Protein AF-Q55A59-F1 (afdb_monomer_lite)

Sequence (1652 aa):
MNKILYYLLLFIFFFVHYLNSQPQQPQEQQREQQPRLQQSQDINNDIINIYVNSNYTNSNGNGTIVNPFQNLCVLNNLLPRLNNLNNTIIIINIGYGFYDIKKCTFSQLIIKNYNNITFIPYDFNNENNNNNNNNNNKIVLKNTYLIITNSTINFQNEIILNLNGFSFSFSHIEFNDGVEINFQGTLPTINYCNLKFKNSKFNFLYSTSHMECTNSLIEFIGSTLGGGEIIFYSGLEPIKDSGIIFRDNSFSIKNNLKMAVYKLHVENSVWIDSTVSSFSSIHFNETNIFKSQNQNDNQQQQQIEEDNPMFSLSNQDLFKINVILNIVNCKINYIDPHQGETSYSMISIFSSFQPVIQMISISNVEISGFNSKQPLIFQKGESSSLEINNVLIENCTSLQFIDSQSGDIKLSQMKFRNNKFKILIEIRNSNLYFYETGILCSDNNDIGLMVSFDTTTYLLTEDVETAITTTTYGRNNILLENLVFQCSGLFNFIKSDIRIESVRMESSFKNSLISLYNDCSAQISNSQLLSNSFESKSLFYINSSQLFIFNSDFSGSTASFVSAWKDSIIYLESTSWNKLFSKGKPNFIIEESYLHITNSTFDGVQSSSALIESYKSYIDISNTTINAFGSKSILYSESSQYVILSDLVLNGCFSQDQLFYIYQAQTVDIKRCIFNNNRGYGYNLFKFINCTTVNIEFTKFIGNSFSPLIQSYQSSLILQSITLIGNSGSFINSIGDVIVKVYNLTYTDNLITYDYLFVSENTRSIILNSITINNNYFNNFLFIFDNVSNLFFNDFTLSNNLLSEIDKNDTPMILFQNCQITSFINFNIINNSISKSLFKSTNSRLVFARLIFSSNQITGIDNSFIDSLTSNIIITNSIISNNNGNCKSLINLNACSLTIDSTNFQGNYFIQNGDGSIISYKSIINEKIGNNFFQISNSIFYNNFGKFGAVFSFYNFSLLNDTKYPIINNNSIFNNNSFISNTATQQGGVFYTKNFLFNLNSTLFNSNIFLNNIAFCGINFSSEFNKVIFKNKNVINGLNSLIEYNLLDYYGNIFTPLSTTVNISITRVSNMKSIIIPSVIIVGVGNFKYQFIGDFGENYIIETINGDNDDDNDNDDDKSNISFKETIMVLGCLQYQYFNETNDSCNYCSVDFSYSPSLKKCYQCDPDKISCLTSSVVTNDGYYLVNQDVSMVEECPVAMCLSNNTCLSNNSFGNLCFSCKDQFGNVIQSKNGIRCCSSFKPNLIIPILIIVYLIFGLSLSLLKYNLLEKPIGQIIIFLQINSVVFFSYSGVYILPLFRMSIDLFDGVCLFKGLNANYKFFISLFIITSLFFIGSTDITLNLLEFTLKRIFKFSNYPNFLNKILIGKVNQGKIYKWKSIWSLYQIFIIPLLFNSICFLISKTINNIDYLSIDFSINYKSKINQLCITLSIIIILMISLISIISIISFLIFKFKTLKRILKINNSNNNSNDNNNNNQNSNNRKLKSYFISKLNLIFLNFYRLQLQLNYKRNFKYWDNLILLKSLLLVILSISFIFNFSHFMTFVITIQIIYTTIHFLFNPIKKELLPITNFNNLTNLLQLIIFIISDSTLLKSVSLFNQGKILTSLSFLFSLFICFSYYYYYYYYYFKRNNFSTTTTTSTNNFDFKSNQLKKL

pLDDT: mean 79.29, std 17.42, range [23.52, 98.38]

Radius of gyration: 53.43 Å; chains: 1; bounding box: 137×122×156 Å

Organism: Dictyostelium discoideum (NCBI:txid44689)

Foldseek 3Di:
DCVVVVVVVVVVVVVVVVVDDDDDDDDDDDDDDDDDDDDDDDDDDLEAEAAAEQDPDFDADPVDHPHGHDHPLCCQVVQVVCLVPPPRAYEYAYEFDEHECVPHPDLEREAEAEAHYEYHYDYPDPPDDDDDDPDGSEAEYESYAYEHEQYEYEYEEEYEDAHDDPDDREHEYEYEYNYEYEYHYEEHAHARYEAEYYCYEYEHPDQAHEYEYELYEYEYALYEYYHHEYAYDYDPDHDPRHDYEYYHAYEYEHYEYEDPHAEDHYELYEYENYAYAYDDDDDDDDDDDDDDDDDDCPVVVVVPPPAHASAHADDPDPDQGEHEAHHYLYEYEYPPPDPDQRQEANEAHYDPDPDRAHEHAAENYEYEDAEHAYANHEEEDARYAYAYELYEYELHEYAEVYAYQHEEYHAYNYHYALYEYQEDYEDFNYEEHYYQYEDAVVRNYHHAADYDYPCVVPPVDPPNVPPVPPDPTDEYEYEAENYEDAAHHAHEDENYEEEHYQYEYHHDDQEARYEYDYAYAYEYELYEYHADDHPDYAVYEEENYEYAYYLYEYDDAQDAHYAYYDAYYYHAEAYEAEQYRYEPDANYEEEQYEYAHELYEYENHEHQDENYEEEQEEAAYENYEHYAYEHAEPYDYELHAEHYAYQYEYEQYEHQEAHYHYENYAEYYAYLYEHEQYEHAAYEPEEYENHAEHEHENYEYYNYYHAANYEYYQYAAYAYQYEYAQYEAEHYEAELYQEHEHYNYHHENYEYHPEEHYEYENHAEYYAENEEHEHYEYAAAHYYYENHAYAEAYNYEAYQYEHHHPDPDQHENYEEYLHADHEHYNAEYYAYEHAHAHYEYENHEYAYDAYEAELYEYEHAAYEPYAYYQYEYEHECYEHEQYEYAYQENYAEELYAYHYANYEAYNYAQAHHHNWENYEYEYDDPDPDPPHEYHHPPYEHYNAETAHASHYEYYDPDDDPPPDDDDDDPRHDDANYEAEQGEHEHYAFHYEYEPDDDDPPDCVVVRYHHYNTQYPHYSHYYYWFDDWDFDDAEEAAQDWDKTKMFGQTDVGGGQQPDWDWFWKWKAWPVPRDTDTFTWIQHGRMIMGIDRDQDAFWTKIKIWTPPDPPPVPDDDDPPPPDDIDIDMHTYHYDDAQWDQDPVPSDTFWDAFQWTAFPVVRDTDGADVVAWGDHGPQIKGAQQWADAPSGRVFIFGAFFQQAHMRRDGNDPQFDHDSRQWGAEPVRHTFQDFLFSHHAHEADLVVVCCLVPVPLVVLLLVLLVCLLCLLVDCNLVLLLLLLLLLQLCSRFAQQAQSVVSLQFPRHGHNYDHDRHCHLLNRLVNSVVSLVVSLVSSLDNVSLVVVVVVCVVPDDPVPPDPVNVVVVVCCVPPVVLSSVSSNLSSCLSSLLSLLLSLLQLQDWDDGPNFTARLRHNVDGNPDPSSVVSNVVSVVSVVVVVVVLVLVVVLVVVVVVVVVVVVVCVVVVVPDPDDDDDDDDDDDVCPVVVVVVVVSVVVSVSVVVNLVPDQFDPVQSCVSSVSVVLSSVSSNLSRNCSSPSVVSLVVNLVSLVVNLVVCLVPVGGDVVSVLVSVLSSLSSVLSSVLSCVLPDPVLVPDPRNVSSVVSNCSSVVSSVVSVVVSVVVVVVVVVVVVVVVVPPDDDDDDDDDDDDDDPDD

Secondary structure (DSSP, 8-state):
-HHHHHHHHHHHHHHHHTTS--------------------------EEEEEEES-SS----SSSSSSPPEEGGGHHHHHHHHTTSTTPEEEEEEESEEEEGGGSS-S-EEEES-S-EEEEEE-S-TT------TT---EEEES-EEEEES-EEEEES--BEE---SS---EEEEEESS-EEEEESS--EEESEEEEEES-EEEESSTT-EEEEES-EEEEES-EEESSEEEEE--SS--TT-EEEEESS-EEES-EEEE-SSEEEEES-EEES-EEE-------------------GGGTGGGSSS---TEEEEE-SS-----EEEEES-EEE---S--SS----SEEEEE-STT--EEEEEES-EEE--B-SS-SEEEE-TTEEEEEES-EEES-EEEEEEEESSEEEEEES-EEES-EEEEEEEESSEEEEEES-EE-GGGT-EEEEEEE-S-TTTTTSS-HHHHTTS--PPPEEEEEES-EEES--EEEEESEEEEEES-EEEE--SS-SEEEESS-EEEEES-EEEE---SSS-SEEEES-EEEEES-EEES--S--EEEESS-EEEEES-EEES-EESSS-SEEEESSEEEEES-EEES-EEEEEEEEEES-EEEEES-EEES-EEEEEEEEES-SEEEEES-EEES-EESS-SEEEES-SEEEEES-EEES-B-TT--SEEEES-SEEEEES-EEES-B-SSSEEEESSEEEEES-EEES-BS--EEEES-SEEEEEEEEEES-B--SS-SEEEES-SEEEEEEEEEES-EESS-SEEEES-SEEEEEEEEEES-EE--SSSS---SEEEES-SEEEEEEEEEES-EESS-SEEEES-EEEEEEEEEES-EE-STT--SEEEES-EEEEES-EEES-EESSSEEEEEES-EEEEES-EEES-EE-SSTT-EEEEEE--SSS--TT--EEEES-EEES-EEEESSSEEEE-------S---SS-TT-EEESEEEES-EEEEE-SS--EESS---TTSGGGTSEEEES-B-SBSSS----B---EEE--EE-TTSEEEEEEE--BSSSS--TT---EEEEEEEETTT--EEEEEEE--SSEEEEEEE--SSTT-EEEEEEE-----------TT------EEEEEE--PPTT-EEETTTTEEEPPPTTEEEETTTTEEEE--TTTEEEETTEEEEPTTEEEGGG-TT-EEEPPTTTEETTTEESSTTEESGGG-EEE-TTS-EE--EETTEEPSEE-GGGHHIIIIIIIHHHHHHHHHHTTSGGGSHHHHHHHHHHHHHHHTSS-TT--SGGGGGT-S--STTEES-TT--HHHHHHHHHHHHHHHHHHHHSSHHHHHHHHHHHHHS-GGG--HHHHHHHHHHHHHHHHHHHHHHHHHHHHHHHHHHHHHHHHH-EEEETTEEEETTEEEEETTSHHHHHHHHHHHHHHHHHHHHHHHHHHHHHHHHHHHHHHHHHHHHHTT------------STHHHHHHHHHHHHHHHHHHHHHHHHSSB-TT-TTHHHHHHHHHHHHHHHHHHTTT-HHHHHHHHHHHHHHHHHHHHHH--B-GGGHHHHHHHHHHHHHHHHHHHHHHSHHHHTS-HHHHHHHHHHHHHHHHHHHHHHHHHHHHHHHHHHHHHHTSS-----------------

InterPro domains:
  IPR011050 Pectin lyase fold/virulence factor [SSF51126] (580-807)

Structure (mmCIF, N/CA/C/O backbone):
data_AF-Q55A59-F1
#
_entry.id   AF-Q55A59-F1
#
loop_
_atom_site.group_PDB
_atom_site.id
_atom_site.type_symbol
_atom_site.label_atom_id
_atom_site.label_alt_id
_atom_site.label_comp_id
_atom_site.label_asym_id
_atom_site.label_entity_id
_atom_site.label_seq_id
_atom_site.pdbx_PDB_ins_code
_atom_site.Cartn_x
_atom_site.Cartn_y
_atom_site.Cartn_z
_atom_site.occupancy
_atom_site.B_iso_or_equiv
_atom_site.auth_seq_id
_atom_site.auth_comp_id
_atom_site.auth_asym_id
_atom_site.auth_atom_id
_atom_site.pdbx_PDB_model_num
ATOM 1 N N . MET A 1 1 ? -17.390 -33.786 27.239 1.00 31.56 1 MET A N 1
ATOM 2 C CA . MET A 1 1 ? -18.453 -33.951 26.225 1.00 31.56 1 MET A CA 1
ATOM 3 C C . MET A 1 1 ? -19.839 -33.622 26.749 1.00 31.56 1 MET A C 1
ATOM 5 O O . MET A 1 1 ? -20.341 -32.621 26.277 1.00 31.56 1 MET A O 1
ATOM 9 N N . ASN A 1 2 ? -20.445 -34.385 27.682 1.00 34.34 2 ASN A N 1
ATOM 10 C CA . ASN A 1 2 ? -21.840 -34.138 28.097 1.00 34.34 2 ASN A CA 1
ATOM 11 C C . ASN A 1 2 ? -22.106 -32.665 28.416 1.00 34.34 2 ASN A C 1
ATOM 13 O O . ASN A 1 2 ? -23.033 -32.135 27.840 1.00 34.34 2 ASN A O 1
ATOM 17 N N . LYS A 1 3 ? -21.242 -31.973 29.180 1.00 43.91 3 LYS A N 1
ATOM 18 C CA . LYS A 1 3 ? -21.375 -30.519 29.401 1.00 43.91 3 LYS A CA 1
ATOM 19 C C . LYS A 1 3 ? -21.380 -29.665 28.120 1.00 43.91 3 LYS A C 1
ATOM 21 O O . LYS A 1 3 ? -22.149 -28.731 28.065 1.00 43.91 3 LYS A O 1
ATOM 26 N N . ILE A 1 4 ? -20.599 -29.974 27.081 1.00 47.09 4 ILE A N 1
ATOM 27 C CA . ILE A 1 4 ? -20.575 -29.184 25.828 1.00 47.09 4 ILE A CA 1
ATOM 28 C C . ILE A 1 4 ? -21.780 -29.511 24.937 1.00 47.09 4 ILE A C 1
ATOM 30 O O . ILE A 1 4 ? -22.371 -28.605 24.369 1.00 47.09 4 ILE A O 1
ATOM 34 N N . LEU A 1 5 ? -22.201 -30.780 24.858 1.00 47.50 5 LEU A N 1
ATOM 35 C CA . LEU A 1 5 ? -23.457 -31.126 24.180 1.00 47.50 5 LEU A CA 1
ATOM 36 C C . LEU A 1 5 ? -24.667 -30.555 24.941 1.00 47.50 5 LEU A C 1
ATOM 38 O O . LEU A 1 5 ? -25.626 -30.137 24.318 1.00 47.50 5 LEU A O 1
ATOM 42 N N . TYR A 1 6 ? -24.590 -30.491 26.271 1.00 63.81 6 TYR A N 1
ATOM 43 C CA . TYR A 1 6 ? -25.559 -29.853 27.161 1.00 63.81 6 TYR A CA 1
ATOM 44 C C . TYR A 1 6 ? -25.541 -28.330 27.030 1.00 63.81 6 TYR A C 1
ATOM 46 O O . TYR A 1 6 ? -26.611 -27.757 27.040 1.00 63.81 6 TYR A O 1
ATOM 54 N N . TYR A 1 7 ? -24.391 -27.674 26.824 1.00 66.31 7 TYR A N 1
ATOM 55 C CA . TYR A 1 7 ? -24.338 -26.241 26.509 1.00 66.31 7 TYR A CA 1
ATOM 56 C C . TYR A 1 7 ? -24.849 -25.937 25.099 1.00 66.31 7 TYR A C 1
ATOM 58 O O . TYR A 1 7 ? -25.560 -24.960 24.932 1.00 66.31 7 TYR A O 1
ATOM 66 N N . LEU A 1 8 ? -24.571 -26.781 24.100 1.00 54.69 8 LEU A N 1
ATOM 67 C CA . LEU A 1 8 ? -25.116 -26.604 22.749 1.00 54.69 8 LEU A CA 1
ATOM 68 C C . LEU A 1 8 ? -26.631 -26.885 22.707 1.00 54.69 8 LEU A C 1
ATOM 70 O O . LEU A 1 8 ? -27.374 -26.173 22.042 1.00 54.69 8 LEU A O 1
ATOM 74 N N . LEU A 1 9 ? -27.101 -27.882 23.466 1.00 62.00 9 LEU A N 1
ATOM 75 C CA . LEU A 1 9 ? -28.528 -28.129 23.673 1.00 62.00 9 LEU A CA 1
ATOM 76 C C . LEU A 1 9 ? -29.180 -27.053 24.544 1.00 62.00 9 LEU A C 1
ATOM 78 O O . LEU A 1 9 ? -30.307 -26.704 24.244 1.00 62.00 9 LEU A O 1
ATOM 82 N N . LEU A 1 10 ? -28.507 -26.491 25.555 1.00 60.38 10 LEU A N 1
ATOM 83 C CA . LEU A 1 10 ? -28.996 -25.342 26.331 1.00 60.38 10 LEU A CA 1
ATOM 84 C C . LEU A 1 10 ? -29.062 -24.085 25.477 1.00 60.38 10 LEU A C 1
ATOM 86 O O . LEU A 1 10 ? -30.007 -23.334 25.630 1.00 60.38 10 LEU A O 1
ATOM 90 N N . PHE A 1 11 ? -28.108 -23.865 24.574 1.00 60.56 11 PHE A N 1
ATOM 91 C CA . PHE A 1 11 ? -28.152 -22.746 23.639 1.00 60.56 11 PHE A CA 1
ATOM 92 C C . PHE A 1 11 ? -29.380 -22.871 22.729 1.00 60.56 11 PHE A C 1
ATOM 94 O O . PHE A 1 11 ? -30.155 -21.932 22.622 1.00 60.56 11 PHE A O 1
ATOM 101 N N . ILE A 1 12 ? -29.640 -24.066 22.183 1.00 56.16 12 ILE A N 1
ATOM 102 C CA . ILE A 1 12 ? -30.866 -24.360 21.421 1.00 56.16 12 ILE A CA 1
ATOM 103 C C . ILE A 1 12 ? -32.127 -24.269 22.307 1.00 56.16 12 ILE A C 1
ATOM 105 O O . ILE A 1 12 ? -33.145 -23.754 21.861 1.00 56.16 12 ILE A O 1
ATOM 109 N N . PHE A 1 13 ? -32.078 -24.732 23.558 1.00 51.25 13 PHE A N 1
ATOM 110 C CA . PHE A 1 13 ? -33.215 -24.728 24.484 1.00 51.25 13 PHE A CA 1
ATOM 111 C C . PHE A 1 13 ? -33.576 -23.306 24.925 1.00 51.25 13 PHE A C 1
ATOM 113 O O . PHE A 1 13 ? -34.748 -22.958 24.895 1.00 51.25 13 PHE A O 1
ATOM 120 N N . PHE A 1 14 ? -32.591 -22.460 25.239 1.00 47.56 14 PHE A N 1
ATOM 121 C CA . PHE A 1 14 ? -32.787 -21.030 25.476 1.00 47.56 14 PHE A CA 1
ATOM 122 C C . PHE A 1 14 ? -33.260 -20.314 24.210 1.00 47.56 14 PHE A C 1
ATOM 124 O O . PHE A 1 14 ? -34.195 -19.535 24.303 1.00 47.56 14 PHE A O 1
ATOM 131 N N . PHE A 1 15 ? -32.709 -20.614 23.030 1.00 46.19 15 PHE A N 1
ATOM 132 C CA . PHE A 1 15 ? -33.165 -20.007 21.771 1.00 46.19 15 PHE A CA 1
ATOM 133 C C . PHE A 1 15 ? -34.629 -20.365 21.443 1.00 46.19 15 PHE A C 1
ATOM 135 O O . PHE A 1 15 ? -35.369 -19.531 20.936 1.00 46.19 15 PHE A O 1
ATOM 142 N N . VAL A 1 16 ? -35.085 -21.574 21.793 1.00 41.69 16 VAL A N 1
ATOM 143 C CA . VAL A 1 16 ? -36.499 -21.983 21.679 1.00 41.69 16 VAL A CA 1
ATOM 144 C C . VAL A 1 16 ? -37.368 -21.394 22.800 1.00 41.69 16 VAL A C 1
ATOM 146 O O . VAL A 1 16 ? -38.511 -21.022 22.548 1.00 41.69 16 VAL A O 1
ATOM 149 N N . HIS A 1 17 ? -36.848 -21.264 24.023 1.00 41.88 17 HIS A N 1
ATOM 150 C CA . HIS A 1 17 ? -37.567 -20.670 25.158 1.00 41.88 17 HIS A CA 1
ATOM 151 C C . HIS A 1 17 ? -37.701 -19.138 25.035 1.00 41.88 17 HIS A C 1
ATOM 153 O O . HIS A 1 17 ? -38.662 -18.563 25.538 1.00 41.88 17 HIS A O 1
ATOM 159 N N . TYR A 1 18 ? -36.778 -18.487 24.323 1.00 39.06 18 TYR A N 1
ATOM 160 C CA . TYR A 1 18 ? -36.802 -17.059 23.987 1.00 39.06 18 TYR A CA 1
ATOM 161 C C . TYR A 1 18 ? -37.830 -16.722 22.890 1.00 39.06 18 TYR A C 1
ATOM 163 O O . TYR A 1 18 ? -38.245 -15.577 22.762 1.00 39.06 18 TYR A O 1
ATOM 171 N N . LEU A 1 19 ? -38.288 -17.722 22.127 1.00 34.84 19 LEU A N 1
ATOM 172 C CA . LEU A 1 19 ? -39.308 -17.579 21.079 1.00 34.84 19 LEU A CA 1
ATOM 173 C C . LEU A 1 19 ? -40.729 -17.955 21.546 1.00 34.84 19 LEU A C 1
ATOM 175 O O . LEU A 1 19 ? -41.636 -18.028 20.723 1.00 34.84 19 LEU A O 1
ATOM 179 N N . ASN A 1 20 ? -40.936 -18.217 22.843 1.00 30.48 20 ASN A N 1
ATOM 180 C CA . ASN A 1 20 ? -42.210 -18.703 23.388 1.00 30.48 20 ASN A CA 1
ATOM 181 C C . ASN A 1 20 ? -42.540 -18.090 24.763 1.00 30.48 20 ASN A C 1
ATOM 183 O O . ASN A 1 20 ? -42.443 -18.762 25.787 1.00 30.48 20 ASN A O 1
ATOM 187 N N . SER A 1 21 ? -42.964 -16.821 24.800 1.00 28.66 21 SER A N 1
ATOM 188 C CA . SER A 1 21 ? -44.163 -16.376 25.552 1.00 28.66 21 SER A CA 1
ATOM 189 C C . SER A 1 21 ? -44.365 -14.854 25.493 1.00 28.66 21 SER A C 1
ATOM 191 O O . SER A 1 21 ? -43.389 -14.118 25.564 1.00 28.66 21 SER A O 1
ATOM 193 N N . GLN A 1 22 ? -45.644 -14.448 25.405 1.00 29.17 22 GLN A N 1
ATOM 194 C CA . GLN A 1 22 ? -46.297 -13.125 25.575 1.00 29.17 22 GLN A CA 1
ATOM 195 C C . GLN A 1 22 ? -47.315 -12.908 24.429 1.00 29.17 22 GLN A C 1
ATOM 197 O O . GLN A 1 22 ? -46.994 -13.211 23.281 1.00 29.17 22 GLN A O 1
ATOM 202 N N . PRO A 1 23 ? -48.499 -12.317 24.679 1.00 37.34 23 PRO A N 1
ATOM 203 C CA . PRO A 1 23 ? -49.411 -12.579 25.804 1.00 37.34 23 PRO A CA 1
ATOM 204 C C . PRO A 1 23 ? -50.877 -12.782 25.355 1.00 37.34 23 PRO A C 1
ATOM 206 O O . PRO A 1 23 ? -51.213 -12.490 24.212 1.00 37.34 23 PRO A O 1
ATOM 209 N N . GLN A 1 24 ? -51.775 -13.171 26.278 1.00 26.61 24 GLN A N 1
ATOM 210 C CA . GLN A 1 24 ? -53.164 -12.662 26.301 1.00 26.61 24 GLN A CA 1
ATOM 211 C C . GLN A 1 24 ? -53.931 -12.992 27.603 1.00 26.61 24 GLN A C 1
ATOM 213 O O . GLN A 1 24 ? -53.893 -14.111 28.107 1.00 26.61 24 GLN A O 1
ATOM 218 N N . GLN A 1 25 ? -54.643 -11.984 28.119 1.00 34.38 25 GLN A N 1
ATOM 219 C CA . GLN A 1 25 ? -55.876 -12.085 28.931 1.00 34.38 25 GLN A CA 1
ATOM 220 C C . GLN A 1 25 ? -57.093 -12.235 27.957 1.00 34.38 25 GLN A C 1
ATOM 222 O O . GLN A 1 25 ? -56.824 -12.186 26.752 1.00 34.38 25 GLN A O 1
ATOM 227 N N . PRO A 1 26 ? -58.394 -12.361 28.354 1.00 30.12 26 PRO A N 1
ATOM 228 C CA . PRO A 1 26 ? -59.006 -12.106 29.679 1.00 30.12 26 PRO A CA 1
ATOM 229 C C . PRO A 1 26 ? -60.181 -13.039 30.127 1.00 30.12 26 PRO A C 1
ATOM 231 O O . PRO A 1 26 ? -60.620 -13.878 29.353 1.00 30.12 26 PRO A O 1
ATOM 234 N N . GLN A 1 27 ? -60.732 -12.788 31.340 1.00 24.69 27 GLN A N 1
ATOM 235 C CA . GLN A 1 27 ? -62.158 -12.975 31.768 1.00 24.69 27 GLN A CA 1
ATOM 236 C C . GLN A 1 27 ? -62.797 -14.412 31.688 1.00 24.69 27 GLN A C 1
ATOM 238 O O . GLN A 1 27 ? -62.247 -15.305 31.064 1.00 24.69 27 GLN A O 1
ATOM 243 N N . GLU A 1 28 ? -63.922 -14.795 32.332 1.00 25.02 28 GLU A N 1
ATOM 244 C CA . GLU A 1 28 ? -64.811 -14.202 33.362 1.00 25.02 28 GLU A CA 1
ATOM 245 C C . GLU A 1 28 ? -65.681 -15.275 34.094 1.00 25.02 28 GLU A C 1
ATOM 247 O O . GLU A 1 28 ? -65.897 -16.343 33.533 1.00 25.02 28 GLU A O 1
ATOM 252 N N . GLN A 1 29 ? -66.299 -14.911 35.244 1.00 24.98 29 GLN A N 1
ATOM 253 C CA . GLN A 1 29 ? -67.600 -15.424 35.783 1.00 24.98 29 GLN A CA 1
ATOM 254 C C . GLN A 1 29 ? -67.709 -16.930 36.213 1.00 24.98 29 GLN A C 1
ATOM 256 O O . GLN A 1 29 ? -66.910 -17.756 35.803 1.00 24.98 29 GLN A O 1
ATOM 261 N N . GLN A 1 30 ? -68.635 -17.406 37.079 1.00 23.66 30 GLN A N 1
ATOM 262 C CA . GLN A 1 30 ? -69.711 -16.814 37.916 1.00 23.66 30 GLN A CA 1
ATOM 263 C C . GLN A 1 30 ? -70.076 -17.741 39.131 1.00 23.66 30 GLN A C 1
ATOM 265 O O . GLN A 1 30 ? -69.811 -18.933 39.056 1.00 23.66 30 GLN A O 1
ATOM 270 N N . ARG A 1 31 ? -70.686 -17.172 40.202 1.00 23.92 31 ARG A N 1
ATOM 271 C CA . ARG A 1 31 ? -71.825 -17.622 41.090 1.00 23.92 31 ARG A CA 1
ATOM 272 C C . ARG A 1 31 ? -72.152 -19.145 41.295 1.00 23.92 31 ARG A C 1
ATOM 274 O O . ARG A 1 31 ? -72.006 -19.928 40.376 1.00 23.92 31 ARG A O 1
ATOM 281 N N . GLU A 1 32 ? -72.717 -19.658 42.412 1.00 23.52 32 GLU A N 1
ATOM 282 C CA . GLU A 1 32 ? -73.348 -19.072 43.626 1.00 23.52 32 GLU A CA 1
ATOM 283 C C . GLU A 1 32 ? -73.580 -20.090 44.797 1.00 23.52 32 GLU A C 1
ATOM 285 O O . GLU A 1 32 ? -73.463 -21.295 44.604 1.00 23.52 32 GLU A O 1
ATOM 290 N N . GLN A 1 33 ? -74.071 -19.577 45.946 1.00 24.61 33 GLN A N 1
ATOM 291 C CA . GLN A 1 33 ? -74.935 -20.219 46.981 1.00 24.61 33 GLN A CA 1
ATOM 292 C C . GLN A 1 33 ? -74.371 -21.047 48.179 1.00 24.61 33 GLN A C 1
ATOM 294 O O . GLN A 1 33 ? -73.222 -21.466 48.244 1.00 24.61 33 GLN A O 1
ATOM 299 N N . GLN A 1 34 ? -75.236 -21.125 49.208 1.00 29.92 34 GLN A N 1
ATOM 300 C CA . GLN A 1 34 ? -75.095 -21.499 50.641 1.00 29.92 34 GLN A CA 1
ATOM 301 C C . GLN A 1 34 ? -75.624 -22.955 50.905 1.00 29.92 34 GLN A C 1
ATOM 303 O O . GLN A 1 34 ? -76.130 -23.508 49.928 1.00 29.92 34 GLN A O 1
ATOM 308 N N . PRO A 1 35 ? -75.606 -23.605 52.122 1.00 30.70 35 PRO A N 1
ATOM 309 C CA . PRO A 1 35 ? -75.804 -22.997 53.463 1.00 30.70 35 PRO A CA 1
ATOM 310 C C . PRO A 1 35 ? -75.235 -23.653 54.772 1.00 30.70 35 PRO A C 1
ATOM 312 O O . PRO A 1 35 ? -74.797 -24.794 54.806 1.00 30.70 35 PRO A O 1
ATOM 315 N N . ARG A 1 36 ? -75.316 -22.856 55.864 1.00 26.67 36 ARG A N 1
ATOM 316 C CA . ARG A 1 36 ? -75.706 -23.113 57.294 1.00 26.67 36 ARG A CA 1
ATOM 317 C C . ARG A 1 36 ? -75.899 -24.561 57.834 1.00 26.67 36 ARG A C 1
ATOM 319 O O . ARG A 1 36 ? -76.362 -25.422 57.103 1.00 26.67 36 ARG A O 1
ATOM 326 N N . LEU A 1 37 ? -75.790 -24.870 59.145 1.00 25.22 37 LEU A N 1
ATOM 327 C CA . LEU A 1 37 ? -75.522 -24.113 60.408 1.00 25.22 37 LEU A CA 1
ATOM 328 C C . LEU A 1 37 ? -74.273 -24.753 61.144 1.00 25.22 37 LEU A C 1
ATOM 330 O O . LEU A 1 37 ? -73.396 -25.201 60.418 1.00 25.22 37 LEU A O 1
ATOM 334 N N . GLN A 1 38 ? -74.023 -24.857 62.477 1.00 25.58 38 GLN A N 1
ATOM 335 C CA . GLN A 1 38 ? -74.731 -24.486 63.728 1.00 25.58 38 GLN A CA 1
ATOM 336 C C . GLN A 1 38 ? -73.847 -24.460 65.009 1.00 25.58 38 GLN A C 1
ATOM 338 O O . GLN A 1 38 ? -73.152 -25.432 65.259 1.00 25.58 38 GLN A O 1
ATOM 343 N N . GLN A 1 39 ? -74.036 -23.423 65.854 1.00 24.84 39 GLN A N 1
ATOM 344 C CA . GLN A 1 39 ? -73.789 -23.326 67.325 1.00 24.84 39 GLN A CA 1
ATOM 345 C C . GLN A 1 39 ? -72.353 -23.582 67.882 1.00 24.84 39 GLN A C 1
ATOM 347 O O . GLN A 1 39 ? -71.569 -24.312 67.299 1.00 24.84 39 GLN A O 1
ATOM 352 N N . SER A 1 40 ? -71.924 -22.976 69.005 1.00 25.61 40 SER A N 1
ATOM 353 C CA . SER A 1 40 ? -72.658 -22.229 70.052 1.00 25.61 40 SER A CA 1
ATOM 354 C C . SER A 1 40 ? -71.899 -21.022 70.654 1.00 25.61 40 SER A C 1
ATOM 356 O O . SER A 1 40 ? -70.745 -21.164 71.035 1.00 25.61 40 SER A O 1
ATOM 358 N N . GLN A 1 41 ? -72.643 -19.928 70.875 1.00 25.62 41 GLN A N 1
ATOM 359 C CA . GLN A 1 41 ? -72.556 -18.952 71.986 1.00 25.62 41 GLN A CA 1
ATOM 360 C C . GLN A 1 41 ? -71.324 -18.036 72.198 1.00 25.62 41 GLN A C 1
ATOM 362 O O . GLN A 1 41 ? -70.254 -18.458 72.615 1.00 25.62 41 GLN A O 1
ATOM 367 N N . ASP A 1 42 ? -71.616 -16.736 72.064 1.00 27.11 42 ASP A N 1
ATOM 368 C CA . ASP A 1 42 ? -71.374 -15.656 73.038 1.00 27.11 42 ASP A CA 1
ATOM 369 C C . ASP A 1 42 ? -69.942 -15.353 73.535 1.00 27.11 42 ASP A C 1
ATOM 371 O O . ASP A 1 42 ? -69.515 -15.830 74.583 1.00 27.11 42 ASP A O 1
ATOM 375 N N . ILE A 1 43 ? -69.288 -14.389 72.872 1.00 29.66 43 ILE A N 1
ATOM 376 C CA . ILE A 1 43 ? -68.856 -13.086 73.437 1.00 29.66 43 ILE A CA 1
ATOM 377 C C . ILE A 1 43 ? -68.587 -12.135 72.252 1.00 29.66 43 ILE A C 1
ATOM 379 O O . ILE A 1 43 ? -68.058 -12.559 71.229 1.00 29.66 43 ILE A O 1
ATOM 383 N N . ASN A 1 44 ? -68.982 -10.860 72.353 1.00 33.56 44 ASN A N 1
ATOM 384 C CA . ASN A 1 44 ? -68.814 -9.881 71.267 1.00 33.56 44 ASN A CA 1
ATOM 385 C C . ASN A 1 44 ? -67.525 -9.047 71.414 1.00 33.56 44 ASN A C 1
ATOM 387 O O . ASN A 1 44 ? -67.213 -8.586 72.511 1.00 33.56 44 ASN A O 1
ATOM 391 N N . ASN A 1 45 ? -66.910 -8.741 70.263 1.00 46.88 45 ASN A N 1
ATOM 392 C CA . ASN A 1 45 ? -65.852 -7.747 70.003 1.00 46.88 45 ASN A CA 1
ATOM 393 C C . ASN A 1 45 ? -64.402 -8.113 70.409 1.00 46.88 45 ASN A C 1
ATOM 395 O O . ASN A 1 45 ? -63.905 -7.662 71.438 1.00 46.88 45 ASN A O 1
ATOM 399 N N . ASP A 1 46 ? -63.657 -8.746 69.492 1.00 64.56 46 ASP A N 1
ATOM 400 C CA . ASP A 1 46 ? -62.188 -8.957 69.547 1.00 64.56 46 ASP A CA 1
ATOM 401 C C . ASP A 1 46 ? -61.335 -7.672 69.352 1.00 64.56 46 ASP A C 1
ATOM 403 O O . ASP A 1 46 ? -60.174 -7.727 68.932 1.00 64.56 46 ASP A O 1
ATOM 407 N N . ILE A 1 47 ? -61.909 -6.493 69.623 1.00 71.81 47 ILE A N 1
ATOM 408 C CA . ILE A 1 47 ? -61.275 -5.183 69.415 1.00 71.81 47 ILE A CA 1
ATOM 409 C C . ILE A 1 47 ? -60.873 -4.589 70.767 1.00 71.81 47 ILE A C 1
ATOM 411 O O . ILE A 1 47 ? -61.687 -3.999 71.484 1.00 71.81 47 ILE A O 1
ATOM 415 N N . ILE A 1 48 ? -59.588 -4.702 71.099 1.00 79.81 48 ILE A N 1
ATOM 416 C CA . ILE A 1 48 ? -59.025 -4.169 72.339 1.00 79.81 48 ILE A CA 1
ATOM 417 C C . ILE A 1 48 ? -58.652 -2.705 72.119 1.00 79.81 48 ILE A C 1
ATOM 419 O O . ILE A 1 48 ? -57.530 -2.374 71.736 1.00 79.81 48 ILE A O 1
ATOM 423 N N . ASN A 1 49 ? -59.600 -1.810 72.383 1.00 79.00 49 ASN A N 1
ATOM 424 C CA . ASN A 1 49 ? -59.288 -0.391 72.482 1.00 79.00 49 ASN A CA 1
ATOM 425 C C . ASN A 1 49 ? -58.438 -0.133 73.742 1.00 79.00 49 ASN A C 1
ATOM 427 O O . ASN A 1 49 ? -58.792 -0.585 74.828 1.00 79.00 49 ASN A O 1
ATOM 431 N N . ILE A 1 50 ? -57.345 0.617 73.626 1.00 84.38 50 ILE A N 1
ATOM 432 C CA . ILE A 1 50 ? -56.527 1.120 74.737 1.00 84.38 50 ILE A CA 1
ATOM 433 C C . ILE A 1 50 ? -56.503 2.637 74.613 1.00 84.38 50 ILE A C 1
ATOM 435 O O . ILE A 1 50 ? -56.094 3.152 73.578 1.00 84.38 50 ILE A O 1
ATOM 439 N N . TYR A 1 51 ? -56.929 3.355 75.646 1.00 82.69 51 TYR A N 1
ATOM 440 C CA . TYR A 1 51 ? -56.980 4.817 75.622 1.00 82.69 51 TYR A CA 1
ATOM 441 C C . TYR A 1 51 ? -55.813 5.401 76.419 1.00 82.69 51 TYR A C 1
ATOM 443 O O . TYR A 1 51 ? -55.543 4.949 77.531 1.00 82.69 51 TYR A O 1
ATOM 451 N N . VAL A 1 52 ? -55.118 6.393 75.863 1.00 82.69 52 VAL A N 1
ATOM 452 C CA . VAL A 1 52 ? -53.857 6.931 76.405 1.00 82.69 52 VAL A CA 1
ATOM 453 C C . VAL A 1 52 ? -53.950 8.450 76.583 1.00 82.69 52 VAL A C 1
ATOM 455 O O . VAL A 1 52 ? -54.506 9.131 75.726 1.00 82.69 52 VAL A O 1
ATOM 458 N N . ASN A 1 53 ? -53.419 8.986 77.687 1.00 81.19 53 ASN A N 1
ATOM 459 C CA . ASN A 1 53 ? -53.453 10.420 78.019 1.00 81.19 53 ASN A CA 1
ATOM 460 C C . ASN A 1 53 ? -52.079 10.905 78.531 1.00 81.19 53 ASN A C 1
ATOM 462 O O . ASN A 1 53 ? -51.362 10.162 79.206 1.00 81.19 53 ASN A O 1
ATOM 466 N N . SER A 1 54 ? -51.694 12.145 78.205 1.00 75.25 54 SER A N 1
ATOM 467 C CA . SER A 1 54 ? -50.426 12.767 78.614 1.00 75.25 54 SER A CA 1
ATOM 468 C C . SER A 1 54 ? -50.372 13.190 80.088 1.00 75.25 54 SER A C 1
ATOM 470 O O . SER A 1 54 ? -49.286 13.442 80.617 1.00 75.25 54 SER A O 1
ATOM 472 N N . ASN A 1 55 ? -51.517 13.291 80.768 1.00 69.06 55 ASN A N 1
ATOM 473 C CA . ASN A 1 55 ? -51.571 13.706 82.169 1.00 69.06 55 ASN A CA 1
ATOM 474 C C . ASN A 1 55 ? -51.114 12.582 83.115 1.00 69.06 55 ASN A C 1
ATOM 476 O O . ASN A 1 55 ? -51.694 11.502 83.171 1.00 69.06 55 ASN A O 1
ATOM 480 N N . TYR A 1 56 ? -50.076 12.862 83.910 1.00 60.31 56 TYR A N 1
ATOM 481 C CA . TYR A 1 56 ? -49.404 11.884 84.784 1.00 60.31 56 TYR A CA 1
ATOM 482 C C . TYR A 1 56 ? -50.229 11.429 85.995 1.00 60.31 56 TYR A C 1
ATOM 484 O O . TYR A 1 56 ? -49.868 10.465 86.665 1.00 60.31 56 TYR A O 1
ATOM 492 N N . THR A 1 57 ? -51.325 12.121 86.285 1.00 58.38 57 THR A N 1
ATOM 493 C CA . THR A 1 57 ? -52.293 11.776 87.324 1.00 58.38 57 THR A CA 1
ATOM 494 C C . THR A 1 57 ? -53.343 10.817 86.771 1.00 58.38 57 THR A C 1
ATOM 496 O O . THR A 1 57 ? -54.095 11.201 85.873 1.00 58.38 57 THR A O 1
ATOM 499 N N . ASN A 1 58 ? -53.447 9.615 87.350 1.00 52.62 58 ASN A N 1
ATOM 500 C CA . ASN A 1 58 ? -54.532 8.665 87.077 1.00 52.62 58 ASN A CA 1
ATOM 501 C C . ASN A 1 58 ? -55.895 9.371 87.180 1.00 52.62 58 ASN A C 1
ATOM 503 O O . ASN A 1 58 ? -56.349 9.697 88.275 1.00 52.62 58 ASN A O 1
ATOM 507 N N . SER A 1 59 ? -56.522 9.627 86.034 1.00 48.25 59 SER A N 1
ATOM 508 C CA . SER A 1 59 ? -57.786 10.353 85.914 1.00 48.25 59 SER A CA 1
ATOM 509 C C . SER A 1 59 ? -58.658 9.673 84.856 1.00 48.25 59 SER A C 1
ATOM 511 O O . SER A 1 59 ? -58.172 9.195 83.834 1.00 48.25 59 SER A O 1
ATOM 513 N N . ASN A 1 60 ? -59.935 9.516 85.197 1.00 47.97 60 ASN A N 1
ATOM 514 C CA . ASN A 1 60 ? -60.833 8.474 84.696 1.00 47.97 60 ASN A CA 1
ATOM 515 C C . ASN A 1 60 ? -60.942 8.326 83.169 1.00 47.97 60 ASN A C 1
ATOM 517 O O . ASN A 1 60 ? -61.232 9.295 82.481 1.00 47.97 60 ASN A O 1
ATOM 521 N N . GLY A 1 61 ? -60.928 7.062 82.725 1.00 52.53 61 GLY A N 1
ATOM 522 C CA . GLY A 1 61 ? -61.966 6.514 81.833 1.00 52.53 61 GLY A CA 1
ATOM 523 C C . GLY A 1 61 ? -61.949 6.899 80.351 1.00 52.53 61 GLY A C 1
ATOM 524 O O . GLY A 1 61 ? -62.081 8.059 79.999 1.00 52.53 61 GLY A O 1
ATOM 525 N N . ASN A 1 62 ? -61.964 5.891 79.478 1.00 50.25 62 ASN A N 1
ATOM 526 C CA . ASN A 1 62 ? -62.177 5.965 78.024 1.00 50.25 62 ASN A CA 1
ATOM 527 C C . ASN A 1 62 ? -63.545 6.528 77.551 1.00 50.25 62 ASN A C 1
ATOM 529 O O . ASN A 1 62 ? -64.124 6.016 76.594 1.00 50.25 62 ASN A O 1
ATOM 533 N N . GLY A 1 63 ? -64.155 7.459 78.281 1.00 50.81 63 GLY A N 1
ATOM 534 C CA . GLY A 1 63 ? -65.595 7.723 78.194 1.00 50.81 63 GLY A CA 1
ATOM 535 C C . GLY A 1 63 ? -66.460 6.626 78.837 1.00 50.81 63 GLY A C 1
ATOM 536 O O . GLY A 1 63 ? -67.680 6.742 78.853 1.00 50.81 63 GLY A O 1
ATOM 537 N N . THR A 1 64 ? -65.861 5.576 79.421 1.00 48.31 64 THR A N 1
ATOM 538 C CA . THR A 1 64 ? -66.565 4.580 80.250 1.00 48.31 64 THR A CA 1
ATOM 539 C C . THR A 1 64 ? -65.749 4.190 81.491 1.00 48.31 64 THR A C 1
ATOM 541 O O . THR A 1 64 ? -64.621 4.641 81.694 1.00 48.31 64 THR A O 1
ATOM 544 N N . ILE A 1 65 ? -66.328 3.340 82.343 1.00 53.72 65 ILE A N 1
ATOM 545 C CA . ILE A 1 65 ? -65.736 2.891 83.615 1.00 53.72 65 ILE A CA 1
ATOM 546 C C . ILE A 1 65 ? -64.761 1.709 83.427 1.00 53.72 65 ILE A C 1
ATOM 548 O O . ILE A 1 65 ? -63.889 1.491 84.265 1.00 53.72 65 ILE A O 1
ATOM 552 N N . VAL A 1 66 ? -64.885 0.941 82.339 1.00 57.94 66 VAL A N 1
ATOM 553 C CA . VAL A 1 66 ? -64.240 -0.384 82.208 1.00 57.94 66 VAL A CA 1
ATOM 554 C C . VAL A 1 66 ? -62.773 -0.302 81.761 1.00 57.94 66 VAL A C 1
ATOM 556 O O . VAL A 1 66 ? -62.020 -1.256 81.936 1.00 57.94 66 VAL A O 1
ATOM 559 N N . ASN A 1 67 ? -62.349 0.823 81.180 1.00 57.84 67 ASN A N 1
ATOM 560 C CA . ASN A 1 67 ? -61.052 0.941 80.515 1.00 57.84 67 ASN A CA 1
ATOM 561 C C . ASN A 1 67 ? -60.433 2.331 80.788 1.00 57.84 67 ASN A C 1
ATOM 563 O O . ASN A 1 67 ? -60.619 3.263 80.007 1.00 57.84 67 ASN A O 1
ATOM 567 N N . PRO A 1 68 ? -59.783 2.540 81.949 1.00 63.72 68 PRO A N 1
ATOM 568 C CA . PRO A 1 68 ? -59.264 3.853 82.333 1.00 63.72 68 PRO A CA 1
ATOM 569 C C . PRO A 1 68 ? -58.154 4.340 81.393 1.00 63.72 68 PRO A C 1
ATOM 571 O O . PRO A 1 68 ? -57.352 3.528 80.927 1.00 63.72 68 PRO A O 1
ATOM 574 N N . PHE A 1 69 ? -58.070 5.662 81.169 1.00 70.38 69 PHE A N 1
ATOM 575 C CA . PHE A 1 69 ? -56.948 6.270 80.446 1.00 70.38 69 PHE A CA 1
ATOM 576 C C . PHE A 1 69 ? -55.618 5.825 81.061 1.00 70.38 69 PHE A C 1
ATOM 578 O O . PHE A 1 69 ? -55.365 6.008 82.253 1.00 70.38 69 PHE A O 1
ATOM 585 N N . GLN A 1 70 ? -54.767 5.242 80.227 1.00 74.88 70 GLN A N 1
ATOM 586 C CA . GLN A 1 70 ? -53.434 4.805 80.596 1.00 74.88 70 GLN A CA 1
ATOM 587 C C . GLN A 1 70 ? -52.438 5.944 80.386 1.00 74.88 70 GLN A C 1
ATOM 589 O O . GLN A 1 70 ? -52.504 6.685 79.405 1.00 74.88 70 GLN A O 1
ATOM 594 N N . ASN A 1 71 ? -51.454 6.046 81.273 1.00 76.94 71 ASN A N 1
ATOM 595 C CA . ASN A 1 71 ? -50.236 6.783 80.959 1.00 76.94 71 ASN A CA 1
ATOM 596 C C . ASN A 1 71 ? -49.433 5.966 79.925 1.00 76.94 71 ASN A C 1
ATOM 598 O O . ASN A 1 71 ? -49.345 4.741 80.047 1.00 76.94 71 ASN A O 1
ATOM 602 N N . LEU A 1 72 ? -48.818 6.622 78.934 1.00 77.25 72 LEU A N 1
ATOM 603 C CA . LEU A 1 72 ? -47.977 5.985 77.908 1.00 77.25 72 LEU A CA 1
ATOM 604 C C . LEU A 1 72 ? -46.908 5.045 78.513 1.00 77.25 72 LEU A C 1
ATOM 606 O O . LEU A 1 72 ? -46.642 3.980 77.958 1.00 77.25 72 LEU A O 1
ATOM 610 N N . CYS A 1 73 ? -46.371 5.369 79.697 1.00 75.44 73 CYS A N 1
ATOM 611 C CA . CYS A 1 73 ? -45.425 4.520 80.433 1.00 75.44 73 CYS A CA 1
ATOM 612 C C . CYS A 1 73 ? -45.969 3.118 80.792 1.00 75.44 73 CYS A C 1
ATOM 614 O O . CYS A 1 73 ? -45.186 2.207 81.059 1.00 75.44 73 CYS A O 1
ATOM 616 N N . VAL A 1 74 ? -47.294 2.930 80.834 1.00 79.50 74 VAL A N 1
ATOM 617 C CA . VAL A 1 74 ? -47.951 1.674 81.243 1.00 79.50 74 VAL A CA 1
ATOM 618 C C . VAL A 1 74 ? -48.117 0.702 80.067 1.00 79.50 74 VAL A C 1
ATOM 620 O O . VAL A 1 74 ? -48.171 -0.507 80.293 1.00 79.50 74 VAL A O 1
ATOM 623 N N . LEU A 1 75 ? -48.101 1.177 78.811 1.00 80.62 75 LEU A N 1
ATOM 624 C CA . LEU A 1 75 ? -48.208 0.316 77.617 1.00 80.62 75 LEU A CA 1
ATOM 625 C C . LEU A 1 75 ? -47.149 -0.793 77.592 1.00 80.62 75 LEU A C 1
ATOM 627 O O . LEU A 1 75 ? -47.471 -1.929 77.253 1.00 80.62 75 LEU A O 1
ATOM 631 N N . ASN A 1 76 ? -45.924 -0.500 78.039 1.00 75.38 76 ASN A N 1
ATOM 632 C CA . ASN A 1 76 ? -44.824 -1.470 78.102 1.00 75.38 76 ASN A CA 1
ATOM 633 C C . ASN A 1 76 ? -45.112 -2.653 79.056 1.00 75.38 76 ASN A C 1
ATOM 635 O O . ASN A 1 76 ? -44.559 -3.734 78.888 1.00 75.38 76 ASN A O 1
ATOM 639 N N . ASN A 1 77 ? -46.004 -2.463 80.038 1.00 77.00 77 ASN A N 1
ATOM 640 C CA . ASN A 1 77 ? -46.464 -3.500 80.970 1.00 77.00 77 ASN A CA 1
ATOM 641 C C . ASN A 1 77 ? -47.811 -4.127 80.562 1.00 77.00 77 ASN A C 1
ATOM 643 O O . ASN A 1 77 ? -48.115 -5.245 80.985 1.00 77.00 77 ASN A O 1
ATOM 647 N N . LEU A 1 78 ? -48.630 -3.410 79.783 1.00 81.38 78 LEU A N 1
ATOM 648 C CA . LEU A 1 78 ? -49.931 -3.876 79.296 1.00 81.38 78 LEU A CA 1
ATOM 649 C C . LEU A 1 78 ? -49.800 -4.758 78.057 1.00 81.38 78 LEU A C 1
ATOM 651 O O . LEU A 1 78 ? -50.305 -5.878 78.071 1.00 81.38 78 LEU A O 1
ATOM 655 N N . LEU A 1 79 ? -49.110 -4.285 77.013 1.00 82.62 79 LEU A N 1
ATOM 656 C CA . LEU A 1 79 ? -49.030 -4.985 75.729 1.00 82.62 79 LEU A CA 1
ATOM 657 C C . LEU A 1 79 ? -48.544 -6.440 75.900 1.00 82.62 79 LEU A C 1
ATOM 659 O O . LEU A 1 79 ? -49.286 -7.337 75.495 1.00 82.62 79 LEU A O 1
ATOM 663 N N . PRO A 1 80 ? -47.431 -6.746 76.609 1.00 77.62 80 PRO A N 1
ATOM 664 C CA . PRO A 1 80 ? -46.970 -8.130 76.775 1.00 77.62 80 PRO A CA 1
ATOM 665 C C . PRO A 1 80 ? -47.971 -9.083 77.450 1.00 77.62 80 PRO A C 1
ATOM 667 O O . PRO A 1 80 ? -47.816 -10.294 77.331 1.00 77.62 80 PRO A O 1
ATOM 670 N N . ARG A 1 81 ? -48.993 -8.567 78.152 1.00 78.12 81 ARG A N 1
ATOM 671 C CA . ARG A 1 81 ? -50.074 -9.373 78.751 1.00 78.12 81 ARG A CA 1
ATOM 672 C C . ARG A 1 81 ? -51.199 -9.683 77.760 1.00 78.12 81 ARG A C 1
ATOM 674 O O . ARG A 1 81 ? -51.853 -10.711 77.903 1.00 78.12 81 ARG A O 1
ATOM 681 N N . LEU A 1 82 ? -51.412 -8.816 76.770 1.00 76.50 82 LEU A N 1
ATOM 682 C CA . LEU A 1 82 ? -52.396 -8.999 75.697 1.00 76.50 82 LEU A CA 1
ATOM 683 C C . LEU A 1 82 ? -51.892 -9.962 74.611 1.00 76.50 82 LEU A C 1
ATOM 685 O O . LEU A 1 82 ? -52.692 -10.612 73.950 1.00 76.50 82 LEU A O 1
ATOM 689 N N . ASN A 1 83 ? -50.571 -10.114 74.480 1.00 68.12 83 ASN A N 1
ATOM 690 C CA . ASN A 1 83 ? -49.894 -10.899 73.438 1.00 68.12 83 ASN A CA 1
ATOM 691 C C . ASN A 1 83 ? -50.206 -12.415 73.415 1.00 68.12 83 ASN A C 1
ATOM 693 O O . ASN A 1 83 ? -49.752 -13.127 72.527 1.00 68.12 83 ASN A O 1
ATOM 697 N N . ASN A 1 84 ? -50.968 -12.926 74.388 1.00 69.38 84 ASN A N 1
ATOM 698 C CA . ASN A 1 84 ? -51.466 -14.307 74.394 1.00 69.38 84 ASN A CA 1
ATOM 699 C C . ASN A 1 84 ? -52.820 -14.463 73.665 1.00 69.38 84 ASN A C 1
ATOM 701 O O . ASN A 1 84 ? -53.299 -15.585 73.502 1.00 69.38 84 ASN A O 1
ATOM 705 N N . LEU A 1 85 ? -53.460 -13.362 73.253 1.00 68.44 85 LEU A N 1
ATOM 706 C CA . LEU A 1 85 ? -54.769 -13.343 72.595 1.00 68.44 85 LEU A CA 1
ATOM 707 C C . LEU A 1 85 ? -54.614 -13.298 71.067 1.00 68.44 85 LEU A C 1
ATOM 709 O O . LEU A 1 85 ? -54.798 -12.257 70.428 1.00 68.44 85 LEU A O 1
ATOM 713 N N . ASN A 1 86 ? -54.268 -14.451 70.487 1.00 62.03 86 ASN A N 1
ATOM 714 C CA . ASN A 1 86 ? -54.180 -14.641 69.035 1.00 62.03 86 ASN A CA 1
ATOM 715 C C . ASN A 1 86 ? -55.430 -14.086 68.320 1.00 62.03 86 ASN A C 1
ATOM 717 O O . ASN A 1 86 ? -56.552 -14.360 68.734 1.00 62.03 86 ASN A O 1
ATOM 721 N N . ASN A 1 87 ? -55.214 -13.363 67.216 1.00 66.75 87 ASN A N 1
ATOM 722 C CA . ASN A 1 87 ? -56.221 -12.687 66.376 1.00 66.75 87 ASN A CA 1
ATOM 723 C C . ASN A 1 87 ? -56.929 -11.442 66.951 1.00 66.75 87 ASN A C 1
ATOM 725 O O . ASN A 1 87 ? -57.747 -10.868 66.235 1.00 66.75 87 ASN A O 1
ATOM 729 N N . THR A 1 88 ? -56.600 -10.956 68.152 1.00 71.31 88 THR A N 1
ATOM 730 C CA . THR A 1 88 ? -57.158 -9.667 68.617 1.00 71.31 88 THR A CA 1
ATOM 731 C C . THR A 1 88 ? -56.606 -8.473 67.830 1.00 71.31 88 THR A C 1
ATOM 733 O O . THR A 1 88 ? -55.418 -8.420 67.504 1.00 71.31 88 THR A O 1
ATOM 736 N N . ILE A 1 89 ? -57.473 -7.500 67.531 1.00 78.19 89 ILE A N 1
ATOM 737 C CA . ILE A 1 89 ? -57.083 -6.214 66.934 1.00 78.19 89 ILE A CA 1
ATOM 738 C C . ILE A 1 89 ? -56.947 -5.205 68.071 1.00 78.19 89 ILE A C 1
ATOM 740 O O . ILE A 1 89 ? -57.915 -4.936 68.784 1.00 78.19 89 ILE A O 1
ATOM 744 N N . ILE A 1 90 ? -55.757 -4.634 68.249 1.00 85.50 90 ILE A N 1
ATOM 745 C CA . ILE A 1 90 ? -55.509 -3.646 69.306 1.00 85.50 90 ILE A CA 1
ATOM 746 C C . ILE A 1 90 ? -55.619 -2.245 68.702 1.00 85.50 90 ILE A C 1
ATOM 748 O O . ILE A 1 90 ? -54.882 -1.913 67.778 1.00 85.50 90 ILE A O 1
ATOM 752 N N . ILE A 1 91 ? -56.511 -1.406 69.230 1.00 84.38 91 ILE A N 1
ATOM 753 C CA . ILE A 1 91 ? -56.675 -0.013 68.791 1.00 84.38 91 ILE A CA 1
ATOM 754 C C . ILE A 1 91 ? -56.184 0.919 69.898 1.00 84.38 91 ILE A C 1
ATOM 756 O O . ILE A 1 91 ? -56.820 1.048 70.941 1.00 84.38 91 ILE A O 1
ATOM 760 N N . ILE A 1 92 ? -55.049 1.578 69.694 1.00 86.62 92 ILE A N 1
ATOM 761 C CA . ILE A 1 92 ? -54.455 2.489 70.674 1.00 86.62 92 ILE A CA 1
ATOM 762 C C . ILE A 1 92 ? -54.915 3.916 70.354 1.00 86.62 92 ILE A C 1
ATOM 764 O O . ILE A 1 92 ? -54.361 4.596 69.491 1.00 86.62 92 ILE A O 1
ATOM 768 N N . ASN A 1 93 ? -55.953 4.347 71.068 1.00 83.50 93 ASN A N 1
ATOM 769 C CA . ASN A 1 93 ? -56.541 5.680 71.013 1.00 83.50 93 ASN A CA 1
ATOM 770 C C . ASN A 1 93 ? -55.679 6.633 71.858 1.00 83.50 93 ASN A C 1
ATOM 772 O O . ASN A 1 93 ? -55.789 6.653 73.087 1.00 83.50 93 ASN A O 1
ATOM 776 N N . ILE A 1 94 ? -54.787 7.396 71.228 1.00 82.88 94 ILE A N 1
ATOM 777 C CA . ILE A 1 94 ? -53.895 8.332 71.926 1.00 82.88 94 ILE A CA 1
ATOM 778 C C . ILE A 1 94 ? -54.525 9.722 71.924 1.00 82.88 94 ILE A C 1
ATOM 780 O O . ILE A 1 94 ? -54.770 10.303 70.872 1.00 82.88 94 ILE A O 1
ATOM 784 N N . GLY A 1 95 ? -54.766 10.285 73.105 1.00 81.19 95 GLY A N 1
ATOM 785 C CA . GLY A 1 95 ? -55.278 11.644 73.225 1.00 81.19 95 GLY A CA 1
ATOM 786 C C . GLY A 1 95 ? -54.262 12.705 72.795 1.00 81.19 95 GLY A C 1
ATOM 787 O O . GLY A 1 95 ? -53.063 12.545 73.048 1.00 81.19 95 GLY A O 1
ATOM 788 N N . TYR A 1 96 ? -54.723 13.808 72.198 1.00 77.06 96 TYR A N 1
ATOM 789 C CA . TYR A 1 96 ? -53.865 14.967 71.909 1.00 77.06 96 TYR A CA 1
ATOM 790 C C . TYR A 1 96 ? -53.155 15.476 73.179 1.00 77.06 96 TYR A C 1
ATOM 792 O O . TYR A 1 96 ? -53.769 15.575 74.243 1.00 77.06 96 TYR A O 1
ATOM 800 N N . GLY A 1 97 ? -51.856 15.788 73.088 1.00 78.00 97 GLY A N 1
ATOM 801 C CA . GLY A 1 97 ? -51.044 16.153 74.256 1.00 78.00 97 GLY A CA 1
ATOM 802 C C . GLY A 1 97 ? -49.552 15.821 74.134 1.00 78.00 97 GLY A C 1
ATOM 803 O O . GLY A 1 97 ? -49.104 15.221 73.158 1.00 78.00 97 GLY A O 1
ATOM 804 N N . PHE A 1 98 ? -48.773 16.218 75.149 1.00 73.81 98 PHE A N 1
ATOM 805 C CA . PHE A 1 98 ? -47.307 16.094 75.186 1.00 73.81 98 PHE A CA 1
ATOM 806 C C . PHE A 1 98 ? -46.837 14.939 76.086 1.00 73.81 98 PHE A C 1
ATOM 808 O O . PHE A 1 98 ? -46.995 14.975 77.307 1.00 73.81 98 PHE A O 1
ATOM 815 N N . TYR A 1 99 ? -46.179 13.945 75.494 1.00 78.19 99 TYR A N 1
ATOM 816 C CA . TYR A 1 99 ? -45.743 12.707 76.137 1.00 78.19 99 TYR A CA 1
ATOM 817 C C . TYR A 1 99 ? -44.210 12.612 76.189 1.00 78.19 99 TYR A C 1
ATOM 819 O O . TYR A 1 99 ? -43.564 12.368 75.174 1.00 78.19 99 TYR A O 1
ATOM 827 N N . ASP A 1 100 ? -43.615 12.770 77.373 1.00 74.69 100 ASP A N 1
ATOM 828 C CA . ASP A 1 100 ? -42.157 12.722 77.571 1.00 74.69 100 ASP A CA 1
ATOM 829 C C . ASP A 1 100 ? -41.712 11.452 78.322 1.00 74.69 100 ASP A C 1
ATOM 831 O O . ASP A 1 100 ? -41.899 11.337 79.537 1.00 74.69 100 ASP A O 1
ATOM 835 N N . ILE A 1 101 ? -41.085 10.506 77.613 1.00 72.75 101 ILE A N 1
ATOM 836 C CA . ILE A 1 101 ? -40.689 9.206 78.183 1.00 72.75 101 ILE A CA 1
ATOM 837 C C . ILE A 1 101 ? -39.547 9.317 79.214 1.00 72.75 101 ILE A C 1
ATOM 839 O O . ILE A 1 101 ? -39.386 8.400 80.019 1.00 72.75 101 ILE A O 1
ATOM 843 N N . LYS A 1 102 ? -38.846 10.460 79.356 1.00 68.44 102 LYS A N 1
ATOM 844 C CA . LYS A 1 102 ? -37.893 10.665 80.479 1.00 68.44 102 LYS A CA 1
ATOM 845 C C . LYS A 1 102 ? -38.560 10.633 81.869 1.00 68.44 102 LYS A C 1
ATOM 847 O O . LYS A 1 102 ? -37.852 10.605 82.871 1.00 68.44 102 LYS A O 1
ATOM 852 N N . LYS A 1 103 ? -39.899 10.617 81.949 1.00 68.75 103 LYS A N 1
ATOM 853 C CA . LYS A 1 103 ? -40.672 10.407 83.190 1.00 68.75 103 LYS A CA 1
ATOM 854 C C . LYS A 1 103 ? -41.107 8.951 83.424 1.00 68.75 103 LYS A C 1
ATOM 856 O O . LYS A 1 103 ? -41.670 8.658 84.477 1.00 68.75 103 LYS A O 1
ATOM 861 N N . CYS A 1 104 ? -40.859 8.041 82.483 1.00 70.19 104 CYS A N 1
ATOM 862 C CA . CYS A 1 104 ? -41.098 6.611 82.656 1.00 70.19 104 CYS A CA 1
ATOM 863 C C . CYS A 1 104 ? -39.893 5.934 83.332 1.00 70.19 104 CYS A C 1
ATOM 865 O O . CYS A 1 104 ? -38.745 6.285 83.077 1.00 70.19 104 CYS A O 1
ATOM 867 N N . THR A 1 105 ? -40.132 4.896 84.139 1.00 66.69 105 THR A N 1
ATOM 868 C CA . THR A 1 105 ? -39.061 4.069 84.743 1.00 66.69 105 THR A CA 1
ATOM 869 C C . THR A 1 105 ? -38.317 3.188 83.735 1.00 66.69 105 THR A C 1
ATOM 871 O O . THR A 1 105 ? -37.314 2.570 84.081 1.00 66.69 105 THR A O 1
ATOM 874 N N . PHE A 1 106 ? -38.815 3.107 82.501 1.00 64.75 106 PHE A N 1
ATOM 875 C CA . PHE A 1 106 ? -38.224 2.363 81.397 1.00 64.75 106 PHE A CA 1
ATOM 876 C C . PHE A 1 106 ? -37.929 3.350 80.274 1.00 64.75 106 PHE A C 1
ATOM 878 O O . PHE A 1 106 ? -38.832 4.047 79.815 1.00 64.75 106 PHE A O 1
ATOM 885 N N . SER A 1 107 ? -36.678 3.396 79.822 1.00 65.50 107 SER A N 1
ATOM 886 C CA . SER A 1 107 ? -36.251 4.255 78.713 1.00 65.50 107 SER A CA 1
ATOM 887 C C . SER A 1 107 ? -36.715 3.754 77.343 1.00 65.50 107 SER A C 1
ATOM 889 O O . SER A 1 107 ? -36.591 4.494 76.373 1.00 65.50 107 SER A O 1
ATOM 891 N N . GLN A 1 108 ? -37.230 2.521 77.258 1.00 75.44 108 GLN A N 1
ATOM 892 C CA . GLN A 1 108 ? -37.581 1.827 76.019 1.00 75.44 108 GLN A CA 1
ATOM 893 C C . GLN A 1 108 ? -39.017 1.287 76.072 1.00 75.44 108 GLN A C 1
ATOM 895 O O . GLN A 1 108 ? -39.393 0.635 77.049 1.00 75.44 108 GLN A O 1
ATOM 900 N N . LEU A 1 109 ? -39.788 1.511 75.006 1.00 80.44 109 LEU A N 1
ATOM 901 C CA . LEU A 1 109 ? -41.090 0.889 74.747 1.00 80.44 109 LEU A CA 1
ATOM 902 C C . LEU A 1 109 ? -40.909 -0.210 73.689 1.00 80.44 109 LEU A C 1
ATOM 904 O O . LEU A 1 109 ? -40.316 0.048 72.642 1.00 80.44 109 LEU A O 1
ATOM 908 N N . ILE A 1 110 ? -41.392 -1.428 73.958 1.00 81.94 110 ILE A N 1
ATOM 909 C CA . ILE A 1 110 ? -41.190 -2.586 73.074 1.00 81.94 110 ILE A CA 1
ATOM 910 C C . ILE A 1 110 ? -42.530 -3.200 72.648 1.00 81.94 110 ILE A C 1
ATOM 912 O O . ILE A 1 110 ? -43.349 -3.592 73.479 1.00 81.94 110 ILE A O 1
ATOM 916 N N . ILE A 1 111 ? -42.721 -3.332 71.336 1.00 83.75 111 ILE A N 1
ATOM 917 C CA . ILE A 1 111 ? -43.883 -3.954 70.689 1.00 83.75 111 ILE A CA 1
ATOM 918 C C . ILE A 1 111 ? -43.400 -5.189 69.907 1.00 83.75 111 ILE A C 1
ATOM 920 O O . ILE A 1 111 ? -42.370 -5.147 69.234 1.00 83.75 111 ILE A O 1
ATOM 924 N N . LYS A 1 112 ? -44.088 -6.330 70.026 1.00 84.62 112 LYS A N 1
ATOM 925 C CA . LYS A 1 112 ? -43.634 -7.613 69.469 1.00 84.62 112 LYS A CA 1
ATOM 926 C C . LYS A 1 112 ? -44.776 -8.594 69.201 1.00 84.62 112 LYS A C 1
ATOM 928 O O . LYS A 1 112 ? -45.489 -8.909 70.145 1.00 84.62 112 LYS A O 1
ATOM 933 N N . ASN A 1 113 ? -44.824 -9.174 67.998 1.00 84.25 113 ASN A N 1
ATOM 934 C CA . ASN A 1 113 ? -45.709 -10.281 67.587 1.00 84.25 113 ASN A CA 1
ATOM 935 C C . ASN A 1 113 ? -47.225 -9.969 67.479 1.00 84.25 113 ASN A C 1
ATOM 937 O O . ASN A 1 113 ? -48.035 -10.866 67.701 1.00 84.25 113 ASN A O 1
ATOM 941 N N . TYR A 1 114 ? -47.638 -8.749 67.110 1.00 83.62 114 TYR A N 1
ATOM 942 C CA . TYR A 1 114 ? -49.067 -8.405 66.984 1.00 83.62 114 TYR A CA 1
ATOM 943 C C . TYR A 1 114 ? -49.566 -8.399 65.534 1.00 83.62 114 TYR A C 1
ATOM 945 O O . TYR A 1 114 ? -49.098 -7.616 64.710 1.00 83.62 114 TYR A O 1
ATOM 953 N N . ASN A 1 115 ? -50.594 -9.204 65.242 1.00 79.38 115 ASN A N 1
ATOM 954 C CA . ASN A 1 115 ? -51.182 -9.317 63.899 1.00 79.38 115 ASN A CA 1
ATOM 955 C C . ASN A 1 115 ? -51.723 -7.985 63.342 1.00 79.38 115 ASN A C 1
ATOM 957 O O . ASN A 1 115 ? -51.687 -7.791 62.129 1.00 79.38 115 ASN A O 1
ATOM 961 N N . ASN A 1 116 ? -52.244 -7.095 64.199 1.00 82.50 116 ASN A N 1
ATOM 962 C CA . ASN A 1 116 ? -52.691 -5.748 63.831 1.00 82.50 116 ASN A CA 1
ATOM 963 C C . ASN A 1 116 ? -52.803 -4.837 65.074 1.00 82.50 116 ASN A C 1
ATOM 965 O O . ASN A 1 116 ? -53.640 -5.077 65.950 1.00 82.50 116 ASN A O 1
ATOM 969 N N . ILE A 1 117 ? -51.990 -3.779 65.127 1.00 87.56 117 ILE A N 1
ATOM 970 C CA . ILE A 1 117 ? -52.171 -2.632 66.028 1.00 87.56 117 ILE A CA 1
ATOM 971 C C . ILE A 1 117 ? -52.560 -1.416 65.188 1.00 87.56 117 ILE A C 1
ATOM 973 O O . ILE A 1 117 ? -51.844 -1.054 64.262 1.00 87.56 117 ILE A O 1
ATOM 977 N N . THR A 1 118 ? -53.647 -0.732 65.530 1.00 83.81 118 THR A N 1
ATOM 978 C CA . THR A 1 118 ? -54.023 0.542 64.901 1.00 83.81 118 THR A CA 1
ATOM 979 C C . THR A 1 118 ? -53.884 1.683 65.905 1.00 83.81 118 THR A C 1
ATOM 981 O O . THR A 1 118 ? -54.513 1.653 66.958 1.00 83.81 118 THR A O 1
ATOM 984 N N . PHE A 1 119 ? -53.066 2.690 65.606 1.00 84.69 119 PHE A N 1
ATOM 985 C CA . PHE A 1 119 ? -52.977 3.923 66.393 1.00 84.69 119 PHE A CA 1
ATOM 986 C C . PHE A 1 119 ? -53.925 4.976 65.815 1.00 84.69 119 PHE A C 1
ATOM 988 O O . PHE A 1 119 ? -53.911 5.217 64.607 1.00 84.69 119 PHE A O 1
ATOM 995 N N . ILE A 1 120 ? -54.722 5.605 66.682 1.00 81.00 120 ILE A N 1
ATOM 996 C CA . ILE A 1 120 ? -55.710 6.628 66.311 1.00 81.00 120 ILE A CA 1
ATOM 997 C C . ILE A 1 120 ? -55.580 7.821 67.275 1.00 81.00 120 ILE A C 1
ATOM 999 O O . ILE A 1 120 ? -55.611 7.603 68.490 1.00 81.00 120 ILE A O 1
ATOM 1003 N N . PRO A 1 121 ? -55.447 9.073 66.800 1.00 74.44 121 PRO A N 1
ATOM 1004 C CA . PRO A 1 121 ? -55.563 10.251 67.645 1.00 74.44 121 PRO A CA 1
ATOM 1005 C C . PRO A 1 121 ? -57.009 10.469 68.093 1.00 74.44 121 PRO A C 1
ATOM 1007 O O . PRO A 1 121 ? -57.945 10.390 67.297 1.00 74.44 121 PRO A O 1
ATOM 1010 N N . TYR A 1 122 ? -57.181 10.767 69.377 1.00 76.69 122 TYR A N 1
ATOM 1011 C CA . TYR A 1 122 ? -58.475 10.926 70.031 1.00 76.69 122 TYR A CA 1
ATOM 1012 C C . TYR A 1 122 ? -58.629 12.346 70.596 1.00 76.69 122 TYR A C 1
ATOM 1014 O O . TYR A 1 122 ? -57.770 12.824 71.341 1.00 76.69 122 TYR A O 1
ATOM 1022 N N . ASP A 1 123 ? -59.737 13.016 70.273 1.00 71.19 123 ASP A N 1
ATOM 1023 C CA . ASP A 1 123 ? -60.118 14.276 70.918 1.00 71.19 123 ASP A CA 1
ATOM 1024 C C . ASP A 1 123 ? -60.966 13.991 72.165 1.00 71.19 123 ASP A C 1
ATOM 1026 O O . ASP A 1 123 ? -61.942 13.243 72.113 1.00 71.19 123 ASP A O 1
ATOM 1030 N N . PHE A 1 124 ? -60.607 14.609 73.288 1.00 67.06 124 PHE A N 1
ATOM 1031 C CA . PHE A 1 124 ? -61.331 14.479 74.549 1.00 67.06 124 PHE A CA 1
ATOM 1032 C C . PHE A 1 124 ? -62.621 15.322 74.609 1.00 67.06 124 PHE A C 1
ATOM 1034 O O . PHE A 1 124 ? -63.453 15.060 75.473 1.00 67.06 124 PHE A O 1
ATOM 1041 N N . ASN A 1 125 ? -62.785 16.336 73.748 1.00 61.47 125 ASN A N 1
ATOM 1042 C CA . ASN A 1 125 ? -63.711 17.457 73.983 1.00 61.47 125 ASN A CA 1
ATOM 1043 C C . ASN A 1 125 ? -64.957 17.514 73.074 1.00 61.47 125 ASN A C 1
ATOM 1045 O O . ASN A 1 125 ? -65.705 18.492 73.134 1.00 61.47 125 ASN A O 1
ATOM 1049 N N . ASN A 1 126 ? -65.207 16.505 72.235 1.00 52.81 126 ASN A N 1
ATOM 1050 C CA . ASN A 1 126 ? -66.132 16.604 71.092 1.00 52.81 126 ASN A CA 1
ATOM 1051 C C . ASN A 1 126 ? -67.653 16.557 71.423 1.00 52.81 126 ASN A C 1
ATOM 1053 O O . ASN A 1 126 ? -68.442 16.025 70.647 1.00 52.81 126 ASN A O 1
ATOM 1057 N N . GLU A 1 127 ? -68.075 17.115 72.566 1.00 51.91 127 GLU A N 1
ATOM 1058 C CA . GLU A 1 127 ? -69.490 17.304 72.953 1.00 51.91 127 GLU A CA 1
ATOM 1059 C C . GLU A 1 127 ? -69.906 18.782 73.132 1.00 51.91 127 GLU A C 1
ATOM 1061 O O . GLU A 1 127 ? -71.083 19.055 73.360 1.00 51.91 127 GLU A O 1
ATOM 1066 N N . ASN A 1 128 ? -68.998 19.763 73.002 1.00 48.47 128 ASN A N 1
ATOM 1067 C CA . ASN A 1 128 ? -69.348 21.191 73.104 1.00 48.47 128 ASN A CA 1
ATOM 1068 C C . ASN A 1 128 ? -68.891 22.017 71.892 1.00 48.47 128 ASN A C 1
ATOM 1070 O O . ASN A 1 128 ? -67.729 22.398 71.772 1.00 48.47 128 ASN A O 1
ATOM 1074 N N . ASN A 1 129 ? -69.849 22.368 71.031 1.00 40.97 129 ASN A N 1
ATOM 1075 C CA . ASN A 1 129 ? -69.654 23.291 69.911 1.00 40.97 129 ASN A CA 1
ATOM 1076 C C . ASN A 1 129 ? -69.456 24.737 70.404 1.00 40.97 129 ASN A C 1
ATOM 1078 O O . ASN A 1 129 ? -70.431 25.439 70.675 1.00 40.97 129 ASN A O 1
ATOM 1082 N N . ASN A 1 130 ? -68.210 25.219 70.453 1.00 44.84 130 ASN A N 1
ATOM 1083 C CA . ASN A 1 130 ? -67.927 26.650 70.311 1.00 44.84 130 ASN A CA 1
ATOM 1084 C C . ASN A 1 130 ? -66.500 26.914 69.801 1.00 44.84 130 ASN A C 1
ATOM 1086 O O . ASN A 1 130 ? -65.567 26.186 70.127 1.00 44.84 130 ASN A O 1
ATOM 1090 N N . ASN A 1 131 ? -66.350 27.945 68.968 1.00 40.94 131 ASN A N 1
ATOM 1091 C CA . ASN A 1 131 ? -65.148 28.175 68.158 1.00 40.94 131 ASN A CA 1
ATOM 1092 C C . ASN A 1 131 ? -63.997 28.892 68.896 1.00 40.94 131 ASN A C 1
ATOM 1094 O O . ASN A 1 131 ? -64.189 29.510 69.941 1.00 40.94 131 ASN A O 1
ATOM 1098 N N . ASN A 1 132 ? -62.829 28.895 68.239 1.00 40.38 132 ASN A N 1
ATOM 1099 C CA . ASN A 1 132 ? -61.607 29.657 68.544 1.00 40.38 132 ASN A CA 1
ATOM 1100 C C . ASN A 1 132 ? -60.751 29.191 69.737 1.00 40.38 132 ASN A C 1
ATOM 1102 O O . ASN A 1 132 ? -60.615 29.900 70.732 1.00 40.38 132 ASN A O 1
ATOM 1106 N N . ASN A 1 133 ? -60.002 28.097 69.536 1.00 46.62 133 ASN A N 1
ATOM 1107 C CA . ASN A 1 133 ? -58.563 28.118 69.847 1.00 46.62 133 ASN A CA 1
ATOM 1108 C C . ASN A 1 133 ? -57.769 27.067 69.036 1.00 46.62 133 ASN A C 1
ATOM 1110 O O . ASN A 1 133 ? -57.422 25.993 69.529 1.00 46.62 133 ASN A O 1
ATOM 1114 N N . ASN A 1 134 ? -57.476 27.374 67.767 1.00 46.06 134 ASN A N 1
ATOM 1115 C CA . ASN A 1 134 ? -56.616 26.534 66.926 1.00 46.06 134 ASN A CA 1
ATOM 1116 C C . ASN A 1 134 ? -55.176 26.539 67.466 1.00 46.06 134 ASN A C 1
ATOM 1118 O O . ASN A 1 134 ? -54.550 27.594 67.440 1.00 46.06 134 ASN A O 1
ATOM 1122 N N . ASN A 1 135 ? -54.662 25.379 67.910 1.00 52.34 135 ASN A N 1
ATOM 1123 C CA . ASN A 1 135 ? -53.225 25.014 67.865 1.00 52.34 135 ASN A CA 1
ATOM 1124 C C . ASN A 1 135 ? -52.890 23.616 68.442 1.00 52.34 135 ASN A C 1
ATOM 1126 O O . ASN A 1 135 ? -51.832 23.076 68.124 1.00 52.34 135 ASN A O 1
ATOM 1130 N N . ASN A 1 136 ? -53.751 23.009 69.272 1.00 56.28 136 ASN A N 1
ATOM 1131 C CA . ASN A 1 136 ? -53.367 21.862 70.122 1.00 56.28 136 ASN A CA 1
ATOM 1132 C C . ASN A 1 136 ? -53.791 20.457 69.633 1.00 56.28 136 ASN A C 1
ATOM 1134 O O . ASN A 1 136 ? -53.614 19.492 70.376 1.00 56.28 136 ASN A O 1
ATOM 1138 N N . ASN A 1 137 ? -54.296 20.297 68.406 1.00 64.12 137 ASN A N 1
ATOM 1139 C CA . ASN A 1 137 ? -54.798 19.013 67.873 1.00 64.12 137 ASN A CA 1
ATOM 1140 C C . ASN A 1 137 ? -53.661 18.064 67.432 1.00 64.12 137 ASN A C 1
ATOM 1142 O O . ASN A 1 137 ? -53.677 17.527 66.329 1.00 64.12 137 ASN A O 1
ATOM 1146 N N . LYS A 1 138 ? -52.617 17.920 68.256 1.00 67.00 138 LYS A N 1
ATOM 1147 C CA . LYS A 1 138 ? -51.363 17.235 67.917 1.00 67.00 138 LYS A CA 1
ATOM 1148 C C . LYS A 1 138 ? -50.921 16.353 69.089 1.00 67.00 138 LYS A C 1
ATOM 1150 O O . LYS A 1 138 ? -50.741 16.827 70.211 1.00 67.00 138 LYS A O 1
ATOM 1155 N N . ILE A 1 139 ? -50.740 15.055 68.842 1.00 72.25 139 ILE A N 1
ATOM 1156 C CA . ILE A 1 139 ? -49.982 14.173 69.746 1.00 72.25 139 ILE A CA 1
ATOM 1157 C C . ILE A 1 139 ? -48.512 14.542 69.590 1.00 72.25 139 ILE A C 1
ATOM 1159 O O . ILE A 1 139 ? -48.046 14.594 68.461 1.00 72.25 139 ILE A O 1
ATOM 1163 N N . VAL A 1 140 ? -47.777 14.747 70.682 1.00 70.44 140 VAL A N 1
ATOM 1164 C CA . VAL A 1 140 ? -46.324 14.964 70.654 1.00 70.44 140 VAL A CA 1
ATOM 1165 C C . VAL A 1 140 ? -45.623 13.919 71.512 1.00 70.44 140 VAL A C 1
ATOM 1167 O O . VAL A 1 140 ? -45.694 13.985 72.739 1.00 70.44 140 VAL A O 1
ATOM 1170 N N . LEU A 1 141 ? -44.911 12.977 70.886 1.00 73.06 141 LEU A N 1
ATOM 1171 C CA . LEU A 1 141 ? -43.980 12.091 71.599 1.00 73.06 141 LEU A CA 1
ATOM 1172 C C . LEU A 1 141 ? -42.591 12.739 71.719 1.00 73.06 141 LEU A C 1
ATOM 1174 O O . LEU A 1 141 ? -42.106 13.365 70.775 1.00 73.06 141 LEU A O 1
ATOM 1178 N N . LYS A 1 142 ? -41.950 12.579 72.883 1.00 67.62 142 LYS A N 1
ATOM 1179 C CA . LYS A 1 142 ? -40.658 13.182 73.233 1.00 67.62 142 LYS A CA 1
ATOM 1180 C C . LYS A 1 142 ? -39.748 12.208 74.000 1.00 67.62 142 LYS A C 1
ATOM 1182 O O . LYS A 1 142 ? -40.217 11.424 74.827 1.00 67.62 142 LYS A O 1
ATOM 1187 N N . ASN A 1 143 ? -38.437 12.295 73.738 1.00 67.31 143 ASN A N 1
ATOM 1188 C CA . ASN A 1 143 ? -37.371 11.474 74.340 1.00 67.31 143 ASN A CA 1
ATOM 1189 C C . ASN A 1 143 ? -37.617 9.952 74.239 1.00 67.31 143 ASN A C 1
ATOM 1191 O O . ASN A 1 143 ? -37.526 9.227 75.229 1.00 67.31 143 ASN A O 1
ATOM 1195 N N . THR A 1 144 ? -37.992 9.478 73.054 1.00 70.56 144 THR A N 1
ATOM 1196 C CA . THR A 1 144 ? -38.558 8.139 72.838 1.00 70.56 144 THR A CA 1
ATOM 1197 C C . THR A 1 144 ? -37.492 7.140 72.371 1.00 70.56 144 THR A C 1
ATOM 1199 O O . THR A 1 144 ? -36.738 7.424 71.441 1.00 70.56 144 THR A O 1
ATOM 1202 N N . TYR A 1 145 ? -37.462 5.942 72.958 1.00 77.56 145 TYR A N 1
ATOM 1203 C CA . TYR A 1 145 ? -36.790 4.778 72.372 1.00 77.56 145 TYR A CA 1
ATOM 1204 C C . TYR A 1 145 ? -37.844 3.689 72.144 1.00 77.56 145 TYR A C 1
ATOM 1206 O O . TYR A 1 145 ? -38.459 3.222 73.104 1.00 77.56 145 TYR A O 1
ATOM 1214 N N . LEU A 1 146 ? -38.110 3.329 70.890 1.00 80.88 146 LEU A N 1
ATOM 1215 C CA . LEU A 1 146 ? -39.235 2.471 70.501 1.00 80.88 146 LEU A CA 1
ATOM 1216 C C . LEU A 1 146 ? -38.743 1.339 69.602 1.00 80.88 146 LEU A C 1
ATOM 1218 O O . LEU A 1 146 ? -38.356 1.592 68.467 1.00 80.88 146 LEU A O 1
ATOM 1222 N N . ILE A 1 147 ? -38.785 0.100 70.093 1.00 83.81 147 ILE A N 1
ATOM 1223 C CA . ILE A 1 147 ? -38.533 -1.088 69.266 1.00 83.81 147 ILE A CA 1
ATOM 1224 C C . ILE A 1 147 ? -39.870 -1.745 68.936 1.00 83.81 147 ILE A C 1
ATOM 1226 O O . ILE A 1 147 ? -40.679 -2.014 69.824 1.00 83.81 147 ILE A O 1
ATOM 1230 N N . ILE A 1 148 ? -40.077 -2.072 67.667 1.00 84.75 148 ILE A N 1
ATOM 1231 C CA . ILE A 1 148 ? -41.225 -2.832 67.181 1.00 84.75 148 ILE A CA 1
ATOM 1232 C C . ILE A 1 148 ? -40.709 -4.040 66.407 1.00 84.75 148 ILE A C 1
ATOM 1234 O O . ILE A 1 148 ? -39.785 -3.913 65.611 1.00 84.75 148 ILE A O 1
ATOM 1238 N N . THR A 1 149 ? -41.290 -5.220 66.633 1.00 86.44 149 THR A N 1
ATOM 1239 C CA . THR A 1 149 ? -40.884 -6.452 65.941 1.00 86.44 149 THR A CA 1
ATOM 1240 C C . THR A 1 149 ? -42.062 -7.286 65.457 1.00 86.44 149 THR A C 1
ATOM 1242 O O . THR A 1 149 ? -43.042 -7.431 66.191 1.00 86.44 149 THR A O 1
ATOM 1245 N N . ASN A 1 150 ? -41.961 -7.860 64.250 1.00 84.88 150 ASN A N 1
ATOM 1246 C CA . ASN A 1 150 ? -42.898 -8.856 63.709 1.00 84.88 150 ASN A CA 1
ATOM 1247 C C . ASN A 1 150 ? -44.383 -8.507 63.963 1.00 84.88 150 ASN A C 1
ATOM 1249 O O . ASN A 1 150 ? -45.083 -9.235 64.665 1.00 84.88 150 ASN A O 1
ATOM 1253 N N . SER A 1 151 ? -44.828 -7.318 63.544 1.00 87.12 151 SER A N 1
ATOM 1254 C CA . SER A 1 151 ? -46.172 -6.797 63.848 1.00 87.12 151 SER A CA 1
ATOM 1255 C C . SER A 1 151 ? -46.712 -5.921 62.716 1.00 87.12 151 SER A C 1
ATOM 1257 O O . SER A 1 151 ? -45.966 -5.097 62.192 1.00 87.12 151 SER A O 1
ATOM 1259 N N . THR A 1 152 ? -48.002 -6.013 62.394 1.00 86.81 152 THR A N 1
ATOM 1260 C CA . THR A 1 152 ? -48.649 -5.046 61.485 1.00 86.81 152 THR A CA 1
ATOM 1261 C C . THR A 1 152 ? -49.097 -3.822 62.275 1.00 86.81 152 THR A C 1
ATOM 1263 O O . THR A 1 152 ? -49.742 -3.969 63.317 1.00 86.81 152 THR A O 1
ATOM 1266 N N . ILE A 1 153 ? -48.790 -2.619 61.791 1.00 85.88 153 ILE A N 1
ATOM 1267 C CA . ILE A 1 153 ? -49.174 -1.355 62.422 1.00 85.88 153 ILE A CA 1
ATOM 1268 C C . ILE A 1 153 ? -49.854 -0.434 61.420 1.00 85.88 153 ILE A C 1
ATOM 1270 O O . ILE A 1 153 ? -49.265 -0.048 60.417 1.00 85.88 153 ILE A O 1
ATOM 1274 N N . ASN A 1 154 ? -51.070 -0.011 61.738 1.00 81.31 154 ASN A N 1
ATOM 1275 C CA . ASN A 1 154 ? -51.779 1.011 60.986 1.00 81.31 154 ASN A CA 1
ATOM 1276 C C . ASN A 1 154 ? -51.746 2.329 61.768 1.00 81.31 154 ASN A C 1
ATOM 1278 O O . ASN A 1 154 ? -52.081 2.360 62.953 1.00 81.31 154 ASN A O 1
ATOM 1282 N N . PHE A 1 155 ? -51.372 3.422 61.113 1.00 79.44 155 PHE A N 1
ATOM 1283 C CA . PHE A 1 155 ? -51.461 4.769 61.675 1.00 79.44 155 PHE A CA 1
ATOM 1284 C C . PHE A 1 155 ? -52.572 5.532 60.960 1.00 79.44 155 PHE A C 1
ATOM 1286 O O . PHE A 1 155 ? -52.485 5.759 59.752 1.00 79.44 155 PHE A O 1
ATOM 1293 N N . GLN A 1 156 ? -53.615 5.914 61.696 1.00 74.88 156 GLN A N 1
ATOM 1294 C CA . GLN A 1 156 ? -54.707 6.739 61.184 1.00 74.88 156 GLN A CA 1
ATOM 1295 C C . GLN A 1 156 ? -54.541 8.180 61.675 1.00 74.88 156 GLN A C 1
ATOM 1297 O O . GLN A 1 156 ? -54.285 8.392 62.856 1.00 74.88 156 GLN A O 1
ATOM 1302 N N . ASN A 1 157 ? -54.743 9.155 60.783 1.00 66.44 157 ASN A N 1
ATOM 1303 C CA . ASN A 1 157 ? -54.665 10.602 61.059 1.00 66.44 157 ASN A CA 1
ATOM 1304 C C . ASN A 1 157 ? -53.300 11.099 61.619 1.00 66.44 157 ASN A C 1
ATOM 1306 O O . ASN A 1 157 ? -52.295 10.390 61.593 1.00 66.44 157 ASN A O 1
ATOM 1310 N N . GLU A 1 158 ? -53.252 12.367 62.040 1.00 61.25 158 GLU A N 1
ATOM 1311 C CA . GLU A 1 158 ? -52.023 13.118 62.343 1.00 61.25 158 GLU A CA 1
ATOM 1312 C C . GLU A 1 158 ? -51.388 12.724 63.698 1.00 61.25 158 GLU A C 1
ATOM 1314 O O . GLU A 1 158 ? -52.009 12.865 64.755 1.00 61.25 158 GLU A O 1
ATOM 1319 N N . ILE A 1 159 ? -50.127 12.267 63.689 1.00 63.94 159 ILE A N 1
ATOM 1320 C CA . ILE A 1 159 ? -49.346 11.949 64.902 1.00 63.94 159 ILE A CA 1
ATOM 1321 C C . ILE A 1 159 ? -47.947 12.560 64.795 1.00 63.94 159 ILE A C 1
ATOM 1323 O O . ILE A 1 159 ? -47.179 12.202 63.907 1.00 63.94 159 ILE A O 1
ATOM 1327 N N . ILE A 1 160 ? -47.581 13.437 65.733 1.00 58.34 160 ILE A N 1
ATOM 1328 C CA . ILE A 1 160 ? -46.320 14.179 65.687 1.00 58.34 160 ILE A CA 1
ATOM 1329 C C . ILE A 1 160 ? -45.276 13.605 66.664 1.00 58.34 160 ILE A C 1
ATOM 1331 O O . ILE A 1 160 ? -45.510 13.358 67.849 1.00 58.34 160 ILE A O 1
ATOM 1335 N N . LEU A 1 161 ? -44.059 13.426 66.160 1.00 58.84 161 LEU A N 1
ATOM 1336 C CA . LEU A 1 161 ? -42.883 12.949 66.883 1.00 58.84 161 LEU A CA 1
ATOM 1337 C C . LEU A 1 161 ? -41.902 14.119 67.064 1.00 58.84 161 LEU A C 1
ATOM 1339 O O . LEU A 1 161 ? -40.817 14.157 66.483 1.00 58.84 161 LEU A O 1
ATOM 1343 N N . ASN A 1 162 ? -42.318 15.123 67.845 1.00 48.88 162 ASN A N 1
ATOM 1344 C CA . ASN A 1 162 ? -41.570 16.366 68.049 1.00 48.88 162 ASN A CA 1
ATOM 1345 C C . ASN A 1 162 ? -40.700 16.306 69.318 1.00 48.88 162 ASN A C 1
ATOM 1347 O O . ASN A 1 162 ? -41.101 16.719 70.409 1.00 48.88 162 ASN A O 1
ATOM 1351 N N . LEU A 1 163 ? -39.476 15.799 69.162 1.00 54.59 163 LEU A N 1
ATOM 1352 C CA . LEU A 1 163 ? -38.592 15.361 70.250 1.00 54.59 163 LEU A CA 1
ATOM 1353 C C . LEU A 1 163 ? -37.833 16.513 70.958 1.00 54.59 163 LEU A C 1
ATOM 1355 O O . LEU A 1 163 ? -36.761 16.312 71.526 1.00 54.59 163 LEU A O 1
ATOM 1359 N N . ASN A 1 164 ? -38.362 17.738 70.928 1.00 39.00 164 ASN A N 1
ATOM 1360 C CA . ASN A 1 164 ? -37.553 18.948 71.085 1.00 39.00 164 ASN A CA 1
ATOM 1361 C C . ASN A 1 164 ? -37.262 19.347 72.551 1.00 39.00 164 ASN A C 1
ATOM 1363 O O . ASN A 1 164 ? -38.173 19.555 73.361 1.00 39.00 164 ASN A O 1
ATOM 1367 N N . GLY A 1 165 ? -35.982 19.490 72.905 1.00 41.31 165 GLY A N 1
ATOM 1368 C CA . GLY A 1 165 ? -35.512 19.985 74.203 1.00 41.31 165 GLY A CA 1
ATOM 1369 C C . GLY A 1 165 ? -33.984 20.066 74.268 1.00 41.31 165 GLY A C 1
ATOM 1370 O O . GLY A 1 165 ? -33.307 19.123 73.873 1.00 41.31 165 GLY A O 1
ATOM 1371 N N . PHE A 1 166 ? -33.442 21.181 74.769 1.00 36.62 166 PHE A N 1
ATOM 1372 C CA . PHE A 1 166 ? -32.010 21.515 74.722 1.00 36.62 166 PHE A CA 1
ATOM 1373 C C . PHE A 1 166 ? -31.108 20.562 75.537 1.00 36.62 166 PHE A C 1
ATOM 1375 O O . PHE A 1 166 ? -30.759 20.831 76.685 1.00 36.62 166 PHE A O 1
ATOM 1382 N N . SER A 1 167 ? -30.734 19.426 74.948 1.00 39.94 167 SER A N 1
ATOM 1383 C CA . SER A 1 167 ? -29.519 18.636 75.229 1.00 39.94 167 SER A CA 1
ATOM 1384 C C . SER A 1 167 ? -29.482 17.415 74.304 1.00 39.94 167 SER A C 1
ATOM 1386 O O . SER A 1 167 ? -30.451 16.656 74.239 1.00 39.94 167 SER A O 1
ATOM 1388 N N . PHE A 1 168 ? -28.363 17.214 73.597 1.00 44.88 168 PHE A N 1
ATOM 1389 C CA . PHE A 1 168 ? -28.189 16.155 72.594 1.00 44.88 168 PHE A CA 1
ATOM 1390 C C . PHE A 1 168 ? -28.512 14.761 73.160 1.00 44.88 168 PHE A C 1
ATOM 1392 O O . PHE A 1 168 ? -27.696 14.136 73.834 1.00 44.88 168 PHE A O 1
ATOM 1399 N N . SER A 1 169 ? -29.720 14.270 72.884 1.00 47.03 169 SER A N 1
ATOM 1400 C CA . SER A 1 169 ? -30.172 12.932 73.263 1.00 47.03 169 SER A CA 1
ATOM 1401 C C . SER A 1 169 ? -31.037 12.356 72.143 1.00 47.03 169 SER A C 1
ATOM 1403 O O . SER A 1 169 ? -32.252 12.535 72.114 1.00 47.03 169 SER A O 1
ATOM 1405 N N . PHE A 1 170 ? -30.369 11.699 71.188 1.00 55.03 170 PHE A N 1
ATOM 1406 C CA . PHE A 1 170 ? -30.999 11.059 70.035 1.00 55.03 170 PHE A CA 1
ATOM 1407 C C . PHE A 1 170 ? -32.101 10.096 70.486 1.00 55.03 170 PHE A C 1
ATOM 1409 O O . PHE A 1 170 ? -31.849 9.152 71.235 1.00 55.03 170 PHE A O 1
ATOM 1416 N N . SER A 1 171 ? -33.318 10.339 70.010 1.00 61.97 171 SER A N 1
ATOM 1417 C CA . SER A 1 171 ? -34.429 9.398 70.149 1.00 61.97 171 SER A CA 1
ATOM 1418 C C . SER A 1 171 ? -34.388 8.419 68.980 1.00 61.97 171 SER A C 1
ATOM 1420 O O . SER A 1 171 ? -34.086 8.816 67.852 1.00 61.97 171 SER A O 1
ATOM 1422 N N . HIS A 1 172 ? -34.650 7.145 69.249 1.00 76.12 172 HIS A N 1
ATOM 1423 C CA . HIS A 1 172 ? -34.368 6.056 68.318 1.00 76.12 172 HIS A CA 1
ATOM 1424 C C . HIS A 1 172 ? -35.579 5.141 68.174 1.00 76.12 172 HIS A C 1
ATOM 1426 O O . HIS A 1 172 ? -36.146 4.691 69.170 1.00 76.12 172 HIS A O 1
ATOM 1432 N N . ILE A 1 173 ? -35.989 4.888 66.937 1.00 84.12 173 ILE A N 1
ATOM 1433 C CA . ILE A 1 173 ? -37.170 4.086 66.628 1.00 84.12 173 ILE A CA 1
ATOM 1434 C C . ILE A 1 173 ? -36.742 3.000 65.643 1.00 84.12 173 ILE A C 1
ATOM 1436 O O . ILE A 1 173 ? -36.216 3.313 64.581 1.00 84.12 173 ILE A O 1
ATOM 1440 N N . GLU A 1 174 ? -36.938 1.734 65.999 1.00 86.12 174 GLU A N 1
ATOM 1441 C CA . GLU A 1 174 ? -36.424 0.577 65.264 1.00 86.12 174 GLU A CA 1
ATOM 1442 C C . GLU A 1 174 ? -37.552 -0.440 65.004 1.00 86.12 174 GLU A C 1
ATOM 1444 O O . GLU A 1 174 ? -38.145 -0.981 65.937 1.00 86.12 174 GLU A O 1
ATOM 1449 N N . PHE A 1 175 ? -37.856 -0.703 63.732 1.00 88.44 175 PHE A N 1
ATOM 1450 C CA . PHE A 1 175 ? -38.902 -1.618 63.270 1.00 88.44 175 PHE A CA 1
ATOM 1451 C C . PHE A 1 175 ? -38.263 -2.840 62.588 1.00 88.44 175 PHE A C 1
ATOM 1453 O O . PHE A 1 175 ? -37.877 -2.769 61.418 1.00 88.44 175 PHE A O 1
ATOM 1460 N N . ASN A 1 176 ? -38.155 -3.964 63.300 1.00 87.12 176 ASN A N 1
ATOM 1461 C CA . ASN A 1 176 ? -37.372 -5.129 62.873 1.00 87.12 176 ASN A CA 1
ATOM 1462 C C . ASN A 1 176 ? -38.212 -6.375 62.549 1.00 87.12 176 ASN A C 1
ATOM 1464 O O . ASN A 1 176 ? -39.169 -6.701 63.246 1.00 87.12 176 ASN A O 1
ATOM 1468 N N . ASP A 1 177 ? -37.741 -7.156 61.579 1.00 83.12 177 ASP A N 1
ATOM 1469 C CA . ASP A 1 177 ? -38.105 -8.558 61.354 1.00 83.12 177 ASP A CA 1
ATOM 1470 C C . ASP A 1 177 ? -39.614 -8.770 61.153 1.00 83.12 177 ASP A C 1
ATOM 1472 O O . ASP A 1 177 ? -40.308 -9.289 62.026 1.00 83.12 177 ASP A O 1
ATOM 1476 N N . GLY A 1 178 ? -40.125 -8.372 59.984 1.00 81.62 178 GLY A N 1
ATOM 1477 C CA . GLY A 1 178 ? -41.514 -8.610 59.581 1.00 81.62 178 GLY A CA 1
ATOM 1478 C C . GLY A 1 178 ? -42.522 -7.595 60.123 1.00 81.62 178 GLY A C 1
ATOM 1479 O O . GLY A 1 178 ? -43.694 -7.932 60.274 1.00 81.62 178 GLY A O 1
ATOM 1480 N N . VAL A 1 179 ? -42.102 -6.367 60.447 1.00 86.00 179 VAL A N 1
ATOM 1481 C CA . VAL A 1 179 ? -43.060 -5.279 60.707 1.00 86.00 179 VAL A CA 1
ATOM 1482 C C . VAL A 1 179 ? -43.624 -4.782 59.380 1.00 86.00 179 VAL A C 1
ATOM 1484 O O . VAL A 1 179 ? -42.857 -4.478 58.470 1.00 86.00 179 VAL A O 1
ATOM 1487 N N . GLU A 1 180 ? -44.945 -4.652 59.275 1.00 88.19 180 GLU A N 1
ATOM 1488 C CA . GLU A 1 180 ? -45.603 -3.960 58.161 1.00 88.19 180 GLU A CA 1
ATOM 1489 C C . GLU A 1 180 ? -46.328 -2.720 58.686 1.00 88.19 180 GLU A C 1
ATOM 1491 O O . GLU A 1 180 ? -47.244 -2.835 59.494 1.00 88.19 180 GLU A O 1
ATOM 1496 N N . ILE A 1 181 ? -45.919 -1.533 58.239 1.00 85.44 181 ILE A N 1
ATOM 1497 C CA . ILE A 1 181 ? -46.551 -0.265 58.604 1.00 85.44 181 ILE A CA 1
ATOM 1498 C C . ILE A 1 181 ? -47.391 0.243 57.441 1.00 85.44 181 ILE A C 1
ATOM 1500 O O . ILE A 1 181 ? -46.892 0.358 56.323 1.00 85.44 181 ILE A O 1
ATOM 1504 N N . ASN A 1 182 ? -48.639 0.607 57.723 1.00 83.50 182 ASN A N 1
ATOM 1505 C CA . ASN A 1 182 ? -49.540 1.252 56.780 1.00 83.50 182 ASN A CA 1
ATOM 1506 C C . ASN A 1 182 ? -49.960 2.625 57.320 1.00 83.50 182 ASN A C 1
ATOM 1508 O O . ASN A 1 182 ? -50.606 2.710 58.367 1.00 83.50 182 ASN A O 1
ATOM 1512 N N . PHE A 1 183 ? -49.634 3.702 56.608 1.00 79.12 183 PHE A N 1
ATOM 1513 C CA . PHE A 1 183 ? -50.156 5.034 56.930 1.00 79.12 183 PHE A CA 1
ATOM 1514 C C . PHE A 1 183 ? -51.460 5.312 56.174 1.00 79.12 183 PHE A C 1
ATOM 1516 O O . PHE A 1 183 ? -51.531 5.155 54.954 1.00 79.12 183 PHE A O 1
ATOM 1523 N N . GLN A 1 184 ? -52.487 5.735 56.916 1.00 71.69 184 GLN A N 1
ATOM 1524 C CA . GLN A 1 184 ? -53.837 6.029 56.436 1.00 71.69 184 GLN A CA 1
ATOM 1525 C C . GLN A 1 184 ? -54.289 7.414 56.931 1.00 71.69 184 GLN A C 1
ATOM 1527 O O . GLN A 1 184 ? -55.129 7.540 57.823 1.00 71.69 184 GLN A O 1
ATOM 1532 N N . GLY A 1 185 ? -53.713 8.476 56.369 1.00 68.12 185 GLY A N 1
ATOM 1533 C CA . GLY A 1 185 ? -54.047 9.847 56.754 1.00 68.12 185 GLY A CA 1
ATOM 1534 C C . GLY A 1 185 ? -52.998 10.871 56.336 1.00 68.12 185 GLY A C 1
ATOM 1535 O O . GLY A 1 185 ? -52.193 10.627 55.435 1.00 68.12 185 GLY A O 1
ATOM 1536 N N . THR A 1 186 ? -53.025 12.022 57.001 1.00 55.94 186 THR A N 1
ATOM 1537 C CA . THR A 1 186 ? -52.155 13.179 56.759 1.00 55.94 186 THR A CA 1
ATOM 1538 C C . THR A 1 186 ? -51.085 13.334 57.841 1.00 55.94 186 THR A C 1
ATOM 1540 O O . THR A 1 186 ? -51.398 13.269 59.028 1.00 55.94 186 THR A O 1
ATOM 1543 N N . LEU A 1 187 ? -49.858 13.655 57.418 1.00 61.75 187 LEU A N 1
ATOM 1544 C CA . LEU A 1 187 ? -48.845 14.386 58.194 1.00 61.75 187 LEU A CA 1
ATOM 1545 C C . LEU A 1 187 ? -48.388 13.810 59.556 1.00 61.75 187 LEU A C 1
ATOM 1547 O O . LEU A 1 187 ? -48.457 14.490 60.582 1.00 61.75 187 LEU A O 1
ATOM 1551 N N . PRO A 1 188 ? -47.778 12.612 59.606 1.00 67.38 188 PRO A N 1
ATOM 1552 C CA . PRO A 1 188 ? -46.774 12.357 60.631 1.00 67.38 188 PRO A CA 1
ATOM 1553 C C . PRO A 1 188 ? -45.569 13.293 60.433 1.00 67.38 188 PRO A C 1
ATOM 1555 O O . PRO A 1 188 ? -44.894 13.217 59.406 1.00 67.38 188 PRO A O 1
ATOM 1558 N N . THR A 1 189 ? -45.278 14.157 61.411 1.00 72.88 189 THR A N 1
ATOM 1559 C CA . THR A 1 189 ? -44.081 15.023 61.399 1.00 72.88 189 THR A CA 1
ATOM 1560 C C . THR A 1 189 ? -43.063 14.550 62.437 1.00 72.88 189 THR A C 1
ATOM 1562 O O . THR A 1 189 ? -43.422 14.215 63.568 1.00 72.88 189 THR A O 1
ATOM 1565 N N . ILE A 1 190 ? -41.789 14.451 62.051 1.00 75.06 190 ILE A N 1
ATOM 1566 C CA . ILE A 1 190 ? -40.752 13.732 62.803 1.00 75.06 190 ILE A CA 1
ATOM 1567 C C . ILE A 1 190 ? -39.516 14.615 62.965 1.00 75.06 190 ILE A C 1
ATOM 1569 O O . ILE A 1 190 ? -38.823 14.911 61.997 1.00 75.06 190 ILE A O 1
ATOM 1573 N N . ASN A 1 191 ? -39.211 15.025 64.197 1.00 75.38 191 ASN A N 1
ATOM 1574 C CA . ASN A 1 191 ? -38.174 16.024 64.458 1.00 75.38 191 ASN A CA 1
ATOM 1575 C C . ASN A 1 191 ? -37.053 15.449 65.323 1.00 75.38 191 ASN A C 1
ATOM 1577 O O . ASN A 1 191 ? -37.309 15.092 66.470 1.00 75.38 191 ASN A O 1
ATOM 1581 N N . TYR A 1 192 ? -35.812 15.450 64.822 1.00 76.06 192 TYR A N 1
ATOM 1582 C CA . TYR A 1 192 ? -34.600 14.993 65.529 1.00 76.06 192 TYR A CA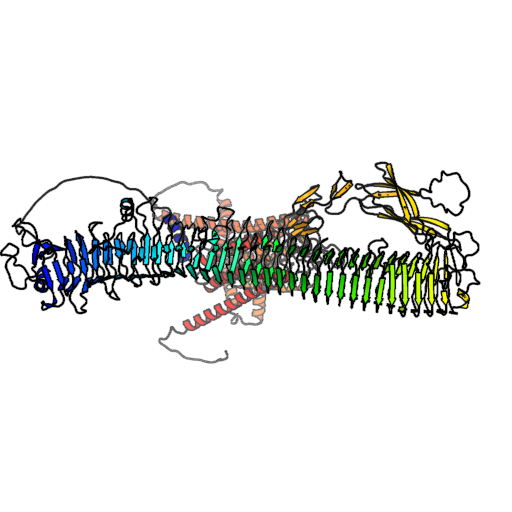 1
ATOM 1583 C C . TYR A 1 192 ? -34.580 13.491 65.908 1.00 76.06 192 TYR A C 1
ATOM 1585 O O . TYR A 1 192 ? -34.121 13.114 66.992 1.00 76.06 192 TYR A O 1
ATOM 1593 N N . CYS A 1 193 ? -35.070 12.613 65.024 1.00 76.56 193 CYS A N 1
ATOM 1594 C CA . CYS A 1 193 ? -35.142 11.163 65.250 1.00 76.56 193 CYS A CA 1
ATOM 1595 C C . CYS A 1 193 ? -34.084 10.362 64.462 1.00 76.56 193 CYS A C 1
ATOM 1597 O O . CYS A 1 193 ? -33.644 10.780 63.394 1.00 76.56 193 CYS A O 1
ATOM 1599 N N . ASN A 1 194 ? -33.716 9.179 64.965 1.00 83.00 194 ASN A N 1
ATOM 1600 C CA . ASN A 1 194 ? -33.021 8.129 64.215 1.00 83.00 194 ASN A CA 1
ATOM 1601 C C . ASN A 1 194 ? -33.973 6.932 64.036 1.00 83.00 194 ASN A C 1
ATOM 1603 O O . ASN A 1 194 ? -34.137 6.123 64.954 1.00 83.00 194 ASN A O 1
ATOM 1607 N N . LEU A 1 195 ? -34.620 6.863 62.873 1.00 87.44 195 LEU A N 1
ATOM 1608 C CA . LEU A 1 195 ? -35.545 5.808 62.457 1.00 87.44 195 LEU A CA 1
ATOM 1609 C C . LEU A 1 195 ? -34.797 4.689 61.735 1.00 87.44 195 LEU A C 1
ATOM 1611 O O . LEU A 1 195 ? -33.978 4.961 60.860 1.00 87.44 195 LEU A O 1
ATOM 1615 N N . LYS A 1 196 ? -35.122 3.433 62.039 1.00 89.00 196 LYS A N 1
ATOM 1616 C CA . LYS A 1 196 ? -34.587 2.258 61.347 1.00 89.00 196 LYS A CA 1
ATOM 1617 C C . LYS A 1 196 ? -35.684 1.261 61.018 1.00 89.00 196 LYS A C 1
ATOM 1619 O O . LYS A 1 196 ? -36.446 0.861 61.891 1.00 89.00 196 LYS A O 1
ATOM 1624 N N . PHE A 1 197 ? -35.724 0.822 59.770 1.00 90.25 197 PHE A N 1
ATOM 1625 C CA . PHE A 1 197 ? -36.582 -0.242 59.269 1.00 90.25 197 PHE A CA 1
ATOM 1626 C C . PHE A 1 197 ? -35.686 -1.399 58.846 1.00 90.25 197 PHE A C 1
ATOM 1628 O O . PHE A 1 197 ? -34.819 -1.217 57.993 1.00 90.25 197 PHE A O 1
ATOM 1635 N N . LYS A 1 198 ? -35.862 -2.580 59.438 1.00 89.50 198 LYS A N 1
ATOM 1636 C CA . LYS A 1 198 ? -35.049 -3.765 59.152 1.00 89.50 198 LYS A CA 1
ATOM 1637 C C . LYS A 1 198 ? -35.927 -4.962 58.822 1.00 89.50 198 LYS A C 1
ATOM 1639 O O . LYS A 1 198 ? -36.735 -5.351 59.655 1.00 89.50 198 LYS A O 1
ATOM 1644 N N . ASN A 1 199 ? -35.739 -5.588 57.661 1.00 88.81 199 ASN A N 1
ATOM 1645 C CA . ASN A 1 199 ? -36.567 -6.710 57.198 1.00 88.81 199 ASN A CA 1
ATOM 1646 C C . ASN A 1 199 ? -38.083 -6.399 57.271 1.00 88.81 199 ASN A C 1
ATOM 1648 O O . ASN A 1 199 ? -38.879 -7.266 57.634 1.00 88.81 199 ASN A O 1
ATOM 1652 N N . SER A 1 200 ? -38.466 -5.148 57.000 1.00 90.81 200 SER A N 1
ATOM 1653 C CA . SER A 1 200 ? -39.801 -4.594 57.267 1.00 90.81 200 SER A CA 1
ATOM 1654 C C . SER A 1 200 ? -40.419 -3.969 56.011 1.00 90.81 200 SER A C 1
ATOM 1656 O O . SER A 1 200 ? -39.744 -3.760 55.001 1.00 90.81 200 SER A O 1
ATOM 1658 N N . LYS A 1 201 ? -41.719 -3.679 56.056 1.00 88.81 201 LYS A N 1
ATOM 1659 C CA . LYS A 1 201 ? -42.500 -3.092 54.963 1.00 88.81 201 LYS A CA 1
ATOM 1660 C C . LYS A 1 201 ? -43.158 -1.799 55.422 1.00 88.81 201 LYS A C 1
ATOM 1662 O O . LYS A 1 201 ? -43.730 -1.745 56.505 1.00 88.81 201 LYS A O 1
ATOM 1667 N N . PHE A 1 202 ? -43.061 -0.759 54.609 1.00 88.19 202 PHE A N 1
ATOM 1668 C CA . PHE A 1 202 ? -43.649 0.547 54.855 1.00 88.19 202 PHE A CA 1
ATOM 1669 C C . PHE A 1 202 ? -44.475 0.938 53.634 1.00 88.19 202 PHE A C 1
ATOM 1671 O O . PHE A 1 202 ? -43.926 1.133 52.550 1.00 88.19 202 PHE A O 1
ATOM 1678 N N . ASN A 1 203 ? -45.789 1.047 53.811 1.00 84.06 203 ASN A N 1
ATOM 1679 C CA . ASN A 1 203 ? -46.723 1.424 52.760 1.00 84.06 203 ASN A CA 1
ATOM 1680 C C . ASN A 1 203 ? -47.438 2.726 53.134 1.00 84.06 203 ASN A C 1
ATOM 1682 O O . ASN A 1 203 ? -47.992 2.853 54.232 1.00 84.06 203 ASN A O 1
ATOM 1686 N N . PHE A 1 204 ? -47.530 3.655 52.191 1.00 81.62 204 PHE A N 1
ATOM 1687 C CA . PHE A 1 204 ? -48.550 4.698 52.237 1.00 81.62 204 PHE A CA 1
ATOM 1688 C C . PHE A 1 204 ? -49.786 4.191 51.481 1.00 81.62 204 PHE A C 1
ATOM 1690 O O . PHE A 1 204 ? -49.686 3.791 50.323 1.00 81.62 204 PHE A O 1
ATOM 1697 N N . LEU A 1 205 ? -50.959 4.166 52.126 1.00 78.00 205 LEU A N 1
ATOM 1698 C CA . LEU A 1 205 ? -52.178 3.608 51.512 1.00 78.00 205 LEU A CA 1
ATOM 1699 C C . LEU A 1 205 ? -52.834 4.539 50.479 1.00 78.00 205 LEU A C 1
ATOM 1701 O O . LEU A 1 205 ? -53.695 4.095 49.720 1.00 78.00 205 LEU A O 1
ATOM 1705 N N . TYR A 1 206 ? -52.419 5.806 50.431 1.00 74.56 206 TYR A N 1
ATOM 1706 C CA . TYR A 1 206 ? -52.846 6.794 49.444 1.00 74.56 206 TYR A CA 1
ATOM 1707 C C . TYR A 1 206 ? -51.620 7.528 48.895 1.00 74.56 206 TYR A C 1
ATOM 1709 O O . TYR A 1 206 ? -50.710 7.862 49.652 1.00 74.56 206 TYR A O 1
ATOM 1717 N N . SER A 1 207 ? -51.612 7.832 47.595 1.00 68.56 207 SER A N 1
ATOM 1718 C CA . SER A 1 207 ? -50.519 8.565 46.936 1.00 68.56 207 SER A CA 1
ATOM 1719 C C . SER A 1 207 ? -50.310 9.982 47.483 1.00 68.56 207 SER A C 1
ATOM 1721 O O . SER A 1 207 ? -49.204 10.499 47.415 1.00 68.56 207 SER A O 1
ATOM 1723 N N . THR A 1 208 ? -51.349 10.593 48.058 1.00 71.88 208 THR A N 1
ATOM 1724 C CA . THR A 1 208 ? -51.314 11.938 48.656 1.00 71.88 208 THR A CA 1
ATOM 1725 C C . THR A 1 208 ? -50.823 11.963 50.109 1.00 71.88 208 THR A C 1
ATOM 1727 O O . THR A 1 208 ? -50.664 13.041 50.688 1.00 71.88 208 THR A O 1
ATOM 1730 N N . SER A 1 209 ? -50.628 10.801 50.744 1.00 75.50 209 SER A N 1
ATOM 1731 C CA . SER A 1 209 ? -50.122 10.735 52.116 1.00 75.50 209 SER A CA 1
ATOM 1732 C C . SER A 1 209 ? -48.615 10.988 52.135 1.00 75.50 209 SER A C 1
ATOM 1734 O O . SER A 1 209 ? -47.849 10.266 51.497 1.00 75.50 209 SER A O 1
ATOM 1736 N N . HIS A 1 210 ? -48.205 11.997 52.906 1.00 80.44 210 HIS A N 1
ATOM 1737 C CA . HIS A 1 210 ? -46.813 12.408 53.065 1.00 80.44 210 HIS A CA 1
ATOM 1738 C C . HIS A 1 210 ? -46.378 12.435 54.537 1.00 80.44 210 HIS A C 1
ATOM 1740 O O . HIS A 1 210 ? -47.192 12.695 55.426 1.00 80.44 210 HIS A O 1
ATOM 1746 N N . MET A 1 211 ? -45.094 12.166 54.786 1.00 83.69 211 MET A N 1
ATOM 1747 C CA . MET A 1 211 ? -44.429 12.224 56.096 1.00 83.69 211 MET A CA 1
ATOM 1748 C C . MET A 1 211 ? -43.405 13.359 56.127 1.00 83.69 211 MET A C 1
ATOM 1750 O O . MET A 1 211 ? -42.541 13.403 55.263 1.00 83.69 211 MET A O 1
ATOM 1754 N N . GLU A 1 212 ? -43.423 14.224 57.139 1.00 83.31 212 GLU A N 1
ATOM 1755 C CA . GLU A 1 212 ? -42.419 15.288 57.299 1.00 83.31 212 GLU A CA 1
ATOM 1756 C C . GLU A 1 212 ? -41.309 14.890 58.282 1.00 83.31 212 GLU A C 1
ATOM 1758 O O . GLU A 1 212 ? -41.560 14.222 59.282 1.00 83.31 212 GLU A O 1
ATOM 1763 N N . CYS A 1 213 ? -40.071 15.313 58.026 1.00 82.19 213 CYS A N 1
ATOM 1764 C CA . CYS A 1 213 ? -38.872 14.878 58.743 1.00 82.19 213 CYS A CA 1
ATOM 1765 C C . CYS A 1 213 ? -37.871 16.033 58.938 1.00 82.19 213 CYS A C 1
ATOM 1767 O O . CYS A 1 213 ? -37.027 16.283 58.078 1.00 82.19 213 CYS A O 1
ATOM 1769 N N . THR A 1 214 ? -37.904 16.735 60.078 1.00 79.69 214 THR A N 1
ATOM 1770 C CA . THR A 1 214 ? -36.883 17.755 60.393 1.00 79.69 214 THR A CA 1
ATOM 1771 C C . THR A 1 214 ? -35.648 17.115 61.044 1.00 79.69 214 THR A C 1
ATOM 1773 O O . THR A 1 214 ? -35.775 16.304 61.968 1.00 79.69 214 THR A O 1
ATOM 1776 N N . ASN A 1 215 ? -34.441 17.467 60.577 1.00 75.88 215 ASN A N 1
ATOM 1777 C CA . ASN A 1 215 ? -33.148 17.107 61.198 1.00 75.88 215 ASN A CA 1
ATOM 1778 C C . ASN A 1 215 ? -32.994 15.623 61.627 1.00 75.88 215 ASN A C 1
ATOM 1780 O O . ASN A 1 215 ? -32.362 15.320 62.642 1.00 75.88 215 ASN A O 1
ATOM 1784 N N . SER A 1 216 ? -33.588 14.695 60.875 1.00 82.50 216 SER A N 1
ATOM 1785 C CA . SER A 1 216 ? -33.677 13.271 61.231 1.00 82.50 216 SER A CA 1
ATOM 1786 C C . SER A 1 216 ? -32.819 12.387 60.318 1.00 82.50 216 SER A C 1
ATOM 1788 O O . SER A 1 216 ? -32.425 12.794 59.225 1.00 82.50 216 SER A O 1
ATOM 1790 N N . LEU A 1 217 ? -32.530 11.171 60.779 1.00 85.81 217 LEU A N 1
ATOM 1791 C CA . LEU A 1 217 ? -31.901 10.096 60.011 1.00 85.81 217 LEU A CA 1
ATOM 1792 C C . LEU A 1 217 ? -32.906 8.951 59.853 1.00 85.81 217 LEU A C 1
ATOM 1794 O O . LEU A 1 217 ? -33.459 8.496 60.855 1.00 85.81 217 LEU A O 1
ATOM 1798 N N . ILE A 1 218 ? -33.117 8.468 58.627 1.00 88.44 218 ILE A N 1
ATOM 1799 C CA . ILE A 1 218 ? -33.903 7.255 58.358 1.00 88.44 218 ILE A CA 1
ATOM 1800 C C . ILE A 1 218 ? -33.023 6.203 57.681 1.00 88.44 218 ILE A C 1
ATOM 1802 O O . ILE A 1 218 ? -32.440 6.477 56.638 1.00 88.44 218 ILE A O 1
ATOM 1806 N N . GLU A 1 219 ? -32.950 4.992 58.236 1.00 89.69 219 GLU A N 1
ATOM 1807 C CA . GLU A 1 219 ? -32.280 3.843 57.617 1.00 89.69 219 GLU A CA 1
ATOM 1808 C C . GLU A 1 219 ? -33.283 2.745 57.230 1.00 89.69 219 GLU A C 1
ATOM 1810 O O . GLU A 1 219 ? -33.980 2.208 58.087 1.00 89.69 219 GLU A O 1
ATOM 1815 N N . PHE A 1 220 ? -33.304 2.337 55.964 1.00 91.12 220 PHE A N 1
ATOM 1816 C CA . PHE A 1 220 ? -33.958 1.118 55.487 1.00 91.12 220 PHE A CA 1
ATOM 1817 C C . PHE A 1 220 ? -32.905 0.023 55.278 1.00 91.12 220 PHE A C 1
ATOM 1819 O O . PHE A 1 220 ? -31.859 0.257 54.675 1.00 91.12 220 PHE A O 1
ATOM 1826 N N . ILE A 1 221 ? -33.158 -1.173 55.805 1.00 90.81 221 ILE A N 1
ATOM 1827 C CA . ILE A 1 221 ? -32.226 -2.304 55.859 1.00 90.81 221 ILE A CA 1
ATOM 1828 C C . ILE A 1 221 ? -33.008 -3.558 55.448 1.00 90.81 221 ILE A C 1
ATOM 1830 O O . ILE A 1 221 ? -33.910 -3.976 56.171 1.00 90.81 221 ILE A O 1
ATOM 1834 N N . GLY A 1 222 ? -32.758 -4.129 54.268 1.00 88.38 222 GLY A N 1
ATOM 1835 C CA . GLY A 1 222 ? -33.568 -5.233 53.724 1.00 88.38 222 GLY A CA 1
ATOM 1836 C C . GLY A 1 222 ? -35.079 -4.966 53.721 1.00 88.38 222 GLY A C 1
ATOM 1837 O O . GLY A 1 222 ? -35.865 -5.885 53.942 1.00 88.38 222 GLY A O 1
ATOM 1838 N N . SER A 1 223 ? -35.488 -3.700 53.587 1.00 92.50 223 SER A N 1
ATOM 1839 C CA . SER A 1 223 ? -36.865 -3.252 53.829 1.00 92.50 223 SER A CA 1
ATOM 1840 C C . SER A 1 223 ? -37.519 -2.674 52.577 1.00 92.50 223 SER A C 1
ATOM 1842 O O . SER A 1 223 ? -36.850 -2.143 51.695 1.00 92.50 223 SER A O 1
ATOM 1844 N N . THR A 1 224 ? -38.841 -2.778 52.495 1.00 89.19 224 THR A N 1
ATOM 1845 C CA . THR A 1 224 ? -39.655 -2.290 51.372 1.00 89.19 224 THR A CA 1
ATOM 1846 C C . THR A 1 224 ? -40.322 -0.966 51.738 1.00 89.19 224 THR A C 1
ATOM 1848 O O . THR A 1 224 ? -40.958 -0.873 52.784 1.00 89.19 224 THR A O 1
ATOM 1851 N N . LEU A 1 225 ? -40.198 0.042 50.875 1.00 90.38 225 LEU A N 1
ATOM 1852 C CA . LEU A 1 225 ? -40.914 1.318 50.937 1.00 90.38 225 LEU A CA 1
ATOM 1853 C C . LEU A 1 225 ? -41.770 1.446 49.667 1.00 90.38 225 LEU A C 1
ATOM 1855 O O . LEU A 1 225 ? -41.220 1.359 48.563 1.00 90.38 225 LEU A O 1
ATOM 1859 N N . GLY A 1 226 ? -43.087 1.609 49.813 1.00 84.44 226 GLY A N 1
ATOM 1860 C CA . GLY A 1 226 ? -44.031 1.599 48.690 1.00 84.44 226 GLY A CA 1
ATOM 1861 C C . GLY A 1 226 ? -45.130 2.664 48.753 1.00 84.44 226 GLY A C 1
ATOM 1862 O O . GLY A 1 226 ? -45.940 2.673 49.685 1.00 84.44 226 GLY A O 1
ATOM 1863 N N . GLY A 1 227 ? -45.208 3.476 47.695 1.00 75.94 227 GLY A N 1
ATOM 1864 C CA . GLY A 1 227 ? -46.173 4.564 47.527 1.00 75.94 227 GLY A CA 1
ATOM 1865 C C . GLY A 1 227 ? -45.890 5.800 48.390 1.00 75.94 227 GLY A C 1
ATOM 1866 O O . GLY A 1 227 ? -45.135 5.745 49.352 1.00 75.94 227 GLY A O 1
ATOM 1867 N N . GLY A 1 228 ? -46.570 6.909 48.087 1.00 80.81 228 GLY A N 1
ATOM 1868 C CA . GLY A 1 228 ? -46.596 8.111 48.931 1.00 80.81 228 GLY A CA 1
ATOM 1869 C C . GLY A 1 228 ? -45.292 8.909 48.967 1.00 80.81 228 GLY A C 1
ATOM 1870 O O . GLY A 1 228 ? -44.413 8.752 48.119 1.00 80.81 228 GLY A O 1
ATOM 1871 N N . GLU A 1 229 ? -45.194 9.821 49.933 1.00 84.12 229 GLU A N 1
ATOM 1872 C CA . GLU A 1 229 ? -44.212 10.909 49.917 1.00 84.12 229 GLU A CA 1
ATOM 1873 C C . GLU A 1 229 ? -43.514 11.107 51.279 1.00 84.12 229 GLU A C 1
ATOM 1875 O O . GLU A 1 229 ? -44.102 10.905 52.341 1.00 84.12 229 GLU A O 1
ATOM 1880 N N . ILE A 1 230 ? -42.238 11.505 51.278 1.00 85.44 230 ILE A N 1
ATOM 1881 C CA . ILE A 1 230 ? -41.492 11.838 52.505 1.00 85.44 230 ILE A CA 1
ATOM 1882 C C . ILE A 1 230 ? -40.732 13.146 52.291 1.00 85.44 230 ILE A C 1
ATOM 1884 O O . ILE A 1 230 ? -39.894 13.219 51.400 1.00 85.44 230 ILE A O 1
ATOM 1888 N N . ILE A 1 231 ? -41.014 14.156 53.113 1.00 84.25 231 ILE A N 1
ATOM 1889 C CA . ILE A 1 231 ? -40.489 15.521 53.042 1.00 84.25 231 ILE A CA 1
ATOM 1890 C C . ILE A 1 231 ? -39.478 15.752 54.165 1.00 84.25 231 ILE A C 1
ATOM 1892 O O . ILE A 1 231 ? -39.832 15.709 55.338 1.00 84.25 231 ILE A O 1
ATOM 1896 N N . PHE A 1 232 ? -38.221 16.037 53.837 1.00 80.25 232 PHE A N 1
ATOM 1897 C CA . PHE A 1 232 ? -37.184 16.357 54.816 1.00 80.25 232 PHE A CA 1
ATOM 1898 C C . PHE A 1 232 ? -36.895 17.853 54.851 1.00 80.25 232 PHE A C 1
ATOM 1900 O O . PHE A 1 232 ? -36.626 18.450 53.812 1.00 80.25 232 PHE A O 1
ATOM 1907 N N . TYR A 1 233 ? -36.837 18.420 56.055 1.00 77.88 233 TYR A N 1
ATOM 1908 C CA . TYR A 1 233 ? -36.466 19.815 56.292 1.00 77.88 233 TYR A CA 1
ATOM 1909 C C . TYR A 1 233 ? -35.172 19.914 57.112 1.00 77.88 233 TYR A C 1
ATOM 1911 O O . TYR A 1 233 ? -34.981 19.201 58.104 1.00 77.88 233 TYR A O 1
ATOM 1919 N N . SER A 1 234 ? -34.302 20.853 56.754 1.00 65.31 234 SER A N 1
ATOM 1920 C CA . SER A 1 234 ? -33.160 21.247 57.579 1.00 65.31 234 SER A CA 1
ATOM 1921 C C . SER A 1 234 ? -33.548 22.303 58.613 1.00 65.31 234 SER A C 1
ATOM 1923 O O . SER A 1 234 ? -34.196 23.293 58.278 1.00 65.31 234 SER A O 1
ATOM 1925 N N . GLY A 1 235 ? -33.087 22.150 59.855 1.00 67.69 235 GLY A N 1
ATOM 1926 C CA . GLY A 1 235 ? -33.055 23.264 60.808 1.00 67.69 235 GLY A CA 1
ATOM 1927 C C . GLY A 1 235 ? -31.875 24.212 60.553 1.00 67.69 235 GLY A C 1
ATOM 1928 O O . GLY A 1 235 ? -30.945 23.871 59.828 1.00 67.69 235 GLY A O 1
ATOM 1929 N N . LEU A 1 236 ? -31.892 25.381 61.206 1.00 66.19 236 LEU A N 1
ATOM 1930 C CA . LEU A 1 236 ? -30.874 26.440 61.059 1.00 66.19 236 LEU A CA 1
ATOM 1931 C C . LEU A 1 236 ? -29.431 25.985 61.354 1.00 66.19 236 LEU A C 1
ATOM 1933 O O . LEU A 1 236 ? -28.492 26.537 60.789 1.00 66.19 236 LEU A O 1
ATOM 1937 N N . GLU A 1 237 ? -29.255 24.980 62.216 1.00 63.97 237 GLU A N 1
ATOM 1938 C CA . GLU A 1 237 ? -27.986 24.271 62.395 1.00 63.97 237 GLU A CA 1
ATOM 1939 C C . GLU A 1 237 ? -28.150 22.811 61.926 1.00 63.97 237 GLU A C 1
ATOM 1941 O O . GLU A 1 237 ? -28.924 22.058 62.535 1.00 63.97 237 GLU A O 1
ATOM 1946 N N . PRO A 1 238 ? -27.460 22.390 60.849 1.00 59.62 238 PRO A N 1
ATOM 1947 C CA . PRO A 1 238 ? -27.619 21.057 60.280 1.00 59.62 238 PRO A CA 1
ATOM 1948 C C . PRO A 1 238 ? -26.864 19.992 61.085 1.00 59.62 238 PRO A C 1
ATOM 1950 O O . PRO A 1 238 ? -25.656 20.091 61.315 1.00 59.62 238 PRO A O 1
ATOM 1953 N N . ILE A 1 239 ? -27.556 18.918 61.477 1.00 63.56 239 ILE A N 1
ATOM 1954 C CA . ILE A 1 239 ? -26.916 17.782 62.156 1.00 63.56 239 ILE A CA 1
ATOM 1955 C C . ILE A 1 239 ? -26.150 16.944 61.128 1.00 63.56 239 ILE A C 1
ATOM 1957 O O . ILE A 1 239 ? -26.718 16.490 60.133 1.00 63.56 239 ILE A O 1
ATOM 1961 N N . LYS A 1 240 ? -24.864 16.707 61.410 1.00 61.72 240 LYS A N 1
ATOM 1962 C CA . LYS A 1 240 ? -23.851 16.149 60.493 1.00 61.72 240 LYS A CA 1
ATOM 1963 C C . LYS A 1 240 ? -24.173 14.770 59.887 1.00 61.72 240 LYS A C 1
ATOM 1965 O O . LYS A 1 240 ? -23.588 14.414 58.870 1.00 61.72 240 LYS A O 1
ATOM 1970 N N . ASP A 1 241 ? -25.106 14.035 60.488 1.00 67.50 241 ASP A N 1
ATOM 1971 C CA . ASP A 1 241 ? -25.521 12.682 60.093 1.00 67.50 241 ASP A CA 1
ATOM 1972 C C . ASP A 1 241 ? -27.034 12.579 59.786 1.00 67.50 241 ASP A C 1
ATOM 1974 O O . ASP A 1 241 ? -27.601 11.489 59.809 1.00 67.50 241 ASP A O 1
ATOM 1978 N N . SER A 1 242 ? -27.709 13.705 59.519 1.00 75.00 242 SER A N 1
ATOM 1979 C CA . SER A 1 242 ? -29.115 13.722 59.072 1.00 75.00 242 SER A CA 1
ATOM 1980 C C . SER A 1 242 ? -29.244 13.402 57.572 1.00 75.00 242 SER A C 1
ATOM 1982 O O . SER A 1 242 ? -28.381 13.778 56.775 1.00 75.00 242 SER A O 1
ATOM 1984 N N . GLY A 1 243 ? -30.302 12.680 57.181 1.00 81.38 243 GLY A N 1
ATOM 1985 C CA . GLY A 1 243 ? -30.479 12.174 55.813 1.00 81.38 243 GLY A CA 1
ATOM 1986 C C . GLY A 1 243 ? -31.236 10.842 55.714 1.00 81.38 243 GLY A C 1
ATOM 1987 O O . GLY A 1 243 ? -31.910 10.423 56.657 1.00 81.38 243 GLY A O 1
ATOM 1988 N N . ILE A 1 244 ? -31.101 10.159 54.572 1.00 86.56 244 ILE A N 1
ATOM 1989 C CA . ILE A 1 244 ? -31.693 8.831 54.324 1.00 86.56 244 ILE A CA 1
ATOM 1990 C C . ILE A 1 244 ? -30.605 7.828 53.935 1.00 86.56 244 ILE A C 1
ATOM 1992 O O . ILE A 1 244 ? -29.708 8.134 53.146 1.00 86.56 244 ILE A O 1
ATOM 1996 N N . ILE A 1 245 ? -30.712 6.611 54.462 1.00 88.06 245 ILE A N 1
ATOM 1997 C CA . ILE A 1 245 ? -29.883 5.458 54.121 1.00 88.06 245 ILE A CA 1
ATOM 1998 C C . ILE A 1 245 ? -30.790 4.312 53.656 1.00 88.06 245 ILE A C 1
ATOM 2000 O O . ILE A 1 245 ? -31.748 3.974 54.342 1.00 88.06 245 ILE A O 1
ATOM 2004 N N . PHE A 1 246 ? -30.469 3.666 52.538 1.00 90.25 246 PHE A N 1
ATOM 2005 C CA . PHE A 1 246 ? -31.030 2.367 52.142 1.00 90.25 246 PHE A CA 1
ATOM 2006 C C . PHE A 1 246 ? -29.891 1.345 52.058 1.00 90.25 246 PHE A C 1
ATOM 2008 O O . PHE A 1 246 ? -28.815 1.688 51.576 1.00 90.25 246 PHE A O 1
ATOM 2015 N N . ARG A 1 247 ? -30.097 0.111 52.531 1.00 89.62 247 ARG A N 1
ATOM 2016 C CA . ARG A 1 247 ? -29.106 -0.980 52.483 1.00 89.62 247 ARG A CA 1
ATOM 2017 C C . ARG A 1 247 ? -29.716 -2.385 52.482 1.00 89.62 247 ARG A C 1
ATOM 2019 O O . ARG A 1 247 ? -30.915 -2.563 52.688 1.00 89.62 247 ARG A O 1
ATOM 2026 N N . ASP A 1 248 ? -28.860 -3.382 52.278 1.00 84.62 248 ASP A N 1
ATOM 2027 C CA . ASP A 1 248 ? -29.080 -4.816 52.523 1.00 84.62 248 ASP A CA 1
ATOM 2028 C C . ASP A 1 248 ? -30.285 -5.461 51.804 1.00 84.62 248 ASP A C 1
ATOM 2030 O O . ASP A 1 248 ? -30.993 -6.282 52.381 1.00 84.62 248 ASP A O 1
ATOM 2034 N N . ASN A 1 249 ? -30.473 -5.159 50.515 1.00 84.81 249 ASN A N 1
ATOM 2035 C CA . ASN A 1 249 ? -31.617 -5.547 49.669 1.00 84.81 249 ASN A CA 1
ATOM 2036 C C . ASN A 1 249 ? -32.917 -4.811 50.025 1.00 84.81 249 ASN A C 1
ATOM 2038 O O . ASN A 1 249 ? -33.992 -5.410 50.053 1.00 84.81 249 ASN A O 1
ATOM 2042 N N . SER A 1 250 ? -32.827 -3.508 50.305 1.00 90.12 250 SER A N 1
ATOM 2043 C CA . SER A 1 250 ? -34.021 -2.663 50.411 1.00 90.12 250 SER A CA 1
ATOM 2044 C C . SER A 1 250 ? -34.624 -2.367 49.034 1.00 90.12 250 SER A C 1
ATOM 2046 O O . SER A 1 250 ? -33.923 -2.340 48.021 1.00 90.12 250 SER A O 1
ATOM 2048 N N . PHE A 1 251 ? -35.933 -2.132 49.002 1.00 88.19 251 PHE A N 1
ATOM 2049 C CA . PHE A 1 251 ? -36.710 -1.849 47.796 1.00 88.19 251 PHE A CA 1
ATOM 2050 C C . PHE A 1 251 ? -37.456 -0.521 47.948 1.00 88.19 251 PHE A C 1
ATOM 2052 O O . PHE A 1 251 ? -38.129 -0.307 48.955 1.00 88.19 251 PHE A O 1
ATOM 2059 N N . SER A 1 252 ? -37.382 0.337 46.933 1.00 87.81 252 SER A N 1
ATOM 2060 C CA . SER A 1 252 ? -38.134 1.592 46.829 1.00 87.81 252 SER A CA 1
ATOM 2061 C C . SER A 1 252 ? -39.017 1.527 45.581 1.00 87.81 252 SER A C 1
ATOM 2063 O O . SER A 1 252 ? -38.489 1.350 44.484 1.00 87.81 252 SER A O 1
ATOM 2065 N N . ILE A 1 253 ? -40.342 1.623 45.736 1.00 85.06 253 ILE A N 1
ATOM 2066 C CA . ILE A 1 253 ? -41.312 1.506 44.635 1.00 85.06 253 ILE A CA 1
ATOM 2067 C C . ILE A 1 253 ? -42.314 2.671 44.662 1.00 85.06 253 ILE A C 1
ATOM 2069 O O . ILE A 1 253 ? -43.138 2.743 45.574 1.00 85.06 253 ILE A O 1
ATOM 2073 N N . LYS A 1 254 ? -42.303 3.524 43.627 1.00 82.38 254 LYS A N 1
ATOM 2074 C CA . LYS A 1 254 ? -43.256 4.640 43.419 1.00 82.38 254 LYS A CA 1
ATOM 2075 C C . LYS A 1 254 ? -43.402 5.578 44.633 1.00 82.38 254 LYS A C 1
ATOM 2077 O O . LYS A 1 254 ? -44.512 5.963 44.997 1.00 82.38 254 LYS A O 1
ATOM 2082 N N . ASN A 1 255 ? -42.277 5.922 45.260 1.00 83.56 255 ASN A N 1
ATOM 2083 C CA . ASN A 1 255 ? -42.193 6.872 46.378 1.00 83.56 255 ASN A CA 1
ATOM 2084 C C . ASN A 1 255 ? -41.710 8.249 45.892 1.00 83.56 255 ASN A C 1
ATOM 2086 O O . ASN A 1 255 ? -40.875 8.291 44.994 1.00 83.56 255 ASN A O 1
ATOM 2090 N N . ASN A 1 256 ? -42.131 9.343 46.533 1.00 83.88 256 ASN A N 1
ATOM 2091 C CA . ASN A 1 256 ? -41.617 10.696 46.280 1.00 83.88 256 ASN A CA 1
ATOM 2092 C C . ASN A 1 256 ? -40.830 11.232 47.490 1.00 83.88 256 ASN A C 1
ATOM 2094 O O . ASN A 1 256 ? -41.408 11.593 48.513 1.00 83.88 256 ASN A O 1
ATOM 2098 N N . LEU A 1 257 ? -39.500 11.266 47.414 1.00 86.12 257 LEU A N 1
ATOM 2099 C CA . LEU A 1 257 ? -38.632 11.691 48.518 1.00 86.12 257 LEU A CA 1
ATOM 2100 C C . LEU A 1 257 ? -38.215 13.158 48.347 1.00 86.12 257 LEU A C 1
ATOM 2102 O O . LEU A 1 257 ? -37.205 13.471 47.716 1.00 86.12 257 LEU A O 1
ATOM 2106 N N . LYS A 1 258 ? -38.995 14.065 48.931 1.00 83.31 258 LYS A N 1
ATOM 2107 C CA . LYS A 1 258 ? -38.719 15.502 48.959 1.00 83.31 258 LYS A CA 1
ATOM 2108 C C . LYS A 1 258 ? -37.623 15.798 50.002 1.00 83.31 258 LYS A C 1
ATOM 2110 O O . LYS A 1 258 ? -37.787 15.442 51.164 1.00 83.31 258 LYS A O 1
ATOM 2115 N N . MET A 1 259 ? -36.485 16.409 49.651 1.00 76.38 259 MET A N 1
ATOM 2116 C CA . MET A 1 259 ? -35.314 16.495 50.553 1.00 76.38 259 MET A CA 1
ATOM 2117 C C . MET A 1 259 ? -34.594 17.853 50.606 1.00 76.38 259 MET A C 1
ATOM 2119 O O . MET A 1 259 ? -33.885 18.215 49.677 1.00 76.38 259 MET A O 1
ATOM 2123 N N . ALA A 1 260 ? -34.625 18.536 51.754 1.00 66.62 260 ALA A N 1
ATOM 2124 C CA . ALA A 1 260 ? -33.750 19.679 52.067 1.00 66.62 260 ALA A CA 1
ATOM 2125 C C . ALA A 1 260 ? -32.536 19.301 52.955 1.00 66.62 260 ALA A C 1
ATOM 2127 O O . ALA A 1 260 ? -32.020 20.133 53.698 1.00 66.62 260 ALA A O 1
ATOM 2128 N N . VAL A 1 261 ? -32.109 18.028 52.959 1.00 59.12 261 VAL A N 1
ATOM 2129 C CA . VAL A 1 261 ? -31.145 17.478 53.939 1.00 59.12 261 VAL A CA 1
ATOM 2130 C C . VAL A 1 261 ? -30.019 16.681 53.255 1.00 59.12 261 VAL A C 1
ATOM 2132 O O . VAL A 1 261 ? -30.193 16.091 52.195 1.00 59.12 261 VAL A O 1
ATOM 2135 N N . TYR A 1 262 ? -28.838 16.694 53.873 1.00 65.06 262 TYR A N 1
ATOM 2136 C CA . TYR A 1 262 ? -27.526 16.718 53.205 1.00 65.06 262 TYR A CA 1
ATOM 2137 C C . TYR A 1 262 ? -26.977 15.397 52.669 1.00 65.06 262 TYR A C 1
ATOM 2139 O O . TYR A 1 262 ? -25.955 15.411 51.979 1.00 65.06 262 TYR A O 1
ATOM 2147 N N . LYS A 1 263 ? -27.601 14.261 52.992 1.00 76.19 263 LYS A N 1
ATOM 2148 C CA . LYS A 1 263 ? -27.086 12.941 52.617 1.00 76.19 263 LYS A CA 1
ATOM 2149 C C . LYS A 1 263 ? -28.196 11.974 52.213 1.00 76.19 263 LYS A C 1
ATOM 2151 O O . LYS A 1 263 ? -29.034 11.606 53.035 1.00 76.19 263 LYS A O 1
ATOM 2156 N N . LEU A 1 264 ? -28.130 11.491 50.976 1.00 85.88 264 LEU A N 1
ATOM 2157 C CA . LEU A 1 264 ? -28.848 10.302 50.519 1.00 85.88 264 LEU A CA 1
ATOM 2158 C C . LEU A 1 264 ? -27.815 9.220 50.183 1.00 85.88 264 LEU A C 1
ATOM 2160 O O . LEU A 1 264 ? -27.017 9.384 49.263 1.00 85.88 264 LEU A O 1
ATOM 2164 N N . HIS A 1 265 ? -27.801 8.129 50.953 1.00 87.94 265 HIS A N 1
ATOM 2165 C CA . HIS A 1 265 ? -26.902 6.985 50.755 1.00 87.94 265 HIS A CA 1
ATOM 2166 C C . HIS A 1 265 ? -27.722 5.737 50.436 1.00 87.94 265 HIS A C 1
ATOM 2168 O O . HIS A 1 265 ? -28.346 5.148 51.313 1.00 87.94 265 HIS A O 1
ATOM 2174 N N . VAL A 1 266 ? -27.727 5.324 49.178 1.00 87.94 266 VAL A N 1
ATOM 2175 C CA . VAL A 1 266 ? -28.440 4.143 48.697 1.00 87.94 266 VAL A CA 1
ATOM 2176 C C . VAL A 1 266 ? -27.417 3.044 48.437 1.00 87.94 266 VAL A C 1
ATOM 2178 O O . VAL A 1 266 ? -26.525 3.214 47.619 1.00 87.94 266 VAL A O 1
ATOM 2181 N N . GLU A 1 267 ? -27.523 1.915 49.123 1.00 88.69 267 GLU A N 1
ATOM 2182 C CA . GLU A 1 267 ? -26.584 0.798 49.022 1.00 88.69 267 GLU A CA 1
ATOM 2183 C C . GLU A 1 267 ? -27.341 -0.519 48.806 1.00 88.69 267 GLU A C 1
ATOM 2185 O O . GLU A 1 267 ? -28.428 -0.688 49.351 1.00 88.69 267 GLU A O 1
ATOM 2190 N N . ASN A 1 268 ? -26.802 -1.469 48.035 1.00 86.62 268 ASN A N 1
ATOM 2191 C CA . ASN A 1 268 ? -27.340 -2.835 47.888 1.00 86.62 268 ASN A CA 1
ATOM 2192 C C . ASN A 1 268 ? -28.879 -2.882 47.681 1.00 86.62 268 ASN A C 1
ATOM 2194 O O . ASN A 1 268 ? -29.543 -3.690 48.327 1.00 86.62 268 ASN A O 1
ATOM 2198 N N . SER A 1 269 ? -29.479 -1.976 46.897 1.00 89.56 269 SER A N 1
ATOM 2199 C CA . SER A 1 269 ? -30.941 -1.744 46.885 1.00 89.56 269 SER A CA 1
ATOM 2200 C C . SER A 1 269 ? -31.545 -1.696 45.478 1.00 89.56 269 SER A C 1
ATOM 2202 O O . SER A 1 269 ? -30.850 -1.431 44.499 1.00 89.56 269 SER A O 1
ATOM 2204 N N . VAL A 1 270 ? -32.858 -1.923 45.377 1.00 88.12 270 VAL A N 1
ATOM 2205 C CA . VAL A 1 270 ? -33.619 -1.905 44.115 1.00 88.12 270 VAL A CA 1
ATOM 2206 C C . VAL A 1 270 ? -34.616 -0.746 44.110 1.00 88.12 270 VAL A C 1
ATOM 2208 O O . VAL A 1 270 ? -35.390 -0.586 45.051 1.00 88.12 270 VAL A O 1
ATOM 2211 N N . TRP A 1 271 ? -34.601 0.067 43.058 1.00 89.69 271 TRP A N 1
ATOM 2212 C CA . TRP A 1 271 ? -35.461 1.239 42.891 1.00 89.69 271 TRP A CA 1
ATOM 2213 C C . TRP A 1 271 ? -36.292 1.109 41.616 1.00 89.69 271 TRP A C 1
ATOM 2215 O O . TRP A 1 271 ? -35.758 0.778 40.556 1.00 89.69 271 TRP A O 1
ATOM 2225 N N . ILE A 1 272 ? -37.599 1.349 41.743 1.00 86.12 272 ILE A N 1
ATOM 2226 C CA . ILE A 1 272 ? -38.584 1.261 40.663 1.00 86.12 272 ILE A CA 1
ATOM 2227 C C . ILE A 1 272 ? -39.491 2.492 40.738 1.00 86.12 272 ILE A C 1
ATOM 2229 O O . ILE A 1 272 ? -40.285 2.622 41.669 1.00 86.12 272 ILE A O 1
ATOM 2233 N N . ASP A 1 273 ? -39.374 3.387 39.761 1.00 80.44 273 ASP A N 1
ATOM 2234 C CA . ASP A 1 273 ? -40.238 4.567 39.579 1.00 80.44 273 ASP A CA 1
ATOM 2235 C C . ASP A 1 273 ? -40.354 5.508 40.806 1.00 80.44 273 ASP A C 1
ATOM 2237 O O . ASP A 1 273 ? -41.354 6.208 40.955 1.00 80.44 273 ASP A O 1
ATOM 2241 N N . SER A 1 274 ? -39.371 5.510 41.714 1.00 83.94 274 SER A N 1
ATOM 2242 C CA . SER A 1 274 ? -39.361 6.376 42.905 1.00 83.94 274 SER A CA 1
ATOM 2243 C C . SER A 1 274 ? -38.560 7.649 42.659 1.00 83.94 274 SER A C 1
ATOM 2245 O O . SER A 1 274 ? -37.353 7.566 42.439 1.00 83.94 274 SER A O 1
ATOM 2247 N N . THR A 1 275 ? -39.204 8.808 42.755 1.00 82.56 275 THR A N 1
ATOM 2248 C CA . THR A 1 275 ? -38.571 10.123 42.634 1.00 82.56 275 THR A CA 1
ATOM 2249 C C . THR A 1 275 ? -37.911 10.582 43.935 1.00 82.56 275 THR A C 1
ATOM 2251 O O . THR A 1 275 ? -38.334 10.257 45.046 1.00 82.56 275 THR A O 1
ATOM 2254 N N . VAL A 1 276 ? -36.875 11.403 43.794 1.00 83.81 276 VAL A N 1
ATOM 2255 C CA . VAL A 1 276 ? -36.249 12.200 44.853 1.00 83.81 276 VAL A CA 1
ATOM 2256 C C . VAL A 1 276 ? -36.157 13.626 44.333 1.00 83.81 276 VAL A C 1
ATOM 2258 O O . VAL A 1 276 ? -35.746 13.823 43.195 1.00 83.81 276 VAL A O 1
ATOM 2261 N N . SER A 1 277 ? -36.525 14.626 45.127 1.00 79.81 277 SER A N 1
ATOM 2262 C CA . SER A 1 277 ? -36.519 16.030 44.694 1.00 79.81 277 SER A CA 1
ATOM 2263 C C . SER A 1 277 ? -36.143 16.963 45.843 1.00 79.81 277 SER A C 1
ATOM 2265 O O . SER A 1 277 ? -36.739 16.894 46.912 1.00 79.81 277 SER A O 1
ATOM 2267 N N . SER A 1 278 ? -35.148 17.838 45.685 1.00 71.62 278 SER A N 1
ATOM 2268 C CA . SER A 1 278 ? -34.808 18.812 46.731 1.00 71.62 278 SER A CA 1
ATOM 2269 C C . SER A 1 278 ? -35.614 20.102 46.610 1.00 71.62 278 SER A C 1
ATOM 2271 O O . SER A 1 278 ? -35.731 20.686 45.535 1.00 71.62 278 SER A O 1
ATOM 2273 N N . PHE A 1 279 ? -36.160 20.558 47.738 1.00 63.59 279 PHE A N 1
ATOM 2274 C CA . PHE A 1 279 ? -37.055 21.712 47.786 1.00 63.59 279 PHE A CA 1
ATOM 2275 C C . PHE A 1 279 ? -36.294 22.966 48.184 1.00 63.59 279 PHE A C 1
ATOM 2277 O O . PHE A 1 279 ? -35.858 23.097 49.326 1.00 63.59 279 PHE A O 1
ATOM 2284 N N . SER A 1 280 ? -36.187 23.897 47.241 1.00 48.25 280 SER A N 1
ATOM 2285 C CA . SER A 1 280 ? -35.939 25.302 47.535 1.00 48.25 280 SER A CA 1
ATOM 2286 C C . SER A 1 280 ? -37.255 26.008 47.868 1.00 48.25 280 SER A C 1
ATOM 2288 O O . SER A 1 280 ? -38.292 25.761 47.253 1.00 48.25 280 SER A O 1
ATOM 2290 N N . SER A 1 281 ? -37.197 26.918 48.840 1.00 43.81 281 SER A N 1
ATOM 2291 C CA . SER A 1 281 ? -38.283 27.814 49.271 1.00 43.81 281 SER A CA 1
ATOM 2292 C C . SER A 1 281 ? -39.649 27.188 49.636 1.00 43.81 281 SER A C 1
ATOM 2294 O O . SER A 1 281 ? -40.540 27.032 48.807 1.00 43.81 281 SER A O 1
ATOM 2296 N N . ILE A 1 282 ? -39.904 27.063 50.943 1.00 34.44 282 ILE A N 1
ATOM 2297 C CA . ILE A 1 282 ? -41.183 27.522 51.515 1.00 34.44 282 ILE A CA 1
ATOM 2298 C C . ILE A 1 282 ? -40.843 28.532 52.609 1.00 34.44 282 ILE A C 1
ATOM 2300 O O . ILE A 1 282 ? -40.312 28.172 53.657 1.00 34.44 282 ILE A O 1
ATOM 2304 N N . HIS A 1 283 ? -41.134 29.811 52.365 1.00 33.12 283 HIS A N 1
ATOM 2305 C CA . HIS A 1 283 ? -40.833 30.895 53.299 1.00 33.12 283 HIS A CA 1
ATOM 2306 C C . HIS A 1 283 ? -42.065 31.800 53.435 1.00 33.12 283 HIS A C 1
ATOM 2308 O O . HIS A 1 283 ? -42.390 32.557 52.524 1.00 33.12 283 HIS A O 1
ATOM 2314 N N . PHE A 1 284 ? -42.773 31.702 54.565 1.00 29.19 284 PHE A N 1
ATOM 2315 C CA . PHE A 1 284 ? -44.007 32.452 54.825 1.00 29.19 284 PHE A CA 1
ATOM 2316 C C . PHE A 1 284 ? -43.897 33.329 56.080 1.00 29.19 284 PHE A C 1
ATOM 2318 O O . PHE A 1 284 ? -44.297 32.906 57.159 1.00 29.19 284 PHE A O 1
ATOM 2325 N N . ASN A 1 285 ? -43.454 34.578 55.866 1.00 27.47 285 ASN A N 1
ATOM 2326 C CA . ASN A 1 285 ? -43.663 35.767 56.714 1.00 27.47 285 ASN A CA 1
ATOM 2327 C C . ASN A 1 285 ? -43.131 35.717 58.174 1.00 27.47 285 ASN A C 1
ATOM 2329 O O . ASN A 1 285 ? -42.810 34.670 58.716 1.00 27.47 285 ASN A O 1
ATOM 2333 N N . GLU A 1 286 ? -42.933 36.838 58.873 1.00 26.30 286 GLU A N 1
ATOM 2334 C CA . GLU A 1 286 ? -43.226 38.261 58.602 1.00 26.30 286 GLU A CA 1
ATOM 2335 C C . GLU A 1 286 ? -41.890 39.061 58.628 1.00 26.30 286 GLU A C 1
ATOM 2337 O O . GLU A 1 286 ? -40.952 38.644 59.296 1.00 26.30 286 GLU A O 1
ATOM 2342 N N . THR A 1 287 ? -41.654 40.183 57.930 1.00 27.34 287 THR A N 1
ATOM 2343 C CA . THR A 1 287 ? -42.504 41.375 57.731 1.00 27.34 287 THR A CA 1
ATOM 2344 C C . THR A 1 287 ? -42.069 42.248 56.527 1.00 27.34 287 THR A C 1
ATOM 2346 O O . THR A 1 287 ? -40.891 42.564 56.406 1.00 27.34 287 THR A O 1
ATOM 2349 N N . ASN A 1 288 ? -43.053 42.801 55.798 1.00 26.95 288 ASN A N 1
ATOM 2350 C CA . ASN A 1 288 ? -43.080 44.134 55.142 1.00 26.95 288 ASN A CA 1
ATOM 2351 C C . ASN A 1 288 ? -42.084 44.566 54.021 1.00 26.95 288 ASN A C 1
ATOM 2353 O O . ASN A 1 288 ? -40.901 44.758 54.267 1.00 26.95 288 ASN A O 1
ATOM 2357 N N . ILE A 1 289 ? -42.687 45.037 52.901 1.00 27.19 289 ILE A N 1
ATOM 2358 C CA . ILE A 1 289 ? -42.200 46.065 51.928 1.00 27.19 289 ILE A CA 1
ATOM 2359 C C . ILE A 1 289 ? -41.109 45.576 50.928 1.00 27.19 289 ILE A C 1
ATOM 2361 O O . ILE A 1 289 ? -40.182 44.891 51.322 1.00 27.19 289 ILE A O 1
ATOM 2365 N N . PHE A 1 290 ? -41.121 45.868 49.610 1.00 30.05 290 PHE A N 1
ATOM 2366 C CA . PHE A 1 290 ? -41.889 46.816 48.763 1.00 30.05 290 PHE A CA 1
ATOM 2367 C C . PHE A 1 290 ? -42.523 46.123 47.525 1.00 30.05 290 PHE A C 1
ATOM 2369 O O . PHE A 1 290 ? -42.143 45.021 47.145 1.00 30.05 290 PHE A O 1
ATOM 2376 N N . LYS A 1 291 ? -43.470 46.796 46.854 1.00 28.81 291 LYS A N 1
ATOM 2377 C CA . LYS A 1 291 ? -44.112 46.356 45.595 1.00 28.81 291 LYS A CA 1
ATOM 2378 C C . LYS A 1 291 ? -43.216 46.525 44.356 1.00 28.81 291 LYS A C 1
ATOM 2380 O O . LYS A 1 291 ? -42.654 47.599 44.161 1.00 28.81 291 LYS A O 1
ATOM 2385 N N . SER A 1 292 ? -43.313 45.589 43.413 1.00 31.27 292 SER A N 1
ATOM 2386 C CA . SER A 1 292 ? -43.429 45.916 41.980 1.00 31.27 292 SER A CA 1
ATOM 2387 C C . SER A 1 292 ? -44.412 44.939 41.316 1.00 31.27 292 SER A C 1
ATOM 2389 O O . SER A 1 292 ? -44.715 43.899 41.896 1.00 31.27 292 SER A O 1
ATOM 2391 N N . GLN A 1 293 ? -44.988 45.302 40.168 1.00 28.50 293 GLN A N 1
ATOM 2392 C CA . GLN A 1 293 ? -46.001 44.500 39.474 1.00 28.50 293 GLN A CA 1
ATOM 2393 C C . GLN A 1 293 ? -45.486 44.052 38.108 1.00 28.50 293 GLN A C 1
ATOM 2395 O O . GLN A 1 293 ? -45.045 44.887 37.324 1.00 28.50 293 GLN A O 1
ATOM 2400 N N . ASN A 1 294 ? -45.688 42.778 37.785 1.00 33.94 294 ASN A N 1
ATOM 2401 C CA . ASN A 1 294 ? -46.190 42.362 36.478 1.00 33.94 294 ASN A CA 1
ATOM 2402 C C . ASN A 1 294 ? -46.980 41.057 36.642 1.00 33.94 294 ASN A C 1
ATOM 2404 O O . ASN A 1 294 ? -46.851 40.372 37.653 1.00 33.94 294 ASN A O 1
ATOM 2408 N N . GLN A 1 295 ? -47.882 40.773 35.705 1.00 32.78 295 GLN A N 1
ATOM 2409 C CA . GLN A 1 295 ? -48.846 39.675 35.809 1.00 32.78 295 GLN A CA 1
ATOM 2410 C C . GLN A 1 295 ? -48.477 38.571 34.812 1.00 32.78 295 GLN A C 1
ATOM 2412 O O . GLN A 1 295 ? -48.419 38.879 33.626 1.00 32.78 295 GLN A O 1
ATOM 2417 N N . ASN A 1 296 ? -48.262 37.330 35.283 1.00 37.00 296 ASN A N 1
ATOM 2418 C CA . ASN A 1 296 ? -48.546 36.068 34.557 1.00 37.00 296 ASN A CA 1
ATOM 2419 C C . ASN A 1 296 ? -48.189 34.777 35.337 1.00 37.00 296 ASN A C 1
ATOM 2421 O O . ASN A 1 296 ? -48.668 33.705 34.970 1.00 37.00 296 ASN A O 1
ATOM 2425 N N . ASP A 1 297 ? -47.403 34.852 36.414 1.00 39.97 297 ASP A N 1
ATOM 2426 C CA . ASP A 1 297 ? -46.713 33.685 37.009 1.00 39.97 297 ASP A CA 1
ATOM 2427 C C . ASP A 1 297 ? -47.615 32.561 37.570 1.00 39.97 297 ASP A C 1
ATOM 2429 O O . ASP A 1 297 ? -47.154 31.432 37.751 1.00 39.97 297 ASP A O 1
ATOM 2433 N N . ASN A 1 298 ? -48.917 32.807 37.765 1.00 41.47 298 ASN A N 1
ATOM 2434 C CA . ASN A 1 298 ? -49.875 31.802 38.250 1.00 41.47 298 ASN A CA 1
ATOM 2435 C C . ASN A 1 298 ? -50.043 30.577 37.325 1.00 41.47 298 ASN A C 1
ATOM 2437 O O . ASN A 1 298 ? -50.596 29.577 37.773 1.00 41.47 298 ASN A O 1
ATOM 2441 N N . GLN A 1 299 ? -49.584 30.620 36.066 1.00 45.06 299 GLN A N 1
ATOM 2442 C CA . GLN A 1 299 ? -49.528 29.423 35.210 1.00 45.06 299 GLN A CA 1
ATOM 2443 C C . GLN A 1 299 ? -48.210 28.641 35.317 1.00 45.06 299 GLN A C 1
ATOM 2445 O O . GLN A 1 299 ? -48.195 27.468 34.963 1.00 45.06 299 GLN A O 1
ATOM 2450 N N . GLN A 1 300 ? -47.122 29.231 35.827 1.00 44.00 300 GLN A N 1
ATOM 2451 C CA . GLN A 1 300 ? -45.842 28.519 35.939 1.00 44.00 300 GLN A CA 1
ATOM 2452 C C . GLN A 1 300 ? -45.772 27.626 37.182 1.00 44.00 300 GLN A C 1
ATOM 2454 O O . GLN A 1 300 ? -45.233 26.529 37.096 1.00 44.00 300 GLN A O 1
ATOM 2459 N N . GLN A 1 301 ? -46.360 28.026 38.316 1.00 43.81 301 GLN A N 1
ATOM 2460 C CA . GLN A 1 301 ? -46.306 27.201 39.534 1.00 43.81 301 GLN A CA 1
ATOM 2461 C C . GLN A 1 301 ? -47.140 25.912 39.441 1.00 43.81 301 GLN A C 1
ATOM 2463 O O . GLN A 1 301 ? -46.685 24.872 39.905 1.00 43.81 301 GLN A O 1
ATOM 2468 N N . GLN A 1 302 ? -48.305 25.929 38.779 1.00 43.91 302 GLN A N 1
ATOM 2469 C CA . GLN A 1 302 ? -49.117 24.711 38.599 1.00 43.91 302 GLN A CA 1
ATOM 2470 C C . GLN A 1 302 ? -48.542 23.721 37.571 1.00 43.91 302 GLN A C 1
ATOM 2472 O O . GLN A 1 302 ? -49.028 22.600 37.486 1.00 43.91 302 GLN A O 1
ATOM 2477 N N . GLN A 1 303 ? -47.508 24.100 36.811 1.00 43.22 303 GLN A N 1
ATOM 2478 C CA . GLN A 1 303 ? -46.870 23.231 35.812 1.00 43.22 303 GLN A CA 1
ATOM 2479 C C . GLN A 1 303 ? -45.551 22.599 36.309 1.00 43.22 303 GLN A C 1
ATOM 2481 O O . GLN A 1 303 ? -44.820 22.002 35.525 1.00 43.22 303 GLN A O 1
ATOM 2486 N N . ILE A 1 304 ? -45.240 22.739 37.606 1.00 47.28 304 ILE A N 1
ATOM 2487 C CA . ILE A 1 304 ? -44.013 22.227 38.250 1.00 47.28 304 ILE A CA 1
ATOM 2488 C C . ILE A 1 304 ? -44.283 20.984 39.128 1.00 47.28 304 ILE A C 1
ATOM 2490 O O . ILE A 1 304 ? -43.358 20.232 39.435 1.00 47.28 304 ILE A O 1
ATOM 2494 N N . GLU A 1 305 ? -45.534 20.734 39.532 1.00 46.75 305 GLU A N 1
ATOM 2495 C CA . GLU A 1 305 ? -45.844 19.693 40.527 1.00 46.75 305 GLU A CA 1
ATOM 2496 C C . GLU A 1 305 ? -46.006 18.271 39.959 1.00 46.75 305 GLU A C 1
ATOM 2498 O O . GLU A 1 305 ? -45.715 17.313 40.673 1.00 46.75 305 GLU A O 1
ATOM 2503 N N . GLU A 1 306 ? -46.436 18.100 38.702 1.00 48.78 306 GLU A N 1
ATOM 2504 C CA . GLU A 1 306 ? -46.830 16.774 38.180 1.00 48.78 306 GLU A CA 1
ATOM 2505 C C . GLU A 1 306 ? -45.675 15.924 37.617 1.00 48.78 306 GLU A C 1
ATOM 2507 O O . GLU A 1 306 ? -45.831 14.712 37.486 1.00 48.78 306 GLU A O 1
ATOM 2512 N N . ASP A 1 307 ? -44.522 16.522 37.293 1.00 54.88 307 ASP A N 1
ATOM 2513 C CA . ASP A 1 307 ? -43.577 15.926 36.334 1.00 54.88 307 ASP A CA 1
ATOM 2514 C C . ASP A 1 307 ? -42.107 16.176 36.765 1.00 54.88 307 ASP A C 1
ATOM 2516 O O . ASP A 1 307 ? -41.478 17.177 36.417 1.00 54.88 307 ASP A O 1
ATOM 2520 N N . ASN A 1 308 ? -41.569 15.296 37.626 1.00 66.56 308 ASN A N 1
ATOM 2521 C CA . ASN A 1 308 ? -40.274 15.474 38.308 1.00 66.56 308 ASN A CA 1
ATOM 2522 C C . ASN A 1 308 ? -39.219 14.398 37.943 1.00 66.56 308 ASN A C 1
ATOM 2524 O O . ASN A 1 308 ? -39.562 13.220 37.824 1.00 66.56 308 ASN A O 1
ATOM 2528 N N . PRO A 1 309 ? -37.917 14.758 37.849 1.00 73.56 309 PRO A N 1
ATOM 2529 C CA . PRO A 1 309 ? -36.812 13.805 37.698 1.00 73.56 309 PRO A CA 1
ATOM 2530 C C . PRO A 1 309 ? -36.761 12.727 38.789 1.00 73.56 309 PRO A C 1
ATOM 2532 O O . PRO A 1 309 ? -37.137 12.965 39.938 1.00 73.56 309 PRO A O 1
ATOM 2535 N N . MET A 1 310 ? -36.192 11.558 38.466 1.00 81.75 310 MET A N 1
ATOM 2536 C CA . MET A 1 310 ? -36.029 10.475 39.448 1.00 81.75 310 MET A CA 1
ATOM 2537 C C . MET A 1 310 ? -35.059 10.855 40.588 1.00 81.75 310 MET A C 1
ATOM 2539 O O . MET A 1 310 ? -35.246 10.422 41.720 1.00 81.75 310 MET A O 1
ATOM 2543 N N . PHE A 1 311 ? -34.077 11.719 40.316 1.00 86.06 311 PHE A N 1
ATOM 2544 C CA . PHE A 1 311 ? -33.277 12.437 41.310 1.00 86.06 311 PHE A CA 1
ATOM 2545 C C . PHE A 1 311 ? -33.088 13.904 40.882 1.00 86.06 311 PHE A C 1
ATOM 2547 O O . PHE A 1 311 ? -32.188 14.210 40.104 1.00 86.06 311 PHE A O 1
ATOM 2554 N N . SER A 1 312 ? -33.909 14.823 41.389 1.00 85.62 312 SER A N 1
ATOM 2555 C CA . SER A 1 312 ? -33.757 16.273 41.212 1.00 85.62 312 SER A CA 1
ATOM 2556 C C . SER A 1 312 ? -33.024 16.888 42.411 1.00 85.62 312 SER A C 1
ATOM 2558 O O . SER A 1 312 ? -33.516 16.850 43.536 1.00 85.62 312 SER A O 1
ATOM 2560 N N . LEU A 1 313 ? -31.831 17.438 42.183 1.00 81.94 313 LEU A N 1
ATOM 2561 C CA . LEU A 1 313 ? -30.932 18.005 43.190 1.00 81.94 313 LEU A CA 1
ATOM 2562 C C . LEU A 1 313 ? -30.655 19.486 42.901 1.00 81.94 313 LEU A C 1
ATOM 2564 O O . LEU A 1 313 ? -29.581 19.862 42.428 1.00 81.94 313 LEU A O 1
ATOM 2568 N N . SER A 1 314 ? -31.632 20.340 43.192 1.00 76.75 314 SER A N 1
ATOM 2569 C CA . SER A 1 314 ? -31.495 21.797 43.208 1.00 76.75 314 SER A CA 1
ATOM 2570 C C . SER A 1 314 ? -31.022 22.345 44.556 1.00 76.75 314 SER A C 1
ATOM 2572 O O . SER A 1 314 ? -31.605 22.046 45.598 1.00 76.75 314 SER A O 1
ATOM 2574 N N . ASN A 1 315 ? -30.019 23.227 44.522 1.00 68.56 315 ASN A N 1
ATOM 2575 C CA . ASN A 1 315 ? -29.730 24.188 45.584 1.00 68.56 315 ASN A CA 1
ATOM 2576 C C . ASN A 1 315 ? -29.905 25.620 45.049 1.00 68.56 315 ASN A C 1
ATOM 2578 O O . ASN A 1 315 ? -29.128 26.059 44.197 1.00 68.56 315 ASN A O 1
ATOM 2582 N N . GLN A 1 316 ? -30.915 26.327 45.565 1.00 63.12 316 GLN A N 1
ATOM 2583 C CA . GLN A 1 316 ? -31.211 27.733 45.254 1.00 63.12 316 GLN A CA 1
ATOM 2584 C C . GLN A 1 316 ? -31.133 28.644 46.495 1.00 63.12 316 GLN A C 1
ATOM 2586 O O . GLN A 1 316 ? -31.443 29.829 46.394 1.00 63.12 316 GLN A O 1
ATOM 2591 N N . ASP A 1 317 ? -30.731 28.122 47.656 1.00 57.62 317 ASP A N 1
ATOM 2592 C CA . ASP A 1 317 ? -30.717 28.874 48.913 1.00 57.62 317 ASP A CA 1
ATOM 2593 C C . ASP A 1 317 ? -29.301 29.351 49.284 1.00 57.62 317 ASP A C 1
ATOM 2595 O O . ASP A 1 317 ? -28.290 28.717 48.983 1.00 57.62 317 ASP A O 1
ATOM 2599 N N . LEU A 1 318 ? -29.223 30.494 49.974 1.00 54.38 318 LEU A N 1
ATOM 2600 C CA . LEU A 1 318 ? -27.980 31.232 50.270 1.00 54.38 318 LEU A CA 1
ATOM 2601 C C . LEU A 1 318 ? -27.006 30.533 51.246 1.00 54.38 318 LEU A C 1
ATOM 2603 O O . LEU A 1 318 ? -25.967 31.099 51.602 1.00 54.38 318 LEU A O 1
ATOM 2607 N N . PHE A 1 319 ? -27.318 29.324 51.711 1.00 56.38 319 PHE A N 1
ATOM 2608 C CA . PHE A 1 319 ? -26.569 28.641 52.763 1.00 56.38 319 PHE A CA 1
ATOM 2609 C C . PHE A 1 319 ? -25.505 27.690 52.193 1.00 56.38 319 PHE A C 1
ATOM 2611 O O . PHE A 1 319 ? -25.785 26.791 51.401 1.00 56.38 319 PHE A O 1
ATOM 2618 N N . LYS A 1 320 ? -24.252 27.867 52.635 1.00 56.00 320 LYS A N 1
ATOM 2619 C CA . LYS A 1 320 ? -23.095 27.063 52.203 1.00 56.00 320 LYS A CA 1
ATOM 2620 C C . LYS A 1 320 ? -23.110 25.657 52.815 1.00 56.00 320 LYS A C 1
ATOM 2622 O O . LYS A 1 320 ? -22.411 25.420 53.800 1.00 56.00 320 LYS A O 1
ATOM 2627 N N . ILE A 1 321 ? -23.890 24.732 52.258 1.00 59.06 321 ILE A N 1
ATOM 2628 C CA . ILE A 1 321 ? -24.000 23.370 52.800 1.00 59.06 321 ILE A CA 1
ATOM 2629 C C . ILE A 1 321 ? -24.002 22.328 51.676 1.00 59.06 321 ILE A C 1
ATOM 2631 O O . ILE A 1 321 ? -24.833 22.368 50.775 1.00 59.06 321 ILE A O 1
ATOM 2635 N N . ASN A 1 322 ? -23.043 21.402 51.727 1.00 64.25 322 ASN A N 1
ATOM 2636 C CA . ASN A 1 322 ? -22.826 20.400 50.683 1.00 64.25 322 ASN A CA 1
ATOM 2637 C C . ASN A 1 322 ? -23.979 19.386 50.623 1.00 64.25 322 ASN A C 1
ATOM 2639 O O . ASN A 1 322 ? -24.394 18.858 51.655 1.00 64.25 322 ASN A O 1
ATOM 2643 N N . VAL A 1 323 ? -24.425 19.056 49.409 1.00 72.25 323 VAL A N 1
ATOM 2644 C CA . VAL A 1 323 ? -25.370 17.959 49.148 1.00 72.25 323 VAL A CA 1
ATOM 2645 C C . VAL A 1 323 ? -24.577 16.744 48.675 1.00 72.25 323 VAL A C 1
ATOM 2647 O O . VAL A 1 323 ? -23.773 16.858 47.748 1.00 72.25 323 VAL A O 1
ATOM 2650 N N . ILE A 1 324 ? -24.790 15.591 49.315 1.00 77.56 324 ILE A N 1
ATOM 2651 C CA . ILE A 1 324 ? -24.113 14.334 48.986 1.00 77.56 324 ILE A CA 1
ATOM 2652 C C . ILE A 1 324 ? -25.148 13.274 48.597 1.00 77.56 324 ILE A C 1
ATOM 2654 O O . ILE A 1 324 ? -25.924 12.811 49.437 1.00 77.56 324 ILE A O 1
ATOM 2658 N N . LEU A 1 325 ? -25.108 12.845 47.335 1.00 85.44 325 LEU A N 1
ATOM 2659 C CA . LEU A 1 325 ? -25.799 11.649 46.852 1.00 85.44 325 LEU A CA 1
ATOM 2660 C C . LEU A 1 325 ? -24.763 10.542 46.648 1.00 85.44 325 LEU A C 1
ATOM 2662 O O . LEU A 1 325 ? -23.766 10.742 45.962 1.00 85.44 325 LEU A O 1
ATOM 2666 N N . ASN A 1 326 ? -24.996 9.373 47.232 1.00 87.50 326 ASN A N 1
ATOM 2667 C CA . ASN A 1 326 ? -24.158 8.196 47.045 1.00 87.50 326 ASN A CA 1
ATOM 2668 C C . ASN A 1 326 ? -25.045 6.987 46.741 1.00 87.50 326 ASN A C 1
ATOM 2670 O O . ASN A 1 326 ? -25.877 6.626 47.570 1.00 87.50 326 ASN A O 1
ATOM 2674 N N . ILE A 1 327 ? -24.884 6.370 45.573 1.00 90.12 327 ILE A N 1
ATOM 2675 C CA . ILE A 1 327 ? -25.630 5.187 45.130 1.00 90.12 327 ILE A CA 1
ATOM 2676 C C . ILE A 1 327 ? -24.616 4.071 44.867 1.00 90.12 327 ILE A C 1
ATOM 2678 O O . ILE A 1 327 ? -23.705 4.252 44.069 1.00 90.12 327 ILE A O 1
ATOM 2682 N N . VAL A 1 328 ? -24.743 2.925 45.537 1.00 89.56 328 VAL A N 1
ATOM 2683 C CA . VAL A 1 328 ? -23.723 1.864 45.588 1.00 89.56 328 VAL A CA 1
ATOM 2684 C C . VAL A 1 328 ? -24.371 0.485 45.429 1.00 89.56 328 VAL A C 1
ATOM 2686 O O . VAL A 1 328 ? -25.310 0.162 46.150 1.00 89.56 328 VAL A O 1
ATOM 2689 N N . ASN A 1 329 ? -23.879 -0.375 44.533 1.00 87.88 329 ASN A N 1
ATOM 2690 C CA . ASN A 1 329 ? -24.369 -1.759 44.350 1.00 87.88 329 ASN A CA 1
ATOM 2691 C C . ASN A 1 329 ? -25.898 -1.865 44.099 1.00 87.88 329 ASN A C 1
ATOM 2693 O O . ASN A 1 329 ? -26.545 -2.803 44.571 1.00 87.88 329 ASN A O 1
ATOM 2697 N N . CYS A 1 330 ? -26.507 -0.876 43.441 1.00 90.56 330 CYS A N 1
ATOM 2698 C CA . CYS A 1 330 ? -27.966 -0.777 43.301 1.00 90.56 330 CYS A CA 1
ATOM 2699 C C . CYS A 1 330 ? -28.478 -1.215 41.925 1.00 90.56 330 CYS A C 1
ATOM 2701 O O . CYS A 1 330 ? -27.734 -1.231 40.948 1.00 90.56 330 CYS A O 1
ATOM 2703 N N . LYS A 1 331 ? -29.782 -1.496 41.832 1.00 89.75 331 LYS A N 1
ATOM 2704 C CA . LYS A 1 331 ? -30.496 -1.643 40.560 1.00 89.75 331 LYS A CA 1
ATOM 2705 C C . LYS A 1 331 ? -31.598 -0.595 40.439 1.00 89.75 331 LYS A C 1
ATOM 2707 O O . LYS A 1 331 ? -32.492 -0.543 41.277 1.00 89.75 331 LYS A O 1
ATOM 2712 N N . ILE A 1 332 ? -31.533 0.214 39.390 1.00 89.94 332 ILE A N 1
ATOM 2713 C CA . ILE A 1 332 ? -32.514 1.228 39.015 1.00 89.94 332 ILE A CA 1
ATOM 2714 C C . ILE A 1 332 ? -33.243 0.731 37.766 1.00 89.94 332 ILE A C 1
ATOM 2716 O O . ILE A 1 332 ? -32.647 0.598 36.695 1.00 89.94 332 ILE A O 1
ATOM 2720 N N . ASN A 1 333 ? -34.542 0.483 37.901 1.00 85.12 333 ASN A N 1
ATOM 2721 C CA . ASN A 1 333 ? -35.425 0.180 36.784 1.00 85.12 333 ASN A CA 1
ATOM 2722 C C . ASN A 1 333 ? -36.412 1.333 36.615 1.00 85.12 333 ASN A C 1
ATOM 2724 O O . ASN A 1 333 ? -37.239 1.568 37.492 1.00 85.12 333 ASN A O 1
ATOM 2728 N N . TYR A 1 334 ? -36.344 2.019 35.479 1.00 81.31 334 TYR A N 1
ATOM 2729 C CA . TYR A 1 334 ? -37.353 2.992 35.079 1.00 81.31 334 TYR A CA 1
ATOM 2730 C C . TYR A 1 334 ? -38.414 2.265 34.247 1.00 81.31 334 TYR A C 1
ATOM 2732 O O . TYR A 1 334 ? -38.123 1.780 33.153 1.00 81.31 334 TYR A O 1
ATOM 2740 N N . ILE A 1 335 ? -39.624 2.124 34.784 1.00 75.12 335 ILE A N 1
ATOM 2741 C CA . ILE A 1 335 ? -40.768 1.495 34.119 1.00 75.12 335 ILE A CA 1
ATOM 2742 C C . ILE A 1 335 ? -41.751 2.612 33.775 1.00 75.12 335 ILE A C 1
ATOM 2744 O O . ILE A 1 335 ? -42.753 2.808 34.460 1.00 75.12 335 ILE A O 1
ATOM 2748 N N . ASP A 1 336 ? -41.403 3.349 32.715 1.00 64.38 336 ASP A N 1
ATOM 2749 C CA . ASP A 1 336 ? -42.129 4.513 32.192 1.00 64.38 336 ASP A CA 1
ATOM 2750 C C . ASP A 1 336 ? -43.664 4.375 32.349 1.00 64.38 336 ASP A C 1
ATOM 2752 O O . ASP A 1 336 ? -44.287 3.563 31.652 1.00 64.38 336 ASP A O 1
ATOM 2756 N N . PRO A 1 337 ? -44.288 5.133 33.275 1.00 53.91 337 PRO A N 1
ATOM 2757 C CA . PRO A 1 337 ? -45.726 5.066 33.500 1.00 53.91 337 PRO A CA 1
ATOM 2758 C C . PRO A 1 337 ? -46.528 5.816 32.426 1.00 53.91 337 PRO A C 1
ATOM 2760 O O . PRO A 1 337 ? -47.738 5.593 32.316 1.00 53.91 337 PRO A O 1
ATOM 2763 N N . HIS A 1 338 ? -45.891 6.697 31.645 1.00 58.22 338 HIS A N 1
ATOM 2764 C CA . HIS A 1 338 ? -46.554 7.654 30.768 1.00 58.22 338 HIS A CA 1
ATOM 2765 C C . HIS A 1 338 ? -45.773 7.852 29.462 1.00 58.22 338 HIS A C 1
ATOM 2767 O O . HIS A 1 338 ? -44.906 8.713 29.365 1.00 58.22 338 HIS A O 1
ATOM 2773 N N . GLN A 1 339 ? -46.213 7.158 28.404 1.00 56.72 339 GLN A N 1
ATOM 2774 C CA . GLN A 1 339 ? -45.725 7.289 27.016 1.00 56.72 339 GLN A CA 1
ATOM 2775 C C . GLN A 1 339 ? -46.052 8.658 26.355 1.00 56.72 339 GLN A C 1
ATOM 2777 O O . GLN A 1 339 ? -46.304 8.735 25.150 1.00 56.72 339 GLN A O 1
ATOM 2782 N N . GLY A 1 340 ? -46.129 9.732 27.145 1.00 52.66 340 GLY A N 1
ATOM 2783 C CA . GLY A 1 340 ? -46.359 11.111 26.729 1.00 52.66 340 GLY A CA 1
ATOM 2784 C C . GLY A 1 340 ? -45.058 11.851 26.407 1.00 52.66 340 GLY A C 1
ATOM 2785 O O . GLY A 1 340 ? -43.955 11.360 26.627 1.00 52.66 340 GLY A O 1
ATOM 2786 N N . GLU A 1 341 ? -45.175 13.056 25.849 1.00 55.41 341 GLU A N 1
ATOM 2787 C CA . GLU A 1 341 ? -44.012 13.773 25.306 1.00 55.41 341 GLU A CA 1
ATOM 2788 C C . GLU A 1 341 ? -43.189 14.560 26.345 1.00 55.41 341 GLU A C 1
ATOM 2790 O O . GLU A 1 341 ? -42.149 15.112 25.982 1.00 55.41 341 GLU A O 1
ATOM 2795 N N . THR A 1 342 ? -43.614 14.595 27.613 1.00 57.28 342 THR A N 1
ATOM 2796 C CA . THR A 1 342 ? -42.967 15.319 28.724 1.00 57.28 342 THR A CA 1
ATOM 2797 C C . THR A 1 342 ? -42.015 14.441 29.543 1.00 57.28 342 THR A C 1
ATOM 2799 O O . THR A 1 342 ? -41.879 14.601 30.741 1.00 57.28 342 THR A O 1
ATOM 2802 N N . SER A 1 343 ? -41.298 13.510 28.916 1.00 59.31 343 SER A N 1
ATOM 2803 C CA . SER A 1 343 ? -40.305 12.669 29.602 1.00 59.31 343 SER A CA 1
ATOM 2804 C C . SER A 1 343 ? -39.121 13.500 30.148 1.00 59.31 343 SER A C 1
ATOM 2806 O O . SER A 1 343 ? -38.350 14.038 29.350 1.00 59.31 343 SER A O 1
ATOM 2808 N N . TYR A 1 344 ? -38.939 13.590 31.470 1.00 75.25 344 TYR A N 1
ATOM 2809 C CA . TYR A 1 344 ? -37.831 14.324 32.115 1.00 75.25 344 TYR A CA 1
ATOM 2810 C C . TYR A 1 344 ? -36.515 13.517 32.148 1.00 75.25 344 TYR A C 1
ATOM 2812 O O . TYR A 1 344 ? -36.436 12.381 31.671 1.00 75.25 344 TYR A O 1
ATOM 2820 N N . SER A 1 345 ? -35.454 14.122 32.690 1.00 83.38 345 SER A N 1
ATOM 2821 C CA . SER A 1 345 ? -34.187 13.452 33.008 1.00 83.38 345 SER A CA 1
ATOM 2822 C C . SER A 1 345 ? -34.332 12.467 34.170 1.00 83.38 345 SER A C 1
ATOM 2824 O O . SER A 1 345 ? -35.138 12.682 35.074 1.00 83.38 345 SER A O 1
ATOM 2826 N N . MET A 1 346 ? -33.519 11.404 34.208 1.00 86.25 346 MET A N 1
ATOM 2827 C CA . MET A 1 346 ? -33.474 10.520 35.382 1.00 86.25 346 MET A CA 1
ATOM 2828 C C . MET A 1 346 ? -32.797 11.222 36.563 1.00 86.25 346 MET A C 1
ATOM 2830 O O . MET A 1 346 ? -33.271 11.114 37.689 1.00 86.25 346 MET A O 1
ATOM 2834 N N . ILE A 1 347 ? -31.712 11.952 36.312 1.00 88.62 347 ILE A N 1
ATOM 2835 C CA . ILE A 1 347 ? -30.996 12.756 37.306 1.00 88.62 347 ILE A CA 1
ATOM 2836 C C . ILE A 1 347 ? -30.938 14.196 36.790 1.00 88.62 347 ILE A C 1
ATOM 2838 O O . ILE A 1 347 ? -30.581 14.403 35.635 1.00 88.62 347 ILE A O 1
ATOM 2842 N N . SER A 1 348 ? -31.239 15.180 37.633 1.00 87.56 348 SER A N 1
ATOM 2843 C CA . SER A 1 348 ? -31.081 16.608 37.336 1.00 87.56 348 SER A CA 1
ATOM 2844 C C . SER A 1 348 ? -30.389 17.308 38.494 1.00 87.56 348 SER A C 1
ATOM 2846 O O . SER A 1 348 ? -30.782 17.137 39.642 1.00 87.56 348 SER A O 1
ATOM 2848 N N . ILE A 1 349 ? -29.365 18.107 38.211 1.00 85.12 349 ILE A N 1
ATOM 2849 C CA . ILE A 1 349 ? -28.488 18.704 39.219 1.00 85.12 349 ILE A CA 1
ATOM 2850 C C . ILE A 1 349 ? -28.407 20.203 38.947 1.00 85.12 349 ILE A C 1
ATOM 2852 O O . ILE A 1 349 ? -27.967 20.612 37.873 1.00 85.12 349 ILE A O 1
ATOM 2856 N N . PHE A 1 350 ? -28.811 21.023 39.915 1.00 82.00 350 PHE A N 1
ATOM 2857 C CA . PHE A 1 350 ? -28.770 22.480 39.813 1.00 82.00 350 PHE A CA 1
ATOM 2858 C C . PHE A 1 350 ? -28.055 23.080 41.032 1.00 82.00 350 PHE A C 1
ATOM 2860 O O . PHE A 1 350 ? -28.464 22.872 42.175 1.00 82.00 350 PHE A O 1
ATOM 2867 N N . SER A 1 351 ? -27.024 23.884 40.794 1.00 75.25 351 SER A N 1
ATOM 2868 C CA . SER A 1 351 ? -26.381 24.748 41.786 1.00 75.25 351 SER A CA 1
ATOM 2869 C C . SER A 1 351 ? -26.234 26.146 41.197 1.00 75.25 351 SER A C 1
ATOM 2871 O O . SER A 1 351 ? -25.491 26.355 40.237 1.00 75.25 351 SER A O 1
ATOM 2873 N N . SER A 1 352 ? -26.959 27.111 41.766 1.00 68.38 352 SER A N 1
ATOM 2874 C CA . SER A 1 352 ? -26.909 28.517 41.342 1.00 68.38 352 SER A CA 1
ATOM 2875 C C . SER A 1 352 ? -25.914 29.370 42.138 1.00 68.38 352 SER A C 1
ATOM 2877 O O . SER A 1 352 ? -25.797 30.562 41.864 1.00 68.38 352 SER A O 1
ATOM 2879 N N . PHE A 1 353 ? -25.201 28.795 43.116 1.00 61.38 353 PHE A N 1
ATOM 2880 C CA . PHE A 1 353 ? -24.333 29.540 44.035 1.00 61.38 353 PHE A CA 1
ATOM 2881 C C . PHE A 1 353 ? -22.991 28.840 44.291 1.00 61.38 353 PHE A C 1
ATOM 2883 O O . PHE A 1 353 ? -22.928 27.761 44.882 1.00 61.38 353 PHE A O 1
ATOM 2890 N N . GLN A 1 354 ? -21.889 29.502 43.922 1.00 58.97 354 GLN A N 1
ATOM 2891 C CA . GLN A 1 354 ? -20.563 29.125 44.414 1.00 58.97 354 GLN A CA 1
ATOM 2892 C C . GLN A 1 354 ? -20.396 29.488 45.908 1.00 58.97 354 GLN A C 1
ATOM 2894 O O . GLN A 1 354 ? -20.922 30.513 46.350 1.00 58.97 354 GLN A O 1
ATOM 2899 N N . PRO A 1 355 ? -19.575 28.755 46.688 1.00 51.50 355 PRO A N 1
ATOM 2900 C CA . PRO A 1 355 ? -18.916 27.490 46.378 1.00 51.50 355 PRO A CA 1
ATOM 2901 C C . PRO A 1 355 ? -19.566 26.364 47.200 1.00 51.50 355 PRO A C 1
ATOM 2903 O O . PRO A 1 355 ? -19.093 26.037 48.291 1.00 51.50 355 PRO A O 1
ATOM 2906 N N . VAL A 1 356 ? -20.672 25.799 46.710 1.00 58.34 356 VAL A N 1
ATOM 2907 C CA . VAL A 1 356 ? -21.343 24.665 47.364 1.00 58.34 356 VAL A CA 1
ATOM 2908 C C . VAL A 1 356 ? -21.016 23.389 46.607 1.00 58.34 356 VAL A C 1
ATOM 2910 O O . VAL A 1 356 ? -21.505 23.174 45.501 1.00 58.34 356 VAL A O 1
ATOM 2913 N N . ILE A 1 357 ? -20.196 22.535 47.223 1.00 58.03 357 ILE A N 1
ATOM 2914 C CA . ILE A 1 357 ? -19.774 21.277 46.610 1.00 58.03 357 ILE A CA 1
ATOM 2915 C C . ILE A 1 357 ? -20.944 20.293 46.674 1.00 58.03 357 ILE A C 1
ATOM 2917 O O . ILE A 1 357 ? -21.218 19.698 47.718 1.00 58.03 357 ILE A O 1
ATOM 2921 N N . GLN A 1 358 ? -21.628 20.121 45.546 1.00 66.81 358 GLN A N 1
ATOM 2922 C CA . GLN A 1 358 ? -22.533 18.997 45.326 1.00 66.81 358 GLN A CA 1
ATOM 2923 C C . GLN A 1 358 ? -21.685 17.813 44.853 1.00 66.81 358 GLN A C 1
ATOM 2925 O O . GLN A 1 358 ? -21.072 17.899 43.792 1.00 66.81 358 GLN A O 1
ATOM 2930 N N . MET A 1 359 ? -21.621 16.732 45.633 1.00 75.81 359 MET A N 1
ATOM 2931 C CA . MET A 1 359 ? -20.931 15.495 45.242 1.00 75.81 359 MET A CA 1
ATOM 2932 C C . MET A 1 359 ? -21.947 14.381 45.033 1.00 75.81 359 MET A C 1
ATOM 2934 O O . MET A 1 359 ? -22.687 14.018 45.948 1.00 75.81 359 MET A O 1
ATOM 2938 N N . ILE A 1 360 ? -21.956 13.827 43.827 1.00 85.38 360 ILE A N 1
ATOM 2939 C CA . ILE A 1 360 ? -22.833 12.732 43.427 1.00 85.38 360 ILE A CA 1
ATOM 2940 C C . ILE A 1 360 ? -21.941 11.565 43.027 1.00 85.38 360 ILE A C 1
ATOM 2942 O O . ILE A 1 360 ? -21.162 11.695 42.093 1.00 85.38 360 ILE A O 1
ATOM 2946 N N . SER A 1 361 ? -22.042 10.440 43.730 1.00 89.50 361 SER A N 1
ATOM 2947 C CA . SER A 1 361 ? -21.309 9.212 43.421 1.00 89.50 361 SER A CA 1
ATOM 2948 C C . SER A 1 361 ? -22.283 8.081 43.097 1.00 89.50 361 SER A C 1
ATOM 2950 O O . SER A 1 361 ? -23.244 7.851 43.831 1.00 89.50 361 SER A O 1
ATOM 2952 N N . ILE A 1 362 ? -22.058 7.386 41.983 1.00 92.44 362 ILE A N 1
ATOM 2953 C CA . ILE A 1 362 ? -22.894 6.293 41.477 1.00 92.44 362 ILE A CA 1
ATOM 2954 C C . ILE A 1 362 ? -21.964 5.125 41.138 1.00 92.44 362 ILE A C 1
ATOM 2956 O O . ILE A 1 362 ? -21.274 5.155 40.124 1.00 92.44 362 ILE A O 1
ATOM 2960 N N . SER A 1 363 ? -21.912 4.096 41.983 1.00 92.50 363 SER A N 1
ATOM 2961 C CA . SER A 1 363 ? -20.944 2.999 41.882 1.00 92.50 363 SER A CA 1
ATOM 2962 C C . SER A 1 363 ? -21.579 1.604 41.877 1.00 92.50 363 SER A C 1
ATOM 2964 O O . SER A 1 363 ? -22.497 1.314 42.642 1.00 92.50 363 SER A O 1
ATOM 2966 N N . ASN A 1 364 ? -21.090 0.707 41.015 1.00 91.56 364 ASN A N 1
ATOM 2967 C CA . ASN A 1 364 ? -21.592 -0.670 40.866 1.00 91.56 364 ASN A CA 1
ATOM 2968 C C . ASN A 1 364 ? -23.117 -0.756 40.600 1.00 91.56 364 ASN A C 1
ATOM 2970 O O . ASN A 1 364 ? -23.778 -1.676 41.083 1.00 91.56 364 ASN A O 1
ATOM 2974 N N . VAL A 1 365 ? -23.693 0.223 39.894 1.00 92.25 365 VAL A N 1
ATOM 2975 C CA . VAL A 1 365 ? -25.147 0.326 39.661 1.00 92.25 365 VAL A CA 1
ATOM 2976 C C . VAL A 1 365 ? -25.546 -0.302 38.324 1.00 92.25 365 VAL A C 1
ATOM 2978 O O . VAL A 1 365 ? -24.834 -0.174 37.333 1.00 92.25 365 VAL A O 1
ATOM 2981 N N . GLU A 1 366 ? -26.706 -0.948 38.274 1.00 93.69 366 GLU A N 1
ATOM 2982 C CA . GLU A 1 366 ? -27.393 -1.322 37.035 1.00 93.69 366 GLU A CA 1
ATOM 2983 C C . GLU A 1 366 ? -28.558 -0.350 36.789 1.00 93.69 366 GLU A C 1
ATOM 2985 O O . GLU A 1 366 ? -29.447 -0.246 37.629 1.00 93.69 366 GLU A O 1
ATOM 2990 N N . ILE A 1 367 ? -28.563 0.364 35.662 1.00 93.62 367 ILE A N 1
ATOM 2991 C CA . ILE A 1 367 ? -29.617 1.302 35.245 1.00 93.62 367 ILE A CA 1
ATOM 2992 C C . ILE A 1 367 ? -30.292 0.740 33.992 1.00 93.62 367 ILE A C 1
ATOM 2994 O O . ILE A 1 367 ? -29.608 0.435 33.015 1.00 93.62 367 ILE A O 1
ATOM 2998 N N . SER A 1 368 ? -31.622 0.616 33.988 1.00 92.50 368 SER A N 1
ATOM 2999 C CA . SER A 1 368 ? -32.353 0.095 32.826 1.00 92.50 368 SER A CA 1
ATOM 3000 C C . SER A 1 368 ? -33.718 0.744 32.582 1.00 92.50 368 SER A C 1
ATOM 3002 O O . SER A 1 368 ? -34.367 1.223 33.513 1.00 92.50 368 SER A O 1
ATOM 3004 N N . GLY A 1 369 ? -34.157 0.729 31.317 1.00 86.94 369 GLY A N 1
ATOM 3005 C CA . GLY A 1 369 ? -35.530 1.057 30.897 1.00 86.94 369 GLY A CA 1
ATOM 3006 C C . GLY A 1 369 ? -35.854 2.539 30.660 1.00 86.94 369 GLY A C 1
ATOM 3007 O O . GLY A 1 369 ? -36.982 2.858 30.295 1.00 86.94 369 GLY A O 1
ATOM 3008 N N . PHE A 1 370 ? -34.896 3.454 30.829 1.00 88.00 370 PHE A N 1
ATOM 3009 C CA . PHE A 1 370 ? -35.128 4.889 30.625 1.00 88.00 370 PHE A CA 1
ATOM 3010 C C . PHE A 1 370 ? -35.344 5.221 29.141 1.00 88.00 370 PHE A C 1
ATOM 3012 O O . PHE A 1 370 ? -34.419 5.077 28.345 1.00 88.00 370 PHE A O 1
ATOM 3019 N N . ASN A 1 371 ? -36.539 5.693 28.781 1.00 87.56 371 ASN A N 1
ATOM 3020 C CA . ASN A 1 371 ? -36.911 6.089 27.422 1.00 87.56 371 ASN A CA 1
ATOM 3021 C C . ASN A 1 371 ? -37.418 7.539 27.427 1.00 87.56 371 ASN A C 1
ATOM 3023 O O . ASN A 1 371 ? -38.493 7.805 27.953 1.00 87.56 371 ASN A O 1
ATOM 3027 N N . SER A 1 372 ? -36.637 8.477 26.887 1.00 84.44 372 SER A N 1
ATOM 3028 C CA . SER A 1 372 ? -36.884 9.918 27.027 1.00 84.44 372 SER A CA 1
ATOM 3029 C C . SER A 1 372 ? -36.378 10.729 25.827 1.00 84.44 372 SER A C 1
ATOM 3031 O O . SER A 1 372 ? -35.513 10.290 25.068 1.00 84.44 372 SER A O 1
ATOM 3033 N N . LYS A 1 373 ? -36.893 11.952 25.660 1.00 85.69 373 LYS A N 1
ATOM 3034 C CA . LYS A 1 373 ? -36.303 12.993 24.793 1.00 85.69 373 LYS A CA 1
ATOM 3035 C C . LYS A 1 373 ? -35.354 13.944 25.543 1.00 85.69 373 LYS A C 1
ATOM 3037 O O . LYS A 1 373 ? -34.746 14.791 24.896 1.00 85.69 373 LYS A O 1
ATOM 3042 N N . GLN A 1 374 ? -35.235 13.827 26.864 1.00 87.44 374 GLN A N 1
ATOM 3043 C CA . GLN A 1 374 ? -34.346 14.629 27.717 1.00 87.44 374 GLN A CA 1
ATOM 3044 C C . GLN A 1 374 ? -33.087 13.834 28.101 1.00 87.44 374 GLN A C 1
ATOM 3046 O O . GLN A 1 374 ? -33.132 12.604 28.058 1.00 87.44 374 GLN A O 1
ATOM 3051 N N . PRO A 1 375 ? -31.969 14.487 28.480 1.00 90.62 375 PRO A N 1
ATOM 3052 C CA . PRO A 1 375 ? -30.750 13.803 28.915 1.00 90.62 375 PRO A CA 1
ATOM 3053 C C . PRO A 1 375 ? -31.011 12.862 30.099 1.00 90.62 375 PRO A C 1
ATOM 3055 O O . PRO A 1 375 ? -31.790 13.204 30.986 1.00 90.62 375 PRO A O 1
ATOM 3058 N N . LEU A 1 376 ? -30.335 11.707 30.168 1.00 91.88 376 LEU A N 1
ATOM 3059 C CA . LEU A 1 376 ? -30.482 10.784 31.307 1.00 91.88 376 LEU A CA 1
ATOM 3060 C C . LEU A 1 376 ? -29.965 11.436 32.603 1.00 91.88 376 LEU A C 1
ATOM 3062 O O . LEU A 1 376 ? -30.607 11.315 33.645 1.00 91.88 376 LEU A O 1
ATOM 3066 N N . ILE A 1 377 ? -28.869 12.194 32.518 1.00 93.06 377 ILE A N 1
ATOM 3067 C CA . ILE A 1 377 ? -28.324 13.028 33.593 1.00 93.06 377 ILE A CA 1
ATOM 3068 C C . ILE A 1 377 ? -28.168 14.469 33.090 1.00 93.06 377 ILE A C 1
ATOM 3070 O O . ILE A 1 377 ? -27.467 14.713 32.113 1.00 93.06 377 ILE A O 1
ATOM 3074 N N . PHE A 1 378 ? -28.777 15.429 33.776 1.00 91.75 378 PHE A N 1
ATOM 3075 C CA . PHE A 1 378 ? -28.594 16.862 33.554 1.00 91.75 378 PHE A CA 1
ATOM 3076 C C . PHE A 1 378 ? -27.798 17.484 34.709 1.00 91.75 378 PHE A C 1
ATOM 3078 O O . PHE A 1 378 ? -28.097 17.225 35.875 1.00 91.75 378 PHE A O 1
ATOM 3085 N N . GLN A 1 379 ? -26.816 18.332 34.408 1.00 90.19 379 GLN A N 1
ATOM 3086 C CA . GLN A 1 379 ? -25.943 18.980 35.386 1.00 90.19 379 GLN A CA 1
ATOM 3087 C C . GLN A 1 379 ? -25.773 20.473 35.089 1.00 90.19 379 GLN A C 1
ATOM 3089 O O . GLN A 1 379 ? -25.567 20.883 33.950 1.00 90.19 379 GLN A O 1
ATOM 3094 N N . LYS A 1 380 ? -25.860 21.320 36.117 1.00 85.50 380 LYS A N 1
ATOM 3095 C CA . LYS A 1 380 ? -25.716 22.773 35.984 1.00 85.50 380 LYS A CA 1
ATOM 3096 C C . LYS A 1 380 ? -25.231 23.405 37.284 1.00 85.50 380 LYS A C 1
ATOM 3098 O O . LYS A 1 380 ? -26.035 23.657 38.178 1.00 85.50 380 LYS A O 1
ATOM 3103 N N . GLY A 1 381 ? -23.944 23.730 37.369 1.00 79.81 381 GLY A N 1
ATOM 3104 C CA . GLY A 1 381 ? -23.419 24.593 38.425 1.00 79.81 381 GLY A CA 1
ATOM 3105 C C . GLY A 1 381 ? -21.928 24.399 38.671 1.00 79.81 381 GLY A C 1
ATOM 3106 O O . GLY A 1 381 ? -21.462 23.280 38.872 1.00 79.81 381 GLY A O 1
ATOM 3107 N N . GLU A 1 382 ? -21.185 25.503 38.742 1.00 71.12 382 GLU A N 1
ATOM 3108 C CA . GLU A 1 382 ? -19.712 25.558 38.655 1.00 71.12 382 GLU A CA 1
ATOM 3109 C C . GLU A 1 382 ? -18.949 24.881 39.810 1.00 71.12 382 GLU A C 1
ATOM 3111 O O . GLU A 1 382 ? -17.726 24.819 39.791 1.00 71.12 382 GLU A O 1
ATOM 3116 N N . SER A 1 383 ? -19.657 24.376 40.824 1.00 75.31 383 SER A N 1
ATOM 3117 C CA . SER A 1 383 ? -19.095 23.615 41.954 1.00 75.31 383 SER A CA 1
ATOM 3118 C C . SER A 1 383 ? -19.747 22.234 42.145 1.00 75.31 383 SER A C 1
ATOM 3120 O O . SER A 1 383 ? -19.598 21.612 43.195 1.00 75.31 383 SER A O 1
ATOM 3122 N N . SER A 1 384 ? -20.459 21.735 41.130 1.00 82.62 384 SER A N 1
ATOM 3123 C CA . SER A 1 384 ? -21.002 20.372 41.105 1.00 82.62 384 SER A CA 1
ATOM 3124 C C . SER A 1 384 ? -19.959 19.351 40.628 1.00 82.62 384 SER A C 1
ATOM 3126 O O . SER A 1 384 ? -19.142 19.643 39.754 1.00 82.62 384 SER A O 1
ATOM 3128 N N . SER A 1 385 ? -19.977 18.152 41.212 1.00 87.88 385 SER A N 1
ATOM 3129 C CA . SER A 1 385 ? -19.072 17.046 40.895 1.00 87.88 385 SER A CA 1
ATOM 3130 C C . SER A 1 385 ? -19.850 15.731 40.805 1.00 87.88 385 SER A C 1
ATOM 3132 O O . SER A 1 385 ? -20.501 15.314 41.767 1.00 87.88 385 SER A O 1
ATOM 3134 N N . LEU A 1 386 ? -19.784 15.091 39.639 1.00 92.75 386 LEU A N 1
ATOM 3135 C CA . LEU A 1 386 ? -20.482 13.853 39.300 1.00 92.75 386 LEU A CA 1
ATOM 3136 C C . LEU A 1 386 ? -19.462 12.731 39.081 1.00 92.75 386 LEU A C 1
ATOM 3138 O O . LEU A 1 386 ? -18.634 12.829 38.184 1.00 92.75 386 LEU A O 1
ATOM 3142 N N . GLU A 1 387 ? -19.528 11.657 39.863 1.00 94.06 387 GLU A N 1
ATOM 3143 C CA . GLU A 1 387 ? -18.665 10.478 39.756 1.00 94.06 387 GLU A CA 1
ATOM 3144 C C . GLU A 1 387 ? -19.497 9.211 39.503 1.00 94.06 387 GLU A C 1
ATOM 3146 O O . GLU A 1 387 ? -20.386 8.868 40.278 1.00 94.06 387 GLU A O 1
ATOM 3151 N N . ILE A 1 388 ? -19.208 8.497 38.415 1.00 94.25 388 ILE A N 1
ATOM 3152 C CA . ILE A 1 388 ? -19.918 7.289 37.980 1.00 94.25 388 ILE A CA 1
ATOM 3153 C C . ILE A 1 388 ? -18.889 6.174 37.752 1.00 94.25 388 ILE A C 1
ATOM 3155 O O . ILE A 1 388 ? -17.960 6.345 36.964 1.00 94.25 388 ILE A O 1
ATOM 3159 N N . ASN A 1 389 ? -19.025 5.038 38.438 1.00 95.00 389 ASN A N 1
ATOM 3160 C CA . ASN A 1 389 ? -18.005 3.984 38.492 1.00 95.00 389 ASN A CA 1
ATOM 3161 C C . ASN A 1 389 ? -18.605 2.570 38.377 1.00 95.00 389 ASN A C 1
ATOM 3163 O O . ASN A 1 389 ? -19.478 2.188 39.151 1.00 95.00 389 ASN A O 1
ATOM 3167 N N . ASN A 1 390 ? -18.137 1.765 37.422 1.00 94.19 390 ASN A N 1
ATOM 3168 C CA . ASN A 1 390 ? -18.584 0.384 37.191 1.00 94.19 390 ASN A CA 1
ATOM 3169 C C . ASN A 1 390 ? -20.118 0.259 37.048 1.00 94.19 390 ASN A C 1
ATOM 3171 O O . ASN A 1 390 ? -20.744 -0.653 37.588 1.00 94.19 390 ASN A O 1
ATOM 3175 N N . VAL A 1 391 ? -20.729 1.201 36.324 1.00 94.00 391 VAL A N 1
ATOM 3176 C CA . VAL A 1 391 ? -22.176 1.225 36.066 1.00 94.00 391 VAL A CA 1
ATOM 3177 C C . VAL A 1 391 ? -22.510 0.501 34.760 1.00 94.00 391 VAL A C 1
ATOM 3179 O O . VAL A 1 391 ? -21.883 0.742 33.728 1.00 94.00 391 VAL A O 1
ATOM 3182 N N . LEU A 1 392 ? -23.505 -0.385 34.804 1.00 94.94 392 LEU A N 1
ATOM 3183 C CA . LEU A 1 392 ? -24.130 -0.993 33.630 1.00 94.94 392 LEU A CA 1
ATOM 3184 C C . LEU A 1 392 ? -25.384 -0.194 33.268 1.00 94.94 392 LEU A C 1
ATOM 3186 O O . LEU A 1 392 ? -26.277 -0.053 34.096 1.00 94.94 392 LEU A O 1
ATOM 3190 N N . ILE A 1 393 ? -25.465 0.285 32.031 1.00 94.19 393 ILE A N 1
ATOM 3191 C CA . ILE A 1 393 ? -26.652 0.939 31.476 1.00 94.19 393 ILE A CA 1
ATOM 3192 C C . ILE A 1 393 ? -27.198 0.033 30.373 1.00 94.19 393 ILE A C 1
ATOM 3194 O O . ILE A 1 393 ? -26.480 -0.229 29.401 1.00 94.19 393 ILE A O 1
ATOM 3198 N N . GLU A 1 394 ? -28.433 -0.462 30.505 1.00 94.00 394 GLU A N 1
ATOM 3199 C CA . GLU A 1 394 ? -29.040 -1.311 29.474 1.00 94.00 394 GLU A CA 1
ATOM 3200 C C . GLU A 1 394 ? -30.484 -0.979 29.063 1.00 94.00 394 GLU A C 1
ATOM 3202 O O . GLU A 1 394 ? -31.380 -0.774 29.881 1.00 94.00 394 GLU A O 1
ATOM 3207 N N . ASN A 1 395 ? -30.718 -1.031 27.747 1.00 93.12 395 ASN A N 1
ATOM 3208 C CA . ASN A 1 395 ? -32.001 -0.774 27.087 1.00 93.12 395 ASN A CA 1
ATOM 3209 C C . ASN A 1 395 ? -32.548 0.656 27.314 1.00 93.12 395 ASN A C 1
ATOM 3211 O O . ASN A 1 395 ? -33.762 0.848 27.363 1.00 93.12 395 ASN A O 1
ATOM 3215 N N . CYS A 1 396 ? -31.668 1.652 27.462 1.00 92.38 396 CYS A N 1
ATOM 3216 C CA . CYS A 1 396 ? -32.036 3.062 27.610 1.00 92.38 396 CYS A CA 1
ATOM 3217 C C . CYS A 1 396 ? -31.979 3.812 26.265 1.00 92.38 396 CYS A C 1
ATOM 3219 O O . CYS A 1 396 ? -31.030 3.669 25.491 1.00 92.38 396 CYS A O 1
ATOM 3221 N N . THR A 1 397 ? -32.968 4.661 26.001 1.00 91.38 397 THR A N 1
ATOM 3222 C CA . THR A 1 397 ? -33.112 5.461 24.779 1.00 91.38 397 THR A CA 1
ATOM 3223 C C . THR A 1 397 ? -33.300 6.938 25.140 1.00 91.38 397 THR A C 1
ATOM 3225 O O . THR A 1 397 ? -34.247 7.289 25.834 1.00 91.38 397 THR A O 1
ATOM 3228 N N . SER A 1 398 ? -32.378 7.811 24.722 1.00 90.88 398 SER A N 1
ATOM 3229 C CA . SER A 1 398 ? -32.318 9.208 25.186 1.00 90.88 398 SER A CA 1
ATOM 3230 C C . SER A 1 398 ? -31.699 10.170 24.157 1.00 90.88 398 SER A C 1
ATOM 3232 O O . SER A 1 398 ? -31.011 9.752 23.220 1.00 90.88 398 SER A O 1
ATOM 3234 N N . LEU A 1 399 ? -31.908 11.479 24.342 1.00 89.25 399 LEU A N 1
ATOM 3235 C CA . LEU A 1 399 ? -31.213 12.522 23.582 1.00 89.25 399 LEU A CA 1
ATOM 3236 C C . LEU A 1 399 ? -29.725 12.570 23.957 1.00 89.25 399 LEU A C 1
ATOM 3238 O O . LEU A 1 399 ? -28.887 12.304 23.094 1.00 89.25 399 LEU A O 1
ATOM 3242 N N . GLN A 1 400 ? -29.403 12.826 25.230 1.00 92.62 400 GLN A N 1
ATOM 3243 C CA . GLN A 1 400 ? -28.051 12.660 25.773 1.00 92.62 400 GLN A CA 1
ATOM 3244 C C . GLN A 1 400 ? -27.995 11.615 26.904 1.00 92.62 400 GLN A C 1
ATOM 3246 O O . GLN A 1 400 ? -29.008 11.344 27.553 1.00 92.62 400 GLN A O 1
ATOM 3251 N N . PHE A 1 401 ? -26.835 11.018 27.188 1.00 93.88 401 PHE A N 1
ATOM 3252 C CA . PHE A 1 401 ? -26.645 10.323 28.472 1.00 93.88 401 PHE A CA 1
ATOM 3253 C C . PHE A 1 401 ? -26.302 11.329 29.584 1.00 93.88 401 PHE A C 1
ATOM 3255 O O . PHE A 1 401 ? -26.922 11.273 30.642 1.00 93.88 401 PHE A O 1
ATOM 3262 N N . ILE A 1 402 ? -25.416 12.294 29.320 1.00 94.56 402 ILE A N 1
ATOM 3263 C CA . ILE A 1 402 ? -25.146 13.451 30.191 1.00 94.56 402 ILE A CA 1
ATOM 3264 C C . ILE A 1 402 ? -25.277 14.752 29.379 1.00 94.56 402 ILE A C 1
ATOM 3266 O O . ILE A 1 402 ? -24.773 14.805 28.261 1.00 94.56 402 ILE A O 1
ATOM 3270 N N . ASP A 1 403 ? -25.889 15.799 29.941 1.00 93.06 403 ASP A N 1
ATOM 3271 C CA . ASP A 1 403 ? -25.698 17.212 29.552 1.00 93.06 403 ASP A CA 1
ATOM 3272 C C . ASP A 1 403 ? -25.233 18.001 30.782 1.00 93.06 403 ASP A C 1
ATOM 3274 O O . ASP A 1 403 ? -25.933 18.022 31.793 1.00 93.06 403 ASP A O 1
ATOM 3278 N N . SER A 1 404 ? -24.052 18.623 30.720 1.00 92.06 404 SER A N 1
ATOM 3279 C CA . SER A 1 404 ? -23.482 19.412 31.817 1.00 92.06 404 SER A CA 1
ATOM 3280 C C . SER A 1 404 ? -23.148 20.835 31.393 1.00 92.06 404 SER A C 1
ATOM 3282 O O . SER A 1 404 ? -22.292 21.064 30.542 1.00 92.06 404 SER A O 1
ATOM 3284 N N . GLN A 1 405 ? -23.775 21.810 32.048 1.00 88.31 405 GLN A N 1
ATOM 3285 C CA . GLN A 1 405 ? -23.602 23.239 31.784 1.00 88.31 405 GLN A CA 1
ATOM 3286 C C . GLN A 1 405 ? -22.482 23.891 32.613 1.00 88.31 405 GLN A C 1
ATOM 3288 O O . GLN A 1 405 ? -22.064 25.002 32.278 1.00 88.31 405 GLN A O 1
ATOM 3293 N N . SER A 1 406 ? -22.026 23.222 33.680 1.00 86.00 406 SER A N 1
ATOM 3294 C CA . SER A 1 406 ? -20.761 23.470 34.391 1.00 86.00 406 SER A CA 1
ATOM 3295 C C . SER A 1 406 ? -20.553 22.460 35.529 1.00 86.00 406 SER A C 1
ATOM 3297 O O . SER A 1 406 ? -21.530 22.029 36.146 1.00 86.00 406 SER A O 1
ATOM 3299 N N . GLY A 1 407 ? -19.291 22.120 35.828 1.00 87.19 407 GLY A N 1
ATOM 3300 C CA . GLY A 1 407 ? -18.892 21.210 36.917 1.00 87.19 407 GLY A CA 1
ATOM 3301 C C . GLY A 1 407 ? -17.780 20.220 36.536 1.00 87.19 407 GLY A C 1
ATOM 3302 O O . GLY A 1 407 ? -17.255 20.258 35.425 1.00 87.19 407 GLY A O 1
ATOM 3303 N N . ASP A 1 408 ? -17.431 19.319 37.455 1.00 90.25 408 ASP A N 1
ATOM 3304 C CA . ASP A 1 408 ? -16.552 18.168 37.197 1.00 90.25 408 ASP A CA 1
ATOM 3305 C C . ASP A 1 408 ? -17.385 16.907 36.909 1.00 90.25 408 ASP A C 1
ATOM 3307 O O . ASP A 1 408 ? -18.341 16.610 37.629 1.00 90.25 408 ASP A O 1
ATOM 3311 N N . ILE A 1 409 ? -16.977 16.118 35.912 1.00 94.19 409 ILE A N 1
ATOM 3312 C CA . ILE A 1 409 ? -17.589 14.834 35.543 1.00 94.19 409 ILE A CA 1
ATOM 3313 C C . ILE A 1 409 ? -16.504 13.755 35.524 1.00 94.19 409 ILE A C 1
ATOM 3315 O O . ILE A 1 409 ? -15.518 13.881 34.805 1.00 94.19 409 ILE A O 1
ATOM 3319 N N . LYS A 1 410 ? -16.685 12.670 36.276 1.00 95.06 410 LYS A N 1
ATOM 3320 C CA . LYS A 1 410 ? -15.784 11.514 36.352 1.00 95.06 410 LYS A CA 1
ATOM 3321 C C . LYS A 1 410 ? -16.555 10.244 36.029 1.00 95.06 410 LYS A C 1
ATOM 3323 O O . LYS A 1 410 ? -17.507 9.902 36.718 1.00 95.06 410 LYS A O 1
ATOM 3328 N N . LEU A 1 411 ? -16.136 9.525 35.001 1.00 95.38 411 LEU A N 1
ATOM 3329 C CA . LEU A 1 411 ? -16.776 8.311 34.504 1.00 95.38 411 LEU A CA 1
ATOM 3330 C C . LEU A 1 411 ? -15.738 7.190 34.475 1.00 95.38 411 LEU A C 1
ATOM 3332 O O . LEU A 1 411 ? -14.635 7.395 33.979 1.00 95.38 411 LEU A O 1
ATOM 3336 N N . SER A 1 412 ? -16.054 6.005 34.987 1.00 94.81 412 SER A N 1
ATOM 3337 C CA . SER A 1 412 ? -15.105 4.888 35.071 1.00 94.81 412 SER A CA 1
ATOM 3338 C C . SER A 1 412 ? -15.789 3.523 34.955 1.00 94.81 412 SER A C 1
ATOM 3340 O O . SER A 1 412 ? -16.912 3.340 35.420 1.00 94.81 412 SER A O 1
ATOM 3342 N N . GLN A 1 413 ? -15.120 2.554 34.318 1.00 93.38 413 GLN A N 1
ATOM 3343 C CA . GLN A 1 413 ? -15.530 1.137 34.222 1.00 93.38 413 GLN A CA 1
ATOM 3344 C C . GLN A 1 413 ? -16.962 0.865 33.697 1.00 93.38 413 GLN A C 1
ATOM 3346 O O . GLN A 1 413 ? -17.517 -0.225 33.919 1.00 93.38 413 GLN A O 1
ATOM 3351 N N . MET A 1 414 ? -17.576 1.833 33.008 1.00 94.06 414 MET A N 1
ATOM 3352 C CA . MET A 1 414 ? -18.971 1.752 32.574 1.00 94.06 414 MET A CA 1
ATOM 3353 C C . MET A 1 414 ? -19.167 0.714 31.462 1.00 94.06 414 MET A C 1
ATOM 3355 O O . MET A 1 414 ? -18.227 0.324 30.763 1.00 94.06 414 MET A O 1
ATOM 3359 N N . LYS A 1 415 ? -20.406 0.241 31.314 1.00 93.12 415 LYS A N 1
ATOM 3360 C CA . LYS A 1 415 ? -20.810 -0.764 30.323 1.00 93.12 415 LYS A CA 1
ATOM 3361 C C . LYS A 1 415 ? -22.160 -0.371 29.735 1.00 93.12 415 LYS A C 1
ATOM 3363 O O . LYS A 1 415 ? -23.071 -0.010 30.476 1.00 93.12 415 LYS A O 1
ATOM 3368 N N . PHE A 1 416 ? -22.293 -0.472 28.418 1.00 93.25 416 PHE A N 1
ATOM 3369 C CA . PHE A 1 416 ? -23.487 -0.060 27.680 1.00 93.25 416 PHE A CA 1
ATOM 3370 C C . PHE A 1 416 ? -24.024 -1.224 26.847 1.00 93.25 416 PHE A C 1
ATOM 3372 O O . PHE A 1 416 ? -23.247 -1.905 26.179 1.00 93.25 416 PHE A O 1
ATOM 3379 N N . ARG A 1 417 ? -25.342 -1.447 26.854 1.00 93.06 417 ARG A N 1
ATOM 3380 C CA . ARG A 1 417 ? -25.992 -2.528 26.105 1.00 93.06 417 ARG A CA 1
ATOM 3381 C C . ARG A 1 417 ? -27.392 -2.151 25.612 1.00 93.06 417 ARG A C 1
ATOM 3383 O O . ARG A 1 417 ? -28.224 -1.702 26.390 1.00 93.06 417 ARG A O 1
ATOM 3390 N N . ASN A 1 418 ? -27.681 -2.391 24.335 1.00 93.38 418 ASN A N 1
ATOM 3391 C CA . ASN A 1 418 ? -28.937 -2.062 23.651 1.00 93.38 418 ASN A CA 1
ATOM 3392 C C . ASN A 1 418 ? -29.374 -0.585 23.808 1.00 93.38 418 ASN A C 1
ATOM 3394 O O . ASN A 1 418 ? -30.570 -0.299 23.763 1.00 93.38 418 ASN A O 1
ATOM 3398 N N . ASN A 1 419 ? -28.447 0.350 24.049 1.00 92.44 419 ASN A N 1
ATOM 3399 C CA . ASN A 1 419 ? -28.803 1.752 24.276 1.00 92.44 419 ASN A CA 1
ATOM 3400 C C . ASN A 1 419 ? -28.846 2.559 22.975 1.00 92.44 419 ASN A C 1
ATOM 3402 O O . ASN A 1 419 ? -28.101 2.274 22.037 1.00 92.44 419 ASN A O 1
ATOM 3406 N N . LYS A 1 420 ? -29.645 3.628 22.950 1.00 92.06 420 LYS A N 1
ATOM 3407 C CA . LYS A 1 420 ? -29.685 4.600 21.849 1.00 92.06 420 LYS A CA 1
ATOM 3408 C C . LYS A 1 420 ? -29.530 6.017 22.390 1.00 92.06 420 LYS A C 1
ATOM 3410 O O . LYS A 1 420 ? -30.420 6.507 23.079 1.00 92.06 420 LYS A O 1
ATOM 3415 N N . PHE A 1 421 ? -28.433 6.682 22.046 1.00 91.31 421 PHE A N 1
ATOM 3416 C CA . PHE A 1 421 ? -28.131 8.049 22.466 1.00 91.31 421 PHE A CA 1
ATOM 3417 C C . PHE A 1 421 ? -27.821 8.915 21.240 1.00 91.31 421 PHE A C 1
ATOM 3419 O O . PHE A 1 421 ? -26.959 8.568 20.433 1.00 91.31 421 PHE A O 1
ATOM 3426 N N . LYS A 1 422 ? -28.473 10.075 21.078 1.00 88.75 422 LYS A N 1
ATOM 3427 C CA . LYS A 1 422 ? -28.057 11.018 20.017 1.00 88.75 422 LYS A CA 1
ATOM 3428 C C . LYS A 1 422 ? -26.662 11.580 20.324 1.00 88.75 422 LYS A C 1
ATOM 3430 O O . LYS A 1 422 ? -25.859 11.739 19.407 1.00 88.75 422 LYS A O 1
ATOM 3435 N N . ILE A 1 423 ? -26.381 11.833 21.602 1.00 90.81 423 ILE A N 1
ATOM 3436 C CA . ILE A 1 423 ? -25.095 12.279 22.151 1.00 90.81 423 ILE A CA 1
ATOM 3437 C C . ILE A 1 423 ? -24.808 11.443 23.407 1.00 90.81 423 ILE A C 1
ATOM 3439 O O . ILE A 1 423 ? -25.716 11.217 24.195 1.00 90.81 423 ILE A O 1
ATOM 3443 N N . LEU A 1 424 ? -23.589 10.967 23.652 1.00 92.88 424 LEU A N 1
ATOM 3444 C CA . LEU A 1 424 ? -23.275 10.349 24.945 1.00 92.88 424 LEU A CA 1
ATOM 3445 C C . LEU A 1 424 ? -23.101 11.443 26.008 1.00 92.88 424 LEU A C 1
ATOM 3447 O O . LEU A 1 424 ? -23.807 11.442 27.011 1.00 92.88 424 LEU A O 1
ATOM 3451 N N . ILE A 1 425 ? -22.209 12.405 25.768 1.00 94.06 425 ILE A N 1
ATOM 3452 C CA . ILE A 1 425 ? -21.916 13.485 26.714 1.00 94.06 425 ILE A CA 1
ATOM 3453 C C . ILE A 1 425 ? -21.996 14.835 25.998 1.00 94.06 425 ILE A C 1
ATOM 3455 O O . ILE A 1 425 ? -21.299 15.071 25.013 1.00 94.06 425 ILE A O 1
ATOM 3459 N N . GLU A 1 426 ? -22.816 15.738 26.515 1.00 92.94 426 GLU A N 1
ATOM 3460 C CA . GLU A 1 426 ? -22.799 17.154 26.176 1.00 92.94 426 GLU A CA 1
ATOM 3461 C C . GLU A 1 426 ? -22.175 17.947 27.331 1.00 92.94 426 GLU A C 1
ATOM 3463 O O . GLU A 1 426 ? -22.470 17.692 28.500 1.00 92.94 426 GLU A O 1
ATOM 3468 N N . ILE A 1 427 ? -21.263 18.868 27.016 1.00 91.25 427 ILE A N 1
ATOM 3469 C CA . ILE A 1 427 ? -20.548 19.683 28.005 1.00 91.25 427 ILE A CA 1
ATOM 3470 C C . ILE A 1 427 ? -20.499 21.154 27.607 1.00 91.25 427 ILE A C 1
ATOM 3472 O O . ILE A 1 427 ? -20.426 21.518 26.436 1.00 91.25 427 ILE A O 1
ATOM 3476 N N . ARG A 1 428 ? -20.521 22.007 28.628 1.00 86.12 428 ARG A N 1
ATOM 3477 C CA . ARG A 1 428 ? -20.345 23.461 28.597 1.00 86.12 428 ARG A CA 1
ATOM 3478 C C . ARG A 1 428 ? -19.649 23.821 29.919 1.00 86.12 428 ARG A C 1
ATOM 3480 O O . ARG A 1 428 ? -20.058 23.298 30.952 1.00 86.12 428 ARG A O 1
ATOM 3487 N N . ASN A 1 429 ? -18.589 24.636 29.905 1.00 85.50 429 ASN A N 1
ATOM 3488 C CA . ASN A 1 429 ? -17.810 25.046 31.096 1.00 85.50 429 ASN A CA 1
ATOM 3489 C C . ASN A 1 429 ? -17.565 23.917 32.139 1.00 85.50 429 ASN A C 1
ATOM 3491 O O . ASN A 1 429 ? -17.697 24.143 33.344 1.00 85.50 429 ASN A O 1
ATOM 3495 N N . SER A 1 430 ? -17.275 22.693 31.686 1.00 90.12 430 SER A N 1
ATOM 3496 C CA . SER A 1 430 ? -17.221 21.479 32.517 1.00 90.12 430 SER A CA 1
ATOM 3497 C C . SER A 1 430 ? -15.942 20.688 32.259 1.00 90.12 430 SER A C 1
ATOM 3499 O O . SER A 1 430 ? -15.551 20.523 31.105 1.00 90.12 430 SER A O 1
ATOM 3501 N N . ASN A 1 431 ? -15.326 20.139 33.306 1.00 92.81 431 ASN A N 1
ATOM 3502 C CA . ASN A 1 431 ? -14.230 19.183 33.152 1.00 92.81 431 ASN A CA 1
ATOM 3503 C C . ASN A 1 431 ? -14.789 17.761 33.010 1.00 92.81 431 ASN A C 1
ATOM 3505 O O . ASN A 1 431 ? -15.740 17.395 33.700 1.00 92.81 431 ASN A O 1
ATOM 3509 N N . LEU A 1 432 ? -14.181 16.944 32.152 1.00 95.19 432 LEU A N 1
ATOM 3510 C CA . LEU A 1 432 ? -14.589 15.561 31.901 1.00 95.19 432 LEU A CA 1
ATOM 3511 C C . LEU A 1 432 ? -13.396 14.617 32.054 1.00 95.19 432 LEU A C 1
ATOM 3513 O O . LEU A 1 432 ? -12.384 14.775 31.385 1.00 95.19 432 LEU A O 1
ATOM 3517 N N . TYR A 1 433 ? -13.542 13.588 32.876 1.00 96.25 433 TYR A N 1
ATOM 3518 C CA . TYR A 1 433 ? -12.558 12.536 33.089 1.00 96.25 433 TYR A CA 1
ATOM 3519 C C . TYR A 1 433 ? -13.234 11.183 32.828 1.00 96.25 433 TYR A C 1
ATOM 3521 O O . TYR A 1 433 ? -14.198 10.846 33.510 1.00 96.25 433 TYR A O 1
ATOM 3529 N N . PHE A 1 434 ? -12.784 10.413 31.839 1.00 95.00 434 PHE A N 1
ATOM 3530 C CA . PHE A 1 434 ? -13.449 9.188 31.387 1.00 95.00 434 PHE A CA 1
ATOM 3531 C C . PHE A 1 434 ? -12.444 8.033 31.289 1.00 95.00 434 PHE A C 1
ATOM 3533 O O . PHE A 1 434 ? -11.514 8.089 30.491 1.00 95.00 434 PHE A O 1
ATOM 3540 N N . TYR A 1 435 ? -12.648 6.985 32.089 1.00 94.69 435 TYR A N 1
ATOM 3541 C CA . TYR A 1 435 ? -11.691 5.908 32.341 1.00 94.69 435 TYR A CA 1
ATOM 3542 C C . TYR A 1 435 ? -12.254 4.505 32.060 1.00 94.69 435 TYR A C 1
ATOM 3544 O O . TYR A 1 435 ? -13.440 4.239 32.281 1.00 94.69 435 TYR A O 1
ATOM 3552 N N . GLU A 1 436 ? -11.384 3.578 31.648 1.00 92.38 436 GLU A N 1
ATOM 3553 C CA . GLU A 1 436 ? -11.574 2.110 31.700 1.00 92.38 436 GLU A CA 1
ATOM 3554 C C . GLU A 1 436 ? -12.907 1.572 31.122 1.00 92.38 436 GLU A C 1
ATOM 3556 O O . GLU A 1 436 ? -13.408 0.525 31.535 1.00 92.38 436 GLU A O 1
ATOM 3561 N N . THR A 1 437 ? -13.528 2.298 30.189 1.00 91.81 437 THR A N 1
ATOM 3562 C CA . THR A 1 437 ? -14.897 2.038 29.717 1.00 91.81 437 THR A CA 1
ATOM 3563 C C . THR A 1 437 ? -14.908 1.430 28.317 1.00 91.81 437 THR A C 1
ATOM 3565 O O . THR A 1 437 ? -14.191 1.875 27.419 1.00 91.81 437 THR A O 1
ATOM 3568 N N . GLY A 1 438 ? -15.759 0.416 28.133 1.00 87.81 438 GLY A N 1
ATOM 3569 C CA . GLY A 1 438 ? -15.979 -0.262 26.859 1.00 87.81 438 GLY A CA 1
ATOM 3570 C C . GLY A 1 438 ? -17.369 0.021 26.288 1.00 87.81 438 GLY A C 1
ATOM 3571 O O . GLY A 1 438 ? -18.379 -0.258 26.934 1.00 87.81 438 GLY A O 1
ATOM 3572 N N . ILE A 1 439 ? -17.415 0.523 25.056 1.00 90.06 439 ILE A N 1
ATOM 3573 C CA . ILE A 1 439 ? -18.620 0.626 24.229 1.00 90.06 439 ILE A CA 1
ATOM 3574 C C . ILE A 1 439 ? -18.368 -0.215 22.983 1.00 90.06 439 ILE A C 1
ATOM 3576 O O . ILE A 1 439 ? -17.467 0.097 22.207 1.00 90.06 439 ILE A O 1
ATOM 3580 N N . LEU A 1 440 ? -19.132 -1.293 22.804 1.00 88.75 440 LEU A N 1
ATOM 3581 C CA . LEU A 1 440 ? -18.921 -2.253 21.721 1.00 88.75 440 LEU A CA 1
ATOM 3582 C C . LEU A 1 440 ? -20.121 -2.275 20.764 1.00 88.75 440 LEU A C 1
ATOM 3584 O O . LEU A 1 440 ? -21.273 -2.327 21.204 1.00 88.75 440 LEU A O 1
ATOM 3588 N N . CYS A 1 441 ? -19.858 -2.338 19.453 1.00 80.88 441 CYS A N 1
ATOM 3589 C CA . CYS A 1 441 ? -20.892 -2.547 18.430 1.00 80.88 441 CYS A CA 1
ATOM 3590 C C . CYS A 1 441 ? -21.689 -3.845 18.675 1.00 80.88 441 CYS A C 1
ATOM 3592 O O . CYS A 1 441 ? -22.873 -3.919 18.360 1.00 80.88 441 CYS A O 1
ATOM 3594 N N . SER A 1 442 ? -21.039 -4.881 19.230 1.00 85.94 442 SER A N 1
ATOM 3595 C CA . SER A 1 442 ? -21.650 -6.189 19.516 1.00 85.94 442 SER A CA 1
ATOM 3596 C C . SER A 1 442 ? -22.772 -6.135 20.548 1.00 85.94 442 SER A C 1
ATOM 3598 O O . SER A 1 442 ? -23.601 -7.042 20.588 1.00 85.94 442 SER A O 1
ATOM 3600 N N . ASP A 1 443 ? -22.795 -5.082 21.363 1.00 89.12 443 ASP A N 1
ATOM 3601 C CA . ASP A 1 443 ? -23.779 -4.884 22.421 1.00 89.12 443 ASP A CA 1
ATOM 3602 C C . ASP A 1 443 ? -24.952 -4.002 21.950 1.00 89.12 443 ASP A C 1
ATOM 3604 O O . ASP A 1 443 ? -25.722 -3.526 22.774 1.00 89.12 443 ASP A O 1
ATOM 3608 N N . ASN A 1 444 ? -25.110 -3.801 20.631 1.00 89.06 444 ASN A N 1
ATOM 3609 C CA . ASN A 1 444 ? -26.195 -3.052 19.974 1.00 89.06 444 ASN A CA 1
ATOM 3610 C C . ASN A 1 444 ? -26.387 -1.609 20.479 1.00 89.06 444 ASN A C 1
ATOM 3612 O O . ASN A 1 444 ? -27.521 -1.143 20.605 1.00 89.06 444 ASN A O 1
ATOM 3616 N N . ASN A 1 445 ? -25.301 -0.897 20.785 1.00 88.06 445 ASN A N 1
ATOM 3617 C CA . ASN A 1 445 ? -25.380 0.521 21.135 1.00 88.06 445 ASN A CA 1
ATOM 3618 C C . ASN A 1 445 ? -25.380 1.397 19.872 1.00 88.06 445 ASN A C 1
ATOM 3620 O O . ASN A 1 445 ? -24.544 1.215 18.989 1.00 88.06 445 ASN A O 1
ATOM 3624 N N . ASP A 1 446 ? -26.291 2.366 19.813 1.00 87.31 446 ASP A N 1
ATOM 3625 C CA . ASP A 1 446 ? -26.442 3.336 18.725 1.00 87.31 446 ASP A CA 1
ATOM 3626 C C . ASP A 1 446 ? -26.181 4.748 19.274 1.00 87.31 446 ASP A C 1
ATOM 3628 O O . ASP A 1 446 ? -27.025 5.317 19.969 1.00 87.31 446 ASP A O 1
ATOM 3632 N N . ILE A 1 447 ? -24.972 5.273 19.039 1.00 87.06 447 ILE A N 1
ATOM 3633 C CA . ILE A 1 447 ? -24.473 6.523 19.634 1.00 87.06 447 ILE A CA 1
ATOM 3634 C C . ILE A 1 447 ? -24.022 7.482 18.526 1.00 87.06 447 ILE A C 1
ATOM 3636 O O . ILE A 1 447 ? -23.016 7.238 17.861 1.00 87.06 447 ILE A O 1
ATOM 3640 N N . GLY A 1 448 ? -24.757 8.581 18.327 1.00 82.44 448 GLY A N 1
ATOM 3641 C CA . GLY A 1 448 ? -24.523 9.517 17.215 1.00 82.44 448 GLY A CA 1
ATOM 3642 C C . GLY A 1 448 ? -23.313 10.446 17.395 1.00 82.44 448 GLY A C 1
ATOM 3643 O O . GLY A 1 448 ? -22.538 10.662 16.460 1.00 82.44 448 GLY A O 1
ATOM 3644 N N . LEU A 1 449 ? -23.136 10.976 18.604 1.00 86.94 449 LEU A N 1
ATOM 3645 C CA . LEU A 1 449 ? -22.012 11.809 19.042 1.00 86.94 449 LEU A CA 1
ATOM 3646 C C . LEU A 1 449 ? -21.485 11.258 20.374 1.00 86.94 449 LEU A C 1
ATOM 3648 O O . LEU A 1 449 ? -22.276 10.842 21.214 1.00 86.94 449 LEU A O 1
ATOM 3652 N N . MET A 1 450 ? -20.171 11.249 20.586 1.00 89.56 450 MET A N 1
ATOM 3653 C CA . MET A 1 450 ? -19.555 10.813 21.846 1.00 89.56 450 MET A CA 1
ATOM 3654 C C . MET A 1 450 ? -19.393 11.975 22.828 1.00 89.56 450 MET A C 1
ATOM 3656 O O . MET A 1 450 ? -19.876 11.896 23.954 1.00 89.56 450 MET A O 1
ATOM 3660 N N . VAL A 1 451 ? -18.770 13.071 22.393 1.00 89.06 451 VAL A N 1
ATOM 3661 C CA . VAL A 1 451 ? -18.695 14.317 23.169 1.00 89.06 451 VAL A CA 1
ATOM 3662 C C . VAL A 1 451 ? -19.088 15.477 22.266 1.00 89.06 451 VAL A C 1
ATOM 3664 O O . VAL A 1 451 ? -18.589 15.577 21.146 1.00 89.06 451 VAL A O 1
ATOM 3667 N N . SER A 1 452 ? -19.970 16.354 22.735 1.00 85.06 452 SER A N 1
ATOM 3668 C CA . SER A 1 452 ? -20.325 17.582 22.025 1.00 85.06 452 SER A CA 1
ATOM 3669 C C . SER A 1 452 ? -20.329 18.777 22.968 1.00 85.06 452 SER A C 1
ATOM 3671 O O . SER A 1 452 ? -20.783 18.683 24.103 1.00 85.06 452 SER A O 1
ATOM 3673 N N . PHE A 1 453 ? -19.909 19.929 22.459 1.00 78.56 453 PHE A N 1
ATOM 3674 C CA . PHE A 1 453 ? -20.418 21.210 22.946 1.00 78.56 453 PHE A CA 1
ATOM 3675 C C . PHE A 1 453 ? -21.730 21.524 22.223 1.00 78.56 453 PHE A C 1
ATOM 3677 O O . PHE A 1 453 ? -21.941 21.045 21.097 1.00 78.56 453 PHE A O 1
ATOM 3684 N N . ASP A 1 454 ? -22.608 22.319 22.840 1.00 65.88 454 ASP A N 1
ATOM 3685 C CA . ASP A 1 454 ? -23.844 22.748 22.183 1.00 65.88 454 ASP A CA 1
ATOM 3686 C C . ASP A 1 454 ? -23.527 23.663 21.001 1.00 65.88 454 ASP A C 1
ATOM 3688 O O . ASP A 1 454 ? -23.218 24.848 21.119 1.00 65.88 454 ASP A O 1
ATOM 3692 N N . THR A 1 455 ? -23.570 23.035 19.839 1.00 55.34 455 THR A N 1
ATOM 3693 C CA . THR A 1 455 ? -23.314 23.608 18.524 1.00 55.34 455 THR A CA 1
ATOM 3694 C C . THR A 1 455 ? -24.571 23.546 17.661 1.00 55.34 455 THR A C 1
ATOM 3696 O O . THR A 1 455 ? -24.550 23.957 16.501 1.00 55.34 455 THR A O 1
ATOM 3699 N N . THR A 1 456 ? -25.683 23.054 18.221 1.00 53.72 456 THR A N 1
ATOM 3700 C CA . THR A 1 456 ? -26.933 22.807 17.492 1.00 53.72 456 THR A CA 1
ATOM 3701 C C . THR A 1 456 ? -27.635 24.099 17.078 1.00 53.72 456 THR A C 1
ATOM 3703 O O . THR A 1 456 ? -28.350 24.115 16.079 1.00 53.72 456 THR A O 1
ATOM 3706 N N . THR A 1 457 ? -27.355 25.191 17.789 1.00 53.47 457 THR A N 1
ATOM 3707 C CA . THR A 1 457 ? -27.768 26.566 17.484 1.00 53.47 457 THR A CA 1
ATOM 3708 C C . THR A 1 457 ? -26.839 27.304 16.513 1.00 53.47 457 THR A C 1
ATOM 3710 O O . THR A 1 457 ? -27.266 28.302 15.942 1.00 53.47 457 THR A O 1
ATOM 3713 N N . TYR A 1 458 ? -25.599 26.836 16.301 1.00 50.12 458 TYR A N 1
ATOM 3714 C CA . TYR A 1 458 ? -24.562 27.583 15.564 1.00 50.12 458 TYR A CA 1
ATOM 3715 C C . TYR A 1 458 ? -24.115 26.939 14.241 1.00 50.12 458 TYR A C 1
ATOM 3717 O O . TYR A 1 458 ? -23.771 27.655 13.307 1.00 50.12 458 TYR A O 1
ATOM 3725 N N . LEU A 1 459 ? -24.156 25.608 14.103 1.00 48.28 459 LEU A N 1
ATOM 3726 C CA . LEU A 1 459 ? -23.704 24.898 12.887 1.00 48.28 459 LEU A CA 1
ATOM 3727 C C . LEU A 1 459 ? -24.684 24.958 11.693 1.00 48.28 459 LEU A C 1
ATOM 3729 O O . LEU A 1 459 ? -24.481 24.257 10.703 1.00 48.28 459 LEU A O 1
ATOM 3733 N N . LEU A 1 460 ? -25.751 25.761 11.777 1.00 50.34 460 LEU A N 1
ATOM 3734 C CA . LEU A 1 460 ? -26.751 25.942 10.710 1.00 50.34 460 LEU A CA 1
ATOM 3735 C C . LEU A 1 460 ? -26.676 27.311 10.011 1.00 50.34 460 LEU A C 1
ATOM 3737 O O . LEU A 1 460 ? -27.450 27.564 9.091 1.00 50.34 460 LEU A O 1
ATOM 3741 N N . THR A 1 461 ? -25.749 28.178 10.419 1.00 49.47 461 THR A N 1
ATOM 3742 C CA . THR A 1 461 ? -25.490 29.491 9.810 1.00 49.47 461 THR A CA 1
ATOM 3743 C C . THR A 1 461 ? -24.016 29.599 9.450 1.00 49.47 461 THR A C 1
ATOM 3745 O O . THR A 1 461 ? -23.170 29.350 10.304 1.00 49.47 461 THR A O 1
ATOM 3748 N N . GLU A 1 462 ? -23.697 29.979 8.213 1.00 52.56 462 GLU A N 1
ATOM 3749 C CA . GLU A 1 462 ? -22.309 30.003 7.720 1.00 52.56 462 GLU A CA 1
ATOM 3750 C C . GLU A 1 462 ? -21.450 31.103 8.399 1.00 52.56 462 GLU A C 1
ATOM 3752 O O . GLU A 1 462 ? -20.237 30.946 8.520 1.00 52.56 462 GLU A O 1
ATOM 3757 N N . ASP A 1 463 ? -22.076 32.143 8.969 1.00 52.44 463 ASP A N 1
ATOM 3758 C CA . ASP A 1 463 ? -21.444 33.281 9.673 1.00 52.44 463 ASP A CA 1
ATOM 3759 C C . ASP A 1 463 ? -20.969 32.984 11.122 1.00 52.44 463 ASP A C 1
ATOM 3761 O O . ASP A 1 463 ? -21.115 33.808 12.037 1.00 52.44 463 ASP A O 1
ATOM 3765 N N . VAL A 1 464 ? -20.375 31.805 11.350 1.00 51.53 464 VAL A N 1
ATOM 3766 C CA . VAL A 1 464 ? -19.963 31.292 12.680 1.00 51.53 464 VAL A CA 1
ATOM 3767 C C . VAL A 1 464 ? -19.026 32.246 13.447 1.00 51.53 464 VAL A C 1
ATOM 3769 O O . VAL A 1 464 ? -19.022 32.254 14.679 1.00 51.53 464 VAL A O 1
ATOM 3772 N N . GLU A 1 465 ? -18.251 33.084 12.751 1.00 55.38 465 GLU A N 1
ATOM 3773 C CA . GLU A 1 465 ? -17.271 33.994 13.369 1.00 55.38 465 GLU A CA 1
ATOM 3774 C C . GLU A 1 465 ? -17.907 35.108 14.218 1.00 55.38 465 GLU A C 1
ATOM 3776 O O . GLU A 1 465 ? -17.285 35.592 15.163 1.00 55.38 465 GLU A O 1
ATOM 3781 N N . THR A 1 466 ? -19.151 35.507 13.935 1.00 53.59 466 THR A N 1
ATOM 3782 C CA . THR A 1 466 ? -19.772 36.657 14.618 1.00 53.59 466 THR A CA 1
ATOM 3783 C C . THR A 1 466 ? -20.253 36.323 16.036 1.00 53.59 466 THR A C 1
ATOM 3785 O O . THR A 1 466 ? -19.965 37.058 16.985 1.00 53.59 466 THR A O 1
ATOM 3788 N N . ALA A 1 467 ? -20.947 35.195 16.209 1.00 52.78 467 ALA A N 1
ATOM 3789 C CA . ALA A 1 467 ? -21.660 34.863 17.446 1.00 52.78 467 ALA A CA 1
ATOM 3790 C C . ALA A 1 467 ? -20.750 34.480 18.632 1.00 52.78 467 ALA A C 1
ATOM 3792 O O . ALA A 1 467 ? -21.109 34.702 19.788 1.00 52.78 467 ALA A O 1
ATOM 3793 N N . ILE A 1 468 ? -19.552 33.946 18.367 1.00 54.28 468 ILE A N 1
ATOM 3794 C CA . ILE A 1 468 ? -18.646 33.393 19.396 1.00 54.28 468 ILE A CA 1
ATOM 3795 C C . ILE A 1 468 ? -17.983 34.494 20.257 1.00 54.28 468 ILE A C 1
ATOM 3797 O O . ILE A 1 468 ? -17.407 34.216 21.311 1.00 54.28 468 ILE A O 1
ATOM 3801 N N . THR A 1 469 ? -18.091 35.759 19.845 1.00 55.03 469 THR A N 1
ATOM 3802 C CA . THR A 1 469 ? -17.405 36.905 20.466 1.00 55.03 469 THR A CA 1
ATOM 3803 C C . THR A 1 469 ? -17.992 37.373 21.804 1.00 55.03 469 THR A C 1
ATOM 3805 O O . THR A 1 469 ? -17.286 38.029 22.568 1.00 55.03 469 THR A O 1
ATOM 3808 N N . THR A 1 470 ? -19.253 37.051 22.117 1.00 53.31 470 THR A N 1
ATOM 3809 C CA . THR A 1 470 ? -19.982 37.660 23.255 1.00 53.31 470 THR A CA 1
ATOM 3810 C C . THR A 1 470 ? -20.078 36.794 24.514 1.00 53.31 470 THR A C 1
ATOM 3812 O O . THR A 1 470 ? -20.345 37.318 25.594 1.00 53.31 470 THR A O 1
ATOM 3815 N N . THR A 1 471 ? -19.833 35.485 24.416 1.00 57.59 471 THR A N 1
ATOM 3816 C CA . THR A 1 471 ? -19.946 34.538 25.539 1.00 57.59 471 THR A CA 1
ATOM 3817 C C . THR A 1 471 ? -18.578 34.035 25.994 1.00 57.59 471 THR A C 1
ATOM 3819 O O . THR A 1 471 ? -17.918 33.253 25.303 1.00 57.59 471 THR A O 1
ATOM 3822 N N . THR A 1 472 ? -18.157 34.444 27.193 1.00 60.31 472 THR A N 1
ATOM 3823 C CA . THR A 1 472 ? -16.906 34.007 27.831 1.00 60.31 472 THR A CA 1
ATOM 3824 C C . THR A 1 472 ? -17.024 32.585 28.386 1.00 60.31 472 THR A C 1
ATOM 3826 O O . THR A 1 472 ? -17.165 32.383 29.593 1.00 60.31 472 THR A O 1
ATOM 3829 N N . TYR A 1 473 ? -16.976 31.588 27.502 1.00 64.69 473 TYR A N 1
ATOM 3830 C CA . TYR A 1 473 ? -16.796 30.191 27.898 1.00 64.69 473 TYR A CA 1
ATOM 3831 C C . TYR A 1 473 ? -15.432 29.990 28.574 1.00 64.69 473 TYR A C 1
ATOM 3833 O O . TYR A 1 473 ? -14.418 30.518 28.110 1.00 64.69 473 TYR A O 1
ATOM 3841 N N . GLY A 1 474 ? -15.419 29.221 29.663 1.00 73.44 474 GLY A N 1
ATOM 3842 C CA . GLY A 1 474 ? -14.197 28.783 30.332 1.00 73.44 474 GLY A CA 1
ATOM 3843 C C . GLY A 1 474 ? -13.505 27.667 29.548 1.00 73.44 474 GLY A C 1
ATOM 3844 O O . GLY A 1 474 ? -14.144 26.962 28.766 1.00 73.44 474 GLY A O 1
ATOM 3845 N N . ARG A 1 475 ? -12.194 27.499 29.762 1.00 84.88 475 ARG A N 1
ATOM 3846 C CA . ARG A 1 475 ? -11.421 26.423 29.128 1.00 84.88 475 ARG A CA 1
ATOM 3847 C C . ARG A 1 475 ? -11.700 25.097 29.838 1.00 84.88 475 ARG A C 1
ATOM 3849 O O . ARG A 1 475 ? -11.478 24.987 31.041 1.00 84.88 475 ARG A O 1
ATOM 3856 N N . ASN A 1 476 ? -12.214 24.120 29.100 1.00 90.38 476 ASN A N 1
ATOM 3857 C CA . ASN A 1 476 ? -12.640 22.822 29.634 1.00 90.38 476 ASN A CA 1
ATOM 3858 C C . ASN A 1 476 ? -11.455 21.847 29.658 1.00 90.38 476 ASN A C 1
ATOM 3860 O O . ASN A 1 476 ? -10.753 21.750 28.653 1.00 90.38 476 ASN A O 1
ATOM 3864 N N . ASN A 1 477 ? -11.249 21.098 30.746 1.00 93.88 477 ASN A N 1
ATOM 3865 C CA . ASN A 1 477 ? -10.229 20.043 30.803 1.00 93.88 477 ASN A CA 1
ATOM 3866 C C . ASN A 1 477 ? -10.882 18.678 30.559 1.00 93.88 477 ASN A C 1
ATOM 3868 O O . ASN A 1 477 ? -11.809 18.300 31.272 1.00 93.88 477 ASN A O 1
ATOM 3872 N N . ILE A 1 478 ? -10.406 17.933 29.565 1.00 95.56 478 ILE A N 1
ATOM 3873 C CA . ILE A 1 478 ? -11.000 16.671 29.117 1.00 95.56 478 ILE A CA 1
ATOM 3874 C C . ILE A 1 478 ? -9.917 15.588 29.093 1.00 95.56 478 ILE A C 1
ATOM 3876 O O . ILE A 1 478 ? -8.942 15.710 28.362 1.00 95.56 478 ILE A O 1
ATOM 3880 N N . LEU A 1 479 ? -10.082 14.510 29.856 1.00 96.44 479 LEU A N 1
ATOM 3881 C CA . LEU A 1 479 ? -9.185 13.353 29.890 1.00 96.44 479 LEU A CA 1
ATOM 3882 C C . LEU A 1 479 ? -9.967 12.077 29.557 1.00 96.44 479 LEU A C 1
ATOM 3884 O O . LEU A 1 479 ? -10.923 11.738 30.248 1.00 96.44 479 LEU A O 1
ATOM 3888 N N . LEU A 1 480 ? -9.555 11.369 28.508 1.00 95.69 480 LEU A N 1
ATOM 3889 C CA . LEU A 1 480 ? -10.130 10.109 28.039 1.00 95.69 480 LEU A CA 1
ATOM 3890 C C . LEU A 1 480 ? -9.038 9.028 28.100 1.00 95.69 480 LEU A C 1
ATOM 3892 O O . LEU A 1 480 ? -8.099 9.084 27.314 1.00 95.69 480 LEU A O 1
ATOM 3896 N N . GLU A 1 481 ? -9.119 8.059 29.010 1.00 95.69 481 GLU A N 1
ATOM 3897 C CA . GLU A 1 481 ? -8.013 7.129 29.289 1.00 95.69 481 GLU A CA 1
ATOM 3898 C C . GLU A 1 481 ? -8.454 5.650 29.365 1.00 95.69 481 GLU A C 1
ATOM 3900 O O . GLU A 1 481 ? -9.453 5.303 29.996 1.00 95.69 481 GLU A O 1
ATOM 3905 N N . ASN A 1 482 ? -7.677 4.747 28.751 1.00 94.75 482 ASN A N 1
ATOM 3906 C CA . ASN A 1 482 ? -7.907 3.290 28.749 1.00 94.75 482 ASN A CA 1
ATOM 3907 C C . ASN A 1 482 ? -9.307 2.889 28.217 1.00 94.75 482 ASN A C 1
ATOM 3909 O O . ASN A 1 482 ? -9.943 1.964 28.728 1.00 94.75 482 ASN A O 1
ATOM 3913 N N . LEU A 1 483 ? -9.807 3.605 27.203 1.00 94.19 483 LEU A N 1
ATOM 3914 C CA . LEU A 1 483 ? -11.150 3.422 26.636 1.00 94.19 483 LEU A CA 1
ATOM 3915 C C . LEU A 1 483 ? -11.150 2.518 25.397 1.00 94.19 483 LEU A C 1
ATOM 3917 O O . LEU A 1 483 ? -10.217 2.539 24.594 1.00 94.19 483 LEU A O 1
ATOM 3921 N N . VAL A 1 484 ? -12.237 1.772 25.192 1.00 92.06 484 VAL A N 1
ATOM 3922 C CA . VAL A 1 484 ? -12.473 1.000 23.961 1.00 92.06 484 VAL A CA 1
ATOM 3923 C C . VAL A 1 484 ? -13.816 1.400 23.368 1.00 92.06 484 VAL A C 1
ATOM 3925 O O . VAL A 1 484 ? -14.865 1.061 23.909 1.00 92.06 484 VAL A O 1
ATOM 3928 N N . PHE A 1 485 ? -13.781 2.085 22.228 1.00 88.75 485 PHE A N 1
ATOM 3929 C CA . PHE A 1 485 ? -14.960 2.450 21.455 1.00 88.75 485 PHE A CA 1
ATOM 3930 C C . PHE A 1 485 ? -14.976 1.689 20.127 1.00 88.75 485 PHE A C 1
ATOM 3932 O O . PHE A 1 485 ? -14.207 1.998 19.221 1.00 88.75 485 PHE A O 1
ATOM 3939 N N . GLN A 1 486 ? -15.886 0.733 19.975 1.00 82.56 486 GLN A N 1
ATOM 3940 C CA . GLN A 1 486 ? -16.305 0.230 18.670 1.00 82.56 486 GLN A CA 1
ATOM 3941 C C . GLN A 1 486 ? -17.682 0.829 18.375 1.00 82.56 486 GLN A C 1
ATOM 3943 O O . GLN A 1 486 ? -18.575 0.727 19.214 1.00 82.56 486 GLN A O 1
ATOM 3948 N N . CYS A 1 487 ? -17.852 1.435 17.198 1.00 73.62 487 CYS A N 1
ATOM 3949 C CA . CYS A 1 487 ? -18.996 2.285 16.852 1.00 73.62 487 CYS A CA 1
ATOM 3950 C C . CYS A 1 487 ? -19.008 3.622 17.630 1.00 73.62 487 CYS A C 1
ATOM 3952 O O . CYS A 1 487 ? -20.032 4.035 18.171 1.00 73.62 487 CYS A O 1
ATOM 3954 N N . SER A 1 488 ? -17.874 4.339 17.649 1.00 72.12 488 SER A N 1
ATOM 3955 C CA . SER A 1 488 ? -17.811 5.729 18.133 1.00 72.12 488 SER A CA 1
ATOM 3956 C C . SER A 1 488 ? -18.432 6.738 17.163 1.00 72.12 488 SER A C 1
ATOM 3958 O O . SER A 1 488 ? -17.913 6.953 16.062 1.00 72.12 488 SER A O 1
ATOM 3960 N N . GLY A 1 489 ? -19.490 7.409 17.628 1.00 76.25 489 GLY A N 1
ATOM 3961 C CA . GLY A 1 489 ? -19.954 8.687 17.087 1.00 76.25 489 GLY A CA 1
ATOM 3962 C C . GLY A 1 489 ? -18.926 9.814 17.270 1.00 76.25 489 GLY A C 1
ATOM 3963 O O . GLY A 1 489 ? -17.887 9.633 17.906 1.00 76.25 489 GLY A O 1
ATOM 3964 N N . LEU A 1 490 ? -19.211 10.987 16.700 1.00 84.12 490 LEU A N 1
ATOM 3965 C CA . LEU A 1 490 ? -18.225 12.074 16.589 1.00 84.12 490 LEU A CA 1
ATOM 3966 C C . LEU A 1 490 ? -17.947 12.773 17.931 1.00 84.12 490 LEU A C 1
ATOM 3968 O O . LEU A 1 490 ? -18.830 12.888 18.780 1.00 84.12 490 LEU A O 1
ATOM 3972 N N . PHE A 1 491 ? -16.743 13.315 18.073 1.00 90.38 491 PHE A N 1
ATOM 3973 C CA . PHE A 1 491 ? -16.317 14.203 19.147 1.00 90.38 491 PHE A CA 1
ATOM 3974 C C . PHE A 1 491 ? -16.142 15.621 18.583 1.00 90.38 491 PHE A C 1
ATOM 3976 O O . PHE A 1 491 ? -15.352 15.827 17.663 1.00 90.38 491 PHE A O 1
ATOM 3983 N N . ASN A 1 492 ? -16.839 16.609 19.138 1.00 90.50 492 ASN A N 1
ATOM 3984 C CA . ASN A 1 492 ? -16.677 18.021 18.792 1.00 90.50 492 ASN A CA 1
ATOM 3985 C C . ASN A 1 492 ? -16.236 18.791 20.039 1.00 90.50 492 ASN A C 1
ATOM 3987 O O . ASN A 1 492 ? -16.956 18.786 21.036 1.00 90.50 492 ASN A O 1
ATOM 3991 N N . PHE A 1 493 ? -15.093 19.476 19.967 1.00 91.81 493 PHE A N 1
ATOM 3992 C CA . PHE A 1 493 ? -14.501 20.233 21.070 1.00 91.81 493 PHE A CA 1
ATOM 3993 C C . PHE A 1 493 ? -14.322 21.716 20.706 1.00 91.81 493 PHE A C 1
ATOM 3995 O O . PHE A 1 493 ? -13.911 22.041 19.590 1.00 91.81 493 PHE A O 1
ATOM 4002 N N . ILE A 1 494 ? -14.614 22.613 21.653 1.00 90.00 494 ILE A N 1
ATOM 4003 C CA . ILE A 1 494 ? -14.437 24.071 21.520 1.00 90.00 494 ILE A CA 1
ATOM 4004 C C . ILE A 1 494 ? -13.737 24.592 22.781 1.00 90.00 494 ILE A C 1
ATOM 4006 O O . ILE A 1 494 ? -14.116 24.169 23.873 1.00 90.00 494 ILE A O 1
ATOM 4010 N N . LYS A 1 495 ? -12.735 25.483 22.661 1.00 89.75 495 LYS A N 1
ATOM 4011 C CA . LYS A 1 495 ? -12.001 26.090 23.799 1.00 89.75 495 LYS A CA 1
ATOM 4012 C C . LYS A 1 495 ? -11.693 25.086 24.926 1.00 89.75 495 LYS A C 1
ATOM 4014 O O . LYS A 1 495 ? -12.119 25.251 26.069 1.00 89.75 495 LYS A O 1
ATOM 4019 N N . SER A 1 496 ? -11.029 23.984 24.586 1.00 93.25 496 SER A N 1
ATOM 4020 C CA . SER A 1 496 ? -10.833 22.838 25.483 1.00 93.25 496 SER A CA 1
ATOM 4021 C C . SER A 1 496 ? -9.413 22.284 25.408 1.00 93.25 496 SER A C 1
ATOM 4023 O O . SER A 1 496 ? -8.844 22.196 24.322 1.00 93.25 496 SER A O 1
ATOM 4025 N N . ASP A 1 497 ? -8.878 21.864 26.553 1.00 95.50 497 ASP A N 1
ATOM 4026 C CA . ASP A 1 497 ? -7.674 21.041 26.652 1.00 95.50 497 ASP A CA 1
ATOM 4027 C C . ASP A 1 497 ? -8.087 19.576 26.760 1.00 95.50 497 ASP A C 1
ATOM 4029 O O . ASP A 1 497 ? -8.687 19.163 27.751 1.00 95.50 497 ASP A O 1
ATOM 4033 N N . ILE A 1 498 ? -7.795 18.793 25.725 1.00 96.31 498 ILE A N 1
ATOM 4034 C CA . ILE A 1 498 ? -8.171 17.385 25.613 1.00 96.31 498 ILE A CA 1
ATOM 4035 C C . ILE A 1 498 ? -6.919 16.516 25.700 1.00 96.31 498 ILE A C 1
ATOM 4037 O O . ILE A 1 498 ? -5.922 16.792 25.042 1.00 96.31 498 ILE A O 1
ATOM 4041 N N . ARG A 1 499 ? -6.975 15.423 26.459 1.00 97.06 499 ARG A N 1
ATOM 4042 C CA . ARG A 1 499 ? -5.939 14.392 26.526 1.00 97.06 499 ARG A CA 1
ATOM 4043 C C . ARG A 1 499 ? -6.578 13.014 26.364 1.00 97.06 499 ARG A C 1
ATOM 4045 O O . ARG A 1 499 ? -7.520 12.686 27.077 1.00 97.06 499 ARG A O 1
ATOM 4052 N N . ILE A 1 500 ? -6.102 12.225 25.406 1.00 95.56 500 ILE A N 1
ATOM 4053 C CA . ILE A 1 500 ? -6.660 10.924 25.016 1.00 95.56 500 ILE A CA 1
ATOM 4054 C C . ILE A 1 500 ? -5.544 9.882 25.104 1.00 95.56 500 ILE A C 1
ATOM 4056 O O . ILE A 1 500 ? -4.633 9.911 24.285 1.00 95.56 500 ILE A O 1
ATOM 4060 N N . GLU A 1 501 ? -5.578 8.980 26.082 1.00 95.88 501 GLU A N 1
ATOM 4061 C CA . GLU A 1 501 ? -4.462 8.071 26.386 1.00 95.88 501 GLU A CA 1
ATOM 4062 C C . GLU A 1 501 ? -4.890 6.601 26.349 1.00 95.88 501 GLU A C 1
ATOM 4064 O O . GLU A 1 501 ? -5.894 6.214 26.948 1.00 95.88 501 GLU A O 1
ATOM 4069 N N . SER A 1 502 ? -4.113 5.749 25.677 1.00 95.62 502 SER A N 1
ATOM 4070 C CA . SER A 1 502 ? -4.361 4.296 25.627 1.00 95.62 502 SER A CA 1
ATOM 4071 C C . SER A 1 502 ? -5.763 3.920 25.106 1.00 95.62 502 SER A C 1
ATOM 4073 O O . SER A 1 502 ? -6.347 2.920 25.528 1.00 95.62 502 SER A O 1
ATOM 4075 N N . VAL A 1 503 ? -6.336 4.729 24.206 1.00 93.12 503 VAL A N 1
ATOM 4076 C CA . VAL A 1 503 ? -7.697 4.544 23.684 1.00 93.12 503 VAL A CA 1
ATOM 4077 C C . VAL A 1 503 ? -7.684 3.746 22.382 1.00 93.12 503 VAL A C 1
ATOM 4079 O O . VAL A 1 503 ? -6.901 4.025 21.476 1.00 93.12 503 VAL A O 1
ATOM 4082 N N . ARG A 1 504 ? -8.607 2.789 22.240 1.00 93.12 504 ARG A N 1
ATOM 4083 C CA . ARG A 1 504 ? -8.904 2.115 20.967 1.00 93.12 504 ARG A CA 1
ATOM 4084 C C . ARG A 1 504 ? -10.217 2.627 20.382 1.00 93.12 504 ARG A C 1
ATOM 4086 O O . ARG A 1 504 ? -11.257 2.503 21.023 1.00 93.12 504 ARG A O 1
ATOM 4093 N N . MET A 1 505 ? -10.180 3.152 19.160 1.00 88.69 505 MET A N 1
ATOM 4094 C CA . MET A 1 505 ? -11.357 3.614 18.413 1.00 88.69 505 MET A CA 1
ATOM 4095 C C . MET A 1 505 ? -11.534 2.834 17.110 1.00 88.69 505 MET A C 1
ATOM 4097 O O . MET A 1 505 ? -10.600 2.723 16.320 1.00 88.69 505 MET A O 1
ATOM 4101 N N . GLU A 1 506 ? -12.749 2.347 16.864 1.00 82.94 506 GLU A N 1
ATOM 4102 C CA . GLU A 1 506 ? -13.173 1.701 15.619 1.00 82.94 506 GLU A CA 1
ATOM 4103 C C . GLU A 1 506 ? -14.465 2.371 15.129 1.00 82.94 506 GLU A C 1
ATOM 4105 O O . GLU A 1 506 ? -15.529 2.199 15.730 1.00 82.94 506 GLU A O 1
ATOM 4110 N N . SER A 1 507 ? -14.375 3.173 14.062 1.00 69.06 507 SER A N 1
ATOM 4111 C CA . SER A 1 507 ? -15.483 4.022 13.590 1.00 69.06 507 SER A CA 1
ATOM 4112 C C . SER A 1 507 ? -16.062 3.574 12.241 1.00 69.06 507 SER A C 1
ATOM 4114 O O . SER A 1 507 ? -15.368 2.985 11.408 1.00 69.06 507 SER A O 1
ATOM 4116 N N . SER A 1 508 ? -17.352 3.866 12.047 1.00 63.12 508 SER A N 1
ATOM 4117 C CA . SER A 1 508 ? -18.190 3.469 10.904 1.00 63.12 508 SER A CA 1
ATOM 4118 C C . SER A 1 508 ? -19.110 4.598 10.394 1.00 63.12 508 SER A C 1
ATOM 4120 O O . SER A 1 508 ? -20.077 4.343 9.673 1.00 63.12 508 SER A O 1
ATOM 4122 N N . PHE A 1 509 ? -18.852 5.851 10.791 1.00 60.59 509 PHE A N 1
ATOM 4123 C CA . PHE A 1 509 ? -19.737 6.999 10.545 1.00 60.59 509 PHE A CA 1
ATOM 4124 C C . PHE A 1 509 ? -19.290 7.853 9.343 1.00 60.59 509 PHE A C 1
ATOM 4126 O O . PHE A 1 509 ? -18.191 7.707 8.825 1.00 60.59 509 PHE A O 1
ATOM 4133 N N . LYS A 1 510 ? -20.153 8.763 8.865 1.00 57.16 510 LYS A N 1
ATOM 4134 C CA . LYS A 1 510 ? -19.926 9.529 7.616 1.00 57.16 510 LYS A CA 1
ATOM 4135 C C . LYS A 1 510 ? -19.183 10.869 7.767 1.00 57.16 510 LYS A C 1
ATOM 4137 O O . LYS A 1 510 ? -18.872 11.491 6.753 1.00 57.16 510 LYS A O 1
ATOM 4142 N N . ASN A 1 511 ? -18.951 11.338 8.992 1.00 66.62 511 ASN A N 1
ATOM 4143 C CA . ASN A 1 511 ? -18.414 12.672 9.308 1.00 66.62 511 ASN A CA 1
ATOM 4144 C C . ASN A 1 511 ? -17.058 12.583 10.034 1.00 66.62 511 ASN A C 1
ATOM 4146 O O . ASN A 1 511 ? -16.657 11.498 10.435 1.00 66.62 511 ASN A O 1
ATOM 4150 N N . SER A 1 512 ? -16.378 13.718 10.223 1.00 73.25 512 SER A N 1
ATOM 4151 C CA . SER A 1 512 ? -15.114 13.802 10.968 1.00 73.25 512 SER A CA 1
ATOM 4152 C C . SER A 1 512 ? -15.251 13.290 12.402 1.00 73.25 512 SER A C 1
ATOM 4154 O O . SER A 1 512 ? -16.170 13.695 13.110 1.00 73.25 512 SER A O 1
ATOM 4156 N N . LEU A 1 513 ? -14.354 12.391 12.823 1.00 84.75 513 LEU A N 1
ATOM 4157 C CA . LEU A 1 513 ? -14.452 11.714 14.120 1.00 84.75 513 LEU A CA 1
ATOM 4158 C C . LEU A 1 513 ? -14.096 12.643 15.281 1.00 84.75 513 LEU A C 1
ATOM 4160 O O . LEU A 1 513 ? -14.761 12.576 16.306 1.00 84.75 513 LEU A O 1
ATOM 4164 N N . ILE A 1 514 ? -13.074 13.487 15.138 1.00 90.81 514 ILE A N 1
ATOM 4165 C CA . ILE A 1 514 ? -12.666 14.478 16.142 1.00 90.81 514 ILE A CA 1
ATOM 4166 C C . ILE A 1 514 ? -12.578 15.849 15.465 1.00 90.81 514 ILE A C 1
ATOM 4168 O O . ILE A 1 514 ? -11.838 16.019 14.498 1.00 90.81 514 ILE A O 1
ATOM 4172 N N . SER A 1 515 ? -13.316 16.830 15.976 1.00 92.38 515 SER A N 1
ATOM 4173 C CA . SER A 1 515 ? -13.333 18.203 15.461 1.00 92.38 515 SER A CA 1
ATOM 4174 C C . SER A 1 515 ? -12.895 19.184 16.553 1.00 92.38 515 SER A C 1
ATOM 4176 O O . SER A 1 515 ? -13.466 19.177 17.643 1.00 92.38 515 SER A O 1
ATOM 4178 N N . LEU A 1 516 ? -11.898 20.021 16.262 1.00 94.00 516 LEU A N 1
ATOM 4179 C CA . LEU A 1 516 ? -11.283 20.992 17.171 1.00 94.00 516 LEU A CA 1
ATOM 4180 C C . LEU A 1 516 ? -11.501 22.413 16.642 1.00 94.00 516 LEU A C 1
ATOM 4182 O O . LEU A 1 516 ? -11.131 22.708 15.503 1.00 94.00 516 LEU A O 1
ATOM 4186 N N . TYR A 1 517 ? -12.069 23.287 17.472 1.00 91.62 517 TYR A N 1
ATOM 4187 C CA . TYR A 1 517 ? -12.340 24.679 17.113 1.00 91.62 517 TYR A CA 1
ATOM 4188 C C . TYR A 1 517 ? -11.874 25.645 18.207 1.00 91.62 517 TYR A C 1
ATOM 4190 O O . TYR A 1 517 ? -12.140 25.412 19.389 1.00 91.62 517 TYR A O 1
ATOM 4198 N N . ASN A 1 518 ? -11.292 26.771 17.785 1.00 86.88 518 ASN A N 1
ATOM 4199 C CA . ASN A 1 518 ? -11.036 27.980 18.578 1.00 86.88 518 ASN A CA 1
ATOM 4200 C C . ASN A 1 518 ? -10.291 27.717 19.901 1.00 86.88 518 ASN A C 1
ATOM 4202 O O . ASN A 1 518 ? -10.911 27.447 20.930 1.00 86.88 518 ASN A O 1
ATOM 4206 N N . ASP A 1 519 ? -8.963 27.830 19.876 1.00 90.69 519 ASP A N 1
ATOM 4207 C CA . ASP A 1 519 ? -8.069 27.674 21.035 1.00 90.69 519 ASP A CA 1
ATOM 4208 C C . ASP A 1 519 ? -8.136 26.293 21.722 1.00 90.69 519 ASP A C 1
ATOM 4210 O O . ASP A 1 519 ? -7.713 26.144 22.873 1.00 90.69 519 ASP A O 1
ATOM 4214 N N . CYS A 1 520 ? -8.647 25.259 21.039 1.00 94.69 520 CYS A N 1
ATOM 4215 C CA . CYS A 1 520 ? -8.514 23.886 21.524 1.00 94.69 520 CYS A CA 1
ATOM 4216 C C . CYS A 1 520 ? -7.056 23.425 21.468 1.00 94.69 520 CYS A C 1
ATOM 4218 O O . CYS A 1 520 ? -6.330 23.748 20.528 1.00 94.69 520 CYS A O 1
ATOM 4220 N N . SER A 1 521 ? -6.662 22.587 22.424 1.00 96.25 521 SER A N 1
ATOM 4221 C CA . SER A 1 521 ? -5.426 21.809 22.363 1.00 96.25 521 SER A CA 1
ATOM 4222 C C . SER A 1 521 ? -5.732 20.355 22.689 1.00 96.25 521 SER A C 1
ATOM 4224 O O . SER A 1 521 ? -6.241 20.058 23.764 1.00 96.25 521 SER A O 1
ATOM 4226 N N . ALA A 1 522 ? -5.468 19.444 21.756 1.00 96.69 522 ALA A N 1
ATOM 4227 C CA . ALA A 1 522 ? -5.722 18.020 21.925 1.00 96.69 522 ALA A CA 1
ATOM 4228 C C . ALA A 1 522 ? -4.412 17.228 21.904 1.00 96.69 522 ALA A C 1
ATOM 4230 O O . ALA A 1 522 ? -3.678 17.275 20.924 1.00 96.69 522 ALA A O 1
ATOM 4231 N N . GLN A 1 523 ? -4.141 16.459 22.953 1.00 97.56 523 GLN A N 1
ATOM 4232 C CA . GLN A 1 523 ? -3.056 15.488 23.028 1.00 97.56 523 GLN A CA 1
ATOM 4233 C C . GLN A 1 523 ? -3.623 14.070 22.918 1.00 97.56 523 GLN A C 1
ATOM 4235 O O . GLN A 1 523 ? -4.519 13.697 23.667 1.00 97.56 523 GLN A O 1
ATOM 4240 N N . ILE A 1 524 ? -3.075 13.250 22.028 1.00 96.50 524 ILE A N 1
ATOM 4241 C CA . ILE A 1 524 ? -3.408 11.829 21.884 1.00 96.50 524 ILE A CA 1
ATOM 4242 C C . ILE A 1 524 ? -2.134 11.020 22.133 1.00 96.50 524 ILE A C 1
ATOM 4244 O O . ILE A 1 524 ? -1.091 11.343 21.571 1.00 96.50 524 ILE A O 1
ATOM 4248 N N . SER A 1 525 ? -2.181 9.990 22.975 1.00 96.81 525 SER A N 1
ATOM 4249 C CA . SER A 1 525 ? -1.027 9.151 23.309 1.00 96.81 525 SER A CA 1
ATOM 4250 C C . SER A 1 525 ? -1.383 7.662 23.344 1.00 96.81 525 SER A C 1
ATOM 4252 O O . SER A 1 525 ? -2.498 7.280 23.708 1.00 96.81 525 SER A O 1
ATOM 4254 N N . ASN A 1 526 ? -0.428 6.804 22.968 1.00 96.81 526 ASN A N 1
ATOM 4255 C CA . ASN A 1 526 ? -0.487 5.339 23.119 1.00 96.81 526 ASN A CA 1
ATOM 4256 C C . ASN A 1 526 ? -1.761 4.670 22.539 1.00 96.81 526 ASN A C 1
ATOM 4258 O O . ASN A 1 526 ? -2.183 3.618 23.018 1.00 96.81 526 ASN A O 1
ATOM 4262 N N . SER A 1 527 ? -2.418 5.298 21.558 1.00 95.38 527 SER A N 1
ATOM 4263 C CA . SER A 1 527 ? -3.791 4.978 21.140 1.00 95.38 527 SER A CA 1
ATOM 4264 C C . SER A 1 527 ? -3.840 4.245 19.794 1.00 95.38 527 SER A C 1
ATOM 4266 O O . SER A 1 527 ? -2.952 4.400 18.959 1.00 95.38 527 SER A O 1
ATOM 4268 N N . GLN A 1 528 ? -4.895 3.460 19.555 1.00 93.12 528 GLN A N 1
ATOM 4269 C CA . GLN A 1 528 ? -5.106 2.704 18.315 1.00 93.12 528 GLN A CA 1
ATOM 4270 C C . GLN A 1 528 ? -6.382 3.163 17.597 1.00 93.12 528 GLN A C 1
ATOM 4272 O O . GLN A 1 528 ? -7.480 3.046 18.140 1.00 93.12 528 GLN A O 1
ATOM 4277 N N . LEU A 1 529 ? -6.262 3.631 16.353 1.00 88.94 529 LEU A N 1
ATOM 4278 C CA . LEU A 1 529 ? -7.387 4.108 15.549 1.00 88.94 529 LEU A CA 1
ATOM 4279 C C . LEU A 1 529 ? -7.566 3.266 14.276 1.00 88.94 529 LEU A C 1
ATOM 4281 O O . LEU A 1 529 ? -6.702 3.205 13.398 1.00 88.94 529 LEU A O 1
ATOM 4285 N N . LEU A 1 530 ? -8.731 2.628 14.184 1.00 82.25 530 LEU A N 1
ATOM 4286 C CA . LEU A 1 530 ? -9.194 1.807 13.068 1.00 82.25 530 LEU A CA 1
ATOM 4287 C C . LEU A 1 530 ? -10.371 2.512 12.381 1.00 82.25 530 LEU A C 1
ATOM 4289 O O . LEU A 1 530 ? -11.361 2.885 13.012 1.00 82.25 530 LEU A O 1
ATOM 4293 N N . SER A 1 531 ? -10.256 2.703 11.071 1.00 70.06 531 SER A N 1
ATOM 4294 C CA . SER A 1 531 ? -11.189 3.499 10.269 1.00 70.06 531 SER A CA 1
ATOM 4295 C C . SER A 1 531 ? -11.707 2.666 9.102 1.00 70.06 531 SER A C 1
ATOM 4297 O O . SER A 1 531 ? -10.917 2.219 8.274 1.00 70.06 531 SER A O 1
ATOM 4299 N N . ASN A 1 532 ? -13.026 2.471 9.025 1.00 62.97 532 ASN A N 1
ATOM 4300 C CA . ASN A 1 532 ? -13.679 1.804 7.901 1.00 62.97 532 ASN A CA 1
ATOM 4301 C C . ASN A 1 532 ? -14.574 2.805 7.151 1.00 62.97 532 ASN A C 1
ATOM 4303 O O . ASN A 1 532 ? -15.707 3.062 7.550 1.00 62.97 532 ASN A O 1
ATOM 4307 N N . SER A 1 533 ? -14.053 3.329 6.037 1.00 54.38 533 SER A N 1
ATOM 4308 C CA . SER A 1 533 ? -14.754 4.142 5.026 1.00 54.38 533 SER A CA 1
ATOM 4309 C C . SER A 1 533 ? -15.515 5.393 5.500 1.00 54.38 533 SER A C 1
ATOM 4311 O O . SER A 1 533 ? -16.732 5.364 5.674 1.00 54.38 533 SER A O 1
ATOM 4313 N N . PHE A 1 534 ? -14.823 6.540 5.531 1.00 57.84 534 PHE A N 1
ATOM 4314 C CA . PHE A 1 534 ? -15.459 7.863 5.441 1.00 57.84 534 PHE A CA 1
ATOM 4315 C C . PHE A 1 534 ? -15.402 8.358 3.982 1.00 57.84 534 PHE A C 1
ATOM 4317 O O . PHE A 1 534 ? -14.326 8.657 3.473 1.00 57.84 534 PHE A O 1
ATOM 4324 N N . GLU A 1 535 ? -16.544 8.486 3.300 1.00 58.88 535 GLU A N 1
ATOM 4325 C CA . GLU A 1 535 ? -16.587 8.896 1.878 1.00 58.88 535 GLU A CA 1
ATOM 4326 C C . GLU A 1 535 ? -16.426 10.415 1.635 1.00 58.88 535 GLU A C 1
ATOM 4328 O O . GLU A 1 535 ? -16.471 10.849 0.486 1.00 58.88 535 GLU A O 1
ATOM 4333 N N . SER A 1 536 ? -16.285 11.261 2.671 1.00 61.31 536 SER A N 1
ATOM 4334 C CA . SER A 1 536 ? -16.315 12.725 2.459 1.00 61.31 536 SER A CA 1
ATOM 4335 C C . SER A 1 536 ? -15.452 13.624 3.358 1.00 61.31 536 SER A C 1
ATOM 4337 O O . SER A 1 536 ? -15.073 14.703 2.890 1.00 61.31 536 SER A O 1
ATOM 4339 N N . LYS A 1 537 ? -15.117 13.235 4.598 1.00 72.56 537 LYS A N 1
ATOM 4340 C CA . LYS A 1 537 ? -14.442 14.101 5.593 1.00 72.56 537 LYS A CA 1
ATOM 4341 C C . LYS A 1 537 ? -13.205 13.444 6.218 1.00 72.56 537 LYS A C 1
ATOM 4343 O O . LYS A 1 537 ? -13.033 12.232 6.118 1.00 72.56 537 LYS A O 1
ATOM 4348 N N . SER A 1 538 ? -12.347 14.264 6.824 1.00 85.81 538 SER A N 1
ATOM 4349 C CA . SER A 1 538 ? -11.121 13.847 7.511 1.00 85.81 538 SER A CA 1
ATOM 4350 C C . SER A 1 538 ? -11.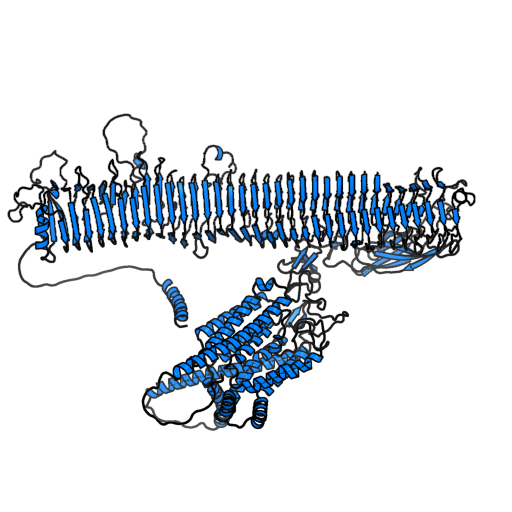394 13.298 8.914 1.00 85.81 538 SER A C 1
ATOM 4352 O O . SER A 1 538 ? -12.327 13.746 9.574 1.00 85.81 538 SER A O 1
ATOM 4354 N N . LEU A 1 539 ? -10.576 12.354 9.394 1.00 87.31 539 LEU A N 1
ATOM 4355 C CA . LEU A 1 539 ? -10.692 11.792 10.750 1.00 87.31 539 LEU A CA 1
ATOM 4356 C C . LEU A 1 539 ? -10.618 12.881 11.840 1.00 87.31 539 LEU A C 1
ATOM 4358 O O . LEU A 1 539 ? -11.424 12.880 12.769 1.00 87.31 539 LEU A O 1
ATOM 4362 N N . PHE A 1 540 ? -9.691 13.821 11.669 1.00 91.81 540 PHE A N 1
ATOM 4363 C CA . PHE A 1 540 ? -9.502 15.039 12.443 1.00 91.81 540 PHE A CA 1
ATOM 4364 C C . PHE A 1 540 ? -9.861 16.264 11.592 1.00 91.81 540 PHE A C 1
ATOM 4366 O O . PHE A 1 540 ? -9.409 16.393 10.449 1.00 91.81 540 PHE A O 1
ATOM 4373 N N . TYR A 1 541 ? -10.633 17.186 12.156 1.00 93.12 541 TYR A N 1
ATOM 4374 C CA . TYR A 1 541 ? -10.854 18.530 11.621 1.00 93.12 541 TYR A CA 1
ATOM 4375 C C . TYR A 1 541 ? -10.356 19.556 12.642 1.00 93.12 541 TYR A C 1
ATOM 4377 O O . TYR A 1 541 ? -10.659 19.425 13.825 1.00 93.12 541 TYR A O 1
ATOM 4385 N N . ILE A 1 542 ? -9.573 20.545 12.213 1.00 95.06 542 ILE A N 1
ATOM 4386 C CA . ILE A 1 542 ? -8.853 21.465 13.102 1.00 95.06 542 ILE A CA 1
ATOM 4387 C C . ILE A 1 542 ? -8.960 22.884 12.540 1.00 95.06 542 ILE A C 1
ATOM 4389 O O . ILE A 1 542 ? -8.601 23.121 11.389 1.00 95.06 542 ILE A O 1
ATOM 4393 N N . ASN A 1 543 ? -9.458 23.823 13.340 1.00 94.19 543 ASN A N 1
ATOM 4394 C CA . ASN A 1 543 ? -9.600 25.225 12.952 1.00 94.19 543 ASN A CA 1
ATOM 4395 C C . ASN A 1 543 ? -9.155 26.131 14.109 1.00 94.19 543 ASN A C 1
ATOM 4397 O O . ASN A 1 543 ? -9.745 26.072 15.195 1.00 94.19 543 ASN A O 1
ATOM 4401 N N . SER A 1 544 ? -8.093 26.913 13.891 1.00 95.50 544 SER A N 1
ATOM 4402 C CA . SER A 1 544 ? -7.400 27.714 14.916 1.00 95.50 544 SER A CA 1
ATOM 4403 C C . SER A 1 544 ? -7.226 26.956 16.237 1.00 95.50 544 SER A C 1
ATOM 4405 O O . SER A 1 544 ? -7.731 27.360 17.285 1.00 95.50 544 SER A O 1
ATOM 4407 N N . SER A 1 545 ? -6.618 25.768 16.158 1.00 96.88 545 SER A N 1
ATOM 4408 C CA . SER A 1 545 ? -6.477 24.817 17.271 1.00 96.88 545 SER A CA 1
ATOM 4409 C C . SER A 1 545 ? -5.222 23.946 17.128 1.00 96.88 545 SER A C 1
ATOM 4411 O O . SER A 1 545 ? -4.598 23.892 16.069 1.00 96.88 545 SER A O 1
ATOM 4413 N N . GLN A 1 546 ? -4.845 23.252 18.202 1.00 97.81 546 GLN A N 1
ATOM 4414 C CA . GLN A 1 546 ? -3.631 22.439 18.290 1.00 97.81 546 GLN A CA 1
ATOM 4415 C C . GLN A 1 546 ? -3.967 20.944 18.433 1.00 97.81 546 GLN A C 1
ATOM 4417 O O . GLN A 1 546 ? -4.871 20.579 19.186 1.00 97.81 546 GLN A O 1
ATOM 4422 N N . LEU A 1 547 ? -3.230 20.073 17.739 1.00 97.62 547 LEU A N 1
ATOM 4423 C CA . LEU A 1 547 ? -3.335 18.614 17.824 1.00 97.62 547 LEU A CA 1
ATOM 4424 C C . LEU A 1 547 ? -1.942 17.978 17.909 1.00 97.62 547 LEU A C 1
ATOM 4426 O O . LEU A 1 547 ? -1.162 18.030 16.961 1.00 97.62 547 LEU A O 1
ATOM 4430 N N . PHE A 1 548 ? -1.667 17.314 19.023 1.00 98.06 548 PHE A N 1
ATOM 4431 C CA . PHE A 1 548 ? -0.454 16.555 19.288 1.00 98.06 548 PHE A CA 1
ATOM 4432 C C . PHE A 1 548 ? -0.797 15.062 19.343 1.00 98.06 548 PHE A C 1
ATOM 4434 O O . PHE A 1 548 ? -1.724 14.673 20.051 1.00 98.06 548 PHE A O 1
ATOM 4441 N N . ILE A 1 549 ? -0.068 14.209 18.626 1.00 97.25 549 ILE A N 1
ATOM 4442 C CA . ILE A 1 549 ? -0.282 12.755 18.611 1.00 97.25 549 ILE A CA 1
ATOM 4443 C C . ILE A 1 549 ? 1.052 12.046 18.844 1.00 97.25 549 ILE A C 1
ATOM 4445 O O . ILE A 1 549 ? 1.993 12.239 18.083 1.00 97.25 549 ILE A O 1
ATOM 4449 N N . PHE A 1 550 ? 1.109 11.200 19.869 1.00 97.44 550 PHE A N 1
ATOM 4450 C CA . PHE A 1 550 ? 2.301 10.496 20.337 1.00 97.44 550 PHE A CA 1
ATOM 4451 C C . PHE A 1 550 ? 2.076 8.977 20.342 1.00 97.44 550 PHE A C 1
ATOM 4453 O O . PHE A 1 550 ? 1.011 8.517 20.760 1.00 97.44 550 PHE A O 1
ATOM 4460 N N . ASN A 1 551 ? 3.076 8.179 19.956 1.00 97.00 551 ASN A N 1
ATOM 4461 C CA . ASN A 1 551 ? 3.108 6.715 20.162 1.00 97.00 551 ASN A CA 1
ATOM 4462 C C . ASN A 1 551 ? 1.827 5.965 19.718 1.00 97.00 551 ASN A C 1
ATOM 4464 O O . ASN A 1 551 ? 1.382 5.049 20.409 1.00 97.00 551 ASN A O 1
ATOM 4468 N N . SER A 1 552 ? 1.166 6.401 18.640 1.00 96.31 552 SER A N 1
ATOM 4469 C CA . SER A 1 552 ? -0.191 5.946 18.286 1.00 96.31 552 SER A CA 1
ATOM 4470 C C . SER A 1 552 ? -0.263 5.288 16.904 1.00 96.31 552 SER A C 1
ATOM 4472 O O . SER A 1 552 ? 0.389 5.735 15.958 1.00 96.31 552 SER A O 1
ATOM 4474 N N . ASP A 1 553 ? -1.094 4.249 16.798 1.00 93.56 553 ASP A N 1
ATOM 4475 C CA . ASP A 1 553 ? -1.228 3.363 15.638 1.00 93.56 553 ASP A CA 1
ATOM 4476 C C . ASP A 1 553 ? -2.528 3.628 14.863 1.00 93.56 553 ASP A C 1
ATOM 4478 O O . ASP A 1 553 ? -3.633 3.385 15.353 1.00 93.56 553 ASP A O 1
ATOM 4482 N N . PHE A 1 554 ? -2.402 4.034 13.604 1.00 91.38 554 PHE A N 1
ATOM 4483 C CA . PHE A 1 554 ? -3.497 4.243 12.660 1.00 91.38 554 PHE A CA 1
ATOM 4484 C C . PHE A 1 554 ? -3.497 3.135 11.610 1.00 91.38 554 PHE A C 1
ATOM 4486 O O . PHE A 1 554 ? -2.456 2.823 11.023 1.00 91.38 554 PHE A O 1
ATOM 4493 N N . SER A 1 555 ? -4.655 2.528 11.328 1.00 87.75 555 SER A N 1
ATOM 4494 C CA . SER A 1 555 ? -4.720 1.499 10.281 1.00 87.75 555 SER A CA 1
ATOM 4495 C C . SER A 1 555 ? -6.071 1.339 9.581 1.00 87.75 555 SER A C 1
ATOM 4497 O O . SER A 1 555 ? -7.130 1.654 10.125 1.00 87.75 555 SER A O 1
ATOM 4499 N N . GLY A 1 556 ? -6.016 0.863 8.331 1.00 75.12 556 GLY A N 1
ATOM 4500 C CA . GLY A 1 556 ? -7.178 0.494 7.507 1.00 75.12 556 GLY A CA 1
ATOM 4501 C C . GLY A 1 556 ? -7.969 1.651 6.882 1.00 75.12 556 GLY A C 1
ATOM 4502 O O . GLY A 1 556 ? -8.808 1.404 6.019 1.00 75.12 556 GLY A O 1
ATOM 4503 N N . SER A 1 557 ? -7.696 2.901 7.274 1.00 75.56 557 SER A N 1
ATOM 4504 C CA . SER A 1 557 ? -8.469 4.069 6.835 1.00 75.56 557 SER A CA 1
ATOM 4505 C C . SER A 1 557 ? -8.471 4.250 5.321 1.00 75.56 557 SER A C 1
ATOM 4507 O O . SER A 1 557 ? -7.415 4.409 4.707 1.00 75.56 557 SER A O 1
ATOM 4509 N N . THR A 1 558 ? -9.664 4.355 4.733 1.00 72.69 558 THR A N 1
ATOM 4510 C CA . THR A 1 558 ? -9.841 4.723 3.317 1.00 72.69 558 THR A CA 1
ATOM 4511 C C . THR A 1 558 ? -10.122 6.220 3.116 1.00 72.69 558 THR A C 1
ATOM 4513 O O . THR A 1 558 ? -10.707 6.617 2.107 1.00 72.69 558 THR A O 1
ATOM 4516 N N . ALA A 1 559 ? -9.796 7.043 4.115 1.00 71.25 559 ALA A N 1
ATOM 4517 C CA . ALA A 1 559 ? -10.222 8.433 4.220 1.00 71.25 559 ALA A CA 1
ATOM 4518 C C . ALA A 1 559 ? -9.053 9.394 4.465 1.00 71.25 559 ALA A C 1
ATOM 4520 O O . ALA A 1 559 ? -7.951 8.992 4.853 1.00 71.25 559 ALA A O 1
ATOM 4521 N N . SER A 1 560 ? -9.341 10.687 4.305 1.00 83.38 560 SER A N 1
ATOM 4522 C CA . SER A 1 560 ? -8.480 11.754 4.808 1.00 83.38 560 SER A CA 1
ATOM 4523 C C . SER A 1 560 ? -8.320 11.640 6.333 1.00 83.38 560 SER A C 1
ATOM 4525 O O . SER A 1 560 ? -9.237 11.206 7.035 1.00 83.38 560 SER A O 1
ATOM 4527 N N . PHE A 1 561 ? -7.160 12.013 6.865 1.00 87.62 561 PHE A N 1
ATOM 4528 C CA . PHE A 1 561 ? -6.863 11.968 8.296 1.00 87.62 561 PHE A CA 1
ATOM 4529 C C . PHE A 1 561 ? -6.920 13.332 8.952 1.00 87.62 561 PHE A C 1
ATOM 4531 O O . PHE A 1 561 ? -7.571 13.445 9.978 1.00 87.62 561 PHE A O 1
ATOM 4538 N N . VAL A 1 562 ? -6.292 14.357 8.385 1.00 92.81 562 VAL A N 1
ATOM 4539 C CA . VAL A 1 562 ? -6.256 15.699 8.980 1.00 92.81 562 VAL A CA 1
ATOM 4540 C C . VAL A 1 562 ? -6.707 16.722 7.953 1.00 92.81 562 VAL A C 1
ATOM 4542 O O . VAL A 1 562 ? -6.235 16.712 6.820 1.00 92.81 562 VAL A O 1
ATOM 4545 N N . SER A 1 563 ? -7.588 17.626 8.368 1.00 94.12 563 SER A N 1
ATOM 4546 C CA . SER A 1 563 ? -7.874 18.873 7.661 1.00 94.12 563 SER A CA 1
ATOM 4547 C C . SER A 1 563 ? -7.697 20.019 8.653 1.00 94.12 563 SER A C 1
ATOM 4549 O O . SER A 1 563 ? -8.371 20.035 9.683 1.00 94.12 563 SER A O 1
ATOM 4551 N N . ALA A 1 564 ? -6.744 20.908 8.380 1.00 96.25 564 ALA A N 1
ATOM 4552 C CA . ALA A 1 564 ? -6.262 21.936 9.295 1.00 96.25 564 ALA A CA 1
ATOM 4553 C C . ALA A 1 564 ? -6.260 23.321 8.642 1.00 96.25 564 ALA A C 1
ATOM 4555 O O . ALA A 1 564 ? -5.797 23.460 7.510 1.00 96.25 564 ALA A O 1
ATOM 4556 N N . TRP A 1 565 ? -6.758 24.319 9.376 1.00 94.94 565 TRP A N 1
ATOM 4557 C CA . TRP A 1 565 ? -7.049 25.662 8.868 1.00 94.94 565 TRP A CA 1
ATOM 4558 C C . TRP A 1 565 ? -6.674 26.752 9.884 1.00 94.94 565 TRP A C 1
ATOM 4560 O O . TRP A 1 565 ? -6.791 26.524 11.094 1.00 94.94 565 TRP A O 1
ATOM 4570 N N . LYS A 1 566 ? -6.318 27.949 9.393 1.00 92.12 566 LYS A N 1
ATOM 4571 C CA . LYS A 1 566 ? -6.191 29.208 10.161 1.00 92.12 566 LYS A CA 1
ATOM 4572 C C . LYS A 1 566 ? -5.315 29.097 11.419 1.00 92.12 566 LYS A C 1
ATOM 4574 O O . LYS A 1 566 ? -5.837 28.989 12.528 1.00 92.12 566 LYS A O 1
ATOM 4579 N N . ASP A 1 567 ? -3.996 29.122 11.247 1.00 94.56 567 ASP A N 1
ATOM 4580 C CA . ASP A 1 567 ? -2.979 29.054 12.309 1.00 94.56 567 ASP A CA 1
ATOM 4581 C C . ASP A 1 567 ? -3.068 27.790 13.197 1.00 94.56 567 ASP A C 1
ATOM 4583 O O . ASP A 1 567 ? -2.653 27.785 14.359 1.00 94.56 567 ASP A O 1
ATOM 4587 N N . SER A 1 568 ? -3.600 26.683 12.662 1.00 97.31 568 SER A N 1
ATOM 4588 C CA . SER A 1 568 ? -3.650 25.410 13.392 1.00 97.31 568 SER A CA 1
ATOM 4589 C C . SER A 1 568 ? -2.267 24.760 13.500 1.00 97.31 568 SER A C 1
ATOM 4591 O O . SER A 1 568 ? -1.456 24.843 12.578 1.00 97.31 568 SER A O 1
ATOM 4593 N N . ILE A 1 569 ? -2.002 24.064 14.609 1.00 97.75 569 ILE A N 1
ATOM 4594 C CA . ILE A 1 569 ? -0.711 23.408 14.887 1.00 97.75 569 ILE A CA 1
ATOM 4595 C C . ILE A 1 569 ? -0.917 21.900 15.000 1.00 97.75 569 ILE A C 1
ATOM 4597 O O . ILE A 1 569 ? -1.708 21.441 15.819 1.00 97.75 569 ILE A O 1
ATOM 4601 N N . ILE A 1 570 ? -0.190 21.120 14.203 1.00 97.94 570 ILE A N 1
ATOM 4602 C CA . ILE A 1 570 ? -0.284 19.661 14.163 1.00 97.94 570 ILE A CA 1
ATOM 4603 C C . ILE A 1 570 ? 1.102 19.067 14.392 1.00 97.94 570 ILE A C 1
ATOM 4605 O O . ILE A 1 570 ? 2.049 19.396 13.681 1.00 97.94 570 ILE A O 1
ATOM 4609 N N . TYR A 1 571 ? 1.213 18.192 15.387 1.00 97.94 571 TYR A N 1
ATOM 4610 C CA . TYR A 1 571 ? 2.468 17.600 15.838 1.00 97.94 571 TYR A CA 1
ATOM 4611 C C . TYR A 1 571 ? 2.310 16.083 15.976 1.00 97.94 571 TYR A C 1
ATOM 4613 O O . TYR A 1 571 ? 1.560 15.613 16.829 1.00 97.94 571 TYR A O 1
ATOM 4621 N N . LEU A 1 572 ? 2.983 15.306 15.130 1.00 97.62 572 LEU A N 1
ATOM 4622 C CA . LEU A 1 572 ? 2.862 13.845 15.075 1.00 97.62 572 LEU A CA 1
ATOM 4623 C C . LEU A 1 572 ? 4.210 13.205 15.423 1.00 97.62 572 LEU A C 1
ATOM 4625 O O . LEU A 1 572 ? 5.140 13.283 14.629 1.00 97.62 572 LEU A O 1
ATOM 4629 N N . GLU A 1 573 ? 4.330 12.554 16.578 1.00 97.69 573 GLU A N 1
ATOM 4630 C CA . GLU A 1 573 ? 5.564 11.911 17.041 1.00 97.69 573 GLU A CA 1
ATOM 4631 C C . GLU A 1 573 ? 5.394 10.400 17.260 1.00 97.69 573 GLU A C 1
ATOM 4633 O O . GLU A 1 573 ? 4.470 9.943 17.935 1.00 97.69 573 GLU A O 1
ATOM 4638 N N . SER A 1 574 ? 6.345 9.610 16.751 1.00 97.25 574 SER A N 1
ATOM 4639 C CA . SER A 1 574 ? 6.422 8.157 16.990 1.00 97.25 574 SER A CA 1
ATOM 4640 C C . SER A 1 574 ? 5.126 7.412 16.628 1.00 97.25 574 SER A C 1
ATOM 4642 O O . SER A 1 574 ? 4.730 6.453 17.287 1.00 97.25 574 SER A O 1
ATOM 4644 N N . THR A 1 575 ? 4.435 7.878 15.586 1.00 96.56 575 THR A N 1
ATOM 4645 C CA . THR A 1 575 ? 3.160 7.318 15.112 1.00 96.56 575 THR A CA 1
ATOM 4646 C C . THR A 1 575 ? 3.374 6.254 14.033 1.00 96.56 575 THR A C 1
ATOM 4648 O O . THR A 1 575 ? 4.356 6.317 13.286 1.00 96.56 575 THR A O 1
ATOM 4651 N N . SER A 1 576 ? 2.465 5.280 13.917 1.00 95.38 576 SER A N 1
ATOM 4652 C CA . SER A 1 576 ? 2.466 4.310 12.811 1.00 95.38 576 SER A CA 1
ATOM 4653 C C . SER A 1 576 ? 1.190 4.391 11.971 1.00 95.38 576 SER A C 1
ATOM 4655 O O . SER A 1 576 ? 0.095 4.569 12.497 1.00 95.38 576 SER A O 1
ATOM 4657 N N . TRP A 1 577 ? 1.331 4.284 10.649 1.00 92.69 577 TRP A N 1
ATOM 4658 C CA . TRP A 1 577 ? 0.264 4.519 9.674 1.00 92.69 577 TRP A CA 1
ATOM 4659 C C . TRP A 1 577 ? 0.242 3.389 8.640 1.00 92.69 577 TRP A C 1
ATOM 4661 O O . TRP A 1 577 ? 0.952 3.427 7.634 1.00 92.69 577 TRP A O 1
ATOM 4671 N N . ASN A 1 578 ? -0.560 2.357 8.900 1.00 89.69 578 ASN A N 1
ATOM 4672 C CA . ASN A 1 578 ? -0.481 1.075 8.197 1.00 89.69 578 ASN A CA 1
ATOM 4673 C C . ASN A 1 578 ? -1.704 0.827 7.301 1.00 89.69 578 ASN A C 1
ATOM 4675 O O . ASN A 1 578 ? -2.837 0.786 7.788 1.00 89.69 578 ASN A O 1
ATOM 4679 N N . LYS A 1 579 ? -1.479 0.552 6.010 1.00 84.12 579 LYS A N 1
ATOM 4680 C CA . LYS A 1 579 ? -2.525 0.232 5.015 1.00 84.12 579 LYS A CA 1
ATOM 4681 C C . LYS A 1 579 ? -3.581 1.332 4.895 1.00 84.12 579 LYS A C 1
ATOM 4683 O O . LYS A 1 579 ? -4.751 1.136 5.228 1.00 84.12 579 LYS A O 1
ATOM 4688 N N . LEU A 1 580 ? -3.138 2.500 4.445 1.00 81.25 580 LEU A N 1
ATOM 4689 C CA . LEU A 1 580 ? -3.998 3.655 4.190 1.00 81.25 580 LEU A CA 1
ATOM 4690 C C . LEU A 1 580 ? -4.459 3.634 2.727 1.00 81.25 580 LEU A C 1
ATOM 4692 O O . LEU A 1 580 ? -3.647 3.327 1.858 1.00 81.25 580 LEU A O 1
ATOM 4696 N N . PHE A 1 581 ? -5.728 3.945 2.447 1.00 76.06 581 PHE A N 1
ATOM 4697 C CA . PHE A 1 581 ? -6.317 3.749 1.112 1.00 76.06 581 PHE A CA 1
ATOM 4698 C C . PHE A 1 581 ? -7.260 4.886 0.671 1.00 76.06 581 PHE A C 1
ATOM 4700 O O . PHE A 1 581 ? -8.466 4.685 0.514 1.00 76.06 581 PHE A O 1
ATOM 4707 N N . SER A 1 582 ? -6.750 6.109 0.502 1.00 72.94 582 SER A N 1
ATOM 4708 C CA . SER A 1 582 ? -7.612 7.260 0.188 1.00 72.94 582 SER A CA 1
ATOM 4709 C C . SER A 1 582 ? -8.103 7.274 -1.266 1.00 72.94 582 SER A C 1
ATOM 4711 O O . SER A 1 582 ? -7.334 7.081 -2.211 1.00 72.94 582 SER A O 1
ATOM 4713 N N . LYS A 1 583 ? -9.392 7.569 -1.467 1.00 74.88 583 LYS A N 1
ATOM 4714 C CA . LYS A 1 583 ? -9.981 7.811 -2.792 1.00 74.88 583 LYS A CA 1
ATOM 4715 C C . LYS A 1 583 ? -10.330 9.290 -2.950 1.00 74.88 583 LYS A C 1
ATOM 4717 O O . LYS A 1 583 ? -11.287 9.776 -2.359 1.00 74.88 583 LYS A O 1
ATOM 4722 N N . GLY A 1 584 ? -9.557 9.990 -3.777 1.00 77.44 584 GLY A N 1
ATOM 4723 C CA . GLY A 1 584 ? -9.855 11.339 -4.266 1.00 77.44 584 GLY A CA 1
ATOM 4724 C C . GLY A 1 584 ? -9.591 12.506 -3.310 1.00 77.44 584 GLY A C 1
ATOM 4725 O O . GLY A 1 584 ? -9.916 13.630 -3.681 1.00 77.44 584 GLY A O 1
ATOM 4726 N N . LYS A 1 585 ? -9.034 12.284 -2.110 1.00 83.81 585 LYS A N 1
ATOM 4727 C CA . LYS A 1 585 ? -8.697 13.353 -1.150 1.00 83.81 585 LYS A CA 1
ATOM 4728 C C . LYS A 1 585 ? -7.374 13.088 -0.418 1.00 83.81 585 LYS A C 1
ATOM 4730 O O . LYS A 1 585 ? -7.169 11.949 0.010 1.00 83.81 585 LYS A O 1
ATOM 4735 N N . PRO A 1 586 ? -6.522 14.104 -0.188 1.00 89.56 586 PRO A N 1
ATOM 4736 C CA . PRO A 1 586 ? -5.279 13.928 0.556 1.00 89.56 586 PRO A CA 1
ATOM 4737 C C . PRO A 1 586 ? -5.486 13.396 1.974 1.00 89.56 586 PRO A C 1
ATOM 4739 O O . PRO A 1 586 ? -6.510 13.651 2.617 1.00 89.56 586 PRO A O 1
ATOM 4742 N N . ASN A 1 587 ? -4.492 12.674 2.490 1.00 89.88 587 ASN A N 1
ATOM 4743 C CA . ASN A 1 587 ? -4.511 12.192 3.870 1.00 89.88 587 ASN A CA 1
ATOM 4744 C C . ASN A 1 587 ? -4.298 13.330 4.883 1.00 89.88 587 ASN A C 1
ATOM 4746 O O . ASN A 1 587 ? -4.906 13.300 5.948 1.00 89.88 587 ASN A O 1
ATOM 4750 N N . PHE A 1 588 ? -3.526 14.355 4.539 1.00 93.88 588 PHE A N 1
ATOM 4751 C CA . PHE A 1 588 ? -3.354 15.575 5.324 1.00 93.88 588 PHE A CA 1
ATOM 4752 C C . PHE A 1 588 ? -3.606 16.774 4.406 1.00 93.88 588 PHE A C 1
ATOM 4754 O O . PHE A 1 588 ? -3.001 16.859 3.342 1.00 93.88 588 PHE A O 1
ATOM 4761 N N . ILE A 1 589 ? -4.506 17.672 4.802 1.00 95.12 589 ILE A N 1
ATOM 4762 C CA . ILE A 1 589 ? -4.833 18.926 4.112 1.00 95.12 589 ILE A CA 1
ATOM 4763 C C . ILE A 1 589 ? -4.510 20.054 5.093 1.00 95.12 589 ILE A C 1
ATOM 4765 O O . ILE A 1 589 ? -5.151 20.136 6.142 1.00 95.12 589 ILE A O 1
ATOM 4769 N N . ILE A 1 590 ? -3.494 20.867 4.796 1.00 96.56 590 ILE A N 1
ATOM 4770 C CA . ILE A 1 590 ? -2.913 21.844 5.731 1.00 96.56 590 ILE A CA 1
ATOM 4771 C C . ILE A 1 590 ? -2.912 23.242 5.093 1.00 96.56 590 ILE A C 1
ATOM 4773 O O . ILE A 1 590 ? -2.049 23.552 4.270 1.00 96.56 590 ILE A O 1
ATOM 4777 N N . GLU A 1 591 ? -3.848 24.104 5.484 1.00 96.38 591 GLU A N 1
ATOM 4778 C CA . GLU A 1 591 ? -3.995 25.460 4.940 1.00 96.38 591 GLU A CA 1
ATOM 4779 C C . GLU A 1 591 ? -3.722 26.533 6.002 1.00 96.38 591 GLU A C 1
ATOM 4781 O O . GLU A 1 591 ? -4.299 26.509 7.092 1.00 96.38 591 GLU A O 1
ATOM 4786 N N . GLU A 1 592 ? -2.810 27.459 5.685 1.00 96.75 592 GLU A N 1
ATOM 4787 C CA . GLU A 1 592 ? -2.372 28.557 6.563 1.00 96.75 592 GLU A CA 1
ATOM 4788 C C . GLU A 1 592 ? -2.039 28.064 7.986 1.00 96.75 592 GLU A C 1
ATOM 4790 O O . GLU A 1 592 ? -2.470 28.642 8.976 1.00 96.75 592 GLU A O 1
ATOM 4795 N N . SER A 1 593 ? -1.338 26.927 8.086 1.00 97.56 593 SER A N 1
ATOM 4796 C CA . SER A 1 593 ? -1.169 26.152 9.327 1.00 97.56 593 SER A CA 1
ATOM 4797 C C . SER A 1 593 ? 0.242 25.544 9.452 1.00 97.56 593 SER A C 1
ATOM 4799 O O . SER A 1 593 ? 1.073 25.646 8.549 1.00 97.56 593 SER A O 1
ATOM 4801 N N . TYR A 1 594 ? 0.534 24.895 10.581 1.00 97.81 594 TYR A N 1
ATOM 4802 C CA . TYR A 1 594 ? 1.810 24.241 10.889 1.00 97.81 594 TYR A CA 1
ATOM 4803 C C . TYR A 1 594 ? 1.630 22.721 11.021 1.00 97.81 594 TYR A C 1
ATOM 4805 O O . TYR A 1 594 ? 0.820 22.265 11.827 1.00 97.81 594 TYR A O 1
ATOM 4813 N N . LEU A 1 595 ? 2.413 21.930 10.283 1.00 97.69 595 LEU A N 1
ATOM 4814 C CA . LEU A 1 595 ? 2.483 20.470 10.414 1.00 97.69 595 LEU A CA 1
ATOM 4815 C C . LEU A 1 595 ? 3.931 20.027 10.655 1.00 97.69 595 LEU A C 1
ATOM 4817 O O . LEU A 1 595 ? 4.788 20.201 9.790 1.00 97.69 595 LEU A O 1
ATOM 4821 N N . HIS A 1 596 ? 4.169 19.382 11.795 1.00 97.88 596 HIS A N 1
ATOM 4822 C CA . HIS A 1 596 ? 5.412 18.692 12.126 1.00 97.88 596 HIS A CA 1
ATOM 4823 C C . HIS A 1 596 ? 5.161 17.191 12.302 1.00 97.88 596 HIS A C 1
ATOM 4825 O O . HIS A 1 596 ? 4.253 16.781 13.029 1.00 97.88 596 HIS A O 1
ATOM 4831 N N . ILE A 1 597 ? 5.985 16.366 11.660 1.00 97.94 597 ILE A N 1
ATOM 4832 C CA . ILE A 1 597 ? 5.976 14.905 11.775 1.00 97.94 597 ILE A CA 1
ATOM 4833 C C . ILE A 1 597 ? 7.379 14.454 12.177 1.00 97.94 597 ILE A C 1
ATOM 4835 O O . ILE A 1 597 ? 8.342 14.777 11.490 1.00 97.94 597 ILE A O 1
ATOM 4839 N N . THR A 1 598 ? 7.511 13.692 13.261 1.00 98.06 598 THR A N 1
ATOM 4840 C CA . THR A 1 598 ? 8.793 13.158 13.731 1.00 98.06 598 THR A CA 1
ATOM 4841 C C . THR A 1 598 ? 8.720 11.696 14.156 1.00 98.06 598 THR A C 1
ATOM 4843 O O . THR A 1 598 ? 7.660 11.193 14.536 1.00 98.06 598 THR A O 1
ATOM 4846 N N . ASN A 1 599 ? 9.853 10.994 14.077 1.00 97.50 599 ASN A N 1
ATOM 4847 C CA . ASN A 1 599 ? 10.057 9.616 14.553 1.00 97.50 599 ASN A CA 1
ATOM 4848 C C . ASN A 1 599 ? 9.027 8.576 14.032 1.00 97.50 599 ASN A C 1
ATOM 4850 O O . ASN A 1 599 ? 8.885 7.500 14.609 1.00 97.50 599 ASN A O 1
ATOM 4854 N N . SER A 1 600 ? 8.272 8.892 12.972 1.00 97.81 600 SER A N 1
ATOM 4855 C CA . SER A 1 600 ? 7.035 8.186 12.600 1.00 97.81 600 SER A CA 1
ATOM 4856 C C . SER A 1 600 ? 7.221 7.210 11.431 1.00 97.81 600 SER A C 1
ATOM 4858 O O . SER A 1 600 ? 8.249 7.194 10.752 1.00 97.81 600 SER A O 1
ATOM 4860 N N . THR A 1 601 ? 6.225 6.357 11.187 1.00 96.88 601 THR A N 1
ATOM 4861 C CA . THR A 1 601 ? 6.288 5.277 10.191 1.00 96.88 601 THR A CA 1
ATOM 4862 C C . THR A 1 601 ? 5.009 5.199 9.355 1.00 96.88 601 THR A C 1
ATOM 4864 O O . THR A 1 601 ? 3.907 5.177 9.893 1.00 96.88 601 THR A O 1
ATOM 4867 N N . PHE A 1 602 ? 5.142 5.132 8.032 1.00 95.00 602 PHE A N 1
ATOM 4868 C CA . PHE A 1 602 ? 4.044 4.903 7.089 1.00 95.00 602 PHE A CA 1
ATOM 4869 C C . PHE A 1 602 ? 4.344 3.631 6.286 1.00 95.00 602 PHE A C 1
ATOM 4871 O O . PHE A 1 602 ? 5.449 3.501 5.756 1.00 95.00 602 PHE A O 1
ATOM 4878 N N . ASP A 1 603 ? 3.394 2.699 6.182 1.00 91.75 603 ASP A N 1
ATOM 4879 C CA . ASP A 1 603 ? 3.572 1.440 5.441 1.00 91.75 603 ASP A CA 1
ATOM 4880 C C . ASP A 1 603 ? 2.331 1.067 4.615 1.00 91.75 603 ASP A C 1
ATOM 4882 O O . ASP A 1 603 ? 1.207 1.002 5.124 1.00 91.75 603 ASP A O 1
ATOM 4886 N N . GLY A 1 604 ? 2.539 0.814 3.320 1.00 83.06 604 GLY A N 1
ATOM 4887 C CA . GLY A 1 604 ? 1.491 0.382 2.392 1.00 83.06 604 GLY A CA 1
ATOM 4888 C C . GLY A 1 604 ? 0.403 1.434 2.155 1.00 83.06 604 GLY A C 1
ATOM 4889 O O . GLY A 1 604 ? -0.784 1.119 2.228 1.00 83.06 604 GLY A O 1
ATOM 4890 N N . VAL A 1 605 ? 0.796 2.685 1.907 1.00 84.44 605 VAL A N 1
ATOM 4891 C CA . VAL A 1 605 ? -0.130 3.794 1.624 1.00 84.44 605 VAL A CA 1
ATOM 4892 C C . VAL A 1 605 ? -0.485 3.856 0.137 1.00 84.44 605 VAL A C 1
ATOM 4894 O O . VAL A 1 605 ? 0.394 3.964 -0.714 1.00 84.44 605 VAL A O 1
ATOM 4897 N N . GLN A 1 606 ? -1.775 3.890 -0.182 1.00 80.00 606 GLN A N 1
ATOM 4898 C CA . GLN A 1 606 ? -2.295 4.184 -1.518 1.00 80.00 606 GLN A CA 1
ATOM 4899 C C . GLN A 1 606 ? -3.311 5.337 -1.411 1.00 80.00 606 GLN A C 1
ATOM 4901 O O . GLN A 1 606 ? -4.119 5.385 -0.486 1.00 80.00 606 GLN A O 1
ATOM 4906 N N . SER A 1 607 ? -3.242 6.323 -2.305 1.00 77.44 607 SER A N 1
ATOM 4907 C CA . SER A 1 607 ? -4.075 7.539 -2.254 1.00 77.44 607 SER A CA 1
ATOM 4908 C C . SER A 1 607 ? -4.243 8.080 -3.667 1.00 77.44 607 SER A C 1
ATOM 4910 O O . SER A 1 607 ? -3.245 8.411 -4.277 1.00 77.44 607 SER A O 1
ATOM 4912 N N . SER A 1 608 ? -5.435 8.233 -4.249 1.00 80.81 608 SER A N 1
ATOM 4913 C CA . SER A 1 608 ? -5.528 8.768 -5.634 1.00 80.81 608 SER A CA 1
ATOM 4914 C C . SER A 1 608 ? -5.251 10.291 -5.752 1.00 80.81 608 SER A C 1
ATOM 4916 O O . SER A 1 608 ? -5.765 10.961 -6.647 1.00 80.81 608 SER A O 1
ATOM 4918 N N . SER A 1 609 ? -4.482 10.838 -4.812 1.00 86.94 609 SER A N 1
ATOM 4919 C CA . SER A 1 609 ? -4.185 12.243 -4.512 1.00 86.94 609 SER A CA 1
ATOM 4920 C C . SER A 1 609 ? -2.842 12.304 -3.755 1.00 86.94 609 SER A C 1
ATOM 4922 O O . SER A 1 609 ? -2.130 11.300 -3.688 1.00 86.94 609 SER A O 1
ATOM 4924 N N . ALA A 1 610 ? -2.461 13.447 -3.182 1.00 90.94 610 ALA A N 1
ATOM 4925 C CA . ALA A 1 610 ? -1.273 13.503 -2.329 1.00 90.94 610 ALA A CA 1
ATOM 4926 C C . ALA A 1 610 ? -1.444 12.703 -1.008 1.00 90.94 610 ALA A C 1
ATOM 4928 O O . ALA A 1 610 ? -2.567 12.391 -0.599 1.00 90.94 610 ALA A O 1
ATOM 4929 N N . LEU A 1 611 ? -0.347 12.391 -0.304 1.00 92.44 611 LEU A N 1
ATOM 4930 C CA . LEU A 1 611 ? -0.401 12.093 1.137 1.00 92.44 611 LEU A CA 1
ATOM 4931 C C . LEU A 1 611 ? -0.660 13.400 1.898 1.00 92.44 611 LEU A C 1
ATOM 4933 O O . LEU A 1 611 ? -1.643 13.485 2.627 1.00 92.44 611 LEU A O 1
ATOM 4937 N N . ILE A 1 612 ? 0.190 14.408 1.694 1.00 95.31 612 ILE A N 1
ATOM 4938 C CA . ILE A 1 612 ? 0.086 15.747 2.283 1.00 95.31 612 ILE A CA 1
ATOM 4939 C C . ILE A 1 612 ? -0.152 16.761 1.161 1.00 95.31 612 ILE A C 1
ATOM 4941 O O . ILE A 1 612 ? 0.621 16.825 0.208 1.00 95.31 612 ILE A O 1
ATOM 4945 N N . GLU A 1 613 ? -1.198 17.568 1.295 1.00 95.88 613 GLU A N 1
ATOM 4946 C CA . GLU A 1 613 ? -1.496 18.732 0.461 1.00 95.88 613 GLU A CA 1
ATOM 4947 C C . GLU A 1 613 ? -1.475 19.984 1.351 1.00 95.88 613 GLU A C 1
ATOM 4949 O O . GLU A 1 613 ? -2.031 19.983 2.452 1.00 95.88 613 GLU A O 1
ATOM 4954 N N . SER A 1 614 ? -0.748 21.017 0.924 1.00 96.31 614 SER A N 1
ATOM 4955 C CA . SER A 1 614 ? -0.306 22.116 1.787 1.00 96.31 614 SER A CA 1
ATOM 4956 C C . SER A 1 614 ? -0.389 23.466 1.078 1.00 96.31 614 SER A C 1
ATOM 4958 O O . SER A 1 614 ? 0.230 23.645 0.030 1.00 96.31 614 SER A O 1
ATOM 4960 N N . TYR A 1 615 ? -1.066 24.440 1.685 1.00 96.62 615 TYR A N 1
ATOM 4961 C CA . TYR A 1 615 ? -1.258 25.789 1.141 1.00 96.62 615 TYR A CA 1
ATOM 4962 C C . TYR A 1 615 ? -0.799 26.854 2.145 1.00 96.62 615 TYR A C 1
ATOM 4964 O O . TYR A 1 615 ? -1.316 26.915 3.256 1.00 96.62 615 TYR A O 1
ATOM 4972 N N . LYS A 1 616 ? 0.168 27.702 1.761 1.00 95.88 616 LYS A N 1
ATOM 4973 C CA . LYS A 1 616 ? 0.738 28.806 2.577 1.00 95.88 616 LYS A CA 1
ATOM 4974 C C . LYS A 1 616 ? 1.258 28.410 3.976 1.00 95.88 616 LYS A C 1
ATOM 4976 O O . LYS A 1 616 ? 1.421 29.264 4.845 1.00 95.88 616 LYS A O 1
ATOM 4981 N N . SER A 1 617 ? 1.546 27.131 4.185 1.00 96.88 617 SER A N 1
ATOM 4982 C CA . SER A 1 617 ? 1.778 26.527 5.502 1.00 96.88 617 SER A CA 1
ATOM 4983 C C . SER A 1 617 ? 3.266 26.411 5.869 1.00 96.88 617 SER A C 1
ATOM 4985 O O . SER A 1 617 ? 4.156 26.797 5.105 1.00 96.88 617 SER A O 1
ATOM 4987 N N . TYR A 1 618 ? 3.541 25.871 7.056 1.00 97.62 618 TYR A N 1
ATOM 4988 C CA . TYR A 1 618 ? 4.860 25.407 7.493 1.00 97.62 618 TYR A CA 1
ATOM 4989 C C . TYR A 1 618 ? 4.834 23.878 7.596 1.00 97.62 618 TYR A C 1
ATOM 4991 O O . TYR A 1 618 ? 4.021 23.334 8.343 1.00 97.62 618 TYR A O 1
ATOM 4999 N N . ILE A 1 619 ? 5.715 23.189 6.869 1.00 97.94 619 ILE A N 1
ATOM 5000 C CA . ILE A 1 619 ? 5.806 21.721 6.854 1.00 97.94 619 ILE A CA 1
ATOM 5001 C C . ILE A 1 619 ? 7.194 21.283 7.330 1.00 97.94 619 ILE A C 1
ATOM 5003 O O . ILE A 1 619 ? 8.195 21.711 6.760 1.00 97.94 619 ILE A O 1
ATOM 5007 N N . ASP A 1 620 ? 7.259 20.391 8.317 1.00 98.00 620 ASP A N 1
ATOM 5008 C CA . ASP A 1 620 ? 8.493 19.746 8.783 1.00 98.00 620 ASP A CA 1
ATOM 5009 C C . ASP A 1 620 ? 8.282 18.235 8.960 1.00 98.00 620 ASP A C 1
ATOM 5011 O O . ASP A 1 620 ? 7.347 17.794 9.626 1.00 98.00 620 ASP A O 1
ATOM 5015 N N . ILE A 1 621 ? 9.133 17.424 8.332 1.00 97.94 621 ILE A N 1
ATOM 5016 C CA . ILE A 1 621 ? 9.097 15.961 8.414 1.00 97.94 621 ILE A CA 1
ATOM 5017 C C . ILE A 1 621 ? 10.499 15.470 8.773 1.00 97.94 621 ILE A C 1
ATOM 5019 O O . ILE A 1 621 ? 11.385 15.416 7.919 1.00 97.94 621 ILE A O 1
ATOM 5023 N N . SER A 1 622 ? 10.690 15.092 10.034 1.00 97.38 622 SER A N 1
ATOM 5024 C CA . SER A 1 622 ? 11.954 14.637 10.618 1.00 97.38 622 SER A CA 1
ATOM 5025 C C . SER A 1 622 ? 11.932 13.139 10.971 1.00 97.38 622 SER A C 1
ATOM 5027 O O . SER A 1 622 ? 10.866 12.583 11.232 1.00 97.38 622 SER A O 1
ATOM 5029 N N . ASN A 1 623 ? 13.084 12.452 10.979 1.00 97.31 623 ASN A N 1
ATOM 5030 C CA . ASN A 1 623 ? 13.279 11.069 11.480 1.00 97.31 623 ASN A CA 1
ATOM 5031 C C . ASN A 1 623 ? 12.231 10.014 11.032 1.00 97.31 623 ASN A C 1
ATOM 5033 O O . ASN A 1 623 ? 11.995 9.023 11.724 1.00 97.31 623 ASN A O 1
ATOM 5037 N N . THR A 1 624 ? 11.550 10.231 9.909 1.00 97.94 624 THR A N 1
ATOM 5038 C CA . THR A 1 624 ? 10.338 9.486 9.537 1.00 97.94 624 THR A CA 1
ATOM 5039 C C . THR A 1 624 ? 10.655 8.436 8.477 1.00 97.94 624 THR A C 1
ATOM 5041 O O . THR A 1 624 ? 11.545 8.625 7.649 1.00 97.94 624 THR A O 1
ATOM 5044 N N . THR A 1 625 ? 9.931 7.317 8.475 1.00 97.69 625 THR A N 1
ATOM 5045 C CA . THR A 1 625 ? 10.050 6.280 7.439 1.00 97.69 625 THR A CA 1
ATOM 5046 C C . THR A 1 625 ? 8.754 6.143 6.644 1.00 97.69 625 THR A C 1
ATOM 5048 O O . THR A 1 625 ? 7.664 6.167 7.214 1.00 97.69 625 THR A O 1
ATOM 5051 N N . ILE A 1 626 ? 8.861 6.000 5.324 1.00 96.12 626 ILE A N 1
ATOM 5052 C CA . ILE A 1 626 ? 7.728 5.784 4.418 1.00 96.12 626 ILE A CA 1
ATOM 5053 C C . ILE A 1 626 ? 8.065 4.597 3.511 1.00 96.12 626 ILE A C 1
ATOM 5055 O O . ILE A 1 626 ? 9.012 4.647 2.723 1.00 96.12 626 ILE A O 1
ATOM 5059 N N . ASN A 1 627 ? 7.292 3.520 3.637 1.00 92.88 627 ASN A N 1
ATOM 5060 C CA . ASN A 1 627 ? 7.447 2.271 2.902 1.00 92.88 627 ASN A CA 1
ATOM 5061 C C . ASN A 1 627 ? 6.260 2.056 1.954 1.00 92.88 627 ASN A C 1
ATOM 5063 O O . ASN A 1 627 ? 5.104 2.225 2.344 1.00 92.88 627 ASN A O 1
ATOM 5067 N N . ALA A 1 628 ? 6.550 1.642 0.717 1.00 81.94 628 ALA A N 1
ATOM 5068 C CA . ALA A 1 628 ? 5.550 1.196 -0.258 1.00 81.94 628 ALA A CA 1
ATOM 5069 C C . ALA A 1 628 ? 4.352 2.159 -0.468 1.00 81.94 628 ALA A C 1
ATOM 5071 O O . ALA A 1 628 ? 3.226 1.714 -0.696 1.00 81.94 628 ALA A O 1
ATOM 5072 N N . PHE A 1 629 ? 4.587 3.477 -0.416 1.00 83.62 629 PHE A N 1
ATOM 5073 C CA . PHE A 1 629 ? 3.627 4.468 -0.913 1.00 83.62 629 PHE A CA 1
ATOM 5074 C C . PHE A 1 629 ? 3.430 4.260 -2.421 1.00 83.62 629 PHE A C 1
ATOM 5076 O O . PHE A 1 629 ? 4.420 4.150 -3.137 1.00 83.62 629 PHE A O 1
ATOM 5083 N N . GLY A 1 630 ? 2.195 4.213 -2.921 1.00 71.50 630 GLY A N 1
ATOM 5084 C CA . GLY A 1 630 ? 1.910 3.960 -4.337 1.00 71.50 630 GLY A CA 1
ATOM 5085 C C . GLY A 1 630 ? 0.789 4.838 -4.874 1.00 71.50 630 GLY A C 1
ATOM 5086 O O . GLY A 1 630 ? -0.369 4.502 -4.643 1.00 71.50 630 GLY A O 1
ATOM 5087 N N . SER A 1 631 ? 1.111 5.952 -5.555 1.00 72.25 631 SER A N 1
ATOM 5088 C CA . SER A 1 631 ? 0.122 6.804 -6.262 1.00 72.25 631 SER A CA 1
ATOM 5089 C C . SER A 1 631 ? 0.693 8.062 -6.956 1.00 72.25 631 SER A C 1
ATOM 5091 O O . SER A 1 631 ? 1.299 7.918 -8.009 1.00 72.25 631 SER A O 1
ATOM 5093 N N . LYS A 1 632 ? 0.451 9.280 -6.432 1.00 84.62 632 LYS A N 1
ATOM 5094 C CA . LYS A 1 632 ? 0.718 10.593 -7.059 1.00 84.62 632 LYS A CA 1
ATOM 5095 C C . LYS A 1 632 ? 1.888 11.333 -6.406 1.00 84.62 632 LYS A C 1
ATOM 5097 O O . LYS A 1 632 ? 2.909 11.549 -7.044 1.00 84.62 632 LYS A O 1
ATOM 5102 N N . SER A 1 633 ? 1.722 11.734 -5.146 1.00 92.00 633 SER A N 1
ATOM 5103 C CA . SER A 1 633 ? 2.659 12.614 -4.436 1.00 92.00 633 SER A CA 1
ATOM 5104 C C . SER A 1 633 ? 2.627 12.323 -2.942 1.00 92.00 633 SER A C 1
ATOM 5106 O O . SER A 1 633 ? 1.566 12.085 -2.377 1.00 92.00 633 SER A O 1
ATOM 5108 N N . ILE A 1 634 ? 3.769 12.390 -2.270 1.00 94.19 634 ILE A N 1
ATOM 5109 C CA . ILE A 1 634 ? 3.836 12.414 -0.805 1.00 94.19 634 ILE A CA 1
ATOM 5110 C C . ILE A 1 634 ? 3.592 13.836 -0.297 1.00 94.19 634 ILE A C 1
ATOM 5112 O O . ILE A 1 634 ? 2.877 14.013 0.684 1.00 94.19 634 ILE A O 1
ATOM 5116 N N . LEU A 1 635 ? 4.113 14.846 -0.996 1.00 95.88 635 LEU A N 1
ATOM 5117 C CA . LEU A 1 635 ? 3.851 16.249 -0.692 1.00 95.88 635 LEU A CA 1
ATOM 5118 C C . LEU A 1 635 ? 3.476 17.013 -1.964 1.00 95.88 635 LEU A C 1
ATOM 5120 O O . LEU A 1 635 ? 4.255 17.047 -2.915 1.00 95.88 635 LEU A O 1
ATOM 5124 N N . TYR A 1 636 ? 2.313 17.658 -1.939 1.00 96.25 636 TYR A N 1
ATOM 5125 C CA . TYR A 1 636 ? 1.976 18.807 -2.773 1.00 96.25 636 TYR A CA 1
ATOM 5126 C C . TYR A 1 636 ? 1.992 20.044 -1.868 1.00 96.25 636 TYR A C 1
ATOM 5128 O O . TYR A 1 636 ? 1.310 20.062 -0.845 1.00 96.25 636 TYR A O 1
ATOM 5136 N N . SER A 1 637 ? 2.794 21.057 -2.195 1.00 96.62 637 SER A N 1
ATOM 5137 C CA . SER A 1 637 ? 2.954 22.255 -1.365 1.00 96.62 637 SER A CA 1
ATOM 5138 C C . SER A 1 637 ? 2.990 23.524 -2.210 1.00 96.62 637 SER A C 1
ATOM 5140 O O . SER A 1 637 ? 3.811 23.643 -3.118 1.00 96.62 637 SER A O 1
ATOM 5142 N N . GLU A 1 638 ? 2.111 24.477 -1.908 1.00 96.19 638 GLU A N 1
ATOM 5143 C CA . GLU A 1 638 ? 1.886 25.686 -2.701 1.00 96.19 638 GLU A CA 1
ATOM 5144 C C . GLU A 1 638 ? 1.987 26.945 -1.825 1.00 96.19 638 GLU A C 1
ATOM 5146 O O . GLU A 1 638 ? 1.350 27.047 -0.774 1.00 96.19 638 GLU A O 1
ATOM 5151 N N . SER A 1 639 ? 2.854 27.883 -2.221 1.00 94.75 639 SER A N 1
ATOM 5152 C CA . SER A 1 639 ? 3.151 29.159 -1.540 1.00 94.75 639 SER A CA 1
ATOM 5153 C C . SER A 1 639 ? 3.530 29.040 -0.049 1.00 94.75 639 SER A C 1
ATOM 5155 O O . SER A 1 639 ? 3.448 30.014 0.698 1.00 94.75 639 SER A O 1
ATOM 5157 N N . SER A 1 640 ? 3.939 27.849 0.400 1.00 91.81 640 SER A N 1
ATOM 5158 C CA . SER A 1 640 ? 4.270 27.545 1.800 1.00 91.81 640 SER A CA 1
ATOM 5159 C C . SER A 1 640 ? 5.561 28.239 2.248 1.00 91.81 640 SER A C 1
ATOM 5161 O O . SER A 1 640 ? 6.526 28.322 1.492 1.00 91.81 640 SER A O 1
ATOM 5163 N N . GLN A 1 641 ? 5.613 28.747 3.481 1.00 90.81 641 GLN A N 1
ATOM 5164 C CA . GLN A 1 641 ? 6.762 29.542 3.937 1.00 90.81 641 GLN A CA 1
ATOM 5165 C C . GLN A 1 641 ? 8.031 28.680 4.031 1.00 90.81 641 GLN A C 1
ATOM 5167 O O . GLN A 1 641 ? 9.072 29.028 3.470 1.00 90.81 641 GLN A O 1
ATOM 5172 N N . TYR A 1 642 ? 7.917 27.520 4.679 1.00 95.38 642 TYR A N 1
ATOM 5173 C CA . TYR A 1 642 ? 9.021 26.590 4.901 1.00 95.38 642 TYR A CA 1
ATOM 5174 C C . TYR A 1 642 ? 8.580 25.152 4.629 1.00 95.38 642 TYR A C 1
ATOM 5176 O O . TYR A 1 642 ? 7.497 24.738 5.048 1.00 95.38 642 TYR A O 1
ATOM 5184 N N . VAL A 1 643 ? 9.444 24.391 3.955 1.00 97.62 643 VAL A N 1
ATOM 5185 C CA . VAL A 1 643 ? 9.317 22.936 3.805 1.00 97.62 643 VAL A CA 1
ATOM 5186 C C . VAL A 1 643 ? 10.633 22.285 4.221 1.00 97.62 643 VAL A C 1
ATOM 5188 O O . VAL A 1 643 ? 11.641 22.416 3.527 1.00 97.62 643 VAL A O 1
ATOM 5191 N N . ILE A 1 644 ? 10.626 21.584 5.351 1.00 98.12 644 ILE A N 1
ATOM 5192 C CA . ILE A 1 644 ? 11.788 20.907 5.927 1.00 98.12 644 ILE A CA 1
ATOM 5193 C C . ILE A 1 644 ? 11.573 19.393 5.846 1.00 98.12 644 ILE A C 1
ATOM 5195 O O . ILE A 1 644 ? 10.542 18.876 6.268 1.00 98.12 644 ILE A O 1
ATOM 5199 N N . LEU A 1 645 ? 12.552 18.673 5.302 1.00 98.06 645 LEU A N 1
ATOM 5200 C CA . LEU A 1 645 ? 12.601 17.210 5.284 1.00 98.06 645 LEU A CA 1
ATOM 5201 C C . LEU A 1 645 ? 13.944 16.788 5.891 1.00 98.06 645 LEU A C 1
ATOM 5203 O O . LEU A 1 645 ? 14.992 17.057 5.308 1.00 98.06 645 LEU A O 1
ATOM 5207 N N . SER A 1 646 ? 13.958 16.149 7.059 1.00 97.75 646 SER A N 1
ATOM 5208 C CA . SER A 1 646 ? 15.198 15.758 7.743 1.00 97.75 646 SER A CA 1
ATOM 5209 C C . SER A 1 646 ? 15.219 14.281 8.135 1.00 97.75 646 SER A C 1
ATOM 5211 O O . SER A 1 646 ? 14.237 13.737 8.620 1.00 97.75 646 SER A O 1
ATOM 5213 N N . ASP A 1 647 ? 16.333 13.593 7.871 1.00 97.62 647 ASP A N 1
ATOM 5214 C CA . ASP A 1 647 ? 16.543 12.173 8.213 1.00 97.62 647 ASP A CA 1
ATOM 5215 C C . ASP A 1 647 ? 15.416 11.225 7.715 1.00 97.62 647 ASP A C 1
ATOM 5217 O O . ASP A 1 647 ? 15.225 10.124 8.232 1.00 97.62 647 ASP A O 1
ATOM 5221 N N . LEU A 1 648 ? 14.671 11.649 6.684 1.00 97.81 648 LEU A N 1
ATOM 5222 C CA . LEU A 1 648 ? 13.548 10.928 6.083 1.00 97.81 648 LEU A CA 1
ATOM 5223 C C . LEU A 1 648 ? 14.053 9.711 5.300 1.00 97.81 648 LEU A C 1
ATOM 5225 O O . LEU A 1 648 ? 14.888 9.849 4.403 1.00 97.81 648 LEU A O 1
ATOM 5229 N N . VAL A 1 649 ? 13.504 8.530 5.584 1.00 98.06 649 VAL A N 1
ATOM 5230 C CA . VAL A 1 649 ? 13.802 7.285 4.863 1.00 98.06 649 VAL A CA 1
ATOM 5231 C C . VAL A 1 649 ? 12.611 6.879 4.001 1.00 98.06 649 VAL A C 1
ATOM 5233 O O . VAL A 1 649 ? 11.547 6.535 4.508 1.00 98.06 649 VAL A O 1
ATOM 5236 N N . LEU A 1 650 ? 12.802 6.874 2.686 1.00 96.56 650 LEU A N 1
ATOM 5237 C CA . LEU A 1 650 ? 11.781 6.538 1.698 1.00 96.56 650 LEU A CA 1
ATOM 5238 C C . LEU A 1 650 ? 12.154 5.255 0.967 1.00 96.56 650 LEU A C 1
ATOM 5240 O O . LEU A 1 650 ? 13.199 5.212 0.323 1.00 96.56 650 LEU A O 1
ATOM 5244 N N . ASN A 1 651 ? 11.333 4.211 1.066 1.00 95.50 651 ASN A N 1
ATOM 5245 C CA . ASN A 1 651 ? 11.718 2.860 0.664 1.00 95.50 651 ASN A CA 1
ATOM 5246 C C . ASN A 1 651 ? 10.659 2.168 -0.212 1.00 95.50 651 ASN A C 1
ATOM 5248 O O . ASN A 1 651 ? 9.533 1.923 0.221 1.00 95.50 651 ASN A O 1
ATOM 5252 N N . GLY A 1 652 ? 11.036 1.812 -1.443 1.00 89.25 652 GLY A N 1
ATOM 5253 C CA . GLY A 1 652 ? 10.205 1.022 -2.360 1.00 89.25 652 GLY A CA 1
ATOM 5254 C C . GLY A 1 652 ? 8.903 1.695 -2.812 1.00 89.25 652 GLY A C 1
ATOM 5255 O O . GLY A 1 652 ? 7.978 1.001 -3.228 1.00 89.25 652 GLY A O 1
ATOM 5256 N N . CYS A 1 653 ? 8.803 3.021 -2.712 1.00 90.12 653 CYS A N 1
ATOM 5257 C CA . CYS A 1 653 ? 7.610 3.774 -3.094 1.00 90.12 653 CYS A CA 1
ATOM 5258 C C . CYS A 1 653 ? 7.511 3.949 -4.617 1.00 90.12 653 CYS A C 1
ATOM 5260 O O . CYS A 1 653 ? 8.523 4.029 -5.313 1.00 90.12 653 CYS A O 1
ATOM 5262 N N . PHE A 1 654 ? 6.292 4.032 -5.137 1.00 83.88 654 PHE A N 1
ATOM 5263 C CA . PHE A 1 654 ? 5.962 4.127 -6.553 1.00 83.88 654 PHE A CA 1
ATOM 5264 C C . PHE A 1 654 ? 5.103 5.370 -6.844 1.00 83.88 654 PHE A C 1
ATOM 5266 O O . PHE A 1 654 ? 4.171 5.677 -6.097 1.00 83.88 654 PHE A O 1
ATOM 5273 N N . SER A 1 655 ? 5.382 6.058 -7.954 1.00 83.06 655 SER A N 1
ATOM 5274 C CA . SER A 1 655 ? 4.728 7.317 -8.317 1.00 83.06 655 SER A CA 1
ATOM 5275 C C . SER A 1 655 ? 4.336 7.426 -9.794 1.00 83.06 655 SER A C 1
ATOM 5277 O O . SER A 1 655 ? 5.087 7.041 -10.689 1.00 83.06 655 SER A O 1
ATOM 5279 N N . GLN A 1 656 ? 3.161 8.008 -10.022 1.00 78.00 656 GLN A N 1
ATOM 5280 C CA . GLN A 1 656 ? 2.561 8.402 -11.304 1.00 78.00 656 GLN A CA 1
ATOM 5281 C C . GLN A 1 656 ? 2.572 9.927 -11.501 1.00 78.00 656 GLN A C 1
ATOM 5283 O O . GLN A 1 656 ? 1.980 10.440 -12.443 1.00 78.00 656 GLN A O 1
ATOM 5288 N N . ASP A 1 657 ? 3.157 10.654 -10.556 1.00 86.88 657 ASP A N 1
ATOM 5289 C CA . ASP A 1 657 ? 3.327 12.102 -10.578 1.00 86.88 657 ASP A CA 1
ATOM 5290 C C . ASP A 1 657 ? 4.593 12.432 -9.763 1.00 86.88 657 ASP A C 1
ATOM 5292 O O . ASP A 1 657 ? 5.330 11.527 -9.345 1.00 86.88 657 ASP A O 1
ATOM 5296 N N . GLN A 1 658 ? 4.893 13.710 -9.549 1.00 91.62 658 GLN A N 1
ATOM 5297 C CA . GLN A 1 658 ? 6.069 14.086 -8.760 1.00 91.62 658 GLN A CA 1
ATOM 5298 C C . GLN A 1 658 ? 5.876 13.734 -7.274 1.00 91.62 658 GLN A C 1
ATOM 5300 O O . GLN A 1 658 ? 4.906 14.181 -6.661 1.00 91.62 658 GLN A O 1
ATOM 5305 N N . LEU A 1 659 ? 6.799 12.963 -6.674 1.00 93.12 659 LEU A N 1
ATOM 5306 C CA . LEU A 1 659 ? 6.666 12.545 -5.265 1.00 93.12 659 LEU A CA 1
ATOM 5307 C C . LEU A 1 659 ? 6.671 13.738 -4.299 1.00 93.12 659 LEU A C 1
ATOM 5309 O O . LEU A 1 659 ? 5.910 13.744 -3.333 1.00 93.12 659 LEU A O 1
ATOM 5313 N N . PHE A 1 660 ? 7.486 14.751 -4.576 1.00 96.19 660 PHE A N 1
ATOM 5314 C CA . PHE A 1 660 ? 7.481 16.030 -3.876 1.00 96.19 660 PHE A CA 1
ATOM 5315 C C . PHE A 1 660 ? 7.320 17.153 -4.902 1.00 96.19 660 PHE A C 1
ATOM 5317 O O . PHE A 1 660 ? 8.250 17.454 -5.654 1.00 96.19 660 PHE A O 1
ATOM 5324 N N . TYR A 1 661 ? 6.137 17.760 -4.931 1.00 96.88 661 TYR A N 1
ATOM 5325 C CA . TYR A 1 661 ? 5.818 18.944 -5.721 1.00 96.88 661 TYR A CA 1
ATOM 5326 C C . TYR A 1 661 ? 5.766 20.162 -4.799 1.00 96.88 661 TYR A C 1
ATOM 5328 O O . TYR A 1 661 ? 4.957 20.201 -3.871 1.00 96.88 661 TYR A O 1
ATOM 5336 N N . ILE A 1 662 ? 6.643 21.141 -5.027 1.00 97.75 662 ILE A N 1
ATOM 5337 C CA . ILE A 1 662 ? 6.744 22.341 -4.191 1.00 97.75 662 ILE A CA 1
ATOM 5338 C C . ILE A 1 662 ? 6.808 23.580 -5.092 1.00 97.75 662 ILE A C 1
ATOM 5340 O O . ILE A 1 662 ? 7.719 23.732 -5.907 1.00 97.75 662 ILE A O 1
ATOM 5344 N N . TYR A 1 663 ? 5.832 24.471 -4.932 1.00 97.19 663 TYR A N 1
ATOM 5345 C CA . TYR A 1 663 ? 5.625 25.673 -5.735 1.00 97.19 663 TYR A CA 1
ATOM 5346 C C . TYR A 1 663 ? 5.641 26.922 -4.844 1.00 97.19 663 TYR A C 1
ATOM 5348 O O . TYR A 1 663 ? 4.971 26.961 -3.816 1.00 97.19 663 TYR A O 1
ATOM 5356 N N . GLN A 1 664 ? 6.398 27.952 -5.234 1.00 96.12 664 GLN A N 1
ATOM 5357 C CA . GLN A 1 664 ? 6.524 29.247 -4.541 1.00 96.12 664 GLN A CA 1
ATOM 5358 C C . GLN A 1 664 ? 6.940 29.183 -3.056 1.00 96.12 664 GLN A C 1
ATOM 5360 O O . GLN A 1 664 ? 6.653 30.103 -2.290 1.00 96.12 664 GLN A O 1
ATOM 5365 N N . ALA A 1 665 ? 7.634 28.126 -2.624 1.00 95.31 665 ALA A N 1
ATOM 5366 C CA . ALA A 1 665 ? 8.134 28.069 -1.250 1.00 95.31 665 ALA A CA 1
ATOM 5367 C C . ALA A 1 665 ? 9.263 29.086 -0.996 1.00 95.31 665 ALA A C 1
ATOM 5369 O O . ALA A 1 665 ? 10.131 29.274 -1.855 1.00 95.31 665 ALA A O 1
ATOM 5370 N N . GLN A 1 666 ? 9.307 29.722 0.183 1.00 94.31 666 GLN A N 1
ATOM 5371 C CA . GLN A 1 666 ? 10.413 30.645 0.485 1.00 94.31 666 GLN A CA 1
ATOM 5372 C C . GLN A 1 666 ? 11.714 29.860 0.692 1.00 94.31 666 GLN A C 1
ATOM 5374 O O . GLN A 1 666 ? 12.700 30.108 -0.007 1.00 94.31 666 GLN A O 1
ATOM 5379 N N . THR A 1 667 ? 11.701 28.879 1.598 1.00 96.31 667 THR A N 1
ATOM 5380 C CA . THR A 1 667 ? 12.847 27.996 1.872 1.00 96.31 667 THR A CA 1
ATOM 5381 C C . THR A 1 667 ? 12.427 26.530 1.843 1.00 96.31 667 THR A C 1
ATOM 5383 O O . THR A 1 667 ? 11.471 26.140 2.516 1.00 96.31 667 THR A O 1
ATOM 5386 N N . VAL A 1 668 ? 13.177 25.708 1.108 1.00 98.00 668 VAL A N 1
ATOM 5387 C CA . VAL A 1 668 ? 13.071 24.243 1.135 1.00 98.00 668 VAL A CA 1
ATOM 5388 C C . VAL A 1 668 ? 14.400 23.651 1.596 1.00 98.00 668 VAL A C 1
ATOM 5390 O O . VAL A 1 668 ? 15.440 23.971 1.025 1.00 98.00 668 VAL A O 1
ATOM 5393 N N . ASP A 1 669 ? 14.374 22.793 2.613 1.00 98.00 669 ASP A N 1
ATOM 5394 C CA . ASP A 1 669 ? 15.568 22.329 3.328 1.00 98.00 669 ASP A CA 1
ATOM 5395 C C . ASP A 1 669 ? 15.496 20.797 3.520 1.00 98.00 669 ASP A C 1
ATOM 5397 O O . ASP A 1 669 ? 14.666 20.293 4.272 1.00 98.00 669 ASP A O 1
ATOM 5401 N N . ILE A 1 670 ? 16.331 20.033 2.806 1.00 98.19 670 ILE A N 1
ATOM 5402 C CA . ILE A 1 670 ? 16.268 18.561 2.718 1.00 98.19 670 ILE A CA 1
ATOM 5403 C C . ILE A 1 670 ? 17.587 17.956 3.210 1.00 98.19 670 ILE A C 1
ATOM 5405 O O . ILE A 1 670 ? 18.600 18.003 2.517 1.00 98.19 670 ILE A O 1
ATOM 5409 N N . LYS A 1 671 ? 17.622 17.401 4.422 1.00 97.94 671 LYS A N 1
ATOM 5410 C CA . LYS A 1 671 ? 18.875 17.119 5.145 1.00 97.94 671 LYS A CA 1
ATOM 5411 C C . LYS A 1 671 ? 18.967 15.657 5.587 1.00 97.94 671 LYS A C 1
ATOM 5413 O O . LYS A 1 671 ? 18.038 15.131 6.183 1.00 97.94 671 LYS A O 1
ATOM 5418 N N . ARG A 1 672 ? 20.097 14.991 5.312 1.00 98.06 672 ARG A N 1
ATOM 5419 C CA . ARG A 1 672 ? 20.417 13.602 5.734 1.00 98.06 672 ARG A CA 1
ATOM 5420 C C . ARG A 1 672 ? 19.424 12.507 5.286 1.00 98.06 672 ARG A C 1
ATOM 5422 O O . ARG A 1 672 ? 19.438 11.403 5.825 1.00 98.06 672 ARG A O 1
ATOM 5429 N N . CYS A 1 673 ? 18.576 12.777 4.297 1.00 98.38 673 CYS A N 1
ATOM 5430 C CA . CYS A 1 673 ? 17.522 11.854 3.864 1.00 98.38 673 CYS A CA 1
ATOM 5431 C C . CYS A 1 673 ? 18.080 10.641 3.086 1.00 98.38 673 CYS A C 1
ATOM 5433 O O . CYS A 1 673 ? 19.171 10.701 2.509 1.00 98.38 673 CYS A O 1
ATOM 5435 N N . ILE A 1 674 ? 17.329 9.535 3.039 1.00 98.38 674 ILE A N 1
ATOM 5436 C CA . ILE A 1 674 ? 17.688 8.298 2.326 1.00 98.38 674 ILE A CA 1
ATOM 5437 C C . ILE A 1 674 ? 16.512 7.831 1.461 1.00 98.38 674 ILE A C 1
ATOM 5439 O O . ILE A 1 674 ? 15.519 7.313 1.964 1.00 98.38 674 ILE A O 1
ATOM 5443 N N . PHE A 1 675 ? 16.657 7.933 0.144 1.00 97.44 675 PHE A N 1
ATOM 5444 C CA . PHE A 1 675 ? 15.686 7.454 -0.839 1.00 97.44 675 PHE A CA 1
ATOM 5445 C C . PHE A 1 675 ? 16.190 6.128 -1.421 1.00 97.44 675 PHE A C 1
ATOM 5447 O O . PHE A 1 675 ? 17.198 6.114 -2.120 1.00 97.44 675 PHE A O 1
ATOM 5454 N N . ASN A 1 676 ? 15.521 5.016 -1.124 1.00 96.31 676 ASN A N 1
ATOM 5455 C CA . ASN A 1 676 ? 15.904 3.650 -1.478 1.00 96.31 676 ASN A CA 1
ATOM 5456 C C . ASN A 1 676 ? 14.856 2.951 -2.374 1.00 96.31 676 ASN A C 1
ATOM 5458 O O . ASN A 1 676 ? 13.705 2.789 -1.979 1.00 96.31 676 ASN A O 1
ATOM 5462 N N . ASN A 1 677 ? 15.253 2.454 -3.547 1.00 92.94 677 ASN A N 1
ATOM 5463 C CA . ASN A 1 677 ? 14.438 1.640 -4.467 1.00 92.94 677 ASN A CA 1
ATOM 5464 C C . ASN A 1 677 ? 13.102 2.261 -4.942 1.00 92.94 677 ASN A C 1
ATOM 5466 O O . ASN A 1 677 ? 12.223 1.532 -5.410 1.00 92.94 677 ASN A O 1
ATOM 5470 N N . ASN A 1 678 ? 12.926 3.582 -4.838 1.00 93.38 678 ASN A N 1
ATOM 5471 C CA . ASN A 1 678 ? 11.682 4.253 -5.231 1.00 93.38 678 ASN A CA 1
ATOM 5472 C C . ASN A 1 678 ? 11.598 4.419 -6.763 1.00 93.38 678 ASN A C 1
ATOM 5474 O O . ASN A 1 678 ? 12.622 4.496 -7.445 1.00 93.38 678 ASN A O 1
ATOM 5478 N N . ARG A 1 679 ? 10.391 4.476 -7.335 1.00 88.38 679 ARG A N 1
ATOM 5479 C CA . ARG A 1 679 ? 10.165 4.434 -8.792 1.00 88.38 679 ARG A CA 1
ATOM 5480 C C . ARG A 1 679 ? 9.138 5.465 -9.262 1.00 88.38 679 ARG A C 1
ATOM 5482 O O . ARG A 1 679 ? 8.096 5.615 -8.634 1.00 88.38 679 ARG A O 1
ATOM 5489 N N . GLY A 1 680 ? 9.389 6.093 -10.405 1.00 84.25 680 GLY A N 1
ATOM 5490 C CA . GLY A 1 680 ? 8.456 6.982 -11.096 1.00 84.25 680 GLY A CA 1
ATOM 5491 C C . GLY A 1 680 ? 8.810 7.087 -12.574 1.00 84.25 680 GLY A C 1
ATOM 5492 O O . GLY A 1 680 ? 9.586 7.948 -12.983 1.00 84.25 680 GLY A O 1
ATOM 5493 N N . TYR A 1 681 ? 8.258 6.180 -13.381 1.00 72.00 681 TYR A N 1
ATOM 5494 C CA . TYR A 1 681 ? 8.565 6.077 -14.809 1.00 72.00 681 TYR A CA 1
ATOM 5495 C C . TYR A 1 681 ? 8.069 7.317 -15.570 1.00 72.00 681 TYR A C 1
ATOM 5497 O O . TYR A 1 681 ? 6.869 7.470 -15.778 1.00 72.00 681 TYR A O 1
ATOM 5505 N N . GLY A 1 682 ? 8.997 8.188 -15.982 1.00 79.56 682 GLY A N 1
ATOM 5506 C CA . GLY A 1 682 ? 8.689 9.464 -16.646 1.00 79.56 682 GLY A CA 1
ATOM 5507 C C . GLY A 1 682 ? 8.322 10.615 -15.699 1.00 79.56 682 GLY A C 1
ATOM 5508 O O . GLY A 1 682 ? 7.826 11.638 -16.162 1.00 79.56 682 GLY A O 1
ATOM 5509 N N . TYR A 1 683 ? 8.554 10.458 -14.391 1.00 89.75 683 TYR A N 1
ATOM 5510 C CA . TYR A 1 683 ? 8.248 11.462 -13.369 1.00 89.75 683 TYR A CA 1
ATOM 5511 C C . TYR A 1 683 ? 9.467 11.776 -12.498 1.00 89.75 683 TYR A C 1
ATOM 5513 O O . TYR A 1 683 ? 10.501 11.102 -12.569 1.00 89.75 683 TYR A O 1
ATOM 5521 N N . ASN A 1 684 ? 9.314 12.789 -11.641 1.00 93.31 684 ASN A N 1
ATOM 5522 C CA . ASN A 1 684 ? 10.377 13.281 -10.772 1.00 93.31 684 ASN A CA 1
ATOM 5523 C C . ASN A 1 684 ? 10.215 12.793 -9.330 1.00 93.31 684 ASN A C 1
ATOM 5525 O O . ASN A 1 684 ? 9.095 12.638 -8.840 1.00 93.31 684 ASN A O 1
ATOM 5529 N N . LEU A 1 685 ? 11.327 12.645 -8.609 1.00 95.12 685 LEU A N 1
ATOM 5530 C CA . LEU A 1 685 ? 11.278 12.492 -7.152 1.00 95.12 685 LEU A CA 1
ATOM 5531 C C . LEU A 1 685 ? 11.003 13.860 -6.494 1.00 95.12 685 LEU A C 1
ATOM 5533 O O . LEU A 1 685 ? 10.129 13.955 -5.638 1.00 95.12 685 LEU A O 1
ATOM 5537 N N . PHE A 1 686 ? 11.656 14.923 -6.972 1.00 97.12 686 PHE A N 1
ATOM 5538 C CA . PHE A 1 686 ? 11.439 16.316 -6.572 1.00 97.12 686 PHE A CA 1
ATOM 5539 C C . PHE A 1 686 ? 11.123 17.218 -7.768 1.00 97.12 686 PHE A C 1
ATOM 5541 O O . PHE A 1 686 ? 11.757 17.109 -8.819 1.00 97.12 686 PHE A O 1
ATOM 5548 N N . LYS A 1 687 ? 10.198 18.165 -7.590 1.00 97.38 687 LYS A N 1
ATOM 5549 C CA . LYS A 1 687 ? 9.973 19.287 -8.506 1.00 97.38 687 LYS A CA 1
ATOM 5550 C C . LYS A 1 687 ? 9.765 20.576 -7.722 1.00 97.38 687 LYS A C 1
ATOM 5552 O O . LYS A 1 687 ? 8.775 20.713 -7.006 1.00 97.38 687 LYS A O 1
ATOM 5557 N N . PHE A 1 688 ? 10.702 21.500 -7.888 1.00 97.75 688 PHE A N 1
ATOM 5558 C CA . PHE A 1 688 ? 10.689 22.828 -7.288 1.00 97.75 688 PHE A CA 1
ATOM 5559 C C . PHE A 1 688 ? 10.350 23.867 -8.359 1.00 97.75 688 PHE A C 1
ATOM 5561 O O . PHE A 1 688 ? 10.887 23.809 -9.467 1.00 97.75 688 PHE A O 1
ATOM 5568 N N . ILE A 1 689 ? 9.458 24.807 -8.051 1.00 97.06 689 ILE A N 1
ATOM 5569 C CA . ILE A 1 689 ? 9.056 25.879 -8.968 1.00 97.06 689 ILE A CA 1
ATOM 5570 C C . ILE A 1 689 ? 9.004 27.197 -8.199 1.00 97.06 689 ILE A C 1
ATOM 5572 O O . ILE A 1 689 ? 8.284 27.304 -7.208 1.00 97.06 689 ILE A O 1
ATOM 5576 N N . ASN A 1 690 ? 9.722 28.211 -8.680 1.00 96.31 690 ASN A N 1
ATOM 5577 C CA . ASN A 1 690 ? 9.755 29.568 -8.125 1.00 96.31 690 ASN A CA 1
ATOM 5578 C C . ASN A 1 690 ? 10.117 29.601 -6.622 1.00 96.31 690 ASN A C 1
ATOM 5580 O O . ASN A 1 690 ? 9.657 30.472 -5.882 1.00 96.31 690 ASN A O 1
ATOM 5584 N N . CYS A 1 691 ? 10.915 28.637 -6.153 1.00 96.50 691 CYS A N 1
ATOM 5585 C CA . CYS A 1 691 ? 11.321 28.512 -4.757 1.00 96.50 691 CYS A CA 1
ATOM 5586 C C . CYS A 1 691 ? 12.554 29.381 -4.485 1.00 96.50 691 CYS A C 1
ATOM 5588 O O . CYS A 1 691 ? 13.592 29.202 -5.128 1.00 96.50 691 CYS A O 1
ATOM 5590 N N . THR A 1 692 ? 12.481 30.318 -3.530 1.00 95.81 692 THR A N 1
ATOM 5591 C CA . THR A 1 692 ? 13.542 31.344 -3.412 1.00 95.81 692 THR A CA 1
ATOM 5592 C C . THR A 1 692 ? 14.890 30.734 -3.025 1.00 95.81 692 THR A C 1
ATOM 5594 O O . THR A 1 692 ? 15.921 31.121 -3.582 1.00 95.81 692 THR A O 1
ATOM 5597 N N . THR A 1 693 ? 14.868 29.715 -2.158 1.00 96.31 693 THR A N 1
ATOM 5598 C CA . THR A 1 693 ? 16.000 28.831 -1.860 1.00 96.31 693 THR A CA 1
ATOM 5599 C C . THR A 1 693 ? 15.546 27.377 -1.723 1.00 96.31 693 THR A C 1
ATOM 5601 O O . THR A 1 693 ? 14.520 27.083 -1.109 1.00 96.31 693 THR A O 1
ATOM 5604 N N . VAL A 1 694 ? 16.330 26.461 -2.293 1.00 98.06 694 VAL A N 1
ATOM 5605 C CA . VAL A 1 694 ? 16.185 25.009 -2.158 1.00 98.06 694 VAL A CA 1
ATOM 5606 C C . VAL A 1 694 ? 17.554 24.437 -1.819 1.00 98.06 694 VAL A C 1
ATOM 5608 O O . VAL A 1 694 ? 18.509 24.635 -2.567 1.00 98.06 694 VAL A O 1
ATOM 5611 N N . ASN A 1 695 ? 17.660 23.729 -0.703 1.00 98.00 695 ASN A N 1
ATOM 5612 C CA . ASN A 1 695 ? 18.915 23.219 -0.173 1.00 98.00 695 ASN A CA 1
ATOM 5613 C C . ASN A 1 695 ? 18.786 21.726 0.147 1.00 98.00 695 ASN A C 1
ATOM 5615 O O . ASN A 1 695 ? 17.899 21.334 0.900 1.00 98.00 695 ASN A O 1
ATOM 5619 N N . ILE A 1 696 ? 19.655 20.888 -0.419 1.00 98.19 696 ILE A N 1
ATOM 5620 C CA . ILE A 1 696 ? 19.680 19.442 -0.177 1.00 98.19 696 ILE A CA 1
ATOM 5621 C C . ILE A 1 696 ? 21.069 19.050 0.325 1.00 98.19 696 ILE A C 1
ATOM 5623 O O . ILE A 1 696 ? 22.051 19.161 -0.406 1.00 98.19 696 ILE A O 1
ATOM 5627 N N . GLU A 1 697 ? 21.167 18.560 1.559 1.00 98.06 697 GLU A N 1
ATOM 5628 C CA . GLU A 1 697 ? 22.438 18.247 2.215 1.00 98.06 697 GLU A CA 1
ATOM 5629 C C . GLU A 1 697 ? 22.513 16.788 2.692 1.00 98.06 697 GLU A C 1
ATOM 5631 O O . GLU A 1 697 ? 21.524 16.216 3.157 1.00 98.06 697 GLU A O 1
ATOM 5636 N N . PHE A 1 698 ? 23.708 16.190 2.639 1.00 97.69 698 PHE A N 1
ATOM 5637 C CA . PHE A 1 698 ? 24.062 14.888 3.241 1.00 97.69 698 PHE A CA 1
ATOM 5638 C C . PHE A 1 698 ? 23.153 13.708 2.838 1.00 97.69 698 PHE A C 1
ATOM 5640 O O . PHE A 1 698 ? 23.045 12.714 3.557 1.00 97.69 698 PHE A O 1
ATOM 5647 N N . THR A 1 699 ? 22.472 13.833 1.700 1.00 98.06 699 THR A N 1
ATOM 5648 C CA . THR A 1 699 ? 21.338 12.994 1.299 1.00 98.06 699 THR A CA 1
ATOM 5649 C C . THR A 1 699 ? 21.760 11.889 0.326 1.00 98.06 699 THR A C 1
ATOM 5651 O O . THR A 1 699 ? 22.641 12.078 -0.518 1.00 98.06 699 THR A O 1
ATOM 5654 N N . LYS A 1 700 ? 21.132 10.713 0.448 1.00 98.06 700 LYS A N 1
ATOM 5655 C CA . LYS A 1 700 ? 21.469 9.497 -0.305 1.00 98.06 700 LYS A CA 1
ATOM 5656 C C . LYS A 1 700 ? 20.320 9.044 -1.200 1.00 98.06 700 LYS A C 1
ATOM 5658 O O . LYS A 1 700 ? 19.197 8.881 -0.732 1.00 98.06 700 LYS A O 1
ATOM 5663 N N . PHE A 1 701 ? 20.632 8.742 -2.455 1.00 96.44 701 PHE A N 1
ATOM 5664 C CA . PHE A 1 701 ? 19.728 8.120 -3.419 1.00 96.44 701 PHE A CA 1
ATOM 5665 C C . PHE A 1 701 ? 20.293 6.744 -3.799 1.00 96.44 701 PHE A C 1
ATOM 5667 O O . PHE A 1 701 ? 21.390 6.642 -4.345 1.00 96.44 701 PHE A O 1
ATOM 5674 N N . ILE A 1 702 ? 19.574 5.672 -3.480 1.00 96.31 702 ILE A N 1
ATOM 5675 C CA . ILE A 1 702 ? 19.980 4.282 -3.694 1.00 96.31 702 ILE A CA 1
ATOM 5676 C C . ILE A 1 702 ? 18.909 3.573 -4.532 1.00 96.31 702 ILE A C 1
ATOM 5678 O O . ILE A 1 702 ? 17.748 3.549 -4.140 1.00 96.31 702 ILE A O 1
ATOM 5682 N N . GLY A 1 703 ? 19.263 2.975 -5.671 1.00 91.19 703 GLY A N 1
ATOM 5683 C CA . GLY A 1 703 ? 18.360 2.089 -6.427 1.00 91.19 703 GLY A CA 1
ATOM 5684 C C . GLY A 1 703 ? 17.099 2.733 -7.030 1.00 91.19 703 GLY A C 1
ATOM 5685 O O . GLY A 1 703 ? 16.185 2.011 -7.425 1.00 91.19 703 GLY A O 1
ATOM 5686 N N . ASN A 1 704 ? 16.988 4.066 -7.064 1.00 92.19 704 ASN A N 1
ATOM 5687 C CA . ASN A 1 704 ? 15.768 4.738 -7.521 1.00 92.19 704 ASN A CA 1
ATOM 5688 C C . ASN A 1 704 ? 15.643 4.745 -9.059 1.00 92.19 704 ASN A C 1
ATOM 5690 O O . ASN A 1 704 ? 16.617 4.531 -9.780 1.00 92.19 704 ASN A O 1
ATOM 5694 N N . SER A 1 705 ? 14.436 5.006 -9.566 1.00 89.75 705 SER A N 1
ATOM 5695 C CA . SER A 1 705 ? 14.123 5.061 -11.005 1.00 89.75 705 SER A CA 1
ATOM 5696 C C . SER A 1 705 ? 13.160 6.210 -11.332 1.00 89.75 705 SER A C 1
ATOM 5698 O O . SER A 1 705 ? 11.968 5.996 -11.535 1.00 89.75 705 SER A O 1
ATOM 5700 N N . PHE A 1 706 ? 13.691 7.435 -11.349 1.00 90.12 706 PHE A N 1
ATOM 5701 C CA . PHE A 1 706 ? 13.002 8.673 -11.749 1.00 90.12 706 PHE A CA 1
ATOM 5702 C C . PHE A 1 706 ? 13.820 9.359 -12.844 1.00 90.12 706 PHE A C 1
ATOM 5704 O O . PHE A 1 706 ? 15.029 9.155 -12.918 1.00 90.12 706 PHE A O 1
ATOM 5711 N N . SER A 1 707 ? 13.186 10.174 -13.687 1.00 88.88 707 SER A N 1
ATOM 5712 C CA . SER A 1 707 ? 13.883 10.861 -14.779 1.00 88.88 707 SER A CA 1
ATOM 5713 C C . SER A 1 707 ? 13.268 12.246 -15.010 1.00 88.88 707 SER A C 1
ATOM 5715 O O . SER A 1 707 ? 12.272 12.335 -15.727 1.00 88.88 707 SER A O 1
ATOM 5717 N N . PRO A 1 708 ? 13.828 13.330 -14.432 1.00 93.19 708 PRO A N 1
ATOM 5718 C CA . PRO A 1 708 ? 14.935 13.401 -13.464 1.00 93.19 708 PRO A CA 1
ATOM 5719 C C . PRO A 1 708 ? 14.532 13.180 -11.995 1.00 93.19 708 PRO A C 1
ATOM 5721 O O . PRO A 1 708 ? 13.422 13.493 -11.586 1.00 93.19 708 PRO A O 1
ATOM 5724 N N . LEU A 1 709 ? 15.471 12.755 -11.144 1.00 94.31 709 LEU A N 1
ATOM 5725 C CA . LEU A 1 709 ? 15.300 12.753 -9.682 1.00 94.31 709 LEU A CA 1
ATOM 5726 C C . LEU A 1 709 ? 14.952 14.149 -9.135 1.00 94.31 709 LEU A C 1
ATOM 5728 O O . LEU A 1 709 ? 14.072 14.262 -8.288 1.00 94.31 709 LEU A O 1
ATOM 5732 N N . ILE A 1 710 ? 15.607 15.204 -9.619 1.00 96.62 710 ILE A N 1
ATOM 5733 C CA . ILE A 1 710 ? 15.363 16.595 -9.224 1.00 96.62 710 ILE A CA 1
ATOM 5734 C C . ILE A 1 710 ? 15.035 17.422 -10.467 1.00 96.62 710 ILE A C 1
ATOM 5736 O O . ILE A 1 710 ? 15.833 17.496 -11.400 1.00 96.62 710 ILE A O 1
ATOM 5740 N N . GLN A 1 711 ? 13.893 18.102 -10.456 1.00 96.69 711 GLN A N 1
ATOM 5741 C CA . GLN A 1 711 ? 13.568 19.154 -11.412 1.00 96.69 711 GLN A CA 1
ATOM 5742 C C . GLN A 1 711 ? 13.416 20.495 -10.684 1.00 96.69 711 GLN A C 1
ATOM 5744 O O . GLN A 1 711 ? 12.824 20.556 -9.608 1.00 96.69 711 GLN A O 1
ATOM 5749 N N . SER A 1 712 ? 13.953 21.563 -11.263 1.00 97.62 712 SER A N 1
ATOM 5750 C CA . SER A 1 712 ? 13.949 22.915 -10.703 1.00 97.62 712 SER A CA 1
ATOM 5751 C C . SER A 1 712 ? 13.589 23.932 -11.782 1.00 97.62 712 SER A C 1
ATOM 5753 O O . SER A 1 712 ? 14.071 23.837 -12.912 1.00 97.62 712 SER A O 1
ATOM 5755 N N . TYR A 1 713 ? 12.732 24.889 -11.433 1.00 96.88 713 TYR A N 1
ATOM 5756 C CA . TYR A 1 713 ? 12.344 26.010 -12.284 1.00 96.88 713 TYR A CA 1
ATOM 5757 C C . TYR A 1 713 ? 12.453 27.323 -11.508 1.00 96.88 713 TYR A C 1
ATOM 5759 O O . TYR A 1 713 ? 11.888 27.432 -10.416 1.00 96.88 713 TYR A O 1
ATOM 5767 N N . GLN A 1 714 ? 13.117 28.330 -12.083 1.00 96.56 714 GLN A N 1
ATOM 5768 C CA . GLN A 1 714 ? 13.195 29.709 -11.560 1.00 96.56 714 GLN A CA 1
ATOM 5769 C C . GLN A 1 714 ? 13.532 29.820 -10.055 1.00 96.56 714 GLN A C 1
ATOM 5771 O O . GLN A 1 714 ? 13.056 30.716 -9.359 1.00 96.56 714 GLN A O 1
ATOM 5776 N N . SER A 1 715 ? 14.344 28.895 -9.543 1.00 97.12 715 SER A N 1
ATOM 5777 C CA . SER A 1 715 ? 14.667 28.733 -8.121 1.00 97.12 715 SER A CA 1
ATOM 5778 C C . SER A 1 715 ? 16.164 28.962 -7.846 1.00 97.12 715 SER A C 1
ATOM 5780 O O . SER A 1 715 ? 16.955 29.189 -8.767 1.00 97.12 715 SER A O 1
ATOM 5782 N N . SER A 1 716 ? 16.582 28.906 -6.576 1.00 97.44 716 SER A N 1
ATOM 5783 C CA . SER A 1 716 ? 18.008 28.861 -6.194 1.00 97.44 716 SER A CA 1
ATOM 5784 C C . SER A 1 716 ? 18.346 27.505 -5.572 1.00 97.44 716 SER A C 1
ATOM 5786 O O . SER A 1 716 ? 18.052 27.286 -4.398 1.00 97.44 716 SER A O 1
ATOM 5788 N N . LEU A 1 717 ? 18.960 26.601 -6.339 1.00 97.81 717 LEU A N 1
ATOM 5789 C CA . LEU A 1 717 ? 19.230 25.222 -5.920 1.00 97.81 717 LEU A CA 1
ATOM 5790 C C . LEU A 1 717 ? 20.651 25.058 -5.355 1.00 97.81 717 LEU A C 1
ATOM 5792 O O . LEU A 1 717 ? 21.641 25.439 -5.982 1.00 97.81 717 LEU A O 1
ATOM 5796 N N . ILE A 1 718 ? 20.765 24.441 -4.182 1.00 98.12 718 ILE A N 1
ATOM 5797 C CA . ILE A 1 718 ? 22.023 24.101 -3.514 1.00 98.12 718 ILE A CA 1
ATOM 5798 C C . ILE A 1 718 ? 21.987 22.618 -3.147 1.00 98.12 718 ILE A C 1
ATOM 5800 O O . ILE A 1 718 ? 21.056 22.158 -2.497 1.00 98.12 718 ILE A O 1
ATOM 5804 N N . LEU A 1 719 ? 23.006 21.869 -3.559 1.00 97.81 719 LEU A N 1
ATOM 5805 C CA . LEU A 1 719 ? 23.189 20.452 -3.264 1.00 97.81 719 LEU A CA 1
ATOM 5806 C C . LEU A 1 719 ? 24.558 20.257 -2.600 1.00 97.81 719 LEU A C 1
ATOM 5808 O O . LEU A 1 719 ? 25.566 20.735 -3.122 1.00 97.81 719 LEU A O 1
ATOM 5812 N N . GLN A 1 720 ? 24.626 19.552 -1.472 1.00 97.69 720 GLN A N 1
ATOM 5813 C CA . GLN A 1 720 ? 25.859 19.380 -0.701 1.00 97.69 720 GLN A CA 1
ATOM 5814 C C . GLN A 1 720 ? 26.000 17.962 -0.135 1.00 97.69 720 GLN A C 1
ATOM 5816 O O . GLN A 1 720 ? 25.111 17.464 0.546 1.00 97.69 720 GLN A O 1
ATOM 5821 N N . SER A 1 721 ? 27.153 17.324 -0.346 1.00 97.50 721 SER A N 1
ATOM 5822 C CA . SER A 1 721 ? 27.479 15.999 0.210 1.00 97.50 721 SER A CA 1
ATOM 5823 C C . SER A 1 721 ? 26.457 14.920 -0.184 1.00 97.50 721 SER A C 1
ATOM 5825 O O . SER A 1 721 ? 25.959 14.181 0.664 1.00 97.50 721 SER A O 1
ATOM 5827 N N . ILE A 1 722 ? 26.112 14.866 -1.474 1.00 97.56 722 ILE A N 1
ATOM 5828 C CA . ILE A 1 722 ? 25.104 13.951 -2.026 1.00 97.56 722 ILE A CA 1
ATOM 5829 C C . ILE A 1 722 ? 25.756 12.650 -2.515 1.00 97.56 722 ILE A C 1
ATOM 5831 O O . ILE A 1 722 ? 26.818 12.677 -3.142 1.00 97.56 722 ILE A O 1
ATOM 5835 N N . THR A 1 723 ? 25.089 11.514 -2.293 1.00 96.69 723 THR A N 1
ATOM 5836 C CA . THR A 1 723 ? 25.536 10.192 -2.769 1.00 96.69 723 THR A CA 1
ATOM 5837 C C . THR A 1 723 ? 24.452 9.479 -3.578 1.00 96.69 723 THR A C 1
ATOM 5839 O O . THR A 1 723 ? 23.333 9.315 -3.097 1.00 96.69 723 THR A O 1
ATOM 5842 N N . LEU A 1 724 ? 24.792 9.008 -4.781 1.00 95.06 724 LEU A N 1
ATOM 5843 C CA . LEU A 1 724 ? 23.923 8.253 -5.687 1.00 95.06 724 LEU A CA 1
ATOM 5844 C C . LEU A 1 724 ? 24.528 6.882 -6.018 1.00 95.06 724 LEU A C 1
ATOM 5846 O O . LEU A 1 724 ? 25.585 6.819 -6.646 1.00 95.06 724 LEU A O 1
ATOM 5850 N N . ILE A 1 725 ? 23.849 5.799 -5.623 1.00 94.12 725 ILE A N 1
ATOM 5851 C CA . ILE A 1 725 ? 24.288 4.409 -5.832 1.00 94.12 725 ILE A CA 1
ATOM 5852 C C . ILE A 1 725 ? 23.206 3.587 -6.543 1.00 94.12 725 ILE A C 1
ATOM 5854 O O . ILE A 1 725 ? 22.088 3.481 -6.044 1.00 94.12 725 ILE A O 1
ATOM 5858 N N . GLY A 1 726 ? 23.527 2.942 -7.667 1.00 89.31 726 GLY A N 1
ATOM 5859 C CA . GLY A 1 726 ? 22.632 1.962 -8.307 1.00 89.31 726 GLY A CA 1
ATOM 5860 C C . GLY A 1 726 ? 21.293 2.498 -8.838 1.00 89.31 726 GLY A C 1
ATOM 5861 O O . GLY A 1 726 ? 20.399 1.704 -9.116 1.00 89.31 726 GLY A O 1
ATOM 5862 N N . ASN A 1 727 ? 21.120 3.818 -8.952 1.00 90.81 727 ASN A N 1
ATOM 5863 C CA . ASN A 1 727 ? 19.921 4.440 -9.520 1.00 90.81 727 ASN A CA 1
ATOM 5864 C C . ASN A 1 727 ? 19.885 4.282 -11.053 1.00 90.81 727 ASN A C 1
ATOM 5866 O O . ASN A 1 727 ? 20.876 3.902 -11.679 1.00 90.81 727 ASN A O 1
ATOM 5870 N N . SER A 1 728 ? 18.741 4.623 -11.642 1.00 86.44 728 SER A N 1
ATOM 5871 C CA . SER A 1 728 ? 18.483 4.675 -13.085 1.00 86.44 728 SER A CA 1
ATOM 5872 C C . SER A 1 728 ? 17.641 5.908 -13.431 1.00 86.44 728 SER A C 1
ATOM 5874 O O . SER A 1 728 ? 16.891 6.400 -12.585 1.00 86.44 728 SER A O 1
ATOM 5876 N N . GLY A 1 729 ? 17.754 6.393 -14.669 1.00 86.50 729 GLY A N 1
ATOM 5877 C CA . GLY A 1 729 ? 17.183 7.680 -15.087 1.00 86.50 729 GLY A CA 1
ATOM 5878 C C . GLY A 1 729 ? 18.005 8.900 -14.656 1.00 86.50 729 GLY A C 1
ATOM 5879 O O . GLY A 1 729 ? 19.081 8.772 -14.070 1.00 86.50 729 GLY A O 1
ATOM 5880 N N . SER A 1 730 ? 17.537 10.087 -15.043 1.00 90.25 730 SER A N 1
ATOM 5881 C CA . SER A 1 730 ? 18.301 11.334 -14.921 1.00 90.25 730 SER A CA 1
ATOM 5882 C C . SER A 1 730 ? 18.408 11.861 -13.480 1.00 90.25 730 SER A C 1
ATOM 5884 O O . SER A 1 730 ? 17.541 11.600 -12.650 1.00 90.25 730 SER A O 1
ATOM 5886 N N . PHE A 1 731 ? 19.437 12.658 -13.158 1.00 92.94 731 PHE A N 1
ATOM 5887 C CA . PHE A 1 731 ? 19.605 13.230 -11.810 1.00 92.94 731 PHE A CA 1
ATOM 5888 C C . PHE A 1 731 ? 18.995 14.632 -11.674 1.00 92.94 731 PHE A C 1
ATOM 5890 O O . PHE A 1 731 ? 18.151 14.819 -10.803 1.00 92.94 731 PHE A O 1
ATOM 5897 N N . ILE A 1 732 ? 19.379 15.604 -12.511 1.00 95.31 732 ILE A N 1
ATOM 5898 C CA . ILE A 1 732 ? 18.947 17.014 -12.379 1.00 95.31 732 ILE A CA 1
ATOM 5899 C C . ILE A 1 732 ? 18.441 17.577 -13.712 1.00 95.31 732 ILE A C 1
ATOM 5901 O O . ILE A 1 732 ? 19.043 17.333 -14.754 1.00 95.31 732 ILE A O 1
ATOM 5905 N N . ASN A 1 733 ? 17.376 18.380 -13.667 1.00 95.69 733 ASN A N 1
ATOM 5906 C CA . ASN A 1 733 ? 16.973 19.312 -14.723 1.00 95.69 733 ASN A CA 1
ATOM 5907 C C . ASN A 1 733 ? 16.664 20.688 -14.098 1.00 95.69 733 ASN A C 1
ATOM 5909 O O . ASN A 1 733 ? 15.934 20.754 -13.112 1.00 95.69 733 ASN A O 1
ATOM 5913 N N . SER A 1 734 ? 17.236 21.763 -14.638 1.00 96.38 734 SER A N 1
ATOM 5914 C CA . SER A 1 734 ? 17.225 23.119 -14.074 1.00 96.38 734 SER A CA 1
ATOM 5915 C C . SER A 1 734 ? 16.883 24.151 -15.153 1.00 96.38 734 SER A C 1
ATOM 5917 O O . SER A 1 734 ? 17.691 24.385 -16.048 1.00 96.38 734 SER A O 1
ATOM 5919 N N . ILE A 1 735 ? 15.706 24.777 -15.090 1.00 96.25 735 ILE A N 1
ATOM 5920 C CA . ILE A 1 735 ? 15.195 25.637 -16.170 1.00 96.25 735 ILE A CA 1
ATOM 5921 C C . ILE A 1 735 ? 14.947 27.060 -15.651 1.00 96.25 735 ILE A C 1
ATOM 5923 O O . ILE A 1 735 ? 14.021 27.326 -14.880 1.00 96.25 735 ILE A O 1
ATOM 5927 N N . GLY A 1 736 ? 15.782 27.998 -16.101 1.00 95.25 736 GLY A N 1
ATOM 5928 C CA . GLY A 1 736 ? 15.717 29.415 -15.740 1.00 95.25 736 GLY A CA 1
ATOM 5929 C C . GLY A 1 736 ? 16.085 29.714 -14.283 1.00 95.25 736 GLY A C 1
ATOM 5930 O O . GLY A 1 736 ? 15.654 30.737 -13.756 1.00 95.25 736 GLY A O 1
ATOM 5931 N N . ASP A 1 737 ? 16.835 28.832 -13.615 1.00 96.12 737 ASP A N 1
ATOM 5932 C CA . ASP A 1 737 ? 17.208 29.007 -12.208 1.00 96.12 737 ASP A CA 1
ATOM 5933 C C . ASP A 1 737 ? 18.160 30.202 -12.010 1.00 96.12 737 ASP A C 1
ATOM 5935 O O . ASP A 1 737 ? 19.006 30.538 -12.849 1.00 96.12 737 ASP A O 1
ATOM 5939 N N . VAL A 1 738 ? 18.057 30.839 -10.843 1.00 93.94 738 VAL A N 1
ATOM 5940 C CA . VAL A 1 738 ? 18.904 31.981 -10.467 1.00 93.94 738 VAL A CA 1
ATOM 5941 C C . VAL A 1 738 ? 20.339 31.522 -10.205 1.00 93.94 738 VAL A C 1
ATOM 5943 O O . VAL A 1 738 ? 21.294 32.215 -10.565 1.00 93.94 738 VAL A O 1
ATOM 5946 N N . ILE A 1 739 ? 20.498 30.355 -9.577 1.00 95.81 739 ILE A N 1
ATOM 5947 C CA . ILE A 1 739 ? 21.790 29.714 -9.338 1.00 95.81 739 ILE A CA 1
ATOM 5948 C C . ILE A 1 739 ? 21.609 28.223 -9.029 1.00 95.81 739 ILE A C 1
ATOM 5950 O O . ILE A 1 739 ? 20.682 27.852 -8.310 1.00 95.81 739 ILE A O 1
ATOM 5954 N N . VAL A 1 740 ? 22.528 27.385 -9.514 1.00 97.50 740 VAL A N 1
ATOM 5955 C CA . VAL A 1 740 ? 22.657 25.977 -9.107 1.00 97.50 740 VAL A CA 1
ATOM 5956 C C . VAL A 1 740 ? 24.051 25.737 -8.534 1.00 97.50 740 VAL A C 1
ATOM 5958 O O . VAL A 1 740 ? 25.061 26.028 -9.175 1.00 97.50 740 VAL A O 1
ATOM 5961 N N . LYS A 1 741 ? 24.131 25.194 -7.320 1.00 97.75 741 LYS A N 1
ATOM 5962 C CA . LYS A 1 741 ? 25.390 24.814 -6.665 1.00 97.75 741 LYS A CA 1
ATOM 5963 C C . LYS A 1 741 ? 25.380 23.330 -6.334 1.00 97.75 741 LYS A C 1
ATOM 5965 O O . LYS A 1 741 ? 24.407 22.845 -5.769 1.00 97.75 741 LYS A O 1
ATOM 5970 N N . VAL A 1 742 ? 26.473 22.632 -6.619 1.00 97.44 742 VAL A N 1
ATOM 5971 C CA . VAL A 1 742 ? 26.678 21.233 -6.237 1.00 97.44 742 VAL A CA 1
ATOM 5972 C C . VAL A 1 742 ? 28.060 21.076 -5.615 1.00 97.44 742 VAL A C 1
ATOM 5974 O O . VAL A 1 742 ? 29.071 21.359 -6.255 1.00 97.44 742 VAL A O 1
ATOM 5977 N N . TYR A 1 743 ? 28.093 20.611 -4.370 1.00 97.62 743 TYR A N 1
ATOM 5978 C CA . TYR A 1 743 ? 29.295 20.384 -3.573 1.00 97.62 743 TYR A CA 1
ATOM 5979 C C . TYR A 1 743 ? 29.378 18.916 -3.142 1.00 97.62 743 TYR A C 1
ATOM 5981 O O . TYR A 1 743 ? 28.385 18.362 -2.670 1.00 97.62 743 TYR A O 1
ATOM 5989 N N . ASN A 1 744 ? 30.561 18.300 -3.214 1.00 97.00 744 ASN A N 1
ATOM 5990 C CA . ASN A 1 744 ? 30.824 16.953 -2.679 1.00 97.00 744 ASN A CA 1
ATOM 5991 C C . ASN A 1 744 ? 29.858 15.874 -3.228 1.00 97.00 744 ASN A C 1
ATOM 5993 O O . ASN A 1 744 ? 29.270 15.107 -2.462 1.00 97.00 744 ASN A O 1
ATOM 5997 N N . LEU A 1 745 ? 29.646 15.835 -4.547 1.00 96.62 745 LEU A N 1
ATOM 5998 C CA . LEU A 1 745 ? 28.777 14.840 -5.191 1.00 96.62 745 LEU A CA 1
ATOM 5999 C C . LEU A 1 745 ? 29.527 13.523 -5.418 1.00 96.62 745 LEU A C 1
ATOM 6001 O O . LEU A 1 745 ? 30.627 13.514 -5.967 1.00 96.62 745 LEU A O 1
ATOM 6005 N N . THR A 1 746 ? 28.888 12.405 -5.080 1.00 96.12 746 THR A N 1
ATOM 6006 C CA . THR A 1 746 ? 29.379 11.046 -5.347 1.00 96.12 746 THR A CA 1
ATOM 6007 C C . THR A 1 746 ? 28.334 10.253 -6.131 1.00 96.12 746 THR A C 1
ATOM 6009 O O . THR A 1 746 ? 27.204 10.108 -5.678 1.00 96.12 746 THR A O 1
ATOM 6012 N N . TYR A 1 747 ? 28.689 9.758 -7.318 1.00 93.62 747 TYR A N 1
ATOM 6013 C CA . TYR A 1 747 ? 27.789 9.029 -8.221 1.00 93.62 747 TYR A CA 1
ATOM 6014 C C . TYR A 1 747 ? 28.469 7.728 -8.678 1.00 93.62 747 TYR A C 1
ATOM 6016 O O . TYR A 1 747 ? 29.404 7.761 -9.487 1.00 93.62 747 TYR A O 1
ATOM 6024 N N . THR A 1 748 ? 28.057 6.587 -8.116 1.00 93.19 748 THR A N 1
ATOM 6025 C CA . THR A 1 748 ? 28.749 5.297 -8.287 1.00 93.19 748 THR A CA 1
ATOM 6026 C C . THR A 1 748 ? 27.843 4.106 -8.583 1.00 93.19 748 THR A C 1
ATOM 6028 O O . THR A 1 748 ? 26.779 3.962 -7.990 1.00 93.19 748 THR A O 1
ATOM 6031 N N . ASP A 1 749 ? 28.299 3.211 -9.462 1.00 88.38 749 ASP A N 1
ATOM 6032 C CA . ASP A 1 749 ? 27.634 1.939 -9.794 1.00 88.38 749 ASP A CA 1
ATOM 6033 C C . ASP A 1 749 ? 26.159 2.088 -10.269 1.00 88.38 749 ASP A C 1
ATOM 6035 O O . ASP A 1 749 ? 25.353 1.168 -10.129 1.00 88.38 749 ASP A O 1
ATOM 6039 N N . ASN A 1 750 ? 25.776 3.253 -10.813 1.00 83.38 750 ASN A N 1
ATOM 6040 C CA . ASN A 1 750 ? 24.433 3.529 -11.347 1.00 83.38 750 ASN A CA 1
ATOM 6041 C C . ASN A 1 750 ? 24.259 2.949 -12.768 1.00 83.38 750 ASN A C 1
ATOM 6043 O O . ASN A 1 750 ? 25.222 2.832 -13.537 1.00 83.38 750 ASN A O 1
ATOM 6047 N N . LEU A 1 751 ? 23.017 2.607 -13.124 1.00 70.38 751 LEU A N 1
ATOM 6048 C CA . LEU A 1 751 ? 22.663 1.843 -14.323 1.00 70.38 751 LEU A CA 1
ATOM 6049 C C . LEU A 1 751 ? 21.654 2.601 -15.200 1.00 70.38 751 LEU A C 1
ATOM 6051 O O . LEU A 1 751 ? 20.493 2.718 -14.825 1.00 70.38 751 LEU A O 1
ATOM 6055 N N . ILE A 1 752 ? 22.068 2.993 -16.411 1.00 62.00 752 ILE A N 1
ATOM 6056 C CA . ILE A 1 752 ? 21.195 3.493 -17.492 1.00 62.00 752 ILE A CA 1
ATOM 6057 C C . ILE A 1 752 ? 20.477 4.808 -17.126 1.00 62.00 752 ILE A C 1
ATOM 6059 O O . ILE A 1 752 ? 19.376 4.842 -16.571 1.00 62.00 752 ILE A O 1
ATOM 6063 N N . THR A 1 753 ? 21.089 5.925 -17.514 1.00 60.78 753 THR A N 1
ATOM 6064 C CA . THR A 1 753 ? 20.431 7.237 -17.596 1.00 60.78 753 THR A CA 1
ATOM 6065 C C . THR A 1 753 ? 19.667 7.323 -18.919 1.00 60.78 753 THR A C 1
ATOM 6067 O O . THR A 1 753 ? 20.290 7.480 -19.971 1.00 60.78 753 THR A O 1
ATOM 6070 N N . TYR A 1 754 ? 18.334 7.204 -18.891 1.00 60.50 754 TYR A N 1
ATOM 6071 C CA . TYR A 1 754 ? 17.505 7.201 -20.109 1.00 60.50 754 TYR A CA 1
ATOM 6072 C C . TYR A 1 754 ? 17.820 8.390 -21.040 1.00 60.50 754 TYR A C 1
ATOM 6074 O O . TYR A 1 754 ? 18.104 8.186 -22.223 1.00 60.50 754 TYR A O 1
ATOM 6082 N N . ASP A 1 755 ? 17.880 9.603 -20.481 1.00 76.62 755 ASP A N 1
ATOM 6083 C CA . ASP A 1 755 ? 17.956 10.844 -21.260 1.00 76.62 755 ASP A CA 1
ATOM 6084 C C . ASP A 1 755 ? 19.251 11.631 -21.003 1.00 76.62 755 ASP A C 1
ATOM 6086 O O . ASP A 1 755 ? 19.987 11.944 -21.940 1.00 76.62 755 ASP A O 1
ATOM 6090 N N . TYR A 1 756 ? 19.553 11.935 -19.738 1.00 89.56 756 TYR A N 1
ATOM 6091 C CA . TYR A 1 756 ? 20.700 12.751 -19.324 1.00 89.56 756 TYR A CA 1
ATOM 6092 C C . TYR A 1 756 ? 21.152 12.397 -17.895 1.00 89.56 756 TYR A C 1
ATOM 6094 O O . TYR A 1 756 ? 20.412 11.741 -17.173 1.00 89.56 756 TYR A O 1
ATOM 6102 N N . LEU A 1 757 ? 22.316 12.854 -17.415 1.00 90.50 757 LEU A N 1
ATOM 6103 C CA . LEU A 1 757 ? 22.568 12.928 -15.963 1.00 90.50 757 LEU A CA 1
ATOM 6104 C C . LEU A 1 757 ? 22.149 14.307 -15.415 1.00 90.50 757 LEU A C 1
ATOM 6106 O O . LEU A 1 757 ? 21.414 14.369 -14.430 1.00 90.50 757 LEU A O 1
ATOM 6110 N N . PHE A 1 758 ? 22.535 15.402 -16.071 1.00 93.69 758 PHE A N 1
ATOM 6111 C CA . PHE A 1 758 ? 22.250 16.778 -15.641 1.00 93.69 758 PHE A CA 1
ATOM 6112 C C . PHE A 1 758 ? 21.867 17.662 -16.840 1.00 93.69 758 PHE A C 1
ATOM 6114 O O . PHE A 1 758 ? 22.607 17.721 -17.817 1.00 93.69 758 PHE A O 1
ATOM 6121 N N . VAL A 1 759 ? 20.758 18.395 -16.758 1.00 94.56 759 VAL A N 1
ATOM 6122 C CA . VAL A 1 759 ? 20.360 19.437 -17.725 1.00 94.56 759 VAL A CA 1
ATOM 6123 C C . VAL A 1 759 ? 20.265 20.777 -17.014 1.00 94.56 759 VAL A C 1
ATOM 6125 O O . VAL A 1 759 ? 19.736 20.850 -15.903 1.00 94.56 759 VAL A O 1
ATOM 6128 N N . SER A 1 760 ? 20.720 21.846 -17.666 1.00 95.50 760 SER A N 1
ATOM 6129 C CA . SER A 1 760 ? 20.339 23.197 -17.281 1.00 95.50 760 SER A CA 1
ATOM 6130 C C . SER A 1 760 ? 20.195 24.150 -18.469 1.00 95.50 760 SER A C 1
ATOM 6132 O O . SER A 1 760 ? 21.078 24.244 -19.318 1.00 95.50 760 SER A O 1
ATOM 6134 N N . GLU A 1 761 ? 19.080 24.871 -18.514 1.00 95.19 761 GLU A N 1
ATOM 6135 C CA . GLU A 1 761 ? 18.682 25.749 -19.616 1.00 95.19 761 GLU A CA 1
ATOM 6136 C C . GLU A 1 761 ? 18.362 27.145 -19.078 1.00 95.19 761 GLU A C 1
ATOM 6138 O O . GLU A 1 761 ? 17.573 27.290 -18.147 1.00 95.19 761 GLU A O 1
ATOM 6143 N N . ASN A 1 762 ? 18.939 28.192 -19.669 1.00 95.38 762 ASN A N 1
ATOM 6144 C CA . ASN A 1 762 ? 18.710 29.602 -19.309 1.00 95.38 762 ASN A CA 1
ATOM 6145 C C . ASN A 1 762 ? 19.054 29.970 -17.845 1.00 95.38 762 ASN A C 1
ATOM 6147 O O . ASN A 1 762 ? 18.730 31.063 -17.378 1.00 95.38 762 ASN A O 1
ATOM 6151 N N . THR A 1 763 ? 19.725 29.076 -17.117 1.00 94.69 763 THR A N 1
ATOM 6152 C CA . THR A 1 763 ? 20.137 29.266 -15.723 1.00 94.69 763 THR A CA 1
ATOM 6153 C C . THR A 1 763 ? 21.331 30.208 -15.628 1.00 94.69 763 THR A C 1
ATOM 6155 O O . THR A 1 763 ? 22.335 30.059 -16.328 1.00 94.69 763 THR A O 1
ATOM 6158 N N . ARG A 1 764 ? 21.258 31.196 -14.731 1.00 93.12 764 ARG A N 1
ATOM 6159 C CA . ARG A 1 764 ? 22.237 32.294 -14.708 1.00 93.12 764 ARG A CA 1
ATOM 6160 C C . ARG A 1 764 ? 23.639 31.838 -14.298 1.00 93.12 764 ARG A C 1
ATOM 6162 O O . ARG A 1 764 ? 24.608 32.285 -14.911 1.00 93.12 764 ARG A O 1
ATOM 6169 N N . SER A 1 765 ? 23.777 31.005 -13.269 1.00 95.56 765 SER A N 1
ATOM 6170 C CA . SER A 1 765 ? 25.085 30.588 -12.743 1.00 95.56 765 SER A CA 1
ATOM 6171 C C . SER A 1 765 ? 25.058 29.158 -12.214 1.00 95.56 765 SER A C 1
ATOM 6173 O O . SER A 1 765 ? 24.127 28.783 -11.502 1.00 95.56 765 SER A O 1
ATOM 6175 N N . ILE A 1 766 ? 26.085 28.371 -12.536 1.00 96.88 766 ILE A N 1
ATOM 6176 C CA . ILE A 1 766 ? 26.215 26.973 -12.121 1.00 96.88 766 ILE A CA 1
ATOM 6177 C C . ILE A 1 766 ? 27.622 26.728 -11.566 1.00 96.88 766 ILE A C 1
ATOM 6179 O O . ILE A 1 766 ? 28.624 27.064 -12.199 1.00 96.88 766 ILE A O 1
ATOM 6183 N N . ILE A 1 767 ? 27.704 26.131 -10.376 1.00 97.06 767 ILE A N 1
ATOM 6184 C CA . ILE A 1 767 ? 28.961 25.811 -9.688 1.00 97.06 767 ILE A CA 1
ATOM 6185 C C . ILE A 1 767 ? 28.947 24.332 -9.298 1.00 97.06 767 ILE A C 1
ATOM 6187 O O . ILE A 1 767 ? 28.122 23.915 -8.489 1.00 97.06 767 ILE A O 1
ATOM 6191 N N . LEU A 1 768 ? 29.881 23.556 -9.843 1.00 96.62 768 LEU A N 1
ATOM 6192 C CA . LEU A 1 768 ? 30.065 22.128 -9.598 1.00 96.62 768 LEU A CA 1
ATOM 6193 C C . LEU A 1 768 ? 31.457 21.924 -8.983 1.00 96.62 768 LEU A C 1
ATOM 6195 O O . LEU A 1 768 ? 32.467 22.164 -9.642 1.00 96.62 768 LEU A O 1
ATOM 6199 N N . ASN A 1 769 ? 31.521 21.532 -7.710 1.00 96.88 769 ASN A N 1
ATOM 6200 C CA . ASN A 1 769 ? 32.759 21.492 -6.928 1.00 96.88 769 ASN A CA 1
ATOM 6201 C C . ASN A 1 769 ? 32.907 20.174 -6.151 1.00 96.88 769 ASN A C 1
ATOM 6203 O O . ASN A 1 769 ? 31.962 19.739 -5.489 1.00 96.88 769 ASN A O 1
ATOM 6207 N N . SER A 1 770 ? 34.095 19.565 -6.185 1.00 96.62 770 SER A N 1
ATOM 6208 C CA . SER A 1 770 ? 34.386 18.280 -5.524 1.00 96.62 770 SER A CA 1
ATOM 6209 C C . SER A 1 770 ? 33.437 17.161 -5.986 1.00 96.62 770 SER A C 1
ATOM 6211 O O . SER A 1 770 ? 32.669 16.602 -5.201 1.00 96.62 770 SER A O 1
ATOM 6213 N N . ILE A 1 771 ? 33.435 16.861 -7.285 1.00 96.81 771 ILE A N 1
ATOM 6214 C CA . ILE A 1 771 ? 32.491 15.923 -7.918 1.00 96.81 771 ILE A CA 1
ATOM 6215 C C . ILE A 1 771 ? 33.209 14.621 -8.290 1.00 96.81 771 ILE A C 1
ATOM 6217 O O . ILE A 1 771 ? 34.264 14.664 -8.914 1.00 96.81 771 ILE A O 1
ATOM 6221 N N . THR A 1 772 ? 32.640 13.458 -7.959 1.00 96.31 772 THR A N 1
ATOM 6222 C CA . THR A 1 772 ? 33.191 12.137 -8.318 1.00 96.31 772 THR A CA 1
ATOM 6223 C C . THR A 1 772 ? 32.136 11.242 -8.972 1.00 96.31 772 THR A C 1
ATOM 6225 O O . THR A 1 772 ? 31.116 10.927 -8.360 1.00 96.31 772 THR A O 1
ATOM 6228 N N . ILE A 1 773 ? 32.407 10.792 -10.200 1.00 94.75 773 ILE A N 1
ATOM 6229 C CA . ILE A 1 773 ? 31.551 9.910 -11.007 1.00 94.75 773 ILE A CA 1
ATOM 6230 C C . ILE A 1 773 ? 32.360 8.658 -11.386 1.00 94.75 773 ILE A C 1
ATOM 6232 O O . ILE A 1 773 ? 33.282 8.746 -12.200 1.00 94.75 773 ILE A O 1
ATOM 6236 N N . ASN A 1 774 ? 32.045 7.493 -10.805 1.00 94.38 774 ASN A N 1
ATOM 6237 C CA . ASN A 1 774 ? 32.862 6.278 -10.959 1.00 94.38 774 ASN A CA 1
ATOM 6238 C C . ASN A 1 774 ? 32.067 4.965 -11.153 1.00 94.38 774 ASN A C 1
ATOM 6240 O O . ASN A 1 774 ? 31.083 4.747 -10.458 1.00 94.38 774 ASN A O 1
ATOM 6244 N N . ASN A 1 775 ? 32.532 4.057 -12.025 1.00 92.31 775 ASN A N 1
ATOM 6245 C CA . ASN A 1 775 ? 31.926 2.735 -12.321 1.00 92.31 775 ASN A CA 1
ATOM 6246 C C . ASN A 1 775 ? 30.492 2.738 -12.921 1.00 92.31 775 ASN A C 1
ATOM 6248 O O . ASN A 1 775 ? 29.777 1.743 -12.810 1.00 92.31 775 ASN A O 1
ATOM 6252 N N . ASN A 1 776 ? 30.016 3.823 -13.533 1.00 90.25 776 ASN A N 1
ATOM 6253 C CA . ASN A 1 776 ? 28.630 3.899 -14.024 1.00 90.25 776 ASN A CA 1
ATOM 6254 C C . ASN A 1 776 ? 28.500 3.487 -15.502 1.00 90.25 776 ASN A C 1
ATOM 6256 O O . ASN A 1 776 ? 29.456 3.607 -16.275 1.00 90.25 776 ASN A O 1
ATOM 6260 N N . TYR A 1 777 ? 27.292 3.074 -15.902 1.00 86.75 777 TYR A N 1
ATOM 6261 C CA . TYR A 1 777 ? 26.919 2.870 -17.306 1.00 86.75 777 TYR A CA 1
ATOM 6262 C C . TYR A 1 777 ? 25.964 3.970 -17.787 1.00 86.75 777 TYR A C 1
ATOM 6264 O O . TYR A 1 777 ? 24.829 4.063 -17.312 1.00 86.75 777 TYR A O 1
ATOM 6272 N N . PHE A 1 778 ? 26.422 4.770 -18.751 1.00 86.19 778 PHE A N 1
ATOM 6273 C CA . PHE A 1 778 ? 25.654 5.832 -19.405 1.00 86.19 778 PHE A CA 1
ATOM 6274 C C . PHE A 1 778 ? 25.406 5.457 -20.870 1.00 86.19 778 PHE A C 1
ATOM 6276 O O . PHE A 1 778 ? 26.282 4.884 -21.509 1.00 86.19 778 PHE A O 1
ATOM 6283 N N . ASN A 1 779 ? 24.238 5.790 -21.415 1.00 83.88 779 ASN A N 1
ATOM 6284 C CA . ASN A 1 779 ? 23.827 5.457 -22.792 1.00 83.88 779 ASN A CA 1
ATOM 6285 C C . ASN A 1 779 ? 23.396 6.680 -23.626 1.00 83.88 779 ASN A C 1
ATOM 6287 O O . ASN A 1 779 ? 23.080 6.549 -24.811 1.00 83.88 779 ASN A O 1
ATOM 6291 N N . ASN A 1 780 ? 23.333 7.849 -22.990 1.00 84.31 780 ASN A N 1
ATOM 6292 C CA . ASN A 1 780 ? 22.864 9.114 -23.547 1.00 84.31 780 ASN A CA 1
ATOM 6293 C C . ASN A 1 780 ? 23.645 10.265 -22.878 1.00 84.31 780 ASN A C 1
ATOM 6295 O O . ASN A 1 780 ? 24.751 10.022 -22.397 1.00 84.31 780 ASN A O 1
ATOM 6299 N N . PHE A 1 781 ? 23.127 11.495 -22.839 1.00 84.31 781 PHE A N 1
ATOM 6300 C CA . PHE A 1 781 ? 23.862 12.637 -22.285 1.00 84.31 781 PHE A CA 1
ATOM 6301 C C . PHE A 1 781 ? 24.311 12.421 -20.817 1.00 84.31 781 PHE A C 1
ATOM 6303 O O . PHE A 1 781 ? 23.634 11.812 -19.993 1.00 84.31 781 PHE A O 1
ATOM 6310 N N . LEU A 1 782 ? 25.452 12.999 -20.461 1.00 88.38 782 LEU A N 1
ATOM 6311 C CA . LEU A 1 782 ? 25.929 13.208 -19.095 1.00 88.38 782 LEU A CA 1
ATOM 6312 C C . LEU A 1 782 ? 25.557 14.629 -18.630 1.00 88.38 782 LEU A C 1
ATOM 6314 O O . LEU A 1 782 ? 24.907 14.794 -17.604 1.00 88.38 782 LEU A O 1
ATOM 6318 N N . PHE A 1 783 ? 25.888 15.663 -19.402 1.00 92.94 783 PHE A N 1
ATOM 6319 C CA . PHE A 1 783 ? 25.522 17.046 -19.086 1.00 92.94 783 PHE A CA 1
ATOM 6320 C C . PHE A 1 783 ? 24.974 17.787 -20.317 1.00 92.94 783 PHE A C 1
ATOM 6322 O O . PHE A 1 783 ? 25.484 17.620 -21.422 1.00 92.94 783 PHE A O 1
ATOM 6329 N N . ILE A 1 784 ? 23.978 18.651 -20.130 1.00 94.06 784 ILE A N 1
ATOM 6330 C CA . ILE A 1 784 ? 23.519 19.625 -21.130 1.00 94.06 784 ILE A CA 1
ATOM 6331 C C . ILE A 1 784 ? 23.439 20.996 -20.463 1.00 94.06 784 ILE A C 1
ATOM 6333 O O . ILE A 1 784 ? 22.850 21.125 -19.390 1.00 94.06 784 ILE A O 1
ATOM 6337 N N . PHE A 1 785 ? 24.007 22.009 -21.110 1.00 95.81 785 PHE A N 1
ATOM 6338 C CA . PHE A 1 785 ? 23.941 23.404 -20.693 1.00 95.81 785 PHE A CA 1
ATOM 6339 C C . PHE A 1 785 ? 23.573 24.282 -21.894 1.00 95.81 785 PHE A C 1
ATOM 6341 O O . PHE A 1 785 ? 24.343 24.338 -22.852 1.00 95.81 785 PHE A O 1
ATOM 6348 N N . ASP A 1 786 ? 22.437 24.982 -21.846 1.00 95.06 786 ASP A N 1
ATOM 6349 C CA . ASP A 1 786 ? 22.046 25.982 -22.854 1.00 95.06 786 ASP A CA 1
ATOM 6350 C C . ASP A 1 786 ? 21.846 27.364 -22.218 1.00 95.06 786 ASP A C 1
ATOM 6352 O O . ASP A 1 786 ? 21.245 27.495 -21.151 1.00 95.06 786 ASP A O 1
ATOM 6356 N N . ASN A 1 787 ? 22.368 28.405 -22.868 1.00 95.44 787 ASN A N 1
ATOM 6357 C CA . ASN A 1 787 ? 22.300 29.816 -22.457 1.00 95.44 787 ASN A CA 1
ATOM 6358 C C . ASN A 1 787 ? 22.803 30.110 -21.020 1.00 95.44 787 ASN A C 1
ATOM 6360 O O . ASN A 1 787 ? 22.423 31.114 -20.413 1.00 95.44 787 ASN A O 1
ATOM 6364 N N . VAL A 1 788 ? 23.683 29.266 -20.465 1.00 94.88 788 VAL A N 1
ATOM 6365 C CA . VAL A 1 788 ? 24.251 29.445 -19.115 1.00 94.88 788 VAL A CA 1
ATOM 6366 C C . VAL A 1 788 ? 25.340 30.525 -19.120 1.00 94.88 788 VAL A C 1
ATOM 6368 O O . VAL A 1 788 ? 26.351 30.405 -19.815 1.00 94.88 788 VAL A O 1
ATOM 6371 N N . SER A 1 789 ? 25.178 31.592 -18.326 1.00 90.81 789 SER A N 1
ATOM 6372 C CA . SER A 1 789 ? 26.131 32.719 -18.367 1.00 90.81 789 SER A CA 1
ATOM 6373 C C . SER A 1 789 ? 27.479 32.400 -17.706 1.00 90.81 789 SER A C 1
ATOM 6375 O O . SER A 1 789 ? 28.526 32.807 -18.204 1.00 90.81 789 SER A O 1
ATOM 6377 N N . ASN A 1 790 ? 27.475 31.653 -16.600 1.00 93.00 790 ASN A N 1
ATOM 6378 C CA . ASN A 1 790 ? 28.683 31.298 -15.857 1.00 93.00 790 ASN A CA 1
ATOM 6379 C C . ASN A 1 790 ? 28.601 29.842 -15.384 1.00 93.00 790 ASN A C 1
ATOM 6381 O O . ASN A 1 790 ? 27.663 29.482 -14.672 1.00 93.00 790 ASN A O 1
ATOM 6385 N N . LEU A 1 791 ? 29.586 29.024 -15.753 1.00 94.94 791 LEU A N 1
ATOM 6386 C CA . LEU A 1 791 ? 29.648 27.601 -15.424 1.00 94.94 791 LEU A CA 1
ATOM 6387 C C . LEU A 1 791 ? 31.049 27.221 -14.926 1.00 94.94 791 LEU A C 1
ATOM 6389 O O . LEU A 1 791 ? 32.033 27.295 -15.663 1.00 94.94 791 LEU A O 1
ATOM 6393 N N . PHE A 1 792 ? 31.140 26.802 -13.665 1.00 96.25 792 PHE A N 1
ATOM 6394 C CA . PHE A 1 792 ? 32.403 26.485 -12.997 1.00 96.25 792 PHE A CA 1
ATOM 6395 C C . PHE A 1 792 ? 32.458 25.009 -12.596 1.00 96.25 792 PHE A C 1
ATOM 6397 O O . PHE A 1 792 ? 31.628 24.558 -11.809 1.00 96.25 792 PHE A O 1
ATOM 6404 N N . PHE A 1 793 ? 33.463 24.283 -13.084 1.00 95.38 793 PHE A N 1
ATOM 6405 C CA . PHE A 1 793 ? 33.825 22.941 -12.630 1.00 95.38 793 PHE A CA 1
ATOM 6406 C C . PHE A 1 793 ? 35.158 22.997 -11.880 1.00 95.38 793 PHE A C 1
ATOM 6408 O O . PHE A 1 793 ? 36.191 23.285 -12.485 1.00 95.38 793 PHE A O 1
ATOM 6415 N N . ASN A 1 794 ? 35.143 22.674 -10.591 1.00 94.81 794 ASN A N 1
ATOM 6416 C CA . ASN A 1 794 ? 36.324 22.619 -9.732 1.00 94.81 794 ASN A CA 1
ATOM 6417 C C . ASN A 1 794 ? 36.454 21.214 -9.121 1.00 94.81 794 ASN A C 1
ATOM 6419 O O . ASN A 1 794 ? 35.467 20.664 -8.632 1.00 94.81 794 ASN A O 1
ATOM 6423 N N . ASP A 1 795 ? 37.660 20.640 -9.130 1.00 96.00 795 ASP A N 1
ATOM 6424 C CA . ASP A 1 795 ? 37.973 19.349 -8.492 1.00 96.00 795 ASP A CA 1
ATOM 6425 C C . ASP A 1 795 ? 36.980 18.232 -8.889 1.00 96.00 795 ASP A C 1
ATOM 6427 O O . ASP A 1 795 ? 36.278 17.637 -8.068 1.00 96.00 795 ASP A O 1
ATOM 6431 N N . PHE A 1 796 ? 36.888 17.973 -10.196 1.00 96.06 796 PHE A N 1
ATOM 6432 C CA . PHE A 1 796 ? 35.934 17.036 -10.799 1.00 96.06 796 PHE A CA 1
ATOM 6433 C C . PHE A 1 796 ? 36.658 15.780 -11.294 1.00 96.06 796 PHE A C 1
ATOM 6435 O O . PHE A 1 796 ? 37.662 15.884 -11.996 1.00 96.06 796 PHE A O 1
ATOM 6442 N N . THR A 1 797 ? 36.146 14.590 -10.975 1.00 96.25 797 THR A N 1
ATOM 6443 C CA . THR A 1 797 ? 36.739 13.301 -11.366 1.00 96.25 797 THR A CA 1
ATOM 6444 C C . THR A 1 797 ? 35.708 12.359 -11.993 1.00 96.25 797 THR A C 1
ATOM 6446 O O . THR A 1 797 ? 34.691 12.034 -11.382 1.00 96.25 797 THR A O 1
ATOM 6449 N N . LEU A 1 798 ? 36.004 11.885 -13.204 1.00 94.94 798 LEU A N 1
ATOM 6450 C CA . LEU A 1 798 ? 35.240 10.908 -13.982 1.00 94.94 798 LEU A CA 1
ATOM 6451 C C . LEU A 1 798 ? 36.128 9.679 -14.226 1.00 94.94 798 LEU A C 1
ATOM 6453 O O . LEU A 1 798 ? 37.102 9.776 -14.975 1.00 94.94 798 LEU A O 1
ATOM 6457 N N . SER A 1 799 ? 35.835 8.534 -13.604 1.00 95.00 799 SER A N 1
ATOM 6458 C CA . SER A 1 799 ? 36.710 7.352 -13.692 1.00 95.00 799 SER A CA 1
ATOM 6459 C C . SER A 1 799 ? 36.017 6.007 -13.909 1.00 95.00 799 SER A C 1
ATOM 6461 O O . SER A 1 799 ? 34.981 5.720 -13.321 1.00 95.00 799 SER A O 1
ATOM 6463 N N . ASN A 1 800 ? 36.628 5.133 -14.714 1.00 93.56 800 ASN A N 1
ATOM 6464 C CA . ASN A 1 800 ? 36.173 3.750 -14.937 1.00 93.56 800 ASN A CA 1
ATOM 6465 C C . ASN A 1 800 ? 34.703 3.612 -15.420 1.00 93.56 800 ASN A C 1
ATOM 6467 O O . ASN A 1 800 ? 34.082 2.570 -15.212 1.00 93.56 800 ASN A O 1
ATOM 6471 N N . ASN A 1 801 ? 34.113 4.648 -16.028 1.00 91.44 801 ASN A N 1
ATOM 6472 C CA . ASN A 1 801 ? 32.734 4.607 -16.532 1.00 91.44 801 ASN A CA 1
ATOM 6473 C C . ASN A 1 801 ? 32.681 4.050 -17.963 1.00 91.44 801 ASN A C 1
ATOM 6475 O O . ASN A 1 801 ? 33.620 4.227 -18.745 1.00 91.44 801 ASN A O 1
ATOM 6479 N N . LEU A 1 802 ? 31.553 3.433 -18.318 1.00 87.81 802 LEU A N 1
ATOM 6480 C CA . LEU A 1 802 ? 31.237 2.988 -19.675 1.00 87.81 802 LEU A CA 1
ATOM 6481 C C . LEU A 1 802 ? 30.132 3.888 -20.247 1.00 87.81 802 LEU A C 1
ATOM 6483 O O . LEU A 1 802 ? 28.956 3.740 -19.923 1.00 87.81 802 LEU A O 1
ATOM 6487 N N . LEU A 1 803 ? 30.540 4.847 -21.073 1.00 87.44 803 LEU A N 1
ATOM 6488 C CA . LEU A 1 803 ? 29.697 5.835 -21.744 1.00 87.44 803 LEU A CA 1
ATOM 6489 C C . LEU A 1 803 ? 29.410 5.322 -23.162 1.00 87.44 803 LEU A C 1
ATOM 6491 O O . LEU A 1 803 ? 30.203 5.522 -24.074 1.00 87.44 803 LEU A O 1
ATOM 6495 N N . SER A 1 804 ? 28.320 4.580 -23.319 1.00 80.94 804 SER A N 1
ATOM 6496 C CA . SER A 1 804 ? 27.980 3.755 -24.479 1.00 80.94 804 SER A CA 1
ATOM 6497 C C . SER A 1 804 ? 26.972 4.428 -25.427 1.00 80.94 804 SER A C 1
ATOM 6499 O O . SER A 1 804 ? 26.266 5.367 -25.063 1.00 80.94 804 SER A O 1
ATOM 6501 N N . GLU A 1 805 ? 26.879 3.925 -26.655 1.00 70.00 805 GLU A N 1
ATOM 6502 C CA . GLU A 1 805 ? 25.950 4.350 -27.699 1.00 70.00 805 GLU A CA 1
ATOM 6503 C C . GLU A 1 805 ? 24.941 3.226 -27.947 1.00 70.00 805 GLU A C 1
ATOM 6505 O O . GLU A 1 805 ? 25.280 2.188 -28.515 1.00 70.00 805 GLU A O 1
ATOM 6510 N N . ILE A 1 806 ? 23.697 3.430 -27.505 1.00 61.66 806 ILE A N 1
ATOM 6511 C CA . ILE A 1 806 ? 22.572 2.540 -27.839 1.00 61.66 806 ILE A CA 1
ATOM 6512 C C . ILE A 1 806 ? 21.855 3.028 -29.109 1.00 61.66 806 ILE A C 1
ATOM 6514 O O . ILE A 1 806 ? 21.396 2.217 -29.910 1.00 61.66 806 ILE A O 1
ATOM 6518 N N . ASP A 1 807 ? 21.811 4.346 -29.317 1.00 60.69 807 ASP A N 1
ATOM 6519 C CA . ASP A 1 807 ? 21.137 4.993 -30.444 1.00 60.69 807 ASP A CA 1
ATOM 6520 C C . ASP A 1 807 ? 22.123 5.765 -31.326 1.00 60.69 807 ASP A C 1
ATOM 6522 O O . ASP A 1 807 ? 22.841 6.634 -30.820 1.00 60.69 807 ASP A O 1
ATOM 6526 N N . LYS A 1 808 ? 22.072 5.499 -32.645 1.00 57.97 808 LYS A N 1
ATOM 6527 C CA . LYS A 1 808 ? 22.886 6.113 -33.721 1.00 57.97 808 LYS A CA 1
ATOM 6528 C C . LYS A 1 808 ? 22.542 7.590 -33.986 1.00 57.97 808 LYS A C 1
ATOM 6530 O O . LYS A 1 808 ? 22.300 7.982 -35.128 1.00 57.97 808 LYS A O 1
ATOM 6535 N N . ASN A 1 809 ? 22.363 8.391 -32.946 1.00 61.03 809 ASN A N 1
ATOM 6536 C CA . ASN A 1 809 ? 22.337 9.849 -33.024 1.00 61.03 809 ASN A CA 1
ATOM 6537 C C . ASN A 1 809 ? 23.611 10.350 -32.336 1.00 61.03 809 ASN A C 1
ATOM 6539 O O . ASN A 1 809 ? 23.886 9.927 -31.206 1.00 61.03 809 ASN A O 1
ATOM 6543 N N . ASP A 1 810 ? 24.319 11.287 -32.976 1.00 63.66 810 ASP A N 1
ATOM 6544 C CA . ASP A 1 810 ? 25.523 11.969 -32.462 1.00 63.66 810 ASP A CA 1
ATOM 6545 C C . ASP A 1 810 ? 25.195 12.932 -31.296 1.00 63.66 810 ASP A C 1
ATOM 6547 O O . ASP A 1 810 ? 25.559 14.112 -31.297 1.00 63.66 810 ASP A O 1
ATOM 6551 N N . THR A 1 811 ? 24.464 12.443 -30.288 1.00 68.88 811 THR A N 1
ATOM 6552 C CA . THR A 1 811 ? 24.257 13.144 -29.023 1.00 68.88 811 THR A CA 1
ATOM 6553 C C . THR A 1 811 ? 25.554 13.076 -28.215 1.00 68.88 811 THR A C 1
ATOM 6555 O O . THR A 1 811 ? 25.995 11.984 -27.862 1.00 68.88 811 THR A O 1
ATOM 6558 N N . PRO A 1 812 ? 26.222 14.207 -27.943 1.00 78.25 812 PRO A N 1
ATOM 6559 C CA . PRO A 1 812 ? 27.432 14.208 -27.132 1.00 78.25 812 PRO A CA 1
ATOM 6560 C C . PRO A 1 812 ? 27.108 13.822 -25.688 1.00 78.25 812 PRO A C 1
ATOM 6562 O O . PRO A 1 812 ? 25.986 13.991 -25.219 1.00 78.25 812 PRO A O 1
ATOM 6565 N N . MET A 1 813 ? 28.110 13.379 -24.940 1.00 85.44 813 MET A N 1
ATOM 6566 C CA . MET A 1 813 ? 27.959 13.170 -23.503 1.00 85.44 813 MET A CA 1
ATOM 6567 C C . MET A 1 813 ? 27.845 14.513 -22.765 1.00 85.44 813 MET A C 1
ATOM 6569 O O . MET A 1 813 ? 27.117 14.607 -21.791 1.00 85.44 813 MET A O 1
ATOM 6573 N N . ILE A 1 814 ? 28.515 15.578 -23.197 1.00 91.44 814 ILE A N 1
ATOM 6574 C CA . ILE A 1 814 ? 28.459 16.885 -22.530 1.00 91.44 814 ILE A CA 1
ATOM 6575 C C . ILE A 1 814 ? 28.240 17.972 -23.575 1.00 91.44 814 ILE A C 1
ATOM 6577 O O . ILE A 1 814 ? 29.134 18.218 -24.375 1.00 91.44 814 ILE A O 1
ATOM 6581 N N . LEU A 1 815 ? 27.083 18.631 -23.569 1.00 92.50 815 LEU A N 1
ATOM 6582 C CA . LEU A 1 815 ? 26.740 19.706 -24.503 1.00 92.50 815 LEU A CA 1
ATOM 6583 C C . LEU A 1 815 ? 26.804 21.085 -23.828 1.00 92.50 815 LEU A C 1
ATOM 6585 O O . LEU A 1 815 ? 26.200 21.281 -22.776 1.00 92.50 815 LEU A O 1
ATOM 6589 N N . PHE A 1 816 ? 27.481 22.042 -24.467 1.00 94.00 816 PHE A N 1
ATOM 6590 C CA . PHE A 1 816 ? 27.444 23.469 -24.131 1.00 94.00 816 PHE A CA 1
ATOM 6591 C C . PHE A 1 816 ? 26.922 24.282 -25.314 1.00 94.00 816 PHE A C 1
ATOM 6593 O O . PHE A 1 816 ? 27.520 24.265 -26.392 1.00 94.00 816 PHE A O 1
ATOM 6600 N N . GLN A 1 817 ? 25.854 25.039 -25.108 1.00 93.25 817 GLN A N 1
ATOM 6601 C CA . GLN A 1 817 ? 25.262 25.909 -26.112 1.00 93.25 817 GLN A CA 1
ATOM 6602 C C . GLN A 1 817 ? 25.153 27.335 -25.561 1.00 93.25 817 GLN A C 1
ATOM 6604 O O . GLN A 1 817 ? 24.688 27.559 -24.444 1.00 93.25 817 GLN A O 1
ATOM 6609 N N . ASN A 1 818 ? 25.682 28.301 -26.320 1.00 93.50 818 ASN A N 1
ATOM 6610 C CA . ASN A 1 818 ? 25.707 29.733 -25.989 1.00 93.50 818 ASN A CA 1
ATOM 6611 C C . ASN A 1 818 ? 26.288 30.077 -24.589 1.00 93.50 818 ASN A C 1
ATOM 6613 O O . ASN A 1 818 ? 25.960 31.115 -24.010 1.00 93.50 818 ASN A O 1
ATOM 6617 N N . CYS A 1 819 ? 27.145 29.222 -24.015 1.00 93.75 819 CYS A N 1
ATOM 6618 C CA . CYS A 1 819 ? 27.659 29.393 -22.653 1.00 93.75 819 CYS A CA 1
ATOM 6619 C C . CYS A 1 819 ? 28.801 30.425 -22.608 1.00 93.75 819 CYS A C 1
ATOM 6621 O O . CYS A 1 819 ? 29.903 30.171 -23.109 1.00 93.75 819 CYS A O 1
ATOM 6623 N N . GLN A 1 820 ? 28.552 31.587 -21.989 1.00 89.38 820 GLN A N 1
ATOM 6624 C CA . GLN A 1 820 ? 29.436 32.764 -22.091 1.00 89.38 820 GLN A CA 1
ATOM 6625 C C . GLN A 1 820 ? 30.817 32.552 -21.451 1.00 89.38 820 GLN A C 1
ATOM 6627 O O . GLN A 1 820 ? 31.829 32.971 -22.018 1.00 89.38 820 GLN A O 1
ATOM 6632 N N . ILE A 1 821 ? 30.871 31.912 -20.277 1.00 88.00 821 ILE A N 1
ATOM 6633 C CA . ILE A 1 821 ? 32.111 31.491 -19.612 1.00 88.00 821 ILE A CA 1
ATOM 6634 C C . ILE A 1 821 ? 31.894 30.117 -18.971 1.00 88.00 821 ILE A C 1
ATOM 6636 O O . ILE A 1 821 ? 31.152 29.989 -17.999 1.00 88.00 821 ILE A O 1
ATOM 6640 N N . THR A 1 822 ? 32.592 29.104 -19.484 1.00 90.50 822 THR A N 1
ATOM 6641 C CA . THR A 1 822 ? 32.727 27.780 -18.864 1.00 90.50 822 THR A CA 1
ATOM 6642 C C . THR A 1 822 ? 34.190 27.536 -18.506 1.00 90.50 822 THR A C 1
ATOM 6644 O O . THR A 1 822 ? 35.058 27.621 -19.377 1.00 90.50 822 THR A O 1
ATOM 6647 N N . SER A 1 823 ? 34.488 27.213 -17.248 1.00 93.69 823 SER A N 1
ATOM 6648 C CA . SER A 1 823 ? 35.855 26.905 -16.804 1.00 93.69 823 SER A CA 1
ATOM 6649 C C . SER A 1 823 ? 35.943 25.590 -16.040 1.00 93.69 823 SER A C 1
ATOM 6651 O O . SER A 1 823 ? 35.126 25.330 -15.158 1.00 93.69 823 SER A O 1
ATOM 6653 N N . PHE A 1 824 ? 36.987 24.818 -16.334 1.00 93.94 824 PHE A N 1
ATOM 6654 C CA . PHE A 1 824 ? 37.325 23.551 -15.701 1.00 93.94 824 PHE A CA 1
ATOM 6655 C C . PHE A 1 824 ? 38.695 23.673 -15.037 1.00 93.94 824 PHE A C 1
ATOM 6657 O O . PHE A 1 824 ? 39.698 23.906 -15.716 1.00 93.94 824 PHE A O 1
ATOM 6664 N N . ILE A 1 825 ? 38.736 23.510 -13.718 1.00 93.94 825 ILE A N 1
ATOM 6665 C CA . ILE A 1 825 ? 39.943 23.580 -12.897 1.00 93.94 825 ILE A CA 1
ATOM 6666 C C . ILE A 1 825 ? 40.080 22.249 -12.159 1.00 93.94 825 ILE A C 1
ATOM 6668 O O . ILE A 1 825 ? 39.169 21.849 -11.439 1.00 93.94 825 ILE A O 1
ATOM 6672 N N . ASN A 1 826 ? 41.222 21.571 -12.319 1.00 94.19 826 ASN A N 1
ATOM 6673 C CA . ASN A 1 826 ? 41.469 20.231 -11.756 1.00 94.19 826 ASN A CA 1
ATOM 6674 C C . ASN A 1 826 ? 40.428 19.203 -12.243 1.00 94.19 826 ASN A C 1
ATOM 6676 O O . ASN A 1 826 ? 39.708 18.587 -11.455 1.00 94.19 826 ASN A O 1
ATOM 6680 N N . PHE A 1 827 ? 40.322 19.060 -13.564 1.00 94.31 827 PHE A N 1
ATOM 6681 C CA . PHE A 1 827 ? 39.375 18.145 -14.200 1.00 94.31 827 PHE A CA 1
ATOM 6682 C C . PHE A 1 827 ? 40.082 16.833 -14.557 1.00 94.31 827 PHE A C 1
ATOM 6684 O O . PHE A 1 827 ? 40.998 16.833 -15.376 1.00 94.31 827 PHE A O 1
ATOM 6691 N N . ASN A 1 828 ? 39.666 15.720 -13.958 1.00 95.62 828 ASN A N 1
ATOM 6692 C CA . ASN A 1 828 ? 40.297 14.411 -14.111 1.00 95.62 828 ASN A CA 1
ATOM 6693 C C . ASN A 1 828 ? 39.348 13.446 -14.832 1.00 95.62 828 ASN A C 1
ATOM 6695 O O . ASN A 1 828 ? 38.259 13.160 -14.340 1.00 95.62 828 ASN A O 1
ATOM 6699 N N . ILE A 1 829 ? 39.758 12.902 -15.976 1.00 94.94 829 ILE A N 1
ATOM 6700 C CA . ILE A 1 829 ? 39.006 11.896 -16.734 1.00 94.94 829 ILE A CA 1
ATOM 6701 C C . ILE A 1 829 ? 39.945 10.719 -17.011 1.00 94.94 829 ILE A C 1
ATOM 6703 O O . ILE A 1 829 ? 40.873 10.842 -17.814 1.00 94.94 829 ILE A O 1
ATOM 6707 N N . ILE A 1 830 ? 39.739 9.598 -16.311 1.00 95.00 830 ILE A N 1
ATOM 6708 C CA . ILE A 1 830 ? 40.719 8.503 -16.228 1.00 95.00 830 ILE A CA 1
ATOM 6709 C C . ILE A 1 830 ? 40.061 7.127 -16.442 1.00 95.00 830 ILE A C 1
ATOM 6711 O O . ILE A 1 830 ? 39.086 6.796 -15.773 1.00 95.00 830 ILE A O 1
ATOM 6715 N N . ASN A 1 831 ? 40.622 6.285 -17.316 1.00 94.19 831 ASN A N 1
ATOM 6716 C CA . ASN A 1 831 ? 40.178 4.895 -17.562 1.00 94.19 831 ASN A CA 1
ATOM 6717 C C . ASN A 1 831 ? 38.711 4.720 -18.033 1.00 94.19 831 ASN A C 1
ATOM 6719 O O . ASN A 1 831 ? 38.125 3.656 -17.833 1.00 94.19 831 ASN A O 1
ATOM 6723 N N . ASN A 1 832 ? 38.070 5.731 -18.624 1.00 93.31 832 ASN A N 1
ATOM 6724 C CA . ASN A 1 832 ? 36.691 5.600 -19.114 1.00 93.31 832 ASN A CA 1
ATOM 6725 C C . ASN A 1 832 ? 36.664 5.002 -20.525 1.00 93.31 832 ASN A C 1
ATOM 6727 O O . ASN A 1 832 ? 37.533 5.299 -21.344 1.00 93.31 832 ASN A O 1
ATOM 6731 N N . SER A 1 833 ? 35.635 4.216 -20.838 1.00 90.88 833 SER A N 1
ATOM 6732 C CA . SER A 1 833 ? 35.336 3.781 -22.206 1.00 90.88 833 SER A CA 1
ATOM 6733 C C . SER A 1 833 ? 34.191 4.640 -22.746 1.00 90.88 833 SER A C 1
ATOM 6735 O O . SER A 1 833 ? 33.149 4.744 -22.101 1.00 90.88 833 SER A O 1
ATOM 6737 N N . ILE A 1 834 ? 34.410 5.328 -23.868 1.00 89.56 834 ILE A N 1
ATOM 6738 C CA . ILE A 1 834 ? 33.595 6.457 -24.334 1.00 89.56 834 ILE A CA 1
ATOM 6739 C C . ILE A 1 834 ? 33.230 6.256 -25.810 1.00 89.56 834 ILE A C 1
ATOM 6741 O O . ILE A 1 834 ? 34.034 6.537 -26.688 1.00 89.56 834 ILE A O 1
ATOM 6745 N N . SER A 1 835 ? 32.031 5.768 -26.118 1.00 86.50 835 SER A N 1
ATOM 6746 C CA . SER A 1 835 ? 31.577 5.528 -27.496 1.00 86.50 835 SER A CA 1
ATOM 6747 C C . SER A 1 835 ? 30.712 6.652 -28.085 1.00 86.50 835 SER A C 1
ATOM 6749 O O . SER A 1 835 ? 29.973 6.411 -29.032 1.00 86.50 835 SER A O 1
ATOM 6751 N N . LYS A 1 836 ? 30.788 7.863 -27.520 1.00 82.12 836 LYS A N 1
ATOM 6752 C CA . LYS A 1 836 ? 30.190 9.111 -28.032 1.00 82.12 836 LYS A CA 1
ATOM 6753 C C . LYS A 1 836 ? 31.175 10.273 -27.852 1.00 82.12 836 LYS A C 1
ATOM 6755 O O . LYS A 1 836 ? 32.113 10.140 -27.064 1.00 82.12 836 LYS A O 1
ATOM 6760 N N . SER A 1 837 ? 30.983 11.414 -28.519 1.00 87.19 837 SER A N 1
ATOM 6761 C CA . SER A 1 837 ? 31.814 12.598 -28.242 1.00 87.19 837 SER A CA 1
ATOM 6762 C C . SER A 1 837 ? 31.675 13.035 -26.782 1.00 87.19 837 SER A C 1
ATOM 6764 O O . SER A 1 837 ? 30.550 13.219 -26.319 1.00 87.19 837 SER A O 1
ATOM 6766 N N . LEU A 1 838 ? 32.780 13.197 -26.040 1.00 89.62 838 LEU A N 1
ATOM 6767 C CA . LEU A 1 838 ? 32.692 13.485 -24.602 1.00 89.62 838 LEU A CA 1
ATOM 6768 C C . LEU A 1 838 ? 32.184 14.904 -24.352 1.00 89.62 838 LEU A C 1
ATOM 6770 O O . LEU A 1 838 ? 31.185 15.064 -23.666 1.00 89.62 838 LEU A O 1
ATOM 6774 N N . PHE A 1 839 ? 32.840 15.914 -24.917 1.00 91.56 839 PHE A N 1
ATOM 6775 C CA . PHE A 1 839 ? 32.383 17.300 -24.910 1.00 91.56 839 PHE A CA 1
ATOM 6776 C C . PHE A 1 839 ? 31.929 17.719 -26.308 1.00 91.56 839 PHE A C 1
ATOM 6778 O O . PHE A 1 839 ? 32.556 17.357 -27.301 1.00 91.56 839 PHE A O 1
ATOM 6785 N N . LYS A 1 840 ? 30.897 18.559 -26.380 1.00 91.69 840 LYS A N 1
ATOM 6786 C CA . LYS A 1 840 ? 30.500 19.310 -27.566 1.00 91.69 840 LYS A CA 1
ATOM 6787 C C . LYS A 1 840 ? 30.172 20.749 -27.195 1.00 91.69 840 LYS A C 1
ATOM 6789 O O . LYS A 1 840 ? 29.550 20.983 -26.160 1.00 91.69 840 LYS A O 1
ATOM 6794 N N . SER A 1 841 ? 30.575 21.714 -28.015 1.00 92.88 841 SER A N 1
ATOM 6795 C CA . SER A 1 841 ? 30.293 23.131 -27.755 1.00 92.88 841 SER A CA 1
ATOM 6796 C C . SER A 1 841 ? 29.913 23.923 -28.999 1.00 92.88 841 SER A C 1
ATOM 6798 O O . SER A 1 841 ? 30.544 23.789 -30.041 1.00 92.88 841 SER A O 1
ATOM 6800 N N . THR A 1 842 ? 28.903 24.780 -28.872 1.00 91.75 842 THR A N 1
ATOM 6801 C CA . THR A 1 842 ? 28.412 25.694 -29.917 1.00 91.75 842 THR A CA 1
ATOM 6802 C C . THR A 1 842 ? 28.319 27.109 -29.337 1.00 91.75 842 THR A C 1
ATOM 6804 O O . THR A 1 842 ? 27.742 27.275 -28.256 1.00 91.75 842 THR A O 1
ATOM 6807 N N . ASN A 1 843 ? 28.877 28.125 -30.008 1.00 91.31 843 ASN A N 1
ATOM 6808 C CA . ASN A 1 843 ? 28.893 29.532 -29.548 1.00 91.31 843 ASN A CA 1
ATOM 6809 C C . ASN A 1 843 ? 29.360 29.742 -28.084 1.00 91.31 843 ASN A C 1
ATOM 6811 O O . ASN A 1 843 ? 28.887 30.650 -27.401 1.00 91.31 843 ASN A O 1
ATOM 6815 N N . SER A 1 844 ? 30.239 28.883 -27.560 1.00 94.38 844 SER A N 1
ATOM 6816 C CA . SER A 1 844 ? 30.572 28.841 -26.127 1.00 94.38 844 SER A CA 1
ATOM 6817 C C . SER A 1 844 ? 32.054 29.118 -25.864 1.00 94.38 844 SER A C 1
ATOM 6819 O O . SER A 1 844 ? 32.907 28.897 -26.725 1.00 94.38 844 SER A O 1
ATOM 6821 N N . ARG A 1 845 ? 32.400 29.567 -24.651 1.00 94.12 845 ARG A N 1
ATOM 6822 C CA . ARG A 1 845 ? 33.800 29.719 -24.218 1.00 94.12 845 ARG A CA 1
ATOM 6823 C C . ARG A 1 845 ? 34.167 28.648 -23.197 1.00 94.12 845 ARG A C 1
ATOM 6825 O O . ARG A 1 845 ? 33.687 28.705 -22.069 1.00 94.12 845 ARG A O 1
ATOM 6832 N N . LEU A 1 846 ? 35.040 27.714 -23.573 1.00 94.56 846 LEU A N 1
ATOM 6833 C CA . LEU A 1 846 ? 35.548 26.652 -22.700 1.00 94.56 846 LEU A CA 1
ATOM 6834 C C . LEU A 1 846 ? 36.997 26.941 -22.284 1.00 94.56 846 LEU A C 1
ATOM 6836 O O . LEU A 1 846 ? 37.852 27.184 -23.135 1.00 94.56 846 LEU A O 1
ATOM 6840 N N . VAL A 1 847 ? 37.291 26.876 -20.986 1.00 95.12 847 VAL A N 1
ATOM 6841 C CA . VAL A 1 847 ? 38.639 27.091 -20.435 1.00 95.12 847 VAL A CA 1
ATOM 6842 C C . VAL A 1 847 ? 39.044 25.902 -19.567 1.00 95.12 847 VAL A C 1
ATOM 6844 O O . VAL A 1 847 ? 38.589 25.774 -18.435 1.00 95.12 847 VAL A O 1
ATOM 6847 N N . PHE A 1 848 ? 39.915 25.041 -20.085 1.00 94.75 848 PHE A N 1
ATOM 6848 C CA . PHE A 1 848 ? 40.499 23.905 -19.375 1.00 94.75 848 PHE A CA 1
ATOM 6849 C C . PHE A 1 848 ? 41.859 24.298 -18.779 1.00 94.75 848 PHE A C 1
ATOM 6851 O O . PHE A 1 848 ? 42.795 24.650 -19.504 1.00 94.75 848 PHE A O 1
ATOM 6858 N N . ALA A 1 849 ? 41.982 24.218 -17.454 1.00 95.00 849 ALA A N 1
ATOM 6859 C CA . ALA A 1 849 ? 43.212 24.491 -16.720 1.00 95.00 849 ALA A CA 1
ATOM 6860 C C . ALA A 1 849 ? 43.529 23.330 -15.767 1.00 95.00 849 ALA A C 1
ATOM 6862 O O . ALA A 1 849 ? 42.730 22.994 -14.891 1.00 95.00 849 ALA A O 1
ATOM 6863 N N . ARG A 1 850 ? 44.718 22.728 -15.917 1.00 95.25 850 ARG A N 1
ATOM 6864 C CA . ARG A 1 850 ? 45.115 21.513 -15.173 1.00 95.25 850 ARG A CA 1
ATOM 6865 C C . ARG A 1 850 ? 44.131 20.350 -15.399 1.00 95.25 850 ARG A C 1
ATOM 6867 O O . ARG A 1 850 ? 43.679 19.709 -14.453 1.00 95.25 850 ARG A O 1
ATOM 6874 N N . LEU A 1 851 ? 43.778 20.110 -16.664 1.00 96.06 851 LEU A N 1
ATOM 6875 C CA . LEU A 1 851 ? 43.045 18.923 -17.112 1.00 96.06 851 LEU A CA 1
ATOM 6876 C C . LEU A 1 851 ? 43.995 17.715 -17.142 1.00 96.06 851 LEU A C 1
ATOM 6878 O O . LEU A 1 851 ? 45.099 17.807 -17.683 1.00 96.06 851 LEU A O 1
ATOM 6882 N N . ILE A 1 852 ? 43.537 16.577 -16.624 1.00 95.88 852 ILE A N 1
ATOM 6883 C CA . ILE A 1 852 ? 44.155 15.260 -16.800 1.00 95.88 852 ILE A CA 1
ATOM 6884 C C . ILE A 1 852 ? 43.160 14.385 -17.567 1.00 95.88 852 ILE A C 1
ATOM 6886 O O . ILE A 1 852 ? 42.181 13.907 -16.998 1.00 95.88 852 ILE A O 1
ATOM 6890 N N . PHE A 1 853 ? 43.407 14.168 -18.859 1.00 94.56 853 PHE A N 1
ATOM 6891 C CA . PHE A 1 853 ? 42.642 13.241 -19.698 1.00 94.56 853 PHE A CA 1
ATOM 6892 C C . PHE A 1 853 ? 43.537 12.048 -20.041 1.00 94.56 853 PHE A C 1
ATOM 6894 O O . PHE A 1 853 ? 44.393 12.163 -20.923 1.00 94.56 853 PHE A O 1
ATOM 6901 N N . SER A 1 854 ? 43.409 10.922 -19.327 1.00 94.19 854 SER A N 1
ATOM 6902 C CA . SER A 1 854 ? 44.344 9.804 -19.504 1.00 94.19 854 SER A CA 1
ATOM 6903 C C . SER A 1 854 ? 43.758 8.392 -19.501 1.00 94.19 854 SER A C 1
ATOM 6905 O O . SER A 1 854 ? 42.812 8.065 -18.786 1.00 94.19 854 SER A O 1
ATOM 6907 N N . SER A 1 855 ? 44.374 7.525 -20.309 1.00 94.12 855 SER A N 1
ATOM 6908 C CA . SER A 1 855 ? 44.053 6.092 -20.417 1.00 94.12 855 SER A CA 1
ATOM 6909 C C . SER A 1 855 ? 42.592 5.783 -20.794 1.00 94.12 855 SER A C 1
ATOM 6911 O O . SER A 1 855 ? 42.094 4.695 -20.506 1.00 94.12 855 SER A O 1
ATOM 6913 N N . ASN A 1 856 ? 41.881 6.725 -21.423 1.00 94.12 856 ASN A N 1
ATOM 6914 C CA . ASN A 1 856 ? 40.497 6.533 -21.863 1.00 94.12 856 ASN A CA 1
ATOM 6915 C C . ASN A 1 856 ? 40.441 5.821 -23.227 1.00 94.12 856 ASN A C 1
ATOM 6917 O O . ASN A 1 856 ? 41.324 5.999 -24.068 1.00 94.12 856 ASN A O 1
ATOM 6921 N N . GLN A 1 857 ? 39.381 5.045 -23.459 1.00 90.69 857 GLN A N 1
ATOM 6922 C CA . GLN A 1 857 ? 39.137 4.310 -24.701 1.00 90.69 857 GLN A CA 1
ATOM 6923 C C . GLN A 1 857 ? 37.966 4.936 -25.478 1.00 90.69 857 GLN A C 1
ATOM 6925 O O . GLN A 1 857 ? 36.813 4.692 -25.134 1.00 90.69 857 GLN A O 1
ATOM 6930 N N . ILE A 1 858 ? 38.226 5.713 -26.531 1.00 88.25 858 ILE A N 1
ATOM 6931 C CA . ILE A 1 858 ? 37.176 6.375 -27.326 1.00 88.25 858 ILE A CA 1
ATOM 6932 C C . ILE A 1 858 ? 36.753 5.495 -28.514 1.00 88.25 858 ILE A C 1
ATOM 6934 O O . ILE A 1 858 ? 37.585 5.008 -29.270 1.00 88.25 858 ILE A O 1
ATOM 6938 N N . THR A 1 859 ? 35.462 5.260 -28.718 1.00 81.44 859 THR A N 1
ATOM 6939 C CA . THR A 1 859 ? 34.937 4.399 -29.797 1.00 81.44 859 THR A CA 1
ATOM 6940 C C . THR A 1 859 ? 33.792 5.080 -30.558 1.00 81.44 859 THR A C 1
ATOM 6942 O O . THR A 1 859 ? 33.377 6.178 -30.198 1.00 81.44 859 THR A O 1
ATOM 6945 N N . GLY A 1 860 ? 33.318 4.467 -31.649 1.00 75.94 860 GLY A N 1
ATOM 6946 C CA . GLY A 1 860 ? 32.355 5.072 -32.583 1.00 75.94 860 GLY A CA 1
ATOM 6947 C C . GLY A 1 860 ? 33.015 6.048 -33.572 1.00 75.94 860 GLY A C 1
ATOM 6948 O O . GLY A 1 860 ? 33.952 6.762 -33.227 1.00 75.94 860 GLY A O 1
ATOM 6949 N N . ILE A 1 861 ? 32.571 6.023 -34.832 1.00 69.75 861 ILE A N 1
ATOM 6950 C CA . ILE A 1 861 ? 33.310 6.577 -35.986 1.00 69.75 861 ILE A CA 1
ATOM 6951 C C . ILE A 1 861 ? 33.498 8.093 -35.895 1.00 69.75 861 ILE A C 1
ATOM 6953 O O . ILE A 1 861 ? 34.588 8.591 -36.176 1.00 69.75 861 ILE A O 1
ATOM 6957 N N . ASP A 1 862 ? 32.454 8.812 -35.498 1.00 73.31 862 ASP A N 1
ATOM 6958 C CA . ASP A 1 862 ? 32.358 10.263 -35.660 1.00 73.31 862 ASP A CA 1
ATOM 6959 C C . ASP A 1 862 ? 32.738 11.060 -34.400 1.00 73.31 862 ASP A C 1
ATOM 6961 O O . ASP A 1 862 ? 32.739 12.289 -34.412 1.00 73.31 862 ASP A O 1
ATOM 6965 N N . ASN A 1 863 ? 33.130 10.349 -33.341 1.00 77.75 863 ASN A N 1
ATOM 6966 C CA . ASN A 1 863 ? 33.302 10.890 -31.998 1.00 77.75 863 ASN A CA 1
ATOM 6967 C C . ASN A 1 863 ? 34.647 11.601 -31.751 1.00 77.75 863 ASN A C 1
ATOM 6969 O O . ASN A 1 863 ? 35.634 11.388 -32.461 1.00 77.75 863 ASN A O 1
ATOM 6973 N N . SER A 1 864 ? 34.697 12.399 -30.682 1.00 85.75 864 SER A N 1
ATOM 6974 C CA . SER A 1 864 ? 35.916 13.028 -30.157 1.00 85.75 864 SER A CA 1
ATOM 6975 C C . SER A 1 864 ? 35.821 13.375 -28.664 1.00 85.75 864 SER A C 1
ATOM 6977 O O . SER A 1 864 ? 34.741 13.472 -28.091 1.00 85.75 864 SER A O 1
ATOM 6979 N N . PHE A 1 865 ? 36.950 13.590 -27.983 1.00 86.88 865 PHE A N 1
ATOM 6980 C CA . PHE A 1 865 ? 36.940 14.124 -26.613 1.00 86.88 865 PHE A CA 1
ATOM 6981 C C . PHE A 1 865 ? 36.354 15.549 -26.556 1.00 86.88 865 PHE A C 1
ATOM 6983 O O . PHE A 1 865 ? 35.629 15.855 -25.613 1.00 86.88 865 PHE A O 1
ATOM 6990 N N . ILE A 1 866 ? 36.589 16.388 -27.573 1.00 90.00 866 ILE A N 1
ATOM 6991 C CA . ILE A 1 866 ? 35.901 17.678 -27.773 1.00 90.00 866 ILE A CA 1
ATOM 6992 C C . ILE A 1 866 ? 35.431 17.785 -29.231 1.00 90.00 866 ILE A C 1
ATOM 6994 O O . ILE A 1 866 ? 36.244 17.608 -30.133 1.00 90.00 866 ILE A O 1
ATOM 6998 N N . ASP A 1 867 ? 34.161 18.106 -29.480 1.00 90.19 867 ASP A N 1
ATOM 6999 C CA . ASP A 1 867 ? 33.590 18.432 -30.799 1.00 90.19 867 ASP A CA 1
ATOM 7000 C C . ASP A 1 867 ? 32.995 19.849 -30.793 1.00 90.19 867 ASP A C 1
ATOM 7002 O O . ASP A 1 867 ? 32.078 20.140 -30.037 1.00 90.19 867 ASP A O 1
ATOM 7006 N N . SER A 1 868 ? 33.508 20.783 -31.582 1.00 90.69 868 SER A N 1
ATOM 7007 C CA . SER A 1 868 ? 33.207 22.200 -31.364 1.00 90.69 868 SER A CA 1
ATOM 7008 C C . SER A 1 868 ? 32.784 22.935 -32.627 1.00 90.69 868 SER A C 1
ATOM 7010 O O . SER A 1 868 ? 33.232 22.617 -33.725 1.00 90.69 868 SER A O 1
ATOM 7012 N N . LEU A 1 869 ? 31.923 23.932 -32.451 1.00 89.19 869 LEU A N 1
ATOM 7013 C CA . LEU A 1 869 ? 31.403 24.836 -33.466 1.00 89.19 869 LEU A CA 1
ATOM 7014 C C . LEU A 1 869 ? 31.458 26.273 -32.927 1.00 89.19 869 LEU A C 1
ATOM 7016 O O . LEU A 1 869 ? 31.027 26.506 -31.794 1.00 89.19 869 LEU A O 1
ATOM 7020 N N . THR A 1 870 ? 31.992 27.220 -33.708 1.00 88.00 870 THR A N 1
ATOM 7021 C CA . THR A 1 870 ? 31.910 28.682 -33.447 1.00 88.00 870 THR A CA 1
ATOM 7022 C C . THR A 1 870 ? 32.265 29.118 -32.013 1.00 88.00 870 THR A C 1
ATOM 7024 O O . THR A 1 870 ? 31.740 30.094 -31.478 1.00 88.00 870 THR A O 1
ATOM 7027 N N . SER A 1 871 ? 33.154 28.372 -31.356 1.00 91.81 871 SER A N 1
ATOM 7028 C CA . SER A 1 871 ? 33.445 28.468 -29.921 1.00 91.81 871 SER A CA 1
ATOM 7029 C C . SER A 1 871 ? 34.897 28.872 -29.665 1.00 91.81 871 SER A C 1
ATOM 7031 O O . SER A 1 871 ? 35.752 28.766 -30.541 1.00 91.81 871 SER A O 1
ATOM 7033 N N . ASN A 1 872 ? 35.203 29.312 -28.446 1.00 91.56 872 ASN A N 1
ATOM 7034 C CA . ASN A 1 872 ? 36.564 29.635 -28.013 1.00 91.56 872 ASN A CA 1
ATOM 7035 C C . ASN A 1 872 ? 37.030 28.602 -26.977 1.00 91.56 872 ASN A C 1
ATOM 7037 O O . ASN A 1 872 ? 36.494 28.563 -25.869 1.00 91.56 872 ASN A O 1
ATOM 7041 N N . ILE A 1 873 ? 37.998 27.759 -27.343 1.00 93.69 873 ILE A N 1
ATOM 7042 C CA . ILE A 1 873 ? 38.545 26.694 -26.496 1.00 93.69 873 ILE A CA 1
ATOM 7043 C C . ILE A 1 873 ? 39.977 27.037 -26.098 1.00 93.69 873 ILE A C 1
ATOM 7045 O O . ILE A 1 873 ? 40.860 27.173 -26.942 1.00 93.69 873 ILE A O 1
ATOM 7049 N N . ILE A 1 874 ? 40.212 27.110 -24.792 1.00 94.69 874 ILE A N 1
ATOM 7050 C CA . ILE A 1 874 ? 41.520 27.365 -24.190 1.00 94.69 874 ILE A CA 1
ATOM 7051 C C . ILE A 1 874 ? 41.911 26.136 -23.364 1.00 94.69 874 ILE A C 1
ATOM 7053 O O . ILE A 1 874 ? 41.164 25.739 -22.472 1.00 94.69 874 ILE A O 1
ATOM 7057 N N . ILE A 1 875 ? 43.073 25.542 -23.636 1.00 95.06 875 ILE A N 1
ATOM 7058 C CA . ILE A 1 875 ? 43.658 24.421 -22.887 1.00 95.06 875 ILE A CA 1
ATOM 7059 C C . ILE A 1 875 ? 45.044 24.852 -22.399 1.00 95.06 875 ILE A C 1
ATOM 7061 O O . ILE A 1 875 ? 45.905 25.212 -23.200 1.00 95.06 875 ILE A O 1
ATOM 7065 N N . THR A 1 876 ? 45.265 24.829 -21.084 1.00 95.69 876 THR A N 1
ATOM 7066 C CA . THR A 1 876 ? 46.546 25.242 -20.481 1.00 95.69 876 THR A CA 1
ATOM 7067 C C . THR A 1 876 ? 46.999 24.303 -19.371 1.00 95.69 876 THR A C 1
ATOM 7069 O O . THR A 1 876 ? 46.172 23.759 -18.629 1.00 95.69 876 THR A O 1
ATOM 7072 N N . ASN A 1 877 ? 48.318 24.138 -19.220 1.00 95.69 877 ASN A N 1
ATOM 7073 C CA . ASN A 1 877 ? 48.945 23.392 -18.117 1.00 95.69 877 ASN A CA 1
ATOM 7074 C C . ASN A 1 877 ? 48.359 21.978 -17.925 1.00 95.69 877 ASN A C 1
ATOM 7076 O O . ASN A 1 877 ? 48.100 21.557 -16.798 1.00 95.69 877 ASN A O 1
ATOM 7080 N N . SER A 1 878 ? 48.052 21.290 -19.028 1.00 96.75 878 SER A N 1
ATOM 7081 C CA . SER A 1 878 ? 47.234 20.070 -19.037 1.00 96.75 878 SER A CA 1
ATOM 7082 C C . SER A 1 878 ? 47.991 18.850 -19.575 1.00 96.75 878 SER A C 1
ATOM 7084 O O . SER A 1 878 ? 48.983 18.976 -20.297 1.00 96.75 878 SER A O 1
ATOM 7086 N N . ILE A 1 879 ? 47.523 17.654 -19.212 1.00 95.38 879 ILE A N 1
ATOM 7087 C CA . ILE A 1 879 ? 48.119 16.367 -19.591 1.00 95.38 879 ILE A CA 1
ATOM 7088 C C . ILE A 1 879 ? 47.056 15.513 -20.278 1.00 95.38 879 ILE A C 1
ATOM 7090 O O . ILE A 1 879 ? 46.020 15.193 -19.696 1.00 95.38 879 ILE A O 1
ATOM 7094 N N . ILE A 1 880 ? 47.331 15.136 -21.523 1.00 95.25 880 ILE A N 1
ATOM 7095 C CA . ILE A 1 880 ? 46.426 14.386 -22.391 1.00 95.25 880 ILE A CA 1
ATOM 7096 C C . ILE A 1 880 ? 47.202 13.164 -22.897 1.00 95.25 880 ILE A C 1
ATOM 7098 O O . ILE A 1 880 ? 48.006 13.277 -23.826 1.00 95.25 880 ILE A O 1
ATOM 7102 N N . SER A 1 881 ? 47.050 12.006 -22.243 1.00 93.94 881 SER A N 1
ATOM 7103 C CA . SER A 1 881 ? 47.981 10.885 -22.444 1.00 93.94 881 SER A CA 1
ATOM 7104 C C . SER A 1 881 ? 47.402 9.468 -22.436 1.00 93.94 881 SER A C 1
ATOM 7106 O O . SER A 1 881 ? 46.477 9.141 -21.700 1.00 93.94 881 SER A O 1
ATOM 7108 N N . ASN A 1 882 ? 48.005 8.583 -23.235 1.00 92.88 882 ASN A N 1
ATOM 7109 C CA . ASN A 1 882 ? 47.662 7.158 -23.353 1.00 92.88 882 ASN A CA 1
ATOM 7110 C C . ASN A 1 882 ? 46.200 6.869 -23.761 1.00 92.88 882 ASN A C 1
ATOM 7112 O O . ASN A 1 882 ? 45.704 5.767 -23.528 1.00 92.88 882 ASN A O 1
ATOM 7116 N N . ASN A 1 883 ? 45.484 7.838 -24.342 1.00 92.50 883 ASN A N 1
ATOM 7117 C CA . ASN A 1 883 ? 44.096 7.642 -24.760 1.00 92.50 883 ASN A CA 1
ATOM 7118 C C . ASN A 1 883 ? 44.054 6.938 -26.120 1.00 92.50 883 ASN A C 1
ATOM 7120 O O . ASN A 1 883 ? 44.701 7.375 -27.069 1.00 92.50 883 ASN A O 1
ATOM 7124 N N . ASN A 1 884 ? 43.294 5.857 -26.220 1.00 87.94 884 ASN A N 1
ATOM 7125 C CA . ASN A 1 884 ? 43.221 4.988 -27.395 1.00 87.94 884 ASN A CA 1
ATOM 7126 C C . ASN A 1 884 ? 41.833 5.124 -28.026 1.00 87.94 884 ASN A C 1
ATOM 7128 O O . ASN A 1 884 ? 40.849 5.161 -27.292 1.00 87.94 884 ASN A O 1
ATOM 7132 N N . GLY A 1 885 ? 41.708 5.184 -29.349 1.00 81.44 885 GLY A N 1
ATOM 7133 C CA . GLY A 1 885 ? 40.396 5.273 -29.954 1.00 81.44 885 GLY A CA 1
ATOM 7134 C C . GLY A 1 885 ? 40.234 5.012 -31.446 1.00 81.44 885 GLY A C 1
ATOM 7135 O O . GLY A 1 885 ? 41.157 4.988 -32.259 1.00 81.44 885 GLY A O 1
ATOM 7136 N N . ASN A 1 886 ? 38.960 4.826 -31.776 1.00 77.62 886 ASN A N 1
ATOM 7137 C CA . ASN A 1 886 ? 38.439 4.429 -33.074 1.00 77.62 886 ASN A CA 1
ATOM 7138 C C . ASN A 1 886 ? 37.464 5.496 -33.597 1.00 77.62 886 ASN A C 1
ATOM 7140 O O . ASN A 1 886 ? 36.336 5.155 -33.957 1.00 77.62 886 ASN A O 1
ATOM 7144 N N . CYS A 1 887 ? 37.865 6.770 -33.593 1.00 78.50 887 CYS A N 1
ATOM 7145 C CA . CYS A 1 887 ? 36.978 7.910 -33.849 1.00 78.50 887 CYS A CA 1
ATOM 7146 C C . CYS A 1 887 ? 37.662 9.051 -34.631 1.00 78.50 887 CYS A C 1
ATOM 7148 O O . CYS A 1 887 ? 38.880 9.032 -34.818 1.00 78.50 887 CYS A O 1
ATOM 7150 N N . LYS A 1 888 ? 36.872 10.031 -35.101 1.00 75.44 888 LYS A N 1
ATOM 7151 C CA . LYS A 1 888 ? 37.295 11.110 -36.014 1.00 75.44 888 LYS A CA 1
ATOM 7152 C C . LYS A 1 888 ? 38.488 11.918 -35.529 1.00 75.44 888 LYS A C 1
ATOM 7154 O O . LYS A 1 888 ? 39.340 12.237 -36.342 1.00 75.44 888 LYS A O 1
ATOM 7159 N N . SER A 1 889 ? 38.569 12.255 -34.254 1.00 87.31 889 SER A N 1
ATOM 7160 C CA . SER A 1 889 ? 39.784 12.827 -33.670 1.00 87.31 889 SER A CA 1
ATOM 7161 C C . SER A 1 889 ? 39.686 12.823 -32.152 1.00 87.31 889 SER A C 1
ATOM 7163 O O . SER A 1 889 ? 38.643 12.488 -31.595 1.00 87.31 889 SER A O 1
ATOM 7165 N N . LEU A 1 890 ? 40.743 13.231 -31.450 1.00 88.62 890 LEU A N 1
ATOM 7166 C CA . LEU A 1 890 ? 40.613 13.537 -30.025 1.00 88.62 890 LEU A CA 1
ATOM 7167 C C . LEU A 1 890 ? 39.921 14.900 -29.813 1.00 88.62 890 LEU A C 1
ATOM 7169 O O . LEU A 1 890 ? 39.100 15.053 -28.919 1.00 88.62 890 LEU A O 1
ATOM 7173 N N . ILE A 1 891 ? 40.191 15.890 -30.654 1.00 91.81 891 ILE A N 1
ATOM 7174 C CA . ILE A 1 891 ? 39.599 17.230 -30.630 1.00 91.81 891 ILE A CA 1
ATOM 7175 C C . ILE A 1 891 ? 39.157 17.558 -32.062 1.00 91.81 891 ILE A C 1
ATOM 7177 O O . ILE A 1 891 ? 39.927 17.374 -33.000 1.00 91.81 891 ILE A O 1
ATOM 7181 N N . ASN A 1 892 ? 37.923 18.006 -32.262 1.00 90.12 892 ASN A N 1
ATOM 7182 C CA . ASN A 1 892 ? 37.345 18.392 -33.549 1.00 90.12 892 ASN A CA 1
ATOM 7183 C C . ASN A 1 892 ? 36.778 19.811 -33.436 1.00 90.12 892 ASN A C 1
ATOM 7185 O O . ASN A 1 892 ? 36.077 20.116 -32.475 1.00 90.12 892 ASN A O 1
ATOM 7189 N N . LEU A 1 893 ? 37.114 20.691 -34.379 1.00 89.50 893 LEU A N 1
ATOM 7190 C CA . LEU A 1 893 ? 36.889 22.134 -34.271 1.00 89.50 893 LEU A CA 1
ATOM 7191 C C . LEU A 1 893 ? 36.375 22.691 -35.600 1.00 89.50 893 LEU A C 1
ATOM 7193 O O . LEU A 1 893 ? 37.106 22.699 -36.584 1.00 89.50 893 LEU A O 1
ATOM 7197 N N . ASN A 1 894 ? 35.147 23.195 -35.633 1.00 87.50 894 ASN A N 1
ATOM 7198 C CA . ASN A 1 894 ? 34.510 23.765 -36.816 1.00 87.50 894 ASN A CA 1
ATOM 7199 C C . ASN A 1 894 ? 34.360 25.283 -36.613 1.00 87.50 894 ASN A C 1
ATOM 7201 O O . ASN A 1 894 ? 33.533 25.729 -35.821 1.00 87.50 894 ASN A O 1
ATOM 7205 N N . ALA A 1 895 ? 35.176 26.086 -37.299 1.00 85.12 895 ALA A N 1
ATOM 7206 C CA . ALA A 1 895 ? 35.210 27.546 -37.163 1.00 85.12 895 ALA A CA 1
ATOM 7207 C C . ALA A 1 895 ? 35.343 28.036 -35.701 1.00 85.12 895 ALA A C 1
ATOM 7209 O O . ALA A 1 895 ? 34.688 28.992 -35.298 1.00 85.12 895 ALA A O 1
ATOM 7210 N N . CYS A 1 896 ? 36.178 27.367 -34.900 1.00 88.50 896 CYS A N 1
ATOM 7211 C CA . CYS A 1 896 ? 36.463 27.748 -33.512 1.00 88.50 896 CYS A CA 1
ATOM 7212 C C . CYS A 1 896 ? 37.775 28.528 -33.390 1.00 88.50 896 CYS A C 1
ATOM 7214 O O . CYS A 1 896 ? 38.688 28.355 -34.201 1.00 88.50 896 CYS A O 1
ATOM 7216 N N . SER A 1 897 ? 37.926 29.286 -32.307 1.00 89.50 897 SER A N 1
ATOM 7217 C CA . SER A 1 897 ? 39.243 29.720 -31.837 1.00 89.50 897 SER A CA 1
ATOM 7218 C C . SER A 1 897 ? 39.816 28.711 -30.849 1.00 89.50 897 SER A C 1
ATOM 7220 O O . SER A 1 897 ? 39.114 28.237 -29.955 1.00 89.50 897 SER A O 1
ATOM 7222 N N . LEU A 1 898 ? 41.096 28.383 -31.019 1.00 92.00 898 LEU A N 1
ATOM 7223 C CA . LEU A 1 898 ? 41.827 27.427 -30.193 1.00 92.00 898 LEU A CA 1
ATOM 7224 C C . LEU A 1 898 ? 43.061 28.091 -29.580 1.00 92.00 898 LEU A C 1
ATOM 7226 O O . LEU A 1 898 ? 43.875 28.682 -30.287 1.00 92.00 898 LEU A O 1
ATOM 7230 N N . THR A 1 899 ? 43.255 27.917 -28.278 1.00 93.44 899 THR A N 1
ATOM 7231 C CA . THR A 1 899 ? 44.530 28.183 -27.608 1.00 93.44 899 THR A CA 1
ATOM 7232 C C . THR A 1 899 ? 44.992 26.929 -26.881 1.00 93.44 899 THR A C 1
ATOM 7234 O O . THR A 1 899 ? 44.277 26.419 -26.022 1.00 93.44 899 THR A O 1
ATOM 7237 N N . ILE A 1 900 ? 46.189 26.445 -27.206 1.00 93.31 900 ILE A N 1
ATOM 7238 C CA . ILE A 1 900 ? 46.884 25.388 -26.469 1.00 93.31 900 ILE A CA 1
ATOM 7239 C C . ILE A 1 900 ? 48.242 25.942 -26.053 1.00 93.31 900 ILE A C 1
ATOM 7241 O O . ILE A 1 900 ? 49.062 26.267 -26.911 1.00 93.31 900 ILE A O 1
ATOM 7245 N N . ASP A 1 901 ? 48.485 26.027 -24.748 1.00 94.88 901 ASP A N 1
ATOM 7246 C CA . ASP A 1 901 ? 49.800 26.386 -24.213 1.00 94.88 901 ASP A CA 1
ATOM 7247 C C . ASP A 1 901 ? 50.237 25.444 -23.085 1.00 94.88 901 ASP A C 1
ATOM 7249 O O . ASP A 1 901 ? 49.408 24.934 -22.321 1.00 94.88 901 ASP A O 1
ATOM 7253 N N . SER A 1 902 ? 51.550 25.211 -22.983 1.00 95.31 902 SER A N 1
ATOM 7254 C CA . SER A 1 902 ? 52.187 24.470 -21.884 1.00 95.31 902 SER A CA 1
ATOM 7255 C C . SER A 1 902 ? 51.505 23.122 -21.587 1.00 95.31 902 SER A C 1
ATOM 7257 O O . SER A 1 902 ? 51.233 22.779 -20.436 1.00 95.31 902 SER A O 1
ATOM 7259 N N . THR A 1 903 ? 51.149 22.379 -22.640 1.00 95.75 903 THR A N 1
ATOM 7260 C CA . THR A 1 903 ? 50.314 21.167 -22.572 1.00 95.75 903 THR A CA 1
ATOM 7261 C C . THR A 1 903 ? 51.023 19.977 -23.229 1.00 95.75 903 THR A C 1
ATOM 7263 O O . THR A 1 903 ? 51.693 20.124 -24.253 1.00 95.75 903 THR A O 1
ATOM 7266 N N . ASN A 1 904 ? 50.893 18.785 -22.634 1.00 94.31 904 ASN A N 1
ATOM 7267 C CA . ASN A 1 904 ? 51.532 17.554 -23.115 1.00 94.31 904 ASN A CA 1
ATOM 7268 C C . ASN A 1 904 ? 50.501 16.574 -23.702 1.00 94.31 904 ASN A C 1
ATOM 7270 O O . ASN A 1 904 ? 49.646 16.064 -22.974 1.00 94.31 904 ASN A O 1
ATOM 7274 N N . PHE A 1 905 ? 50.630 16.280 -24.996 1.00 93.75 905 PHE A N 1
ATOM 7275 C CA . PHE A 1 905 ? 49.910 15.238 -25.725 1.00 93.75 905 PHE A CA 1
ATOM 7276 C C . PHE A 1 905 ? 50.845 14.043 -25.965 1.00 93.75 905 PHE A C 1
ATOM 7278 O O . PHE A 1 905 ? 51.709 14.086 -26.846 1.00 93.75 905 PHE A O 1
ATOM 7285 N N . GLN A 1 906 ? 50.675 12.966 -25.196 1.00 94.00 906 GLN A N 1
ATOM 7286 C CA . GLN A 1 906 ? 51.615 11.840 -25.182 1.00 94.00 906 GLN A CA 1
ATOM 7287 C C . GLN A 1 906 ? 50.941 10.473 -25.347 1.00 94.00 906 GLN A C 1
ATOM 7289 O O . GLN A 1 906 ? 50.142 10.071 -24.508 1.00 94.00 906 GLN A O 1
ATOM 7294 N N . GLY A 1 907 ? 51.335 9.695 -26.357 1.00 91.12 907 GLY A N 1
ATOM 7295 C CA . GLY A 1 907 ? 50.907 8.294 -26.482 1.00 91.12 907 GLY A CA 1
ATOM 7296 C C . GLY A 1 907 ? 49.426 8.097 -26.832 1.00 91.12 907 GLY A C 1
ATOM 7297 O O . GLY A 1 907 ? 48.873 7.037 -26.551 1.00 91.12 907 GLY A O 1
ATOM 7298 N N . ASN A 1 908 ? 48.761 9.110 -27.392 1.00 92.62 908 ASN A N 1
ATOM 7299 C CA . ASN A 1 908 ? 47.365 9.009 -27.824 1.00 92.62 908 ASN A CA 1
ATOM 7300 C C . ASN A 1 908 ? 47.278 8.258 -29.168 1.00 92.62 908 ASN A C 1
ATOM 7302 O O . ASN A 1 908 ? 48.163 8.427 -29.997 1.00 92.62 908 ASN A O 1
ATOM 7306 N N . TYR A 1 909 ? 46.256 7.433 -29.409 1.00 88.94 909 TYR A N 1
ATOM 7307 C CA . TYR A 1 909 ? 46.247 6.454 -30.511 1.00 88.94 909 TYR A CA 1
ATOM 7308 C C . TYR A 1 909 ? 44.889 6.398 -31.230 1.00 88.94 909 TYR A C 1
ATOM 7310 O O . TYR A 1 909 ? 43.983 5.728 -30.756 1.00 88.94 909 TYR A O 1
ATOM 7318 N N . PHE A 1 910 ? 44.736 7.091 -32.363 1.00 85.31 910 PHE A N 1
ATOM 7319 C CA . PHE A 1 910 ? 43.449 7.357 -33.033 1.00 85.31 910 PHE A CA 1
ATOM 7320 C C . PHE A 1 910 ? 43.411 6.854 -34.488 1.00 85.31 910 PHE A C 1
ATOM 7322 O O . PHE A 1 910 ? 43.280 7.621 -35.438 1.00 85.31 910 PHE A O 1
ATOM 7329 N N . ILE A 1 911 ? 43.591 5.544 -34.689 1.00 73.75 911 ILE A N 1
ATOM 7330 C CA . ILE A 1 911 ? 43.985 5.005 -36.006 1.00 73.75 911 ILE A CA 1
ATOM 7331 C C . ILE A 1 911 ? 42.848 4.444 -36.883 1.00 73.75 911 ILE A C 1
ATOM 7333 O O . ILE A 1 911 ? 43.036 4.302 -38.087 1.00 73.75 911 ILE A O 1
ATOM 7337 N N . GLN A 1 912 ? 41.690 4.065 -36.325 1.00 66.69 912 GLN A N 1
ATOM 7338 C CA . GLN A 1 912 ? 40.777 3.149 -37.046 1.00 66.69 912 GLN A CA 1
ATOM 7339 C C . GLN A 1 912 ? 39.705 3.840 -37.911 1.00 66.69 912 GLN A C 1
ATOM 7341 O O . GLN A 1 912 ? 39.422 3.368 -39.011 1.00 66.69 912 GLN A O 1
ATOM 7346 N N . ASN A 1 913 ? 39.128 4.968 -37.478 1.00 55.81 913 ASN A N 1
ATOM 7347 C CA . ASN A 1 913 ? 37.942 5.567 -38.114 1.00 55.81 913 ASN A CA 1
ATOM 7348 C C . ASN A 1 913 ? 38.070 7.076 -38.360 1.00 55.81 913 ASN A C 1
ATOM 7350 O O . ASN A 1 913 ? 38.956 7.726 -37.819 1.00 55.81 913 ASN A O 1
ATOM 7354 N N . GLY A 1 914 ? 37.168 7.615 -39.191 1.00 61.12 914 GLY A N 1
ATOM 7355 C CA . GLY A 1 914 ? 37.050 9.054 -39.438 1.00 61.12 914 GLY A CA 1
ATOM 7356 C C . GLY A 1 914 ? 38.343 9.706 -39.932 1.00 61.12 914 GLY A C 1
ATOM 7357 O O . GLY A 1 914 ? 39.090 9.074 -40.682 1.00 61.12 914 GLY A O 1
ATOM 7358 N N . ASP A 1 915 ? 38.583 10.938 -39.485 1.00 63.44 915 ASP A N 1
ATOM 7359 C CA . ASP A 1 915 ? 39.748 11.771 -39.810 1.00 63.44 915 ASP A CA 1
ATOM 7360 C C . ASP A 1 915 ? 41.012 11.347 -39.011 1.00 63.44 915 ASP A C 1
ATOM 7362 O O . ASP A 1 915 ? 42.134 11.622 -39.409 1.00 63.44 915 ASP A O 1
ATOM 7366 N N . GLY A 1 916 ? 40.841 10.639 -37.893 1.00 64.75 916 GLY A N 1
ATOM 7367 C CA . GLY A 1 916 ? 41.840 10.135 -36.944 1.00 64.75 916 GLY A CA 1
ATOM 7368 C C . GLY A 1 916 ? 43.038 11.020 -36.573 1.00 64.75 916 GLY A C 1
ATOM 7369 O O . GLY A 1 916 ? 44.082 10.469 -36.241 1.00 64.75 916 GLY A O 1
ATOM 7370 N N . SER A 1 917 ? 42.964 12.348 -36.622 1.00 84.31 917 SER A N 1
ATOM 7371 C CA . SER A 1 917 ? 44.021 13.200 -36.047 1.00 84.31 917 SER A CA 1
ATOM 7372 C C . SER A 1 917 ? 43.864 13.341 -34.528 1.00 84.31 917 SER A C 1
ATOM 7374 O O . SER A 1 917 ? 42.823 12.996 -33.969 1.00 84.31 917 SER A O 1
ATOM 7376 N N . ILE A 1 918 ? 44.852 13.897 -33.815 1.00 88.25 918 ILE A N 1
ATOM 7377 C CA . ILE A 1 918 ? 44.561 14.380 -32.452 1.00 88.25 918 ILE A CA 1
ATOM 7378 C C . ILE A 1 918 ? 43.622 15.586 -32.547 1.00 88.25 918 ILE A C 1
ATOM 7380 O O . ILE A 1 918 ? 42.664 15.661 -31.790 1.00 88.25 918 ILE A O 1
ATOM 7384 N N . ILE A 1 919 ? 43.877 16.523 -33.464 1.00 90.69 919 ILE A N 1
ATOM 7385 C CA . ILE A 1 919 ? 43.187 17.810 -33.556 1.00 90.69 919 ILE A CA 1
ATOM 7386 C C . ILE A 1 919 ? 42.748 18.077 -35.005 1.00 90.69 919 ILE A C 1
ATOM 7388 O O . ILE A 1 919 ? 43.516 18.526 -35.857 1.00 90.69 919 ILE A O 1
ATOM 7392 N N . SER A 1 920 ? 41.470 17.838 -35.269 1.00 89.12 920 SER A N 1
ATOM 7393 C CA . SER A 1 920 ? 40.790 18.197 -36.508 1.00 89.12 920 SER A CA 1
ATOM 7394 C C . SER A 1 920 ? 40.309 19.649 -36.450 1.00 89.12 920 SER A C 1
ATOM 7396 O O . SER A 1 920 ? 39.694 20.062 -35.466 1.00 89.12 920 SER A O 1
ATOM 7398 N N . TYR A 1 921 ? 40.569 20.416 -37.510 1.00 85.69 921 TYR A N 1
ATOM 7399 C CA . TYR A 1 921 ? 40.137 21.803 -37.667 1.00 85.69 921 TYR A CA 1
ATOM 7400 C C . TYR A 1 921 ? 39.486 22.023 -39.040 1.00 85.69 921 TYR A C 1
ATOM 7402 O O . TYR A 1 921 ? 40.068 21.703 -40.078 1.00 85.69 921 TYR A O 1
ATOM 7410 N N . LYS A 1 922 ? 38.283 22.594 -39.071 1.00 83.44 922 LYS A N 1
ATOM 7411 C CA . LYS A 1 922 ? 37.463 22.773 -40.276 1.00 83.44 922 LYS A CA 1
ATOM 7412 C C . LYS A 1 922 ? 36.988 24.216 -40.365 1.00 83.44 922 LYS A C 1
ATOM 7414 O O . LYS A 1 922 ? 36.517 24.761 -39.370 1.00 83.44 922 LYS A O 1
ATOM 7419 N N . SER A 1 923 ? 37.094 24.839 -41.535 1.00 74.50 923 SER A N 1
ATOM 7420 C CA . SER A 1 923 ? 36.485 26.154 -41.760 1.00 74.50 923 SER A CA 1
ATOM 7421 C C . SER A 1 923 ? 35.023 26.028 -42.196 1.00 74.50 923 SER A C 1
ATOM 7423 O O . SER A 1 923 ? 34.629 25.031 -42.804 1.00 74.50 923 SER A O 1
ATOM 7425 N N . ILE A 1 924 ? 34.232 27.065 -41.921 1.00 68.44 924 ILE A N 1
ATOM 7426 C CA . ILE A 1 924 ? 32.890 27.256 -42.484 1.00 68.44 924 ILE A CA 1
ATOM 7427 C C . ILE A 1 924 ? 33.024 28.308 -43.585 1.00 68.44 924 ILE A C 1
ATOM 7429 O O . ILE A 1 924 ? 33.488 29.415 -43.330 1.00 68.44 924 ILE A O 1
ATOM 7433 N N . ILE A 1 925 ? 32.663 27.946 -44.817 1.00 58.31 925 ILE A N 1
ATOM 7434 C CA . ILE A 1 925 ? 32.984 28.736 -46.019 1.00 58.31 925 ILE A CA 1
ATOM 7435 C C . ILE A 1 925 ? 32.071 29.973 -46.175 1.00 58.31 925 ILE A C 1
ATOM 7437 O O . ILE A 1 925 ? 32.489 30.972 -46.753 1.00 58.31 925 ILE A O 1
ATOM 7441 N N . ASN A 1 926 ? 30.850 29.939 -45.626 1.00 57.59 926 ASN A N 1
ATOM 7442 C CA . ASN A 1 926 ? 29.771 30.856 -46.028 1.00 57.59 926 ASN A CA 1
ATOM 7443 C C . ASN A 1 926 ? 29.477 32.022 -45.062 1.00 57.59 926 ASN A C 1
ATOM 7445 O O . ASN A 1 926 ? 28.622 32.851 -45.372 1.00 57.59 926 ASN A O 1
ATOM 7449 N N . GLU A 1 927 ? 30.147 32.125 -43.910 1.00 56.56 927 GLU A N 1
ATOM 7450 C CA . GLU A 1 927 ? 29.851 33.161 -42.907 1.00 56.56 927 GLU A CA 1
ATOM 7451 C C . GLU A 1 927 ? 31.018 34.139 -42.708 1.00 56.56 927 GLU A C 1
ATOM 7453 O O . GLU A 1 927 ? 32.182 33.747 -42.649 1.00 56.56 927 GLU A O 1
ATOM 7458 N N . LYS A 1 928 ? 30.714 35.435 -42.532 1.00 54.38 928 LYS A N 1
ATOM 7459 C CA . LYS A 1 928 ? 31.707 36.506 -42.287 1.00 54.38 928 LYS A CA 1
ATOM 7460 C C . LYS A 1 928 ? 32.285 36.490 -40.856 1.00 54.38 928 LYS A C 1
ATOM 7462 O O . LYS A 1 928 ? 32.509 37.546 -40.263 1.00 54.38 928 LYS A O 1
ATOM 7467 N N . ILE A 1 929 ? 32.531 35.308 -40.288 1.00 54.44 929 ILE A N 1
ATOM 7468 C CA . ILE A 1 929 ? 33.084 35.137 -38.937 1.00 54.44 929 ILE A CA 1
ATOM 7469 C C . ILE A 1 929 ? 34.602 35.356 -38.979 1.00 54.44 929 ILE A C 1
ATOM 7471 O O . ILE A 1 929 ? 35.411 34.430 -39.052 1.00 54.44 929 ILE A O 1
ATOM 7475 N N . GLY A 1 930 ? 34.992 36.630 -38.936 1.00 54.50 930 GLY A N 1
ATOM 7476 C CA . GLY A 1 930 ? 36.350 37.020 -38.568 1.00 54.50 930 GLY A CA 1
ATOM 7477 C C . GLY A 1 930 ? 36.662 36.656 -37.110 1.00 54.50 930 GLY A C 1
ATOM 7478 O O . GLY A 1 930 ? 35.760 36.473 -36.298 1.00 54.50 930 GLY A O 1
ATOM 7479 N N . ASN A 1 931 ? 37.954 36.621 -36.773 1.00 66.12 931 ASN A N 1
ATOM 7480 C CA . ASN A 1 931 ? 38.513 36.316 -35.442 1.00 66.12 931 ASN A CA 1
ATOM 7481 C C . ASN A 1 931 ? 38.589 34.836 -35.025 1.00 66.12 931 ASN A C 1
ATOM 7483 O O . ASN A 1 931 ? 38.975 34.569 -33.887 1.00 66.12 931 ASN A O 1
ATOM 7487 N N . ASN A 1 932 ? 38.352 33.885 -35.930 1.00 75.44 932 ASN A N 1
ATOM 7488 C CA . ASN A 1 932 ? 38.790 32.499 -35.729 1.00 75.44 932 ASN A CA 1
ATOM 7489 C C . ASN A 1 932 ? 40.321 32.399 -35.879 1.00 75.44 932 ASN A C 1
ATOM 7491 O O . ASN A 1 932 ? 40.883 32.974 -36.816 1.00 75.44 932 ASN A O 1
ATOM 7495 N N . PHE A 1 933 ? 41.005 31.724 -34.949 1.00 82.50 933 PHE A N 1
ATOM 7496 C CA . PHE A 1 933 ? 42.464 31.519 -34.970 1.00 82.50 933 PHE A CA 1
ATOM 7497 C C . PHE A 1 933 ? 42.894 30.265 -34.193 1.00 82.50 933 PHE A C 1
ATOM 7499 O O . PHE A 1 933 ? 42.153 29.762 -33.349 1.00 82.50 933 PHE A O 1
ATOM 7506 N N . PHE A 1 934 ? 44.121 29.792 -34.417 1.00 85.06 934 PHE A N 1
ATOM 7507 C CA . PHE A 1 934 ? 44.760 28.777 -33.570 1.00 85.06 934 PHE A CA 1
ATOM 7508 C C . PHE A 1 934 ? 46.103 29.275 -33.024 1.00 85.06 934 PHE A C 1
ATOM 7510 O O . PHE A 1 934 ? 47.032 29.543 -33.776 1.00 85.06 934 PHE A O 1
ATOM 7517 N N . GLN A 1 935 ? 46.229 29.379 -31.703 1.00 89.25 935 GLN A N 1
ATOM 7518 C CA . GLN A 1 935 ? 47.489 29.672 -31.022 1.00 89.25 935 GLN A CA 1
ATOM 7519 C C . GLN A 1 935 ? 47.957 28.408 -30.302 1.00 89.25 935 GLN A C 1
ATOM 7521 O O . GLN A 1 935 ? 47.346 27.985 -29.324 1.00 89.25 935 GLN A O 1
ATOM 7526 N N . ILE A 1 936 ? 49.025 27.789 -30.799 1.00 89.44 936 ILE A N 1
ATOM 7527 C CA . ILE A 1 936 ? 49.571 26.540 -30.265 1.00 89.44 936 ILE A CA 1
ATOM 7528 C C . ILE A 1 936 ? 51.047 26.785 -29.952 1.00 89.44 936 ILE A C 1
ATOM 7530 O O . ILE A 1 936 ? 51.870 26.956 -30.859 1.00 89.44 936 ILE A O 1
ATOM 7534 N N . SER A 1 937 ? 51.366 26.854 -28.660 1.00 92.00 937 SER A N 1
ATOM 7535 C CA . SER A 1 937 ? 52.690 27.226 -28.159 1.00 92.00 937 SER A CA 1
ATOM 7536 C C . SER A 1 937 ? 53.200 26.312 -27.050 1.00 92.00 937 SER A C 1
ATOM 7538 O O . SER A 1 937 ? 52.427 25.738 -26.282 1.00 92.00 937 SER A O 1
ATOM 7540 N N . ASN A 1 938 ? 54.529 26.188 -26.962 1.00 93.31 938 ASN A N 1
ATOM 7541 C CA . ASN A 1 938 ? 55.247 25.533 -25.857 1.00 93.31 938 ASN A CA 1
ATOM 7542 C C . ASN A 1 938 ? 54.755 24.106 -25.531 1.00 93.31 938 ASN A C 1
ATOM 7544 O O . ASN A 1 938 ? 54.860 23.655 -24.390 1.00 93.31 938 ASN A O 1
ATOM 7548 N N . SER A 1 939 ? 54.170 23.411 -26.512 1.00 95.44 939 SER A N 1
ATOM 7549 C CA . SER A 1 939 ? 53.438 22.163 -26.297 1.00 95.44 939 SER A CA 1
ATOM 7550 C C . SER A 1 939 ? 54.139 20.970 -26.944 1.00 95.44 939 SER A C 1
ATOM 7552 O O . SER A 1 939 ? 54.799 21.075 -27.985 1.00 95.44 939 SER A O 1
ATOM 7554 N N . ILE A 1 940 ? 54.017 19.814 -26.292 1.00 93.62 940 ILE A N 1
ATOM 7555 C CA . ILE A 1 940 ? 54.721 18.583 -26.661 1.00 93.62 940 ILE A CA 1
ATOM 7556 C C . ILE A 1 940 ? 53.715 17.590 -27.235 1.00 93.62 940 ILE A C 1
ATOM 7558 O O . ILE A 1 940 ? 52.693 17.308 -26.616 1.00 93.62 940 ILE A O 1
ATOM 7562 N N . PHE A 1 941 ? 54.033 17.045 -28.406 1.00 93.50 941 PHE A N 1
ATOM 7563 C CA . PHE A 1 941 ? 53.256 16.039 -29.118 1.00 93.50 941 PHE A CA 1
ATOM 7564 C C . PHE A 1 941 ? 54.171 14.837 -29.389 1.00 93.50 941 PHE A C 1
ATOM 7566 O O . PHE A 1 941 ? 54.927 14.815 -30.367 1.00 93.50 941 PHE A O 1
ATOM 7573 N N . TYR A 1 942 ? 54.149 13.866 -28.472 1.00 93.00 942 TYR A N 1
ATOM 7574 C CA . TYR A 1 942 ? 55.091 12.745 -28.422 1.00 93.00 942 TYR A CA 1
ATOM 7575 C C . TYR A 1 942 ? 54.412 11.372 -28.563 1.00 93.00 942 TYR A C 1
ATOM 7577 O O . TYR A 1 942 ? 53.484 11.054 -27.819 1.00 93.00 942 TYR A O 1
ATOM 7585 N N . ASN A 1 943 ? 54.917 10.524 -29.468 1.00 91.62 943 ASN A N 1
ATOM 7586 C CA . ASN A 1 943 ? 54.432 9.153 -29.704 1.00 91.62 943 ASN A CA 1
ATOM 7587 C C . ASN A 1 943 ? 52.908 9.054 -29.947 1.00 91.62 943 ASN A C 1
ATOM 7589 O O . ASN A 1 943 ? 52.285 8.082 -29.521 1.00 91.62 943 ASN A O 1
ATOM 7593 N N . ASN A 1 944 ? 52.273 10.047 -30.576 1.00 91.62 944 ASN A N 1
ATOM 7594 C CA . ASN A 1 944 ? 50.845 9.957 -30.888 1.00 91.62 944 ASN A CA 1
ATOM 7595 C C . ASN A 1 944 ? 50.621 9.277 -32.242 1.00 91.62 944 ASN A C 1
ATOM 7597 O O . ASN A 1 944 ? 51.397 9.452 -33.178 1.00 91.62 944 ASN A O 1
ATOM 7601 N N . PHE A 1 945 ? 49.549 8.511 -32.365 1.00 88.56 945 PHE A N 1
ATOM 7602 C CA . PHE A 1 945 ? 49.189 7.781 -33.570 1.00 88.56 945 PHE A CA 1
ATOM 7603 C C . PHE A 1 945 ? 47.833 8.259 -34.072 1.00 88.56 945 PHE A C 1
ATOM 7605 O O . PHE A 1 945 ? 46.949 8.563 -33.273 1.00 88.56 945 PHE A O 1
ATOM 7612 N N . GLY A 1 946 ? 47.655 8.283 -35.388 1.00 86.69 946 GLY A N 1
ATOM 7613 C CA . GLY A 1 946 ? 46.421 8.746 -36.012 1.00 86.69 946 GLY A CA 1
ATOM 7614 C C . GLY A 1 946 ? 46.077 8.023 -37.307 1.00 86.69 946 GLY A C 1
ATOM 7615 O O . GLY A 1 946 ? 46.782 7.106 -37.731 1.00 86.69 946 GLY A O 1
ATOM 7616 N N . LYS A 1 947 ? 44.997 8.445 -37.960 1.00 77.62 947 LYS A N 1
ATOM 7617 C CA . LYS A 1 947 ? 44.563 7.947 -39.271 1.00 77.62 947 LYS A CA 1
ATOM 7618 C C . LYS A 1 947 ? 44.948 8.910 -40.388 1.00 77.62 947 LYS A C 1
ATOM 7620 O O . LYS A 1 947 ? 45.725 8.506 -41.256 1.00 77.62 947 LYS A O 1
ATOM 7625 N N . PHE A 1 948 ? 44.499 10.167 -40.318 1.00 75.06 948 PHE A N 1
ATOM 7626 C CA . PHE A 1 948 ? 44.922 11.231 -41.225 1.00 75.06 948 PHE A CA 1
ATOM 7627 C C . PHE A 1 948 ? 45.548 12.410 -40.470 1.00 75.06 948 PHE A C 1
ATOM 7629 O O . PHE A 1 948 ? 44.851 13.139 -39.774 1.00 75.06 948 PHE A O 1
ATOM 7636 N N . GLY A 1 949 ? 46.861 12.615 -40.606 1.00 79.44 949 GLY A N 1
ATOM 7637 C CA . GLY A 1 949 ? 47.609 13.610 -39.829 1.00 79.44 949 GLY A CA 1
ATOM 7638 C C . GLY A 1 949 ? 47.696 13.242 -38.347 1.00 79.44 949 GLY A C 1
ATOM 7639 O O . GLY A 1 949 ? 46.813 13.591 -37.572 1.00 79.44 949 GLY A O 1
ATOM 7640 N N . ALA A 1 950 ? 48.765 12.569 -37.899 1.00 83.94 950 ALA A N 1
ATOM 7641 C CA . ALA A 1 950 ? 48.837 12.010 -36.537 1.00 83.94 950 ALA A CA 1
ATOM 7642 C C . ALA A 1 950 ? 48.834 13.038 -35.393 1.00 83.94 950 ALA A C 1
ATOM 7644 O O . ALA A 1 950 ? 48.838 12.644 -34.229 1.00 83.94 950 ALA A O 1
ATOM 7645 N N . VAL A 1 951 ? 48.818 14.338 -35.706 1.00 88.81 951 VAL A N 1
ATOM 7646 C CA . VAL A 1 951 ? 48.507 15.397 -34.742 1.00 88.81 951 VAL A CA 1
ATOM 7647 C C . VAL A 1 951 ? 47.398 16.312 -35.256 1.00 88.81 951 VAL A C 1
ATOM 7649 O O . VAL A 1 951 ? 46.465 16.560 -34.500 1.00 88.81 951 VAL A O 1
ATOM 7652 N N . PHE A 1 952 ? 47.433 16.765 -36.514 1.00 88.25 952 PHE A N 1
ATOM 7653 C CA . PHE A 1 952 ? 46.461 17.721 -37.056 1.00 88.25 952 PHE A CA 1
ATOM 7654 C C . PHE A 1 952 ? 45.840 17.298 -38.388 1.00 88.25 952 PHE A C 1
ATOM 7656 O O . PHE A 1 952 ? 46.518 16.778 -39.267 1.00 88.25 952 PHE A O 1
ATOM 7663 N N . SER A 1 953 ? 44.576 17.653 -38.611 1.00 87.06 953 SER A N 1
ATOM 7664 C CA . SER A 1 953 ? 43.924 17.518 -39.922 1.00 87.06 953 SER A CA 1
ATOM 7665 C C . SER A 1 953 ? 43.066 18.742 -40.235 1.00 87.06 953 SER A C 1
ATOM 7667 O O . SER A 1 953 ? 42.263 19.148 -39.399 1.00 87.06 953 SER A O 1
ATOM 7669 N N . PHE A 1 954 ? 43.209 19.314 -41.431 1.00 83.12 954 PHE A N 1
ATOM 7670 C CA . PHE A 1 954 ? 42.592 20.581 -41.828 1.00 83.12 954 PHE A CA 1
ATOM 7671 C C . PHE A 1 954 ? 41.594 20.409 -42.982 1.00 83.12 954 PHE A C 1
ATOM 7673 O O . PHE A 1 954 ? 41.870 19.708 -43.956 1.00 83.12 954 PHE A O 1
ATOM 7680 N N . TYR A 1 955 ? 40.443 21.079 -42.896 1.00 74.69 955 TYR A N 1
ATOM 7681 C CA . TYR A 1 955 ? 39.311 20.886 -43.810 1.00 74.69 955 TYR A CA 1
ATOM 7682 C C . TYR A 1 955 ? 38.698 22.205 -44.303 1.00 74.69 955 TYR A C 1
ATOM 7684 O O . TYR A 1 955 ? 38.552 23.152 -43.530 1.00 74.69 955 TYR A O 1
ATOM 7692 N N . ASN A 1 956 ? 38.248 22.210 -45.563 1.00 66.62 956 ASN A N 1
ATOM 7693 C CA . ASN A 1 956 ? 37.365 23.226 -46.155 1.00 66.62 956 ASN A CA 1
ATOM 7694 C C . ASN A 1 956 ? 37.933 24.664 -46.173 1.00 66.62 956 ASN A C 1
ATOM 7696 O O . ASN A 1 956 ? 37.219 25.623 -45.895 1.00 66.62 956 ASN A O 1
ATOM 7700 N N . PHE A 1 957 ? 39.214 24.827 -46.521 1.00 66.25 957 PHE A N 1
ATOM 7701 C CA . PHE A 1 957 ? 39.858 26.148 -46.661 1.00 66.25 957 PHE A CA 1
ATOM 7702 C C . PHE A 1 957 ? 39.845 26.730 -48.084 1.00 66.25 957 PHE A C 1
ATOM 7704 O O . PHE A 1 957 ? 40.395 27.804 -48.316 1.00 66.25 957 PHE A O 1
ATOM 7711 N N . SER A 1 958 ? 39.221 26.040 -49.034 1.00 50.19 958 SER A N 1
ATOM 7712 C CA . SER A 1 958 ? 39.238 26.359 -50.460 1.00 50.19 958 SER A CA 1
ATOM 7713 C C . SER A 1 958 ? 37.831 26.602 -50.996 1.00 50.19 958 SER A C 1
ATOM 7715 O O . SER A 1 958 ? 37.053 25.667 -51.148 1.00 50.19 958 SER A O 1
ATOM 7717 N N . LEU A 1 959 ? 37.530 27.875 -51.278 1.00 49.50 959 LEU A N 1
ATOM 7718 C CA . LEU A 1 959 ? 36.557 28.323 -52.297 1.00 49.50 959 LEU A CA 1
ATOM 7719 C C . LEU A 1 959 ? 36.597 29.846 -52.562 1.00 49.50 959 LEU A C 1
ATOM 7721 O O . LEU A 1 959 ? 35.720 30.398 -53.218 1.00 49.50 959 LEU A O 1
ATOM 7725 N N . LEU A 1 960 ? 37.633 30.546 -52.085 1.00 47.97 960 LEU A N 1
ATOM 7726 C CA . LEU A 1 960 ? 37.920 31.926 -52.475 1.00 47.97 960 LEU A CA 1
ATOM 7727 C C . LEU A 1 960 ? 39.050 31.897 -53.509 1.00 47.97 960 LEU A C 1
ATOM 7729 O O . LEU A 1 960 ? 40.184 31.566 -53.171 1.00 47.97 960 LEU A O 1
ATOM 7733 N N . ASN A 1 961 ? 38.733 32.245 -54.761 1.00 46.06 961 ASN A N 1
ATOM 7734 C CA . ASN A 1 961 ? 39.626 32.167 -55.933 1.00 46.06 961 ASN A CA 1
ATOM 7735 C C . ASN A 1 961 ? 40.819 33.153 -55.924 1.00 46.06 961 ASN A C 1
ATOM 7737 O O . ASN A 1 961 ? 41.476 33.356 -56.944 1.00 46.06 961 ASN A O 1
ATOM 7741 N N . ASP A 1 962 ? 41.131 33.755 -54.778 1.00 48.28 962 ASP A N 1
ATOM 7742 C CA . ASP A 1 962 ? 42.338 34.553 -54.590 1.00 48.28 962 ASP A CA 1
ATOM 7743 C C . ASP A 1 962 ? 43.538 33.619 -54.371 1.00 48.28 962 ASP A C 1
ATOM 7745 O O . ASP A 1 962 ? 43.601 32.868 -53.394 1.00 48.28 962 ASP A O 1
ATOM 7749 N N . THR A 1 963 ? 44.550 33.681 -55.240 1.00 46.38 963 THR A N 1
ATOM 7750 C CA . THR A 1 963 ? 45.765 32.842 -55.163 1.00 46.38 963 THR A CA 1
ATOM 7751 C C . THR A 1 963 ? 46.735 33.303 -54.056 1.00 46.38 963 THR A C 1
ATOM 7753 O O . THR A 1 963 ? 47.952 33.348 -54.247 1.00 46.38 963 THR A O 1
ATOM 7756 N N . LYS A 1 964 ? 46.193 33.721 -52.904 1.00 44.97 964 LYS A N 1
ATOM 7757 C CA . LYS A 1 964 ? 46.869 34.400 -51.789 1.00 44.97 964 LYS A CA 1
ATOM 7758 C C . LYS A 1 964 ? 46.312 33.976 -50.420 1.00 44.97 964 LYS A C 1
ATOM 7760 O O . LYS A 1 964 ? 46.036 34.827 -49.578 1.00 44.97 964 LYS A O 1
ATOM 7765 N N . TYR A 1 965 ? 46.222 32.672 -50.153 1.00 51.12 965 TYR A N 1
ATOM 7766 C CA . TYR A 1 965 ? 45.899 32.157 -48.811 1.00 51.12 965 TYR A CA 1
ATOM 7767 C C . TYR A 1 965 ? 47.102 31.533 -48.082 1.00 51.12 965 TYR A C 1
ATOM 7769 O O . TYR A 1 965 ? 47.196 30.311 -47.951 1.00 51.12 965 TYR A O 1
ATOM 7777 N N . PRO A 1 966 ? 48.026 32.352 -47.539 1.00 44.69 966 PRO A N 1
ATOM 7778 C CA . PRO A 1 966 ? 48.833 31.936 -46.406 1.00 44.69 966 PRO A CA 1
ATOM 7779 C C . PRO A 1 966 ? 47.959 31.951 -45.142 1.00 44.69 966 PRO A C 1
ATOM 7781 O O . PRO A 1 966 ? 47.470 32.998 -44.736 1.00 44.69 966 PRO A O 1
ATOM 7784 N N . ILE A 1 967 ? 47.773 30.777 -44.537 1.00 52.19 967 ILE A N 1
ATOM 7785 C CA . ILE A 1 967 ? 47.432 30.556 -43.119 1.00 52.19 967 ILE A CA 1
ATOM 7786 C C . ILE A 1 967 ? 46.554 31.649 -42.462 1.00 52.19 967 ILE A C 1
ATOM 7788 O O . ILE A 1 967 ? 47.018 32.447 -41.658 1.00 52.19 967 ILE A O 1
ATOM 7792 N N . ILE A 1 968 ? 45.256 31.613 -42.777 1.00 54.81 968 ILE A N 1
ATOM 7793 C CA . ILE A 1 968 ? 44.161 31.638 -41.787 1.00 54.81 968 ILE A CA 1
ATOM 7794 C C . ILE A 1 968 ? 44.401 32.580 -40.583 1.00 54.81 968 ILE A C 1
ATOM 7796 O O . ILE A 1 968 ? 44.651 32.102 -39.480 1.00 54.81 968 ILE A O 1
ATOM 7800 N N . ASN A 1 969 ? 44.241 33.898 -40.774 1.00 62.03 969 ASN A N 1
ATOM 7801 C CA . ASN A 1 969 ? 44.339 34.945 -39.735 1.00 62.03 969 ASN A CA 1
ATOM 7802 C C . ASN A 1 969 ? 45.758 35.141 -39.138 1.00 62.03 969 ASN A C 1
ATOM 7804 O O . ASN A 1 969 ? 46.372 34.212 -38.628 1.00 62.03 969 ASN A O 1
ATOM 7808 N N . ASN A 1 970 ? 46.246 36.390 -39.099 1.00 67.50 970 ASN A N 1
ATOM 7809 C CA . ASN A 1 970 ? 47.561 36.753 -38.538 1.00 67.50 970 ASN A CA 1
ATOM 7810 C C . ASN A 1 970 ? 47.758 36.344 -37.063 1.00 67.50 970 ASN A C 1
ATOM 7812 O O . ASN A 1 970 ? 48.895 36.260 -36.604 1.00 67.50 970 ASN A O 1
ATOM 7816 N N . ASN A 1 971 ? 46.673 36.098 -36.322 1.00 73.38 971 ASN A N 1
ATOM 7817 C CA . ASN A 1 971 ? 46.724 35.610 -34.941 1.00 73.38 971 ASN A CA 1
ATOM 7818 C C . ASN A 1 971 ? 47.017 34.098 -34.833 1.00 73.38 971 ASN A C 1
ATOM 7820 O O . ASN A 1 971 ? 47.224 33.601 -33.726 1.00 73.38 971 ASN A O 1
ATOM 7824 N N . SER A 1 972 ? 47.008 33.353 -35.943 1.00 78.81 972 SER A N 1
ATOM 7825 C CA . SER A 1 972 ? 47.240 31.907 -35.947 1.00 78.81 972 SER A CA 1
ATOM 7826 C C . SER A 1 972 ? 48.732 31.577 -35.951 1.00 78.81 972 SER A C 1
ATOM 7828 O O . SER A 1 972 ? 49.455 31.869 -36.903 1.00 78.81 972 SER A O 1
ATOM 7830 N N . ILE A 1 973 ? 49.205 30.962 -34.868 1.00 82.56 973 ILE A N 1
ATOM 7831 C CA . ILE A 1 973 ? 50.626 30.786 -34.561 1.00 82.56 973 ILE A CA 1
ATOM 7832 C C . ILE A 1 973 ? 50.885 29.349 -34.099 1.00 82.56 973 ILE A C 1
ATOM 7834 O O . ILE A 1 973 ? 50.368 28.914 -33.072 1.00 82.56 973 ILE A O 1
ATOM 7838 N N . PHE A 1 974 ? 51.775 28.655 -34.812 1.00 82.06 974 PHE A N 1
ATOM 7839 C CA . PHE A 1 974 ? 52.501 27.485 -34.312 1.00 82.06 974 PHE A CA 1
ATOM 7840 C C . PHE A 1 974 ? 53.929 27.913 -33.958 1.00 82.06 974 PHE A C 1
ATOM 7842 O O . PHE A 1 974 ? 54.701 28.256 -34.858 1.00 82.06 974 PHE A O 1
ATOM 7849 N N . ASN A 1 975 ? 54.298 27.909 -32.677 1.00 86.12 975 ASN A N 1
ATOM 7850 C CA . ASN A 1 975 ? 55.636 28.321 -32.245 1.00 86.12 975 ASN A CA 1
ATOM 7851 C C . ASN A 1 975 ? 56.152 27.495 -31.060 1.00 86.12 975 ASN A C 1
ATOM 7853 O O . ASN A 1 975 ? 55.444 27.328 -30.069 1.00 86.12 975 ASN A O 1
ATOM 7857 N N . ASN A 1 976 ? 57.407 27.046 -31.132 1.00 88.62 976 ASN A N 1
ATOM 7858 C CA . ASN A 1 976 ? 58.090 26.313 -30.063 1.00 88.62 976 ASN A CA 1
ATOM 7859 C C . ASN A 1 976 ? 57.367 25.013 -29.642 1.00 88.62 976 ASN A C 1
ATOM 7861 O O . ASN A 1 976 ? 57.295 24.682 -28.459 1.00 88.62 976 ASN A O 1
ATOM 7865 N N . ASN A 1 977 ? 56.808 24.275 -30.610 1.00 91.56 977 ASN A N 1
ATOM 7866 C CA . ASN A 1 977 ? 56.205 22.959 -30.372 1.00 91.56 977 ASN A CA 1
ATOM 7867 C C . ASN A 1 977 ? 57.131 21.825 -30.823 1.00 91.56 977 ASN A C 1
ATOM 7869 O O . ASN A 1 977 ? 57.922 21.978 -31.758 1.00 91.56 977 ASN A O 1
ATOM 7873 N N . SER A 1 978 ? 57.004 20.667 -30.174 1.00 91.44 978 SER A N 1
ATOM 7874 C CA . SER A 1 978 ? 57.797 19.467 -30.476 1.00 91.44 978 SER A CA 1
ATOM 7875 C C . SER A 1 978 ? 56.916 18.310 -30.943 1.00 91.44 978 SER A C 1
ATOM 7877 O O . SER A 1 978 ? 56.162 17.749 -30.152 1.00 91.44 978 SER A O 1
ATOM 7879 N N . PHE A 1 979 ? 57.049 17.937 -32.216 1.00 90.69 979 PHE A N 1
ATOM 7880 C CA . PHE A 1 979 ? 56.345 16.851 -32.900 1.00 90.69 979 PHE A CA 1
ATOM 7881 C C . PHE A 1 979 ? 57.287 15.656 -33.086 1.00 90.69 979 PHE A C 1
ATOM 7883 O O . PHE A 1 979 ? 57.972 15.526 -34.107 1.00 90.69 979 PHE A O 1
ATOM 7890 N N . ILE A 1 980 ? 57.345 14.796 -32.067 1.00 90.44 980 ILE A N 1
ATOM 7891 C CA . ILE A 1 980 ? 58.324 13.709 -31.958 1.00 90.44 980 ILE A CA 1
ATOM 7892 C C . ILE A 1 980 ? 57.625 12.344 -32.067 1.00 90.44 980 ILE A C 1
ATOM 7894 O O . ILE A 1 980 ? 56.798 11.989 -31.229 1.00 90.44 980 ILE A O 1
ATOM 7898 N N . SER A 1 981 ? 58.022 11.551 -33.063 1.00 90.25 981 SER A N 1
ATOM 7899 C CA . SER A 1 981 ? 57.625 10.150 -33.268 1.00 90.25 981 SER A CA 1
ATOM 7900 C C . SER A 1 981 ? 56.115 9.909 -33.450 1.00 90.25 981 SER A C 1
ATOM 7902 O O . SER A 1 981 ? 55.597 8.873 -33.032 1.00 90.25 981 SER A O 1
ATOM 7904 N N . ASN A 1 982 ? 55.387 10.847 -34.065 1.00 90.19 982 ASN A N 1
ATOM 7905 C CA . ASN A 1 982 ? 53.950 10.702 -34.312 1.00 90.19 982 ASN A CA 1
ATOM 7906 C C . ASN A 1 982 ? 53.681 9.942 -35.629 1.00 90.19 982 ASN A C 1
ATOM 7908 O O . ASN A 1 982 ? 54.350 10.174 -36.634 1.00 90.19 982 ASN A O 1
ATOM 7912 N N . THR A 1 983 ? 52.725 9.010 -35.637 1.00 87.25 983 THR A N 1
ATOM 7913 C CA . THR A 1 983 ? 52.565 8.007 -36.711 1.00 87.25 983 THR A CA 1
ATOM 7914 C C . THR A 1 983 ? 51.128 7.906 -37.221 1.00 87.25 983 THR A C 1
ATOM 7916 O O . THR A 1 983 ? 50.237 7.432 -36.518 1.00 87.25 983 THR A O 1
ATOM 7919 N N . ALA A 1 984 ? 50.889 8.296 -38.470 1.00 84.06 984 ALA A N 1
ATOM 7920 C CA . ALA A 1 984 ? 49.604 8.123 -39.135 1.00 84.06 984 ALA A CA 1
ATOM 7921 C C . ALA A 1 984 ? 49.497 6.761 -39.835 1.00 84.06 984 ALA A C 1
ATOM 7923 O O . ALA A 1 984 ? 50.494 6.165 -40.244 1.00 84.06 984 ALA A O 1
ATOM 7924 N N . THR A 1 985 ? 48.270 6.274 -40.000 1.00 77.56 985 THR A N 1
ATOM 7925 C CA . THR A 1 985 ? 47.987 4.900 -40.452 1.00 77.56 985 THR A CA 1
ATOM 7926 C C . THR A 1 985 ? 47.172 4.806 -41.737 1.00 77.56 985 THR A C 1
ATOM 7928 O O . THR A 1 985 ? 47.096 3.719 -42.303 1.00 77.56 985 THR A O 1
ATOM 7931 N N . GLN A 1 986 ? 46.627 5.917 -42.247 1.00 73.25 986 GLN A N 1
ATOM 7932 C CA . GLN A 1 986 ? 46.141 5.999 -43.625 1.00 73.25 986 GLN A CA 1
ATOM 7933 C C . GLN A 1 986 ? 46.846 7.089 -44.419 1.00 73.25 986 GLN A C 1
ATOM 7935 O O . GLN A 1 986 ? 47.579 6.737 -45.335 1.00 73.25 986 GLN A O 1
ATOM 7940 N N . GLN A 1 987 ? 46.694 8.380 -44.107 1.00 68.31 987 GLN A N 1
ATOM 7941 C CA . GLN A 1 987 ? 47.318 9.405 -44.952 1.00 68.31 987 GLN A CA 1
ATOM 7942 C C . GLN A 1 987 ? 47.833 10.645 -44.183 1.00 68.31 987 GLN A C 1
ATOM 7944 O O . GLN A 1 987 ? 47.075 11.310 -43.485 1.00 68.31 987 GLN A O 1
ATOM 7949 N N . GLY A 1 988 ? 49.109 11.010 -44.347 1.00 62.81 988 GLY A N 1
ATOM 7950 C CA . GLY A 1 988 ? 49.693 12.239 -43.793 1.00 62.81 988 GLY A CA 1
ATOM 7951 C C . GLY A 1 988 ? 50.231 12.099 -42.367 1.00 62.81 988 GLY A C 1
ATOM 7952 O O . GLY A 1 988 ? 49.473 11.855 -41.440 1.00 62.81 988 GLY A O 1
ATOM 7953 N N . GLY A 1 989 ? 51.545 12.240 -42.166 1.00 72.81 989 GLY A N 1
ATOM 7954 C CA . GLY A 1 989 ? 52.210 11.901 -40.895 1.00 72.81 989 GLY A CA 1
ATOM 7955 C C . GLY A 1 989 ? 51.920 12.824 -39.719 1.00 72.81 989 GLY A C 1
ATOM 7956 O O . GLY A 1 989 ? 51.565 12.331 -38.658 1.00 72.81 989 GLY A O 1
ATOM 7957 N N . VAL A 1 990 ? 52.014 14.147 -39.881 1.00 83.25 990 VAL A N 1
ATOM 7958 C CA . VAL A 1 990 ? 51.614 15.111 -38.828 1.00 83.25 990 VAL A CA 1
ATOM 7959 C C . VAL A 1 990 ? 50.382 15.914 -39.237 1.00 83.25 990 VAL A C 1
ATOM 7961 O O . VAL A 1 990 ? 49.581 16.258 -38.370 1.00 83.25 990 VAL A O 1
ATOM 7964 N N . PHE A 1 991 ? 50.199 16.144 -40.541 1.00 84.06 991 PHE A N 1
ATOM 7965 C CA . PHE A 1 991 ? 49.146 16.978 -41.113 1.00 84.06 991 PHE A CA 1
ATOM 7966 C C . PHE A 1 991 ? 48.342 16.235 -42.198 1.00 84.06 991 PHE A C 1
ATOM 7968 O O . PHE A 1 991 ? 48.839 15.322 -42.853 1.00 84.06 991 PHE A O 1
ATOM 7975 N N . TYR A 1 992 ? 47.104 16.663 -42.432 1.00 80.81 992 TYR A N 1
ATOM 7976 C CA . TYR A 1 992 ? 46.245 16.233 -43.547 1.00 80.81 992 TYR A CA 1
ATOM 7977 C C . TYR A 1 992 ? 45.402 17.422 -44.041 1.00 80.81 992 TYR A C 1
ATOM 7979 O O . TYR A 1 992 ? 45.129 18.322 -43.242 1.00 80.81 992 TYR A O 1
ATOM 7987 N N . THR A 1 993 ? 44.998 17.458 -45.320 1.00 74.94 993 THR A N 1
ATOM 7988 C CA . THR A 1 993 ? 44.349 18.634 -45.938 1.00 74.94 993 THR A CA 1
ATOM 7989 C C . THR A 1 993 ? 43.251 18.280 -46.954 1.00 74.94 993 THR A C 1
ATOM 7991 O O . THR A 1 993 ? 43.538 17.871 -48.078 1.00 74.94 993 THR A O 1
ATOM 7994 N N . LYS A 1 994 ? 41.976 18.516 -46.613 1.00 67.44 994 LYS A N 1
ATOM 7995 C CA . LYS A 1 994 ? 40.842 18.334 -47.543 1.00 67.44 994 LYS A CA 1
ATOM 7996 C C . LYS A 1 994 ? 40.641 19.578 -48.426 1.00 67.44 994 LYS A C 1
ATOM 7998 O O . LYS A 1 994 ? 40.441 20.672 -47.900 1.00 67.44 994 LYS A O 1
ATOM 8003 N N . ASN A 1 995 ? 40.683 19.385 -49.747 1.00 60.50 995 ASN A N 1
ATOM 8004 C CA . ASN A 1 995 ? 40.503 20.371 -50.833 1.00 60.50 995 ASN A CA 1
ATOM 8005 C C . ASN A 1 995 ? 41.515 21.520 -50.957 1.00 60.50 995 ASN A C 1
ATOM 8007 O O . ASN A 1 995 ? 41.341 22.383 -51.813 1.00 60.50 995 ASN A O 1
ATOM 8011 N N . PHE A 1 996 ? 42.598 21.534 -50.184 1.00 63.66 996 PHE A N 1
ATOM 8012 C CA . PHE A 1 996 ? 43.706 22.473 -50.388 1.00 63.66 996 PHE A CA 1
ATOM 8013 C C . PHE A 1 996 ? 45.050 21.784 -50.136 1.00 63.66 996 PHE A C 1
ATOM 8015 O O . PHE A 1 996 ? 45.097 20.659 -49.644 1.00 63.66 996 PHE A O 1
ATOM 8022 N N . LEU A 1 997 ? 46.147 22.465 -50.468 1.00 56.88 997 LEU A N 1
ATOM 8023 C CA . LEU A 1 997 ? 47.513 22.013 -50.205 1.00 56.88 997 LEU A CA 1
ATOM 8024 C C . LEU A 1 997 ? 48.212 23.021 -49.289 1.00 56.88 997 LEU A C 1
ATOM 8026 O O . LEU A 1 997 ? 48.141 24.229 -49.524 1.00 56.88 997 LEU A O 1
ATOM 8030 N N . PHE A 1 998 ? 48.925 22.544 -48.266 1.00 65.44 998 PHE A N 1
ATOM 8031 C CA . PHE A 1 998 ? 49.815 23.413 -47.493 1.00 65.44 998 PHE A CA 1
ATOM 8032 C C . PHE A 1 998 ? 50.952 23.929 -48.381 1.00 65.44 998 PHE A C 1
ATOM 8034 O O . PHE A 1 998 ? 51.664 23.151 -49.015 1.00 65.44 998 PHE A O 1
ATOM 8041 N N . ASN A 1 999 ? 51.174 25.246 -48.377 1.00 55.06 999 ASN A N 1
ATOM 8042 C CA . ASN A 1 999 ? 52.362 25.821 -48.997 1.00 55.06 999 ASN A CA 1
ATOM 8043 C C . ASN A 1 999 ? 53.608 25.390 -48.201 1.00 55.06 999 ASN A C 1
ATOM 8045 O O . ASN A 1 999 ? 53.756 25.732 -47.022 1.00 55.06 999 ASN A O 1
ATOM 8049 N N . LEU A 1 1000 ? 54.499 24.651 -48.867 1.00 53.62 1000 LEU A N 1
ATOM 8050 C CA . LEU A 1 1000 ? 55.714 24.055 -48.302 1.00 53.62 1000 LEU A CA 1
ATOM 8051 C C . LEU A 1 1000 ? 56.724 25.091 -47.762 1.00 53.62 1000 LEU A C 1
ATOM 8053 O O . LEU A 1 1000 ? 57.603 24.728 -46.990 1.00 53.62 1000 LEU A O 1
ATOM 8057 N N . ASN A 1 1001 ? 56.573 26.376 -48.104 1.00 51.44 1001 ASN A N 1
ATOM 8058 C CA . ASN A 1 1001 ? 57.431 27.474 -47.634 1.00 51.44 1001 ASN A CA 1
ATOM 8059 C C . ASN A 1 1001 ? 56.891 28.204 -46.380 1.00 51.44 1001 ASN A C 1
ATOM 8061 O O . ASN A 1 1001 ? 57.269 29.347 -46.119 1.00 51.44 1001 ASN A O 1
ATOM 8065 N N . SER A 1 1002 ? 55.964 27.608 -45.624 1.00 63.12 1002 SER A N 1
ATOM 8066 C CA . SER A 1 1002 ? 55.319 28.267 -44.474 1.00 63.12 1002 SER A CA 1
ATOM 8067 C C . SER A 1 1002 ? 56.126 28.192 -43.166 1.00 63.12 1002 SER A C 1
ATOM 8069 O O . SER A 1 1002 ? 56.874 27.250 -42.916 1.00 63.12 1002 SER A O 1
ATOM 8071 N N . THR A 1 1003 ? 55.930 29.180 -42.281 1.00 62.44 1003 THR A N 1
ATOM 8072 C CA . THR A 1 1003 ? 56.579 29.269 -40.952 1.00 62.44 1003 THR A CA 1
ATOM 8073 C C . THR A 1 1003 ? 56.377 28.023 -40.090 1.00 62.44 1003 THR A C 1
ATOM 8075 O O . THR A 1 1003 ? 57.283 27.665 -39.341 1.00 62.44 1003 THR A O 1
ATOM 8078 N N . LEU A 1 1004 ? 55.243 27.332 -40.277 1.00 69.25 1004 LEU A N 1
ATOM 8079 C CA . LEU A 1 1004 ? 54.908 25.997 -39.767 1.00 69.25 1004 LEU A CA 1
ATOM 8080 C C . LEU A 1 1004 ? 56.122 25.050 -39.695 1.00 69.25 1004 LEU A C 1
ATOM 8082 O O . LEU A 1 1004 ? 56.344 24.419 -38.662 1.00 69.25 1004 LEU A O 1
ATOM 8086 N N . PHE A 1 1005 ? 56.907 24.986 -40.776 1.00 60.62 1005 PHE A N 1
ATOM 8087 C CA . PHE A 1 1005 ? 58.041 24.073 -40.941 1.00 60.62 1005 PHE A CA 1
ATOM 8088 C C . PHE A 1 1005 ? 59.316 24.506 -40.198 1.00 60.62 1005 PHE A C 1
ATOM 8090 O O . PHE A 1 1005 ? 60.171 23.665 -39.938 1.00 60.62 1005 PHE A O 1
ATOM 8097 N N . ASN A 1 1006 ? 59.445 25.791 -39.845 1.00 66.06 1006 ASN A N 1
ATOM 8098 C CA . ASN A 1 1006 ? 60.685 26.381 -39.323 1.00 66.06 1006 ASN A CA 1
ATOM 8099 C C . ASN A 1 1006 ? 60.634 26.717 -37.820 1.00 66.06 1006 ASN A C 1
ATOM 8101 O O . ASN A 1 1006 ? 61.680 26.772 -37.181 1.00 66.06 1006 ASN A O 1
ATOM 8105 N N . SER A 1 1007 ? 59.449 26.961 -37.246 1.00 78.06 1007 SER A N 1
ATOM 8106 C CA . SER A 1 1007 ? 59.272 27.328 -35.825 1.00 78.06 1007 SER A CA 1
ATOM 8107 C C . SER A 1 1007 ? 58.944 26.148 -34.897 1.00 78.06 1007 SER A C 1
ATOM 8109 O O . SER A 1 1007 ? 58.679 26.353 -33.710 1.00 78.06 1007 SER A O 1
ATOM 8111 N N . ASN A 1 1008 ? 58.933 24.916 -35.418 1.00 85.44 1008 ASN A N 1
ATOM 8112 C CA . ASN A 1 1008 ? 58.555 23.704 -34.687 1.00 85.44 1008 ASN A CA 1
ATOM 8113 C C . ASN A 1 1008 ? 59.503 22.546 -35.031 1.00 85.44 1008 ASN A C 1
ATOM 8115 O O . ASN A 1 1008 ? 60.037 22.474 -36.136 1.00 85.44 1008 ASN A O 1
ATOM 8119 N N . ILE A 1 1009 ? 59.699 21.624 -34.089 1.00 84.81 1009 ILE A N 1
ATOM 8120 C CA . ILE A 1 1009 ? 60.620 20.491 -34.242 1.00 84.81 1009 ILE A CA 1
ATOM 8121 C C . ILE A 1 1009 ? 59.843 19.269 -34.737 1.00 84.81 1009 ILE A C 1
ATOM 8123 O O . ILE A 1 1009 ? 58.982 18.767 -34.020 1.00 84.81 1009 ILE A O 1
ATOM 8127 N N . PHE A 1 1010 ? 60.173 18.755 -35.924 1.00 83.75 1010 PHE A N 1
ATOM 8128 C CA . PHE A 1 1010 ? 59.596 17.525 -36.480 1.00 83.75 1010 PHE A CA 1
ATOM 8129 C C . PHE A 1 1010 ? 60.651 16.414 -36.513 1.00 83.75 1010 PHE A C 1
ATOM 8131 O O . PHE A 1 1010 ? 61.614 16.497 -37.272 1.00 83.75 1010 PHE A O 1
ATOM 8138 N N . LEU A 1 1011 ? 60.474 15.362 -35.709 1.00 82.12 1011 LEU A N 1
ATOM 8139 C CA . LEU A 1 1011 ? 61.408 14.233 -35.628 1.00 82.12 1011 LEU A CA 1
ATOM 8140 C C . LEU A 1 1011 ? 60.658 12.903 -35.743 1.00 82.12 1011 LEU A C 1
ATOM 8142 O O . LEU A 1 1011 ? 59.704 12.671 -35.010 1.00 82.12 1011 LEU A O 1
ATOM 8146 N N . ASN A 1 1012 ? 61.124 12.014 -36.625 1.00 82.50 1012 ASN A N 1
ATOM 8147 C CA . ASN A 1 1012 ? 60.675 10.618 -36.758 1.00 82.50 1012 ASN A CA 1
ATOM 8148 C C . ASN A 1 1012 ? 59.156 10.402 -36.951 1.00 82.50 1012 ASN A C 1
ATOM 8150 O O . ASN A 1 1012 ? 58.628 9.379 -36.523 1.00 82.50 1012 ASN A O 1
ATOM 8154 N N . ASN A 1 1013 ? 58.447 11.341 -37.587 1.00 83.81 1013 ASN A N 1
ATOM 8155 C CA . ASN A 1 1013 ? 57.020 11.176 -37.890 1.00 83.81 1013 ASN A CA 1
ATOM 8156 C C . ASN A 1 1013 ? 56.807 10.296 -39.149 1.00 83.81 1013 ASN A C 1
ATOM 8158 O O . ASN A 1 1013 ? 57.630 10.324 -40.066 1.00 83.81 1013 ASN A O 1
ATOM 8162 N N . ILE A 1 1014 ? 55.740 9.487 -39.181 1.00 75.38 1014 ILE A N 1
ATOM 8163 C CA . ILE A 1 1014 ? 55.530 8.377 -40.145 1.00 75.38 1014 ILE A CA 1
ATOM 8164 C C . ILE A 1 1014 ? 54.086 8.391 -40.692 1.00 75.38 1014 ILE A C 1
ATOM 8166 O O . ILE A 1 1014 ? 53.178 8.818 -39.986 1.00 75.38 1014 ILE A O 1
ATOM 8170 N N . ALA A 1 1015 ? 53.847 7.903 -41.920 1.00 67.69 1015 ALA A N 1
ATOM 8171 C CA . ALA A 1 1015 ? 52.501 7.712 -42.487 1.00 67.69 1015 ALA A CA 1
ATOM 8172 C C . ALA A 1 1015 ? 52.416 6.532 -43.475 1.00 67.69 1015 ALA A C 1
ATOM 8174 O O . ALA A 1 1015 ? 53.432 6.133 -44.042 1.00 67.69 1015 ALA A O 1
ATOM 8175 N N . PHE A 1 1016 ? 51.199 6.036 -43.735 1.00 57.47 1016 PHE A N 1
ATOM 8176 C CA . PHE A 1 1016 ? 50.914 4.982 -44.725 1.00 57.47 1016 PHE A CA 1
ATOM 8177 C C . PHE A 1 1016 ? 50.878 5.522 -46.175 1.00 57.47 1016 PHE A C 1
ATOM 8179 O O . PHE A 1 1016 ? 51.595 5.010 -47.032 1.00 57.47 1016 PHE A O 1
ATOM 8186 N N . CYS A 1 1017 ? 50.158 6.618 -46.440 1.00 48.28 1017 CYS A N 1
ATOM 8187 C CA . CYS A 1 1017 ? 50.220 7.387 -47.690 1.00 48.28 1017 CYS A CA 1
ATOM 8188 C C . CYS A 1 1017 ? 50.674 8.825 -47.405 1.00 48.28 1017 CYS A C 1
ATOM 8190 O O . CYS A 1 1017 ? 50.042 9.526 -46.625 1.00 48.28 1017 CYS A O 1
ATOM 8192 N N . GLY A 1 1018 ? 51.758 9.280 -48.038 1.00 51.84 1018 GLY A N 1
ATOM 8193 C CA . GLY A 1 1018 ? 52.281 10.640 -47.856 1.00 51.84 1018 GLY A CA 1
ATOM 8194 C C . GLY A 1 1018 ? 52.850 10.876 -46.452 1.00 51.84 1018 GLY A C 1
ATOM 8195 O O . GLY A 1 1018 ? 52.120 11.170 -45.514 1.00 51.84 1018 GLY A O 1
ATOM 8196 N N . ILE A 1 1019 ? 54.178 10.816 -46.306 1.00 51.38 1019 ILE A N 1
ATOM 8197 C CA . ILE A 1 1019 ? 54.879 10.832 -45.001 1.00 51.38 1019 ILE A CA 1
ATOM 8198 C C . ILE A 1 1019 ? 54.508 12.047 -44.120 1.00 51.38 1019 ILE A C 1
ATOM 8200 O O . ILE A 1 1019 ? 54.661 11.962 -42.910 1.00 51.38 1019 ILE A O 1
ATOM 8204 N N . ASN A 1 1020 ? 53.953 13.139 -44.678 1.00 68.44 1020 ASN A N 1
ATOM 8205 C CA . ASN A 1 1020 ? 53.434 14.279 -43.906 1.00 68.44 1020 ASN A CA 1
ATOM 8206 C C . ASN A 1 1020 ? 52.068 14.909 -44.350 1.00 68.44 1020 ASN A C 1
ATOM 8208 O O . ASN A 1 1020 ? 51.576 15.684 -43.536 1.00 68.44 1020 ASN A O 1
ATOM 8212 N N . PHE A 1 1021 ? 51.452 14.625 -45.534 1.00 65.19 1021 PHE A N 1
ATOM 8213 C CA . PHE A 1 1021 ? 50.258 15.346 -46.119 1.00 65.19 1021 PHE A CA 1
ATOM 8214 C C . PHE A 1 1021 ? 49.390 14.521 -47.155 1.00 65.19 1021 PHE A C 1
ATOM 8216 O O . PHE A 1 1021 ? 49.963 13.590 -47.722 1.00 65.19 1021 PHE A O 1
ATOM 8223 N N . SER A 1 1022 ? 48.074 14.834 -47.426 1.00 65.69 1022 SER A N 1
ATOM 8224 C CA . SER A 1 1022 ? 47.086 14.015 -48.270 1.00 65.69 1022 SER A CA 1
ATOM 8225 C C . SER A 1 1022 ? 45.619 14.585 -48.527 1.00 65.69 1022 SER A C 1
ATOM 8227 O O . SER A 1 1022 ? 45.336 15.612 -47.915 1.00 65.69 1022 SER A O 1
ATOM 8229 N N . SER A 1 1023 ? 44.707 13.966 -49.372 1.00 63.31 1023 SER A N 1
ATOM 8230 C CA . SER A 1 1023 ? 43.328 14.463 -49.840 1.00 63.31 1023 SER A CA 1
ATOM 8231 C C . SER A 1 1023 ? 42.148 13.481 -50.351 1.00 63.31 1023 SER A C 1
ATOM 8233 O O . SER A 1 1023 ? 41.730 12.652 -49.554 1.00 63.31 1023 SER A O 1
ATOM 8235 N N . GLU A 1 1024 ? 41.495 13.622 -51.562 1.00 60.81 1024 GLU A N 1
ATOM 8236 C CA . GLU A 1 1024 ? 40.000 13.418 -51.890 1.00 60.81 1024 GLU A CA 1
ATOM 8237 C C . GLU A 1 1024 ? 39.369 12.175 -52.715 1.00 60.81 1024 GLU A C 1
ATOM 8239 O O . GLU A 1 1024 ? 39.703 11.053 -52.360 1.00 60.81 1024 GLU A O 1
ATOM 8244 N N . PHE A 1 1025 ? 38.429 12.267 -53.727 1.00 54.66 1025 PHE A N 1
ATOM 8245 C CA . PHE A 1 1025 ? 37.246 11.333 -54.053 1.00 54.66 1025 PHE A CA 1
ATOM 8246 C C . PHE A 1 1025 ? 37.100 10.486 -55.418 1.00 54.66 1025 PHE A C 1
ATOM 8248 O O . PHE A 1 1025 ? 37.765 10.764 -56.410 1.00 54.66 1025 PHE A O 1
ATOM 8255 N N . ASN A 1 1026 ? 36.197 9.446 -55.477 1.00 54.50 1026 ASN A N 1
ATOM 8256 C CA . ASN A 1 1026 ? 35.659 8.564 -56.587 1.00 54.50 1026 ASN A CA 1
ATOM 8257 C C . ASN A 1 1026 ? 34.153 7.967 -56.536 1.00 54.50 1026 ASN A C 1
ATOM 8259 O O . ASN A 1 1026 ? 33.279 8.671 -57.025 1.00 54.50 1026 ASN A O 1
ATOM 8263 N N . LYS A 1 1027 ? 33.766 6.693 -56.141 1.00 52.69 1027 LYS A N 1
ATOM 8264 C CA . LYS A 1 1027 ? 32.407 6.023 -56.487 1.00 52.69 1027 LYS A CA 1
ATOM 8265 C C . LYS A 1 1027 ? 31.784 4.816 -55.643 1.00 52.69 1027 LYS A C 1
ATOM 8267 O O . LYS A 1 1027 ? 32.526 4.246 -54.856 1.00 52.69 1027 LYS A O 1
ATOM 8272 N N . VAL A 1 1028 ? 30.500 4.364 -55.880 1.00 59.91 1028 VAL A N 1
ATOM 8273 C CA . VAL A 1 1028 ? 29.408 3.792 -54.946 1.00 59.91 1028 VAL A CA 1
ATOM 8274 C C . VAL A 1 1028 ? 28.960 2.258 -54.880 1.00 59.91 1028 VAL A C 1
ATOM 8276 O O . VAL A 1 1028 ? 29.114 1.580 -55.891 1.00 59.91 1028 VAL A O 1
ATOM 8279 N N . ILE A 1 1029 ? 28.325 1.727 -53.763 1.00 55.94 1029 ILE A N 1
ATOM 8280 C CA . ILE A 1 1029 ? 27.605 0.372 -53.533 1.00 55.94 1029 ILE A CA 1
ATOM 8281 C C . ILE A 1 1029 ? 26.531 0.365 -52.335 1.00 55.94 1029 ILE A C 1
ATOM 8283 O O . ILE A 1 1029 ? 26.671 1.251 -51.521 1.00 55.94 1029 ILE A O 1
ATOM 8287 N N . PHE A 1 1030 ? 25.536 -0.567 -52.100 1.00 63.84 1030 PHE A N 1
ATOM 8288 C CA . PHE A 1 1030 ? 24.340 -0.467 -51.127 1.00 63.84 1030 PHE A CA 1
ATOM 8289 C C . PHE A 1 1030 ? 23.947 -1.638 -50.101 1.00 63.84 1030 PHE A C 1
ATOM 8291 O O . PHE A 1 1030 ? 24.442 -2.752 -50.279 1.00 63.84 1030 PHE A O 1
ATOM 8298 N N . LYS A 1 1031 ? 23.044 -1.443 -49.065 1.00 47.81 1031 LYS A N 1
ATOM 8299 C CA . LYS A 1 1031 ? 22.529 -2.431 -48.006 1.00 47.81 1031 LYS A CA 1
ATOM 8300 C C . LYS A 1 1031 ? 21.127 -2.198 -47.286 1.00 47.81 1031 LYS A C 1
ATOM 8302 O O . LYS A 1 1031 ? 20.802 -1.068 -46.941 1.00 47.81 1031 LYS A O 1
ATOM 8307 N N . ASN A 1 1032 ? 20.445 -3.297 -46.848 1.00 52.09 1032 ASN A N 1
ATOM 8308 C CA . ASN A 1 1032 ? 19.259 -3.474 -45.915 1.00 52.09 1032 ASN A CA 1
ATOM 8309 C C . ASN A 1 1032 ? 17.837 -2.951 -46.311 1.00 52.09 1032 ASN A C 1
ATOM 8311 O O . ASN A 1 1032 ? 17.744 -1.964 -47.026 1.00 52.09 1032 ASN A O 1
ATOM 8315 N N . LYS A 1 1033 ? 16.726 -3.629 -45.883 1.00 64.19 1033 LYS A N 1
ATOM 8316 C CA . LYS A 1 1033 ? 15.351 -3.429 -46.463 1.00 64.19 1033 LYS A CA 1
ATOM 8317 C C . LYS A 1 1033 ? 14.041 -3.528 -45.601 1.00 64.19 1033 LYS A C 1
ATOM 8319 O O . LYS A 1 1033 ? 12.977 -3.308 -46.173 1.00 64.19 1033 LYS A O 1
ATOM 8324 N N . ASN A 1 1034 ? 14.025 -3.817 -44.287 1.00 65.00 1034 ASN A N 1
ATOM 8325 C CA . ASN A 1 1034 ? 12.761 -3.970 -43.498 1.00 65.00 1034 ASN A CA 1
ATOM 8326 C C . ASN A 1 1034 ? 12.710 -3.047 -42.254 1.00 65.00 1034 ASN A C 1
ATOM 8328 O O . ASN A 1 1034 ? 13.753 -2.832 -41.639 1.00 65.00 1034 ASN A O 1
ATOM 8332 N N . VAL A 1 1035 ? 11.527 -2.534 -41.866 1.00 73.62 1035 VAL A N 1
ATOM 8333 C CA . VAL A 1 1035 ? 11.348 -1.433 -40.876 1.00 73.62 1035 VAL A CA 1
ATOM 8334 C C . VAL A 1 1035 ? 10.083 -1.565 -39.987 1.00 73.62 1035 VAL A C 1
ATOM 8336 O O . VAL A 1 1035 ? 9.222 -2.395 -40.260 1.00 73.62 1035 VAL A O 1
ATOM 8339 N N . ILE A 1 1036 ? 9.940 -0.768 -38.912 1.00 62.81 1036 ILE A N 1
ATOM 8340 C CA . ILE A 1 1036 ? 8.832 -0.839 -37.915 1.00 62.81 1036 ILE A CA 1
ATOM 8341 C C . ILE A 1 1036 ? 7.965 0.440 -37.953 1.00 62.81 1036 ILE A C 1
ATOM 8343 O O . ILE A 1 1036 ? 8.487 1.516 -38.235 1.00 62.81 1036 ILE A O 1
ATOM 8347 N N . ASN A 1 1037 ? 6.651 0.335 -37.685 1.00 73.19 1037 ASN A N 1
ATOM 8348 C CA . ASN A 1 1037 ? 5.712 1.464 -37.796 1.00 73.19 1037 ASN A CA 1
ATOM 8349 C C . ASN A 1 1037 ? 6.034 2.579 -36.787 1.00 73.19 1037 ASN A C 1
ATOM 8351 O O . ASN A 1 1037 ? 6.247 2.313 -35.604 1.00 73.19 1037 ASN A O 1
ATOM 8355 N N . GLY A 1 1038 ? 6.030 3.830 -37.246 1.00 66.81 1038 GLY A N 1
ATOM 8356 C CA . GLY A 1 1038 ? 6.159 5.010 -36.390 1.00 66.81 1038 GLY A CA 1
ATOM 8357 C C . GLY A 1 1038 ? 7.549 5.223 -35.777 1.00 66.81 1038 GLY A C 1
ATOM 8358 O O . GLY A 1 1038 ? 7.721 6.185 -35.031 1.00 66.81 1038 GLY A O 1
ATOM 8359 N N . LEU A 1 1039 ? 8.546 4.393 -36.107 1.00 63.81 1039 LEU A N 1
ATOM 8360 C CA . LEU A 1 1039 ? 9.920 4.492 -35.601 1.00 63.81 1039 LEU A CA 1
ATOM 8361 C C . LEU A 1 1039 ? 10.920 4.822 -36.721 1.00 63.81 1039 LEU A C 1
ATOM 8363 O O . LEU A 1 1039 ? 10.877 4.256 -37.816 1.00 63.81 1039 LEU A O 1
ATOM 8367 N N . ASN A 1 1040 ? 11.858 5.724 -36.423 1.00 67.38 1040 ASN A N 1
ATOM 8368 C CA . ASN A 1 1040 ? 12.899 6.159 -37.357 1.00 67.38 1040 ASN A CA 1
ATOM 8369 C C . ASN A 1 1040 ? 13.879 5.017 -37.679 1.00 67.38 1040 ASN A C 1
ATOM 8371 O O . ASN A 1 1040 ? 14.702 4.646 -36.845 1.00 67.38 1040 ASN A O 1
ATOM 8375 N N . SER A 1 1041 ? 13.810 4.484 -38.900 1.00 68.12 1041 SER A N 1
ATOM 8376 C CA . SER A 1 1041 ? 14.565 3.296 -39.335 1.00 68.12 1041 SER A CA 1
ATOM 8377 C C . SER A 1 1041 ? 15.676 3.643 -40.342 1.00 68.12 1041 SER A C 1
ATOM 8379 O O . SER A 1 1041 ? 15.502 4.571 -41.129 1.00 68.12 1041 SER A O 1
ATOM 8381 N N . LEU A 1 1042 ? 16.810 2.916 -40.312 1.00 74.69 1042 LEU A N 1
ATOM 8382 C CA . LEU A 1 1042 ? 18.095 3.287 -40.949 1.00 74.69 1042 LEU A CA 1
ATOM 8383 C C . LEU A 1 1042 ? 18.589 2.299 -42.038 1.00 74.69 1042 LEU A C 1
ATOM 8385 O O . LEU A 1 1042 ? 18.579 1.091 -41.805 1.00 74.69 1042 LEU A O 1
ATOM 8389 N N . ILE A 1 1043 ? 19.102 2.815 -43.167 1.00 68.06 1043 ILE A N 1
ATOM 8390 C CA . ILE A 1 1043 ? 19.529 2.094 -44.403 1.00 68.06 1043 ILE A CA 1
ATOM 8391 C C . ILE A 1 1043 ? 20.935 2.576 -44.858 1.00 68.06 1043 ILE A C 1
ATOM 8393 O O . ILE A 1 1043 ? 21.204 3.740 -44.595 1.00 68.06 1043 ILE A O 1
ATOM 8397 N N . GLU A 1 1044 ? 21.834 1.777 -45.495 1.00 65.62 1044 GLU A N 1
ATOM 8398 C CA . GLU A 1 1044 ? 23.300 2.111 -45.618 1.00 65.62 1044 GLU A CA 1
ATOM 8399 C C . GLU A 1 1044 ? 24.045 1.811 -46.981 1.00 65.62 1044 GLU A C 1
ATOM 8401 O O . GLU A 1 1044 ? 23.644 0.872 -47.666 1.00 65.62 1044 GLU A O 1
ATOM 8406 N N . TYR A 1 1045 ? 25.136 2.531 -47.393 1.00 67.50 1045 TYR A N 1
ATOM 8407 C CA . TYR A 1 1045 ? 25.814 2.417 -48.746 1.00 67.50 1045 TYR A CA 1
ATOM 8408 C C . TYR A 1 1045 ? 27.239 3.079 -48.992 1.00 67.50 1045 TYR A C 1
ATOM 8410 O O . TYR A 1 1045 ? 27.459 4.200 -48.581 1.00 67.50 1045 TYR A O 1
ATOM 8418 N N . ASN A 1 1046 ? 28.221 2.482 -49.711 1.00 59.47 1046 ASN A N 1
ATOM 8419 C CA . ASN A 1 1046 ? 29.698 2.796 -49.738 1.00 59.47 1046 ASN A CA 1
ATOM 8420 C C . ASN A 1 1046 ? 30.305 3.757 -50.850 1.00 59.47 1046 ASN A C 1
ATOM 8422 O O . ASN A 1 1046 ? 29.567 4.041 -51.779 1.00 59.47 1046 ASN A O 1
ATOM 8426 N N . LEU A 1 1047 ? 31.614 4.204 -50.816 1.00 52.25 1047 LEU A N 1
ATOM 8427 C CA . LEU A 1 1047 ? 32.406 5.026 -51.831 1.00 52.25 1047 LEU A CA 1
ATOM 8428 C C . LEU A 1 1047 ? 33.994 4.817 -51.945 1.00 52.25 1047 LEU A C 1
ATOM 8430 O O . LEU A 1 1047 ? 34.563 4.143 -51.092 1.00 52.25 1047 LEU A O 1
ATOM 8434 N N . LEU A 1 1048 ? 34.738 5.416 -52.937 1.00 53.12 1048 LEU A N 1
ATOM 8435 C CA . LEU A 1 1048 ? 36.229 5.316 -53.284 1.00 53.12 1048 LEU A CA 1
ATOM 8436 C C . LEU A 1 1048 ? 36.967 6.698 -53.573 1.00 53.12 1048 LEU A C 1
ATOM 8438 O O . LEU A 1 1048 ? 36.189 7.636 -53.594 1.00 53.12 1048 LEU A O 1
ATOM 8442 N N . ASP A 1 1049 ? 38.330 6.868 -53.775 1.00 52.59 1049 ASP A N 1
ATOM 8443 C CA . ASP A 1 1049 ? 39.233 8.124 -53.625 1.00 52.59 1049 ASP A CA 1
ATOM 8444 C C . ASP A 1 1049 ? 40.156 8.681 -54.804 1.00 52.59 1049 ASP A C 1
ATOM 8446 O O . ASP A 1 1049 ? 40.390 7.968 -55.780 1.00 52.59 1049 ASP A O 1
ATOM 8450 N N . TYR A 1 1050 ? 40.669 9.951 -54.698 1.00 49.25 1050 TYR A N 1
ATOM 8451 C CA . TYR A 1 1050 ? 41.565 10.772 -55.598 1.00 49.25 1050 TYR A CA 1
ATOM 8452 C C . TYR A 1 1050 ? 43.078 10.431 -55.587 1.00 49.25 1050 TYR A C 1
ATOM 8454 O O . TYR A 1 1050 ? 43.705 10.433 -56.646 1.00 49.25 1050 TYR A O 1
ATOM 8462 N N . TYR A 1 1051 ? 43.710 10.241 -54.418 1.00 51.84 1051 TYR A N 1
ATOM 8463 C CA . TYR A 1 1051 ? 45.123 9.815 -54.335 1.00 51.84 1051 TYR A CA 1
ATOM 8464 C C . TYR A 1 1051 ? 45.269 8.297 -54.610 1.00 51.84 1051 TYR A C 1
ATOM 8466 O O . TYR A 1 1051 ? 46.387 7.785 -54.658 1.00 51.84 1051 TYR A O 1
ATOM 8474 N N . GLY A 1 1052 ? 44.151 7.592 -54.833 1.00 41.75 1052 GLY A N 1
ATOM 8475 C CA . GLY A 1 1052 ? 44.044 6.219 -55.336 1.00 41.75 1052 GLY A CA 1
ATOM 8476 C C . GLY A 1 1052 ? 43.388 5.205 -54.385 1.00 41.75 1052 GLY A C 1
ATOM 8477 O O . GLY A 1 1052 ? 43.425 4.008 -54.665 1.00 41.75 1052 GLY A O 1
ATOM 8478 N N . ASN A 1 1053 ? 42.826 5.638 -53.255 1.00 46.97 1053 ASN A N 1
ATOM 8479 C CA . ASN A 1 1053 ? 42.409 4.778 -52.140 1.00 46.97 1053 ASN A CA 1
ATOM 8480 C C . ASN A 1 1053 ? 40.889 4.472 -52.132 1.00 46.97 1053 ASN A C 1
ATOM 8482 O O . ASN A 1 1053 ? 40.152 4.738 -53.083 1.00 46.97 1053 ASN A O 1
ATOM 8486 N N . ILE A 1 1054 ? 40.389 3.924 -51.018 1.00 45.50 1054 ILE A N 1
ATOM 8487 C CA . ILE A 1 1054 ? 38.967 4.033 -50.639 1.00 45.50 1054 ILE A CA 1
ATOM 8488 C C . ILE A 1 1054 ? 38.759 5.442 -50.075 1.00 45.50 1054 ILE A C 1
ATOM 8490 O O . ILE A 1 1054 ? 39.560 5.852 -49.236 1.00 45.50 1054 ILE A O 1
ATOM 8494 N N . PHE A 1 1055 ? 37.696 6.174 -50.449 1.00 55.56 1055 PHE A N 1
ATOM 8495 C CA . PHE A 1 1055 ? 37.482 7.525 -49.913 1.00 55.56 1055 PHE A CA 1
ATOM 8496 C C . PHE A 1 1055 ? 36.731 7.523 -48.603 1.00 55.56 1055 PHE A C 1
ATOM 8498 O O . PHE A 1 1055 ? 35.612 8.010 -48.436 1.00 55.56 1055 PHE A O 1
ATOM 8505 N N . THR A 1 1056 ? 37.470 7.005 -47.645 1.00 52.91 1056 THR A N 1
ATOM 8506 C CA . THR A 1 1056 ? 37.266 7.136 -46.222 1.00 52.91 1056 THR A CA 1
ATOM 8507 C C . THR A 1 1056 ? 37.085 8.587 -45.720 1.00 52.91 1056 THR A C 1
ATOM 8509 O O . THR A 1 1056 ? 36.801 8.735 -44.533 1.00 52.91 1056 THR A O 1
ATOM 8512 N N . PRO A 1 1057 ? 37.315 9.645 -46.531 1.00 50.59 1057 PRO A N 1
ATOM 8513 C CA . PRO A 1 1057 ? 36.675 10.964 -46.287 1.00 50.59 1057 PRO A CA 1
ATOM 8514 C C . PRO A 1 1057 ? 35.476 11.537 -47.116 1.00 50.59 1057 PRO A C 1
ATOM 8516 O O . PRO A 1 1057 ? 35.140 12.684 -46.784 1.00 50.59 1057 PRO A O 1
ATOM 8519 N N . LEU A 1 1058 ? 34.773 10.908 -48.097 1.00 50.78 1058 LEU A N 1
ATOM 8520 C CA . LEU A 1 1058 ? 33.523 11.570 -48.600 1.00 50.78 1058 LEU A CA 1
ATOM 8521 C C . LEU A 1 1058 ? 32.414 11.329 -47.603 1.00 50.78 1058 LEU A C 1
ATOM 8523 O O . LEU A 1 1058 ? 32.067 10.189 -47.274 1.00 50.78 1058 LEU A O 1
ATOM 8527 N N . SER A 1 1059 ? 31.826 12.452 -47.219 1.00 51.97 1059 SER A N 1
ATOM 8528 C CA . SER A 1 1059 ? 30.647 12.506 -46.397 1.00 51.97 1059 SER A CA 1
ATOM 8529 C C . SER A 1 1059 ? 29.751 13.643 -46.895 1.00 51.97 1059 SER A C 1
ATOM 8531 O O . SER A 1 1059 ? 30.037 14.801 -46.605 1.00 51.97 1059 SER A O 1
ATOM 8533 N N . THR A 1 1060 ? 28.736 13.337 -47.712 1.00 60.09 1060 THR A N 1
ATOM 8534 C CA . THR A 1 1060 ? 27.857 14.325 -48.378 1.00 60.09 1060 THR A CA 1
ATOM 8535 C C . THR A 1 1060 ? 26.385 13.939 -48.247 1.00 60.09 1060 THR A C 1
ATOM 8537 O O . THR A 1 1060 ? 26.081 12.755 -48.147 1.00 60.09 1060 THR A O 1
ATOM 8540 N N . THR A 1 1061 ? 25.470 14.908 -48.242 1.00 60.41 1061 THR A N 1
ATOM 8541 C CA . THR A 1 1061 ? 24.020 14.658 -48.238 1.00 60.41 1061 THR A CA 1
ATOM 8542 C C . THR A 1 1061 ? 23.465 14.541 -49.651 1.00 60.41 1061 THR A C 1
ATOM 8544 O O . THR A 1 1061 ? 23.506 15.515 -50.398 1.00 60.41 1061 THR A O 1
ATOM 8547 N N . VAL A 1 1062 ? 22.872 13.395 -49.989 1.00 66.56 1062 VAL A N 1
ATOM 8548 C CA . VAL A 1 1062 ? 22.126 13.195 -51.245 1.00 66.56 1062 VAL A CA 1
ATOM 8549 C C . VAL A 1 1062 ? 20.622 13.101 -50.982 1.00 66.56 1062 VAL A C 1
ATOM 8551 O O . VAL A 1 1062 ? 20.201 12.512 -49.987 1.00 66.56 1062 VAL A O 1
ATOM 8554 N N . ASN A 1 1063 ? 19.803 13.690 -51.853 1.00 76.62 1063 ASN A N 1
ATOM 8555 C CA . ASN A 1 1063 ? 18.349 13.740 -51.682 1.00 76.62 1063 ASN A CA 1
ATOM 8556 C C . ASN A 1 1063 ? 17.697 12.424 -52.115 1.00 76.62 1063 ASN A C 1
ATOM 8558 O O . ASN A 1 1063 ? 17.628 12.126 -53.304 1.00 76.62 1063 ASN A O 1
ATOM 8562 N N . ILE A 1 1064 ? 17.180 11.651 -51.161 1.00 77.94 1064 ILE A N 1
ATOM 8563 C CA . ILE A 1 1064 ? 16.456 10.406 -51.420 1.00 77.94 1064 ILE A CA 1
ATOM 8564 C C . ILE A 1 1064 ? 14.951 10.672 -51.438 1.00 77.94 1064 ILE A C 1
ATOM 8566 O O . ILE A 1 1064 ? 14.361 10.999 -50.412 1.00 77.94 1064 ILE A O 1
ATOM 8570 N N . SER A 1 1065 ? 14.310 10.477 -52.587 1.00 86.88 1065 SER A N 1
ATOM 8571 C CA . SER A 1 1065 ? 12.860 10.309 -52.670 1.00 86.88 1065 SER A CA 1
ATOM 8572 C C . SER A 1 1065 ? 12.457 8.997 -52.004 1.00 86.88 1065 SER A C 1
ATOM 8574 O O . SER A 1 1065 ? 12.984 7.938 -52.347 1.00 86.88 1065 SER A O 1
ATOM 8576 N N . ILE A 1 1066 ? 11.514 9.063 -51.065 1.00 87.25 1066 ILE A N 1
ATOM 8577 C CA . ILE A 1 1066 ? 10.865 7.913 -50.441 1.00 87.25 1066 ILE A CA 1
ATOM 8578 C C . ILE A 1 1066 ? 9.369 7.966 -50.756 1.00 87.25 1066 ILE A C 1
ATOM 8580 O O . ILE A 1 1066 ? 8.664 8.855 -50.282 1.00 87.25 1066 ILE A O 1
ATOM 8584 N N . THR A 1 1067 ? 8.871 7.012 -51.542 1.00 86.62 1067 THR A N 1
ATOM 8585 C CA . THR A 1 1067 ? 7.473 6.978 -52.010 1.00 86.62 1067 THR A CA 1
ATOM 8586 C C . THR A 1 1067 ? 6.688 5.846 -51.357 1.00 86.62 1067 THR A C 1
ATOM 8588 O O . THR A 1 1067 ? 7.044 4.682 -51.534 1.00 86.62 1067 THR A O 1
ATOM 8591 N N . ARG A 1 1068 ? 5.610 6.172 -50.626 1.00 88.31 1068 ARG A N 1
ATOM 8592 C CA . ARG A 1 1068 ? 4.680 5.195 -50.023 1.00 88.31 1068 ARG A CA 1
ATOM 8593 C C . ARG A 1 1068 ? 3.784 4.587 -51.104 1.00 88.31 1068 ARG A C 1
ATOM 8595 O O . ARG A 1 1068 ? 3.091 5.317 -51.809 1.00 88.31 1068 ARG A O 1
ATOM 8602 N N . VAL A 1 1069 ? 3.773 3.261 -51.231 1.00 81.81 1069 VAL A N 1
ATOM 8603 C CA . VAL A 1 1069 ? 3.127 2.575 -52.366 1.00 81.81 1069 VAL A CA 1
ATOM 8604 C C . VAL A 1 1069 ? 1.596 2.633 -52.300 1.00 81.81 1069 VAL A C 1
ATOM 8606 O O . VAL A 1 1069 ? 0.960 2.772 -53.341 1.00 81.81 1069 VAL A O 1
ATOM 8609 N N . SER A 1 1070 ? 0.981 2.584 -51.113 1.00 80.12 1070 SER A N 1
ATOM 8610 C CA . SER A 1 1070 ? -0.489 2.573 -50.991 1.00 80.12 1070 SER A CA 1
ATOM 8611 C C . SER A 1 1070 ? -1.191 3.868 -51.420 1.00 80.12 1070 SER A C 1
ATOM 8613 O O . SER A 1 1070 ? -2.370 3.831 -51.770 1.00 80.12 1070 SER A O 1
ATOM 8615 N N . ASN A 1 1071 ? -0.499 5.013 -51.395 1.00 80.81 1071 ASN A N 1
ATOM 8616 C CA . ASN A 1 1071 ? -1.086 6.323 -51.702 1.00 80.81 1071 ASN A CA 1
ATOM 8617 C C . ASN A 1 1071 ? -0.223 7.221 -52.609 1.00 80.81 1071 ASN A C 1
ATOM 8619 O O . ASN A 1 1071 ? -0.570 8.384 -52.809 1.00 80.81 1071 ASN A O 1
ATOM 8623 N N . MET A 1 1072 ? 0.881 6.692 -53.150 1.00 80.88 1072 MET A N 1
ATOM 8624 C CA . MET A 1 1072 ? 1.829 7.370 -54.048 1.00 80.88 1072 MET A CA 1
ATOM 8625 C C . MET A 1 1072 ? 2.410 8.694 -53.515 1.00 80.88 1072 MET A C 1
ATOM 8627 O O . MET A 1 1072 ? 2.924 9.499 -54.289 1.00 80.88 1072 MET A O 1
ATOM 8631 N N . LYS A 1 1073 ? 2.374 8.938 -52.196 1.00 80.25 1073 LYS A N 1
ATOM 8632 C CA . LYS A 1 1073 ? 3.012 10.119 -51.597 1.00 80.25 1073 LYS A CA 1
ATOM 8633 C C . LYS A 1 1073 ? 4.525 9.918 -51.514 1.00 80.25 1073 LYS A C 1
ATOM 8635 O O . LYS A 1 1073 ? 4.996 9.062 -50.763 1.00 80.25 1073 LYS A O 1
ATOM 8640 N N . SER A 1 1074 ? 5.268 10.733 -52.257 1.00 81.50 1074 SER A N 1
ATOM 8641 C CA . SER A 1 1074 ? 6.725 10.871 -52.179 1.00 81.50 1074 SER A CA 1
ATOM 8642 C C . SER A 1 1074 ? 7.136 11.942 -51.166 1.00 81.50 1074 SER A C 1
ATOM 8644 O O . SER A 1 1074 ? 6.576 13.038 -51.165 1.00 81.50 1074 SER A O 1
ATOM 8646 N N . ILE A 1 1075 ? 8.148 11.657 -50.346 1.00 83.69 1075 ILE A N 1
ATOM 8647 C CA . ILE A 1 1075 ? 8.822 12.621 -49.464 1.00 83.69 1075 ILE A CA 1
ATOM 8648 C C . ILE A 1 1075 ? 10.323 12.554 -49.747 1.00 83.69 1075 ILE A C 1
ATOM 8650 O O . ILE A 1 1075 ? 10.892 11.468 -49.783 1.00 83.69 1075 ILE A O 1
ATOM 8654 N N . ILE A 1 1076 ? 10.964 13.705 -49.952 1.00 82.88 1076 ILE A N 1
ATOM 8655 C CA . ILE A 1 1076 ? 12.403 13.798 -50.232 1.00 82.88 1076 ILE A CA 1
ATOM 8656 C C . ILE A 1 1076 ? 13.155 13.987 -48.910 1.00 82.88 1076 ILE A C 1
ATOM 8658 O O . ILE A 1 1076 ? 12.799 14.856 -48.116 1.00 82.88 1076 ILE A O 1
ATOM 8662 N N . ILE A 1 1077 ? 14.178 13.165 -48.666 1.00 77.81 1077 ILE A N 1
ATOM 8663 C CA . ILE A 1 1077 ? 14.899 13.076 -47.391 1.00 77.81 1077 ILE A CA 1
ATOM 8664 C C . ILE A 1 1077 ? 16.412 13.052 -47.647 1.00 77.81 1077 ILE A C 1
ATOM 8666 O O . ILE A 1 1077 ? 16.881 12.207 -48.411 1.00 77.81 1077 ILE A O 1
ATOM 8670 N N . PRO A 1 1078 ? 17.205 13.938 -47.019 1.00 73.94 1078 PRO A N 1
ATOM 8671 C CA . PRO A 1 1078 ? 18.652 13.937 -47.187 1.00 73.94 1078 PRO A CA 1
ATOM 8672 C C . PRO A 1 1078 ? 19.292 12.712 -46.519 1.00 73.94 1078 PRO A C 1
ATOM 8674 O O . PRO A 1 1078 ? 18.969 12.344 -45.389 1.00 73.94 1078 PRO A O 1
ATOM 8677 N N . SER A 1 1079 ? 20.251 12.107 -47.213 1.00 75.81 1079 SER A N 1
ATOM 8678 C CA . SER A 1 1079 ? 21.005 10.941 -46.765 1.00 75.81 1079 SER A CA 1
ATOM 8679 C C . SER A 1 1079 ? 22.489 11.254 -46.683 1.00 75.81 1079 SER A C 1
ATOM 8681 O O . SER A 1 1079 ? 23.107 11.575 -47.693 1.00 75.81 1079 SER A O 1
ATOM 8683 N N . VAL A 1 1080 ? 23.055 11.155 -45.482 1.00 63.62 1080 VAL A N 1
ATOM 8684 C CA . VAL A 1 1080 ? 24.441 11.526 -45.185 1.00 63.62 1080 VAL A CA 1
ATOM 8685 C C . VAL A 1 1080 ? 25.371 10.366 -45.524 1.00 63.62 1080 VAL A C 1
ATOM 8687 O O . VAL A 1 1080 ? 25.269 9.296 -44.928 1.00 63.62 1080 VAL A O 1
ATOM 8690 N N . ILE A 1 1081 ? 26.312 10.580 -46.440 1.00 53.00 1081 ILE A N 1
ATOM 8691 C CA . ILE A 1 1081 ? 27.447 9.681 -46.656 1.00 53.00 1081 ILE A CA 1
ATOM 8692 C C . ILE A 1 1081 ? 28.473 9.848 -45.523 1.00 53.00 1081 ILE A C 1
ATOM 8694 O O . ILE A 1 1081 ? 28.612 10.958 -45.022 1.00 53.00 1081 ILE A O 1
ATOM 8698 N N . ILE A 1 1082 ? 29.154 8.788 -45.062 1.00 48.84 1082 ILE A N 1
ATOM 8699 C CA . ILE A 1 1082 ? 30.187 8.867 -44.006 1.00 48.84 1082 ILE A CA 1
ATOM 8700 C C . ILE A 1 1082 ? 31.349 7.921 -44.312 1.00 48.84 1082 ILE A C 1
ATOM 8702 O O . ILE A 1 1082 ? 31.153 6.716 -44.367 1.00 48.84 1082 ILE A O 1
ATOM 8706 N N . VAL A 1 1083 ? 32.580 8.421 -44.465 1.00 60.94 1083 VAL A N 1
ATOM 8707 C CA . VAL A 1 1083 ? 33.769 7.563 -44.709 1.00 60.94 1083 VAL A CA 1
ATOM 8708 C C . VAL A 1 1083 ? 33.615 6.742 -46.008 1.00 60.94 1083 VAL A C 1
ATOM 8710 O O . VAL A 1 1083 ? 34.142 5.641 -46.153 1.00 60.94 1083 VAL A O 1
ATOM 8713 N N . GLY A 1 1084 ? 32.835 7.261 -46.959 1.00 59.75 1084 GLY A N 1
ATOM 8714 C CA . GLY A 1 1084 ? 32.355 6.462 -48.075 1.00 59.75 1084 GLY A CA 1
ATOM 8715 C C . GLY A 1 1084 ? 31.521 5.261 -47.619 1.00 59.75 1084 GLY A C 1
ATOM 8716 O O . GLY A 1 1084 ? 31.786 4.148 -48.065 1.00 59.75 1084 GLY A O 1
ATOM 8717 N N . VAL A 1 1085 ? 30.567 5.492 -46.707 1.00 49.00 1085 VAL A N 1
ATOM 8718 C CA . VAL A 1 1085 ? 29.499 4.610 -46.189 1.00 49.00 1085 VAL A CA 1
ATOM 8719 C C . VAL A 1 1085 ? 28.341 5.477 -45.648 1.00 49.00 1085 VAL A C 1
ATOM 8721 O O . VAL A 1 1085 ? 28.361 5.934 -44.512 1.00 49.00 1085 VAL A O 1
ATOM 8724 N N . GLY A 1 1086 ? 27.334 5.775 -46.457 1.00 77.50 1086 GLY A N 1
ATOM 8725 C CA . GLY A 1 1086 ? 26.193 6.601 -46.093 1.00 77.50 1086 GLY A CA 1
ATOM 8726 C C . GLY A 1 1086 ? 25.019 5.898 -45.489 1.00 77.50 1086 GLY A C 1
ATOM 8727 O O . GLY A 1 1086 ? 24.976 4.673 -45.476 1.00 77.50 1086 GLY A O 1
ATOM 8728 N N . ASN A 1 1087 ? 24.089 6.703 -44.975 1.00 71.38 1087 ASN A N 1
ATOM 8729 C CA . ASN A 1 1087 ? 22.820 6.258 -44.433 1.00 71.38 1087 ASN A CA 1
ATOM 8730 C C . ASN A 1 1087 ? 21.737 7.357 -44.393 1.00 71.38 1087 ASN A C 1
ATOM 8732 O O . ASN A 1 1087 ? 21.996 8.532 -44.659 1.00 71.38 1087 ASN A O 1
ATOM 8736 N N . PHE A 1 1088 ? 20.493 6.971 -44.112 1.00 83.62 1088 PHE A N 1
ATOM 8737 C CA . PHE A 1 1088 ? 19.373 7.887 -43.851 1.00 83.62 1088 PHE A CA 1
ATOM 8738 C C . PHE A 1 1088 ? 18.380 7.272 -42.873 1.00 83.62 1088 PHE A C 1
ATOM 8740 O O . PHE A 1 1088 ? 18.244 6.049 -42.827 1.00 83.62 1088 PHE A O 1
ATOM 8747 N N . LYS A 1 1089 ? 17.674 8.124 -42.119 1.00 77.25 1089 LYS A N 1
ATOM 8748 C CA . LYS A 1 1089 ? 16.576 7.735 -41.226 1.00 77.25 1089 LYS A CA 1
ATOM 8749 C C . LYS A 1 1089 ? 15.247 8.246 -41.762 1.00 77.25 1089 LYS A C 1
ATOM 8751 O O . LYS A 1 1089 ? 15.168 9.390 -42.198 1.00 77.25 1089 LYS A O 1
ATOM 8756 N N . TYR A 1 1090 ? 14.204 7.431 -41.661 1.00 83.56 1090 TYR A N 1
ATOM 8757 C CA . TYR A 1 1090 ? 12.832 7.860 -41.931 1.00 83.56 1090 TYR A CA 1
ATOM 8758 C C . TYR A 1 1090 ? 11.835 7.159 -41.008 1.00 83.56 1090 TYR A C 1
ATOM 8760 O O . TYR A 1 1090 ? 12.020 5.993 -40.646 1.00 83.56 1090 TYR A O 1
ATOM 8768 N N . GLN A 1 1091 ? 10.776 7.878 -40.638 1.00 83.38 1091 GLN A N 1
ATOM 8769 C CA . GLN A 1 1091 ? 9.632 7.351 -39.912 1.00 83.38 1091 GLN A CA 1
ATOM 8770 C C . GLN A 1 1091 ? 8.650 6.753 -40.924 1.00 83.38 1091 GLN A C 1
ATOM 8772 O O . GLN A 1 1091 ? 7.852 7.459 -41.539 1.00 83.38 1091 GLN A O 1
ATOM 8777 N N . PHE A 1 1092 ? 8.721 5.440 -41.116 1.00 80.38 1092 PHE A N 1
ATOM 8778 C CA . PHE A 1 1092 ? 7.785 4.730 -41.980 1.00 80.38 1092 PHE A CA 1
ATOM 8779 C C . PHE A 1 1092 ? 6.464 4.541 -41.215 1.00 80.38 1092 PHE A C 1
ATOM 8781 O O . PHE A 1 1092 ? 6.442 3.905 -40.160 1.00 80.38 1092 PHE A O 1
ATOM 8788 N N . ILE A 1 1093 ? 5.377 5.135 -41.716 1.00 78.25 1093 ILE A N 1
ATOM 8789 C CA . ILE A 1 1093 ? 4.059 5.165 -41.062 1.00 78.25 1093 ILE A CA 1
ATOM 8790 C C . ILE A 1 1093 ? 3.065 4.361 -41.900 1.00 78.25 1093 ILE A C 1
ATOM 8792 O O . ILE A 1 1093 ? 2.710 4.762 -43.010 1.00 78.25 1093 ILE A O 1
ATOM 8796 N N . GLY A 1 1094 ? 2.610 3.235 -41.357 1.00 72.75 1094 GLY A N 1
ATOM 8797 C CA . GLY A 1 1094 ? 1.646 2.341 -41.990 1.00 72.75 1094 GLY A CA 1
ATOM 8798 C C . GLY A 1 1094 ? 1.429 1.053 -41.195 1.00 72.75 1094 GLY A C 1
ATOM 8799 O O . GLY A 1 1094 ? 2.243 0.681 -40.348 1.00 72.75 1094 GLY A O 1
ATOM 8800 N N . ASP A 1 1095 ? 0.323 0.368 -41.480 1.00 71.38 1095 ASP A N 1
ATOM 8801 C CA . ASP A 1 1095 ? 0.038 -0.947 -40.901 1.00 71.38 1095 ASP A CA 1
ATOM 8802 C C . ASP A 1 1095 ? 0.998 -2.030 -41.449 1.00 71.38 1095 ASP A C 1
ATOM 8804 O O . ASP A 1 1095 ? 1.779 -1.810 -42.383 1.00 71.38 1095 ASP A O 1
ATOM 8808 N N . PHE A 1 1096 ? 0.965 -3.211 -40.835 1.00 74.25 1096 PHE A N 1
ATOM 8809 C CA . PHE A 1 1096 ? 1.800 -4.359 -41.170 1.00 74.25 1096 PHE A CA 1
ATOM 8810 C C . PHE A 1 1096 ? 1.727 -4.718 -42.669 1.00 74.25 1096 PHE A C 1
ATOM 8812 O O . PHE A 1 1096 ? 0.678 -5.110 -43.180 1.00 74.25 1096 PHE A O 1
ATOM 8819 N N . GLY A 1 1097 ? 2.866 -4.638 -43.367 1.00 75.56 1097 GLY A N 1
ATOM 8820 C CA . GLY A 1 1097 ? 2.993 -4.962 -44.794 1.00 75.56 1097 GLY A CA 1
ATOM 8821 C C . GLY A 1 1097 ? 2.962 -3.775 -45.771 1.00 75.56 1097 GLY A C 1
ATOM 8822 O O . GLY A 1 1097 ? 3.064 -4.006 -46.977 1.00 75.56 1097 GLY A O 1
ATOM 8823 N N . GLU A 1 1098 ? 2.860 -2.525 -45.301 1.00 83.44 1098 GLU A N 1
ATOM 8824 C CA . GLU A 1 1098 ? 3.031 -1.325 -46.144 1.00 83.44 1098 GLU A CA 1
ATOM 8825 C C . GLU A 1 1098 ? 4.422 -1.302 -46.816 1.00 83.44 1098 GLU A C 1
ATOM 8827 O O . GLU A 1 1098 ? 5.418 -1.685 -46.197 1.00 83.44 1098 GLU A O 1
ATOM 8832 N N . ASN A 1 1099 ? 4.501 -0.843 -48.075 1.00 83.00 1099 ASN A N 1
ATOM 8833 C CA . ASN A 1 1099 ? 5.736 -0.838 -48.875 1.00 83.00 1099 ASN A CA 1
ATOM 8834 C C . ASN A 1 1099 ? 6.135 0.575 -49.326 1.00 83.00 1099 ASN A C 1
ATOM 8836 O O . ASN A 1 1099 ? 5.287 1.442 -49.544 1.00 83.00 1099 ASN A O 1
ATOM 8840 N N . TYR A 1 1100 ? 7.438 0.781 -49.516 1.00 87.94 1100 TYR A N 1
ATOM 8841 C CA . TYR A 1 1100 ? 8.038 2.059 -49.894 1.00 87.94 1100 TYR A CA 1
ATOM 8842 C C . TYR A 1 1100 ? 9.155 1.889 -50.933 1.00 87.94 1100 TYR A C 1
ATOM 8844 O O . TYR A 1 1100 ? 9.956 0.961 -50.839 1.00 87.94 1100 TYR A O 1
ATOM 8852 N N . ILE A 1 1101 ? 9.247 2.808 -51.895 1.00 86.69 1101 ILE A N 1
ATOM 8853 C CA . ILE A 1 1101 ? 10.319 2.880 -52.908 1.00 86.69 1101 ILE A CA 1
ATOM 8854 C C . ILE A 1 1101 ? 11.296 3.997 -52.525 1.00 86.69 1101 ILE A C 1
ATOM 8856 O O . ILE A 1 1101 ? 10.860 5.026 -52.018 1.00 86.69 1101 ILE A O 1
ATOM 8860 N N . ILE A 1 1102 ? 12.593 3.794 -52.762 1.00 83.44 1102 ILE A N 1
ATOM 8861 C CA . ILE A 1 1102 ? 13.698 4.692 -52.392 1.00 83.44 1102 ILE A CA 1
ATOM 8862 C C . ILE A 1 1102 ? 14.566 4.979 -53.617 1.00 83.44 1102 ILE A C 1
ATOM 8864 O O . ILE A 1 1102 ? 14.972 4.044 -54.296 1.00 83.44 1102 ILE A O 1
ATOM 8868 N N . GLU A 1 1103 ? 14.883 6.237 -53.909 1.00 84.50 1103 GLU A N 1
ATOM 8869 C CA . GLU A 1 1103 ? 15.773 6.612 -55.022 1.00 84.50 1103 GLU A CA 1
ATOM 8870 C C . GLU A 1 1103 ? 16.452 7.960 -54.791 1.00 84.50 1103 GLU A C 1
ATOM 8872 O O . GLU A 1 1103 ? 15.822 8.860 -54.242 1.00 84.50 1103 GLU A O 1
ATOM 8877 N N . THR A 1 1104 ? 17.709 8.138 -55.211 1.00 74.69 1104 THR A N 1
ATOM 8878 C CA . THR A 1 1104 ? 18.301 9.483 -55.221 1.00 74.69 1104 THR A CA 1
ATOM 8879 C C . THR A 1 1104 ? 17.777 10.302 -56.383 1.00 74.69 1104 THR A C 1
ATOM 8881 O O . THR A 1 1104 ? 17.984 9.969 -57.549 1.00 74.69 1104 THR A O 1
ATOM 8884 N N . ILE A 1 1105 ? 17.187 11.441 -56.038 1.00 69.56 1105 ILE A N 1
ATOM 8885 C CA . ILE A 1 1105 ? 17.040 12.565 -56.948 1.00 69.56 1105 ILE A CA 1
ATOM 8886 C C . ILE A 1 1105 ? 18.424 13.221 -57.029 1.00 69.56 1105 ILE A C 1
ATOM 8888 O O . ILE A 1 1105 ? 18.825 13.967 -56.130 1.00 69.56 1105 ILE A O 1
ATOM 8892 N N . ASN A 1 1106 ? 19.155 12.946 -58.115 1.00 57.00 1106 ASN A N 1
ATOM 8893 C CA . ASN A 1 1106 ? 20.038 13.975 -58.669 1.00 57.00 1106 ASN A CA 1
ATOM 8894 C C . ASN A 1 1106 ? 19.147 15.203 -58.874 1.00 57.00 1106 ASN A C 1
ATOM 8896 O O . ASN A 1 1106 ? 18.093 15.062 -59.486 1.00 57.00 1106 ASN A O 1
ATOM 8900 N N . GLY A 1 1107 ? 19.510 16.362 -58.322 1.00 54.59 1107 GLY A N 1
ATOM 8901 C CA . GLY A 1 1107 ? 18.672 17.551 -58.466 1.00 54.59 1107 GLY A CA 1
ATOM 8902 C C . GLY A 1 1107 ? 18.476 17.877 -59.943 1.00 54.59 1107 GLY A C 1
ATOM 8903 O O . GLY A 1 1107 ? 19.468 18.126 -60.628 1.00 54.59 1107 GLY A O 1
ATOM 8904 N N . ASP A 1 1108 ? 17.224 17.866 -60.407 1.00 47.25 1108 ASP A N 1
ATOM 8905 C CA . ASP A 1 1108 ? 16.850 18.323 -61.746 1.00 47.25 1108 ASP A CA 1
ATOM 8906 C C . ASP A 1 1108 ? 17.076 19.838 -61.819 1.00 47.25 1108 ASP A C 1
ATOM 8908 O O . ASP A 1 1108 ? 16.198 20.663 -61.561 1.00 47.25 1108 ASP A O 1
ATOM 8912 N N . ASN A 1 1109 ? 18.324 20.192 -62.110 1.00 48.00 1109 ASN A N 1
ATOM 8913 C CA . ASN A 1 1109 ? 18.772 21.529 -62.449 1.00 48.00 1109 ASN A CA 1
ATOM 8914 C C . ASN A 1 1109 ? 18.277 21.844 -63.877 1.00 48.00 1109 ASN A C 1
ATOM 8916 O O . ASN A 1 1109 ? 19.063 21.877 -64.816 1.00 48.00 1109 ASN A O 1
ATOM 8920 N N . ASP A 1 1110 ? 16.972 22.100 -64.016 1.00 49.22 1110 ASP A N 1
ATOM 8921 C CA . ASP A 1 1110 ? 16.335 22.658 -65.230 1.00 49.22 1110 ASP A CA 1
ATOM 8922 C C . ASP A 1 1110 ? 16.770 24.127 -65.503 1.00 49.22 1110 ASP A C 1
ATOM 8924 O O . ASP A 1 1110 ? 16.323 24.761 -66.459 1.00 49.22 1110 ASP A O 1
ATOM 8928 N N . ASP A 1 1111 ? 17.662 24.683 -64.670 1.00 52.75 1111 ASP A N 1
ATOM 8929 C CA . ASP A 1 1111 ? 18.383 25.935 -64.916 1.00 52.75 1111 ASP A CA 1
ATOM 8930 C C . ASP A 1 1111 ? 19.590 25.685 -65.841 1.00 52.75 1111 ASP A C 1
ATOM 8932 O O . ASP A 1 1111 ? 20.700 25.384 -65.396 1.00 52.75 1111 ASP A O 1
ATOM 8936 N N . ASP A 1 1112 ? 19.337 25.850 -67.139 1.00 51.94 1112 ASP A N 1
ATOM 8937 C CA . ASP A 1 1112 ? 20.189 25.547 -68.304 1.00 51.94 1112 ASP A CA 1
ATOM 8938 C C . ASP A 1 1112 ? 21.408 26.504 -68.462 1.00 51.94 1112 ASP A C 1
ATOM 8940 O O . ASP A 1 1112 ? 21.600 27.128 -69.505 1.00 51.94 1112 ASP A O 1
ATOM 8944 N N . ASN A 1 1113 ? 22.201 26.712 -67.396 1.00 46.97 1113 ASN A N 1
ATOM 8945 C CA . ASN A 1 1113 ? 23.349 27.637 -67.373 1.00 46.97 1113 ASN A CA 1
ATOM 8946 C C . ASN A 1 1113 ? 24.668 26.973 -66.926 1.00 46.97 1113 ASN A C 1
ATOM 8948 O O . ASN A 1 1113 ? 24.825 26.552 -65.781 1.00 46.97 1113 ASN A O 1
ATOM 8952 N N . ASP A 1 1114 ? 25.621 26.958 -67.860 1.00 47.16 1114 ASP A N 1
ATOM 8953 C CA . ASP A 1 1114 ? 26.950 26.334 -67.829 1.00 47.16 1114 ASP A CA 1
ATOM 8954 C C . ASP A 1 1114 ? 27.859 26.583 -66.594 1.00 47.16 1114 ASP A C 1
ATOM 8956 O O . ASP A 1 1114 ? 27.868 27.658 -65.994 1.00 47.16 1114 ASP A O 1
ATOM 8960 N N . ASN A 1 1115 ? 28.811 25.647 -66.417 1.00 44.09 1115 ASN A N 1
ATOM 8961 C CA . ASN A 1 1115 ? 30.108 25.770 -65.715 1.00 44.09 1115 ASN A CA 1
ATOM 8962 C C . ASN A 1 1115 ? 30.130 25.724 -64.169 1.00 44.09 1115 ASN A C 1
ATOM 8964 O O . ASN A 1 1115 ? 30.559 26.685 -63.530 1.00 44.09 1115 ASN A O 1
ATOM 8968 N N . ASP A 1 1116 ? 29.817 24.567 -63.570 1.00 50.44 1116 ASP A N 1
ATOM 8969 C CA . ASP A 1 1116 ? 30.192 24.261 -62.171 1.00 50.44 1116 ASP A CA 1
ATOM 8970 C C . ASP A 1 1116 ? 30.535 22.754 -62.005 1.00 50.44 1116 ASP A C 1
ATOM 8972 O O . ASP A 1 1116 ? 29.743 21.944 -61.515 1.00 50.44 1116 ASP A O 1
ATOM 8976 N N . ASP A 1 1117 ? 31.719 22.360 -62.500 1.00 46.31 1117 ASP A N 1
ATOM 8977 C CA . ASP A 1 1117 ? 32.143 20.962 -62.760 1.00 46.31 1117 ASP A CA 1
ATOM 8978 C C . ASP A 1 1117 ? 32.355 20.064 -61.512 1.00 46.31 1117 ASP A C 1
ATOM 8980 O O . ASP A 1 1117 ? 32.504 18.849 -61.647 1.00 46.31 1117 ASP A O 1
ATOM 8984 N N . ASP A 1 1118 ? 32.353 20.611 -60.289 1.00 49.78 1118 ASP A N 1
ATOM 8985 C CA . ASP A 1 1118 ? 32.665 19.858 -59.052 1.00 49.78 1118 ASP A CA 1
ATOM 8986 C C . ASP A 1 1118 ? 31.441 19.167 -58.392 1.00 49.78 1118 ASP A C 1
ATOM 8988 O O . ASP A 1 1118 ? 31.555 18.508 -57.348 1.00 49.78 1118 ASP A O 1
ATOM 8992 N N . LYS A 1 1119 ? 30.244 19.245 -58.999 1.00 48.56 1119 LYS A N 1
ATOM 8993 C CA . LYS A 1 1119 ? 29.058 18.482 -58.554 1.00 48.56 1119 LYS A CA 1
ATOM 8994 C C . LYS A 1 1119 ? 29.165 17.001 -58.932 1.00 48.56 1119 LYS A C 1
ATOM 8996 O O . LYS A 1 1119 ? 28.607 16.525 -59.921 1.00 48.56 1119 LYS A O 1
ATOM 9001 N N . SER A 1 1120 ? 29.838 16.238 -58.080 1.00 53.25 1120 SER A N 1
ATOM 9002 C CA . SER A 1 1120 ? 29.930 14.780 -58.190 1.00 53.25 1120 SER A CA 1
ATOM 9003 C C . SER A 1 1120 ? 28.569 14.080 -57.978 1.00 53.25 1120 SER A C 1
ATOM 9005 O O . SER A 1 1120 ? 28.140 13.800 -56.860 1.00 53.25 1120 SER A O 1
ATOM 9007 N N . ASN A 1 1121 ? 27.876 13.797 -59.087 1.00 53.59 1121 ASN A N 1
ATOM 9008 C CA . ASN A 1 1121 ? 26.526 13.215 -59.122 1.00 53.59 1121 ASN A CA 1
ATOM 9009 C C . ASN A 1 1121 ? 26.467 11.758 -58.605 1.00 53.59 1121 ASN A C 1
ATOM 9011 O O . ASN A 1 1121 ? 27.216 10.895 -59.066 1.00 53.59 1121 ASN A O 1
ATOM 9015 N N . ILE A 1 1122 ? 25.539 11.465 -57.680 1.00 57.50 1122 ILE A N 1
ATOM 9016 C CA . ILE A 1 1122 ? 25.423 10.176 -56.962 1.00 57.50 1122 ILE A CA 1
ATOM 9017 C C . ILE A 1 1122 ? 23.972 9.646 -57.036 1.00 57.50 1122 ILE A C 1
ATOM 9019 O O . ILE A 1 1122 ? 23.109 10.039 -56.250 1.00 57.50 1122 ILE A O 1
ATOM 9023 N N . SER A 1 1123 ? 23.714 8.703 -57.950 1.00 63.94 1123 SER A N 1
ATOM 9024 C CA . SER A 1 1123 ? 22.370 8.193 -58.297 1.00 63.94 1123 SER A CA 1
ATOM 9025 C C . SER A 1 1123 ? 22.175 6.676 -58.055 1.00 63.94 1123 SER A C 1
ATOM 9027 O O . SER A 1 1123 ? 23.072 5.877 -58.330 1.00 63.94 1123 SER A O 1
ATOM 9029 N N . PHE A 1 1124 ? 21.011 6.262 -57.519 1.00 70.19 1124 PHE A N 1
ATOM 9030 C CA . PHE A 1 1124 ? 20.629 4.865 -57.192 1.00 70.19 1124 PHE A CA 1
ATOM 9031 C C . PHE A 1 1124 ? 19.109 4.689 -56.914 1.00 70.19 1124 PHE A C 1
ATOM 9033 O O . PHE A 1 1124 ? 18.410 5.678 -56.708 1.00 70.19 1124 PHE A O 1
ATOM 9040 N N . LYS A 1 1125 ? 18.587 3.439 -56.865 1.00 79.62 1125 LYS A N 1
ATOM 9041 C CA . LYS A 1 1125 ? 17.155 3.102 -56.608 1.00 79.62 1125 LYS A CA 1
ATOM 9042 C C . LYS A 1 1125 ? 16.929 1.715 -55.952 1.00 79.62 1125 LYS A C 1
ATOM 9044 O O . LYS A 1 1125 ? 17.574 0.755 -56.361 1.00 79.62 1125 LYS A O 1
ATOM 9049 N N . GLU A 1 1126 ? 16.016 1.606 -54.971 1.00 82.19 1126 GLU A N 1
ATOM 9050 C CA . GLU A 1 1126 ? 15.738 0.438 -54.091 1.00 82.19 1126 GLU A CA 1
ATOM 9051 C C . GLU A 1 1126 ? 14.296 0.398 -53.467 1.00 82.19 1126 GLU A C 1
ATOM 9053 O O . GLU A 1 1126 ? 13.444 1.219 -53.811 1.00 82.19 1126 GLU A O 1
ATOM 9058 N N . THR A 1 1127 ? 13.948 -0.581 -52.597 1.00 81.19 1127 THR A N 1
ATOM 9059 C CA . THR A 1 1127 ? 12.571 -0.795 -52.023 1.00 81.19 1127 THR A CA 1
ATOM 9060 C C . THR A 1 1127 ? 12.533 -1.428 -50.599 1.00 81.19 1127 THR A C 1
ATOM 9062 O O . THR A 1 1127 ? 13.422 -2.213 -50.271 1.00 81.19 1127 THR A O 1
ATOM 9065 N N . ILE A 1 1128 ? 11.516 -1.111 -49.758 1.00 81.25 1128 ILE A N 1
ATOM 9066 C CA . ILE A 1 1128 ? 11.408 -1.396 -48.290 1.00 81.25 1128 ILE A CA 1
ATOM 9067 C C . ILE A 1 1128 ? 9.971 -1.740 -47.782 1.00 81.25 1128 ILE A C 1
ATOM 9069 O O . ILE A 1 1128 ? 9.004 -1.309 -48.405 1.00 81.25 1128 ILE A O 1
ATOM 9073 N N . MET A 1 1129 ? 9.819 -2.457 -46.639 1.00 78.12 1129 MET A N 1
ATOM 9074 C CA . MET A 1 1129 ? 8.528 -2.915 -46.029 1.00 78.12 1129 MET A CA 1
ATOM 9075 C C . MET A 1 1129 ? 8.377 -2.718 -44.484 1.00 78.12 1129 MET A C 1
ATOM 9077 O O . MET A 1 1129 ? 9.351 -2.911 -43.753 1.00 78.12 1129 MET A O 1
ATOM 9081 N N . VAL A 1 1130 ? 7.156 -2.418 -43.981 1.00 81.06 1130 VAL A N 1
ATOM 9082 C CA . VAL A 1 1130 ? 6.792 -2.066 -42.568 1.00 81.06 1130 VAL A CA 1
ATOM 9083 C C . VAL A 1 1130 ? 6.206 -3.216 -41.702 1.00 81.06 1130 VAL A C 1
ATOM 9085 O O . VAL A 1 1130 ? 5.504 -4.088 -42.212 1.00 81.06 1130 VAL A O 1
ATOM 9088 N N . LEU A 1 1131 ? 6.434 -3.185 -40.370 1.00 71.94 1131 LEU A N 1
ATOM 9089 C CA . LEU A 1 1131 ? 6.135 -4.266 -39.397 1.00 71.94 1131 LEU A CA 1
ATOM 9090 C C . LEU A 1 1131 ? 5.154 -3.975 -38.213 1.00 71.94 1131 LEU A C 1
ATOM 9092 O O . LEU A 1 1131 ? 4.957 -4.874 -37.397 1.00 71.94 1131 LEU A O 1
ATOM 9096 N N . GLY A 1 1132 ? 4.515 -2.801 -38.083 1.00 71.88 1132 GLY A N 1
ATOM 9097 C CA . GLY A 1 1132 ? 3.460 -2.548 -37.058 1.00 71.88 1132 GLY A CA 1
ATOM 9098 C C . GLY A 1 1132 ? 3.895 -1.917 -35.709 1.00 71.88 1132 GLY A C 1
ATOM 9099 O O . GLY A 1 1132 ? 5.045 -1.512 -35.563 1.00 71.88 1132 GLY A O 1
ATOM 9100 N N . CYS A 1 1133 ? 2.951 -1.761 -34.758 1.00 73.69 1133 CYS A N 1
ATOM 9101 C CA . CYS A 1 1133 ? 3.096 -1.028 -33.471 1.00 73.69 1133 CYS A CA 1
ATOM 9102 C C . CYS A 1 1133 ? 3.781 -1.816 -32.324 1.00 73.69 1133 CYS A C 1
ATOM 9104 O O . CYS A 1 1133 ? 3.930 -3.037 -32.387 1.00 73.69 1133 CYS A O 1
ATOM 9106 N N . LEU A 1 1134 ? 4.137 -1.116 -31.231 1.00 72.44 1134 LEU A N 1
ATOM 9107 C CA . LEU A 1 1134 ? 4.705 -1.700 -30.004 1.00 72.44 1134 LEU A CA 1
ATOM 9108 C C . LEU A 1 1134 ? 3.646 -2.323 -29.066 1.00 72.44 1134 LEU A C 1
ATOM 9110 O O . LEU A 1 1134 ? 2.436 -2.182 -29.238 1.00 72.44 1134 LEU A O 1
ATOM 9114 N N . GLN A 1 1135 ? 4.124 -3.034 -28.043 1.00 72.38 1135 GLN A N 1
ATOM 9115 C CA . GLN A 1 1135 ? 3.300 -3.793 -27.100 1.00 72.38 1135 GLN A CA 1
ATOM 9116 C C . GLN A 1 1135 ? 2.477 -2.880 -26.166 1.00 72.38 1135 GLN A C 1
ATOM 9118 O O . GLN A 1 1135 ? 2.945 -1.824 -25.750 1.00 72.38 1135 GLN A O 1
ATOM 9123 N N . TYR A 1 1136 ? 1.239 -3.288 -25.859 1.00 82.62 1136 TYR A N 1
ATOM 9124 C CA . TYR A 1 1136 ? 0.209 -2.501 -25.144 1.00 82.62 1136 TYR A CA 1
ATOM 9125 C C . TYR A 1 1136 ? -0.216 -1.175 -25.810 1.00 82.62 1136 TYR A C 1
ATOM 9127 O O . TYR A 1 1136 ? -0.989 -0.418 -25.220 1.00 82.62 1136 TYR A O 1
ATOM 9135 N N . GLN A 1 1137 ? 0.219 -0.914 -27.047 1.00 81.75 1137 GLN A N 1
ATOM 9136 C CA . GLN A 1 1137 ? -0.321 0.153 -27.890 1.00 81.75 1137 GLN A CA 1
ATOM 9137 C C . GLN A 1 1137 ? -1.383 -0.393 -28.855 1.00 81.75 1137 GLN A C 1
ATOM 9139 O O . GLN A 1 1137 ? -1.351 -1.565 -29.235 1.00 81.75 1137 GLN A O 1
ATOM 9144 N N . TYR A 1 1138 ? -2.284 0.478 -29.306 1.00 83.25 1138 TYR A N 1
ATOM 9145 C CA . TYR A 1 1138 ? -3.176 0.229 -30.440 1.00 83.25 1138 TYR A CA 1
ATOM 9146 C C . TYR A 1 1138 ? -2.924 1.249 -31.548 1.00 83.25 1138 TYR A C 1
ATOM 9148 O O . TYR A 1 1138 ? -2.686 2.421 -31.267 1.00 83.25 1138 TYR A O 1
ATOM 9156 N N . PHE A 1 1139 ? -2.985 0.820 -32.808 1.00 79.00 1139 PHE A N 1
ATOM 9157 C CA . PHE A 1 1139 ? -2.965 1.754 -33.931 1.00 79.00 1139 PHE A CA 1
ATOM 9158 C C . PHE A 1 1139 ? -4.310 2.484 -33.994 1.00 79.00 1139 PHE A C 1
ATOM 9160 O O . PHE A 1 1139 ? -5.359 1.842 -34.042 1.00 79.00 1139 PHE A O 1
ATOM 9167 N N . ASN A 1 1140 ? -4.286 3.814 -33.952 1.00 79.56 1140 ASN A N 1
ATOM 9168 C CA . ASN A 1 1140 ? -5.477 4.638 -34.070 1.00 79.56 1140 ASN A CA 1
ATOM 9169 C C . ASN A 1 1140 ? -5.637 5.135 -35.511 1.00 79.56 1140 ASN A C 1
ATOM 9171 O O . ASN A 1 1140 ? -4.991 6.104 -35.913 1.00 79.56 1140 ASN A O 1
ATOM 9175 N N . GLU A 1 1141 ? -6.536 4.494 -36.258 1.00 76.00 1141 GLU A N 1
ATOM 9176 C CA . GLU A 1 1141 ? -6.828 4.777 -37.672 1.00 76.00 1141 GLU A CA 1
ATOM 9177 C C . GLU A 1 1141 ? -7.216 6.243 -37.946 1.00 76.00 1141 GLU A C 1
ATOM 9179 O O . GLU A 1 1141 ? -7.001 6.735 -39.049 1.00 76.00 1141 GLU A O 1
ATOM 9184 N N . THR A 1 1142 ? -7.745 6.983 -36.959 1.00 74.19 1142 THR A N 1
ATOM 9185 C CA . THR A 1 1142 ? -8.082 8.411 -37.141 1.00 74.19 1142 THR A CA 1
ATOM 9186 C C . THR A 1 1142 ? -6.867 9.342 -37.111 1.00 74.19 1142 THR A C 1
ATOM 9188 O O . THR A 1 1142 ? -6.990 10.504 -37.492 1.00 74.19 1142 THR A O 1
ATOM 9191 N N . ASN A 1 1143 ? -5.717 8.862 -36.624 1.00 76.50 1143 ASN A N 1
ATOM 9192 C CA . ASN A 1 1143 ? -4.530 9.672 -36.332 1.00 76.50 1143 ASN A CA 1
ATOM 9193 C C . ASN A 1 1143 ? -3.239 9.129 -36.981 1.00 76.50 1143 ASN A C 1
ATOM 9195 O O . ASN A 1 1143 ? -2.196 9.763 -36.835 1.00 76.50 1143 ASN A O 1
ATOM 9199 N N . ASP A 1 1144 ? -3.277 7.952 -37.619 1.00 73.00 1144 ASP A N 1
ATOM 9200 C CA . ASP A 1 1144 ? -2.095 7.189 -38.067 1.00 73.00 1144 ASP A CA 1
ATOM 9201 C C . ASP A 1 1144 ? -1.049 6.943 -36.936 1.00 73.00 1144 ASP A C 1
ATOM 9203 O O . ASP A 1 1144 ? 0.144 6.764 -37.189 1.00 73.00 1144 ASP A O 1
ATOM 9207 N N . SER A 1 1145 ? -1.481 6.908 -35.662 1.00 77.25 1145 SER A N 1
ATOM 9208 C CA . SER A 1 1145 ? -0.599 6.870 -34.477 1.00 77.25 1145 SER A CA 1
ATOM 9209 C C . SER A 1 1145 ? -0.813 5.645 -33.576 1.00 77.25 1145 SER A C 1
ATOM 9211 O O . SER A 1 1145 ? -1.943 5.231 -33.328 1.00 77.25 1145 SER A O 1
ATOM 9213 N N . CYS A 1 1146 ? 0.267 5.078 -33.024 1.00 78.62 1146 CYS A N 1
ATOM 9214 C CA . CYS A 1 1146 ? 0.185 4.027 -32.002 1.00 78.62 1146 CYS A CA 1
ATOM 9215 C C . CYS A 1 1146 ? -0.047 4.657 -30.608 1.00 78.62 1146 CYS A C 1
ATOM 9217 O O . CYS A 1 1146 ? 0.842 5.315 -30.069 1.00 78.62 1146 CYS A O 1
ATOM 9219 N N . ASN A 1 1147 ? -1.226 4.453 -30.017 1.00 81.94 1147 ASN A N 1
ATOM 9220 C CA . ASN A 1 1147 ? -1.675 5.097 -28.777 1.00 81.94 1147 ASN A CA 1
ATOM 9221 C C . ASN A 1 1147 ? -1.719 4.123 -27.584 1.00 81.94 1147 ASN A C 1
ATOM 9223 O O . ASN A 1 1147 ? -1.961 2.929 -27.754 1.00 81.94 1147 ASN A O 1
ATOM 9227 N N . TYR A 1 1148 ? -1.559 4.648 -26.364 1.00 82.50 1148 TYR A N 1
ATOM 9228 C CA . TYR A 1 1148 ? -1.839 3.931 -25.110 1.00 82.50 1148 TYR A CA 1
ATOM 9229 C C . TYR A 1 1148 ? -3.276 4.180 -24.614 1.00 82.50 1148 TYR A C 1
ATOM 9231 O O . TYR A 1 1148 ? -3.985 5.062 -25.103 1.00 82.50 1148 TYR A O 1
ATOM 9239 N N . CYS A 1 1149 ? -3.696 3.404 -23.615 1.00 82.75 1149 CYS A N 1
ATOM 9240 C CA . CYS A 1 1149 ? -4.927 3.629 -22.856 1.00 82.75 1149 CYS A CA 1
ATOM 9241 C C . CYS A 1 1149 ? -4.712 4.608 -21.685 1.00 82.75 1149 CYS A C 1
ATOM 9243 O O . CYS A 1 1149 ? -3.577 4.938 -21.340 1.00 82.75 1149 CYS A O 1
ATOM 9245 N N . SER A 1 1150 ? -5.807 5.064 -21.071 1.00 78.75 1150 SER A N 1
ATOM 9246 C CA . SER A 1 1150 ? -5.800 5.891 -19.856 1.00 78.75 1150 SER A CA 1
ATOM 9247 C C . SER A 1 1150 ? -5.240 5.152 -18.631 1.00 78.75 1150 SER A C 1
ATOM 9249 O O . SER A 1 1150 ? -5.144 3.928 -18.630 1.00 78.75 1150 SER A O 1
ATOM 9251 N N . VAL A 1 1151 ? -4.930 5.892 -17.560 1.00 63.66 1151 VAL A N 1
ATOM 9252 C CA . VAL A 1 1151 ? -4.635 5.335 -16.221 1.00 63.66 1151 VAL A CA 1
ATOM 9253 C C . VAL A 1 1151 ? -5.725 4.337 -15.801 1.00 63.66 1151 VAL A C 1
ATOM 9255 O O . VAL A 1 1151 ? -6.888 4.520 -16.158 1.00 63.66 1151 VAL A O 1
ATOM 9258 N N . ASP A 1 1152 ? -5.328 3.268 -15.104 1.00 73.31 1152 ASP A N 1
ATOM 9259 C CA . ASP A 1 1152 ? -6.117 2.073 -14.751 1.00 73.31 1152 ASP A CA 1
ATOM 9260 C C . ASP A 1 1152 ? -6.588 1.206 -15.935 1.00 73.31 1152 ASP A C 1
ATOM 9262 O O . ASP A 1 1152 ? -7.239 0.179 -15.733 1.00 73.31 1152 ASP A O 1
ATOM 9266 N N . PHE A 1 1153 ? -6.225 1.551 -17.174 1.00 85.56 1153 PHE A N 1
ATOM 9267 C CA . PHE A 1 1153 ? -6.515 0.763 -18.371 1.00 85.56 1153 PHE A CA 1
ATOM 9268 C C . PHE A 1 1153 ? -5.229 0.431 -19.140 1.00 85.56 1153 PHE A C 1
ATOM 9270 O O . PHE A 1 1153 ? -4.240 1.161 -19.128 1.00 85.56 1153 PHE A O 1
ATOM 9277 N N . SER A 1 1154 ? -5.250 -0.674 -19.880 1.00 88.12 1154 SER A N 1
ATOM 9278 C CA . SER A 1 1154 ? -4.210 -1.007 -20.860 1.00 88.12 1154 SER A CA 1
ATOM 9279 C C . SER A 1 1154 ? -4.826 -1.730 -22.058 1.00 88.12 1154 SER A C 1
ATOM 9281 O O . SER A 1 1154 ? -5.955 -2.226 -21.980 1.00 88.12 1154 SER A O 1
ATOM 9283 N N . TYR A 1 1155 ? -4.142 -1.740 -23.201 1.00 89.25 1155 TYR A N 1
ATOM 9284 C CA . TYR A 1 1155 ? -4.679 -2.352 -24.412 1.00 89.25 1155 TYR A CA 1
ATOM 9285 C C . TYR A 1 1155 ? -4.587 -3.877 -24.329 1.00 89.25 1155 TYR A C 1
ATOM 9287 O O . TYR A 1 1155 ? -3.510 -4.435 -24.126 1.00 89.25 1155 TYR A O 1
ATOM 9295 N N . SER A 1 1156 ? -5.722 -4.550 -24.516 1.00 90.50 1156 SER A N 1
ATOM 9296 C CA . SER A 1 1156 ? -5.811 -6.004 -24.638 1.00 90.50 1156 SER A CA 1
ATOM 9297 C C . SER A 1 1156 ? -5.757 -6.400 -26.122 1.00 90.50 1156 SER A C 1
ATOM 9299 O O . SER A 1 1156 ? -6.713 -6.112 -26.854 1.00 90.50 1156 SER A O 1
ATOM 9301 N N . PRO A 1 1157 ? -4.686 -7.075 -26.594 1.00 83.31 1157 PRO A N 1
ATOM 9302 C CA . PRO A 1 1157 ? -4.584 -7.499 -27.989 1.00 83.31 1157 PRO A CA 1
ATOM 9303 C C . PRO A 1 1157 ? -5.685 -8.476 -28.423 1.00 83.31 1157 PRO A C 1
ATOM 9305 O O . PRO A 1 1157 ? -6.115 -8.432 -29.576 1.00 83.31 1157 PRO A O 1
ATOM 9308 N N . SER A 1 1158 ? -6.170 -9.342 -27.525 1.00 82.75 1158 SER A N 1
ATOM 9309 C CA . SER A 1 1158 ? -7.238 -10.305 -27.832 1.00 82.75 1158 SER A CA 1
ATOM 9310 C C . SER A 1 1158 ? -8.636 -9.682 -27.852 1.00 82.75 1158 SER A C 1
ATOM 9312 O O . SER A 1 1158 ? -9.462 -10.094 -28.666 1.00 82.75 1158 SER A O 1
ATOM 9314 N N . LEU A 1 1159 ? -8.904 -8.673 -27.013 1.00 86.06 1159 LEU A N 1
ATOM 9315 C CA . LEU A 1 1159 ? -10.184 -7.954 -27.002 1.00 86.06 1159 LEU A CA 1
ATOM 9316 C C . LEU A 1 1159 ? -10.227 -6.759 -27.971 1.00 86.06 1159 LEU A C 1
ATOM 9318 O O . LEU A 1 1159 ? -11.297 -6.178 -28.150 1.00 86.06 1159 LEU A O 1
ATOM 9322 N N . LYS A 1 1160 ? -9.084 -6.380 -28.564 1.00 86.56 1160 LYS A N 1
ATOM 9323 C CA . LYS A 1 1160 ? -8.899 -5.200 -29.430 1.00 86.56 1160 LYS A CA 1
ATOM 9324 C C . LYS A 1 1160 ? -9.434 -3.891 -28.828 1.00 86.56 1160 LYS A C 1
ATOM 9326 O O . LYS A 1 1160 ? -10.008 -3.059 -29.527 1.00 86.56 1160 LYS A O 1
ATOM 9331 N N . LYS A 1 1161 ? -9.264 -3.700 -27.517 1.00 89.06 1161 LYS A N 1
ATOM 9332 C CA . LYS A 1 1161 ? -9.700 -2.487 -26.807 1.00 89.06 1161 LYS A CA 1
ATOM 9333 C C . LYS A 1 1161 ? -8.902 -2.244 -25.532 1.00 89.06 1161 LYS A C 1
ATOM 9335 O O . LYS A 1 1161 ? -8.260 -3.154 -25.007 1.00 89.06 1161 LYS A O 1
ATOM 9340 N N . CYS A 1 1162 ? -9.020 -1.033 -24.996 1.00 88.31 1162 CYS A N 1
ATOM 9341 C CA . CYS A 1 1162 ? -8.632 -0.745 -23.621 1.00 88.31 1162 CYS A CA 1
ATOM 9342 C C . CYS A 1 1162 ? -9.470 -1.581 -22.641 1.00 88.31 1162 CYS A C 1
ATOM 9344 O O . CYS A 1 1162 ? -10.699 -1.636 -22.736 1.00 88.31 1162 CYS A O 1
ATOM 9346 N N . TYR A 1 1163 ? -8.791 -2.242 -21.711 1.00 87.88 1163 TYR A N 1
ATOM 9347 C CA . TYR A 1 1163 ? -9.362 -3.094 -20.675 1.00 87.88 1163 TYR A CA 1
ATOM 9348 C C . TYR A 1 1163 ? -8.970 -2.537 -19.304 1.00 87.88 1163 TYR A C 1
ATOM 9350 O O . TYR A 1 1163 ? -7.811 -2.167 -19.111 1.00 87.88 1163 TYR A O 1
ATOM 9358 N N . GLN A 1 1164 ? -9.934 -2.443 -18.383 1.00 89.88 1164 GLN A N 1
ATOM 9359 C CA . GLN A 1 1164 ? -9.694 -1.925 -17.036 1.00 89.88 1164 GLN A CA 1
ATOM 9360 C C . GLN A 1 1164 ? -8.978 -2.976 -16.192 1.00 89.88 1164 GLN A C 1
ATOM 9362 O O . GLN A 1 1164 ? -9.393 -4.134 -16.143 1.00 89.88 1164 GLN A O 1
ATOM 9367 N N . CYS A 1 1165 ? -7.917 -2.562 -15.519 1.00 85.75 1165 CYS A N 1
ATOM 9368 C CA . CYS A 1 1165 ? -7.101 -3.433 -14.700 1.00 85.75 1165 CYS A CA 1
ATOM 9369 C C . CYS A 1 1165 ? -7.620 -3.538 -13.263 1.00 85.75 1165 CYS A C 1
ATOM 9371 O O . CYS A 1 1165 ? -8.209 -2.613 -12.708 1.00 85.75 1165 CYS A O 1
ATOM 9373 N N . ASP A 1 1166 ? -7.419 -4.718 -12.685 1.00 84.94 1166 ASP A N 1
ATOM 9374 C CA . ASP A 1 1166 ? -7.914 -5.109 -11.370 1.00 84.94 1166 ASP A CA 1
ATOM 9375 C C . ASP A 1 1166 ? -6.769 -4.967 -10.353 1.00 84.94 1166 ASP A C 1
ATOM 9377 O O . ASP A 1 1166 ? -5.855 -5.798 -10.382 1.00 84.94 1166 ASP A O 1
ATOM 9381 N N . PRO A 1 1167 ? -6.770 -3.937 -9.482 1.00 75.81 1167 PRO A N 1
ATOM 9382 C CA . PRO A 1 1167 ? -5.602 -3.565 -8.681 1.00 75.81 1167 PRO A CA 1
ATOM 9383 C C . PRO A 1 1167 ? -5.192 -4.623 -7.649 1.00 75.81 1167 PRO A C 1
ATOM 9385 O O . PRO A 1 1167 ? -4.037 -4.625 -7.227 1.00 75.81 1167 PRO A O 1
ATOM 9388 N N . ASP A 1 1168 ? -6.073 -5.569 -7.296 1.00 78.25 1168 ASP A N 1
ATOM 9389 C CA . ASP A 1 1168 ? -5.717 -6.718 -6.451 1.00 78.25 1168 ASP A CA 1
ATOM 9390 C C . ASP A 1 1168 ? -4.790 -7.708 -7.183 1.00 78.25 1168 ASP A C 1
ATOM 9392 O O . ASP A 1 1168 ? -4.043 -8.456 -6.544 1.00 78.25 1168 ASP A O 1
ATOM 9396 N N . LYS A 1 1169 ? -4.799 -7.703 -8.524 1.00 87.00 1169 LYS A N 1
ATOM 9397 C CA . LYS A 1 1169 ? -4.056 -8.638 -9.389 1.00 87.00 1169 LYS A CA 1
ATOM 9398 C C . LYS A 1 1169 ? -2.964 -7.962 -10.219 1.00 87.00 1169 LYS A C 1
ATOM 9400 O O . LYS A 1 1169 ? -1.905 -8.553 -10.444 1.00 87.00 1169 LYS A O 1
ATOM 9405 N N . ILE A 1 1170 ? -3.242 -6.763 -10.727 1.00 86.25 1170 ILE A N 1
ATOM 9406 C CA . ILE A 1 1170 ? -2.433 -6.067 -11.725 1.00 86.25 1170 ILE A CA 1
ATOM 9407 C C . ILE A 1 1170 ? -2.613 -4.542 -11.648 1.00 86.25 1170 ILE A C 1
ATOM 9409 O O . ILE A 1 1170 ? -3.719 -4.015 -11.721 1.00 86.25 1170 ILE A O 1
ATOM 9413 N N . SER A 1 1171 ? -1.495 -3.826 -11.563 1.00 78.12 1171 SER A N 1
ATOM 9414 C CA . SER A 1 1171 ? -1.424 -2.376 -11.756 1.00 78.12 1171 SER A CA 1
ATOM 9415 C C . SER A 1 1171 ? -1.144 -2.073 -13.232 1.00 78.12 1171 SER A C 1
ATOM 9417 O O . SER A 1 1171 ? -0.174 -2.592 -13.788 1.00 78.12 1171 SER A O 1
ATOM 9419 N N . CYS A 1 1172 ? -1.963 -1.235 -13.873 1.00 76.69 1172 CYS A N 1
ATOM 9420 C CA . CYS A 1 1172 ? -1.787 -0.847 -15.278 1.00 76.69 1172 CYS A CA 1
ATOM 9421 C C . CYS A 1 1172 ? -1.734 0.666 -15.432 1.00 76.69 1172 CYS A C 1
ATOM 9423 O O . CYS A 1 1172 ? -2.704 1.369 -15.153 1.00 76.69 1172 CYS A O 1
ATOM 9425 N N . LEU A 1 1173 ? -0.590 1.154 -15.897 1.00 64.44 1173 LEU A N 1
ATOM 9426 C CA . LEU A 1 1173 ? -0.256 2.567 -15.952 1.00 64.44 1173 LEU A CA 1
ATOM 9427 C C . LEU A 1 1173 ? 0.343 2.876 -17.320 1.00 64.44 1173 LEU A C 1
ATOM 9429 O O . LEU A 1 1173 ? 1.559 2.870 -17.495 1.00 64.44 1173 LEU A O 1
ATOM 9433 N N . THR A 1 1174 ? -0.563 3.080 -18.281 1.00 70.06 1174 THR A N 1
ATOM 9434 C CA . THR A 1 1174 ? -0.312 3.324 -19.712 1.00 70.06 1174 THR A CA 1
ATOM 9435 C C . THR A 1 1174 ? 0.555 2.238 -20.369 1.00 70.06 1174 THR A C 1
ATOM 9437 O O . THR A 1 1174 ? 0.014 1.260 -20.887 1.00 70.06 1174 THR A O 1
ATOM 9440 N N . SER A 1 1175 ? 1.880 2.380 -20.328 1.00 66.38 1175 SER A N 1
ATOM 9441 C CA . SER A 1 1175 ? 2.873 1.413 -20.816 1.00 66.38 1175 SER A CA 1
ATOM 9442 C C . SER A 1 1175 ? 3.336 0.414 -19.749 1.00 66.38 1175 SER A C 1
ATOM 9444 O O . SER A 1 1175 ? 3.766 -0.691 -20.082 1.00 66.38 1175 SER A O 1
ATOM 9446 N N . SER A 1 1176 ? 3.256 0.781 -18.466 1.00 70.81 1176 SER A N 1
ATOM 9447 C CA . SER A 1 1176 ? 3.745 -0.027 -17.349 1.00 70.81 1176 SER A CA 1
ATOM 9448 C C . SER A 1 1176 ? 2.646 -0.957 -16.842 1.00 70.81 1176 SER A C 1
ATOM 9450 O O . SER A 1 1176 ? 1.684 -0.533 -16.201 1.00 70.81 1176 SER A O 1
ATOM 9452 N N . VAL A 1 1177 ? 2.781 -2.241 -17.168 1.00 79.94 1177 VAL A N 1
ATOM 9453 C CA . VAL A 1 1177 ? 1.818 -3.300 -16.848 1.00 79.94 1177 VAL A CA 1
ATOM 9454 C C . VAL A 1 1177 ? 2.475 -4.271 -15.864 1.00 79.94 1177 VAL A C 1
ATOM 9456 O O . VAL A 1 1177 ? 3.349 -5.055 -16.231 1.00 79.94 1177 VAL A O 1
ATOM 9459 N N . VAL A 1 1178 ? 2.079 -4.194 -14.592 1.00 82.25 1178 VAL A N 1
ATOM 9460 C CA . VAL A 1 1178 ? 2.752 -4.850 -13.460 1.00 82.25 1178 VAL A CA 1
ATOM 9461 C C . VAL A 1 1178 ? 1.778 -5.760 -12.721 1.00 82.25 1178 VAL A C 1
ATOM 9463 O O . VAL A 1 1178 ? 0.832 -5.281 -12.106 1.00 82.25 1178 VAL A O 1
ATOM 9466 N N . THR A 1 1179 ? 2.013 -7.075 -12.728 1.00 86.12 1179 THR A N 1
ATOM 9467 C CA . THR A 1 1179 ? 1.269 -7.983 -11.837 1.00 86.12 1179 THR A CA 1
ATOM 9468 C C . THR A 1 1179 ? 1.745 -7.854 -10.394 1.00 86.12 1179 THR A C 1
ATOM 9470 O O . THR A 1 1179 ? 2.914 -7.548 -10.136 1.00 86.12 1179 THR A O 1
ATOM 9473 N N . ASN A 1 1180 ? 0.838 -8.135 -9.461 1.00 81.56 1180 ASN A N 1
ATOM 9474 C CA . ASN A 1 1180 ? 1.142 -8.261 -8.040 1.00 81.56 1180 ASN A CA 1
ATOM 9475 C C . ASN A 1 1180 ? 1.793 -9.625 -7.737 1.00 81.56 1180 ASN A C 1
ATOM 9477 O O . ASN A 1 1180 ? 1.704 -10.566 -8.532 1.00 81.56 1180 ASN A O 1
ATOM 9481 N N . ASP A 1 1181 ? 2.425 -9.757 -6.567 1.00 79.62 1181 ASP A N 1
ATOM 9482 C CA . ASP A 1 1181 ? 2.964 -11.039 -6.092 1.00 79.62 1181 ASP A CA 1
ATOM 9483 C C . ASP A 1 1181 ? 1.876 -12.128 -6.096 1.00 79.62 1181 ASP A C 1
ATOM 9485 O O . ASP A 1 1181 ? 0.767 -11.931 -5.602 1.00 79.62 1181 ASP A O 1
ATOM 9489 N N . GLY A 1 1182 ? 2.199 -13.296 -6.659 1.00 86.44 1182 GLY A N 1
ATOM 9490 C CA . GLY A 1 1182 ? 1.249 -14.398 -6.828 1.00 86.44 1182 GLY A CA 1
ATOM 9491 C C . GLY A 1 1182 ? 0.394 -14.352 -8.101 1.00 86.44 1182 GLY A C 1
ATOM 9492 O O . GLY A 1 1182 ? -0.248 -15.358 -8.390 1.00 86.44 1182 GLY A O 1
ATOM 9493 N N . TYR A 1 1183 ? 0.426 -13.282 -8.903 1.00 91.00 1183 TYR A N 1
ATOM 9494 C CA . TYR A 1 1183 ? -0.324 -13.179 -10.166 1.00 91.00 1183 TYR A CA 1
ATOM 9495 C C . TYR A 1 1183 ? 0.585 -13.122 -11.398 1.00 91.00 1183 TYR A C 1
ATOM 9497 O O . TYR A 1 1183 ? 1.719 -12.642 -11.339 1.00 91.00 1183 TYR A O 1
ATOM 9505 N N . TYR A 1 1184 ? 0.076 -13.601 -12.536 1.00 91.75 1184 TYR A N 1
ATOM 9506 C CA . TYR A 1 1184 ? 0.824 -13.660 -13.796 1.00 91.75 1184 TYR A CA 1
ATOM 9507 C C . TYR A 1 1184 ? -0.043 -13.288 -15.003 1.00 91.75 1184 TYR A C 1
ATOM 9509 O O . TYR A 1 1184 ? -1.212 -13.664 -15.097 1.00 91.75 1184 TYR A O 1
ATOM 9517 N N . LEU A 1 1185 ? 0.567 -12.559 -15.932 1.00 89.31 1185 LEU A N 1
ATOM 9518 C CA . LEU A 1 1185 ? -0.017 -12.004 -17.144 1.00 89.31 1185 LEU A CA 1
ATOM 9519 C C . LEU A 1 1185 ? 0.238 -12.954 -18.319 1.00 89.31 1185 LEU A C 1
ATOM 9521 O O . LEU A 1 1185 ? 1.364 -13.084 -18.812 1.00 89.31 1185 LEU A O 1
ATOM 9525 N N . VAL A 1 1186 ? -0.808 -13.640 -18.771 1.00 87.06 1186 VAL A N 1
ATOM 9526 C CA . VAL A 1 1186 ? -0.707 -14.626 -19.850 1.00 87.06 1186 VAL A CA 1
ATOM 9527 C C . VAL A 1 1186 ? -0.589 -13.925 -21.205 1.00 87.06 1186 VAL A C 1
ATOM 9529 O O . VAL A 1 1186 ? -1.309 -12.974 -21.488 1.00 87.06 1186 VAL A O 1
ATOM 9532 N N . ASN A 1 1187 ? 0.324 -14.404 -22.060 1.00 82.75 1187 ASN A N 1
ATOM 9533 C CA . ASN A 1 1187 ? 0.560 -13.905 -23.425 1.00 82.75 1187 ASN A CA 1
ATOM 9534 C C . ASN A 1 1187 ? 0.791 -12.380 -23.567 1.00 82.75 1187 ASN A C 1
ATOM 9536 O O . ASN A 1 1187 ? 0.748 -11.878 -24.687 1.00 82.75 1187 ASN A O 1
ATOM 9540 N N . GLN A 1 1188 ? 1.081 -11.659 -22.475 1.00 85.50 1188 GLN A N 1
ATOM 9541 C CA . GLN A 1 1188 ? 1.105 -10.190 -22.444 1.00 85.50 1188 GLN A CA 1
ATOM 9542 C C . GLN A 1 1188 ? -0.241 -9.546 -22.849 1.00 85.50 1188 GLN A C 1
ATOM 9544 O O . GLN A 1 1188 ? -0.282 -8.573 -23.599 1.00 85.50 1188 GLN A O 1
ATOM 9549 N N . ASP A 1 1189 ? -1.354 -10.091 -22.339 1.00 88.31 1189 ASP A N 1
ATOM 9550 C CA . ASP A 1 1189 ? -2.702 -9.528 -22.486 1.00 88.31 1189 ASP A CA 1
ATOM 9551 C C . ASP A 1 1189 ? -3.334 -9.237 -21.115 1.00 88.31 1189 ASP A C 1
ATOM 9553 O O . ASP A 1 1189 ? -3.559 -10.147 -20.317 1.00 88.31 1189 ASP A O 1
ATOM 9557 N N . VAL A 1 1190 ? -3.652 -7.967 -20.846 1.00 89.25 1190 VAL A N 1
ATOM 9558 C CA . VAL A 1 1190 ? -4.194 -7.500 -19.552 1.00 89.25 1190 VAL A CA 1
ATOM 9559 C C . VAL A 1 1190 ? -5.591 -8.015 -19.207 1.00 89.25 1190 VAL A C 1
ATOM 9561 O O . VAL A 1 1190 ? -5.995 -7.937 -18.050 1.00 89.25 1190 VAL A O 1
ATOM 9564 N N . SER A 1 1191 ? -6.309 -8.604 -20.165 1.00 89.56 1191 SER A N 1
ATOM 9565 C CA . SER A 1 1191 ? -7.554 -9.333 -19.887 1.00 89.56 1191 SER A CA 1
ATOM 9566 C C . SER A 1 1191 ? -7.327 -10.755 -19.350 1.00 89.56 1191 SER A C 1
ATOM 9568 O O . SER A 1 1191 ? -8.275 -11.405 -18.914 1.00 89.56 1191 SER A O 1
ATOM 9570 N N . MET A 1 1192 ? -6.082 -11.252 -19.367 1.00 89.62 1192 MET A N 1
ATOM 9571 C CA . MET A 1 1192 ? -5.717 -12.642 -19.063 1.00 89.62 1192 MET A CA 1
ATOM 9572 C C . MET A 1 1192 ? -4.724 -12.725 -17.892 1.00 89.62 1192 MET A C 1
ATOM 9574 O O . MET A 1 1192 ? -3.623 -13.271 -18.012 1.00 89.62 1192 MET A O 1
ATOM 9578 N N . VAL A 1 1193 ? -5.129 -12.176 -16.743 1.00 89.94 1193 VAL A N 1
ATOM 9579 C CA . VAL A 1 1193 ? -4.389 -12.268 -15.473 1.00 89.94 1193 VAL A CA 1
ATOM 9580 C C . VAL A 1 1193 ? -4.934 -13.409 -14.622 1.00 89.94 1193 VAL A C 1
ATOM 9582 O O . VAL A 1 1193 ? -6.139 -13.523 -14.412 1.00 89.94 1193 VAL A O 1
ATOM 9585 N N . GLU A 1 1194 ? -4.037 -14.249 -14.119 1.00 90.75 1194 GLU A N 1
ATOM 9586 C CA . GLU A 1 1194 ? -4.362 -15.509 -13.445 1.00 90.75 1194 GLU A CA 1
ATOM 9587 C C . GLU A 1 1194 ? -3.595 -15.647 -12.118 1.00 90.75 1194 GLU A C 1
ATOM 9589 O O . GLU A 1 1194 ? -2.427 -15.255 -12.026 1.00 90.75 1194 GLU A O 1
ATOM 9594 N N . GLU A 1 1195 ? -4.241 -16.216 -11.090 1.00 90.31 1195 GLU A N 1
ATOM 9595 C CA . GLU A 1 1195 ? -3.592 -16.545 -9.808 1.00 90.31 1195 GLU A CA 1
ATOM 9596 C C . GLU A 1 1195 ? -2.660 -17.754 -9.997 1.00 90.31 1195 GLU A C 1
ATOM 9598 O O . GLU A 1 1195 ? -3.038 -18.788 -10.559 1.00 90.31 1195 GLU A O 1
ATOM 9603 N N . CYS A 1 1196 ? -1.425 -17.638 -9.517 1.00 89.94 1196 CYS A N 1
ATOM 9604 C CA . CYS A 1 1196 ? -0.436 -18.706 -9.532 1.00 89.94 1196 CYS A CA 1
ATOM 9605 C C . CYS A 1 1196 ? -0.441 -19.522 -8.231 1.00 89.94 1196 CYS A C 1
ATOM 9607 O O . CYS A 1 1196 ? -0.789 -19.013 -7.166 1.00 89.94 1196 CYS A O 1
ATOM 9609 N N . PRO A 1 1197 ? 0.064 -20.770 -8.254 1.00 89.00 1197 PRO A N 1
ATOM 9610 C CA . PRO A 1 1197 ? 0.334 -21.504 -7.026 1.00 89.00 1197 PRO A CA 1
ATOM 9611 C C . PRO A 1 1197 ? 1.351 -20.774 -6.145 1.00 89.00 1197 PRO A C 1
ATOM 9613 O O . PRO A 1 1197 ? 2.272 -20.124 -6.653 1.00 89.00 1197 PRO A O 1
ATOM 9616 N N . VAL A 1 1198 ? 1.228 -20.961 -4.826 1.00 85.06 1198 VAL A N 1
ATOM 9617 C CA . VAL A 1 1198 ? 2.128 -20.381 -3.813 1.00 85.06 1198 VAL A CA 1
ATOM 9618 C C . VAL A 1 1198 ? 3.587 -20.486 -4.244 1.00 85.06 1198 VAL A C 1
ATOM 9620 O O . VAL A 1 1198 ? 4.116 -21.581 -4.455 1.00 85.06 1198 VAL A O 1
ATOM 9623 N N . ALA A 1 1199 ? 4.246 -19.331 -4.325 1.00 80.06 1199 ALA A N 1
ATOM 9624 C CA . ALA A 1 1199 ? 5.660 -19.218 -4.647 1.00 80.06 1199 ALA A CA 1
ATOM 9625 C C . ALA A 1 1199 ? 6.051 -19.796 -6.028 1.00 80.06 1199 ALA A C 1
ATOM 9627 O O . ALA A 1 1199 ? 7.101 -20.431 -6.154 1.00 80.06 1199 ALA A O 1
ATOM 9628 N N . MET A 1 1200 ? 5.214 -19.605 -7.054 1.00 88.50 1200 MET A N 1
ATOM 9629 C CA . MET A 1 1200 ? 5.613 -19.698 -8.471 1.00 88.50 1200 MET A CA 1
ATOM 9630 C C . MET A 1 1200 ? 5.922 -18.316 -9.058 1.00 88.50 1200 MET A C 1
ATOM 9632 O O . MET A 1 1200 ? 7.034 -18.088 -9.539 1.00 88.50 1200 MET A O 1
ATOM 9636 N N . CYS A 1 1201 ? 4.946 -17.409 -8.987 1.00 89.38 1201 CYS A N 1
ATOM 9637 C CA . CYS A 1 1201 ? 4.980 -16.090 -9.615 1.00 89.38 1201 CYS A CA 1
ATOM 9638 C C . CYS A 1 1201 ? 5.249 -14.995 -8.579 1.00 89.38 1201 CYS A C 1
ATOM 9640 O O . CYS A 1 1201 ? 4.746 -15.052 -7.455 1.00 89.38 1201 CYS A O 1
ATOM 9642 N N . LEU A 1 1202 ? 6.042 -14.013 -8.987 1.00 82.81 1202 LEU A N 1
ATOM 9643 C CA . LEU A 1 1202 ? 6.339 -12.778 -8.276 1.00 82.81 1202 LEU A CA 1
ATOM 9644 C C . LEU A 1 1202 ? 5.786 -11.599 -9.090 1.00 82.81 1202 LEU A C 1
ATOM 9646 O O . LEU A 1 1202 ? 5.434 -11.742 -10.264 1.00 82.81 1202 LEU A O 1
ATOM 9650 N N . SER A 1 1203 ? 5.759 -10.430 -8.466 1.00 81.94 1203 SER A N 1
ATOM 9651 C CA . SER A 1 1203 ? 5.416 -9.152 -9.086 1.00 81.94 1203 SER A CA 1
ATOM 9652 C C . SER A 1 1203 ? 6.276 -8.810 -10.316 1.00 81.94 1203 SER A C 1
ATOM 9654 O O . SER A 1 1203 ? 7.277 -9.471 -10.625 1.00 81.94 1203 SER A O 1
ATOM 9656 N N . ASN A 1 1204 ? 5.850 -7.795 -11.078 1.00 84.12 1204 ASN A N 1
ATOM 9657 C CA . ASN A 1 1204 ? 6.394 -7.455 -12.404 1.00 84.12 1204 ASN A CA 1
ATOM 9658 C C . ASN A 1 1204 ? 6.324 -8.633 -13.412 1.00 84.12 1204 ASN A C 1
ATOM 9660 O O . ASN A 1 1204 ? 7.155 -8.732 -14.314 1.00 84.12 1204 ASN A O 1
ATOM 9664 N N . ASN A 1 1205 ? 5.347 -9.538 -13.270 1.00 85.75 1205 ASN A N 1
ATOM 9665 C CA . ASN A 1 1205 ? 5.191 -10.747 -14.091 1.00 85.75 1205 ASN A CA 1
ATOM 9666 C C . ASN A 1 1205 ? 6.420 -11.687 -14.082 1.00 85.75 1205 ASN A C 1
ATOM 9668 O O . ASN A 1 1205 ? 6.713 -12.371 -15.070 1.00 85.75 1205 ASN A O 1
ATOM 9672 N N . THR A 1 1206 ? 7.174 -11.707 -12.978 1.00 88.56 1206 THR A N 1
ATOM 9673 C CA . THR A 1 1206 ? 8.421 -12.477 -12.858 1.00 88.56 1206 THR A CA 1
ATOM 9674 C C . THR A 1 1206 ? 8.211 -13.837 -12.179 1.00 88.56 1206 THR A C 1
ATOM 9676 O O . THR A 1 1206 ? 7.166 -14.127 -11.598 1.00 88.56 1206 THR A O 1
ATOM 9679 N N . CYS A 1 1207 ? 9.205 -14.723 -12.276 1.00 89.56 1207 CYS A N 1
ATOM 9680 C CA . CYS A 1 1207 ? 9.154 -16.070 -11.705 1.00 89.56 1207 CYS A CA 1
ATOM 9681 C C . CYS A 1 1207 ? 10.148 -16.216 -10.549 1.00 89.56 1207 CYS A C 1
ATOM 9683 O O . CYS A 1 1207 ? 11.281 -15.756 -10.658 1.00 89.56 1207 CYS A O 1
ATOM 9685 N N . LEU A 1 1208 ? 9.780 -16.951 -9.490 1.00 85.19 1208 LEU A N 1
ATOM 9686 C CA . LEU A 1 1208 ? 10.659 -17.199 -8.328 1.00 85.19 1208 LEU A CA 1
ATOM 9687 C C . LEU A 1 1208 ? 11.996 -17.873 -8.706 1.00 85.19 1208 LEU A C 1
ATOM 9689 O O . LEU A 1 1208 ? 12.978 -17.790 -7.972 1.00 85.19 1208 LEU A O 1
ATOM 9693 N N . SER A 1 1209 ? 12.040 -18.581 -9.837 1.00 86.38 1209 SER A N 1
ATOM 9694 C CA . SER A 1 1209 ? 13.250 -19.212 -10.356 1.00 86.38 1209 SER A CA 1
ATOM 9695 C C . SER A 1 1209 ? 13.593 -18.680 -11.739 1.00 86.38 1209 SER A C 1
ATOM 9697 O O . SER A 1 1209 ? 12.757 -18.721 -12.637 1.00 86.38 1209 SER A O 1
ATOM 9699 N N . ASN A 1 1210 ? 14.864 -18.335 -11.956 1.00 86.38 1210 ASN A N 1
ATOM 9700 C CA . ASN A 1 1210 ? 15.401 -18.023 -13.285 1.00 86.38 1210 ASN A CA 1
ATOM 9701 C C . ASN A 1 1210 ? 15.280 -19.206 -14.270 1.00 86.38 1210 ASN A C 1
ATOM 9703 O O . ASN A 1 1210 ? 15.375 -18.998 -15.479 1.00 86.38 1210 ASN A O 1
ATOM 9707 N N . ASN A 1 1211 ? 15.051 -20.432 -13.778 1.00 89.88 1211 ASN A N 1
ATOM 9708 C CA . ASN A 1 1211 ? 14.788 -21.624 -14.591 1.00 89.88 1211 ASN A CA 1
ATOM 9709 C C . ASN A 1 1211 ? 13.300 -21.777 -14.969 1.00 89.88 1211 ASN A C 1
ATOM 9711 O O . ASN A 1 1211 ? 12.982 -22.630 -15.795 1.00 89.88 1211 ASN A O 1
ATOM 9715 N N . SER A 1 1212 ? 12.395 -20.984 -14.388 1.00 91.50 1212 SER A N 1
ATOM 9716 C CA . SER A 1 1212 ? 10.973 -20.922 -14.748 1.00 91.50 1212 SER A CA 1
ATOM 9717 C C . SER A 1 1212 ? 10.718 -19.844 -15.805 1.00 91.50 1212 SER A C 1
ATOM 9719 O O . SER A 1 1212 ? 11.365 -18.798 -15.809 1.00 91.50 1212 SER A O 1
ATOM 9721 N N . PHE A 1 1213 ? 9.766 -20.091 -16.703 1.00 90.94 1213 PHE A N 1
ATOM 9722 C CA . PHE A 1 1213 ? 9.261 -19.126 -17.682 1.00 90.94 1213 PHE A CA 1
ATOM 9723 C C . PHE A 1 1213 ? 7.868 -19.533 -18.203 1.00 90.94 1213 PHE A C 1
ATOM 9725 O O . PHE A 1 1213 ? 7.338 -20.586 -17.837 1.00 90.94 1213 PHE A O 1
ATOM 9732 N N . GLY A 1 1214 ? 7.287 -18.715 -19.086 1.00 86.94 1214 GLY A N 1
ATOM 9733 C CA . GLY A 1 1214 ? 6.000 -18.988 -19.732 1.00 86.94 1214 GLY A CA 1
ATOM 9734 C C . GLY A 1 1214 ? 4.815 -18.988 -18.760 1.00 86.94 1214 GLY A C 1
ATOM 9735 O O . GLY A 1 1214 ? 4.955 -18.632 -17.593 1.00 86.94 1214 GLY A O 1
ATOM 9736 N N . ASN A 1 1215 ? 3.645 -19.398 -19.253 1.00 85.50 1215 ASN A N 1
ATOM 9737 C CA . ASN A 1 1215 ? 2.363 -19.240 -18.557 1.00 85.50 1215 ASN A CA 1
ATOM 9738 C C . ASN A 1 1215 ? 2.401 -19.764 -17.107 1.00 85.50 1215 ASN A C 1
ATOM 9740 O O . ASN A 1 1215 ? 2.690 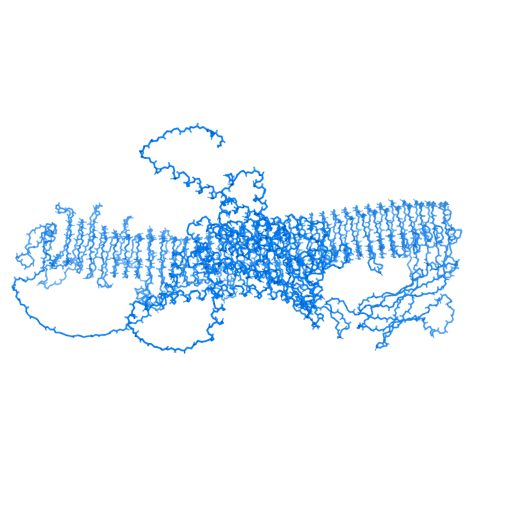-20.938 -16.856 1.00 85.50 1215 ASN A O 1
ATOM 9744 N N . LEU A 1 1216 ? 2.118 -18.857 -16.165 1.00 88.50 1216 LEU A N 1
ATOM 9745 C CA . LEU A 1 1216 ? 2.146 -19.044 -14.707 1.00 88.50 1216 LEU A CA 1
ATOM 9746 C C . LEU A 1 1216 ? 3.469 -19.647 -14.178 1.00 88.50 1216 LEU A C 1
ATOM 9748 O O . LEU A 1 1216 ? 3.480 -20.394 -13.200 1.00 88.50 1216 LEU A O 1
ATOM 9752 N N . CYS A 1 1217 ? 4.591 -19.363 -14.850 1.00 90.94 1217 CYS A N 1
ATOM 9753 C CA . CYS A 1 1217 ? 5.936 -19.851 -14.525 1.00 90.94 1217 CYS A CA 1
ATOM 9754 C C . CYS A 1 1217 ? 6.134 -21.385 -14.597 1.00 90.94 1217 CYS A C 1
ATOM 9756 O O . CYS A 1 1217 ? 7.123 -21.912 -14.072 1.00 90.94 1217 CYS A O 1
ATOM 9758 N N . PHE A 1 1218 ? 5.231 -22.119 -15.266 1.00 90.12 1218 PHE A N 1
ATOM 9759 C CA . PHE A 1 1218 ? 5.277 -23.588 -15.360 1.00 90.12 1218 PHE A CA 1
ATOM 9760 C C . PHE A 1 1218 ? 6.204 -24.154 -16.450 1.00 90.12 1218 PHE A C 1
ATOM 9762 O O . PHE A 1 1218 ? 6.412 -25.370 -16.457 1.00 90.12 1218 PHE A O 1
ATOM 9769 N N . SER A 1 1219 ? 6.741 -23.367 -17.386 1.00 90.81 1219 SER A N 1
ATOM 9770 C CA . SER A 1 1219 ? 7.727 -23.890 -18.351 1.00 90.81 1219 SER A CA 1
ATOM 9771 C C . SER A 1 1219 ? 9.122 -23.848 -17.741 1.00 90.81 1219 SER A C 1
ATOM 9773 O O . SER A 1 1219 ? 9.478 -22.877 -17.079 1.00 90.81 1219 SER A O 1
ATOM 9775 N N . CYS A 1 1220 ? 9.917 -24.897 -17.951 1.00 91.50 1220 CYS A N 1
ATOM 9776 C CA . CYS A 1 1220 ? 11.237 -25.019 -17.340 1.00 91.50 1220 CYS A CA 1
ATOM 9777 C C . CYS A 1 1220 ? 12.339 -24.975 -18.394 1.00 91.50 1220 CYS A C 1
ATOM 9779 O O . CYS A 1 1220 ? 12.260 -25.679 -19.401 1.00 91.50 1220 CYS A O 1
ATOM 9781 N N . LYS A 1 1221 ? 13.377 -24.178 -18.144 1.00 90.56 1221 LYS A N 1
ATOM 9782 C CA . LYS A 1 1221 ? 14.622 -24.139 -18.918 1.00 90.56 1221 LYS A CA 1
ATOM 9783 C C . LYS A 1 1221 ? 15.798 -24.563 -18.042 1.00 90.56 1221 LYS A C 1
ATOM 9785 O O . LYS A 1 1221 ? 15.784 -24.350 -16.830 1.00 90.56 1221 LYS A O 1
ATOM 9790 N N . ASP A 1 1222 ? 16.798 -25.197 -18.641 1.00 88.06 1222 ASP A N 1
ATOM 9791 C CA . ASP A 1 1222 ? 18.053 -25.492 -17.955 1.00 88.06 1222 ASP A CA 1
ATOM 9792 C C . ASP A 1 1222 ? 19.023 -24.298 -17.976 1.00 88.06 1222 ASP A C 1
ATOM 9794 O O . ASP A 1 1222 ? 18.754 -23.256 -18.573 1.00 88.06 1222 ASP A O 1
ATOM 9798 N N . GLN A 1 1223 ? 20.172 -24.461 -17.319 1.00 83.69 1223 GLN A N 1
ATOM 9799 C CA . GLN A 1 1223 ? 21.235 -23.449 -17.225 1.00 83.69 1223 GLN A CA 1
ATOM 9800 C C . GLN A 1 1223 ? 21.887 -23.062 -18.572 1.00 83.69 1223 GLN A C 1
ATOM 9802 O O . GLN A 1 1223 ? 22.744 -22.187 -18.596 1.00 83.69 1223 GLN A O 1
ATOM 9807 N N . PHE A 1 1224 ? 21.494 -23.700 -19.680 1.00 84.38 1224 PHE A N 1
ATOM 9808 C CA . PHE A 1 1224 ? 21.903 -23.361 -21.046 1.00 84.38 1224 PHE A CA 1
ATOM 9809 C C . PHE A 1 1224 ? 20.719 -22.840 -21.889 1.00 84.38 1224 PHE A C 1
ATOM 9811 O O . PHE A 1 1224 ? 20.831 -22.720 -23.104 1.00 84.38 1224 PHE A O 1
ATOM 9818 N N . GLY A 1 1225 ? 19.566 -22.571 -21.264 1.00 83.38 1225 GLY A N 1
ATOM 9819 C CA . GLY A 1 1225 ? 18.347 -22.088 -21.918 1.00 83.38 1225 GLY A CA 1
ATOM 9820 C C . GLY A 1 1225 ? 17.465 -23.173 -22.550 1.00 83.38 1225 GLY A C 1
ATOM 9821 O O . GLY A 1 1225 ? 16.381 -22.849 -23.032 1.00 83.38 1225 GLY A O 1
ATOM 9822 N N . ASN A 1 1226 ? 17.860 -24.452 -22.527 1.00 86.62 1226 ASN A N 1
ATOM 9823 C CA . ASN A 1 1226 ? 17.098 -25.514 -23.193 1.00 86.62 1226 ASN A CA 1
ATOM 9824 C C . ASN A 1 1226 ? 15.823 -25.855 -22.421 1.00 86.62 1226 ASN A C 1
ATOM 9826 O O . ASN A 1 1226 ? 15.875 -26.104 -21.214 1.00 86.62 1226 ASN A O 1
ATOM 9830 N N . VAL A 1 1227 ? 14.695 -25.957 -23.126 1.00 87.50 1227 VAL A N 1
ATOM 9831 C CA . VAL A 1 1227 ? 13.410 -26.347 -22.530 1.00 87.50 1227 VAL A CA 1
ATOM 9832 C C . VAL A 1 1227 ? 13.462 -27.800 -22.039 1.00 87.50 1227 VAL A C 1
ATOM 9834 O O . VAL A 1 1227 ? 13.844 -28.710 -22.775 1.00 87.50 1227 VAL A O 1
ATOM 9837 N N . ILE A 1 1228 ? 13.059 -28.026 -20.790 1.00 90.31 1228 ILE A N 1
ATOM 9838 C CA . ILE A 1 1228 ? 13.067 -29.323 -20.102 1.00 90.31 1228 ILE A CA 1
ATOM 9839 C C . ILE A 1 1228 ? 11.684 -29.626 -19.508 1.00 90.31 1228 ILE A C 1
ATOM 9841 O O . ILE A 1 1228 ? 11.033 -28.756 -18.939 1.00 90.31 1228 ILE A O 1
ATOM 9845 N N . GLN A 1 1229 ? 11.228 -30.879 -19.611 1.00 88.12 1229 GLN A N 1
ATOM 9846 C CA . GLN A 1 1229 ? 9.921 -31.300 -19.068 1.00 88.12 1229 GLN A CA 1
ATOM 9847 C C . GLN A 1 1229 ? 9.985 -31.731 -17.592 1.00 88.12 1229 GLN A C 1
ATOM 9849 O O . GLN A 1 1229 ? 8.962 -31.876 -16.928 1.00 88.12 1229 GLN A O 1
ATOM 9854 N N . SER A 1 1230 ? 11.181 -31.986 -17.062 1.00 88.75 1230 SER A N 1
ATOM 9855 C CA . SER A 1 1230 ? 11.376 -32.452 -15.689 1.00 88.75 1230 SER A CA 1
ATOM 9856 C C . SER A 1 1230 ? 11.195 -31.346 -14.648 1.00 88.75 1230 SER A C 1
ATOM 9858 O O . SER A 1 1230 ? 11.892 -30.328 -14.681 1.00 88.75 1230 SER A O 1
ATOM 9860 N N . LYS A 1 1231 ? 10.341 -31.621 -13.663 1.00 91.00 1231 LYS A N 1
ATOM 9861 C CA . LYS A 1 1231 ? 10.048 -30.773 -12.498 1.00 91.00 1231 LYS A CA 1
ATOM 9862 C C . LYS A 1 1231 ? 10.263 -31.539 -11.196 1.00 91.00 1231 LYS A C 1
ATOM 9864 O O . LYS A 1 1231 ? 10.270 -32.770 -11.224 1.00 91.00 1231 LYS A O 1
ATOM 9869 N N . ASN A 1 1232 ? 10.316 -30.846 -10.063 1.00 88.25 1232 ASN A N 1
ATOM 9870 C CA . ASN A 1 1232 ? 10.029 -31.420 -8.750 1.00 88.25 1232 ASN A CA 1
ATOM 9871 C C . ASN A 1 1232 ? 8.682 -30.868 -8.253 1.00 88.25 1232 ASN A C 1
ATOM 9873 O O . ASN A 1 1232 ? 8.539 -29.672 -8.006 1.00 88.25 1232 ASN A O 1
ATOM 9877 N N . GLY A 1 1233 ? 7.667 -31.728 -8.170 1.00 88.19 1233 GLY A N 1
ATOM 9878 C CA . GLY A 1 1233 ? 6.273 -31.301 -8.067 1.00 88.19 1233 GLY A CA 1
ATOM 9879 C C . GLY A 1 1233 ? 5.921 -30.388 -9.244 1.00 88.19 1233 GLY A C 1
ATOM 9880 O O . GLY A 1 1233 ? 6.148 -30.766 -10.394 1.00 88.19 1233 GLY A O 1
ATOM 9881 N N . ILE A 1 1234 ? 5.441 -29.179 -8.941 1.00 90.38 1234 ILE A N 1
ATOM 9882 C CA . ILE A 1 1234 ? 5.192 -28.108 -9.923 1.00 90.38 1234 ILE A CA 1
ATOM 9883 C C . ILE A 1 1234 ? 6.464 -27.338 -10.343 1.00 90.38 1234 ILE A C 1
ATOM 9885 O O . ILE A 1 1234 ? 6.453 -26.658 -11.367 1.00 90.38 1234 ILE A O 1
ATOM 9889 N N . ARG A 1 1235 ? 7.558 -27.425 -9.570 1.00 90.31 1235 ARG A N 1
ATOM 9890 C CA . ARG A 1 1235 ? 8.715 -26.508 -9.626 1.00 90.31 1235 ARG A CA 1
ATOM 9891 C C . ARG A 1 1235 ? 9.786 -26.948 -10.619 1.00 90.31 1235 ARG A C 1
ATOM 9893 O O . ARG A 1 1235 ? 10.076 -28.136 -10.746 1.00 90.31 1235 ARG A O 1
ATOM 9900 N N . CYS A 1 1236 ? 10.439 -25.993 -11.274 1.00 90.88 1236 CYS A N 1
ATOM 9901 C CA . CYS A 1 1236 ? 11.558 -26.277 -12.170 1.00 90.88 1236 CYS A CA 1
ATOM 9902 C C . CYS A 1 1236 ? 12.821 -26.707 -11.409 1.00 90.88 1236 CYS A C 1
ATOM 9904 O O . CYS A 1 1236 ? 13.141 -26.182 -10.344 1.00 90.88 1236 CYS A O 1
ATOM 9906 N N . CYS A 1 1237 ? 13.553 -27.675 -11.964 1.00 90.12 1237 CYS A N 1
ATOM 9907 C CA . CYS A 1 1237 ? 14.769 -28.196 -11.345 1.00 90.12 1237 CYS A CA 1
ATOM 9908 C C . CYS A 1 1237 ? 16.010 -27.382 -11.734 1.00 90.12 1237 CYS A C 1
ATOM 9910 O O . CYS A 1 1237 ? 16.274 -27.144 -12.913 1.00 90.12 1237 CYS A O 1
ATOM 9912 N N . SER A 1 1238 ? 16.804 -27.008 -10.730 1.00 89.62 1238 SER A N 1
ATOM 9913 C CA . SER A 1 1238 ? 18.128 -26.399 -10.881 1.00 89.62 1238 SER A CA 1
ATOM 9914 C C . SER A 1 1238 ? 19.242 -27.439 -11.002 1.00 89.62 1238 SER A C 1
ATOM 9916 O O . SER A 1 1238 ? 20.293 -27.144 -11.563 1.00 89.62 1238 SER A O 1
ATOM 9918 N N . SER A 1 1239 ? 19.034 -28.669 -10.515 1.00 92.06 1239 SER A N 1
ATOM 9919 C CA . SER A 1 1239 ? 20.042 -29.731 -10.602 1.00 92.06 1239 SER A CA 1
ATOM 9920 C C . SER A 1 1239 ? 19.462 -31.116 -10.888 1.00 92.06 1239 SER A C 1
ATOM 9922 O O . SER A 1 1239 ? 18.327 -31.438 -10.529 1.00 92.06 1239 SER A O 1
ATOM 9924 N N . PHE A 1 1240 ? 20.285 -31.955 -11.522 1.00 91.94 1240 PHE A N 1
ATOM 9925 C CA . PHE A 1 1240 ? 19.971 -33.342 -11.858 1.00 91.94 1240 PHE A CA 1
ATOM 9926 C C . PHE A 1 1240 ? 20.921 -34.286 -11.123 1.00 91.94 1240 PHE A C 1
ATOM 9928 O O . PHE A 1 1240 ? 22.142 -34.158 -11.216 1.00 91.94 1240 PHE A O 1
ATOM 9935 N N . LYS A 1 1241 ? 20.356 -35.214 -10.348 1.00 93.25 1241 LYS A N 1
ATOM 9936 C CA . LYS A 1 1241 ? 21.083 -36.107 -9.434 1.00 93.25 1241 LYS A CA 1
ATOM 9937 C C . LYS A 1 1241 ? 20.538 -37.545 -9.541 1.00 93.25 1241 LYS A C 1
ATOM 9939 O O . LYS A 1 1241 ? 19.990 -38.050 -8.560 1.00 93.25 1241 LYS A O 1
ATOM 9944 N N . PRO A 1 1242 ? 20.684 -38.236 -10.691 1.00 90.62 1242 PRO A N 1
ATOM 9945 C CA . PRO A 1 1242 ? 20.132 -39.584 -10.893 1.00 90.62 1242 PRO A CA 1
ATOM 9946 C C . PRO A 1 1242 ? 20.601 -40.588 -9.829 1.00 90.62 1242 PRO A C 1
ATOM 9948 O O . PRO A 1 1242 ? 19.828 -41.443 -9.403 1.00 90.62 1242 PRO A O 1
ATOM 9951 N N . ASN A 1 1243 ? 21.823 -40.421 -9.310 1.00 89.69 1243 ASN A N 1
ATOM 9952 C CA . ASN A 1 1243 ? 22.407 -41.245 -8.247 1.00 89.69 1243 ASN A CA 1
ATOM 9953 C C . ASN A 1 1243 ? 21.566 -41.285 -6.952 1.00 89.69 1243 ASN A C 1
ATOM 9955 O O . ASN A 1 1243 ? 21.718 -42.223 -6.174 1.00 89.69 1243 ASN A O 1
ATOM 9959 N N . LEU A 1 1244 ? 20.662 -40.320 -6.715 1.00 88.38 1244 LEU A N 1
ATOM 9960 C CA . LEU A 1 1244 ? 19.736 -40.349 -5.575 1.00 88.38 1244 LEU A CA 1
ATOM 9961 C C . LEU A 1 1244 ? 18.697 -41.479 -5.666 1.00 88.38 1244 LEU A C 1
ATOM 9963 O O . LEU A 1 1244 ? 18.158 -41.879 -4.637 1.00 88.38 1244 LEU A O 1
ATOM 9967 N N . ILE A 1 1245 ? 18.421 -42.038 -6.850 1.00 86.69 1245 ILE A N 1
ATOM 9968 C CA . ILE A 1 1245 ? 17.380 -43.068 -6.999 1.00 86.69 1245 ILE A CA 1
ATOM 9969 C C . ILE A 1 1245 ? 17.697 -44.346 -6.202 1.00 86.69 1245 ILE A C 1
ATOM 9971 O O . ILE A 1 1245 ? 16.788 -44.995 -5.684 1.00 86.69 1245 ILE A O 1
ATOM 9975 N N . ILE A 1 1246 ? 18.988 -44.661 -6.034 1.00 86.81 1246 ILE A N 1
ATOM 9976 C CA . ILE A 1 1246 ? 19.482 -45.821 -5.281 1.00 86.81 1246 ILE A CA 1
ATOM 9977 C C . ILE A 1 1246 ? 19.160 -45.689 -3.778 1.00 86.81 1246 ILE A C 1
ATOM 9979 O O . ILE A 1 1246 ? 18.433 -46.544 -3.270 1.00 86.81 1246 ILE A O 1
ATOM 9983 N N . PRO A 1 1247 ? 19.605 -44.644 -3.043 1.00 86.88 1247 PRO A N 1
ATOM 9984 C CA . PRO A 1 1247 ? 19.231 -44.477 -1.640 1.00 86.88 1247 PRO A CA 1
ATOM 9985 C C . PRO A 1 1247 ? 17.723 -44.256 -1.437 1.00 86.88 1247 PRO A C 1
ATOM 9987 O O . PRO A 1 1247 ? 17.189 -44.713 -0.430 1.00 86.88 1247 PRO A O 1
ATOM 9990 N N . ILE A 1 1248 ? 17.002 -43.640 -2.382 1.00 87.31 1248 ILE A N 1
ATOM 9991 C CA . ILE A 1 1248 ? 15.539 -43.484 -2.273 1.00 87.31 1248 ILE A CA 1
ATOM 9992 C C . ILE A 1 1248 ? 14.833 -44.849 -2.308 1.00 87.31 1248 ILE A C 1
ATOM 9994 O O . ILE A 1 1248 ? 14.064 -45.168 -1.401 1.00 87.31 1248 ILE A O 1
ATOM 9998 N N . LEU A 1 1249 ? 15.100 -45.682 -3.319 1.00 87.00 1249 LEU A N 1
ATOM 9999 C CA . LEU A 1 1249 ? 14.439 -46.986 -3.450 1.00 87.00 1249 LEU A CA 1
ATOM 10000 C C . LEU A 1 1249 ? 14.942 -48.002 -2.412 1.00 87.00 1249 LEU A C 1
ATOM 10002 O O . LEU A 1 1249 ? 14.132 -48.661 -1.759 1.00 87.00 1249 LEU A O 1
ATOM 10006 N N . ILE A 1 1250 ? 16.264 -48.126 -2.246 1.00 84.38 1250 ILE A N 1
ATOM 10007 C CA . ILE A 1 1250 ? 16.881 -49.193 -1.442 1.00 84.38 1250 ILE A CA 1
ATOM 10008 C C . ILE A 1 1250 ? 16.976 -48.827 0.042 1.00 84.38 1250 ILE A C 1
ATOM 10010 O O . ILE A 1 1250 ? 16.752 -49.693 0.882 1.00 84.38 1250 ILE A O 1
ATOM 10014 N N . ILE A 1 1251 ? 17.290 -47.576 0.399 1.00 85.38 1251 ILE A N 1
ATOM 10015 C CA . ILE A 1 1251 ? 17.419 -47.193 1.815 1.00 85.38 1251 ILE A CA 1
ATOM 10016 C C . ILE A 1 1251 ? 16.078 -46.694 2.349 1.00 85.38 1251 ILE A C 1
ATOM 10018 O O . ILE A 1 1251 ? 15.583 -47.246 3.324 1.00 85.38 1251 ILE A O 1
ATOM 10022 N N . VAL A 1 1252 ? 15.444 -45.698 1.723 1.00 89.31 1252 VAL A N 1
ATOM 10023 C CA . VAL A 1 1252 ? 14.197 -45.137 2.271 1.00 89.31 1252 VAL A CA 1
ATOM 10024 C C . VAL A 1 1252 ? 13.029 -46.108 2.100 1.00 89.31 1252 VAL A C 1
ATOM 10026 O O . VAL A 1 1252 ? 12.453 -46.565 3.090 1.00 89.31 1252 VAL A O 1
ATOM 10029 N N . TYR A 1 1253 ? 12.667 -46.448 0.861 1.00 91.94 1253 TYR A N 1
ATOM 10030 C CA . TYR A 1 1253 ? 11.434 -47.193 0.617 1.00 91.94 1253 TYR A CA 1
ATOM 10031 C C . TYR A 1 1253 ? 11.526 -48.667 1.029 1.00 91.94 1253 TYR A C 1
ATOM 10033 O O . TYR A 1 1253 ? 10.620 -49.138 1.718 1.00 91.94 1253 TYR A O 1
ATOM 10041 N N . LEU A 1 1254 ? 12.612 -49.392 0.731 1.00 91.31 1254 LEU A N 1
ATOM 10042 C CA . LEU A 1 1254 ? 12.740 -50.789 1.174 1.00 91.31 1254 LEU A CA 1
ATOM 10043 C C . LEU A 1 1254 ? 12.679 -50.919 2.708 1.00 91.31 1254 LEU A C 1
ATOM 10045 O O . LEU A 1 1254 ? 11.919 -51.745 3.216 1.00 91.31 1254 LEU A O 1
ATOM 10049 N N . ILE A 1 1255 ? 13.413 -50.084 3.460 1.00 91.19 1255 ILE A N 1
ATOM 10050 C CA . ILE A 1 1255 ? 13.392 -50.121 4.933 1.00 91.19 1255 ILE A CA 1
ATOM 10051 C C . ILE A 1 1255 ? 12.011 -49.716 5.464 1.00 91.19 1255 ILE A C 1
ATOM 10053 O O . ILE A 1 1255 ? 11.525 -50.337 6.412 1.00 91.19 1255 ILE A O 1
ATOM 10057 N N . PHE A 1 1256 ? 11.327 -48.750 4.843 1.00 92.19 1256 PHE A N 1
ATOM 10058 C CA . PHE A 1 1256 ? 9.957 -48.390 5.221 1.00 92.19 1256 PHE A CA 1
ATOM 10059 C C . PHE A 1 1256 ? 8.967 -49.544 4.982 1.00 92.19 1256 PHE A C 1
ATOM 10061 O O . PHE A 1 1256 ? 8.194 -49.885 5.879 1.00 92.19 1256 PHE A O 1
ATOM 10068 N N . GLY A 1 1257 ? 9.034 -50.219 3.830 1.00 93.19 1257 GLY A N 1
ATOM 10069 C CA . GLY A 1 1257 ? 8.220 -51.402 3.526 1.00 93.19 1257 GLY A CA 1
ATOM 10070 C C . GLY A 1 1257 ? 8.491 -52.572 4.478 1.00 93.19 1257 GLY A C 1
ATOM 10071 O O . GLY A 1 1257 ? 7.556 -53.198 4.984 1.00 93.19 1257 GLY A O 1
ATOM 10072 N N . LEU A 1 1258 ? 9.763 -52.825 4.801 1.00 92.50 1258 LEU A N 1
ATOM 10073 C CA . LEU A 1 1258 ? 10.161 -53.827 5.792 1.00 92.50 1258 LEU A CA 1
ATOM 10074 C C . LEU A 1 1258 ? 9.671 -53.460 7.205 1.00 92.50 1258 LEU A C 1
ATOM 10076 O O . LEU A 1 1258 ? 9.193 -54.334 7.933 1.00 92.50 1258 LEU A O 1
ATOM 10080 N N . SER A 1 1259 ? 9.721 -52.180 7.579 1.00 91.38 1259 SER A N 1
ATOM 10081 C CA . SER A 1 1259 ? 9.210 -51.672 8.861 1.00 91.38 1259 SER A CA 1
ATOM 10082 C C . SER A 1 1259 ? 7.691 -51.824 8.963 1.00 91.38 1259 SER A C 1
ATOM 10084 O O . SER A 1 1259 ? 7.179 -52.296 9.980 1.00 91.38 1259 SER A O 1
ATOM 10086 N N . LEU A 1 1260 ? 6.960 -51.509 7.888 1.00 91.25 1260 LEU A N 1
ATOM 10087 C CA . LEU A 1 1260 ? 5.521 -51.752 7.790 1.00 91.25 1260 LEU A CA 1
ATOM 10088 C C . LEU A 1 1260 ? 5.188 -53.241 7.927 1.00 91.25 1260 LEU A C 1
ATOM 10090 O O . LEU A 1 1260 ? 4.270 -53.573 8.675 1.00 91.25 1260 LEU A O 1
ATOM 10094 N N . SER A 1 1261 ? 5.953 -54.141 7.294 1.00 91.94 1261 SER A N 1
ATOM 10095 C CA . SER A 1 1261 ? 5.731 -55.593 7.410 1.00 91.94 1261 SER A CA 1
ATOM 10096 C C . SER A 1 1261 ? 5.834 -56.103 8.859 1.00 91.94 1261 SER A C 1
ATOM 10098 O O . SER A 1 1261 ? 5.087 -57.000 9.262 1.00 91.94 1261 SER A O 1
ATOM 10100 N N . LEU A 1 1262 ? 6.682 -55.469 9.680 1.00 88.56 1262 LEU A N 1
ATOM 10101 C CA . LEU A 1 1262 ? 6.794 -55.755 11.111 1.00 88.56 1262 LEU A CA 1
ATOM 10102 C C . LEU A 1 1262 ? 5.652 -55.135 11.943 1.00 88.56 1262 LEU A C 1
ATOM 10104 O O . LEU A 1 1262 ? 5.135 -55.762 12.867 1.00 88.56 1262 LEU A O 1
ATOM 10108 N N . LEU A 1 1263 ? 5.264 -53.891 11.636 1.00 87.62 1263 LEU A N 1
ATOM 10109 C CA . LEU A 1 1263 ? 4.356 -53.082 12.462 1.00 87.62 1263 LEU A CA 1
ATOM 10110 C C . LEU A 1 1263 ? 2.862 -53.270 12.142 1.00 87.62 1263 LEU A C 1
ATOM 10112 O O . LEU A 1 1263 ? 2.023 -53.009 13.008 1.00 87.62 1263 LEU A O 1
ATOM 10116 N N . LYS A 1 1264 ? 2.518 -53.740 10.934 1.00 88.31 1264 LYS A N 1
ATOM 10117 C CA . LYS A 1 1264 ? 1.156 -53.827 10.358 1.00 88.31 1264 LYS A CA 1
ATOM 10118 C C . LYS A 1 1264 ? 0.042 -54.324 11.287 1.00 88.31 1264 LYS A C 1
ATOM 10120 O O . LYS A 1 1264 ? -1.092 -53.879 11.154 1.00 88.31 1264 LYS A O 1
ATOM 10125 N N . TYR A 1 1265 ? 0.332 -55.233 12.217 1.00 81.62 1265 TYR A N 1
ATOM 10126 C CA . TYR A 1 1265 ? -0.669 -55.853 13.096 1.00 81.62 1265 TYR A CA 1
ATOM 10127 C C . TYR A 1 1265 ? -1.237 -54.903 14.171 1.00 81.62 1265 TYR A C 1
ATOM 10129 O O . TYR A 1 1265 ? -2.398 -55.038 14.574 1.00 81.62 1265 TYR A O 1
ATOM 10137 N N . ASN A 1 1266 ? -0.436 -53.924 14.603 1.00 82.88 1266 ASN A N 1
ATOM 10138 C CA . ASN A 1 1266 ? -0.766 -52.954 15.655 1.00 82.88 1266 ASN A CA 1
ATOM 10139 C C . ASN A 1 1266 ? -0.449 -51.505 15.211 1.00 82.88 1266 ASN A C 1
ATOM 10141 O O . ASN A 1 1266 ? -0.307 -50.611 16.043 1.00 82.88 1266 ASN A O 1
ATOM 10145 N N . LEU A 1 1267 ? -0.314 -51.276 13.901 1.00 85.50 1267 LEU A N 1
ATOM 10146 C CA . LEU A 1 1267 ? 0.214 -50.049 13.290 1.00 85.50 1267 LEU A CA 1
ATOM 10147 C C . LEU A 1 1267 ? -0.557 -48.790 13.719 1.00 85.50 1267 LEU A C 1
ATOM 10149 O O . LEU A 1 1267 ? 0.043 -47.830 14.192 1.00 85.50 1267 LEU A O 1
ATOM 10153 N N . LEU A 1 1268 ? -1.889 -48.847 13.633 1.00 82.62 1268 LEU A N 1
ATOM 10154 C CA . LEU A 1 1268 ? -2.820 -47.782 14.035 1.00 82.62 1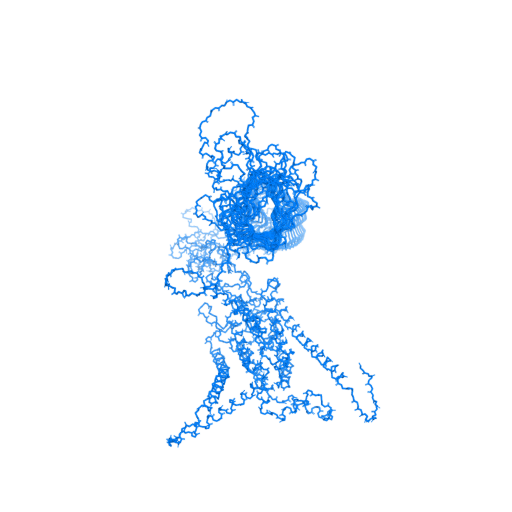268 LEU A CA 1
ATOM 10155 C C . LEU A 1 1268 ? -3.067 -47.716 15.556 1.00 82.62 1268 LEU A C 1
ATOM 10157 O O . LEU A 1 1268 ? -3.752 -46.819 16.035 1.00 82.62 1268 LEU A O 1
ATOM 10161 N N . GLU A 1 1269 ? -2.539 -48.673 16.324 1.00 78.94 1269 GLU A N 1
ATOM 10162 C CA . GLU A 1 1269 ? -2.664 -48.730 17.791 1.00 78.94 1269 GLU A CA 1
ATOM 10163 C C . GLU A 1 1269 ? -1.466 -48.091 18.502 1.00 78.94 1269 GLU A C 1
ATOM 10165 O O . GLU A 1 1269 ? -1.461 -47.956 19.725 1.00 78.94 1269 GLU A O 1
ATOM 10170 N N . LYS A 1 1270 ? -0.434 -47.719 17.739 1.00 84.00 1270 LYS A N 1
ATOM 10171 C CA . LYS A 1 1270 ? 0.756 -47.012 18.206 1.00 84.00 1270 LYS A CA 1
ATOM 10172 C C . LYS A 1 1270 ? 0.842 -45.633 17.542 1.00 84.00 1270 LYS A C 1
ATOM 10174 O O . LYS A 1 1270 ? 0.354 -45.478 16.422 1.00 84.00 1270 LYS A O 1
ATOM 10179 N N . PRO A 1 1271 ? 1.531 -44.654 18.161 1.00 84.12 1271 PRO A N 1
ATOM 10180 C CA . PRO A 1 1271 ? 1.676 -43.321 17.578 1.00 84.12 1271 PRO A CA 1
ATOM 10181 C C . PRO A 1 1271 ? 2.306 -43.336 16.189 1.00 84.12 1271 PRO A C 1
ATOM 10183 O O . PRO A 1 1271 ? 1.978 -42.478 15.392 1.00 84.12 1271 PRO A O 1
ATOM 10186 N N . ILE A 1 1272 ? 3.153 -44.320 15.862 1.00 89.00 1272 ILE A N 1
ATOM 10187 C CA . ILE A 1 1272 ? 3.792 -44.431 14.541 1.00 89.00 1272 ILE A CA 1
ATOM 10188 C C . ILE A 1 1272 ? 2.763 -44.432 13.396 1.00 89.00 1272 ILE A C 1
ATOM 10190 O O . ILE A 1 1272 ? 2.994 -43.760 12.397 1.00 89.00 1272 ILE A O 1
ATOM 10194 N N . GLY A 1 1273 ? 1.606 -45.093 13.537 1.00 89.50 1273 GLY A N 1
ATOM 10195 C CA . GLY A 1 1273 ? 0.545 -45.014 12.525 1.00 89.50 1273 GLY A CA 1
ATOM 10196 C C . GLY A 1 1273 ? -0.055 -43.609 12.399 1.00 89.50 1273 GLY A C 1
ATOM 10197 O O . GLY A 1 1273 ? -0.240 -43.120 11.288 1.00 89.50 1273 GLY A O 1
ATOM 10198 N N . GLN A 1 1274 ? -0.294 -42.930 13.528 1.00 89.75 1274 GLN A N 1
ATOM 10199 C CA . GLN A 1 1274 ? -0.765 -41.538 13.552 1.00 89.75 1274 GLN A CA 1
ATOM 10200 C C . GLN A 1 1274 ? 0.283 -40.564 12.985 1.00 89.75 1274 GLN A C 1
ATOM 10202 O O . GLN A 1 1274 ? -0.083 -39.669 12.236 1.00 89.75 1274 GLN A O 1
ATOM 10207 N N . ILE A 1 1275 ? 1.572 -40.757 13.284 1.00 93.38 1275 ILE A N 1
ATOM 10208 C CA . ILE A 1 1275 ? 2.696 -39.941 12.795 1.00 93.38 1275 ILE A CA 1
ATOM 10209 C C . ILE A 1 1275 ? 2.863 -40.098 11.283 1.00 93.38 1275 ILE A C 1
ATOM 10211 O O . ILE A 1 1275 ? 3.030 -39.100 10.590 1.00 93.38 1275 ILE A O 1
ATOM 10215 N N . ILE A 1 1276 ? 2.776 -41.322 10.748 1.00 94.00 1276 ILE A N 1
ATOM 10216 C CA . ILE A 1 1276 ? 2.828 -41.532 9.295 1.00 94.00 1276 ILE A CA 1
ATOM 10217 C C . ILE A 1 1276 ? 1.648 -40.814 8.623 1.00 94.00 1276 ILE A C 1
ATOM 10219 O O . ILE A 1 1276 ? 1.875 -40.062 7.683 1.00 94.00 1276 ILE A O 1
ATOM 10223 N N . ILE A 1 1277 ? 0.420 -40.963 9.134 1.00 93.38 1277 ILE A N 1
ATOM 10224 C CA . ILE A 1 1277 ? -0.769 -40.278 8.589 1.00 93.38 1277 ILE A CA 1
ATOM 10225 C C . ILE A 1 1277 ? -0.652 -38.744 8.717 1.00 93.38 1277 ILE A C 1
ATOM 10227 O O . ILE A 1 1277 ? -1.021 -38.017 7.799 1.00 93.38 1277 ILE A O 1
ATOM 10231 N N . PHE A 1 1278 ? -0.096 -38.240 9.820 1.00 95.25 1278 PHE A N 1
ATOM 10232 C CA . PHE A 1 1278 ? 0.179 -36.818 10.054 1.00 95.25 1278 PHE A CA 1
ATOM 10233 C C . PHE A 1 1278 ? 1.175 -36.254 9.028 1.00 95.25 1278 PHE A C 1
ATOM 10235 O O . PHE A 1 1278 ? 0.860 -35.281 8.343 1.00 95.25 1278 PHE A O 1
ATOM 10242 N N . LEU A 1 1279 ? 2.330 -36.909 8.855 1.00 96.00 1279 LEU A N 1
ATOM 10243 C CA . LEU A 1 1279 ? 3.348 -36.528 7.870 1.00 96.00 1279 LEU A CA 1
ATOM 10244 C C . LEU A 1 1279 ? 2.820 -36.656 6.434 1.00 96.00 1279 LEU A C 1
ATOM 10246 O O . LEU A 1 1279 ? 3.100 -35.794 5.606 1.00 96.00 1279 LEU A O 1
ATOM 10250 N N . GLN A 1 1280 ? 1.999 -37.671 6.149 1.00 95.69 1280 GLN A N 1
ATOM 10251 C CA . GLN A 1 1280 ? 1.317 -37.832 4.864 1.00 95.69 1280 GLN A CA 1
ATOM 10252 C C . GLN A 1 1280 ? 0.378 -36.666 4.560 1.00 95.69 1280 GLN A C 1
ATOM 10254 O O . GLN A 1 1280 ? 0.493 -36.071 3.491 1.00 95.69 1280 GLN A O 1
ATOM 10259 N N . ILE A 1 1281 ? -0.504 -36.299 5.493 1.00 95.88 1281 ILE A N 1
ATOM 10260 C CA . ILE A 1 1281 ? -1.413 -35.161 5.316 1.00 95.88 1281 ILE A CA 1
ATOM 10261 C C . ILE A 1 1281 ? -0.615 -33.862 5.126 1.00 95.88 1281 ILE A C 1
ATOM 10263 O O . ILE A 1 1281 ? -0.896 -33.131 4.181 1.00 95.88 1281 ILE A O 1
ATOM 10267 N N . ASN A 1 1282 ? 0.426 -33.600 5.926 1.00 96.38 1282 ASN A N 1
ATOM 10268 C CA . ASN A 1 1282 ? 1.256 -32.402 5.746 1.00 96.38 1282 ASN A CA 1
ATOM 10269 C C . ASN A 1 1282 ? 1.999 -32.412 4.391 1.00 96.38 1282 ASN A C 1
ATOM 10271 O O . ASN A 1 1282 ? 2.087 -31.378 3.737 1.00 96.38 1282 ASN A O 1
ATOM 10275 N N . SER A 1 1283 ? 2.474 -33.573 3.917 1.00 95.44 1283 SER A N 1
ATOM 10276 C CA . SER A 1 1283 ? 3.141 -33.712 2.605 1.00 95.44 1283 SER A CA 1
ATOM 10277 C C . SER A 1 1283 ? 2.224 -33.488 1.393 1.00 95.44 1283 SER A C 1
ATOM 10279 O O . SER A 1 1283 ? 2.717 -33.268 0.284 1.00 95.44 1283 SER A O 1
ATOM 10281 N N . VAL A 1 1284 ? 0.909 -33.561 1.611 1.00 95.38 1284 VAL A N 1
ATOM 10282 C CA . VAL A 1 1284 ? -0.148 -33.274 0.635 1.00 95.38 1284 VAL A CA 1
ATOM 10283 C C . VAL A 1 1284 ? -0.575 -31.808 0.729 1.00 95.38 1284 VAL A C 1
ATOM 10285 O O . VAL A 1 1284 ? -0.551 -31.107 -0.276 1.00 95.38 1284 VAL A O 1
ATOM 10288 N N . VAL A 1 1285 ? -0.895 -31.321 1.934 1.00 95.50 1285 VAL A N 1
ATOM 10289 C CA . VAL A 1 1285 ? -1.342 -29.934 2.163 1.00 95.50 1285 VAL A CA 1
ATOM 10290 C C . VAL A 1 1285 ? -0.267 -28.920 1.757 1.00 95.50 1285 VAL A C 1
ATOM 10292 O O . VAL A 1 1285 ? -0.585 -27.910 1.142 1.00 95.50 1285 VAL A O 1
ATOM 10295 N N . PHE A 1 1286 ? 1.012 -29.214 2.008 1.00 94.25 1286 PHE A N 1
ATOM 10296 C CA . PHE A 1 1286 ? 2.135 -28.342 1.643 1.00 94.25 1286 PHE A CA 1
ATOM 10297 C C . PHE A 1 1286 ? 2.801 -28.726 0.311 1.00 94.25 1286 PHE A C 1
ATOM 10299 O O . PHE A 1 1286 ? 4.011 -28.584 0.155 1.00 94.25 1286 PHE A O 1
ATOM 10306 N N . PHE A 1 1287 ? 2.033 -29.235 -0.660 1.00 92.75 1287 PHE A N 1
ATOM 10307 C CA . PHE A 1 1287 ? 2.558 -29.628 -1.975 1.00 92.75 1287 PHE A CA 1
ATOM 10308 C C . PHE A 1 1287 ? 3.124 -28.455 -2.797 1.00 92.75 1287 PHE A C 1
ATOM 10310 O O . PHE A 1 1287 ? 4.138 -28.634 -3.471 1.00 92.75 1287 PHE A O 1
ATOM 10317 N N . SER A 1 1288 ? 2.499 -27.276 -2.733 1.00 91.25 1288 SER A N 1
ATOM 10318 C CA . SER A 1 1288 ? 2.877 -26.084 -3.509 1.00 91.25 1288 SER A CA 1
ATOM 10319 C C . SER A 1 1288 ? 4.088 -25.325 -2.947 1.00 91.25 1288 SER A C 1
ATOM 10321 O O . SER A 1 1288 ? 4.846 -24.733 -3.717 1.00 91.25 1288 SER A O 1
ATOM 10323 N N . TYR A 1 1289 ? 4.300 -25.348 -1.627 1.00 91.44 1289 TYR A N 1
ATOM 10324 C CA . TYR A 1 1289 ? 5.324 -24.547 -0.945 1.00 91.44 1289 TYR A CA 1
ATOM 10325 C C . TYR A 1 1289 ? 6.757 -24.842 -1.422 1.00 91.44 1289 TYR A C 1
ATOM 10327 O O . TYR A 1 1289 ? 7.172 -25.991 -1.577 1.00 91.44 1289 TYR A O 1
ATOM 10335 N N . SER A 1 1290 ? 7.544 -23.779 -1.582 1.00 89.31 1290 SER A N 1
ATOM 10336 C CA . SER A 1 1290 ? 8.996 -23.836 -1.785 1.00 89.31 1290 SER A CA 1
ATOM 10337 C C . SER A 1 1290 ? 9.741 -24.269 -0.522 1.00 89.31 1290 SER A C 1
ATOM 10339 O O . SER A 1 1290 ? 9.360 -23.904 0.587 1.00 89.31 1290 SER A O 1
ATOM 10341 N N . GLY A 1 1291 ? 10.842 -25.003 -0.683 1.00 88.88 1291 GLY A N 1
ATOM 10342 C CA . GLY A 1 1291 ? 11.715 -25.425 0.418 1.00 88.88 1291 GLY A CA 1
ATOM 10343 C C . GLY A 1 1291 ? 11.146 -26.532 1.313 1.00 88.88 1291 GLY A C 1
ATOM 10344 O O . GLY A 1 1291 ? 11.661 -26.758 2.408 1.00 88.88 1291 GLY A O 1
ATOM 10345 N N . VAL A 1 1292 ? 10.097 -27.236 0.875 1.00 89.25 1292 VAL A N 1
ATOM 10346 C CA . VAL A 1 1292 ? 9.582 -28.424 1.572 1.00 89.25 1292 VAL A CA 1
ATOM 10347 C C . VAL A 1 1292 ? 10.484 -29.625 1.264 1.00 89.25 1292 VAL A C 1
ATOM 10349 O O . VAL A 1 1292 ? 10.563 -30.089 0.126 1.00 89.25 1292 VAL A O 1
ATOM 10352 N N . TYR A 1 1293 ? 11.176 -30.137 2.283 1.00 87.44 1293 TYR A N 1
ATOM 10353 C CA . TYR A 1 1293 ? 12.235 -31.146 2.142 1.00 87.44 1293 TYR A CA 1
ATOM 10354 C C . TYR A 1 1293 ? 11.908 -32.428 2.906 1.00 87.44 1293 TYR A C 1
ATOM 10356 O O . TYR A 1 1293 ? 11.459 -32.363 4.044 1.00 87.44 1293 TYR A O 1
ATOM 10364 N N . ILE A 1 1294 ? 12.195 -33.603 2.328 1.00 87.56 1294 ILE A N 1
ATOM 10365 C CA . ILE A 1 1294 ? 12.010 -34.946 2.935 1.00 87.56 1294 ILE A CA 1
ATOM 10366 C C . ILE A 1 1294 ? 10.535 -35.318 3.191 1.00 87.56 1294 ILE A C 1
ATOM 10368 O O . ILE A 1 1294 ? 10.127 -36.423 2.847 1.00 87.56 1294 ILE A O 1
ATOM 10372 N N . LEU A 1 1295 ? 9.707 -34.402 3.703 1.00 92.19 1295 LEU A N 1
ATOM 10373 C CA . LEU A 1 1295 ? 8.254 -34.518 3.840 1.00 92.19 1295 LEU A CA 1
ATOM 10374 C C . LEU A 1 1295 ? 7.563 -35.094 2.579 1.00 92.19 1295 LEU A C 1
ATOM 10376 O O . LEU A 1 1295 ? 6.712 -35.970 2.742 1.00 92.19 1295 LEU A O 1
ATOM 10380 N N . PRO A 1 1296 ? 7.949 -34.732 1.332 1.00 91.94 1296 PRO A N 1
ATOM 10381 C CA . PRO A 1 1296 ? 7.370 -35.308 0.115 1.00 91.94 1296 PRO A CA 1
ATOM 10382 C C . PRO A 1 1296 ? 7.492 -36.836 -0.023 1.00 91.94 1296 PRO A C 1
ATOM 10384 O O . PRO A 1 1296 ? 6.651 -37.447 -0.677 1.00 91.94 1296 PRO A O 1
ATOM 10387 N N . LEU A 1 1297 ? 8.458 -37.491 0.641 1.00 90.88 1297 LEU A N 1
ATOM 10388 C CA . LEU A 1 1297 ? 8.581 -38.959 0.634 1.00 90.88 1297 LEU A CA 1
ATOM 10389 C C . LEU A 1 1297 ? 7.303 -39.666 1.099 1.00 90.88 1297 LEU A C 1
ATOM 10391 O O . LEU A 1 1297 ? 6.999 -40.760 0.617 1.00 90.88 1297 LEU A O 1
ATOM 10395 N N . PHE A 1 1298 ? 6.559 -39.054 2.027 1.00 93.50 1298 PHE A N 1
ATOM 10396 C CA . PHE A 1 1298 ? 5.410 -39.677 2.680 1.00 93.50 1298 PHE A CA 1
ATOM 10397 C C . PHE A 1 1298 ? 4.204 -39.846 1.743 1.00 93.50 1298 PHE A C 1
ATOM 10399 O O . PHE A 1 1298 ? 3.484 -40.839 1.881 1.00 93.50 1298 PHE A O 1
ATOM 10406 N N . ARG A 1 1299 ? 4.036 -38.980 0.728 1.00 92.12 1299 ARG A N 1
ATOM 10407 C CA . ARG A 1 1299 ? 3.047 -39.161 -0.361 1.00 92.12 1299 ARG A CA 1
ATOM 10408 C C . ARG A 1 1299 ? 3.507 -40.130 -1.464 1.00 92.12 1299 ARG A C 1
ATOM 10410 O O . ARG A 1 1299 ? 2.823 -40.270 -2.474 1.00 92.12 1299 ARG A O 1
ATOM 10417 N N . MET A 1 1300 ? 4.640 -40.814 -1.267 1.00 92.44 1300 MET A N 1
ATOM 10418 C CA . MET A 1 1300 ? 5.226 -41.808 -2.183 1.00 92.44 1300 MET A CA 1
ATOM 10419 C C . MET A 1 1300 ? 5.542 -41.259 -3.591 1.00 92.44 1300 MET A C 1
ATOM 10421 O O . MET A 1 1300 ? 5.517 -41.994 -4.581 1.00 92.44 1300 MET A O 1
ATOM 10425 N N . SER A 1 1301 ? 5.836 -39.959 -3.690 1.00 87.75 1301 SER A N 1
ATOM 10426 C CA . SER A 1 1301 ? 6.307 -39.309 -4.918 1.00 87.75 1301 SER A CA 1
ATOM 10427 C C . SER A 1 1301 ? 7.832 -39.352 -5.023 1.00 87.75 1301 SER A C 1
ATOM 10429 O O . SER A 1 1301 ? 8.510 -39.124 -4.026 1.00 87.75 1301 SER A O 1
ATOM 10431 N N . ILE A 1 1302 ? 8.380 -39.539 -6.231 1.00 86.88 1302 ILE A N 1
ATOM 10432 C CA . ILE A 1 1302 ? 9.827 -39.330 -6.495 1.00 86.88 1302 ILE A CA 1
ATOM 10433 C C . ILE A 1 1302 ? 10.258 -37.850 -6.436 1.00 86.88 1302 ILE A C 1
ATOM 10435 O O . ILE A 1 1302 ? 11.448 -37.545 -6.455 1.00 86.88 1302 ILE A O 1
ATOM 10439 N N . ASP A 1 1303 ? 9.290 -36.945 -6.321 1.00 85.94 1303 ASP A N 1
ATOM 10440 C CA . ASP A 1 1303 ? 9.460 -35.549 -5.921 1.00 85.94 1303 ASP A CA 1
ATOM 10441 C C . ASP A 1 1303 ? 9.908 -35.479 -4.449 1.00 85.94 1303 ASP A C 1
ATOM 10443 O O . ASP A 1 1303 ? 9.136 -35.880 -3.577 1.00 85.94 1303 ASP A O 1
ATOM 10447 N N . LEU A 1 1304 ? 11.143 -35.022 -4.170 1.00 82.88 1304 LEU A N 1
ATOM 10448 C CA . LEU A 1 1304 ? 11.808 -35.188 -2.856 1.00 82.88 1304 LEU A CA 1
ATOM 10449 C C . LEU A 1 1304 ? 12.461 -33.934 -2.246 1.00 82.88 1304 LEU A C 1
ATOM 10451 O O . LEU A 1 1304 ? 12.241 -33.635 -1.070 1.00 82.88 1304 LEU A O 1
ATOM 10455 N N . PHE A 1 1305 ? 13.334 -33.268 -3.009 1.00 86.00 1305 PHE A N 1
ATOM 10456 C CA . PHE A 1 1305 ? 14.180 -32.162 -2.544 1.00 86.00 1305 PHE A CA 1
ATOM 10457 C C . PHE A 1 1305 ? 14.001 -30.979 -3.487 1.00 86.00 1305 PHE A C 1
ATOM 10459 O O . PHE A 1 1305 ? 14.333 -31.104 -4.666 1.00 86.00 1305 PHE A O 1
ATOM 10466 N N . ASP A 1 1306 ? 13.450 -29.863 -3.008 1.00 85.06 1306 ASP A N 1
ATOM 10467 C CA . ASP A 1 1306 ? 13.109 -28.731 -3.876 1.00 85.06 1306 ASP A CA 1
ATOM 10468 C C . ASP A 1 1306 ? 14.306 -28.274 -4.740 1.00 85.06 1306 ASP A C 1
ATOM 10470 O O . ASP A 1 1306 ? 15.448 -28.240 -4.271 1.00 85.06 1306 ASP A O 1
ATOM 10474 N N . GLY A 1 1307 ? 14.042 -28.018 -6.024 1.00 86.94 1307 GLY A N 1
ATOM 10475 C CA . GLY A 1 1307 ? 15.040 -27.760 -7.071 1.00 86.94 1307 GLY A CA 1
ATOM 10476 C C . GLY A 1 1307 ? 15.814 -28.978 -7.617 1.00 86.94 1307 GLY A C 1
ATOM 10477 O O . GLY A 1 1307 ? 16.543 -28.829 -8.599 1.00 86.94 1307 GLY A O 1
ATOM 10478 N N . VAL A 1 1308 ? 15.681 -30.185 -7.050 1.00 90.25 1308 VAL A N 1
ATOM 10479 C CA . VAL A 1 1308 ? 16.442 -31.379 -7.477 1.00 90.25 1308 VAL A CA 1
ATOM 10480 C C . VAL A 1 1308 ? 15.564 -32.394 -8.214 1.00 90.25 1308 VAL A C 1
ATOM 10482 O O . VAL A 1 1308 ? 14.577 -32.894 -7.676 1.00 90.25 1308 VAL A O 1
ATOM 10485 N N . CYS A 1 1309 ? 15.984 -32.766 -9.424 1.00 90.75 1309 CYS A N 1
ATOM 10486 C CA . CYS A 1 1309 ? 15.380 -33.814 -10.247 1.00 90.75 1309 CYS A CA 1
ATOM 10487 C C . CYS A 1 1309 ? 16.281 -35.056 -10.347 1.00 90.75 1309 CYS A C 1
ATOM 10489 O O . CYS A 1 1309 ? 17.504 -34.977 -10.221 1.00 90.75 1309 CYS A O 1
ATOM 10491 N N . LEU A 1 1310 ? 15.689 -36.209 -10.679 1.00 90.56 1310 LEU A N 1
ATOM 10492 C CA . LEU A 1 1310 ? 16.446 -37.421 -11.023 1.00 90.56 1310 LEU A CA 1
ATOM 10493 C C . LEU A 1 1310 ? 16.935 -37.403 -12.485 1.00 90.56 1310 LEU A C 1
ATOM 10495 O O . LEU A 1 1310 ? 18.115 -37.638 -12.725 1.00 90.56 1310 LEU A O 1
ATOM 10499 N N . PHE A 1 1311 ? 16.069 -37.070 -13.453 1.00 90.31 1311 PHE A N 1
ATOM 10500 C CA . PHE A 1 1311 ? 16.380 -37.084 -14.895 1.00 90.31 1311 PHE A CA 1
ATOM 10501 C C . PHE A 1 1311 ? 15.659 -35.951 -15.654 1.00 90.31 1311 PHE A C 1
ATOM 10503 O O . PHE A 1 1311 ? 14.524 -35.624 -15.312 1.00 90.31 1311 PHE A O 1
ATOM 10510 N N . LYS A 1 1312 ? 16.273 -35.409 -16.723 1.00 87.88 1312 LYS A N 1
ATOM 10511 C CA . LYS A 1 1312 ? 15.744 -34.284 -17.541 1.00 87.88 1312 LYS A CA 1
ATOM 10512 C C . LYS A 1 1312 ? 14.436 -34.562 -18.305 1.00 87.88 1312 LYS A C 1
ATOM 10514 O O . LYS A 1 1312 ? 13.693 -33.633 -18.607 1.00 87.88 1312 LYS A O 1
ATOM 10519 N N . GLY A 1 1313 ? 14.149 -35.823 -18.636 1.00 87.44 1313 GLY A N 1
ATOM 10520 C CA . GLY A 1 1313 ? 12.963 -36.211 -19.420 1.00 87.44 1313 GLY A CA 1
ATOM 10521 C C . GLY A 1 1313 ? 11.734 -36.617 -18.596 1.00 87.44 1313 GLY A C 1
ATOM 10522 O O . GLY A 1 1313 ? 10.736 -37.052 -19.163 1.00 87.44 1313 GLY A O 1
ATOM 10523 N N . LEU A 1 1314 ? 11.802 -36.555 -17.262 1.00 89.88 1314 LEU A N 1
ATOM 10524 C CA . LEU A 1 1314 ? 10.844 -37.240 -16.387 1.00 89.88 1314 LEU A CA 1
ATOM 10525 C C . LEU A 1 1314 ? 9.661 -36.330 -15.995 1.00 89.88 1314 LEU A C 1
ATOM 10527 O O . LEU A 1 1314 ? 9.602 -35.788 -14.889 1.00 89.88 1314 LEU A O 1
ATOM 10531 N N . ASN A 1 1315 ? 8.735 -36.161 -16.944 1.00 91.06 1315 ASN A N 1
ATOM 10532 C CA . ASN A 1 1315 ? 7.467 -35.434 -16.777 1.00 91.06 1315 ASN A CA 1
ATOM 10533 C C . ASN A 1 1315 ? 6.472 -36.157 -15.841 1.00 91.06 1315 ASN A C 1
ATOM 10535 O O . ASN A 1 1315 ? 6.704 -37.301 -15.429 1.00 91.06 1315 ASN A O 1
ATOM 10539 N N . ALA A 1 1316 ? 5.351 -35.506 -15.504 1.00 91.56 1316 ALA A N 1
ATOM 10540 C CA . ALA A 1 1316 ? 4.392 -36.043 -14.532 1.00 91.56 1316 ALA A CA 1
ATOM 10541 C C . ALA A 1 1316 ? 3.845 -37.445 -14.885 1.00 91.56 1316 ALA A C 1
ATOM 10543 O O . ALA A 1 1316 ? 3.715 -38.278 -13.986 1.00 91.56 1316 ALA A O 1
ATOM 10544 N N . ASN A 1 1317 ? 3.591 -37.754 -16.165 1.00 92.69 1317 ASN A N 1
ATOM 10545 C CA . ASN A 1 1317 ? 3.072 -39.069 -16.577 1.00 92.69 1317 ASN A CA 1
ATOM 10546 C C . ASN A 1 1317 ? 4.015 -40.210 -16.165 1.00 92.69 1317 ASN A C 1
ATOM 10548 O O . ASN A 1 1317 ? 3.575 -41.211 -15.601 1.00 92.69 1317 ASN A O 1
ATOM 10552 N N . TYR A 1 1318 ? 5.325 -40.056 -16.383 1.00 92.62 1318 TYR A N 1
ATOM 10553 C CA . TYR A 1 1318 ? 6.301 -41.069 -15.968 1.00 92.62 1318 TYR A CA 1
ATOM 10554 C C . TYR A 1 1318 ? 6.423 -41.170 -14.443 1.00 92.62 1318 TYR A C 1
ATOM 10556 O O . TYR A 1 1318 ? 6.576 -42.276 -13.916 1.00 92.62 1318 TYR A O 1
ATOM 10564 N N . LYS A 1 1319 ? 6.289 -40.049 -13.715 1.00 92.00 1319 LYS A N 1
ATOM 10565 C CA . LYS A 1 1319 ? 6.246 -40.071 -12.243 1.00 92.00 1319 LYS A CA 1
ATOM 10566 C C . LYS A 1 1319 ? 5.077 -40.894 -11.723 1.00 92.00 1319 LYS A C 1
ATOM 10568 O O . LYS A 1 1319 ? 5.284 -41.695 -10.819 1.00 92.00 1319 LYS A O 1
ATOM 10573 N N . PHE A 1 1320 ? 3.886 -40.741 -12.306 1.00 93.25 1320 PHE A N 1
ATOM 10574 C CA . PHE A 1 1320 ? 2.685 -41.466 -11.890 1.00 93.25 1320 PHE A CA 1
ATOM 10575 C C . PHE A 1 1320 ? 2.894 -42.981 -11.895 1.00 93.25 1320 PHE A C 1
ATOM 10577 O O . PHE A 1 1320 ? 2.672 -43.628 -10.874 1.00 93.25 1320 PHE A O 1
ATOM 10584 N N . PHE A 1 1321 ? 3.400 -43.545 -12.997 1.00 93.88 1321 PHE A N 1
ATOM 10585 C CA . PHE A 1 1321 ? 3.666 -44.984 -13.086 1.00 93.88 1321 PHE A CA 1
ATOM 10586 C C . PHE A 1 1321 ? 4.719 -45.456 -12.073 1.00 93.88 1321 PHE A C 1
ATOM 10588 O O . PHE A 1 1321 ? 4.538 -46.505 -11.454 1.00 93.88 1321 PHE A O 1
ATOM 10595 N N . ILE A 1 1322 ? 5.785 -44.679 -11.851 1.00 91.94 1322 ILE A N 1
ATOM 10596 C CA . ILE A 1 1322 ? 6.831 -45.019 -10.874 1.00 91.94 1322 ILE A CA 1
ATOM 10597 C C . ILE A 1 1322 ? 6.288 -44.940 -9.438 1.00 91.94 1322 ILE A C 1
ATOM 10599 O O . ILE A 1 1322 ? 6.510 -45.857 -8.650 1.00 91.94 1322 ILE A O 1
ATOM 10603 N N . SER A 1 1323 ? 5.523 -43.903 -9.095 1.00 93.06 1323 SER A N 1
ATOM 10604 C CA . SER A 1 1323 ? 4.872 -43.769 -7.788 1.00 93.06 1323 SER A CA 1
ATOM 10605 C C . SER A 1 1323 ? 3.821 -44.848 -7.545 1.00 93.06 1323 SER A C 1
ATOM 10607 O O . SER A 1 1323 ? 3.786 -45.425 -6.459 1.00 93.06 1323 SER A O 1
ATOM 10609 N N . LEU A 1 1324 ? 3.022 -45.204 -8.554 1.00 93.12 1324 LEU A N 1
ATOM 10610 C CA . LEU A 1 1324 ? 2.077 -46.317 -8.474 1.00 93.12 1324 LEU A CA 1
ATOM 10611 C C . LEU A 1 1324 ? 2.808 -47.649 -8.240 1.00 93.12 1324 LEU A C 1
ATOM 10613 O O . LEU A 1 1324 ? 2.393 -48.438 -7.388 1.00 93.12 1324 LEU A O 1
ATOM 10617 N N . PHE A 1 1325 ? 3.927 -47.879 -8.935 1.00 93.94 1325 PHE A N 1
ATOM 10618 C CA . PHE A 1 1325 ? 4.783 -49.051 -8.740 1.00 93.94 1325 PHE A CA 1
ATOM 10619 C C . PHE A 1 1325 ? 5.407 -49.089 -7.336 1.00 93.94 1325 PHE A C 1
ATOM 10621 O O . PHE A 1 1325 ? 5.384 -50.141 -6.694 1.00 93.94 1325 PHE A O 1
ATOM 10628 N N . ILE A 1 1326 ? 5.897 -47.955 -6.819 1.00 93.19 1326 ILE A N 1
ATOM 10629 C CA . ILE A 1 1326 ? 6.428 -47.824 -5.452 1.00 93.19 1326 ILE A CA 1
ATOM 10630 C C . ILE A 1 1326 ? 5.332 -48.126 -4.421 1.00 93.19 1326 ILE A C 1
ATOM 10632 O O . ILE A 1 1326 ? 5.523 -49.003 -3.580 1.00 93.19 1326 ILE A O 1
ATOM 10636 N N . ILE A 1 1327 ? 4.162 -47.481 -4.508 1.00 94.56 1327 ILE A N 1
ATOM 10637 C CA . ILE A 1 1327 ? 3.029 -47.707 -3.590 1.00 94.56 1327 ILE A CA 1
ATOM 10638 C C . ILE A 1 1327 ? 2.601 -49.179 -3.608 1.00 94.56 1327 ILE A C 1
ATOM 10640 O O . ILE A 1 1327 ? 2.440 -49.792 -2.553 1.00 94.56 1327 ILE A O 1
ATOM 10644 N N . THR A 1 1328 ? 2.461 -49.769 -4.797 1.00 92.69 1328 THR A N 1
ATOM 10645 C CA . THR A 1 1328 ? 2.028 -51.164 -4.961 1.00 92.69 1328 THR A CA 1
ATOM 10646 C C . THR A 1 1328 ? 3.069 -52.142 -4.409 1.00 92.69 1328 THR A C 1
ATOM 10648 O O . THR A 1 1328 ? 2.719 -53.069 -3.676 1.00 92.69 1328 THR A O 1
ATOM 10651 N N . SER A 1 1329 ? 4.356 -51.904 -4.674 1.00 93.56 1329 SER A N 1
ATOM 10652 C CA . SER A 1 1329 ? 5.463 -52.708 -4.138 1.00 93.56 1329 SER A CA 1
ATOM 10653 C C . SER A 1 1329 ? 5.539 -52.625 -2.613 1.00 93.56 1329 SER A C 1
ATOM 10655 O O . SER A 1 1329 ? 5.673 -53.649 -1.945 1.00 93.56 1329 SER A O 1
ATOM 10657 N N . LEU A 1 1330 ? 5.386 -51.428 -2.041 1.00 94.31 1330 LEU A N 1
ATOM 10658 C CA . LEU A 1 1330 ? 5.380 -51.213 -0.594 1.00 94.31 1330 LEU A CA 1
ATOM 10659 C C . LEU A 1 1330 ? 4.153 -51.826 0.087 1.00 94.31 1330 LEU A C 1
ATOM 10661 O O . LEU A 1 1330 ? 4.287 -52.391 1.174 1.00 94.31 1330 LEU A O 1
ATOM 10665 N N . PHE A 1 1331 ? 2.982 -51.783 -0.555 1.00 93.81 1331 PHE A N 1
ATOM 10666 C CA . PHE A 1 1331 ? 1.795 -52.493 -0.084 1.00 93.81 1331 PHE A CA 1
ATOM 10667 C C . PHE A 1 1331 ? 2.028 -54.009 -0.080 1.00 93.81 1331 PHE A C 1
ATOM 10669 O O . PHE A 1 1331 ? 1.749 -54.663 0.926 1.00 93.81 1331 PHE A O 1
ATOM 10676 N N . PHE A 1 1332 ? 2.596 -54.577 -1.152 1.00 93.50 1332 PHE A N 1
ATOM 10677 C CA . PHE A 1 1332 ? 2.920 -56.003 -1.196 1.00 93.50 1332 PHE A CA 1
ATOM 10678 C C . PHE A 1 1332 ? 3.949 -56.388 -0.130 1.00 93.50 1332 PHE A C 1
ATOM 10680 O O . PHE A 1 1332 ? 3.626 -57.230 0.710 1.00 93.50 1332 PHE A O 1
ATOM 10687 N N . ILE A 1 1333 ? 5.123 -55.744 -0.090 1.00 93.88 1333 ILE A N 1
ATOM 10688 C CA . ILE A 1 1333 ? 6.176 -55.998 0.911 1.00 93.88 1333 ILE A CA 1
ATOM 10689 C C . ILE A 1 1333 ? 5.598 -55.876 2.326 1.00 93.88 1333 ILE A C 1
ATOM 10691 O O . ILE A 1 1333 ? 5.706 -56.823 3.106 1.00 93.88 1333 ILE A O 1
ATOM 10695 N N . GLY A 1 1334 ? 4.898 -54.777 2.625 1.00 92.44 1334 GLY A N 1
ATOM 10696 C CA . GLY A 1 1334 ? 4.242 -54.545 3.911 1.00 92.44 1334 GLY A CA 1
ATOM 10697 C C . GLY A 1 1334 ? 3.163 -55.580 4.250 1.00 92.44 1334 GLY A C 1
ATOM 10698 O O . GLY A 1 1334 ? 2.988 -55.921 5.417 1.00 92.44 1334 GLY A O 1
ATOM 10699 N N . SER A 1 1335 ? 2.454 -56.135 3.262 1.00 90.44 1335 SER A N 1
ATOM 10700 C CA . SER A 1 1335 ? 1.461 -57.195 3.488 1.00 90.44 1335 SER A CA 1
ATOM 10701 C C . SER A 1 1335 ? 2.098 -58.555 3.799 1.00 90.44 1335 SER A C 1
ATOM 10703 O O . SER A 1 1335 ? 1.553 -59.313 4.612 1.00 90.44 1335 SER A O 1
ATOM 10705 N N . THR A 1 1336 ? 3.264 -58.864 3.215 1.00 91.38 1336 THR A N 1
ATOM 10706 C CA . THR A 1 1336 ? 3.997 -60.110 3.490 1.00 91.38 1336 THR A CA 1
ATOM 10707 C C . THR A 1 1336 ? 4.552 -60.147 4.912 1.00 91.38 1336 THR A C 1
ATOM 10709 O O . THR A 1 1336 ? 4.742 -59.119 5.553 1.00 91.38 1336 THR A O 1
ATOM 10712 N N . ASP A 1 1337 ? 4.833 -61.344 5.426 1.00 86.75 1337 ASP A N 1
ATOM 10713 C CA . ASP A 1 1337 ? 5.586 -61.521 6.675 1.00 86.75 1337 ASP A CA 1
ATOM 10714 C C . ASP A 1 1337 ? 7.112 -61.549 6.434 1.00 86.75 1337 ASP A C 1
ATOM 10716 O O . ASP A 1 1337 ? 7.831 -62.093 7.265 1.00 86.75 1337 ASP A O 1
ATOM 10720 N N . ILE A 1 1338 ? 7.629 -61.003 5.317 1.00 89.12 1338 ILE A N 1
ATOM 10721 C CA . ILE A 1 1338 ? 9.056 -61.115 4.949 1.00 89.12 1338 ILE A CA 1
ATOM 10722 C C . ILE A 1 1338 ? 9.966 -60.665 6.091 1.00 89.12 1338 ILE A C 1
ATOM 10724 O O . ILE A 1 1338 ? 10.779 -61.463 6.548 1.00 89.12 1338 ILE A O 1
ATOM 10728 N N . THR A 1 1339 ? 9.785 -59.451 6.622 1.00 88.62 1339 THR A N 1
ATOM 10729 C CA . THR A 1 1339 ? 10.622 -58.957 7.731 1.00 88.62 1339 THR A CA 1
ATOM 10730 C C . THR A 1 1339 ? 10.473 -59.827 8.966 1.00 88.62 1339 THR A C 1
ATOM 10732 O O . THR A 1 1339 ? 11.452 -60.085 9.644 1.00 88.62 1339 THR A O 1
ATOM 10735 N N . LEU A 1 1340 ? 9.259 -60.297 9.258 1.00 84.25 1340 LEU A N 1
ATOM 10736 C CA . LEU A 1 1340 ? 8.959 -61.087 10.450 1.00 84.25 1340 LEU A CA 1
ATOM 10737 C C . LEU A 1 1340 ? 9.647 -62.460 10.387 1.00 84.25 1340 LEU A C 1
ATOM 10739 O O . LEU A 1 1340 ? 10.266 -62.874 11.360 1.00 84.25 1340 LEU A O 1
ATOM 10743 N N . ASN A 1 1341 ? 9.631 -63.106 9.220 1.00 85.50 1341 ASN A N 1
ATOM 10744 C CA . ASN A 1 1341 ? 10.352 -64.351 8.960 1.00 85.50 1341 ASN A CA 1
ATOM 10745 C C . ASN A 1 1341 ? 11.879 -64.139 8.991 1.00 85.50 1341 ASN A C 1
ATOM 10747 O O . ASN A 1 1341 ? 12.600 -64.979 9.520 1.00 85.50 1341 ASN A O 1
ATOM 10751 N N . LEU A 1 1342 ? 12.379 -63.016 8.460 1.00 85.25 1342 LEU A N 1
ATOM 10752 C CA . LEU A 1 1342 ? 13.808 -62.664 8.450 1.00 85.25 1342 LEU A CA 1
ATOM 10753 C C . LEU A 1 1342 ? 14.317 -62.370 9.877 1.00 85.25 1342 LEU A C 1
ATOM 10755 O O . LEU A 1 1342 ? 15.402 -62.812 10.258 1.00 85.25 1342 LEU A O 1
ATOM 10759 N N . LEU A 1 1343 ? 13.501 -61.698 10.696 1.00 82.31 1343 LEU A N 1
ATOM 10760 C CA . LEU A 1 1343 ? 13.783 -61.390 12.102 1.00 82.31 1343 LEU A CA 1
ATOM 10761 C C . LEU A 1 1343 ? 13.647 -62.642 12.996 1.00 82.31 1343 LEU A C 1
ATOM 10763 O O . LEU A 1 1343 ? 14.460 -62.843 13.890 1.00 82.31 1343 LEU A O 1
ATOM 10767 N N . GLU A 1 1344 ? 12.698 -63.543 12.717 1.00 81.19 1344 GLU A N 1
ATOM 10768 C CA . GLU A 1 1344 ? 12.623 -64.864 13.363 1.00 81.19 1344 GLU A CA 1
ATOM 10769 C C . GLU A 1 1344 ? 13.828 -65.749 12.991 1.00 81.19 1344 GLU A C 1
ATOM 10771 O O . GLU A 1 1344 ? 14.407 -66.393 13.862 1.00 81.19 1344 GLU A O 1
ATOM 10776 N N . PHE A 1 1345 ? 14.252 -65.760 11.723 1.00 83.81 1345 PHE A N 1
ATOM 10777 C CA . PHE A 1 1345 ? 15.420 -66.515 11.250 1.00 83.81 1345 PHE A CA 1
ATOM 10778 C C . PHE A 1 1345 ? 16.725 -66.025 11.893 1.00 83.81 1345 PHE A C 1
ATOM 10780 O O . PHE A 1 1345 ? 17.523 -66.825 12.382 1.00 83.81 1345 PHE A O 1
ATOM 10787 N N . THR A 1 1346 ? 16.925 -64.706 11.938 1.00 80.06 1346 THR A N 1
ATOM 10788 C CA . THR A 1 1346 ? 18.102 -64.091 12.572 1.00 80.06 1346 THR A CA 1
ATOM 10789 C C . THR A 1 1346 ? 18.086 -64.237 14.092 1.00 80.06 1346 THR A C 1
ATOM 10791 O O . THR A 1 1346 ? 19.099 -64.647 14.653 1.00 80.06 1346 THR A O 1
ATOM 10794 N N . LEU A 1 1347 ? 16.956 -64.017 14.779 1.00 75.38 1347 LEU A N 1
ATOM 10795 C CA . LEU A 1 1347 ? 16.889 -64.229 16.231 1.00 75.38 1347 LEU A CA 1
ATOM 10796 C C . LEU A 1 1347 ? 16.996 -65.704 16.627 1.00 75.38 1347 LEU A C 1
ATOM 10798 O O . LEU A 1 1347 ? 17.699 -65.978 17.593 1.00 75.38 1347 LEU A O 1
ATOM 10802 N N . LYS A 1 1348 ? 16.433 -66.664 15.874 1.00 76.75 1348 LYS A N 1
ATOM 10803 C CA . LYS A 1 1348 ? 16.684 -68.108 16.098 1.00 76.75 1348 LYS A CA 1
ATOM 10804 C C . LYS A 1 1348 ? 18.171 -68.469 16.053 1.00 76.75 1348 LYS A C 1
ATOM 10806 O O . LYS A 1 1348 ? 18.570 -69.448 16.677 1.00 76.75 1348 LYS A O 1
ATOM 10811 N N . ARG A 1 1349 ? 18.979 -67.701 15.315 1.00 79.50 1349 ARG A N 1
ATOM 10812 C CA . ARG A 1 1349 ? 20.427 -67.907 15.170 1.00 79.50 1349 ARG A CA 1
ATOM 10813 C C . ARG A 1 1349 ? 21.258 -67.233 16.273 1.00 79.50 1349 ARG A C 1
ATOM 10815 O O . ARG A 1 1349 ? 22.430 -67.563 16.404 1.00 79.50 1349 ARG A O 1
ATOM 10822 N N . ILE A 1 1350 ? 20.673 -66.313 17.050 1.00 77.56 1350 ILE A N 1
ATOM 10823 C CA . ILE A 1 1350 ? 21.377 -65.505 18.069 1.00 77.56 1350 ILE A CA 1
ATOM 10824 C C . ILE A 1 1350 ? 20.868 -65.803 19.494 1.00 77.56 1350 ILE A C 1
ATOM 10826 O O . ILE A 1 1350 ? 21.659 -65.843 20.432 1.00 77.56 1350 ILE A O 1
ATOM 10830 N N . PHE A 1 1351 ? 19.567 -66.047 19.679 1.00 61.91 1351 PHE A N 1
ATOM 10831 C CA . PHE A 1 1351 ? 18.926 -66.230 20.984 1.00 61.91 1351 PHE A CA 1
ATOM 10832 C C . PHE A 1 1351 ? 18.123 -67.535 21.065 1.00 61.91 1351 PHE A C 1
ATOM 10834 O O . PHE A 1 1351 ? 17.339 -67.872 20.176 1.00 61.91 1351 PHE A O 1
ATOM 10841 N N . LYS A 1 1352 ? 18.241 -68.241 22.199 1.00 63.72 1352 LYS A N 1
ATOM 10842 C CA . LYS A 1 1352 ? 17.320 -69.333 22.551 1.00 63.72 1352 LYS A CA 1
ATOM 10843 C C . LYS A 1 1352 ? 15.904 -68.783 22.770 1.00 63.72 1352 LYS A C 1
ATOM 10845 O O . LYS A 1 1352 ? 15.727 -67.673 23.270 1.00 63.72 1352 LYS A O 1
ATOM 10850 N N . PHE A 1 1353 ? 14.897 -69.592 22.435 1.00 57.28 1353 PHE A N 1
ATOM 10851 C CA . PHE A 1 1353 ? 13.484 -69.186 22.349 1.00 57.28 1353 PHE A CA 1
ATOM 10852 C C . PHE A 1 1353 ? 12.885 -68.605 23.648 1.00 57.28 1353 PHE A C 1
ATOM 10854 O O . PHE A 1 1353 ? 11.904 -67.869 23.595 1.00 57.28 1353 PHE A O 1
ATOM 10861 N N . SER A 1 1354 ? 13.481 -68.889 24.808 1.00 63.72 1354 SER A N 1
ATOM 10862 C CA . SER A 1 1354 ? 13.107 -68.301 26.101 1.00 63.72 1354 SER A CA 1
ATOM 10863 C C . SER A 1 1354 ? 13.324 -66.784 26.179 1.00 63.72 1354 SER A C 1
ATOM 10865 O O . SER A 1 1354 ? 12.640 -66.115 26.947 1.00 63.72 1354 SER A O 1
ATOM 10867 N N . ASN A 1 1355 ? 14.254 -66.232 25.390 1.00 68.50 1355 ASN A N 1
ATOM 10868 C CA . ASN A 1 1355 ? 14.762 -64.867 25.562 1.00 68.50 1355 ASN A CA 1
ATOM 10869 C C . ASN A 1 1355 ? 14.241 -63.882 24.494 1.00 68.50 1355 ASN A C 1
ATOM 10871 O O . ASN A 1 1355 ? 14.786 -62.788 24.349 1.00 68.50 1355 ASN A O 1
ATOM 10875 N N . TYR A 1 1356 ? 13.191 -64.234 23.741 1.00 63.31 1356 TYR A N 1
ATOM 10876 C CA . TYR A 1 1356 ? 12.557 -63.293 22.809 1.00 63.31 1356 TYR A CA 1
ATOM 10877 C C . TYR A 1 1356 ? 11.985 -62.076 23.558 1.00 63.31 1356 TYR A C 1
ATOM 10879 O O . TYR A 1 1356 ? 11.202 -62.257 24.495 1.00 63.31 1356 TYR A O 1
ATOM 10887 N N . PRO A 1 1357 ? 12.273 -60.829 23.130 1.00 68.56 1357 PRO A N 1
ATOM 10888 C CA . PRO A 1 1357 ? 11.701 -59.647 23.764 1.00 68.56 1357 PRO A CA 1
ATOM 10889 C C . PRO A 1 1357 ? 10.168 -59.680 23.674 1.00 68.56 1357 PRO A C 1
ATOM 10891 O O . PRO A 1 1357 ? 9.599 -59.905 22.604 1.00 68.56 1357 PRO A O 1
ATOM 10894 N N . ASN A 1 1358 ? 9.493 -59.431 24.802 1.00 69.44 1358 ASN A N 1
ATOM 10895 C CA . ASN A 1 1358 ? 8.062 -59.714 25.012 1.00 69.44 1358 ASN A CA 1
ATOM 10896 C C . ASN A 1 1358 ? 7.102 -59.177 23.929 1.00 69.44 1358 ASN A C 1
ATOM 10898 O O . ASN A 1 1358 ? 6.046 -59.768 23.696 1.00 69.44 1358 ASN A O 1
ATOM 10902 N N . PHE A 1 1359 ? 7.438 -58.074 23.249 1.00 72.00 1359 PHE A N 1
ATOM 10903 C CA . PHE A 1 1359 ? 6.619 -57.545 22.149 1.00 72.00 1359 PHE A CA 1
ATOM 10904 C C . PHE A 1 1359 ? 6.596 -58.486 20.931 1.00 72.00 1359 PHE A C 1
ATOM 10906 O O . PHE A 1 1359 ? 5.550 -58.675 20.315 1.00 72.00 1359 PHE A O 1
ATOM 10913 N N . LEU A 1 1360 ? 7.737 -59.101 20.616 1.00 71.69 1360 LEU A N 1
ATOM 10914 C CA . LEU A 1 1360 ? 7.941 -59.967 19.457 1.00 71.69 1360 LEU A CA 1
ATOM 10915 C C . LEU A 1 1360 ? 7.271 -61.324 19.693 1.00 71.69 1360 LEU A C 1
ATOM 10917 O O . LEU A 1 1360 ? 6.545 -61.822 18.834 1.00 71.69 1360 LEU A O 1
ATOM 10921 N N . ASN A 1 1361 ? 7.400 -61.845 20.918 1.00 72.50 1361 ASN A N 1
ATOM 10922 C CA . ASN A 1 1361 ? 6.711 -63.057 21.354 1.00 72.50 1361 ASN A CA 1
ATOM 10923 C C . ASN A 1 1361 ? 5.174 -62.874 21.311 1.00 72.50 1361 ASN A C 1
ATOM 10925 O O . ASN A 1 1361 ? 4.462 -63.717 20.769 1.00 72.50 1361 ASN A O 1
ATOM 10929 N N . LYS A 1 1362 ? 4.645 -61.712 21.739 1.00 74.88 1362 LYS A N 1
ATOM 10930 C CA . LYS A 1 1362 ? 3.216 -61.365 21.567 1.00 74.88 1362 LYS A CA 1
ATOM 10931 C C . LYS A 1 1362 ? 2.757 -61.344 20.103 1.00 74.88 1362 LYS A C 1
ATOM 10933 O O . LYS A 1 1362 ? 1.633 -61.765 19.830 1.00 74.88 1362 LYS A O 1
ATOM 10938 N N . ILE A 1 1363 ? 3.584 -60.870 19.169 1.00 72.12 1363 ILE A N 1
ATOM 10939 C CA . ILE A 1 1363 ? 3.242 -60.855 17.736 1.00 72.12 1363 ILE A CA 1
ATOM 10940 C C . ILE A 1 1363 ? 3.212 -62.282 17.168 1.00 72.12 1363 ILE A C 1
ATOM 10942 O O . ILE A 1 1363 ? 2.254 -62.635 16.478 1.00 72.12 1363 ILE A O 1
ATOM 10946 N N . LEU A 1 1364 ? 4.201 -63.119 17.501 1.00 75.50 1364 LEU A N 1
ATOM 10947 C CA . LEU A 1 1364 ? 4.248 -64.528 17.088 1.00 75.50 1364 LEU A CA 1
ATOM 10948 C C . LEU A 1 1364 ? 3.041 -65.318 17.627 1.00 75.50 1364 LEU A C 1
ATOM 10950 O O . LEU A 1 1364 ? 2.331 -65.961 16.853 1.00 75.50 1364 LEU A O 1
ATOM 10954 N N . ILE A 1 1365 ? 2.731 -65.190 18.921 1.00 73.50 1365 ILE A N 1
ATOM 10955 C CA . ILE A 1 1365 ? 1.565 -65.833 19.554 1.00 73.50 1365 ILE A CA 1
ATOM 10956 C C . ILE A 1 1365 ? 0.245 -65.336 18.931 1.00 73.50 1365 ILE A C 1
ATOM 10958 O O . ILE A 1 1365 ? -0.656 -66.133 18.663 1.00 73.50 1365 ILE A O 1
ATOM 10962 N N . GLY A 1 1366 ? 0.125 -64.034 18.638 1.00 68.75 1366 GLY A N 1
ATOM 10963 C CA . GLY A 1 1366 ? -1.047 -63.464 17.960 1.00 68.75 1366 GLY A CA 1
ATOM 10964 C C . GLY A 1 1366 ? -1.250 -64.003 16.537 1.00 68.75 1366 GLY A C 1
ATOM 10965 O O . GLY A 1 1366 ? -2.377 -64.334 16.155 1.00 68.75 1366 GLY A O 1
ATOM 10966 N N . LYS A 1 1367 ? -0.157 -64.161 15.775 1.00 68.75 1367 LYS A N 1
ATOM 10967 C CA . LYS A 1 1367 ? -0.150 -64.758 14.428 1.00 68.75 1367 LYS A CA 1
ATOM 10968 C C . LYS A 1 1367 ? -0.638 -66.211 14.446 1.00 68.75 1367 LYS A C 1
ATOM 10970 O O . LYS A 1 1367 ? -1.458 -66.565 13.600 1.00 68.75 1367 LYS A O 1
ATOM 10975 N N . VAL A 1 1368 ? -0.200 -67.019 15.417 1.00 72.94 1368 VAL A N 1
ATOM 10976 C CA . VAL A 1 1368 ? -0.661 -68.411 15.586 1.00 72.94 1368 VAL A CA 1
ATOM 10977 C C . VAL A 1 1368 ? -2.143 -68.456 15.979 1.00 72.94 1368 VAL A C 1
ATOM 10979 O O . VAL A 1 1368 ? -2.947 -69.076 15.286 1.00 72.94 1368 VAL A O 1
ATOM 10982 N N . ASN A 1 1369 ? -2.539 -67.745 17.039 1.00 69.44 1369 ASN A N 1
ATOM 10983 C CA . ASN A 1 1369 ? -3.857 -67.933 17.657 1.00 69.44 1369 ASN A CA 1
ATOM 10984 C C . ASN A 1 1369 ? -5.023 -67.221 16.940 1.00 69.44 1369 ASN A C 1
ATOM 10986 O O . ASN A 1 1369 ? -6.179 -67.549 17.202 1.00 69.44 1369 ASN A O 1
ATOM 10990 N N . GLN A 1 1370 ? -4.772 -66.242 16.057 1.00 67.06 1370 GLN A N 1
ATOM 10991 C CA . GLN A 1 1370 ? -5.838 -65.477 15.375 1.00 67.06 1370 GLN A CA 1
ATOM 10992 C C . GLN A 1 1370 ? -5.634 -65.282 13.859 1.00 67.06 1370 GLN A C 1
ATOM 10994 O O . GLN A 1 1370 ? -6.296 -64.431 13.253 1.00 67.06 1370 GLN A O 1
ATOM 10999 N N . GLY A 1 1371 ? -4.753 -66.067 13.226 1.00 72.12 1371 GLY A N 1
ATOM 11000 C CA . GLY A 1 1371 ? -4.162 -65.808 11.902 1.00 72.12 1371 GLY A CA 1
ATOM 11001 C C . GLY A 1 1371 ? -5.056 -65.160 10.829 1.00 72.12 1371 GLY A C 1
ATOM 11002 O O . GLY A 1 1371 ? -4.671 -64.143 10.252 1.00 72.12 1371 GLY A O 1
ATOM 11003 N N . LYS A 1 1372 ? -6.272 -65.673 10.566 1.00 76.62 1372 LYS A N 1
ATOM 11004 C CA . LYS A 1 1372 ? -7.171 -65.091 9.540 1.00 76.62 1372 LYS A CA 1
ATOM 11005 C C . LYS A 1 1372 ? -7.661 -63.674 9.872 1.00 76.62 1372 LYS A C 1
ATOM 11007 O O . LYS A 1 1372 ? -7.761 -62.858 8.959 1.00 76.62 1372 LYS A O 1
ATOM 11012 N N . ILE A 1 1373 ? -7.962 -63.370 11.136 1.00 72.88 1373 ILE A N 1
ATOM 11013 C CA . ILE A 1 1373 ? -8.449 -62.039 11.543 1.00 72.88 1373 ILE A CA 1
ATOM 11014 C C . ILE A 1 1373 ? -7.266 -61.071 11.656 1.00 72.88 1373 ILE A C 1
ATOM 11016 O O . ILE A 1 1373 ? -7.331 -59.961 11.130 1.00 72.88 1373 ILE A O 1
ATOM 11020 N N . TYR A 1 1374 ? -6.145 -61.529 12.225 1.00 77.00 1374 TYR A N 1
ATOM 11021 C CA . TYR A 1 1374 ? -4.896 -60.761 12.287 1.00 77.00 1374 TYR A CA 1
ATOM 11022 C C . TYR A 1 1374 ? -4.402 -60.338 10.891 1.00 77.00 1374 TYR A C 1
ATOM 11024 O O . TYR A 1 1374 ? -4.035 -59.178 10.697 1.00 77.00 1374 TYR A O 1
ATOM 11032 N N . LYS A 1 1375 ? -4.477 -61.231 9.890 1.00 82.62 1375 LYS A N 1
ATOM 11033 C CA . LYS A 1 1375 ? -4.120 -60.914 8.497 1.00 82.62 1375 LYS A CA 1
ATOM 11034 C C . LYS A 1 1375 ? -5.035 -59.850 7.875 1.00 82.62 1375 LYS A C 1
ATOM 11036 O O . LYS A 1 1375 ? -4.533 -58.924 7.247 1.00 82.62 1375 LYS A O 1
ATOM 11041 N N . TRP A 1 1376 ? -6.353 -59.916 8.087 1.00 81.81 1376 TRP A N 1
ATOM 11042 C CA . TRP A 1 1376 ? -7.263 -58.853 7.627 1.00 81.81 1376 TRP A CA 1
ATOM 11043 C C . TRP A 1 1376 ? -7.032 -57.517 8.351 1.00 81.81 1376 TRP A C 1
ATOM 11045 O O . TRP A 1 1376 ? -7.126 -56.470 7.715 1.00 81.81 1376 TRP A O 1
ATOM 11055 N N . LYS A 1 1377 ? -6.682 -57.530 9.647 1.00 81.75 1377 LYS A N 1
ATOM 11056 C CA . LYS A 1 1377 ? -6.414 -56.305 10.428 1.00 81.75 1377 LYS A CA 1
ATOM 11057 C C . LYS A 1 1377 ? -5.168 -55.600 9.894 1.00 81.75 1377 LYS A C 1
ATOM 11059 O O . LYS A 1 1377 ? -5.194 -54.395 9.665 1.00 81.75 1377 LYS A O 1
ATOM 11064 N N . SER A 1 1378 ? -4.131 -56.386 9.607 1.00 86.12 1378 SER A N 1
ATOM 11065 C CA . SER A 1 1378 ? -2.926 -55.957 8.898 1.00 86.12 1378 SER A CA 1
ATOM 11066 C C . SER A 1 1378 ? -3.240 -55.330 7.535 1.00 86.12 1378 SER A C 1
ATOM 11068 O O . SER A 1 1378 ? -2.772 -54.227 7.267 1.00 86.12 1378 SER A O 1
ATOM 11070 N N . ILE A 1 1379 ? -4.043 -55.988 6.690 1.00 88.94 1379 ILE A N 1
ATOM 11071 C CA . ILE A 1 1379 ? -4.404 -55.474 5.357 1.00 88.94 1379 ILE A CA 1
ATOM 11072 C C . ILE A 1 1379 ? -5.173 -54.147 5.466 1.00 88.94 1379 ILE A C 1
ATOM 11074 O O . ILE A 1 1379 ? -4.865 -53.207 4.738 1.00 88.94 1379 ILE A O 1
ATOM 11078 N N . TRP A 1 1380 ? -6.114 -54.032 6.408 1.00 87.94 1380 TRP A N 1
ATOM 11079 C CA . TRP A 1 1380 ? -6.862 -52.793 6.655 1.00 87.94 1380 TRP A CA 1
ATOM 11080 C C . TRP A 1 1380 ? -5.968 -51.651 7.164 1.00 87.94 1380 TRP A C 1
ATOM 11082 O O . TRP A 1 1380 ? -6.083 -50.521 6.695 1.00 87.94 1380 TRP A O 1
ATOM 11092 N N . SER A 1 1381 ? -5.027 -51.943 8.070 1.00 89.25 1381 SER A N 1
ATOM 11093 C CA . SER A 1 1381 ? -4.058 -50.949 8.555 1.00 89.25 1381 SER A CA 1
ATOM 11094 C C . SER A 1 1381 ? -3.087 -50.477 7.470 1.00 89.25 1381 SER A C 1
ATOM 11096 O O . SER A 1 1381 ? -2.762 -49.296 7.427 1.00 89.25 1381 SER A O 1
ATOM 11098 N N . LEU A 1 1382 ? -2.656 -51.362 6.565 1.00 91.69 1382 LEU A N 1
ATOM 11099 C CA . LEU A 1 1382 ? -1.840 -50.982 5.407 1.00 91.69 1382 LEU A CA 1
ATOM 11100 C C . LEU A 1 1382 ? -2.651 -50.139 4.412 1.00 91.69 1382 LEU A C 1
ATOM 11102 O O . LEU A 1 1382 ? -2.172 -49.099 3.972 1.00 91.69 1382 LEU A O 1
ATOM 11106 N N . TYR A 1 1383 ? -3.894 -50.532 4.114 1.00 91.69 1383 TYR A N 1
ATOM 11107 C CA . TYR A 1 1383 ? -4.804 -49.770 3.250 1.00 91.69 1383 TYR A CA 1
ATOM 11108 C C . TYR A 1 1383 ? -4.973 -48.320 3.734 1.00 91.69 1383 TYR A C 1
ATOM 11110 O O . TYR A 1 1383 ? -4.817 -47.400 2.936 1.00 91.69 1383 TYR A O 1
ATOM 11118 N N . GLN A 1 1384 ? -5.171 -48.095 5.040 1.00 89.31 1384 GLN A N 1
ATOM 11119 C CA . GLN A 1 1384 ? -5.251 -46.740 5.609 1.00 89.31 1384 GLN A CA 1
ATOM 11120 C C . GLN A 1 1384 ? -3.967 -45.904 5.475 1.00 89.31 1384 GLN A C 1
ATOM 11122 O O . GLN A 1 1384 ? -4.062 -44.682 5.445 1.00 89.31 1384 GLN A O 1
ATOM 11127 N N . ILE A 1 1385 ? -2.782 -46.518 5.390 1.00 92.56 1385 ILE A N 1
ATOM 11128 C CA . ILE A 1 1385 ? -1.524 -45.778 5.180 1.00 92.56 1385 ILE A CA 1
ATOM 11129 C C . ILE A 1 1385 ? -1.269 -45.508 3.692 1.00 92.56 1385 ILE A C 1
ATOM 11131 O O . ILE A 1 1385 ? -0.747 -44.455 3.341 1.00 92.56 1385 ILE A O 1
ATOM 11135 N N . PHE A 1 1386 ? -1.644 -46.413 2.788 1.00 94.12 1386 PHE A N 1
ATOM 11136 C CA . PHE A 1 1386 ? -1.395 -46.214 1.354 1.00 94.12 1386 PHE A CA 1
ATOM 11137 C C . PHE A 1 1386 ? -2.479 -45.409 0.628 1.00 94.12 1386 PHE A C 1
ATOM 11139 O O . PHE A 1 1386 ? -2.206 -44.876 -0.444 1.00 94.12 1386 PHE A O 1
ATOM 11146 N N . ILE A 1 1387 ? -3.670 -45.245 1.210 1.00 93.31 1387 ILE A N 1
ATOM 11147 C CA . ILE A 1 1387 ? -4.774 -44.495 0.594 1.00 93.31 1387 ILE A CA 1
ATOM 11148 C C . ILE A 1 1387 ? -4.467 -43.011 0.354 1.00 93.31 1387 ILE A C 1
ATOM 11150 O O . ILE A 1 1387 ? -4.852 -42.500 -0.690 1.00 93.31 1387 ILE A O 1
ATOM 11154 N N . ILE A 1 1388 ? -3.752 -42.325 1.256 1.00 94.62 1388 ILE A N 1
ATOM 11155 C CA . ILE A 1 1388 ? -3.400 -40.904 1.072 1.00 94.62 1388 ILE A CA 1
ATOM 11156 C C . ILE A 1 1388 ? -2.425 -40.734 -0.112 1.00 94.62 1388 ILE A C 1
ATOM 11158 O O . ILE A 1 1388 ? -2.767 -39.991 -1.033 1.00 94.62 1388 ILE A O 1
ATOM 11162 N N . PRO A 1 1389 ? -1.286 -41.462 -0.180 1.00 95.25 1389 PRO A N 1
ATOM 11163 C CA . PRO A 1 1389 ? -0.452 -41.523 -1.381 1.00 95.25 1389 PRO A CA 1
ATOM 11164 C C . PRO A 1 1389 ? -1.220 -41.874 -2.658 1.00 95.25 1389 PRO A C 1
ATOM 11166 O O . PRO A 1 1389 ? -1.046 -41.212 -3.680 1.00 95.25 1389 PRO A O 1
ATOM 11169 N N . LEU A 1 1390 ? -2.069 -42.906 -2.619 1.00 94.69 1390 LEU A N 1
ATOM 11170 C CA . LEU A 1 1390 ? -2.748 -43.411 -3.811 1.00 94.69 1390 LEU A CA 1
ATOM 11171 C C . LEU A 1 1390 ? -3.803 -42.420 -4.329 1.00 94.69 1390 LEU A C 1
ATOM 11173 O O . LEU A 1 1390 ? -3.880 -42.195 -5.536 1.00 94.69 1390 LEU A O 1
ATOM 11177 N N . LEU A 1 1391 ? -4.558 -41.773 -3.433 1.00 93.62 1391 LEU A N 1
ATOM 11178 C CA . LEU A 1 1391 ? -5.482 -40.689 -3.774 1.00 93.62 1391 LEU A CA 1
ATOM 11179 C C . LEU A 1 1391 ? -4.740 -39.478 -4.338 1.00 93.62 1391 LEU A C 1
ATOM 11181 O O . LEU A 1 1391 ? -5.136 -38.990 -5.389 1.00 93.62 1391 LEU A O 1
ATOM 11185 N N . PHE A 1 1392 ? -3.663 -39.023 -3.687 1.00 94.94 1392 PHE A N 1
ATOM 11186 C CA . PHE A 1 1392 ? -2.904 -37.847 -4.126 1.00 94.94 1392 PHE A CA 1
ATOM 11187 C C . PHE A 1 1392 ? -2.365 -38.032 -5.546 1.00 94.94 1392 PHE A C 1
ATOM 11189 O O . PHE A 1 1392 ? -2.717 -37.268 -6.442 1.00 94.94 1392 PHE A O 1
ATOM 11196 N N . ASN A 1 1393 ? -1.616 -39.114 -5.784 1.00 93.81 1393 ASN A N 1
ATOM 11197 C CA . ASN A 1 1393 ? -1.058 -39.402 -7.106 1.00 93.81 1393 ASN A CA 1
ATOM 11198 C C . ASN A 1 1393 ? -2.148 -39.621 -8.173 1.00 93.81 1393 ASN A C 1
ATOM 11200 O O . ASN A 1 1393 ? -1.887 -39.351 -9.339 1.00 93.81 1393 ASN A O 1
ATOM 11204 N N . SER A 1 1394 ? -3.359 -40.061 -7.804 1.00 94.38 1394 SER A N 1
ATOM 11205 C CA . SER A 1 1394 ? -4.465 -40.227 -8.762 1.00 94.38 1394 SER A CA 1
ATOM 11206 C C . SER A 1 1394 ? -5.174 -38.907 -9.087 1.00 94.38 1394 SER A C 1
ATOM 11208 O O . SER A 1 1394 ? -5.371 -38.578 -10.257 1.00 94.38 1394 SER A O 1
ATOM 11210 N N . ILE A 1 1395 ? -5.541 -38.129 -8.063 1.00 94.06 1395 ILE A N 1
ATOM 11211 C CA . ILE A 1 1395 ? -6.280 -36.861 -8.201 1.00 94.06 1395 ILE A CA 1
ATOM 11212 C C . ILE A 1 1395 ? -5.429 -35.808 -8.925 1.00 94.06 1395 ILE A C 1
ATOM 11214 O O . ILE A 1 1395 ? -5.978 -35.035 -9.708 1.00 94.06 1395 ILE A O 1
ATOM 11218 N N . CYS A 1 1396 ? -4.098 -35.871 -8.780 1.00 93.62 1396 CYS A N 1
ATOM 11219 C CA . CYS A 1 1396 ? -3.117 -35.136 -9.586 1.00 93.62 1396 CYS A CA 1
ATOM 11220 C C . CYS A 1 1396 ? -3.402 -35.137 -11.099 1.00 93.62 1396 CYS A C 1
ATOM 11222 O O . CYS A 1 1396 ? -3.059 -34.162 -11.758 1.00 93.62 1396 CYS A O 1
ATOM 11224 N N . PHE A 1 1397 ? -4.018 -36.194 -11.647 1.00 93.50 1397 PHE A N 1
ATOM 11225 C CA . PHE A 1 1397 ? -4.315 -36.311 -13.083 1.00 93.50 1397 PHE A CA 1
ATOM 11226 C C . PHE A 1 1397 ? -5.722 -35.877 -13.481 1.00 93.50 1397 PHE A C 1
ATOM 11228 O O . PHE A 1 1397 ? -5.964 -35.638 -14.659 1.00 93.50 1397 PHE A O 1
ATOM 11235 N N . LEU A 1 1398 ? -6.655 -35.772 -12.533 1.00 93.69 1398 LEU A N 1
ATOM 11236 C CA . LEU A 1 1398 ? -8.051 -35.471 -12.853 1.00 93.69 1398 LEU A CA 1
ATOM 11237 C C . LEU A 1 1398 ? -8.299 -33.991 -13.145 1.00 93.69 1398 LEU A C 1
ATOM 11239 O O . LEU A 1 1398 ? -9.250 -33.674 -13.851 1.00 93.69 1398 LEU A O 1
ATOM 11243 N N . ILE A 1 1399 ? -7.479 -33.094 -12.601 1.00 93.38 1399 ILE A N 1
ATOM 11244 C CA . ILE A 1 1399 ? -7.781 -31.662 -12.558 1.00 93.38 1399 ILE A CA 1
ATOM 11245 C C . ILE A 1 1399 ? -7.003 -30.944 -13.667 1.00 93.38 1399 ILE A C 1
ATOM 11247 O O . ILE A 1 1399 ? -5.773 -31.029 -13.738 1.00 93.38 1399 ILE A O 1
ATOM 11251 N N . SER A 1 1400 ? -7.738 -30.255 -14.539 1.00 94.12 1400 SER A N 1
ATOM 11252 C CA . SER A 1 1400 ? -7.200 -29.372 -15.574 1.00 94.12 1400 SER A CA 1
ATOM 11253 C C . SER A 1 1400 ? -7.288 -27.901 -15.161 1.00 94.12 1400 SER A C 1
ATOM 11255 O O . SER A 1 1400 ? -8.076 -27.520 -14.293 1.00 94.12 1400 SER A O 1
ATOM 11257 N N . LYS A 1 1401 ? -6.483 -27.071 -15.824 1.00 92.44 1401 LYS A N 1
ATOM 11258 C CA . LYS A 1 1401 ? -6.575 -25.611 -15.815 1.00 92.44 1401 LYS A CA 1
ATOM 11259 C C . LYS A 1 1401 ? -6.591 -25.151 -17.269 1.00 92.44 1401 LYS A C 1
ATOM 11261 O O . LYS A 1 1401 ? -5.649 -25.407 -18.020 1.00 92.44 1401 LYS A O 1
ATOM 11266 N N . THR A 1 1402 ? -7.684 -24.522 -17.678 1.00 91.75 1402 THR A N 1
ATOM 11267 C CA . THR A 1 1402 ? -7.792 -23.858 -18.979 1.00 91.75 1402 THR A CA 1
ATOM 11268 C C . THR A 1 1402 ? -6.967 -22.581 -18.970 1.00 91.75 1402 THR A C 1
ATOM 11270 O O . THR A 1 1402 ? -7.173 -21.743 -18.096 1.00 91.75 1402 THR A O 1
ATOM 11273 N N . ILE A 1 1403 ? -6.079 -22.415 -19.948 1.00 87.88 1403 ILE A N 1
ATOM 11274 C CA . ILE A 1 1403 ? -5.400 -21.146 -20.238 1.00 87.88 1403 ILE A CA 1
ATOM 11275 C C . ILE A 1 1403 ? -5.450 -20.937 -21.751 1.00 87.88 1403 ILE A C 1
ATOM 11277 O O . ILE A 1 1403 ? -5.095 -21.839 -22.509 1.00 87.88 1403 ILE A O 1
ATOM 11281 N N . ASN A 1 1404 ? -5.922 -19.769 -22.190 1.00 84.75 1404 ASN A N 1
ATOM 11282 C CA . ASN A 1 1404 ? -6.081 -19.380 -23.599 1.00 84.75 1404 ASN A CA 1
ATOM 11283 C C . ASN A 1 1404 ? -6.765 -20.475 -24.444 1.00 84.75 1404 ASN A C 1
ATOM 11285 O O . ASN A 1 1404 ? -6.267 -20.892 -25.487 1.00 84.75 1404 ASN A O 1
ATOM 11289 N N . ASN A 1 1405 ? -7.906 -20.968 -23.945 1.00 87.94 1405 ASN A N 1
ATOM 11290 C CA . ASN A 1 1405 ? -8.728 -22.045 -24.520 1.00 87.94 1405 ASN A CA 1
ATOM 11291 C C . ASN A 1 1405 ? -8.039 -23.421 -24.672 1.00 87.94 1405 ASN A C 1
ATOM 11293 O O . ASN A 1 1405 ? -8.592 -24.320 -25.308 1.00 87.94 1405 ASN A O 1
ATOM 11297 N N . ILE A 1 1406 ? -6.872 -23.629 -24.051 1.00 90.19 1406 ILE A N 1
ATOM 11298 C CA . ILE A 1 1406 ? -6.168 -24.916 -24.010 1.00 90.19 1406 ILE A CA 1
ATOM 11299 C C . ILE A 1 1406 ? -6.260 -25.509 -22.598 1.00 90.19 1406 ILE A C 1
ATOM 11301 O O . ILE A 1 1406 ? -5.905 -24.862 -21.614 1.00 90.19 1406 ILE A O 1
ATOM 11305 N N . ASP A 1 1407 ? -6.713 -26.761 -22.499 1.00 93.00 1407 ASP A N 1
ATOM 11306 C CA . ASP A 1 1407 ? -6.698 -27.530 -21.252 1.00 93.00 1407 ASP A CA 1
ATOM 11307 C C . ASP A 1 1407 ? -5.284 -28.039 -20.942 1.00 93.00 1407 ASP A C 1
ATOM 11309 O O . ASP A 1 1407 ? -4.774 -28.955 -21.599 1.00 93.00 1407 ASP A O 1
ATOM 11313 N N . TYR A 1 1408 ? -4.671 -27.495 -19.896 1.00 93.12 1408 TYR A N 1
ATOM 11314 C CA . TYR A 1 1408 ? -3.416 -27.990 -19.341 1.00 93.12 1408 TYR A CA 1
ATOM 11315 C C . TYR A 1 1408 ? -3.667 -28.850 -18.102 1.00 93.12 1408 TYR A C 1
ATOM 11317 O O . TYR A 1 1408 ? -4.664 -28.679 -17.399 1.00 93.12 1408 TYR A O 1
ATOM 11325 N N . LEU A 1 1409 ? -2.759 -29.782 -17.812 1.00 92.69 1409 LEU A N 1
ATOM 11326 C CA . LEU A 1 1409 ? -2.776 -30.522 -16.552 1.00 92.69 1409 LEU A CA 1
ATOM 11327 C C . LEU A 1 1409 ? -2.347 -29.599 -15.397 1.00 92.69 1409 LEU A C 1
ATOM 11329 O O . LEU A 1 1409 ? -1.235 -29.079 -15.429 1.00 92.69 1409 LEU A O 1
ATOM 11333 N N . SER A 1 1410 ? -3.171 -29.433 -14.355 1.00 91.38 1410 SER A N 1
ATOM 11334 C CA . SER A 1 1410 ? -2.972 -28.399 -13.314 1.00 91.38 1410 SER A CA 1
ATOM 11335 C C . SER A 1 1410 ? -1.643 -28.453 -12.553 1.00 91.38 1410 SER A C 1
ATOM 11337 O O . SER A 1 1410 ? -1.207 -27.447 -12.003 1.00 91.38 1410 SER A O 1
ATOM 11339 N N . ILE A 1 1411 ? -0.987 -29.614 -12.519 1.00 91.25 1411 ILE A N 1
ATOM 11340 C CA . ILE A 1 1411 ? 0.327 -29.800 -11.885 1.00 91.25 1411 ILE A CA 1
ATOM 11341 C C . ILE A 1 1411 ? 1.512 -29.692 -12.858 1.00 91.25 1411 ILE A C 1
ATOM 11343 O O . ILE A 1 1411 ? 2.659 -29.628 -12.417 1.00 91.25 1411 ILE A O 1
ATOM 11347 N N . ASP A 1 1412 ? 1.274 -29.693 -14.173 1.00 89.69 1412 ASP A N 1
ATOM 11348 C CA . ASP A 1 1412 ? 2.327 -29.705 -15.189 1.00 89.69 1412 ASP A CA 1
ATOM 11349 C C . ASP A 1 1412 ? 1.826 -29.196 -16.555 1.00 89.69 1412 ASP A C 1
ATOM 11351 O O . ASP A 1 1412 ? 1.465 -29.981 -17.432 1.00 89.69 1412 ASP A O 1
ATOM 11355 N N . PHE A 1 1413 ? 1.879 -27.878 -16.786 1.00 87.44 1413 PHE A N 1
ATOM 11356 C CA . PHE A 1 1413 ? 1.476 -27.282 -18.073 1.00 87.44 1413 PHE A CA 1
ATOM 11357 C C . PHE A 1 1413 ? 2.345 -27.681 -19.283 1.00 87.44 1413 PHE A C 1
ATOM 11359 O O . PHE A 1 1413 ? 2.014 -27.313 -20.405 1.00 87.44 1413 PHE A O 1
ATOM 11366 N N . SER A 1 1414 ? 3.414 -28.474 -19.113 1.00 86.69 1414 SER A N 1
ATOM 11367 C CA . SER A 1 1414 ? 4.076 -29.100 -20.272 1.00 86.69 1414 SER A CA 1
ATOM 11368 C C . SER A 1 1414 ? 3.225 -30.221 -20.897 1.00 86.69 1414 SER A C 1
ATOM 11370 O O . SER A 1 1414 ? 3.506 -30.676 -22.006 1.00 86.69 1414 SER A O 1
ATOM 11372 N N . ILE A 1 1415 ? 2.164 -30.652 -20.203 1.00 89.56 1415 ILE A N 1
ATOM 11373 C CA . ILE A 1 1415 ? 1.251 -31.715 -20.612 1.00 89.56 1415 ILE A CA 1
ATOM 11374 C C . ILE A 1 1415 ? -0.114 -31.106 -20.961 1.00 89.56 1415 ILE A C 1
ATOM 11376 O O . ILE A 1 1415 ? -0.886 -30.699 -20.091 1.00 89.56 1415 ILE A O 1
ATOM 11380 N N . ASN A 1 1416 ? -0.445 -31.116 -22.255 1.00 92.00 1416 ASN A N 1
ATOM 11381 C CA . ASN A 1 1416 ? -1.812 -30.893 -22.723 1.00 92.00 1416 ASN A CA 1
ATOM 11382 C C . ASN A 1 1416 ? -2.716 -32.022 -22.189 1.00 92.00 1416 ASN A C 1
ATOM 11384 O O . ASN A 1 1416 ? -2.441 -33.212 -22.403 1.00 92.00 1416 ASN A O 1
ATOM 11388 N N . TYR A 1 1417 ? -3.800 -31.653 -21.509 1.00 93.94 1417 TYR A N 1
ATOM 11389 C CA . TYR A 1 1417 ? -4.680 -32.572 -20.785 1.00 93.94 1417 TYR A CA 1
ATOM 11390 C C . TYR A 1 1417 ? -5.375 -33.592 -21.711 1.00 93.94 1417 TYR A C 1
ATOM 11392 O O . TYR A 1 1417 ? -5.634 -34.733 -21.317 1.00 93.94 1417 TYR A O 1
ATOM 11400 N N . LYS A 1 1418 ? -5.612 -33.213 -22.975 1.00 93.44 1418 LYS A N 1
ATOM 11401 C CA . LYS A 1 1418 ? -6.230 -34.044 -24.025 1.00 93.44 1418 LYS A CA 1
ATOM 11402 C C . LYS A 1 1418 ? -5.237 -34.997 -24.719 1.00 93.44 1418 LYS A C 1
ATOM 11404 O O . LYS A 1 1418 ? -5.639 -35.773 -25.583 1.00 93.44 1418 LYS A O 1
ATOM 11409 N N . SER A 1 1419 ? -3.950 -34.987 -24.355 1.00 94.00 1419 SER A N 1
ATOM 11410 C CA . SER A 1 1419 ? -2.945 -35.892 -24.940 1.00 94.00 1419 SER A CA 1
ATOM 11411 C C . SER A 1 1419 ? -3.205 -37.372 -24.605 1.00 94.00 1419 SER A C 1
ATOM 11413 O O . SER A 1 1419 ? -3.602 -37.712 -23.492 1.00 94.00 1419 SER A O 1
ATOM 11415 N N . LYS A 1 1420 ? -2.941 -38.288 -25.556 1.00 94.19 1420 LYS A N 1
ATOM 11416 C CA . LYS A 1 1420 ? -3.253 -39.732 -25.417 1.00 94.19 1420 LYS A CA 1
ATOM 11417 C C . LYS A 1 1420 ? -2.635 -40.396 -24.177 1.00 94.19 1420 LYS A C 1
ATOM 11419 O O . LYS A 1 1420 ? -3.262 -41.267 -23.584 1.00 94.19 1420 LYS A O 1
ATOM 11424 N N . ILE A 1 1421 ? -1.427 -39.991 -23.776 1.00 93.25 1421 ILE A N 1
ATOM 11425 C CA . ILE A 1 1421 ? -0.766 -40.526 -22.573 1.00 93.25 1421 ILE A CA 1
ATOM 11426 C C . ILE A 1 1421 ? -1.453 -39.994 -21.308 1.00 93.25 1421 ILE A C 1
ATOM 11428 O O . ILE A 1 1421 ? -1.750 -40.777 -20.410 1.00 93.25 1421 ILE A O 1
ATOM 11432 N N . ASN A 1 1422 ? -1.794 -38.702 -21.259 1.00 93.25 1422 ASN A N 1
ATOM 11433 C CA . ASN A 1 1422 ? -2.513 -38.132 -20.120 1.00 93.25 1422 ASN A CA 1
ATOM 11434 C C . ASN A 1 1422 ? -3.929 -38.723 -19.981 1.00 93.25 1422 ASN A C 1
ATOM 11436 O O . ASN A 1 1422 ? -4.355 -39.032 -18.876 1.00 93.25 1422 ASN A O 1
ATOM 11440 N N . GLN A 1 1423 ? -4.622 -38.980 -21.095 1.00 94.25 1423 GLN A N 1
ATOM 11441 C CA . GLN A 1 1423 ? -5.907 -39.697 -21.131 1.00 94.25 1423 GLN A CA 1
ATOM 11442 C C . GLN A 1 1423 ? -5.811 -41.117 -20.535 1.00 94.25 1423 GLN A C 1
ATOM 11444 O O . GLN A 1 1423 ? -6.706 -41.542 -19.800 1.00 94.25 1423 GLN A O 1
ATOM 11449 N N . LEU A 1 1424 ? -4.711 -41.841 -20.786 1.00 94.50 1424 LEU A N 1
ATOM 11450 C CA . LEU A 1 1424 ? -4.450 -43.144 -20.162 1.00 94.50 1424 LEU A CA 1
ATOM 11451 C C . LEU A 1 1424 ? -4.264 -43.009 -18.639 1.00 94.50 1424 LEU A C 1
ATOM 11453 O O . LEU A 1 1424 ? -4.862 -43.774 -17.881 1.00 94.50 1424 LEU A O 1
ATOM 11457 N N . CYS A 1 1425 ? -3.488 -42.016 -18.191 1.00 95.06 1425 CYS A N 1
ATOM 11458 C CA . CYS A 1 1425 ? -3.282 -41.714 -16.770 1.00 95.06 1425 CYS A CA 1
ATOM 11459 C C . CYS A 1 1425 ? -4.589 -41.306 -16.068 1.00 95.06 1425 CYS A C 1
ATOM 11461 O O . CYS A 1 1425 ? -4.908 -41.870 -15.026 1.00 95.06 1425 CYS A O 1
ATOM 11463 N N . ILE A 1 1426 ? -5.392 -40.416 -16.667 1.00 93.88 1426 ILE A N 1
ATOM 11464 C CA . ILE A 1 1426 ? -6.744 -40.055 -16.203 1.00 93.88 1426 ILE A CA 1
ATOM 11465 C C . ILE A 1 1426 ? -7.607 -41.308 -16.038 1.00 93.88 1426 ILE A C 1
ATOM 11467 O O . ILE A 1 1426 ? -8.199 -41.511 -14.980 1.00 93.88 1426 ILE A O 1
ATOM 11471 N N . THR A 1 1427 ? -7.654 -42.177 -17.052 1.00 95.00 1427 THR A N 1
ATOM 11472 C CA . THR A 1 1427 ? -8.478 -43.397 -17.020 1.00 95.00 1427 THR A CA 1
ATOM 11473 C C . THR A 1 1427 ? -8.044 -44.330 -15.884 1.00 95.00 1427 THR A C 1
ATOM 11475 O O . THR A 1 1427 ? -8.888 -44.835 -15.142 1.00 95.00 1427 THR A O 1
ATOM 11478 N N . LEU A 1 1428 ? -6.733 -44.504 -15.682 1.00 94.81 1428 LEU A N 1
ATOM 11479 C CA . LEU A 1 1428 ? -6.178 -45.239 -14.541 1.00 94.81 1428 LEU A CA 1
ATOM 11480 C C . LEU A 1 1428 ? -6.551 -44.599 -13.198 1.00 94.81 1428 LEU A C 1
ATOM 11482 O O . LEU A 1 1428 ? -7.011 -45.308 -12.305 1.00 94.81 1428 LEU A O 1
ATOM 11486 N N . SER A 1 1429 ? -6.418 -43.280 -13.056 1.00 94.88 1429 SER A N 1
ATOM 11487 C CA . SER A 1 1429 ? -6.796 -42.547 -11.843 1.00 94.88 1429 SER A CA 1
ATOM 11488 C C . SER A 1 1429 ? -8.283 -42.678 -11.520 1.00 94.88 1429 SER A C 1
ATOM 11490 O O . SER A 1 1429 ? -8.634 -42.929 -10.367 1.00 94.88 1429 SER A O 1
ATOM 11492 N N . ILE A 1 1430 ? -9.163 -42.590 -12.525 1.00 94.44 1430 ILE A N 1
ATOM 11493 C CA . ILE A 1 1430 ? -10.606 -42.821 -12.366 1.00 94.44 1430 ILE A CA 1
ATOM 11494 C C . ILE A 1 1430 ? -10.859 -44.253 -11.881 1.00 94.44 1430 ILE A C 1
ATOM 11496 O O . ILE A 1 1430 ? -11.591 -44.440 -10.913 1.00 94.44 1430 ILE A O 1
ATOM 11500 N N . ILE A 1 1431 ? -10.218 -45.265 -12.478 1.00 95.06 1431 ILE A N 1
ATOM 11501 C CA . ILE A 1 1431 ? -10.349 -46.669 -12.049 1.00 95.06 1431 ILE A CA 1
ATOM 11502 C C . ILE A 1 1431 ? -9.864 -46.858 -10.602 1.00 95.06 1431 ILE A C 1
ATOM 11504 O O . ILE A 1 1431 ? -10.532 -47.527 -9.813 1.00 95.06 1431 ILE A O 1
ATOM 11508 N N . ILE A 1 1432 ? -8.743 -46.243 -10.216 1.00 92.81 1432 ILE A N 1
ATOM 11509 C CA . ILE A 1 1432 ? -8.199 -46.305 -8.850 1.00 92.81 1432 ILE A CA 1
ATOM 11510 C C . ILE A 1 1432 ? -9.161 -45.655 -7.844 1.00 92.81 1432 ILE A C 1
ATOM 11512 O O . ILE A 1 1432 ? -9.451 -46.238 -6.797 1.00 92.81 1432 ILE A O 1
ATOM 11516 N N . ILE A 1 1433 ? -9.713 -44.484 -8.166 1.00 91.31 1433 ILE A N 1
ATOM 11517 C CA . ILE A 1 1433 ? -10.658 -43.756 -7.307 1.00 91.31 1433 ILE A CA 1
ATOM 11518 C C . ILE A 1 1433 ? -12.018 -44.473 -7.240 1.00 91.31 1433 ILE A C 1
ATOM 11520 O O . ILE A 1 1433 ? -12.625 -44.543 -6.167 1.00 91.31 1433 ILE A O 1
ATOM 11524 N N . LEU A 1 1434 ? -12.473 -45.100 -8.328 1.00 91.44 1434 LEU A N 1
ATOM 11525 C CA . LEU A 1 1434 ? -13.634 -45.995 -8.327 1.00 91.44 1434 LEU A CA 1
ATOM 11526 C C . LEU A 1 1434 ? -13.393 -47.239 -7.462 1.00 91.44 1434 LEU A C 1
ATOM 11528 O O . LEU A 1 1434 ? -14.273 -47.620 -6.701 1.00 91.44 1434 LEU A O 1
ATOM 11532 N N . MET A 1 1435 ? -12.200 -47.835 -7.487 1.00 90.81 1435 MET A N 1
ATOM 11533 C CA . MET A 1 1435 ? -11.855 -48.964 -6.613 1.00 90.81 1435 MET A CA 1
ATOM 11534 C C . MET A 1 1435 ? -11.817 -48.554 -5.131 1.00 90.81 1435 MET A C 1
ATOM 11536 O O . MET A 1 1435 ? -12.381 -49.250 -4.285 1.00 90.81 1435 MET A O 1
ATOM 11540 N N . ILE A 1 1436 ? -11.226 -47.400 -4.803 1.00 88.88 1436 ILE A N 1
ATOM 11541 C CA . ILE A 1 1436 ? -11.210 -46.837 -3.440 1.00 88.88 1436 ILE A CA 1
ATOM 11542 C C . ILE A 1 1436 ? -12.628 -46.514 -2.951 1.00 88.88 1436 ILE A C 1
ATOM 11544 O O . ILE A 1 1436 ? -12.998 -46.862 -1.822 1.00 88.88 1436 ILE A O 1
ATOM 11548 N N . SER A 1 1437 ? -13.437 -45.856 -3.784 1.00 85.62 1437 SER A N 1
ATOM 11549 C CA . SER A 1 1437 ? -14.814 -45.506 -3.431 1.00 85.62 1437 SER A CA 1
ATOM 11550 C C . SER A 1 1437 ? -15.688 -46.752 -3.319 1.00 85.62 1437 SER A C 1
ATOM 11552 O O . SER A 1 1437 ? -16.421 -46.853 -2.344 1.00 85.62 1437 SER A O 1
ATOM 11554 N N . LEU A 1 1438 ? -15.535 -47.760 -4.185 1.00 87.62 1438 LEU A N 1
ATOM 11555 C CA . LEU A 1 1438 ? -16.217 -49.052 -4.065 1.00 87.62 1438 LEU A CA 1
ATOM 11556 C C . LEU A 1 1438 ? -15.855 -49.767 -2.753 1.00 87.62 1438 LEU A C 1
ATOM 11558 O O . LEU A 1 1438 ? -16.753 -50.225 -2.052 1.00 87.62 1438 LEU A O 1
ATOM 11562 N N . ILE A 1 1439 ? -14.575 -49.827 -2.365 1.00 85.81 1439 ILE A N 1
ATOM 11563 C CA . ILE A 1 1439 ? -14.148 -50.415 -1.078 1.00 85.81 1439 ILE A CA 1
ATOM 11564 C C . ILE A 1 1439 ? -14.775 -49.652 0.104 1.00 85.81 1439 ILE A C 1
ATOM 11566 O O . ILE A 1 1439 ? -15.266 -50.259 1.061 1.00 85.81 1439 ILE A O 1
ATOM 11570 N N . SER A 1 1440 ? -14.817 -48.322 0.019 1.00 80.81 1440 SER A N 1
ATOM 11571 C CA . SER A 1 1440 ? -15.386 -47.446 1.052 1.00 80.81 1440 SER A CA 1
ATOM 11572 C C . SER A 1 1440 ? -16.918 -47.556 1.130 1.00 80.81 1440 SER A C 1
ATOM 11574 O O . SER A 1 1440 ? -17.483 -47.664 2.218 1.00 80.81 1440 SER A O 1
ATOM 11576 N N . ILE A 1 1441 ? -17.598 -47.639 -0.013 1.00 80.44 1441 ILE A N 1
ATOM 11577 C CA . ILE A 1 1441 ? -19.038 -47.884 -0.136 1.00 80.44 1441 ILE A CA 1
ATOM 11578 C C . ILE A 1 1441 ? -19.377 -49.292 0.358 1.00 80.44 1441 ILE A C 1
ATOM 11580 O O . ILE A 1 1441 ? -20.353 -49.449 1.079 1.00 80.44 1441 ILE A O 1
ATOM 11584 N N . ILE A 1 1442 ? -18.558 -50.311 0.085 1.00 81.19 1442 ILE A N 1
ATOM 11585 C CA . ILE A 1 1442 ? -18.732 -51.658 0.649 1.00 81.19 1442 ILE A CA 1
ATOM 11586 C C . ILE A 1 1442 ? -18.577 -51.630 2.180 1.00 81.19 1442 ILE A C 1
ATOM 11588 O O . ILE A 1 1442 ? -19.369 -52.273 2.868 1.00 81.19 1442 ILE A O 1
ATOM 11592 N N . SER A 1 1443 ? -17.650 -50.840 2.739 1.00 76.62 1443 SER A N 1
ATOM 11593 C CA . SER A 1 1443 ? -17.556 -50.598 4.193 1.00 76.62 1443 SER A CA 1
ATOM 11594 C C . SER A 1 1443 ? -18.838 -49.949 4.755 1.00 76.62 1443 SER A C 1
ATOM 11596 O O . SER A 1 1443 ? -19.357 -50.388 5.785 1.00 76.62 1443 SER A O 1
ATOM 11598 N N . ILE A 1 1444 ? -19.412 -48.962 4.056 1.00 75.69 1444 ILE A N 1
ATOM 11599 C CA . ILE A 1 1444 ? -20.626 -48.233 4.475 1.00 75.69 1444 ILE A CA 1
ATOM 11600 C C . ILE A 1 1444 ? -21.911 -49.063 4.285 1.00 75.69 1444 ILE A C 1
ATOM 11602 O O . ILE A 1 1444 ? -22.767 -49.090 5.166 1.00 75.69 1444 ILE A O 1
ATOM 11606 N N . ILE A 1 1445 ? -22.049 -49.816 3.195 1.00 75.50 1445 ILE A N 1
ATOM 11607 C CA . ILE A 1 1445 ? -23.151 -50.766 2.988 1.00 75.50 1445 ILE A CA 1
ATOM 11608 C C . ILE A 1 1445 ? -23.046 -51.912 4.004 1.00 75.50 1445 ILE A C 1
ATOM 11610 O O . ILE A 1 1445 ? -24.063 -52.345 4.549 1.00 75.50 1445 ILE A O 1
ATOM 11614 N N . SER A 1 1446 ? -21.828 -52.356 4.336 1.00 72.12 1446 SER A N 1
ATOM 11615 C CA . SER A 1 1446 ? -21.590 -53.325 5.411 1.00 72.12 1446 SER A CA 1
ATOM 11616 C C . SER A 1 1446 ? -22.022 -52.785 6.778 1.00 72.12 1446 SER A C 1
ATOM 11618 O O . SER A 1 1446 ? -22.711 -53.491 7.518 1.00 72.12 1446 SER A O 1
ATOM 11620 N N . PHE A 1 1447 ? -21.756 -51.505 7.070 1.00 65.50 1447 PHE A N 1
ATOM 11621 C CA . PHE A 1 1447 ? -22.330 -50.809 8.226 1.00 65.50 1447 PHE A CA 1
ATOM 11622 C C . PHE A 1 1447 ? -23.863 -50.799 8.197 1.00 65.50 1447 PHE A C 1
ATOM 11624 O O . PHE A 1 1447 ? -24.482 -51.241 9.165 1.00 65.50 1447 PHE A O 1
ATOM 11631 N N . LEU A 1 1448 ? -24.488 -50.322 7.116 1.00 72.00 1448 LEU A N 1
ATOM 11632 C CA . LEU A 1 1448 ? -25.943 -50.149 7.032 1.00 72.00 1448 LEU A CA 1
ATOM 11633 C C . LEU A 1 1448 ? -26.689 -51.482 7.152 1.00 72.00 1448 LEU A C 1
ATOM 11635 O O . LEU A 1 1448 ? -27.576 -51.614 7.997 1.00 72.00 1448 LEU A O 1
ATOM 11639 N N . ILE A 1 1449 ? -26.286 -52.499 6.385 1.00 74.00 1449 ILE A N 1
ATOM 11640 C CA . ILE A 1 1449 ? -26.861 -53.850 6.453 1.00 74.00 1449 ILE A CA 1
ATOM 11641 C C . ILE A 1 1449 ? -26.607 -54.483 7.826 1.00 74.00 1449 ILE A C 1
ATOM 11643 O O . ILE A 1 1449 ? -27.488 -55.176 8.344 1.00 74.00 1449 ILE A O 1
ATOM 11647 N N . PHE A 1 1450 ? -25.448 -54.246 8.458 1.00 63.38 1450 PHE A N 1
ATOM 11648 C CA . PHE A 1 1450 ? -25.227 -54.715 9.825 1.00 63.38 1450 PHE A CA 1
ATOM 11649 C C . PHE A 1 1450 ? -26.147 -54.002 10.824 1.00 63.38 1450 PHE A C 1
ATOM 11651 O O . PHE A 1 1450 ? -26.801 -54.680 11.616 1.00 63.38 1450 PHE A O 1
ATOM 11658 N N . LYS A 1 1451 ? -26.260 -52.667 10.758 1.00 66.88 1451 LYS A N 1
ATOM 11659 C CA . LYS A 1 1451 ? -27.140 -51.861 11.619 1.00 66.88 1451 LYS A CA 1
ATOM 11660 C C . LYS A 1 1451 ? -28.583 -52.358 11.499 1.00 66.88 1451 LYS A C 1
ATOM 11662 O O . LYS A 1 1451 ? -29.196 -52.648 12.527 1.00 66.88 1451 LYS A O 1
ATOM 11667 N N . PHE A 1 1452 ? -29.061 -52.597 10.274 1.00 71.62 1452 PHE A N 1
ATOM 11668 C CA . PHE A 1 1452 ? -30.358 -53.222 9.989 1.00 71.62 1452 PHE A CA 1
ATOM 11669 C C . PHE A 1 1452 ? -30.478 -54.649 10.542 1.00 71.62 1452 PHE A C 1
ATOM 11671 O O . PHE A 1 1452 ? -31.510 -54.985 11.113 1.00 71.62 1452 PHE A O 1
ATOM 11678 N N . LYS A 1 1453 ? -29.443 -55.497 10.441 1.00 69.88 1453 LYS A N 1
ATOM 11679 C CA . LYS A 1 1453 ? -29.443 -56.842 11.050 1.00 69.88 1453 LYS A CA 1
ATOM 11680 C C . LYS A 1 1453 ? -29.493 -56.800 12.577 1.00 69.88 1453 LYS A C 1
ATOM 11682 O O . LYS A 1 1453 ? -30.157 -57.653 13.161 1.00 69.88 1453 LYS A O 1
ATOM 11687 N N . THR A 1 1454 ? -28.838 -55.840 13.234 1.00 64.12 1454 THR A N 1
ATOM 11688 C CA . THR A 1 1454 ? -29.006 -55.630 14.682 1.00 64.12 1454 THR A CA 1
ATOM 11689 C C . THR A 1 1454 ? -30.386 -55.097 15.022 1.00 64.12 1454 THR A C 1
ATOM 11691 O O . THR A 1 1454 ? -31.009 -55.654 15.917 1.00 64.12 1454 THR A O 1
ATOM 11694 N N . LEU A 1 1455 ? -30.905 -54.110 14.285 1.00 67.56 1455 LEU A N 1
ATOM 11695 C CA . LEU A 1 1455 ? -32.249 -53.575 14.507 1.00 67.56 1455 LEU A CA 1
ATOM 11696 C C . LEU A 1 1455 ? -33.302 -54.680 14.346 1.00 67.56 1455 LEU A C 1
ATOM 11698 O O . LEU A 1 1455 ? -34.127 -54.880 15.225 1.00 67.56 1455 LEU A O 1
ATOM 11702 N N . LYS A 1 1456 ? -33.201 -55.486 13.282 1.00 70.69 1456 LYS A N 1
ATOM 11703 C CA . LYS A 1 1456 ? -34.097 -56.615 13.002 1.00 70.69 1456 LYS A CA 1
ATOM 11704 C C . LYS A 1 1456 ? -33.889 -57.807 13.947 1.00 70.69 1456 LYS A C 1
ATOM 11706 O O . LYS A 1 1456 ? -34.809 -58.599 14.103 1.00 70.69 1456 LYS A O 1
ATOM 11711 N N . ARG A 1 1457 ? -32.732 -57.934 14.614 1.00 65.25 1457 ARG A N 1
ATOM 11712 C CA . ARG A 1 1457 ? -32.551 -58.863 15.748 1.00 65.25 1457 ARG A CA 1
ATOM 11713 C C . ARG A 1 1457 ? -33.190 -58.337 17.028 1.00 65.25 1457 ARG A C 1
ATOM 11715 O O . ARG A 1 1457 ? -33.833 -59.125 17.697 1.00 65.25 1457 ARG A O 1
ATOM 11722 N N . ILE A 1 1458 ? -33.052 -57.050 17.343 1.00 65.31 1458 ILE A N 1
ATOM 11723 C CA . ILE A 1 1458 ? -33.691 -56.427 18.513 1.00 65.31 1458 ILE A CA 1
ATOM 11724 C C . ILE A 1 1458 ? -35.215 -56.477 18.351 1.00 65.31 1458 ILE A C 1
ATOM 11726 O O . ILE A 1 1458 ? -35.892 -57.038 19.198 1.00 65.31 1458 ILE A O 1
ATOM 11730 N N . LEU A 1 1459 ? -35.742 -56.043 17.203 1.00 68.81 1459 LEU A N 1
ATOM 11731 C CA . LEU A 1 1459 ? -37.163 -56.161 16.860 1.00 68.81 1459 LEU A CA 1
ATOM 11732 C C . LEU A 1 1459 ? -37.645 -57.619 16.854 1.00 68.81 1459 LEU A C 1
ATOM 11734 O O . LEU A 1 1459 ? -38.733 -57.891 17.343 1.00 68.81 1459 LEU A O 1
ATOM 11738 N N . LYS A 1 1460 ? -36.851 -58.585 16.359 1.00 65.19 1460 LYS A N 1
ATOM 11739 C CA . LYS A 1 1460 ? -37.253 -60.001 16.433 1.00 65.19 1460 LYS A CA 1
ATOM 11740 C C . LYS A 1 1460 ? -37.178 -60.571 17.855 1.00 65.19 1460 LYS A C 1
ATOM 11742 O O . LYS A 1 1460 ? -37.971 -61.448 18.150 1.00 65.19 1460 LYS A O 1
ATOM 11747 N N . ILE A 1 1461 ? -36.290 -60.094 18.727 1.00 64.12 1461 ILE A N 1
ATOM 11748 C CA . ILE A 1 1461 ? -36.272 -60.480 20.148 1.00 64.12 1461 ILE A CA 1
ATOM 11749 C C . ILE A 1 1461 ? -37.501 -59.898 20.855 1.00 64.12 1461 ILE A C 1
ATOM 11751 O O . ILE A 1 1461 ? -38.245 -60.650 21.469 1.00 64.12 1461 ILE A O 1
ATOM 11755 N N . ASN A 1 1462 ? -37.786 -58.606 20.673 1.00 55.69 1462 ASN A N 1
ATOM 11756 C CA . ASN A 1 1462 ? -38.951 -57.957 21.275 1.00 55.69 1462 ASN A CA 1
ATOM 11757 C C . ASN A 1 1462 ? -40.270 -58.591 20.789 1.00 55.69 1462 ASN A C 1
ATOM 11759 O O . ASN A 1 1462 ? -41.109 -58.949 21.607 1.00 55.69 1462 ASN A O 1
ATOM 11763 N N . ASN A 1 1463 ? -40.434 -58.834 19.483 1.00 52.44 1463 ASN A N 1
ATOM 11764 C CA . ASN A 1 1463 ? -41.636 -59.500 18.963 1.00 52.44 1463 ASN A CA 1
ATOM 11765 C C . ASN A 1 1463 ? -41.702 -60.998 19.333 1.00 52.44 1463 ASN A C 1
ATOM 11767 O O . ASN A 1 1463 ? -42.797 -61.550 19.407 1.00 52.44 1463 ASN A O 1
ATOM 11771 N N . SER A 1 1464 ? -40.564 -61.659 19.589 1.00 48.94 1464 SER A N 1
ATOM 11772 C CA . SER A 1 1464 ? -40.527 -63.056 20.056 1.00 48.94 1464 SER A CA 1
ATOM 11773 C C . SER A 1 1464 ? -40.986 -63.224 21.507 1.00 48.94 1464 SER A C 1
ATOM 11775 O O . SER A 1 1464 ? -41.212 -64.360 21.913 1.00 48.94 1464 SER A O 1
ATOM 11777 N N . ASN A 1 1465 ? -41.130 -62.133 22.265 1.00 50.00 1465 ASN A N 1
ATOM 11778 C CA . ASN A 1 1465 ? -41.710 -62.156 23.607 1.00 50.00 1465 ASN A CA 1
ATOM 11779 C C . ASN A 1 1465 ? -43.228 -61.892 23.613 1.00 50.00 1465 ASN A C 1
ATOM 11781 O O . ASN A 1 1465 ? -43.856 -62.125 24.639 1.00 50.00 1465 ASN A O 1
ATOM 11785 N N . ASN A 1 1466 ? -43.817 -61.431 22.498 1.00 43.78 1466 ASN A N 1
ATOM 11786 C CA . ASN A 1 1466 ? -45.236 -61.050 22.444 1.00 43.78 1466 ASN A CA 1
ATOM 11787 C C . ASN A 1 1466 ? -46.122 -62.036 21.663 1.00 43.78 1466 ASN A C 1
ATOM 11789 O O . ASN A 1 1466 ? -47.272 -62.216 22.043 1.00 43.78 1466 ASN A O 1
ATOM 11793 N N . ASN A 1 1467 ? -45.612 -62.701 20.615 1.00 37.06 1467 ASN A N 1
ATOM 11794 C CA . ASN A 1 1467 ? -46.402 -63.655 19.820 1.00 37.06 1467 ASN A CA 1
ATOM 11795 C C . ASN A 1 1467 ? -45.831 -65.079 19.909 1.00 37.06 1467 ASN A C 1
ATOM 11797 O O . ASN A 1 1467 ? -45.175 -65.562 18.985 1.00 37.06 1467 ASN A O 1
ATOM 11801 N N . SER A 1 1468 ? -46.129 -65.769 21.012 1.00 42.06 1468 SER A N 1
ATOM 11802 C CA . SER A 1 1468 ? -45.971 -67.225 21.151 1.00 42.06 1468 SER A CA 1
ATOM 11803 C C . SER A 1 1468 ? -47.313 -67.951 20.986 1.00 42.06 1468 SER A C 1
ATOM 11805 O O . SER A 1 1468 ? -47.707 -68.726 21.850 1.00 42.06 1468 SER A O 1
ATOM 11807 N N . ASN A 1 1469 ? -48.021 -67.645 19.896 1.00 39.03 1469 ASN A N 1
ATOM 11808 C CA . ASN A 1 1469 ? -49.144 -68.400 19.334 1.00 39.03 1469 ASN A CA 1
ATOM 11809 C C . ASN A 1 1469 ? -49.407 -67.860 17.919 1.00 39.03 1469 ASN A C 1
ATOM 11811 O O . ASN A 1 1469 ? -49.894 -66.744 17.779 1.00 39.03 1469 ASN A O 1
ATOM 11815 N N . ASP A 1 1470 ? -49.012 -68.605 16.885 1.00 38.12 1470 ASP A N 1
ATOM 11816 C CA . ASP A 1 1470 ? -49.980 -69.144 15.919 1.00 38.12 1470 ASP A CA 1
ATOM 11817 C C . ASP A 1 1470 ? -49.326 -70.142 14.950 1.00 38.12 1470 ASP A C 1
ATOM 11819 O O . ASP A 1 1470 ? -48.103 -70.170 14.783 1.00 38.12 1470 ASP A O 1
ATOM 11823 N N . ASN A 1 1471 ? -50.149 -71.007 14.356 1.00 35.38 1471 ASN A N 1
ATOM 11824 C CA . ASN A 1 1471 ? -49.709 -72.219 13.662 1.00 35.38 1471 ASN A CA 1
ATOM 11825 C C . ASN A 1 1471 ? -49.834 -72.168 12.127 1.00 35.38 1471 ASN A C 1
ATOM 11827 O O . ASN A 1 1471 ? -50.616 -71.415 11.561 1.00 35.38 1471 ASN A O 1
ATOM 11831 N N . ASN A 1 1472 ? -49.145 -73.130 11.500 1.00 33.75 1472 ASN A N 1
ATOM 11832 C CA . ASN A 1 1472 ? -49.436 -73.738 10.196 1.00 33.75 1472 ASN A CA 1
ATOM 11833 C C . ASN A 1 1472 ? -49.187 -72.958 8.885 1.00 33.75 1472 ASN A C 1
ATOM 11835 O O . ASN A 1 1472 ? -49.831 -71.969 8.565 1.00 33.75 1472 ASN A O 1
ATOM 11839 N N . ASN A 1 1473 ? -48.412 -73.639 8.027 1.00 35.19 1473 ASN A N 1
ATOM 11840 C CA . ASN A 1 1473 ? -48.500 -73.662 6.560 1.00 35.19 1473 ASN A CA 1
ATOM 11841 C C . ASN A 1 1473 ? -48.074 -72.381 5.785 1.00 35.19 1473 ASN A C 1
ATOM 11843 O O . ASN A 1 1473 ? -48.091 -71.271 6.291 1.00 35.19 1473 ASN A O 1
ATOM 11847 N N . ASN A 1 1474 ? -47.602 -72.466 4.532 1.00 32.59 1474 ASN A N 1
ATOM 11848 C CA . ASN A 1 1474 ? -47.551 -73.627 3.634 1.00 32.59 1474 ASN A CA 1
ATOM 11849 C C . ASN A 1 1474 ? -46.222 -73.746 2.841 1.00 32.59 1474 ASN A C 1
ATOM 11851 O O . ASN A 1 1474 ? -45.325 -72.909 2.942 1.00 32.59 1474 ASN A O 1
ATOM 11855 N N . ASN A 1 1475 ? -46.085 -74.838 2.086 1.00 39.91 1475 ASN A N 1
ATOM 11856 C CA . ASN A 1 1475 ? -44.859 -75.272 1.408 1.00 39.91 1475 ASN A CA 1
ATOM 11857 C C . ASN A 1 1475 ? -44.583 -74.604 0.037 1.00 39.91 1475 ASN A C 1
ATOM 11859 O O . ASN A 1 1475 ? -45.341 -73.780 -0.456 1.00 39.91 1475 ASN A O 1
ATOM 11863 N N . GLN A 1 1476 ? -43.482 -75.045 -0.590 1.00 36.72 1476 GLN A N 1
ATOM 11864 C CA . GLN A 1 1476 ? -43.119 -74.875 -2.009 1.00 36.72 1476 GLN A CA 1
ATOM 11865 C C . GLN A 1 1476 ? -42.713 -73.467 -2.496 1.00 36.72 1476 GLN A C 1
ATOM 11867 O O . GLN A 1 1476 ? -43.503 -72.689 -3.018 1.00 36.72 1476 GLN A O 1
ATOM 11872 N N . ASN A 1 1477 ? -41.395 -73.222 -2.511 1.00 39.12 1477 ASN A N 1
ATOM 11873 C CA . ASN A 1 1477 ? -40.710 -73.006 -3.797 1.00 39.12 1477 ASN A CA 1
ATOM 11874 C C . ASN A 1 1477 ? -39.181 -73.108 -3.652 1.00 39.12 1477 ASN A C 1
ATOM 11876 O O . ASN A 1 1477 ? -38.520 -72.226 -3.090 1.00 39.12 1477 ASN A O 1
ATOM 11880 N N . SER A 1 1478 ? -38.606 -74.202 -4.154 1.00 42.25 1478 SER A N 1
ATOM 11881 C CA . SER A 1 1478 ? -37.197 -74.559 -3.964 1.00 42.25 1478 SER A CA 1
ATOM 11882 C C . SER A 1 1478 ? -36.543 -75.030 -5.262 1.00 42.25 1478 SER A C 1
ATOM 11884 O O . SER A 1 1478 ? -36.621 -76.205 -5.590 1.00 42.25 1478 SER A O 1
ATOM 11886 N N . ASN A 1 1479 ? -35.827 -74.129 -5.944 1.00 48.88 1479 ASN A N 1
ATOM 11887 C CA . ASN A 1 1479 ? -34.621 -74.477 -6.719 1.00 48.88 1479 ASN A CA 1
ATOM 11888 C C . ASN A 1 1479 ? -33.719 -73.252 -6.958 1.00 48.88 1479 ASN A C 1
ATOM 11890 O O . ASN A 1 1479 ? -32.552 -73.271 -6.559 1.00 48.88 1479 ASN A O 1
ATOM 11894 N N . ASN A 1 1480 ? -34.284 -72.111 -7.383 1.00 50.22 1480 ASN A N 1
ATOM 11895 C CA . ASN A 1 1480 ? -33.574 -70.815 -7.496 1.00 50.22 1480 ASN A CA 1
ATOM 11896 C C . ASN A 1 1480 ? -32.981 -70.270 -6.171 1.00 50.22 1480 ASN A C 1
ATOM 11898 O O . ASN A 1 1480 ? -32.309 -69.238 -6.150 1.00 50.22 1480 ASN A O 1
ATOM 11902 N N . ARG A 1 1481 ? -33.181 -70.974 -5.048 1.00 51.44 1481 ARG A N 1
ATOM 11903 C CA . ARG A 1 1481 ? -32.558 -70.664 -3.756 1.00 51.44 1481 ARG A CA 1
ATOM 11904 C C . ARG A 1 1481 ? -31.093 -71.120 -3.663 1.00 51.44 1481 ARG A C 1
ATOM 11906 O O . ARG A 1 1481 ? -30.353 -70.468 -2.938 1.00 51.44 1481 ARG A O 1
ATOM 11913 N N . LYS A 1 1482 ? -30.631 -72.164 -4.376 1.00 58.59 1482 LYS A N 1
ATOM 11914 C CA . LYS A 1 1482 ? -29.264 -72.720 -4.188 1.00 58.59 1482 LYS A CA 1
ATOM 11915 C C . LYS A 1 1482 ? -28.139 -71.791 -4.674 1.00 58.59 1482 LYS A C 1
ATOM 11917 O O . LYS A 1 1482 ? -27.258 -71.462 -3.883 1.00 58.59 1482 LYS A O 1
ATOM 11922 N N . LEU A 1 1483 ? -28.181 -71.305 -5.918 1.00 57.59 1483 LEU A N 1
ATOM 11923 C CA . LEU A 1 1483 ? -27.129 -70.414 -6.443 1.00 57.59 1483 LEU A CA 1
ATOM 11924 C C . LEU A 1 1483 ? -27.093 -69.075 -5.682 1.00 57.59 1483 LEU A C 1
ATOM 11926 O O . LEU A 1 1483 ? -26.036 -68.620 -5.239 1.00 57.59 1483 LEU A O 1
ATOM 11930 N N . LYS A 1 1484 ? -28.279 -68.502 -5.432 1.00 64.44 1484 LYS A N 1
ATOM 11931 C CA . LYS A 1 1484 ? -28.452 -67.280 -4.636 1.00 64.44 1484 LYS A CA 1
ATOM 11932 C C . LYS A 1 1484 ? -27.966 -67.484 -3.193 1.00 64.44 1484 LYS A C 1
ATOM 11934 O O . LYS A 1 1484 ? -27.304 -66.602 -2.658 1.00 64.44 1484 LYS A O 1
ATOM 11939 N N . SER A 1 1485 ? -28.197 -68.657 -2.591 1.00 68.69 1485 SER A N 1
ATOM 11940 C CA . SER A 1 1485 ? -27.664 -69.040 -1.274 1.00 68.69 1485 SER A CA 1
ATOM 11941 C C . SER A 1 1485 ? -26.136 -69.108 -1.249 1.00 68.69 1485 SER A C 1
ATOM 11943 O O . SER A 1 1485 ? -25.551 -68.569 -0.315 1.00 68.69 1485 SER A O 1
ATOM 11945 N N . TYR A 1 1486 ? -25.474 -69.688 -2.259 1.00 73.50 1486 TYR A N 1
ATOM 11946 C CA . TYR A 1 1486 ? -24.006 -69.755 -2.291 1.00 73.50 1486 TYR A CA 1
ATOM 11947 C C . TYR A 1 1486 ? -23.363 -68.364 -2.413 1.00 73.50 1486 TYR A C 1
ATOM 11949 O O . TYR A 1 1486 ? -22.441 -68.037 -1.666 1.00 73.50 1486 TYR A O 1
ATOM 11957 N N . PHE A 1 1487 ? -23.879 -67.503 -3.297 1.00 68.38 1487 PHE A N 1
ATOM 11958 C CA . PHE A 1 1487 ? -23.366 -66.134 -3.418 1.00 68.38 1487 PHE A CA 1
ATOM 11959 C C . PHE A 1 1487 ? -23.627 -65.322 -2.140 1.00 68.38 1487 PHE A C 1
ATOM 11961 O O . PHE A 1 1487 ? -22.723 -64.670 -1.615 1.00 68.38 1487 PHE A O 1
ATOM 11968 N N . ILE A 1 1488 ? -24.835 -65.435 -1.573 1.00 71.25 1488 ILE A N 1
ATOM 11969 C CA . ILE A 1 1488 ? -25.193 -64.800 -0.299 1.00 71.25 1488 ILE A CA 1
ATOM 11970 C C . ILE A 1 1488 ? -24.351 -65.355 0.858 1.00 71.25 1488 ILE A C 1
ATOM 11972 O O . ILE A 1 1488 ? -23.981 -64.573 1.729 1.00 71.25 1488 ILE A O 1
ATOM 11976 N N . SER A 1 1489 ? -24.001 -66.643 0.907 1.00 74.56 1489 SER A N 1
ATOM 11977 C CA . SER A 1 1489 ? -23.192 -67.205 2.000 1.00 74.56 1489 SER A CA 1
ATOM 11978 C C . SER A 1 1489 ? -21.738 -66.736 1.925 1.00 74.56 1489 SER A C 1
ATOM 11980 O O . SER A 1 1489 ? -21.195 -66.295 2.937 1.00 74.56 1489 SER A O 1
ATOM 11982 N N . LYS A 1 1490 ? -21.137 -66.715 0.728 1.00 74.69 1490 LYS A N 1
ATOM 11983 C CA . LYS A 1 1490 ? -19.767 -66.223 0.500 1.00 74.69 1490 LYS A CA 1
ATOM 11984 C C . LYS A 1 1490 ? -19.651 -64.723 0.801 1.00 74.69 1490 LYS A C 1
ATOM 11986 O O . LYS A 1 1490 ? -18.718 -64.303 1.483 1.00 74.69 1490 LYS A O 1
ATOM 11991 N N . LEU A 1 1491 ? -20.647 -63.932 0.396 1.00 69.56 1491 LEU A N 1
ATOM 11992 C CA . LEU A 1 1491 ? -20.716 -62.496 0.684 1.00 69.56 1491 LEU A CA 1
ATOM 11993 C C . LEU A 1 1491 ? -21.010 -62.225 2.175 1.00 69.56 1491 LEU A C 1
ATOM 11995 O O . LEU A 1 1491 ? -20.354 -61.377 2.780 1.00 69.56 1491 LEU A O 1
ATOM 11999 N N . ASN A 1 1492 ? -21.881 -63.017 2.823 1.00 72.38 1492 ASN A N 1
ATOM 12000 C CA . ASN A 1 1492 ? -22.042 -62.996 4.286 1.00 72.38 1492 ASN A CA 1
ATOM 12001 C C . ASN A 1 1492 ? -20.750 -63.384 5.023 1.00 72.38 1492 ASN A C 1
ATOM 12003 O O . ASN A 1 1492 ? -20.515 -62.854 6.103 1.00 72.38 1492 ASN A O 1
ATOM 12007 N N . LEU A 1 1493 ? -19.913 -64.278 4.484 1.00 73.88 1493 LEU A N 1
ATOM 12008 C CA . LEU A 1 1493 ? -18.647 -64.673 5.111 1.00 73.88 1493 LEU A CA 1
ATOM 12009 C C . LEU A 1 1493 ? -17.631 -63.521 5.098 1.00 73.88 1493 LEU A C 1
ATOM 12011 O O . LEU A 1 1493 ? -16.983 -63.264 6.113 1.00 73.88 1493 LEU A O 1
ATOM 12015 N N . ILE A 1 1494 ? -17.529 -62.794 3.979 1.00 70.12 1494 ILE A N 1
ATOM 12016 C CA . ILE A 1 1494 ? -16.714 -61.572 3.871 1.00 70.12 1494 ILE A CA 1
ATOM 12017 C C . ILE A 1 1494 ? -17.221 -60.528 4.876 1.00 70.12 1494 ILE A C 1
ATOM 12019 O O . ILE A 1 1494 ? -16.447 -60.053 5.707 1.00 70.12 1494 ILE A O 1
ATOM 12023 N N . PHE A 1 1495 ? -18.533 -60.266 4.890 1.00 69.62 1495 PHE A N 1
ATOM 12024 C CA . PHE A 1 1495 ? -19.195 -59.404 5.878 1.00 69.62 1495 PHE A CA 1
ATOM 12025 C C . PHE A 1 1495 ? -18.910 -59.818 7.328 1.00 69.62 1495 PHE A C 1
ATOM 12027 O O . PHE A 1 1495 ? -18.623 -58.967 8.164 1.00 69.62 1495 PHE A O 1
ATOM 12034 N N . LEU A 1 1496 ? -18.979 -61.113 7.650 1.00 71.69 1496 LEU A N 1
ATOM 12035 C CA . LEU A 1 1496 ? -18.772 -61.620 9.008 1.00 71.69 1496 LEU A CA 1
ATOM 12036 C C . LEU A 1 1496 ? -17.318 -61.434 9.461 1.00 71.69 1496 LEU A C 1
ATOM 12038 O O . LEU A 1 1496 ? -17.079 -61.113 10.624 1.00 71.69 1496 LEU A O 1
ATOM 12042 N N . ASN A 1 1497 ? -16.356 -61.594 8.549 1.00 70.44 1497 ASN A N 1
ATOM 12043 C CA . ASN A 1 1497 ? -14.945 -61.324 8.819 1.00 70.44 1497 ASN A CA 1
ATOM 12044 C C . ASN A 1 1497 ? -14.684 -59.820 8.997 1.00 70.44 1497 ASN A C 1
ATOM 12046 O O . ASN A 1 1497 ? -14.034 -59.438 9.967 1.00 70.44 1497 ASN A O 1
ATOM 12050 N N . PHE A 1 1498 ? -15.254 -58.964 8.142 1.00 68.19 1498 PHE A N 1
ATOM 12051 C CA . PHE A 1 1498 ? -15.143 -57.504 8.261 1.00 68.19 1498 PHE A CA 1
ATOM 12052 C C . PHE A 1 1498 ? -15.804 -56.982 9.552 1.00 68.19 1498 PHE A C 1
ATOM 12054 O O . PHE A 1 1498 ? -15.244 -56.154 10.269 1.00 68.19 1498 PHE A O 1
ATOM 12061 N N . TYR A 1 1499 ? -16.950 -57.551 9.933 1.00 71.06 1499 TYR A N 1
ATOM 12062 C CA . TYR A 1 1499 ? -17.620 -57.259 11.199 1.00 71.06 1499 TYR A CA 1
ATOM 12063 C C . TYR A 1 1499 ? -16.830 -57.749 12.426 1.00 71.06 1499 TYR A C 1
ATOM 12065 O O . TYR A 1 1499 ? -16.762 -57.048 13.439 1.00 71.06 1499 TYR A O 1
ATOM 12073 N N . ARG A 1 1500 ? -16.195 -58.931 12.350 1.00 70.44 1500 ARG A N 1
ATOM 12074 C CA . ARG A 1 1500 ? -15.252 -59.408 13.379 1.00 70.44 1500 ARG A CA 1
ATOM 12075 C C . ARG A 1 1500 ? -14.047 -58.474 13.507 1.00 70.44 1500 ARG A C 1
ATOM 12077 O O . ARG A 1 1500 ? -13.641 -58.192 14.631 1.00 70.44 1500 ARG A O 1
ATOM 12084 N N . LEU A 1 1501 ? -13.557 -57.918 12.397 1.00 69.94 1501 LEU A N 1
ATOM 12085 C CA . LEU A 1 1501 ? -12.549 -56.854 12.395 1.00 69.94 1501 LEU A CA 1
ATOM 12086 C C . LEU A 1 1501 ? -13.018 -55.646 13.210 1.00 69.94 1501 LEU A C 1
ATOM 12088 O O . LEU A 1 1501 ? -12.382 -55.262 14.186 1.00 69.94 1501 LEU A O 1
ATOM 12092 N N . GLN A 1 1502 ? -14.195 -55.112 12.882 1.00 68.56 1502 GLN A N 1
ATOM 12093 C CA . GLN A 1 1502 ? -14.788 -53.955 13.557 1.00 68.56 1502 GLN A CA 1
ATOM 12094 C C . GLN A 1 1502 ? -15.244 -54.237 15.001 1.00 68.56 1502 GLN A C 1
ATOM 12096 O O . GLN A 1 1502 ? -15.585 -53.314 15.737 1.00 68.56 1502 GLN A O 1
ATOM 12101 N N . LEU A 1 1503 ? -15.304 -55.495 15.449 1.00 68.31 1503 LEU A N 1
ATOM 12102 C CA . LEU A 1 1503 ? -15.397 -55.848 16.874 1.00 68.31 1503 LEU A CA 1
ATOM 12103 C C . LEU A 1 1503 ? -14.051 -55.703 17.595 1.00 68.31 1503 LEU A C 1
ATOM 12105 O O . LEU A 1 1503 ? -14.036 -55.270 18.747 1.00 68.31 1503 LEU A O 1
ATOM 12109 N N . GLN A 1 1504 ? -12.950 -56.039 16.923 1.00 70.38 1504 GLN A N 1
ATOM 12110 C CA . GLN A 1 1504 ? -11.596 -55.952 17.469 1.00 70.38 1504 GLN A CA 1
ATOM 12111 C C . GLN A 1 1504 ? -10.960 -54.560 17.354 1.00 70.38 1504 GLN A C 1
ATOM 12113 O O . GLN A 1 1504 ? -10.026 -54.283 18.099 1.00 70.38 1504 GLN A O 1
ATOM 12118 N N . LEU A 1 1505 ? -11.463 -53.669 16.490 1.00 70.12 1505 LEU A N 1
ATOM 12119 C CA . LEU A 1 1505 ? -11.025 -52.267 16.456 1.00 70.12 1505 LEU A CA 1
ATOM 12120 C C . LEU A 1 1505 ? -11.188 -51.579 17.825 1.00 70.12 1505 LEU A C 1
ATOM 12122 O O . LEU A 1 1505 ? -12.049 -51.922 18.642 1.00 70.12 1505 LEU A O 1
ATOM 12126 N N . ASN A 1 1506 ? -10.363 -50.564 18.068 1.00 72.56 1506 ASN A N 1
ATOM 12127 C CA . ASN A 1 1506 ? -10.221 -49.926 19.380 1.00 72.56 1506 ASN A CA 1
ATOM 12128 C C . ASN A 1 1506 ? -11.311 -48.903 19.725 1.00 72.56 1506 ASN A C 1
ATOM 12130 O O . ASN A 1 1506 ? -11.289 -48.305 20.799 1.00 72.56 1506 ASN A O 1
ATOM 12134 N N . TYR A 1 1507 ? -12.307 -48.747 18.858 1.00 78.12 1507 TYR A N 1
ATOM 12135 C CA . TYR A 1 1507 ? -13.433 -47.846 19.058 1.00 78.12 1507 TYR A CA 1
ATOM 12136 C C . TYR A 1 1507 ? -14.480 -48.392 20.038 1.00 78.12 1507 TYR A C 1
ATOM 12138 O O . TYR A 1 1507 ? -14.732 -49.598 20.122 1.00 78.12 1507 TYR A O 1
ATOM 12146 N N . LYS A 1 1508 ? -15.137 -47.481 20.764 1.00 80.94 1508 LYS A N 1
ATOM 12147 C CA . LYS A 1 1508 ? -16.372 -47.756 21.512 1.00 80.94 1508 LYS A CA 1
ATOM 12148 C C . LYS A 1 1508 ? -17.408 -48.364 20.558 1.00 80.94 1508 LYS A C 1
ATOM 12150 O O . LYS A 1 1508 ? -17.427 -48.055 19.367 1.00 80.94 1508 LYS A O 1
ATOM 12155 N N . ARG A 1 1509 ? -18.329 -49.178 21.088 1.00 76.38 1509 ARG A N 1
ATOM 12156 C CA . ARG A 1 1509 ? -19.320 -49.951 20.304 1.00 76.38 1509 ARG A CA 1
ATOM 12157 C C . ARG A 1 1509 ? -20.121 -49.116 19.287 1.00 76.38 1509 ARG A C 1
ATOM 12159 O O . ARG A 1 1509 ? -20.481 -49.656 18.243 1.00 76.38 1509 ARG A O 1
ATOM 12166 N N . ASN A 1 1510 ? -20.333 -47.828 19.568 1.00 77.94 1510 ASN A N 1
ATOM 12167 C CA . ASN A 1 1510 ? -21.095 -46.890 18.737 1.00 77.94 1510 ASN A CA 1
ATOM 12168 C C . ASN A 1 1510 ? -20.248 -46.196 17.646 1.00 77.94 1510 ASN A C 1
ATOM 12170 O O . ASN A 1 1510 ? -20.809 -45.724 16.666 1.00 77.94 1510 ASN A O 1
ATOM 12174 N N . PHE A 1 1511 ? -18.915 -46.162 17.780 1.00 79.81 1511 PHE A N 1
ATOM 12175 C CA . PHE A 1 1511 ? -17.997 -45.386 16.924 1.00 79.81 1511 PHE A CA 1
ATOM 12176 C C . PHE A 1 1511 ? -17.062 -46.256 16.068 1.00 79.81 1511 PHE A C 1
ATOM 12178 O O . PHE A 1 1511 ? -16.042 -45.788 15.576 1.00 79.81 1511 PHE A O 1
ATOM 12185 N N . LYS A 1 1512 ? -17.417 -47.527 15.849 1.00 75.31 1512 LYS A N 1
ATOM 12186 C CA . LYS A 1 1512 ? -16.632 -48.526 15.091 1.00 75.31 1512 LYS A CA 1
ATOM 12187 C C . LYS A 1 1512 ? -16.212 -48.140 13.668 1.00 75.31 1512 LYS A C 1
ATOM 12189 O O . LYS A 1 1512 ? -15.370 -48.820 13.095 1.00 75.31 1512 LYS A O 1
ATOM 12194 N N . TYR A 1 1513 ? -16.816 -47.099 13.108 1.00 75.50 1513 TYR A N 1
ATOM 12195 C CA . TYR A 1 1513 ? -16.631 -46.649 11.729 1.00 75.50 1513 TYR A CA 1
ATOM 12196 C C . TYR A 1 1513 ? -15.824 -45.348 11.649 1.00 75.50 1513 TYR A C 1
ATOM 12198 O O . TYR A 1 1513 ? -15.820 -44.703 10.606 1.00 75.50 1513 TYR A O 1
ATOM 12206 N N . TRP A 1 1514 ? -15.142 -44.951 12.731 1.00 86.25 1514 TRP A N 1
ATOM 12207 C CA . TRP A 1 1514 ? -14.330 -43.731 12.746 1.00 86.25 1514 TRP A CA 1
ATOM 12208 C C . TRP A 1 1514 ? -13.187 -43.756 11.722 1.00 86.25 1514 TRP A C 1
ATOM 12210 O O . TRP A 1 1514 ? -12.840 -42.714 11.177 1.00 86.25 1514 TRP A O 1
ATOM 12220 N N . ASP A 1 1515 ? -12.690 -44.949 11.383 1.00 83.38 1515 ASP A N 1
ATOM 12221 C CA . ASP A 1 1515 ? -11.819 -45.203 10.227 1.00 83.38 1515 ASP A CA 1
ATOM 12222 C C . ASP A 1 1515 ? -12.351 -44.561 8.933 1.00 83.38 1515 ASP A C 1
ATOM 12224 O O . ASP A 1 1515 ? -11.607 -43.902 8.212 1.00 83.38 1515 ASP A O 1
ATOM 12228 N N . ASN A 1 1516 ? -13.653 -44.704 8.651 1.00 83.25 1516 ASN A N 1
ATOM 12229 C CA . ASN A 1 1516 ? -14.283 -44.132 7.457 1.00 83.25 1516 ASN A CA 1
ATOM 12230 C C . ASN A 1 1516 ? -14.353 -42.592 7.535 1.00 83.25 1516 ASN A C 1
ATOM 12232 O O . ASN A 1 1516 ? -14.368 -41.930 6.503 1.00 83.25 1516 ASN A O 1
ATOM 12236 N N . LEU A 1 1517 ? -14.383 -42.020 8.744 1.00 89.00 1517 LEU A N 1
ATOM 12237 C CA . LEU A 1 1517 ? -14.407 -40.572 8.986 1.00 89.00 1517 LEU A CA 1
ATOM 12238 C C . LEU A 1 1517 ? -12.996 -39.967 8.840 1.00 89.00 1517 LEU A C 1
ATOM 12240 O O . LEU A 1 1517 ? -12.841 -38.898 8.257 1.00 89.00 1517 LEU A O 1
ATOM 12244 N N . ILE A 1 1518 ? -11.960 -40.694 9.276 1.00 89.19 1518 ILE A N 1
ATOM 12245 C CA . ILE A 1 1518 ? -10.550 -40.381 8.982 1.00 89.19 1518 ILE A CA 1
ATOM 12246 C C . ILE A 1 1518 ? -10.309 -40.435 7.468 1.00 89.19 1518 ILE A C 1
ATOM 12248 O O . ILE A 1 1518 ? -9.792 -39.475 6.904 1.00 89.19 1518 ILE A O 1
ATOM 12252 N N . LEU A 1 1519 ? -10.750 -41.510 6.803 1.00 87.38 1519 LEU A N 1
ATOM 12253 C CA . LEU A 1 1519 ? -10.683 -41.657 5.344 1.00 87.38 1519 LEU A CA 1
ATOM 12254 C C . LEU A 1 1519 ? -11.376 -40.502 4.611 1.00 87.38 1519 LEU A C 1
ATOM 12256 O O . LEU A 1 1519 ? -10.805 -39.963 3.668 1.00 87.38 1519 LEU A O 1
ATOM 12260 N N . LEU A 1 1520 ? -12.566 -40.089 5.061 1.00 90.12 1520 LEU A N 1
ATOM 12261 C CA . LEU A 1 1520 ? -13.291 -38.953 4.488 1.00 90.12 1520 LEU A CA 1
ATOM 12262 C C . LEU A 1 1520 ? -12.539 -37.626 4.688 1.00 90.12 1520 LEU A C 1
ATOM 12264 O O . LEU A 1 1520 ? -12.409 -36.871 3.728 1.00 90.12 1520 LEU A O 1
ATOM 12268 N N . LYS A 1 1521 ? -11.987 -37.365 5.887 1.00 93.31 1521 LYS A N 1
ATOM 12269 C CA . LYS A 1 1521 ? -11.133 -36.187 6.146 1.00 93.31 1521 LYS A CA 1
ATOM 12270 C C . LYS A 1 1521 ? -9.947 -36.166 5.183 1.00 93.31 1521 LYS A C 1
ATOM 12272 O O . LYS A 1 1521 ? -9.705 -35.167 4.518 1.00 93.31 1521 LYS A O 1
ATOM 12277 N N . SER A 1 1522 ? -9.223 -37.279 5.090 1.00 91.94 1522 SER A N 1
ATOM 12278 C CA . SER A 1 1522 ? -8.063 -37.423 4.212 1.00 91.94 1522 SER A CA 1
ATOM 12279 C C . SER A 1 1522 ? -8.414 -37.243 2.735 1.00 91.94 1522 SER A C 1
ATOM 12281 O O . SER A 1 1522 ? -7.688 -36.551 2.031 1.00 91.94 1522 SER A O 1
ATOM 12283 N N . LEU A 1 1523 ? -9.529 -37.811 2.269 1.00 91.12 1523 LEU A N 1
ATOM 12284 C CA . LEU A 1 1523 ? -9.988 -37.670 0.887 1.00 91.12 1523 LEU A CA 1
ATOM 12285 C C . LEU A 1 1523 ? -10.376 -36.220 0.557 1.00 91.12 1523 LEU A C 1
ATOM 12287 O O . LEU A 1 1523 ? -9.963 -35.720 -0.485 1.00 91.12 1523 LEU A O 1
ATOM 12291 N N . LEU A 1 1524 ? -11.082 -35.524 1.456 1.00 93.94 1524 LEU A N 1
ATOM 12292 C CA . LEU A 1 1524 ? -11.391 -34.098 1.298 1.00 93.94 1524 LEU A CA 1
ATOM 12293 C C . LEU A 1 1524 ? -10.120 -33.240 1.242 1.00 93.94 1524 LEU A C 1
ATOM 12295 O O . LEU A 1 1524 ? -9.975 -32.439 0.324 1.00 93.94 1524 LEU A O 1
ATOM 12299 N N . LEU A 1 1525 ? -9.177 -33.437 2.170 1.00 94.88 1525 LEU A N 1
ATOM 12300 C CA . LEU A 1 1525 ? -7.916 -32.685 2.194 1.00 94.88 1525 LEU A CA 1
ATOM 12301 C C . LEU A 1 1525 ? -7.080 -32.913 0.923 1.00 94.88 1525 LEU A C 1
ATOM 12303 O O . LEU A 1 1525 ? -6.537 -31.953 0.381 1.00 94.88 1525 LEU A O 1
ATOM 12307 N N . VAL A 1 1526 ? -7.019 -34.149 0.407 1.00 94.06 1526 VAL A N 1
ATOM 12308 C CA . VAL A 1 1526 ? -6.336 -34.441 -0.866 1.00 94.06 1526 VAL A CA 1
ATOM 12309 C C . VAL A 1 1526 ? -7.032 -33.739 -2.038 1.00 94.06 1526 VAL A C 1
ATOM 12311 O O . VAL A 1 1526 ? -6.356 -33.064 -2.811 1.00 94.06 1526 VAL A O 1
ATOM 12314 N N . ILE A 1 1527 ? -8.362 -33.850 -2.166 1.00 93.06 1527 ILE A N 1
ATOM 12315 C CA . ILE A 1 1527 ? -9.118 -33.191 -3.247 1.00 93.06 1527 ILE A CA 1
ATOM 12316 C C . ILE A 1 1527 ? -8.892 -31.676 -3.219 1.00 93.06 1527 ILE A C 1
ATOM 12318 O O . ILE A 1 1527 ? -8.544 -31.095 -4.248 1.00 93.06 1527 ILE A O 1
ATOM 12322 N N . LEU A 1 1528 ? -9.029 -31.045 -2.050 1.00 94.75 1528 LEU A N 1
ATOM 12323 C CA . LEU A 1 1528 ? -8.843 -29.602 -1.886 1.00 94.75 1528 LEU A CA 1
ATOM 12324 C C . LEU A 1 1528 ? -7.419 -29.161 -2.256 1.00 94.75 1528 LEU A C 1
ATOM 12326 O O . LEU A 1 1528 ? -7.275 -28.181 -2.981 1.00 94.75 1528 LEU A O 1
ATOM 12330 N N . SER A 1 1529 ? -6.389 -29.916 -1.849 1.00 93.62 1529 SER A N 1
ATOM 12331 C CA . SER A 1 1529 ? -4.972 -29.559 -2.074 1.00 93.62 1529 SER A CA 1
ATOM 12332 C C . SER A 1 1529 ? -4.538 -29.478 -3.539 1.00 93.62 1529 SER A C 1
ATOM 12334 O O . SER A 1 1529 ? -3.507 -28.881 -3.838 1.00 93.62 1529 SER A O 1
ATOM 12336 N N . ILE A 1 1530 ? -5.321 -30.060 -4.451 1.00 91.56 1530 ILE A N 1
ATOM 12337 C CA . ILE A 1 1530 ? -5.059 -30.026 -5.895 1.00 91.56 1530 ILE A CA 1
ATOM 12338 C C . ILE A 1 1530 ? -6.127 -29.188 -6.618 1.00 91.56 1530 ILE A C 1
ATOM 12340 O O . ILE A 1 1530 ? -5.803 -28.476 -7.562 1.00 91.56 1530 ILE A O 1
ATOM 12344 N N . SER A 1 1531 ? -7.384 -29.199 -6.151 1.00 92.81 1531 SER A N 1
ATOM 12345 C CA . SER A 1 1531 ? -8.475 -28.414 -6.761 1.00 92.81 1531 SER A CA 1
ATOM 12346 C C . SER A 1 1531 ? -8.322 -26.908 -6.531 1.00 92.81 1531 SER A C 1
ATOM 12348 O O . SER A 1 1531 ? -8.648 -26.125 -7.414 1.00 92.81 1531 SER A O 1
ATOM 12350 N N . PHE A 1 1532 ? -7.795 -26.504 -5.371 1.00 93.44 1532 PHE A N 1
ATOM 12351 C CA . PHE A 1 1532 ? -7.560 -25.103 -5.002 1.00 93.44 1532 PHE A CA 1
ATOM 12352 C C . PHE A 1 1532 ? -6.066 -24.723 -5.074 1.00 93.44 1532 PHE A C 1
ATOM 12354 O O . PHE A 1 1532 ? -5.620 -23.795 -4.405 1.00 93.44 1532 PHE A O 1
ATOM 12361 N N . ILE A 1 1533 ? -5.265 -25.416 -5.896 1.00 92.31 1533 ILE A N 1
ATOM 12362 C CA . ILE A 1 1533 ? -3.824 -25.120 -6.036 1.00 92.31 1533 ILE A CA 1
ATOM 12363 C C . ILE A 1 1533 ? -3.544 -23.717 -6.619 1.00 92.31 1533 ILE A C 1
ATOM 12365 O O . ILE A 1 1533 ? -2.466 -23.177 -6.390 1.00 92.31 1533 ILE A O 1
ATOM 12369 N N . PHE A 1 1534 ? -4.529 -23.132 -7.314 1.00 91.31 1534 PHE A N 1
ATOM 12370 C CA . PHE A 1 1534 ? -4.554 -21.758 -7.847 1.00 91.31 1534 PHE A CA 1
ATOM 12371 C C . PHE A 1 1534 ? -5.523 -20.830 -7.079 1.00 91.31 1534 PHE A C 1
ATOM 12373 O O . PHE A 1 1534 ? -6.014 -19.869 -7.653 1.00 91.31 1534 PHE A O 1
ATOM 12380 N N . ASN A 1 1535 ? -5.907 -21.171 -5.842 1.00 92.00 1535 ASN A N 1
ATOM 12381 C CA . ASN A 1 1535 ? -6.656 -20.274 -4.952 1.00 92.00 1535 ASN A CA 1
ATOM 12382 C C . ASN A 1 1535 ? -6.315 -20.605 -3.494 1.00 92.00 1535 ASN A C 1
ATOM 12384 O O . ASN A 1 1535 ? -7.037 -21.327 -2.791 1.00 92.00 1535 ASN A O 1
ATOM 12388 N N . PHE A 1 1536 ? -5.143 -20.144 -3.060 1.00 89.62 1536 PHE A N 1
ATOM 12389 C CA . PHE A 1 1536 ? -4.529 -20.668 -1.839 1.00 89.62 1536 PHE A CA 1
ATOM 12390 C C . PHE A 1 1536 ? -5.200 -20.170 -0.547 1.00 89.62 1536 PHE A C 1
ATOM 12392 O O . PHE A 1 1536 ? -5.273 -20.907 0.440 1.00 89.62 1536 PHE A O 1
ATOM 12399 N N . SER A 1 1537 ? -5.746 -18.951 -0.563 1.00 88.69 1537 SER A N 1
ATOM 12400 C CA . SER A 1 1537 ? -6.484 -18.376 0.572 1.00 88.69 1537 SER A CA 1
ATOM 12401 C C . SER A 1 1537 ? -7.720 -19.219 0.929 1.00 88.69 1537 SER A C 1
ATOM 12403 O O . SER A 1 1537 ? -7.902 -19.646 2.077 1.00 88.69 1537 SER A O 1
ATOM 12405 N N . HIS A 1 1538 ? -8.527 -19.575 -0.078 1.00 92.94 1538 HIS A N 1
ATOM 12406 C CA . HIS A 1 1538 ? -9.688 -20.442 0.123 1.00 92.94 1538 HIS A CA 1
ATOM 12407 C C . HIS A 1 1538 ? -9.267 -21.868 0.506 1.00 92.94 1538 HIS A C 1
ATOM 12409 O O . HIS A 1 1538 ? -9.890 -22.470 1.384 1.00 92.94 1538 HIS A O 1
ATOM 12415 N N . PHE A 1 1539 ? -8.184 -22.398 -0.081 1.00 94.50 1539 PHE A N 1
ATOM 12416 C CA . PHE A 1 1539 ? -7.637 -23.705 0.296 1.00 94.50 1539 PHE A CA 1
ATOM 12417 C C . PHE A 1 1539 ? -7.331 -23.804 1.797 1.00 94.50 1539 PHE A C 1
ATOM 12419 O O . PHE A 1 1539 ? -7.859 -24.695 2.469 1.00 94.50 1539 PHE A O 1
ATOM 12426 N N . MET A 1 1540 ? -6.509 -22.894 2.333 1.00 94.75 1540 MET A N 1
ATOM 12427 C CA . MET A 1 1540 ? -6.111 -22.937 3.744 1.00 94.75 1540 MET A CA 1
ATOM 12428 C C . MET A 1 1540 ? -7.298 -22.740 4.679 1.00 94.75 1540 MET A C 1
ATOM 12430 O O . MET A 1 1540 ? -7.422 -23.481 5.657 1.00 94.75 1540 MET A O 1
ATOM 12434 N N . THR A 1 1541 ? -8.219 -21.840 4.327 1.00 95.06 1541 THR A N 1
ATOM 12435 C CA . THR A 1 1541 ? -9.476 -21.636 5.057 1.00 95.06 1541 THR A CA 1
ATOM 12436 C C . THR A 1 1541 ? -10.254 -22.951 5.179 1.00 95.06 1541 THR A C 1
ATOM 12438 O O . THR A 1 1541 ? -10.517 -23.412 6.292 1.00 95.06 1541 THR A O 1
ATOM 12441 N N . PHE A 1 1542 ? -10.538 -23.639 4.064 1.00 96.81 1542 PHE A N 1
ATOM 12442 C CA . PHE A 1 1542 ? -11.264 -24.916 4.094 1.00 96.81 1542 PHE A CA 1
ATOM 12443 C C . PHE A 1 1542 ? -10.510 -26.024 4.847 1.00 96.81 1542 PHE A C 1
ATOM 12445 O O . PHE A 1 1542 ? -11.133 -26.796 5.582 1.00 96.81 1542 PHE A O 1
ATOM 12452 N N . VAL A 1 1543 ? -9.182 -26.108 4.710 1.00 96.25 1543 VAL A N 1
ATOM 12453 C CA . VAL A 1 1543 ? -8.342 -27.076 5.441 1.00 96.25 1543 VAL A CA 1
ATOM 12454 C C . VAL A 1 1543 ? -8.423 -26.855 6.952 1.00 96.25 1543 VAL A C 1
ATOM 12456 O O . VAL A 1 1543 ? -8.622 -27.817 7.702 1.00 96.25 1543 VAL A O 1
ATOM 12459 N N . ILE A 1 1544 ? -8.316 -25.602 7.401 1.00 97.25 1544 ILE A N 1
ATOM 12460 C CA . ILE A 1 1544 ? -8.415 -25.221 8.812 1.00 97.25 1544 ILE A CA 1
ATOM 12461 C C . ILE A 1 1544 ? -9.827 -25.515 9.334 1.00 97.25 1544 ILE A C 1
ATOM 12463 O O . ILE A 1 1544 ? -9.956 -26.211 10.342 1.00 97.25 1544 ILE A O 1
ATOM 12467 N N . THR A 1 1545 ? -10.890 -25.107 8.630 1.00 96.81 1545 THR A N 1
ATOM 12468 C CA . THR A 1 1545 ? -12.282 -25.395 9.022 1.00 96.81 1545 THR A CA 1
ATOM 12469 C C . THR A 1 1545 ? -12.548 -26.900 9.145 1.00 96.81 1545 THR A C 1
ATOM 12471 O O . THR A 1 1545 ? -13.080 -27.351 10.162 1.00 96.81 1545 THR A O 1
ATOM 12474 N N . ILE A 1 1546 ? -12.124 -27.712 8.167 1.00 96.25 1546 ILE A N 1
ATOM 12475 C CA . ILE A 1 1546 ? -12.275 -29.177 8.211 1.00 96.25 1546 ILE A CA 1
ATOM 12476 C C . ILE A 1 1546 ? -11.484 -29.779 9.379 1.00 96.25 1546 ILE A C 1
ATOM 12478 O O . ILE A 1 1546 ? -11.993 -30.669 10.068 1.00 96.25 1546 ILE A O 1
ATOM 12482 N N . GLN A 1 1547 ? -10.266 -29.297 9.645 1.00 96.31 1547 GLN A N 1
ATOM 12483 C CA . GLN A 1 1547 ? -9.459 -29.780 10.764 1.00 96.31 1547 GLN A CA 1
ATOM 12484 C C . GLN A 1 1547 ? -10.048 -29.368 12.124 1.00 96.31 1547 GLN A C 1
ATOM 12486 O O . GLN A 1 1547 ? -10.043 -30.194 13.039 1.00 96.31 1547 GLN A O 1
ATOM 12491 N N . ILE A 1 1548 ? -10.613 -28.164 12.267 1.00 96.50 1548 ILE A N 1
ATOM 12492 C CA . ILE A 1 1548 ? -11.325 -27.713 13.478 1.00 96.50 1548 ILE A CA 1
ATOM 12493 C C . ILE A 1 1548 ? -12.566 -28.574 13.720 1.00 96.50 1548 ILE A C 1
ATOM 12495 O O . ILE A 1 1548 ? -12.729 -29.111 14.820 1.00 96.50 1548 ILE A O 1
ATOM 12499 N N . ILE A 1 1549 ? -13.409 -28.767 12.698 1.00 95.38 1549 ILE A N 1
ATOM 12500 C CA . ILE A 1 1549 ? -14.621 -29.595 12.785 1.00 95.38 1549 ILE A CA 1
ATOM 12501 C C . ILE A 1 1549 ? -14.245 -31.032 13.164 1.00 95.38 1549 ILE A C 1
ATOM 12503 O O . ILE A 1 1549 ? -14.777 -31.573 14.135 1.00 95.38 1549 ILE A O 1
ATOM 12507 N N . TYR A 1 1550 ? -13.277 -31.639 12.468 1.00 95.25 1550 TYR A N 1
ATOM 12508 C CA . TYR A 1 1550 ? -12.826 -33.000 12.764 1.00 95.25 1550 TYR A CA 1
ATOM 12509 C C . TYR A 1 1550 ? -12.241 -33.131 14.179 1.00 95.25 1550 TYR A C 1
ATOM 12511 O O . TYR A 1 1550 ? -12.581 -34.072 14.898 1.00 95.25 1550 TYR A O 1
ATOM 12519 N N . THR A 1 1551 ? -11.384 -32.195 14.600 1.00 94.19 1551 THR A N 1
ATOM 12520 C CA . THR A 1 1551 ? -10.729 -32.235 15.920 1.00 94.19 1551 THR A CA 1
ATOM 12521 C C . THR A 1 1551 ? -11.747 -32.049 17.040 1.00 94.19 1551 THR A C 1
ATOM 12523 O O . THR A 1 1551 ? -11.731 -32.809 18.008 1.00 94.19 1551 THR A O 1
ATOM 12526 N N . THR A 1 1552 ? -12.694 -31.123 16.874 1.00 94.06 1552 THR A N 1
ATOM 12527 C CA . THR A 1 1552 ? -13.807 -30.896 17.806 1.00 94.06 1552 THR A CA 1
ATOM 12528 C C . THR A 1 1552 ? -14.690 -32.139 17.920 1.00 94.06 1552 THR A C 1
ATOM 12530 O O . THR A 1 1552 ? -14.933 -32.625 19.024 1.00 94.06 1552 THR A O 1
ATOM 12533 N N . ILE A 1 1553 ? -15.100 -32.731 16.794 1.00 92.00 1553 ILE A N 1
ATOM 12534 C CA . ILE A 1 1553 ? -15.898 -33.967 16.755 1.00 92.00 1553 ILE A CA 1
ATOM 12535 C C . ILE A 1 1553 ? -15.136 -35.139 17.408 1.00 92.00 1553 ILE A C 1
ATOM 12537 O O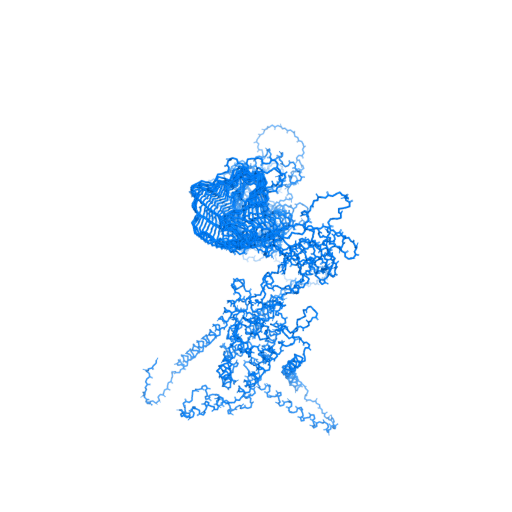 . ILE A 1 1553 ? -15.706 -35.861 18.231 1.00 92.00 1553 ILE A O 1
ATOM 12541 N N . HIS A 1 1554 ? -13.839 -35.312 17.123 1.00 91.25 1554 HIS A N 1
ATOM 12542 C CA . HIS A 1 1554 ? -13.007 -36.356 17.735 1.00 91.25 1554 HIS A CA 1
ATOM 12543 C C . HIS A 1 1554 ? -12.841 -36.158 19.250 1.00 91.25 1554 HIS A C 1
ATOM 12545 O O . HIS A 1 1554 ? -13.043 -37.106 20.011 1.00 91.25 1554 HIS A O 1
ATOM 12551 N N . PHE A 1 1555 ? -12.528 -34.941 19.704 1.00 89.88 1555 PHE A N 1
ATOM 12552 C CA . PHE A 1 1555 ? -12.371 -34.612 21.122 1.00 89.88 1555 PHE A CA 1
ATOM 12553 C C . PHE A 1 1555 ? -13.680 -34.790 21.904 1.00 89.88 1555 PHE A C 1
ATOM 12555 O O . PHE A 1 1555 ? -13.676 -35.353 23.002 1.00 89.88 1555 PHE A O 1
ATOM 12562 N N . LEU A 1 1556 ? -14.808 -34.361 21.326 1.00 90.38 1556 LEU A N 1
ATOM 12563 C CA . LEU A 1 1556 ? -16.132 -34.495 21.926 1.00 90.38 1556 LEU A CA 1
ATOM 12564 C C . LEU A 1 1556 ? -16.536 -35.964 22.074 1.00 90.38 1556 LEU A C 1
ATOM 12566 O O . LEU A 1 1556 ? -16.621 -36.459 23.199 1.00 90.38 1556 LEU A O 1
ATOM 12570 N N . PHE A 1 1557 ? -16.771 -36.680 20.972 1.00 89.50 1557 PHE A N 1
ATOM 12571 C CA . PHE A 1 1557 ? -17.253 -38.067 21.038 1.00 89.50 1557 PHE A CA 1
ATOM 12572 C C . PHE A 1 1557 ? -16.221 -39.019 21.668 1.00 89.50 1557 PHE A C 1
ATOM 12574 O O . PHE A 1 1557 ? -16.591 -40.037 22.275 1.00 89.50 1557 PHE A O 1
ATOM 12581 N N . ASN A 1 1558 ? -14.933 -38.664 21.564 1.00 87.31 1558 ASN A N 1
ATOM 12582 C CA . ASN A 1 1558 ? -13.775 -39.386 22.082 1.00 87.31 1558 ASN A CA 1
ATOM 12583 C C . ASN A 1 1558 ? -13.878 -40.887 21.740 1.00 87.31 1558 ASN A C 1
ATOM 12585 O O . ASN A 1 1558 ? -14.208 -41.705 22.602 1.00 87.31 1558 ASN A O 1
ATOM 12589 N N . PRO A 1 1559 ? -13.752 -41.260 20.456 1.00 87.44 1559 PRO A N 1
ATOM 12590 C CA . PRO A 1 1559 ? -14.378 -42.466 19.910 1.00 87.44 1559 PRO A CA 1
ATOM 12591 C C . PRO A 1 1559 ? -13.755 -43.791 20.374 1.00 87.44 1559 PRO A C 1
ATOM 12593 O O . PRO A 1 1559 ? -14.366 -44.846 20.196 1.00 87.44 1559 PRO A O 1
ATOM 12596 N N . ILE A 1 1560 ? -12.562 -43.762 20.969 1.00 84.81 1560 ILE A N 1
ATOM 12597 C CA . ILE A 1 1560 ? -11.762 -44.931 21.370 1.00 84.81 1560 ILE A CA 1
ATOM 12598 C C . ILE A 1 1560 ? -12.171 -45.423 22.780 1.00 84.81 1560 ILE A C 1
ATOM 12600 O O . ILE A 1 1560 ? -12.738 -44.685 23.590 1.00 84.81 1560 ILE A O 1
ATOM 12604 N N . LYS A 1 1561 ? -11.956 -46.713 23.072 1.00 80.38 1561 LYS A N 1
ATOM 12605 C CA . LYS A 1 1561 ? -12.242 -47.353 24.374 1.00 80.38 1561 LYS A CA 1
ATOM 12606 C C . LYS A 1 1561 ? -11.420 -46.713 25.510 1.00 80.38 1561 LYS A C 1
ATOM 12608 O O . LYS A 1 1561 ? -10.227 -46.478 25.344 1.00 80.38 1561 LYS A O 1
ATOM 12613 N N . LYS A 1 1562 ? -12.029 -46.516 26.693 1.00 72.94 1562 LYS A N 1
ATOM 12614 C CA . LYS A 1 1562 ? -11.375 -45.927 27.892 1.00 72.94 1562 LYS A CA 1
ATOM 12615 C C . LYS A 1 1562 ? -10.104 -46.668 28.336 1.00 72.94 1562 LYS A C 1
ATOM 12617 O O . LYS A 1 1562 ? -9.185 -46.036 28.838 1.00 72.94 1562 LYS A O 1
ATOM 12622 N N . GLU A 1 1563 ? -10.040 -47.982 28.128 1.00 71.50 1563 GLU A N 1
ATOM 12623 C CA . GLU A 1 1563 ? -8.862 -48.828 28.403 1.00 71.50 1563 GLU A CA 1
ATOM 12624 C C . GLU A 1 1563 ? -7.600 -48.381 27.641 1.00 71.50 1563 GLU A C 1
ATOM 12626 O O . GLU A 1 1563 ? -6.483 -48.687 28.046 1.00 71.50 1563 GLU A O 1
ATOM 12631 N N . LEU A 1 1564 ? -7.776 -47.630 26.550 1.00 68.31 1564 LEU A N 1
ATOM 12632 C CA . LEU A 1 1564 ? -6.720 -47.112 25.682 1.00 68.31 1564 LEU A CA 1
ATOM 12633 C C . LEU A 1 1564 ? -6.570 -45.587 25.842 1.00 68.31 1564 LEU A C 1
ATOM 12635 O O . LEU A 1 1564 ? -6.214 -44.885 24.898 1.00 68.31 1564 LEU A O 1
ATOM 12639 N N . LEU A 1 1565 ? -6.809 -45.088 27.061 1.00 68.44 1565 LEU A N 1
ATOM 12640 C CA . LEU A 1 1565 ? -6.676 -43.685 27.479 1.00 68.44 1565 LEU A CA 1
ATOM 12641 C C . LEU A 1 1565 ? -5.374 -42.968 27.041 1.00 68.44 1565 LEU A C 1
ATOM 12643 O O . LEU A 1 1565 ? -5.449 -41.791 26.681 1.00 68.44 1565 LEU A O 1
ATOM 12647 N N . PRO A 1 1566 ? -4.191 -43.620 26.994 1.00 71.44 1566 PRO A N 1
ATOM 12648 C CA . PRO A 1 1566 ? -3.008 -42.996 26.401 1.00 71.44 1566 PRO A CA 1
ATOM 12649 C C . PRO A 1 1566 ? -3.232 -42.635 24.923 1.00 71.44 1566 PRO A C 1
ATOM 12651 O O . PRO A 1 1566 ? -2.925 -41.529 24.493 1.00 71.44 1566 PRO A O 1
ATOM 12654 N N . ILE A 1 1567 ? -3.829 -43.542 24.144 1.00 69.06 1567 ILE A N 1
ATOM 12655 C CA . ILE A 1 1567 ? -4.006 -43.401 22.692 1.00 69.06 1567 ILE A CA 1
ATOM 12656 C C . ILE A 1 1567 ? -5.097 -42.370 22.355 1.00 69.06 1567 ILE A C 1
ATOM 12658 O O . ILE A 1 1567 ? -4.948 -41.640 21.380 1.00 69.06 1567 ILE A O 1
ATOM 12662 N N . THR A 1 1568 ? -6.143 -42.214 23.181 1.00 72.19 1568 THR A N 1
ATOM 12663 C CA . THR A 1 1568 ? -7.098 -41.094 23.014 1.00 72.19 1568 THR A CA 1
ATOM 12664 C C . THR A 1 1568 ? -6.417 -39.740 23.130 1.00 72.19 1568 THR A C 1
ATOM 12666 O O . THR A 1 1568 ? -6.679 -38.846 22.326 1.00 72.19 1568 THR A O 1
ATOM 12669 N N . ASN A 1 1569 ? -5.523 -39.600 24.110 1.00 79.56 1569 ASN A N 1
ATOM 12670 C CA . ASN A 1 1569 ? -4.801 -38.355 24.337 1.00 79.56 1569 ASN A CA 1
ATOM 12671 C C . ASN A 1 1569 ? -3.805 -38.108 23.198 1.00 79.56 1569 ASN A C 1
ATOM 12673 O O . ASN A 1 1569 ? -3.692 -36.977 22.735 1.00 79.56 1569 ASN A O 1
ATOM 12677 N N . PHE A 1 1570 ? -3.181 -39.168 22.671 1.00 85.50 1570 PHE A N 1
ATOM 12678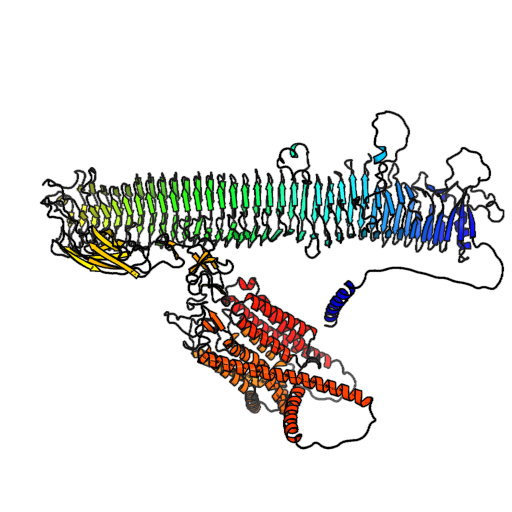 C CA . PHE A 1 1570 ? -2.311 -39.078 21.501 1.00 85.50 1570 PHE A CA 1
ATOM 12679 C C . PHE A 1 1570 ? -3.026 -38.641 20.228 1.00 85.50 1570 PHE A C 1
ATOM 12681 O O . PHE A 1 1570 ? -2.579 -37.691 19.598 1.00 85.50 1570 PHE A O 1
ATOM 12688 N N . ASN A 1 1571 ? -4.162 -39.244 19.878 1.00 87.38 1571 ASN A N 1
ATOM 12689 C CA . ASN A 1 1571 ? -4.912 -38.822 18.695 1.00 87.38 1571 ASN A CA 1
ATOM 12690 C C . ASN A 1 1571 ? -5.404 -37.366 18.813 1.00 87.38 1571 ASN A C 1
ATOM 12692 O O . ASN A 1 1571 ? -5.397 -36.640 17.818 1.00 87.38 1571 ASN A O 1
ATOM 12696 N N . ASN A 1 1572 ? -5.804 -36.920 20.010 1.00 88.94 1572 ASN A N 1
ATOM 12697 C CA . ASN A 1 1572 ? -6.151 -35.516 20.248 1.00 88.94 1572 ASN A CA 1
ATOM 12698 C C . ASN A 1 1572 ? -4.927 -34.600 20.073 1.00 88.94 1572 ASN A C 1
ATOM 12700 O O . ASN A 1 1572 ? -5.016 -33.613 19.349 1.00 88.94 1572 ASN A O 1
ATOM 12704 N N . LEU A 1 1573 ? -3.777 -34.956 20.660 1.00 92.44 1573 LEU A N 1
ATOM 12705 C CA . LEU A 1 1573 ? -2.525 -34.206 20.534 1.00 92.44 1573 LEU A CA 1
ATOM 12706 C C . LEU A 1 1573 ? -2.050 -34.114 19.075 1.00 92.44 1573 LEU A C 1
ATOM 12708 O O . LEU A 1 1573 ? -1.716 -33.028 18.618 1.00 92.44 1573 LEU A O 1
ATOM 12712 N N . THR A 1 1574 ? -2.068 -35.212 18.314 1.00 93.62 1574 THR A N 1
ATOM 12713 C CA . THR A 1 1574 ? -1.669 -35.209 16.896 1.00 93.62 1574 THR A CA 1
ATOM 12714 C C . THR A 1 1574 ? -2.580 -34.320 16.046 1.00 93.62 1574 THR A C 1
ATOM 12716 O O . THR A 1 1574 ? -2.084 -33.590 15.192 1.00 93.62 1574 THR A O 1
ATOM 12719 N N . ASN A 1 1575 ? -3.897 -34.317 16.290 1.00 93.62 1575 ASN A N 1
ATOM 12720 C CA . ASN A 1 1575 ? -4.818 -33.440 15.557 1.00 93.62 1575 ASN A CA 1
ATOM 12721 C C . ASN A 1 1575 ? -4.707 -31.964 15.978 1.00 93.62 1575 ASN A C 1
ATOM 12723 O O . ASN A 1 1575 ? -4.834 -31.092 15.119 1.00 93.62 1575 ASN A O 1
ATOM 12727 N N . LEU A 1 1576 ? -4.411 -31.684 17.252 1.00 94.94 1576 LEU A N 1
ATOM 12728 C CA . LEU A 1 1576 ? -4.116 -30.336 17.743 1.00 94.94 1576 LEU A CA 1
ATOM 12729 C C . LEU A 1 1576 ? -2.813 -29.791 17.139 1.00 94.94 1576 LEU A C 1
ATOM 12731 O O . LEU A 1 1576 ? -2.805 -28.693 16.599 1.00 94.94 1576 LEU A O 1
ATOM 12735 N N . LEU A 1 1577 ? -1.733 -30.576 17.155 1.00 96.56 1577 LEU A N 1
ATOM 12736 C CA . LEU A 1 1577 ? -0.453 -30.205 16.542 1.00 96.56 1577 LEU A CA 1
ATOM 12737 C C . LEU A 1 1577 ? -0.583 -30.007 15.023 1.00 96.56 1577 LEU A C 1
ATOM 12739 O O . LEU A 1 1577 ? 0.054 -29.117 14.469 1.00 96.56 1577 LEU A O 1
ATOM 12743 N N . GLN A 1 1578 ? -1.442 -30.780 14.348 1.00 96.62 1578 GLN A N 1
ATOM 12744 C CA . GLN A 1 1578 ? -1.733 -30.586 12.922 1.00 96.62 1578 GLN A CA 1
ATOM 12745 C C . GLN A 1 1578 ? -2.498 -29.281 12.666 1.00 96.62 1578 GLN A C 1
ATOM 12747 O O . GLN A 1 1578 ? -2.145 -28.545 11.750 1.00 96.62 1578 GLN A O 1
ATOM 12752 N N . LEU A 1 1579 ? -3.484 -28.957 13.510 1.00 97.06 1579 LEU A N 1
ATOM 12753 C CA . LEU A 1 1579 ? -4.193 -27.677 13.458 1.00 97.06 1579 LEU A CA 1
ATOM 12754 C C . LEU A 1 1579 ? -3.248 -26.490 13.713 1.00 97.06 1579 LEU A C 1
ATOM 12756 O O . LEU A 1 1579 ? -3.322 -25.499 12.996 1.00 97.06 1579 LEU A O 1
ATOM 12760 N N . ILE A 1 1580 ? -2.323 -26.610 14.671 1.00 97.00 1580 ILE A N 1
ATOM 12761 C CA . ILE A 1 1580 ? -1.307 -25.586 14.958 1.00 97.00 1580 ILE A CA 1
ATOM 12762 C C . ILE A 1 1580 ? -0.406 -25.348 13.738 1.00 97.00 1580 ILE A C 1
ATOM 12764 O O . ILE A 1 1580 ? -0.195 -24.195 13.378 1.00 97.00 1580 ILE A O 1
ATOM 12768 N N . ILE A 1 1581 ? 0.081 -26.398 13.058 1.00 97.19 1581 ILE A N 1
ATOM 12769 C CA . ILE A 1 1581 ? 0.871 -26.206 11.827 1.00 97.19 1581 ILE A CA 1
ATOM 12770 C C . ILE A 1 1581 ? 0.029 -25.520 10.740 1.00 97.19 1581 ILE A C 1
ATOM 12772 O O . ILE A 1 1581 ? 0.540 -24.608 10.101 1.00 97.19 1581 ILE A O 1
ATOM 12776 N N . PHE A 1 1582 ? -1.244 -25.897 10.557 1.00 97.12 1582 PHE A N 1
ATOM 12777 C CA . PHE A 1 1582 ? -2.117 -25.262 9.558 1.00 97.12 1582 PHE A CA 1
ATOM 12778 C C . PHE A 1 1582 ? -2.361 -23.768 9.843 1.00 97.12 1582 PHE A C 1
ATOM 12780 O O . PHE A 1 1582 ? -2.282 -22.953 8.925 1.00 97.12 1582 PHE A O 1
ATOM 12787 N N . ILE A 1 1583 ? -2.575 -23.392 11.108 1.00 97.00 1583 ILE A N 1
ATOM 12788 C CA . ILE A 1 1583 ? -2.705 -21.985 11.526 1.00 97.00 1583 ILE A CA 1
ATOM 12789 C C . ILE A 1 1583 ? -1.384 -21.227 11.313 1.00 97.00 1583 ILE A C 1
ATOM 12791 O O . ILE A 1 1583 ? -1.392 -20.117 10.790 1.00 97.00 1583 ILE A O 1
ATOM 12795 N N . ILE A 1 1584 ? -0.233 -21.830 11.640 1.00 96.44 1584 ILE A N 1
ATOM 12796 C CA . ILE A 1 1584 ? 1.084 -21.216 11.396 1.00 96.44 1584 ILE A CA 1
ATOM 12797 C C . ILE A 1 1584 ? 1.325 -20.995 9.894 1.00 96.44 1584 ILE A C 1
ATOM 12799 O O . ILE A 1 1584 ? 1.796 -19.922 9.525 1.00 96.44 1584 ILE A O 1
ATOM 12803 N N . SER A 1 1585 ? 0.968 -21.947 9.022 1.00 94.38 1585 SER A N 1
ATOM 12804 C CA . SER A 1 1585 ? 1.140 -21.801 7.564 1.00 94.38 1585 SER A CA 1
ATOM 12805 C C . SER A 1 1585 ? 0.343 -20.658 6.934 1.00 94.38 1585 SER A C 1
ATOM 12807 O O . SER A 1 1585 ? 0.763 -20.145 5.900 1.00 94.38 1585 SER A O 1
ATOM 12809 N N . ASP A 1 1586 ? -0.763 -20.243 7.557 1.00 93.69 1586 ASP A N 1
ATOM 12810 C CA . ASP A 1 1586 ? -1.588 -19.123 7.091 1.00 93.69 1586 ASP A CA 1
ATOM 12811 C C . ASP A 1 1586 ? -1.321 -17.806 7.859 1.00 93.69 1586 ASP A C 1
ATOM 12813 O O . ASP A 1 1586 ? -1.821 -16.741 7.492 1.00 93.69 1586 ASP A O 1
ATOM 12817 N N . SER A 1 1587 ? -0.489 -17.845 8.904 1.00 94.81 1587 SER A N 1
ATOM 12818 C CA . SER A 1 1587 ? -0.172 -16.676 9.730 1.00 94.81 1587 SER A CA 1
ATOM 12819 C C . SER A 1 1587 ? 0.619 -15.596 8.979 1.00 94.81 1587 SER A C 1
ATOM 12821 O O . SER A 1 1587 ? 1.497 -15.886 8.163 1.00 94.81 1587 SER A O 1
ATOM 12823 N N . THR A 1 1588 ? 0.367 -14.329 9.319 1.00 88.19 1588 THR A N 1
ATOM 12824 C CA . THR A 1 1588 ? 1.150 -13.170 8.848 1.00 88.19 1588 THR A CA 1
ATOM 12825 C C . THR A 1 1588 ? 2.639 -13.310 9.168 1.00 88.19 1588 THR A C 1
ATOM 12827 O O . THR A 1 1588 ? 3.478 -12.993 8.330 1.00 88.19 1588 THR A O 1
ATOM 12830 N N . LEU A 1 1589 ? 2.963 -13.859 10.344 1.00 88.50 1589 LEU A N 1
ATOM 12831 C CA . LEU A 1 1589 ? 4.331 -14.064 10.825 1.00 88.50 1589 LEU A CA 1
ATOM 12832 C C . LEU A 1 1589 ? 5.114 -15.098 10.001 1.00 88.50 1589 LEU A C 1
ATOM 12834 O O . LEU A 1 1589 ? 6.331 -14.986 9.906 1.00 88.50 1589 LEU A O 1
ATOM 12838 N N . LEU A 1 1590 ? 4.450 -16.082 9.377 1.00 89.12 1590 LEU A N 1
ATOM 12839 C CA . LEU A 1 1590 ? 5.114 -16.943 8.393 1.00 89.12 1590 LEU A CA 1
ATOM 12840 C C . LEU A 1 1590 ? 5.149 -16.288 7.005 1.00 89.12 1590 LEU A C 1
ATOM 12842 O O . LEU A 1 1590 ? 6.157 -16.405 6.312 1.00 89.12 1590 LEU A O 1
ATOM 12846 N N . LYS A 1 1591 ? 4.082 -15.577 6.613 1.00 86.44 1591 LYS A N 1
ATOM 12847 C CA . LYS A 1 1591 ? 3.972 -14.895 5.310 1.00 86.44 1591 LYS A CA 1
ATOM 12848 C C . LYS A 1 1591 ? 5.041 -13.812 5.096 1.00 86.44 1591 LYS A C 1
ATOM 12850 O O . LYS A 1 1591 ? 5.466 -13.635 3.960 1.00 86.44 1591 LYS A O 1
ATOM 12855 N N . SER A 1 1592 ? 5.526 -13.155 6.154 1.00 84.88 1592 SER A N 1
ATOM 12856 C CA . SER A 1 1592 ? 6.638 -12.187 6.085 1.00 84.88 1592 SER A CA 1
ATOM 12857 C C . SER A 1 1592 ? 8.025 -12.820 5.891 1.00 84.88 1592 SER A C 1
ATOM 12859 O O . SER A 1 1592 ? 8.971 -12.132 5.511 1.00 84.88 1592 SER A O 1
ATOM 12861 N N . VAL A 1 1593 ? 8.179 -14.128 6.123 1.00 89.31 1593 VAL A N 1
ATOM 12862 C CA . VAL A 1 1593 ? 9.437 -14.844 5.864 1.00 89.31 1593 VAL A CA 1
ATOM 12863 C C . VAL A 1 1593 ? 9.500 -15.231 4.387 1.00 89.31 1593 VAL A C 1
ATOM 12865 O O . VAL A 1 1593 ? 8.503 -15.676 3.821 1.00 89.31 1593 VAL A O 1
ATOM 12868 N N . SER A 1 1594 ? 10.677 -15.140 3.756 1.00 87.88 1594 SER A N 1
ATOM 12869 C CA . SER A 1 1594 ? 10.841 -15.525 2.347 1.00 87.88 1594 SER A CA 1
ATOM 12870 C C . SER A 1 1594 ? 10.320 -16.942 2.064 1.00 87.88 1594 SER A C 1
ATOM 12872 O O . SER A 1 1594 ? 10.562 -17.886 2.820 1.00 87.88 1594 SER A O 1
ATOM 12874 N N . LEU A 1 1595 ? 9.598 -17.098 0.951 1.00 83.88 1595 LEU A N 1
ATOM 12875 C CA . LEU A 1 1595 ? 8.744 -18.260 0.656 1.00 83.88 1595 LEU A CA 1
ATOM 12876 C C . LEU A 1 1595 ? 9.472 -19.617 0.766 1.00 83.88 1595 LEU A C 1
ATOM 12878 O O . LEU A 1 1595 ? 8.909 -20.612 1.224 1.00 83.88 1595 LEU A O 1
ATOM 12882 N N . PHE A 1 1596 ? 10.751 -19.672 0.391 1.00 88.56 1596 PHE A N 1
ATOM 12883 C CA . PHE A 1 1596 ? 11.598 -20.868 0.503 1.00 88.56 1596 PHE A CA 1
ATOM 12884 C C . PHE A 1 1596 ? 11.931 -21.252 1.956 1.00 88.56 1596 PHE A C 1
ATOM 12886 O O . PHE A 1 1596 ? 12.082 -22.431 2.283 1.00 88.56 1596 PHE A O 1
ATOM 12893 N N . ASN A 1 1597 ? 12.017 -20.273 2.854 1.00 91.25 1597 ASN A N 1
ATOM 12894 C CA . ASN A 1 1597 ? 12.182 -20.519 4.281 1.00 91.25 1597 ASN A CA 1
ATOM 12895 C C . ASN A 1 1597 ? 10.853 -20.918 4.949 1.00 91.25 1597 ASN A C 1
ATOM 12897 O O . ASN A 1 1597 ? 10.888 -21.701 5.897 1.00 91.25 1597 ASN A O 1
ATOM 12901 N N . GLN A 1 1598 ? 9.691 -20.501 4.427 1.00 93.31 1598 GLN A N 1
ATOM 12902 C CA . GLN A 1 1598 ? 8.381 -20.944 4.937 1.00 93.31 1598 GLN A CA 1
ATOM 12903 C C . GLN A 1 1598 ? 8.237 -22.476 4.881 1.00 93.31 1598 GLN A C 1
ATOM 12905 O O . GLN A 1 1598 ? 7.964 -23.113 5.900 1.00 93.31 1598 GLN A O 1
ATOM 12910 N N . GLY A 1 1599 ? 8.507 -23.105 3.728 1.00 92.25 1599 GLY A N 1
ATOM 12911 C CA . GLY A 1 1599 ? 8.437 -24.567 3.599 1.00 92.25 1599 GLY A CA 1
ATOM 12912 C C . GLY A 1 1599 ? 9.505 -25.313 4.406 1.00 92.25 1599 GLY A C 1
ATOM 12913 O O . GLY A 1 1599 ? 9.227 -26.405 4.914 1.00 92.25 1599 GLY A O 1
ATOM 12914 N N . LYS A 1 1600 ? 10.686 -24.712 4.628 1.00 93.00 1600 LYS A N 1
ATOM 12915 C CA . LYS A 1 1600 ? 11.679 -25.234 5.587 1.00 93.00 1600 LYS A CA 1
ATOM 12916 C C . LYS A 1 1600 ? 11.142 -25.217 7.018 1.00 93.00 1600 LYS A C 1
ATOM 12918 O O . LYS A 1 1600 ? 11.285 -26.212 7.724 1.00 93.00 1600 LYS A O 1
ATOM 12923 N N . ILE A 1 1601 ? 10.508 -24.124 7.446 1.00 95.38 1601 ILE A N 1
ATOM 12924 C CA . ILE A 1 1601 ? 9.916 -23.991 8.786 1.00 95.38 1601 ILE A CA 1
ATOM 12925 C C . ILE A 1 1601 ? 8.788 -25.016 8.973 1.00 95.38 1601 ILE A C 1
ATOM 12927 O O . ILE A 1 1601 ? 8.797 -25.750 9.960 1.00 95.38 1601 ILE A O 1
ATOM 12931 N N . LEU A 1 1602 ? 7.879 -25.157 8.002 1.00 96.00 1602 LEU A N 1
ATOM 12932 C CA . LEU A 1 1602 ? 6.789 -26.147 8.040 1.00 96.00 1602 LEU A CA 1
ATOM 12933 C C . LEU A 1 1602 ? 7.300 -27.599 8.017 1.00 96.00 1602 LEU A C 1
ATOM 12935 O O . LEU A 1 1602 ? 6.741 -28.468 8.694 1.00 96.00 1602 LEU A O 1
ATOM 12939 N N . THR A 1 1603 ? 8.396 -27.862 7.298 1.00 95.44 1603 THR A N 1
ATOM 12940 C CA . THR A 1 1603 ? 9.112 -29.148 7.328 1.00 95.44 1603 THR A CA 1
ATOM 12941 C C . THR A 1 1603 ? 9.665 -29.429 8.725 1.00 95.44 1603 THR A C 1
ATOM 12943 O O . THR A 1 1603 ? 9.361 -30.472 9.311 1.00 95.44 1603 THR A O 1
ATOM 12946 N N . SER A 1 1604 ? 10.439 -28.493 9.283 1.00 96.12 1604 SER A N 1
ATOM 12947 C CA . SER A 1 1604 ? 11.047 -28.623 10.609 1.00 96.12 1604 SER A CA 1
ATOM 12948 C C . SER A 1 1604 ? 9.995 -28.779 11.704 1.00 96.12 1604 SER A C 1
ATOM 12950 O O . SER A 1 1604 ? 10.121 -29.687 12.518 1.00 96.12 1604 SER A O 1
ATOM 12952 N N . LEU A 1 1605 ? 8.914 -27.990 11.685 1.00 96.44 1605 LEU A N 1
ATOM 12953 C CA . LEU A 1 1605 ? 7.777 -28.142 12.602 1.00 96.44 1605 LEU A CA 1
ATOM 12954 C C . LEU A 1 1605 ? 7.113 -29.517 12.472 1.00 96.44 1605 LEU A C 1
ATOM 12956 O O . LEU A 1 1605 ? 6.848 -30.161 13.484 1.00 96.44 1605 LEU A O 1
ATOM 12960 N N . SER A 1 1606 ? 6.899 -30.016 11.250 1.00 97.00 1606 SER A N 1
ATOM 12961 C CA . SER A 1 1606 ? 6.309 -31.345 11.028 1.00 97.00 1606 SER A CA 1
ATOM 12962 C C . SER A 1 1606 ? 7.168 -32.468 11.627 1.00 97.00 1606 SER A C 1
ATOM 12964 O O . SER A 1 1606 ? 6.639 -33.376 12.278 1.00 97.00 1606 SER A O 1
ATOM 12966 N N . PHE A 1 1607 ? 8.493 -32.410 11.472 1.00 96.00 1607 PHE A N 1
ATOM 12967 C CA . PHE A 1 1607 ? 9.398 -33.396 12.073 1.00 96.00 1607 PHE A CA 1
ATOM 12968 C C . PHE A 1 1607 ? 9.580 -33.204 13.585 1.00 96.00 1607 PHE A C 1
ATOM 12970 O O . PHE A 1 1607 ? 9.560 -34.194 14.318 1.00 96.00 1607 PHE A O 1
ATOM 12977 N N . LEU A 1 1608 ? 9.674 -31.964 14.074 1.00 96.56 1608 LEU A N 1
ATOM 12978 C CA . LEU A 1 1608 ? 9.765 -31.639 15.501 1.00 96.56 1608 LEU A CA 1
ATOM 12979 C C . LEU A 1 1608 ? 8.513 -32.109 16.253 1.00 96.56 1608 LEU A C 1
ATOM 12981 O O . LEU A 1 1608 ? 8.626 -32.767 17.282 1.00 96.56 1608 LEU A O 1
ATOM 12985 N N . PHE A 1 1609 ? 7.317 -31.848 15.717 1.00 97.25 1609 PHE A N 1
ATOM 12986 C CA . PHE A 1 1609 ? 6.059 -32.314 16.303 1.00 97.25 1609 PHE A CA 1
ATOM 12987 C C . PHE A 1 1609 ? 5.930 -33.841 16.219 1.00 97.25 1609 PHE A C 1
ATOM 12989 O O . PHE A 1 1609 ? 5.467 -34.460 17.173 1.00 97.25 1609 PHE A O 1
ATOM 12996 N N . SER A 1 1610 ? 6.422 -34.482 15.153 1.00 94.88 1610 SER A N 1
ATOM 12997 C CA . SER A 1 1610 ? 6.486 -35.952 15.071 1.00 94.88 1610 SER A CA 1
ATOM 12998 C C . SER A 1 1610 ? 7.418 -36.561 16.130 1.00 94.88 1610 SER A C 1
ATOM 13000 O O . SER A 1 1610 ? 7.063 -37.550 16.775 1.00 94.88 1610 SER A O 1
ATOM 13002 N N . LEU A 1 1611 ? 8.584 -35.948 16.364 1.00 94.00 1611 LEU A N 1
ATOM 13003 C CA . LEU A 1 1611 ? 9.501 -36.317 17.447 1.00 94.00 1611 LEU A CA 1
ATOM 13004 C C . LEU A 1 1611 ? 8.875 -36.071 18.823 1.00 94.00 1611 LEU A C 1
ATOM 13006 O O . LEU A 1 1611 ? 8.941 -36.950 19.678 1.00 94.00 1611 LEU A O 1
ATOM 13010 N N . PHE A 1 1612 ? 8.211 -34.932 19.024 1.00 94.56 1612 PHE A N 1
ATOM 13011 C CA . PHE A 1 1612 ? 7.501 -34.608 20.260 1.00 94.56 1612 PHE A CA 1
ATOM 13012 C C . PHE A 1 1612 ? 6.377 -35.611 20.555 1.00 94.56 1612 PHE A C 1
ATOM 13014 O O . PHE A 1 1612 ? 6.239 -36.049 21.695 1.00 94.56 1612 PHE A O 1
ATOM 13021 N N . ILE A 1 1613 ? 5.623 -36.053 19.542 1.00 92.12 1613 ILE A N 1
ATOM 13022 C CA . ILE A 1 1613 ? 4.616 -37.119 19.666 1.00 92.12 1613 ILE A CA 1
ATOM 13023 C C . ILE A 1 1613 ? 5.279 -38.444 20.094 1.00 92.12 1613 ILE A C 1
ATOM 13025 O O . ILE A 1 1613 ? 4.787 -39.111 21.004 1.00 92.12 1613 ILE A O 1
ATOM 13029 N N . CYS A 1 1614 ? 6.420 -38.817 19.504 1.00 90.62 1614 CYS A N 1
ATOM 13030 C CA . CYS A 1 1614 ? 7.189 -39.992 19.935 1.00 90.62 1614 CYS A CA 1
ATOM 13031 C C . CYS A 1 1614 ? 7.692 -39.878 21.386 1.00 90.62 1614 CYS A C 1
ATOM 13033 O O . CYS A 1 1614 ? 7.491 -40.805 22.174 1.00 90.62 1614 CYS A O 1
ATOM 13035 N N . PHE A 1 1615 ? 8.312 -38.753 21.756 1.00 91.44 1615 PHE A N 1
ATOM 13036 C CA . PHE A 1 1615 ? 8.861 -38.522 23.096 1.00 91.44 1615 PHE A CA 1
ATOM 13037 C C . PHE A 1 1615 ? 7.776 -38.476 24.167 1.00 91.44 1615 PHE A C 1
ATOM 13039 O O . PHE A 1 1615 ? 7.881 -39.179 25.170 1.00 91.44 1615 PHE A O 1
ATOM 13046 N N . SER A 1 1616 ? 6.708 -37.709 23.948 1.00 89.31 1616 SER A N 1
ATOM 13047 C CA . SER A 1 1616 ? 5.590 -37.632 24.890 1.00 89.31 1616 SER A CA 1
ATOM 13048 C C . SER A 1 1616 ? 4.867 -38.977 25.025 1.00 89.31 1616 SER A C 1
ATOM 13050 O O . SER A 1 1616 ? 4.427 -39.306 26.125 1.00 89.31 1616 SER A O 1
ATOM 13052 N N . TYR A 1 1617 ? 4.804 -39.813 23.976 1.00 88.25 1617 TYR A N 1
ATOM 13053 C CA . TYR A 1 1617 ? 4.281 -41.178 24.110 1.00 88.25 1617 TYR A CA 1
ATOM 13054 C C . TYR A 1 1617 ? 5.210 -42.061 24.933 1.00 88.25 1617 TYR A C 1
ATOM 13056 O O . TYR A 1 1617 ? 4.735 -42.780 25.809 1.00 88.25 1617 TYR A O 1
ATOM 13064 N N . TYR A 1 1618 ? 6.520 -42.008 24.681 1.00 87.31 1618 TYR A N 1
ATOM 13065 C CA . TYR A 1 1618 ? 7.491 -42.793 25.438 1.00 87.31 1618 TYR A CA 1
ATOM 13066 C C . TYR A 1 1618 ? 7.483 -42.395 26.920 1.00 87.31 1618 TYR A C 1
ATOM 13068 O O . TYR A 1 1618 ? 7.399 -43.262 27.787 1.00 87.31 1618 TYR A O 1
ATOM 13076 N N . TYR A 1 1619 ? 7.451 -41.091 27.207 1.00 88.62 1619 TYR A N 1
ATOM 13077 C CA . TYR A 1 1619 ? 7.315 -40.533 28.551 1.00 88.62 1619 TYR A CA 1
ATOM 13078 C C . TYR A 1 1619 ? 6.001 -40.956 29.224 1.00 88.62 1619 TYR A C 1
ATOM 13080 O O . TYR A 1 1619 ? 6.026 -41.479 30.336 1.00 88.62 1619 TYR A O 1
ATOM 13088 N N . TYR A 1 1620 ? 4.853 -40.808 28.551 1.00 85.31 1620 TYR A N 1
ATOM 13089 C CA . TYR A 1 1620 ? 3.554 -41.192 29.116 1.00 85.31 1620 TYR A CA 1
ATOM 13090 C C . TYR A 1 1620 ? 3.456 -42.706 29.343 1.00 85.31 1620 TYR A C 1
ATOM 13092 O O . TYR A 1 1620 ? 2.932 -43.146 30.365 1.00 85.31 1620 TYR A O 1
ATOM 13100 N N . TYR A 1 1621 ? 3.993 -43.518 28.426 1.00 82.75 1621 TYR A N 1
ATOM 13101 C CA . TYR A 1 1621 ? 4.075 -44.969 28.581 1.00 82.75 1621 TYR A CA 1
ATOM 13102 C C . TYR A 1 1621 ? 4.963 -45.342 29.774 1.00 82.75 1621 TYR A C 1
ATOM 13104 O O . TYR A 1 1621 ? 4.543 -46.144 30.606 1.00 82.75 1621 TYR A O 1
ATOM 13112 N N . TYR A 1 1622 ? 6.145 -44.731 29.902 1.00 84.19 1622 TYR A N 1
ATOM 13113 C CA . TYR A 1 1622 ? 7.069 -44.960 31.014 1.00 84.19 1622 TYR A CA 1
ATOM 13114 C C . TYR A 1 1622 ? 6.445 -44.561 32.358 1.00 84.19 1622 TYR A C 1
ATOM 13116 O O . TYR A 1 1622 ? 6.390 -45.383 33.271 1.00 84.19 1622 TYR A O 1
ATOM 13124 N N . TYR A 1 1623 ? 5.876 -43.354 32.455 1.00 83.75 1623 TYR A N 1
ATOM 13125 C CA . TYR A 1 1623 ? 5.171 -42.866 33.644 1.00 83.75 1623 TYR A CA 1
ATOM 13126 C C . TYR A 1 1623 ? 4.014 -43.793 34.046 1.00 83.75 1623 TYR A C 1
ATOM 13128 O O . TYR A 1 1623 ? 3.887 -44.161 35.214 1.00 83.75 1623 TYR A O 1
ATOM 13136 N N . TYR A 1 1624 ? 3.189 -44.226 33.086 1.00 79.69 1624 TYR A N 1
ATOM 13137 C CA . TYR A 1 1624 ? 2.056 -45.113 33.358 1.00 79.69 1624 TYR A CA 1
ATOM 13138 C C . TYR A 1 1624 ? 2.505 -46.525 33.771 1.00 79.69 1624 TYR A C 1
ATOM 13140 O O . TYR A 1 1624 ? 1.890 -47.131 34.647 1.00 79.69 1624 TYR A O 1
ATOM 13148 N N . TYR A 1 1625 ? 3.589 -47.047 33.187 1.00 76.50 1625 TYR A N 1
ATOM 13149 C CA . TYR A 1 1625 ? 4.156 -48.351 33.547 1.00 76.50 1625 TYR A CA 1
ATOM 13150 C C . TYR A 1 1625 ? 4.793 -48.321 34.946 1.00 76.50 1625 TYR A C 1
ATOM 13152 O O . TYR A 1 1625 ? 4.511 -49.188 35.771 1.00 76.50 1625 TYR A O 1
ATOM 13160 N N . PHE A 1 1626 ? 5.571 -47.278 35.252 1.00 78.56 1626 PHE A N 1
ATOM 13161 C CA . PHE A 1 1626 ? 6.196 -47.066 36.560 1.00 78.56 1626 PHE A CA 1
ATOM 13162 C C . PHE A 1 1626 ? 5.141 -46.882 37.664 1.00 78.56 1626 PHE A C 1
ATOM 13164 O O . PHE A 1 1626 ? 5.167 -47.578 38.679 1.00 78.56 1626 PHE A O 1
ATOM 13171 N N . LYS A 1 1627 ? 4.132 -46.028 37.428 1.00 77.44 1627 LYS A N 1
ATOM 13172 C CA . LYS A 1 1627 ? 3.021 -45.816 38.368 1.00 77.44 1627 LYS A CA 1
ATOM 13173 C C . LYS A 1 1627 ? 2.183 -47.078 38.587 1.00 77.44 1627 LYS A C 1
ATOM 13175 O O . LYS A 1 1627 ? 1.714 -47.293 39.700 1.00 77.44 1627 LYS A O 1
ATOM 13180 N N . ARG A 1 1628 ? 2.010 -47.925 37.563 1.00 70.56 1628 ARG A N 1
ATOM 13181 C CA . ARG A 1 1628 ? 1.312 -49.212 37.702 1.00 70.56 1628 ARG A CA 1
ATOM 13182 C C . ARG A 1 1628 ? 2.109 -50.204 38.548 1.00 70.56 1628 ARG A C 1
ATOM 13184 O O . ARG A 1 1628 ? 1.527 -50.801 39.447 1.00 70.56 1628 ARG A O 1
ATOM 13191 N N . ASN A 1 1629 ? 3.413 -50.340 38.303 1.00 71.94 1629 ASN A N 1
ATOM 13192 C CA . ASN A 1 1629 ? 4.269 -51.257 39.061 1.00 71.94 1629 ASN A CA 1
ATOM 13193 C C . ASN A 1 1629 ? 4.317 -50.891 40.556 1.00 71.94 1629 ASN A C 1
ATOM 13195 O O . ASN A 1 1629 ? 4.165 -51.773 41.400 1.00 71.94 1629 ASN A O 1
ATOM 13199 N N . ASN A 1 1630 ? 4.414 -49.597 40.881 1.00 69.81 1630 ASN A N 1
ATOM 13200 C CA . ASN A 1 1630 ? 4.431 -49.110 42.268 1.00 69.81 1630 ASN A CA 1
ATOM 13201 C C . ASN A 1 1630 ? 3.072 -49.237 42.992 1.00 69.81 1630 ASN A C 1
ATOM 13203 O O . ASN A 1 1630 ? 3.021 -49.147 44.216 1.00 69.81 1630 ASN A O 1
ATOM 13207 N N . PHE A 1 1631 ? 1.970 -49.453 42.262 1.00 56.28 1631 PHE A N 1
ATOM 13208 C CA . PHE A 1 1631 ? 0.653 -49.743 42.847 1.00 56.28 1631 PHE A CA 1
ATOM 13209 C C . PHE A 1 1631 ? 0.404 -51.246 43.056 1.00 56.28 1631 PHE A C 1
ATOM 13211 O O . PHE A 1 1631 ? -0.417 -51.623 43.887 1.00 56.28 1631 PHE A O 1
ATOM 13218 N N . SER A 1 1632 ? 1.110 -52.115 42.325 1.00 53.66 1632 SER A N 1
ATOM 13219 C CA . SER A 1 1632 ? 1.022 -53.575 42.493 1.00 53.66 1632 SER A CA 1
ATOM 13220 C C . SER A 1 1632 ? 1.873 -54.140 43.638 1.00 53.66 1632 SER A C 1
ATOM 13222 O O . SER A 1 1632 ? 1.738 -55.315 43.954 1.00 53.66 1632 SER A O 1
ATOM 13224 N N . THR A 1 1633 ? 2.737 -53.338 44.265 1.00 51.72 1633 THR A N 1
ATOM 13225 C CA . THR A 1 1633 ? 3.632 -53.770 45.359 1.00 51.72 1633 THR A CA 1
ATOM 13226 C C . THR A 1 1633 ? 3.135 -53.412 46.764 1.00 51.72 1633 THR A C 1
ATOM 13228 O O . THR A 1 1633 ? 3.790 -53.756 47.742 1.00 51.72 1633 THR A O 1
ATOM 13231 N N . THR A 1 1634 ? 1.987 -52.740 46.890 1.00 49.31 1634 THR A N 1
ATOM 13232 C CA . THR A 1 1634 ? 1.484 -52.167 48.157 1.00 49.31 1634 THR A CA 1
ATOM 13233 C C . THR A 1 1634 ? 0.170 -52.784 48.661 1.00 49.31 1634 THR A C 1
ATOM 13235 O O . THR A 1 1634 ? -0.421 -52.263 49.600 1.00 49.31 1634 THR A O 1
ATOM 13238 N N . THR A 1 1635 ? -0.305 -53.890 48.067 1.00 44.59 1635 THR A N 1
ATOM 13239 C CA . THR A 1 1635 ? -1.639 -54.468 48.364 1.00 44.59 1635 THR A CA 1
ATOM 13240 C C . THR A 1 1635 ? -1.685 -55.995 48.576 1.00 44.59 1635 THR A C 1
ATOM 13242 O O . THR A 1 1635 ? -2.731 -56.606 48.381 1.00 44.59 1635 THR A O 1
ATOM 13245 N N . THR A 1 1636 ? -0.605 -56.620 49.068 1.00 42.12 1636 THR A N 1
ATOM 13246 C CA . THR A 1 1636 ? -0.664 -57.970 49.685 1.00 42.12 1636 THR A CA 1
ATOM 13247 C C . THR A 1 1636 ? 0.346 -58.132 50.827 1.00 42.12 1636 THR A C 1
ATOM 13249 O O . THR A 1 1636 ? 1.508 -58.458 50.588 1.00 42.12 1636 THR A O 1
ATOM 13252 N N . THR A 1 1637 ? -0.103 -57.972 52.075 1.00 36.78 1637 THR A N 1
ATOM 13253 C CA . THR A 1 1637 ? 0.669 -58.296 53.290 1.00 36.78 1637 THR A CA 1
ATOM 13254 C C . THR A 1 1637 ? -0.184 -59.077 54.292 1.00 36.78 1637 THR A C 1
ATOM 13256 O O . THR A 1 1637 ? -0.725 -58.523 55.246 1.00 36.78 1637 THR A O 1
ATOM 13259 N N . SER A 1 1638 ? -0.298 -60.394 54.096 1.00 37.81 1638 SER A N 1
ATOM 13260 C CA . SER A 1 1638 ? -0.743 -61.337 55.136 1.00 37.81 1638 SER A CA 1
ATOM 13261 C C . SER A 1 1638 ? -0.212 -62.750 54.862 1.00 37.81 1638 SER A C 1
ATOM 13263 O O . SER A 1 1638 ? -0.388 -63.269 53.766 1.00 37.81 1638 SER A O 1
ATOM 13265 N N . THR A 1 1639 ? 0.384 -63.364 55.890 1.00 38.09 1639 THR A N 1
ATOM 13266 C CA . THR A 1 1639 ? 0.523 -64.822 56.117 1.00 38.09 1639 THR A CA 1
ATOM 13267 C C . THR A 1 1639 ? 1.195 -65.728 55.057 1.00 38.09 1639 THR A C 1
ATOM 13269 O O . THR A 1 1639 ? 0.559 -66.181 54.109 1.00 38.09 1639 THR A O 1
ATOM 13272 N N . ASN A 1 1640 ? 2.415 -66.166 55.417 1.00 37.84 1640 ASN A N 1
ATOM 13273 C CA . ASN A 1 1640 ? 2.928 -67.557 55.366 1.00 37.84 1640 ASN A CA 1
ATOM 13274 C C . ASN A 1 1640 ? 3.900 -67.993 54.238 1.00 37.84 1640 ASN A C 1
ATOM 13276 O O . ASN A 1 1640 ? 3.520 -68.601 53.245 1.00 37.84 1640 ASN A O 1
ATOM 13280 N N . ASN A 1 1641 ? 5.192 -67.769 54.515 1.00 33.22 1641 ASN A N 1
ATOM 13281 C CA . ASN A 1 1641 ? 6.338 -68.701 54.436 1.00 33.22 1641 ASN A CA 1
ATOM 13282 C C . ASN A 1 1641 ? 6.341 -69.845 53.387 1.00 33.22 1641 ASN A C 1
ATOM 13284 O O . ASN A 1 1641 ? 5.641 -70.835 53.575 1.00 33.22 1641 ASN A O 1
ATOM 13288 N N . PHE A 1 1642 ? 7.309 -69.828 52.451 1.00 34.97 1642 PHE A N 1
ATOM 13289 C CA . PHE A 1 1642 ? 8.501 -70.711 52.532 1.00 34.97 1642 PHE A CA 1
ATOM 13290 C C . PHE A 1 1642 ? 9.630 -70.332 51.532 1.00 34.97 1642 PHE A C 1
ATOM 13292 O O . PHE A 1 1642 ? 9.591 -70.675 50.358 1.00 34.97 1642 PHE A O 1
ATOM 13299 N N . ASP A 1 1643 ? 10.597 -69.576 52.059 1.00 35.12 1643 ASP A N 1
ATOM 13300 C CA . ASP A 1 1643 ? 12.072 -69.600 51.916 1.00 35.12 1643 ASP A CA 1
ATOM 13301 C C . ASP A 1 1643 ? 12.871 -70.014 50.636 1.00 35.12 1643 ASP A C 1
ATOM 13303 O O . ASP A 1 1643 ? 12.514 -70.915 49.887 1.00 35.12 1643 ASP A O 1
ATOM 13307 N N . PHE A 1 1644 ? 14.076 -69.415 50.523 1.00 36.62 1644 PHE A N 1
ATOM 13308 C CA . PHE A 1 1644 ? 15.211 -69.655 49.592 1.00 36.62 1644 PHE A CA 1
ATOM 13309 C C . PHE A 1 1644 ? 14.983 -69.470 48.061 1.00 36.62 1644 PHE A C 1
ATOM 13311 O O . PHE A 1 1644 ? 13.977 -69.869 47.496 1.00 36.62 1644 PHE A O 1
ATOM 13318 N N . LYS A 1 1645 ? 15.912 -68.894 47.267 1.00 34.94 1645 LYS A N 1
ATOM 13319 C CA . LYS A 1 1645 ? 17.304 -68.437 47.504 1.00 34.94 1645 LYS A CA 1
ATOM 13320 C C . LYS A 1 1645 ? 17.654 -67.220 46.622 1.00 34.94 1645 LYS A C 1
ATOM 13322 O O . LYS A 1 1645 ? 17.164 -67.103 45.503 1.00 34.94 1645 LYS A O 1
ATOM 13327 N N . SER A 1 1646 ? 18.532 -66.334 47.095 1.00 36.41 1646 SER A N 1
ATOM 13328 C CA . SER A 1 1646 ? 18.939 -65.095 46.410 1.00 36.41 1646 SER A CA 1
ATOM 13329 C C . SER A 1 1646 ? 20.229 -65.221 45.582 1.00 36.41 1646 SER A C 1
ATOM 13331 O O . SER A 1 1646 ? 21.146 -65.941 45.976 1.00 36.41 1646 SER A O 1
ATOM 13333 N N . ASN A 1 1647 ? 20.317 -64.472 44.466 1.00 30.19 1647 ASN A N 1
ATOM 13334 C CA . ASN A 1 1647 ? 21.387 -63.491 44.158 1.00 30.19 1647 ASN A CA 1
ATOM 13335 C C . ASN A 1 1647 ? 21.509 -63.164 42.653 1.00 30.19 1647 ASN A C 1
ATOM 13337 O O . ASN A 1 1647 ? 21.988 -63.998 41.893 1.00 30.19 1647 ASN A O 1
ATOM 13341 N N . GLN A 1 1648 ? 21.224 -61.913 42.257 1.00 34.56 1648 GLN A N 1
ATOM 13342 C CA . GLN A 1 1648 ? 22.213 -60.978 41.669 1.00 34.56 1648 GLN A CA 1
ATOM 13343 C C . GLN A 1 1648 ? 21.579 -59.634 41.236 1.00 34.56 1648 GLN A C 1
ATOM 13345 O O . GLN A 1 1648 ? 20.498 -59.630 40.666 1.00 34.56 1648 GLN A O 1
ATOM 13350 N N . LEU A 1 1649 ? 22.329 -58.534 41.447 1.00 36.56 1649 LEU A N 1
ATOM 13351 C CA . LEU A 1 1649 ? 22.255 -57.213 40.772 1.00 36.56 1649 LEU A CA 1
ATOM 13352 C C . LEU A 1 1649 ? 20.901 -56.453 40.830 1.00 36.56 1649 LEU A C 1
ATOM 13354 O O . LEU A 1 1649 ? 19.904 -56.882 40.272 1.00 36.56 1649 LEU A O 1
ATOM 13358 N N . LYS A 1 1650 ? 20.784 -55.250 41.412 1.00 32.38 1650 LYS A N 1
ATOM 13359 C CA . LYS A 1 1650 ? 21.771 -54.328 42.021 1.00 32.38 1650 LYS A CA 1
ATOM 13360 C C . LYS A 1 1650 ? 22.827 -53.702 41.081 1.00 32.38 1650 LYS A C 1
ATOM 13362 O O . LYS A 1 1650 ? 23.888 -53.300 41.549 1.00 32.38 1650 LYS A O 1
ATOM 13367 N N . LYS A 1 1651 ? 22.530 -53.605 39.775 1.00 32.28 1651 LYS A N 1
ATOM 13368 C CA . LYS A 1 1651 ? 23.209 -52.723 38.793 1.00 32.28 1651 LYS A CA 1
ATOM 13369 C C . LYS A 1 1651 ? 22.228 -52.204 37.724 1.00 32.28 1651 LYS A C 1
ATOM 13371 O O . LYS A 1 1651 ? 22.325 -52.581 36.559 1.00 32.28 1651 LYS A O 1
ATOM 13376 N N . LEU A 1 1652 ? 21.283 -51.376 38.160 1.00 34.72 1652 LEU A N 1
ATOM 13377 C CA . LEU A 1 1652 ? 20.538 -50.343 37.423 1.00 34.72 1652 LEU A CA 1
ATOM 13378 C C . LEU A 1 1652 ? 19.780 -49.492 38.457 1.00 34.72 1652 LEU A C 1
ATOM 13380 O O . LEU A 1 1652 ? 19.391 -48.369 38.084 1.00 34.72 1652 LEU A O 1
#